Protein AF-0000000071093332 (afdb_homodimer)

pLDDT: mean 82.11, std 19.69, range [20.11, 98.44]

InterPro domains:
  IPR013087 Zinc finger C2H2-type [PS00028] (34-57)
  IPR013087 Zinc finger C2H2-type [PS00028] (125-148)
  IPR013087 Zinc finger C2H2-type [SM00355] (2-24)
  IPR013087 Zinc finger C2H2-type [SM00355] (32-57)
  IPR013087 Zinc finger C2H2-type [SM00355] (94-116)
  IPR013087 Zinc finger C2H2-type [SM00355] (123-148)

Secondary structure (DSSP, 8-state):
-EE-SSSS-EES-HHHHHHHGGGGTTSTT--EE--STT---EESSHHHHHHHHHHTSSGGGGGGSS-SSS----SS----------HHHHHB--B-TTT-PBPSSHHHHHHHHHHHHHTT--EE-SBTT---EESSHHHHHHHHHHHSGGG---------------TT----------------------------------S----HHHHHHHHHHHHHHHHHTS---HHHHHHHHHHHHHHHHHHHHHHHHHHHHHHHHTT--TTTHHHHHHHHHTT-HHHHHH-TTT-TTSSHHHHHHHHHHHS-PPPPEEEEEEE-TTS-EEEEEE--HHHHHHHHTTSHHHHHHHHS-----TTEE-SGGGSHHHHT-TTTTT-TT-EEEEEEEEEE--S-TTSTTTTTS-EEEEEEEETTS-HHHHT-GGGPEEEEEEEHHHHHHH-HHHHTHHHHHHHHHHHHH-EEETTEEE-EEEEEEE--HHHHHHHHTB---SSS-SB--SSB--BHHHHHH-TT--PPBP-HHHHHHHHHHHHHTGGGT---BTTB-S--GGGGSSS--IIIIIS---HIIIIIIIIHHHHHHHHHHHHHHTTS--HHHHHHHHHH----THHHHTPPPPPPSS-SS----HHHHHHHHHHHHHHHTTT-S-TT-HHHHHHHHHHHHHHHHT-SSEEHHHHHHHHHHHHHHHHHHHHH-TTSPPPHHHHHHHTHHHHHHHH--GGGG-SHHHHHTHHHHHHHHHHH---TTHHHHHHHHHHHHHHHHHHS-SS--SEEEES-EE--GGGS-HHHHHHHHHTT--TTS--EEESEEEETTEEEETT-EEEEEE-SS-TT-EEEEEEEEEEE--STT--EEEEEEEEEEEEETTTTEEEE----SHHHHHHTEEEEEGGG-SEEEEE-EEEETTEEEE--SSPPP-/-EE-SSSS-EES-HHHHHHHGGGGTTSTT--EE--STT---EESSHHHHHHHHHHHSSGGGTTTSS-SSS----SS----------HHHHHB--B-TTT-PBPSSHHHHHHHHHHHHHTT--EE-SBTT---EESSHHHHHHHHHHHSGGG---------------TTS---------------------------------S----HHHHHHHHHHHHHHHHHTS---HHHHHHHHHHHHHHHHHHHHHHHHHHHHHHHHTT--TTTHHHHHHHHHTT-HHHHHH-TTT-TTSSHHHHHHHHHHHS-----EEEEEEE-TTS-EEEEEE--HHHHHHHHTTSHHHHHHHHS-----TTEE-SGGGSHHHHT-TTTTT-TT-EEEEEEEEEE--S-TTSTTTTTS-EEEEEEEETTS-HHHHT-GGGPEEEEEEEHHHHHHH-HHHHTHHHHHHHHHHHHH-EEETTEEE-EEEEEEE--HHHHHHHHTB---SSS-SB--SSB--BHHHHHH-TT--PPBP-HHHHHHHHHHHHHTGGGT---BTTB-S--GGGGSSS--IIIIIS---HIIIIIIIIHHHHHHHHHHHHHHTTS--HHHHHHHHHH----THHHHTPPPPPPSS-SS----HHHHHHHHHHHHHHHTTT-S-TT-HHHHHHHHHHHHHHHHT-SSEEHHHHHHHHHHHHHHHHHHHHH-TTSPPPHHHHHHHTHHHHHHHHS-GGGG-SHHHHHTHHHHHHHHHHH---TTHHHHHHHHHHHHHHHHHHS-SS--SEEEES-EE--GGGS-HHHHHHHHHTT--TTS--EEESEEEETTEEEETT-EEEEEE-SS-TT-EEEEEEEEEEE--STT--EEEEEEEEEEEEETTTTEEEEP---SHHHHHHTEEEEEGGG-SEEEEE-EEEETTEEEE--SSPPP-

Nearest PDB structures (foldseek):
  6dbv-assembly1_C  TM=5.814E-01  e=1.938E-08  Escherichia coli K-12
  6dbx-assembly1_A  TM=5.586E-01  e=2.330E-08  Escherichia coli K-12
  6dbo-assembly1_A  TM=5.812E-01  e=1.408E-08  Escherichia coli K-12
  6dbv-assembly1_C  TM=5.814E-01  e=2.229E-08  Escherichia coli K-12
  6dbx-assembly1_A  TM=5.584E-01  e=1.692E-08  Escherichia coli K-12

Foldseek 3Di:
DAADPVDGFDDPAQVVVLVVCLLVLLFVQDKAALRQPPDGDIDSDSLVSLCCCVQVVLPVPPPPPDDPDDDDPPSPPCPPPPPPPVCVVVFFQCAFPVPRRRHPDPVRSLVVQLVCLVVQHWGAQRTNPGRDIDNHSVVNVCCCCRPVVVPPLPPPPPLDPDDDDPPDPPDDPDPPDDPCPVPPPCPCPVPPSPPPPCDPRPPPPPPLVSNLVSVLSVLLCCCQVVVFDQVVSLVVLVVVLVVVVVVLVVVLVVQLVVCVVVPPDPVCSVVVSCVVCVPVSSCCQQPCPHHQCPHPVSSLVCLVVVFLFFAWDWAWLAAFPVRDTDTWTFGQVQSVVQLLLVFPVNVVLLPDDDDDDQFKFQFQCNFPLQCVFPACNVDVNAKAKEKEKDKDDQDDCPDPCHLVQIKIWMWIFIPSHDLLLRLDLLSIGTGIIDRPVSCVGSHDCSVCVVVLVSQQVCQVQAHDRPNDRHRYHYQAYEYALQVLCRQAQFANDQPPFQARDPQFLHGPVNCQVPVPDDGHTDDPVVVVVLQVVCVVPVPVPPPDDSGGRHHHNNCPHDRDHVHLPRYFHACLCLQQVNCLFQLVLVLVLVCVVVVLDHLVLLQVLLVPFDDDDPLVVLRADRADNPDSGGPGHSVNSLSCLQCVLVSRVVSDPDLPDLSNVLSLLSNQLVQALQDSMDGLVSLVVSLVSLSVSVVSSCVVCVPDTDGVSSSVSNCSSVSCNRRNRCNSRHCVSVVVSVVSLSSSCVNNVDSPPSSSVSSSSSSSSSSSCSSHHSDHDQKDADPKDFDALVSDDPLVNVQCVVVVAHNVARKIKGQWMHGSNDIDGQQWKFWQDDDPPDLFKTKIWHFHIWMFGPPPVGWIKTWTQIWTWGADSSSRKIWTDPPVRPVSSSNRIHIGGPVSTQDDDIWHWDDDPNTTITGDSHRTDD/DAADPVDGFDDPAQLVVLVVCLLVLLFFQDKAALRQPPDGDIDSDSLVSLCCCVQVVLPVPPPPPDDPDDDDPPSPPCCPPPPPPVCVVVFFQCAFPVPRRRHPDPVRSLVVQLVCLVVQHWGAQRTNPGRDIDNHSVVNVCCCCRPVVPPPLPPPPPLDPDDDDPPDPPDPPDPPDDPVPPPPPCPCPVPDSPPPPCDPRPPPPPPLVSNLVSVLSVLLCCCQVVVFDQVVSLVVLVVVLVVVVVVLVVVLVVQLVVCVVVPDDPVCSVVVSCVVCVPVSSCCQQPCPHHQCPHPVSSLVCLVVPFLFFAWDWAWLAAFPVRDTDTWTFGQPQSVVQLLLVFPVNVVLLPDDDDDDQFKFQFQCNFPLQCVFPACNVDVNAKAKEKEKDKDDQDDCPDPCHLVQIKIWMWIFIPSHDLLLRLDLLSIGTGIIDRPVSCVGSHDCSVCVVVLVSQQVCQVQAHDRPNDRHRYHYQAYEYALQVLCRQAQFANDQPPFQARDPQFLHGPVNCQVPVPDDGHTDDPVVVVVLQVVCVVPVPVPPPPDSRGRHHHNNCPHDRDHVHLPRYFHACLCLQQVNCLFQLVLVLVLVCVVVVLDHLVLLQVLLVPDDDDDPLVVLRADRADNPDSGGPGHSVNSLSCLQCVLVSRVVSDDDLPDLSNVLSLLSNQLQQALQDSMDGLVSLVVSLVSLSVSVVSSCVVCVPDTDGVSSSVSNCSSVSCNRRNRCNSRHCVSVVVSVVSLSSSCVNNVDSPPSSSVSSSSSSSSSSSCSSHHSDHDQKDADPKAFDALVSDDPLVNVQCVVVVQHNVARKIKGQWMHGSNDIDGQQWKFWQDDDPPDLFKTKIWRFHIWMFGPPPVGWIKTWTQIWTWGADSSSRKTWTDPPVSSVNSSNRIHIGGPVRTQDDDIWHWDDDPNTTITGDSHRTDD

Radius of gyration: 39.88 Å; Cα contacts (8 Å, |Δi|>4): 2919; chains: 2; bounding box: 101×95×113 Å

Organism: Strongylocentrotus purpuratus (NCBI:txid7668)

Structure (mmCIF, N/CA/C/O backbone):
data_AF-0000000071093332-model_v1
#
loop_
_entity.id
_entity.type
_entity.pdbx_description
1 polymer 'C2H2-type domain-containing protein'
#
loop_
_atom_site.group_PDB
_atom_site.id
_atom_site.type_symbol
_atom_site.label_atom_id
_atom_site.label_alt_id
_atom_site.label_comp_id
_atom_site.label_asym_id
_atom_site.label_entity_id
_atom_site.label_seq_id
_atom_site.pdbx_PDB_ins_code
_atom_site.Cartn_x
_atom_site.Cartn_y
_atom_site.Cartn_z
_atom_site.occupancy
_atom_site.B_iso_or_equiv
_atom_site.auth_seq_id
_atom_site.auth_comp_id
_atom_site.auth_asym_id
_atom_site.auth_atom_id
_atom_site.pdbx_PDB_model_num
ATOM 1 N N . MET A 1 1 ? -38.219 22.641 22.031 1 72.25 1 MET A N 1
ATOM 2 C CA . MET A 1 1 ? -38.219 21.969 20.719 1 72.25 1 MET A CA 1
ATOM 3 C C . MET A 1 1 ? -36.812 21.969 20.125 1 72.25 1 MET A C 1
ATOM 5 O O . MET A 1 1 ? -36.125 23 20.141 1 72.25 1 MET A O 1
ATOM 9 N N . TYR A 1 2 ? -36.344 20.797 19.703 1 82.38 2 TYR A N 1
ATOM 10 C CA . TYR A 1 2 ? -35.031 20.641 19.094 1 82.38 2 TYR A CA 1
ATOM 11 C C . TYR A 1 2 ? -35.094 20.859 17.594 1 82.38 2 TYR A C 1
ATOM 13 O O . TYR A 1 2 ? -35.969 20.328 16.922 1 82.38 2 TYR A O 1
ATOM 21 N N . LYS A 1 3 ? -34.25 21.75 17.125 1 81.19 3 LYS A N 1
ATOM 22 C CA . LYS A 1 3 ? -34.25 22.031 15.703 1 81.19 3 LYS A CA 1
ATOM 23 C C . LYS A 1 3 ? -32.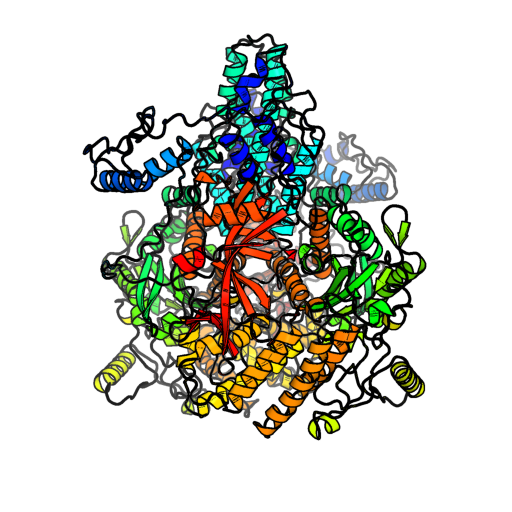906 21.641 15.086 1 81.19 3 LYS A C 1
ATOM 25 O O . LYS A 1 3 ? -31.844 21.938 15.641 1 81.19 3 LYS A O 1
ATOM 30 N N . CYS A 1 4 ? -32.969 20.922 13.992 1 84.19 4 CYS A N 1
ATOM 31 C CA . CYS A 1 4 ? -31.75 20.547 13.281 1 84.19 4 CYS A CA 1
ATOM 32 C C . CYS A 1 4 ? -31.188 21.719 12.492 1 84.19 4 CYS A C 1
ATOM 34 O O . CYS A 1 4 ? -31.938 22.453 11.852 1 84.19 4 CYS A O 1
ATOM 36 N N . HIS A 1 5 ? -29.953 21.953 12.5 1 77.81 5 HIS A N 1
ATOM 37 C CA . HIS A 1 5 ? -29.297 23.062 11.82 1 77.81 5 HIS A CA 1
ATOM 38 C C . HIS A 1 5 ? -29.062 22.75 10.352 1 77.81 5 HIS A C 1
ATOM 40 O O . HIS A 1 5 ? -28.812 23.656 9.547 1 77.81 5 HIS A O 1
ATOM 46 N N . HIS A 1 6 ? -29.125 21.469 9.938 1 78.81 6 HIS A N 1
ATOM 47 C CA . HIS A 1 6 ? -28.797 21.047 8.57 1 78.81 6 HIS A CA 1
ATOM 48 C C . HIS A 1 6 ? -30.047 20.953 7.715 1 78.81 6 HIS A C 1
ATOM 50 O O . HIS A 1 6 ? -29.969 21 6.484 1 78.81 6 HIS A O 1
ATOM 56 N N . CYS A 1 7 ? -31.094 20.734 8.414 1 79.62 7 CYS A N 1
ATOM 57 C CA . CYS A 1 7 ? -32.375 20.609 7.691 1 79.62 7 CYS A CA 1
ATOM 58 C C . CYS A 1 7 ? -33.5 21.234 8.477 1 79.62 7 CYS A C 1
ATOM 60 O O . CYS A 1 7 ? -33.281 22.031 9.383 1 79.62 7 CYS A O 1
ATOM 62 N N . HIS A 1 8 ? -34.781 21 8.188 1 78.31 8 HIS A N 1
ATOM 63 C CA . HIS A 1 8 ? -35.938 21.641 8.82 1 78.31 8 HIS A CA 1
ATOM 64 C C . HIS A 1 8 ? -36.656 20.672 9.781 1 78.31 8 HIS A C 1
ATOM 66 O O . HIS A 1 8 ? -37.812 20.875 10.141 1 78.31 8 HIS A O 1
ATOM 72 N N . TYR A 1 9 ? -35.844 19.688 10.211 1 83.69 9 TYR A N 1
ATOM 73 C CA . TYR A 1 9 ? -36.375 18.703 11.133 1 83.69 9 TYR A CA 1
ATOM 74 C C . TYR A 1 9 ? -36.562 19.297 12.523 1 83.69 9 TYR A C 1
ATOM 76 O O . TYR A 1 9 ? -35.688 20.062 12.992 1 83.69 9 TYR A O 1
ATOM 84 N N . ARG A 1 10 ? -37.688 19.078 13.133 1 82.94 10 ARG A N 1
ATOM 85 C CA . ARG A 1 10 ? -37.969 19.516 14.5 1 82.94 10 ARG A CA 1
ATOM 86 C C . ARG A 1 10 ? -38.531 18.375 15.336 1 82.94 10 ARG A C 1
ATOM 88 O O . ARG A 1 10 ? -39.25 17.516 14.82 1 82.94 10 ARG A O 1
ATOM 95 N N . SER A 1 11 ? -38.031 18.203 16.469 1 82.06 11 SER A N 1
ATOM 96 C CA . SER A 1 11 ? -38.5 17.156 17.359 1 82.06 11 SER A CA 1
ATOM 97 C C . SER A 1 11 ? -38.594 17.656 18.812 1 82.06 11 SER A C 1
ATOM 99 O O . SER A 1 11 ? -37.875 18.594 19.188 1 82.06 11 SER A O 1
ATOM 101 N N . ASN A 1 12 ? -39.469 17.047 19.531 1 74.5 12 ASN A N 1
ATOM 102 C CA . ASN A 1 12 ? -39.594 17.375 20.938 1 74.5 12 ASN A CA 1
ATOM 103 C C . ASN A 1 12 ? -38.844 16.359 21.812 1 74.5 12 ASN A C 1
ATOM 105 O O . ASN A 1 12 ? -38.719 16.562 23.031 1 74.5 12 ASN A O 1
ATOM 109 N N . SER A 1 13 ? -38.375 15.266 21.219 1 77.31 13 SER A N 1
ATOM 110 C CA . SER A 1 13 ? -37.688 14.211 21.953 1 77.31 13 SER A CA 1
ATOM 111 C C . SER A 1 13 ? -36.188 14.25 21.656 1 77.31 13 SER A C 1
ATOM 113 O O . SER A 1 13 ? -35.75 14.297 20.5 1 77.31 13 SER A O 1
ATOM 115 N N . PRO A 1 14 ? -35.406 14.289 22.766 1 79.06 14 PRO A N 1
ATOM 116 C CA . PRO A 1 14 ? -33.938 14.273 22.547 1 79.06 14 PRO A CA 1
ATOM 117 C C . PRO A 1 14 ? -33.469 13.016 21.828 1 79.06 14 PRO A C 1
ATOM 119 O O . PRO A 1 14 ? -32.5 13.055 21.094 1 79.06 14 PRO A O 1
ATOM 122 N N . LYS A 1 15 ? -34.125 11.953 22.078 1 77.62 15 LYS A N 1
ATOM 123 C CA . LYS A 1 15 ? -33.75 10.711 21.422 1 77.62 15 LYS A CA 1
ATOM 124 C C . LYS A 1 15 ? -33.969 10.82 19.906 1 77.62 15 LYS A C 1
ATOM 126 O O . LYS A 1 15 ? -33.062 10.445 19.125 1 77.62 15 LYS A O 1
ATOM 131 N N . ASN A 1 16 ? -35.094 11.383 19.547 1 80.56 16 ASN A N 1
ATOM 132 C CA . ASN A 1 16 ? -35.375 11.539 18.125 1 80.56 16 ASN A CA 1
ATOM 133 C C . ASN A 1 16 ? -34.438 12.562 17.469 1 80.56 16 ASN A C 1
ATOM 135 O O . ASN A 1 16 ? -34.062 12.414 16.312 1 80.56 16 ASN A O 1
ATOM 139 N N . TYR A 1 17 ? -34.156 13.5 18.328 1 86.38 17 TYR A N 1
ATOM 140 C CA . TYR A 1 17 ? -33.219 14.523 17.859 1 86.38 17 TYR A CA 1
ATOM 141 C C . TYR A 1 17 ? -31.844 13.922 17.594 1 86.38 17 TYR A C 1
ATOM 143 O O . TYR A 1 17 ? -31.25 14.172 16.531 1 86.38 17 TYR A O 1
ATOM 151 N N . SER A 1 18 ? -31.359 13.141 18.469 1 86 18 SER A N 1
ATOM 152 C CA . SER A 1 18 ? -30.062 12.5 18.328 1 86 18 SER A CA 1
ATOM 153 C C . SER A 1 18 ? -30.062 11.508 17.172 1 86 18 SER A C 1
ATOM 155 O O . SER A 1 18 ? -29.078 11.406 16.438 1 86 18 SER A O 1
ATOM 157 N N . GLN A 1 19 ? -31.062 10.812 17.016 1 83.25 19 GLN A N 1
ATOM 158 C CA . GLN A 1 19 ? -31.156 9.812 15.961 1 83.25 19 GLN A CA 1
ATOM 159 C C . GLN A 1 19 ? -31.203 10.477 14.586 1 83.25 19 GLN A C 1
ATOM 161 O O . GLN A 1 19 ? -30.672 9.938 13.617 1 83.25 19 GLN A O 1
ATOM 166 N N . HIS A 1 20 ? -31.891 11.609 14.562 1 84.88 20 HIS A N 1
ATOM 167 C CA . HIS A 1 20 ? -31.969 12.336 13.297 1 84.88 20 HIS A CA 1
ATOM 168 C C . HIS A 1 20 ? -30.578 12.727 12.797 1 84.88 20 HIS A C 1
ATOM 170 O O . HIS A 1 20 ? -30.297 12.648 11.602 1 84.88 20 HIS A O 1
ATOM 176 N N . TYR A 1 21 ? -29.781 13.062 13.703 1 88.88 21 TYR A N 1
ATOM 177 C CA . TYR A 1 21 ? -28.453 13.562 13.336 1 88.88 21 TYR A CA 1
ATOM 178 C C . TYR A 1 21 ? -27.578 12.438 12.789 1 88.88 21 TYR A C 1
ATOM 180 O O . TYR A 1 21 ? -26.531 12.695 12.195 1 88.88 21 TYR A O 1
ATOM 188 N N . THR A 1 22 ? -27.969 11.195 12.906 1 88.12 22 THR A N 1
ATOM 189 C CA . THR A 1 22 ? -27.219 10.102 12.305 1 88.12 22 THR A CA 1
ATOM 190 C C . THR A 1 22 ? -27.203 10.227 10.789 1 88.12 22 THR A C 1
ATOM 192 O O . THR A 1 22 ? -26.266 9.75 10.133 1 88.12 22 THR A O 1
ATOM 195 N N . ILE A 1 23 ? -28.172 10.914 10.281 1 88.5 23 ILE A N 1
ATOM 196 C CA . ILE A 1 23 ? -28.297 11.078 8.836 1 88.5 23 ILE A CA 1
ATOM 197 C C . ILE A 1 23 ? -27.281 12.109 8.344 1 88.5 23 ILE A C 1
ATOM 199 O O . ILE A 1 23 ? -26.875 12.086 7.184 1 88.5 23 ILE A O 1
ATOM 203 N N . HIS A 1 24 ? -26.938 12.992 9.25 1 89.62 24 HIS A N 1
ATOM 204 C CA . HIS A 1 24 ? -26.016 14.062 8.875 1 89.62 24 HIS A CA 1
ATOM 205 C C . HIS A 1 24 ? -24.594 13.727 9.305 1 89.62 24 HIS A C 1
ATOM 207 O O . HIS A 1 24 ? -23.672 14.539 9.109 1 89.62 24 HIS A O 1
ATOM 213 N N . LYS A 1 25 ? -24.375 12.586 9.883 1 91.06 25 LYS A N 1
ATOM 214 C CA . LYS A 1 25 ? -23.125 12.156 10.492 1 91.06 25 LYS A CA 1
ATOM 215 C C . LYS A 1 25 ? -22.016 12.055 9.453 1 91.06 25 LYS A C 1
ATOM 217 O O . LYS A 1 25 ? -20.844 12.242 9.773 1 91.06 25 LYS A O 1
ATOM 222 N N . TYR A 1 26 ? -22.328 11.836 8.227 1 92.75 26 TYR A N 1
ATOM 223 C CA . TYR A 1 26 ? -21.312 11.469 7.246 1 92.75 26 TYR A CA 1
ATOM 224 C C . TYR A 1 26 ? -20.938 12.664 6.375 1 92.75 26 TYR A C 1
ATOM 226 O O . TYR A 1 26 ? -20.172 12.523 5.418 1 92.75 26 TYR A O 1
ATOM 234 N N . ILE A 1 27 ? -21.5 13.844 6.727 1 91.38 27 ILE A N 1
ATOM 235 C CA . ILE A 1 27 ? -21.062 15.094 6.117 1 91.38 27 ILE A CA 1
ATOM 236 C C . ILE A 1 27 ? -19.656 15.438 6.602 1 91.38 27 ILE A C 1
ATOM 238 O O . ILE A 1 27 ? -19.328 15.242 7.773 1 91.38 27 ILE A O 1
ATOM 242 N N . ASN A 1 28 ? -18.766 15.859 5.688 1 90.94 28 ASN A N 1
ATOM 243 C CA . ASN A 1 28 ? -17.406 16.203 6.059 1 90.94 28 ASN A CA 1
ATOM 244 C C . ASN A 1 28 ? -17.375 17.297 7.125 1 90.94 28 ASN A C 1
ATOM 246 O O . ASN A 1 28 ? -18 18.344 6.961 1 90.94 28 ASN A O 1
ATOM 250 N N . ASN A 1 29 ? -16.703 17.094 8.195 1 88 29 ASN A N 1
ATOM 251 C CA . ASN A 1 29 ? -16.562 18.016 9.305 1 88 29 ASN A CA 1
ATOM 252 C C . ASN A 1 29 ? -17.922 18.469 9.836 1 88 29 ASN A C 1
ATOM 254 O O . ASN A 1 29 ? -18.172 19.672 10.008 1 88 29 ASN A O 1
ATOM 258 N N . ALA A 1 30 ? -18.844 17.516 10.047 1 87.06 30 ALA A N 1
ATOM 259 C CA . ALA A 1 30 ? -20.172 17.812 10.586 1 87.06 30 ALA A CA 1
ATOM 260 C C . ALA A 1 30 ? -20.094 18.172 12.062 1 87.06 30 ALA A C 1
ATOM 262 O O . ALA A 1 30 ? -19.219 17.703 12.781 1 87.06 30 ALA A O 1
ATOM 263 N N . SER A 1 31 ? -20.875 19.109 12.461 1 86.94 31 SER A N 1
ATOM 264 C CA . SER A 1 31 ? -21.016 19.484 13.859 1 86.94 31 SER A CA 1
ATOM 265 C C . SER A 1 31 ? -22.375 19.078 14.406 1 86.94 31 SER A C 1
ATOM 267 O O . SER A 1 31 ? -23.375 19.094 13.68 1 86.94 31 SER A O 1
ATOM 269 N N . PHE A 1 32 ? -22.438 18.719 15.633 1 89.31 32 PHE A N 1
ATOM 270 C CA . PHE A 1 32 ? -23.656 18.281 16.297 1 89.31 32 PHE A CA 1
ATOM 271 C C . PHE A 1 32 ? -24 19.203 17.453 1 89.31 32 PHE A C 1
ATOM 273 O O . PHE A 1 32 ? -23.469 19.062 18.562 1 89.31 32 PHE A O 1
ATOM 280 N N . PRO A 1 33 ? -24.906 20.078 17.219 1 87.5 33 PRO A N 1
ATOM 281 C CA . PRO A 1 33 ? -25.297 21 18.297 1 87.5 33 PRO A CA 1
ATOM 282 C C . PRO A 1 33 ? -26.219 20.344 19.312 1 87.5 33 PRO A C 1
ATOM 284 O O . PRO A 1 33 ? -27.078 19.531 18.953 1 87.5 33 PRO A O 1
ATOM 287 N N . CYS A 1 34 ? -26.047 20.531 20.594 1 82.25 34 CYS A N 1
ATOM 288 C CA . CYS A 1 34 ? -26.875 19.984 21.656 1 82.25 34 CYS A CA 1
ATOM 289 C C . CYS A 1 34 ? -28.344 20.297 21.438 1 82.25 34 CYS A C 1
ATOM 291 O O . CYS A 1 34 ? -29.203 19.422 21.531 1 82.25 34 CYS A O 1
ATOM 293 N N . GLY A 1 35 ? -28.719 21.578 21.047 1 76.19 35 GLY A N 1
ATOM 294 C CA . GLY A 1 35 ? -30.094 21.953 20.734 1 76.19 35 GLY A CA 1
ATOM 295 C C . GLY A 1 35 ? -30.906 22.297 21.969 1 76.19 35 GLY A C 1
ATOM 296 O O . GLY A 1 35 ? -32 22.844 21.859 1 76.19 35 GLY A O 1
ATOM 297 N N . VAL A 1 36 ? -30.469 21.844 23.203 1 76.56 36 VAL A N 1
ATOM 298 C CA . VAL A 1 36 ? -31.203 22.156 24.422 1 76.56 36 VAL A CA 1
ATOM 299 C C . VAL A 1 36 ? -31.125 23.656 24.703 1 76.56 36 VAL A C 1
ATOM 301 O O . VAL A 1 36 ? -30.047 24.266 24.578 1 76.56 36 VAL A O 1
ATOM 304 N N . PRO A 1 37 ? -32.25 24.188 24.969 1 71.25 37 PRO A N 1
ATOM 305 C CA . PRO A 1 37 ? -32.219 25.625 25.25 1 71.25 37 PRO A CA 1
ATOM 306 C C . PRO A 1 37 ? -31.297 25.969 26.406 1 71.25 37 PRO A C 1
ATOM 308 O O . PRO A 1 37 ? -31.359 25.344 27.469 1 71.25 37 PRO A O 1
ATOM 311 N N . GLY A 1 38 ? -30.391 26.859 26.266 1 66.25 38 GLY A N 1
ATOM 312 C CA . GLY A 1 38 ? -29.453 27.297 27.281 1 66.25 38 GLY A CA 1
ATOM 313 C C . GLY A 1 38 ? -28.078 26.688 27.125 1 66.25 38 GLY A C 1
ATOM 314 O O . GLY A 1 38 ? -27.109 27.172 27.734 1 66.25 38 GLY A O 1
ATOM 315 N N . CYS A 1 39 ? -28.094 25.547 26.391 1 75.94 39 CYS A N 1
ATOM 316 C CA . CYS A 1 39 ? -26.797 24.906 26.188 1 75.94 39 CYS A CA 1
ATOM 317 C C . CYS A 1 39 ? -26.234 25.25 24.812 1 75.94 39 CYS A C 1
ATOM 319 O O . CYS A 1 39 ? -26.859 24.922 23.797 1 75.94 39 CYS A O 1
ATOM 321 N N . THR A 1 40 ? -25.125 25.875 24.703 1 74.88 40 THR A N 1
ATOM 322 C CA . THR A 1 40 ? -24.547 26.297 23.438 1 74.88 40 THR A CA 1
ATOM 323 C C . THR A 1 40 ? -23.453 25.328 22.984 1 74.88 40 THR A C 1
ATOM 325 O O . THR A 1 40 ? -22.672 25.641 22.078 1 74.88 40 THR A O 1
ATOM 328 N N . ARG A 1 41 ? -23.422 24.172 23.516 1 80.12 41 ARG A N 1
ATOM 329 C CA . ARG A 1 41 ? -22.344 23.234 23.203 1 80.12 41 ARG A CA 1
ATOM 330 C C . ARG A 1 41 ? -22.578 22.562 21.859 1 80.12 41 ARG A C 1
ATOM 332 O O . ARG A 1 41 ? -23.719 22.25 21.5 1 80.12 41 ARG A O 1
ATOM 339 N N . GLU A 1 42 ? -21.469 22.469 21.109 1 85.94 42 GLU A N 1
ATOM 340 C CA . GLU A 1 42 ? -21.453 21.734 19.859 1 85.94 42 GLU A CA 1
ATOM 341 C C . GLU A 1 42 ? -20.375 20.641 19.875 1 85.94 42 GLU A C 1
ATOM 343 O O . GLU A 1 42 ? -19.297 20.844 20.422 1 85.94 42 GLU A O 1
ATOM 348 N N . PHE A 1 43 ? -20.656 19.484 19.203 1 87.5 43 PHE A N 1
ATOM 349 C CA . PHE A 1 43 ? -19.766 18.344 19.281 1 87.5 43 PHE A CA 1
ATOM 350 C C . PHE A 1 43 ? -19.281 17.938 17.891 1 87.5 43 PHE A C 1
ATOM 352 O O . PHE A 1 43 ? -20 18.109 16.906 1 87.5 43 PHE A O 1
ATOM 359 N N . ARG A 1 44 ? -18.078 17.469 17.828 1 85.75 44 ARG A N 1
ATOM 360 C CA . ARG A 1 44 ? -17.5 17.016 16.578 1 85.75 44 ARG A CA 1
ATOM 361 C C . ARG A 1 44 ? -17.719 15.523 16.375 1 85.75 44 ARG A C 1
ATOM 363 O O . ARG A 1 44 ? -17.688 15.031 15.25 1 85.75 44 ARG A O 1
ATOM 370 N N . VAL A 1 45 ? -17.922 14.859 17.484 1 87.38 45 VAL A N 1
ATOM 371 C CA . VAL A 1 45 ? -18.109 13.414 17.453 1 87.38 45 VAL A CA 1
ATOM 372 C C . VAL A 1 45 ? -19.547 13.07 17.859 1 87.38 45 VAL A C 1
ATOM 374 O O . VAL A 1 45 ? -20.016 13.523 18.906 1 87.38 45 VAL A O 1
ATOM 377 N N . TYR A 1 46 ? -20.156 12.312 17.031 1 88.31 46 TYR A N 1
ATOM 378 C CA . TYR A 1 46 ? -21.547 11.953 17.25 1 88.31 46 TYR A CA 1
ATOM 379 C C . TYR A 1 46 ? -21.719 11.242 18.594 1 88.31 46 TYR A C 1
ATOM 381 O O . TYR A 1 46 ? -22.688 11.508 19.328 1 88.31 46 TYR A O 1
ATOM 389 N N . GLU A 1 47 ? -20.781 10.398 18.969 1 83.62 47 GLU A N 1
ATOM 390 C CA . GLU A 1 47 ? -20.906 9.633 20.203 1 83.62 47 GLU A CA 1
ATOM 391 C C . GLU A 1 47 ? -20.797 10.547 21.422 1 83.62 47 GLU A C 1
ATOM 393 O O . GLU A 1 47 ? -21.469 10.328 22.438 1 83.62 47 GLU A O 1
ATOM 398 N N . SER A 1 48 ? -19.969 11.555 21.312 1 85.12 48 SER A N 1
ATOM 399 C CA . SER A 1 48 ? -19.844 12.523 22.391 1 85.12 48 SER A CA 1
ATOM 400 C C . SER A 1 48 ? -21.109 13.352 22.531 1 85.12 48 SER A C 1
ATOM 402 O O . SER A 1 48 ? -21.516 13.703 23.656 1 85.12 48 SER A O 1
ATOM 404 N N . PHE A 1 49 ? -21.734 13.641 21.422 1 88.06 49 PHE A N 1
ATOM 405 C CA . PHE A 1 49 ? -22.984 14.391 21.375 1 88.06 49 PHE A CA 1
ATOM 406 C C . PHE A 1 49 ? -24.109 13.617 22.047 1 88.06 49 PHE A C 1
ATOM 408 O O . PHE A 1 49 ? -24.797 14.156 22.922 1 88.06 49 PHE A O 1
ATOM 415 N N . THR A 1 50 ? -24.188 12.352 21.75 1 86.12 50 THR A N 1
ATOM 416 C CA . THR A 1 50 ? -25.25 11.523 22.312 1 86.12 50 THR A CA 1
ATOM 417 C C . THR A 1 50 ? -25.016 11.297 23.812 1 86.12 50 THR A C 1
ATOM 419 O O . THR A 1 50 ? -25.969 11.258 24.594 1 86.12 50 THR A O 1
ATOM 422 N N . SER A 1 51 ? -23.797 11.148 24.172 1 83 51 SER A N 1
ATOM 423 C CA . SER A 1 51 ? -23.484 10.977 25.594 1 83 51 SER A CA 1
ATOM 424 C C . SER A 1 51 ? -23.828 12.227 26.391 1 83 51 SER A C 1
ATOM 426 O O . SER A 1 51 ? -24.344 12.133 27.5 1 83 51 SER A O 1
ATOM 428 N N . HIS A 1 52 ? -23.547 13.336 25.812 1 82.12 52 HIS A N 1
ATOM 429 C CA . HIS A 1 52 ? -23.875 14.609 26.453 1 82.12 52 HIS A CA 1
ATOM 430 C C . HIS A 1 52 ? -25.391 14.758 26.641 1 82.12 52 HIS A C 1
ATOM 432 O O . HIS A 1 52 ? -25.844 15.133 27.719 1 82.12 52 HIS A O 1
ATOM 438 N N . LEU A 1 53 ? -26.141 14.438 25.656 1 81.94 53 LEU A N 1
ATOM 439 C CA . LEU A 1 53 ? -27.594 14.57 25.734 1 81.94 53 LEU A CA 1
ATOM 440 C C . LEU A 1 53 ? -28.172 13.625 26.781 1 81.94 53 LEU A C 1
ATOM 442 O O . LEU A 1 53 ? -29.125 13.984 27.484 1 81.94 53 LEU A O 1
ATOM 446 N N . SER A 1 54 ? -27.609 12.445 26.859 1 78.12 54 SER A N 1
ATOM 447 C CA . SER A 1 54 ? -28.125 11.43 27.766 1 78.12 54 SER A CA 1
ATOM 448 C C . SER A 1 54 ? -27.656 11.68 29.188 1 78.12 54 SER A C 1
ATOM 450 O O . SER A 1 54 ? -28.406 11.438 30.141 1 78.12 54 SER A O 1
ATOM 452 N N . ARG A 1 55 ? -26.484 12.164 29.344 1 71.69 55 ARG A N 1
ATOM 453 C CA . ARG A 1 55 ? -25.906 12.289 30.672 1 71.69 55 ARG A CA 1
ATOM 454 C C . ARG A 1 55 ? -26.234 13.648 31.281 1 71.69 55 ARG A C 1
ATOM 456 O O . ARG A 1 55 ? -26.594 13.742 32.469 1 71.69 55 ARG A O 1
ATOM 463 N N . ASP A 1 56 ? -26.062 14.656 30.562 1 69.5 56 ASP A N 1
ATOM 464 C CA . ASP A 1 56 ? -26.109 16.016 31.109 1 69.5 56 ASP A CA 1
ATOM 465 C C . ASP A 1 56 ? -27.516 16.578 31.062 1 69.5 56 ASP A C 1
ATOM 467 O O . ASP A 1 56 ? -27.859 17.5 31.828 1 69.5 56 ASP A O 1
ATOM 471 N N . HIS A 1 57 ? -28.297 16.109 30.156 1 69.88 57 HIS A N 1
ATOM 472 C CA . HIS A 1 57 ? -29.625 16.688 30.031 1 69.88 57 HIS A CA 1
ATOM 473 C C . HIS A 1 57 ? -30.703 15.664 30.312 1 69.88 57 HIS A C 1
ATOM 475 O O . HIS A 1 57 ? -31.781 15.711 29.719 1 69.88 57 HIS A O 1
ATOM 481 N N . VAL A 1 58 ? -30.5 14.641 31.109 1 55.25 58 VAL A N 1
ATOM 482 C CA . VAL A 1 58 ? -31.5 13.648 31.484 1 55.25 58 VAL A CA 1
ATOM 483 C C . VAL A 1 58 ? -32.781 14.336 32 1 55.25 58 VAL A C 1
ATOM 485 O O . VAL A 1 58 ? -33.875 13.953 31.641 1 55.25 58 VAL A O 1
ATOM 488 N N . ASN A 1 59 ? -32.625 15.336 32.969 1 44.84 59 ASN A N 1
ATOM 489 C CA . ASN A 1 59 ? -33.75 15.875 33.75 1 44.84 59 ASN A CA 1
ATOM 490 C C . ASN A 1 59 ? -34.438 16.984 32.969 1 44.84 59 ASN A C 1
ATOM 492 O O . ASN A 1 59 ? -35.406 17.578 33.469 1 44.84 59 ASN A O 1
ATOM 496 N N . TYR A 1 60 ? -34 17.484 32.062 1 45.78 60 TYR A N 1
ATOM 497 C CA . TYR A 1 60 ? -34.719 18.562 31.391 1 45.78 60 TYR A CA 1
ATOM 498 C C . TYR A 1 60 ? -36.125 18.109 30.969 1 45.78 60 TYR A C 1
ATOM 500 O O . TYR A 1 60 ? -36.969 18.922 30.594 1 45.78 60 TYR A O 1
ATOM 508 N N . ARG A 1 61 ? -36.594 16.812 31 1 40.22 61 ARG A N 1
ATOM 509 C CA . ARG A 1 61 ? -37.875 16.25 30.656 1 40.22 61 ARG A CA 1
ATOM 510 C C . ARG A 1 61 ? -38.969 16.766 31.578 1 40.22 61 ARG A C 1
ATOM 512 O O . ARG A 1 61 ? -40.094 17.016 31.156 1 40.22 61 ARG A O 1
ATOM 519 N N . VAL A 1 62 ? -38.781 16.594 32.844 1 34.91 62 VAL A N 1
ATOM 520 C CA . VAL A 1 62 ? -39.906 16.562 33.781 1 34.91 62 VAL A CA 1
ATOM 521 C C . VAL A 1 62 ? -40.594 17.938 33.812 1 34.91 62 VAL A C 1
ATOM 523 O O . VAL A 1 62 ? -41.812 18.016 33.875 1 34.91 62 VAL A O 1
ATOM 526 N N . SER A 1 63 ? -39.812 19.016 33.844 1 33.38 63 SER A N 1
ATOM 527 C CA . SER A 1 63 ? -40.5 20.188 34.312 1 33.38 63 SER A CA 1
ATOM 528 C C . SER A 1 63 ? -41.344 20.828 33.188 1 33.38 63 SER A C 1
ATOM 530 O O . SER A 1 63 ? -42.062 21.797 33.438 1 33.38 63 SER A O 1
ATOM 532 N N . CYS A 1 64 ? -41.062 20.516 31.938 1 34.72 64 CYS A N 1
ATOM 533 C CA . CYS A 1 64 ? -41.75 21.422 31.016 1 34.72 64 CYS A CA 1
ATOM 534 C C . CYS A 1 64 ? -43.25 21.078 30.938 1 34.72 64 CYS A C 1
ATOM 536 O O . CYS A 1 64 ? -44 21.75 30.234 1 34.72 64 CYS A O 1
ATOM 538 N N . ILE A 1 65 ? -43.781 19.891 31.203 1 32.47 65 ILE A N 1
ATOM 539 C CA . ILE A 1 65 ? -45.188 19.734 30.906 1 32.47 65 ILE A CA 1
ATOM 540 C C . ILE A 1 65 ? -46.031 20.547 31.891 1 32.47 65 ILE A C 1
ATOM 542 O O . ILE A 1 65 ? -47.219 20.719 31.703 1 32.47 65 ILE A O 1
ATOM 546 N N . THR A 1 66 ? -45.719 20.656 33.188 1 30.2 66 THR A N 1
ATOM 547 C CA . THR A 1 66 ? -46.875 21.062 33.969 1 30.2 66 THR A CA 1
ATOM 548 C C . THR A 1 66 ? -47.25 22.5 33.656 1 30.2 66 THR A C 1
ATOM 550 O O . THR A 1 66 ? -48.438 22.812 33.5 1 30.2 66 THR A O 1
ATOM 553 N N . ASP A 1 67 ? -46.688 23.641 34.312 1 28 67 ASP A N 1
ATOM 554 C CA . ASP A 1 67 ? -47.406 24.859 34.656 1 28 67 ASP A CA 1
ATOM 555 C C . ASP A 1 67 ? -47.562 25.75 33.406 1 28 67 ASP A C 1
ATOM 557 O O . ASP A 1 67 ? -46.562 26.062 32.75 1 28 67 ASP A O 1
ATOM 561 N N . GLU A 1 68 ? -48.75 25.891 32.656 1 31.27 68 GLU A N 1
ATOM 562 C CA . GLU A 1 68 ? -49.25 26.938 31.781 1 31.27 68 GLU A CA 1
ATOM 563 C C . GLU A 1 68 ? -48.688 28.297 32.156 1 31.27 68 GLU A C 1
ATOM 565 O O . GLU A 1 68 ? -48.625 29.203 31.312 1 31.27 68 GLU A O 1
ATOM 570 N N . THR A 1 69 ? -49.094 28.859 33.375 1 28.55 69 THR A N 1
ATOM 571 C CA . THR A 1 69 ? -49 30.266 33.719 1 28.55 69 THR A CA 1
ATOM 572 C C . THR A 1 69 ? -47.562 30.75 33.688 1 28.55 69 THR A C 1
ATOM 574 O O . THR A 1 69 ? -47.312 31.953 33.531 1 28.55 69 THR A O 1
ATOM 577 N N . SER A 1 70 ? -46.75 30.312 34.719 1 27.34 70 SER A N 1
ATOM 578 C CA . SER A 1 70 ? -45.562 31.125 35.031 1 27.34 70 SER A CA 1
ATOM 579 C C . SER A 1 70 ? -44.562 31.109 33.875 1 27.34 70 SER A C 1
ATOM 581 O O . SER A 1 70 ? -44.594 30.234 33.031 1 27.34 70 SER A O 1
ATOM 583 N N . ALA A 1 71 ? -43.75 32.219 33.906 1 29.34 71 ALA A N 1
ATOM 584 C CA . ALA A 1 71 ? -42.719 32.75 33.031 1 29.34 71 ALA A CA 1
ATOM 585 C C . ALA A 1 71 ? -41.844 31.594 32.5 1 29.34 71 ALA A C 1
ATOM 587 O O . ALA A 1 71 ? -41.75 30.531 33.094 1 29.34 71 ALA A O 1
ATOM 588 N N . PRO A 1 72 ? -41.562 31.828 31.188 1 29.3 72 PRO A N 1
ATOM 589 C CA . PRO A 1 72 ? -40.688 30.922 30.438 1 29.3 72 PRO A CA 1
ATOM 590 C C . PRO A 1 72 ? -39.594 30.281 31.297 1 29.3 72 PRO A C 1
ATOM 592 O O . PRO A 1 72 ? -39.031 30.953 32.156 1 29.3 72 PRO A O 1
ATOM 595 N N . CYS A 1 73 ? -39.875 29.109 31.797 1 26.98 73 CYS A N 1
ATOM 596 C CA . CYS A 1 73 ? -38.875 28.406 32.594 1 26.98 73 CYS A CA 1
ATOM 597 C C . CYS A 1 73 ? -37.469 28.75 32.094 1 26.98 73 CYS A C 1
ATOM 599 O O . CYS A 1 73 ? -37.156 28.594 30.938 1 26.98 73 CYS A O 1
ATOM 601 N N . SER A 1 74 ? -36.938 30.031 32.5 1 25.84 74 SER A N 1
ATOM 602 C CA . SER A 1 74 ? -35.5 30.234 32.375 1 25.84 74 SER A CA 1
ATOM 603 C C . SER A 1 74 ? -34.75 28.922 32.5 1 25.84 74 SER A C 1
ATOM 605 O O . SER A 1 74 ? -35 28.125 33.406 1 25.84 74 SER A O 1
ATOM 607 N N . SER A 1 75 ? -34.562 28.391 31.328 1 27.62 75 SER A N 1
ATOM 608 C CA . SER A 1 75 ? -33.781 27.188 31.078 1 27.62 75 SER A CA 1
ATOM 609 C C . SER A 1 75 ? -32.719 27 32.156 1 27.62 75 SER A C 1
ATOM 611 O O . SER A 1 75 ? -31.859 26.125 32.031 1 27.62 75 SER A O 1
ATOM 613 N N . GLN A 1 76 ? -32.406 28.234 32.906 1 25.75 76 GLN A N 1
ATOM 614 C CA . GLN A 1 76 ? -31.406 27.969 33.938 1 25.75 76 GLN A CA 1
ATOM 615 C C . GLN A 1 76 ? -31.953 27.016 35 1 25.75 76 GLN A C 1
ATOM 617 O O . GLN A 1 76 ? -32.906 27.344 35.688 1 25.75 76 GLN A O 1
ATOM 622 N N . GLY A 1 77 ? -32.344 25.828 34.688 1 26.75 77 GLY A N 1
ATOM 623 C CA . GLY A 1 77 ? -32.625 25.031 35.844 1 26.75 77 GLY A CA 1
ATOM 624 C C . GLY A 1 77 ? -32.094 25.625 37.125 1 26.75 77 GLY A C 1
ATOM 625 O O . GLY A 1 77 ? -30.953 26.062 37.188 1 26.75 77 GLY A O 1
ATOM 626 N N . ASP A 1 78 ? -32.906 26.484 37.75 1 24.42 78 ASP A N 1
ATOM 627 C CA . ASP A 1 78 ? -32.688 26.938 39.125 1 24.42 78 ASP A CA 1
ATOM 628 C C . ASP A 1 78 ? -31.953 25.875 39.938 1 24.42 78 ASP A C 1
ATOM 630 O O . ASP A 1 78 ? -32.531 24.859 40.312 1 24.42 78 ASP A O 1
ATOM 634 N N . ILE A 1 79 ? -30.734 25.547 39.531 1 26.97 79 ILE A N 1
ATOM 635 C CA . ILE A 1 79 ? -29.906 25.25 40.688 1 26.97 79 ILE A CA 1
ATOM 636 C C . ILE A 1 79 ? -30.234 26.219 41.812 1 26.97 79 ILE A C 1
ATOM 638 O O . ILE A 1 79 ? -29.891 27.406 41.75 1 26.97 79 ILE A O 1
ATOM 642 N N . GLY A 1 80 ? -31.625 26.484 42.094 1 25.14 80 GLY A N 1
ATOM 643 C CA . GLY A 1 80 ? -31.875 27.188 43.344 1 25.14 80 GLY A CA 1
ATOM 644 C C . GLY A 1 80 ? -30.656 27.25 44.25 1 25.14 80 GLY A C 1
ATOM 645 O O . GLY A 1 80 ? -29.641 26.609 43.969 1 25.14 80 GLY A O 1
ATOM 646 N N . ASN A 1 81 ? -30.844 28.109 45.344 1 24.14 81 ASN A N 1
ATOM 647 C CA . ASN A 1 81 ? -29.953 28.312 46.469 1 24.14 81 ASN A CA 1
ATOM 648 C C . ASN A 1 81 ? -29.359 26.984 46.969 1 24.14 81 ASN A C 1
ATOM 650 O O . ASN A 1 81 ? -30.016 26.25 47.719 1 24.14 81 ASN A O 1
ATOM 654 N N . LEU A 1 82 ? -28.812 26.203 46.188 1 24.48 82 LEU A N 1
ATOM 655 C CA . LEU A 1 82 ? -27.844 25.5 47.031 1 24.48 82 LEU A CA 1
ATOM 656 C C . LEU A 1 82 ? -27.203 26.422 48.031 1 24.48 82 LEU A C 1
ATOM 658 O O . LEU A 1 82 ? -26.281 27.172 47.719 1 24.48 82 LEU A O 1
ATOM 662 N N . GLU A 1 83 ? -27.938 27.406 48.719 1 26.03 83 GLU A N 1
ATOM 663 C CA . GLU A 1 83 ? -27.531 27.859 50.031 1 26.03 83 GLU A CA 1
ATOM 664 C C . GLU A 1 83 ? -26.562 26.875 50.688 1 26.03 83 GLU A C 1
ATOM 666 O O . GLU A 1 83 ? -26.531 25.703 50.281 1 26.03 83 GLU A O 1
ATOM 671 N N . GLU A 1 84 ? -25.766 27.438 51.688 1 27.88 84 GLU A N 1
ATOM 672 C CA . GLU A 1 84 ? -24.969 26.781 52.75 1 27.88 84 GLU A CA 1
ATOM 673 C C . GLU A 1 84 ? -25.672 25.547 53.281 1 27.88 84 GLU A C 1
ATOM 675 O O . GLU A 1 84 ? -26.156 25.547 54.406 1 27.88 84 GLU A O 1
ATOM 680 N N . VAL A 1 85 ? -26.672 25.094 52.719 1 28.2 85 VAL A N 1
ATOM 681 C CA . VAL A 1 85 ? -27.062 24 53.594 1 28.2 85 VAL A CA 1
ATOM 682 C C . VAL A 1 85 ? -25.844 23.141 53.906 1 28.2 85 VAL A C 1
ATOM 684 O O . VAL A 1 85 ? -25.047 22.828 53 1 28.2 85 VAL A O 1
ATOM 687 N N . GLY A 1 86 ? -25.312 23.141 55.094 1 28.69 86 GLY A N 1
ATOM 688 C CA . GLY A 1 86 ? -24.422 22.281 55.844 1 28.69 86 GLY A CA 1
ATOM 689 C C . GLY A 1 86 ? -24.422 20.844 55.344 1 28.69 86 GLY A C 1
ATOM 690 O O . GLY A 1 86 ? -24.156 19.922 56.094 1 28.69 86 GLY A O 1
ATOM 691 N N . LEU A 1 87 ? -25.031 20.547 54.281 1 30.98 87 LEU A N 1
ATOM 692 C CA . LEU A 1 87 ? -25.266 19.219 53.75 1 30.98 87 LEU A CA 1
ATOM 693 C C . LEU A 1 87 ? -23.953 18.484 53.531 1 30.98 87 LEU A C 1
ATOM 695 O O . LEU A 1 87 ? -23.938 17.391 52.969 1 30.98 87 LEU A O 1
ATOM 699 N N . GLU A 1 88 ? -22.797 19.078 53.469 1 34.75 88 GLU A N 1
ATOM 700 C CA . GLU A 1 88 ? -21.578 18.297 53.562 1 34.75 88 GLU A CA 1
ATOM 701 C C . GLU A 1 88 ? -21.719 17.172 54.594 1 34.75 88 GLU A C 1
ATOM 703 O O . GLU A 1 88 ? -21.266 16.047 54.344 1 34.75 88 GLU A O 1
ATOM 708 N N . ASP A 1 89 ? -22.156 17.547 55.75 1 37.88 89 ASP A N 1
ATOM 709 C CA . ASP A 1 89 ? -22.188 16.719 56.938 1 37.88 89 ASP A CA 1
ATOM 710 C C . ASP A 1 89 ? -23.25 15.625 56.812 1 37.88 89 ASP A C 1
ATOM 712 O O . ASP A 1 89 ? -23.047 14.516 57.312 1 37.88 89 ASP A O 1
ATOM 716 N N . GLU A 1 90 ? -24.469 15.938 56.219 1 41.25 90 GLU A N 1
ATOM 717 C CA . GLU A 1 90 ? -25.531 14.953 56.344 1 41.25 90 GLU A CA 1
ATOM 718 C C . GLU A 1 90 ? -25.531 13.977 55.188 1 41.25 90 GLU A C 1
ATOM 720 O O . GLU A 1 90 ? -26.016 12.844 55.312 1 41.25 90 GLU A O 1
ATOM 725 N N . LEU A 1 91 ? -25.141 14.258 54.031 1 46.81 91 LEU A N 1
ATOM 726 C CA . LEU A 1 91 ? -25.375 13.367 52.906 1 46.81 91 LEU A CA 1
ATOM 727 C C . LEU A 1 91 ? -24.219 12.383 52.719 1 46.81 91 LEU A C 1
ATOM 729 O O . LEU A 1 91 ? -24.391 11.32 52.125 1 46.81 91 LEU A O 1
ATOM 733 N N . LEU A 1 92 ? -23.016 12.789 52.969 1 50.53 92 LEU A N 1
ATOM 734 C CA . LEU A 1 92 ? -21.812 11.953 52.875 1 50.53 92 LEU A CA 1
ATOM 735 C C . LEU A 1 92 ? -21.266 11.68 54.281 1 50.53 92 LEU A C 1
ATOM 737 O O . LEU A 1 92 ? -21.031 12.609 55.062 1 50.53 92 LEU A O 1
ATOM 741 N N . ASP A 1 93 ? -21.469 10.688 54.812 1 59.19 93 ASP A N 1
ATOM 742 C CA . ASP A 1 93 ? -20.812 10.219 56.031 1 59.19 93 ASP A CA 1
ATOM 743 C C . ASP A 1 93 ? -19.344 9.883 55.75 1 59.19 93 ASP A C 1
ATOM 745 O O . ASP A 1 93 ? -19.047 8.922 55.031 1 59.19 93 ASP A O 1
ATOM 749 N N . LEU A 1 94 ? -18.516 10.828 55.844 1 61.56 94 LEU A N 1
ATOM 750 C CA . LEU A 1 94 ? -17.078 10.641 55.656 1 61.56 94 LEU A CA 1
ATOM 751 C C . LEU A 1 94 ? -16.547 9.562 56.594 1 61.56 94 LEU A C 1
ATOM 753 O O . LEU A 1 94 ? -15.352 9.547 56.938 1 61.56 94 LEU A O 1
ATOM 757 N N . THR A 1 95 ? -17.578 8.75 57.062 1 69.44 95 THR A N 1
ATOM 758 C CA . THR A 1 95 ? -17.203 7.605 57.906 1 69.44 95 THR A CA 1
ATOM 759 C C . THR A 1 95 ? -17.375 6.297 57.125 1 69.44 95 THR A C 1
ATOM 761 O O . THR A 1 95 ? -18.391 6.102 56.438 1 69.44 95 THR A O 1
ATOM 764 N N . CYS A 1 96 ? -16.328 5.488 57.031 1 71.12 96 CYS A N 1
ATOM 765 C CA . CYS A 1 96 ? -16.422 4.188 56.375 1 71.12 96 CYS A CA 1
ATOM 766 C C . CYS A 1 96 ? -17.531 3.342 57 1 71.12 96 CYS A C 1
ATOM 768 O O . CYS A 1 96 ? -17.562 3.141 58.219 1 71.12 96 CYS A O 1
ATOM 770 N N . THR A 1 97 ? -18.453 3.035 56.219 1 69.12 97 THR A N 1
ATOM 771 C CA . THR A 1 97 ? -19.594 2.287 56.719 1 69.12 97 THR A CA 1
ATOM 772 C C . THR A 1 97 ? -19.172 0.923 57.25 1 69.12 97 THR A C 1
ATOM 774 O O . THR A 1 97 ? -19.859 0.333 58.094 1 69.12 97 THR A O 1
ATOM 777 N N . ARG A 1 98 ? -18.016 0.479 56.781 1 72.06 98 ARG A N 1
ATOM 778 C CA . ARG A 1 98 ? -17.562 -0.847 57.188 1 72.06 98 ARG A CA 1
ATOM 779 C C . ARG A 1 98 ? -16.781 -0.779 58.469 1 72.06 98 ARG A C 1
ATOM 781 O O . ARG A 1 98 ? -17.031 -1.554 59.406 1 72.06 98 ARG A O 1
ATOM 788 N N . CYS A 1 99 ? -15.727 -0.024 58.562 1 73 99 CYS A N 1
ATOM 789 C CA . CYS A 1 99 ? -14.883 -0.006 59.781 1 73 99 CYS A CA 1
ATOM 790 C C . CYS A 1 99 ? -15.148 1.236 60.594 1 73 99 CYS A C 1
ATOM 792 O O . CYS A 1 99 ? -14.523 1.437 61.656 1 73 99 CYS A O 1
ATOM 794 N N . LYS A 1 100 ? -16.172 2.146 60.25 1 73.19 100 LYS A N 1
ATOM 795 C CA . LYS A 1 100 ? -16.609 3.355 60.938 1 73.19 100 LYS A CA 1
ATOM 796 C C . LYS A 1 100 ? -15.453 4.324 61.156 1 73.19 100 LYS A C 1
ATOM 798 O O . LYS A 1 100 ? -15.5 5.16 62.062 1 73.19 100 LYS A O 1
ATOM 803 N N . MET A 1 101 ? -14.328 4.082 60.406 1 73.12 101 MET A N 1
ATOM 804 C CA . MET A 1 101 ? -13.211 5.023 60.469 1 73.12 101 MET A CA 1
ATOM 805 C C . MET A 1 101 ? -13.617 6.379 59.875 1 73.12 101 MET A C 1
ATOM 807 O O . MET A 1 101 ? -14.117 6.453 58.75 1 73.12 101 MET A O 1
ATOM 811 N N . PRO A 1 102 ? -13.648 7.398 60.531 1 73.5 102 PRO A N 1
ATOM 812 C CA . PRO A 1 102 ? -13.961 8.734 60 1 73.5 102 PRO A CA 1
ATOM 813 C C . PRO A 1 102 ? -12.883 9.258 59.062 1 73.5 102 PRO A C 1
ATOM 815 O O . PRO A 1 102 ? -11.688 9.109 59.344 1 73.5 102 PRO A O 1
ATOM 818 N N . CYS A 1 103 ? -13.297 9.477 57.844 1 67.69 103 CYS A N 1
ATOM 819 C CA . CYS A 1 103 ? -12.375 10.047 56.844 1 67.69 103 CYS A CA 1
ATOM 820 C C . CYS A 1 103 ? -12.602 11.547 56.719 1 67.69 103 CYS A C 1
ATOM 822 O O . CYS A 1 103 ? -13.742 12.016 56.719 1 67.69 103 CYS A O 1
ATOM 824 N N . LYS A 1 104 ? -11.664 12.398 56.812 1 66.69 104 LYS A N 1
ATOM 825 C CA . LYS A 1 104 ? -11.75 13.859 56.781 1 66.69 104 LYS A CA 1
ATOM 826 C C . LYS A 1 104 ? -12.18 14.375 55.438 1 66.69 104 LYS A C 1
ATOM 828 O O . LYS A 1 104 ? -12.844 15.414 55.344 1 66.69 104 LYS A O 1
ATOM 833 N N . GLU A 1 105 ? -11.695 13.727 54.406 1 66.31 105 GLU A N 1
ATOM 834 C CA . GLU A 1 105 ? -11.938 14.172 53.031 1 66.31 105 GLU A CA 1
ATOM 835 C C . GLU A 1 105 ? -12.508 13.047 52.188 1 66.31 105 GLU A C 1
ATOM 837 O O . GLU A 1 105 ? -12.297 11.867 52.469 1 66.31 105 GLU A O 1
ATOM 842 N N . TYR A 1 106 ? -13.297 13.43 51.219 1 65.12 106 TYR A N 1
ATOM 843 C CA . TYR A 1 106 ? -13.938 12.492 50.312 1 65.12 106 TYR A CA 1
ATOM 844 C C . TYR A 1 106 ? -12.906 11.617 49.625 1 65.12 106 TYR A C 1
ATOM 846 O O . TYR A 1 106 ? -13.086 10.406 49.5 1 65.12 106 TYR A O 1
ATOM 854 N N . ASN A 1 107 ? -11.883 12.305 49.156 1 65.31 107 ASN A N 1
ATOM 855 C CA . ASN A 1 107 ? -10.859 11.523 48.469 1 65.31 107 ASN A CA 1
ATOM 856 C C . ASN A 1 107 ? -10.219 10.492 49.406 1 65.31 107 ASN A C 1
ATOM 858 O O . ASN A 1 107 ? -9.891 9.383 48.969 1 65.31 107 ASN A O 1
ATOM 862 N N . MET A 1 108 ? -10.055 10.891 50.625 1 68.25 108 MET A N 1
ATOM 863 C CA . MET A 1 108 ? -9.539 9.945 51.625 1 68.25 108 MET A CA 1
ATOM 864 C C . MET A 1 108 ? -10.531 8.812 51.844 1 68.25 108 MET A C 1
ATOM 866 O O . MET A 1 108 ? -10.133 7.652 51.969 1 68.25 108 MET A O 1
ATOM 870 N N . LEU A 1 109 ? -11.766 9.164 51.938 1 74.19 109 LEU A N 1
ATOM 871 C CA . LEU A 1 109 ? -12.805 8.148 52.062 1 74.19 109 LEU A CA 1
ATOM 872 C C . LEU A 1 109 ? -12.836 7.238 50.844 1 74.19 109 LEU A C 1
ATOM 874 O O . LEU A 1 109 ? -12.891 6.012 50.969 1 74.19 109 LEU A O 1
ATOM 878 N N . LEU A 1 110 ? -12.703 7.824 49.688 1 73 110 LEU A N 1
ATOM 879 C CA . LEU A 1 110 ? -12.734 7.047 48.438 1 73 110 LEU A CA 1
ATOM 880 C C . LEU A 1 110 ? -11.531 6.105 48.375 1 73 110 LEU A C 1
ATOM 882 O O . LEU A 1 110 ? -11.68 4.934 48 1 73 110 LEU A O 1
ATOM 886 N N . SER A 1 111 ? -10.398 6.641 48.688 1 75.31 111 SER A N 1
ATOM 887 C CA . SER A 1 111 ? -9.203 5.805 48.75 1 75.31 111 SER A CA 1
ATOM 888 C C . SER A 1 111 ? -9.344 4.699 49.781 1 75.31 111 SER A C 1
ATOM 890 O O . SER A 1 111 ? -8.945 3.559 49.562 1 75.31 111 SER A O 1
ATOM 892 N N . HIS A 1 112 ? -9.891 5.031 50.938 1 78.06 112 HIS A N 1
ATOM 893 C CA . HIS A 1 112 ? -10.133 4.074 52 1 78.06 112 HIS A CA 1
ATOM 894 C C . HIS A 1 112 ? -11.141 3.014 51.594 1 78.06 112 HIS A C 1
ATOM 896 O O . HIS A 1 112 ? -10.93 1.822 51.812 1 78.06 112 HIS A O 1
ATOM 902 N N . LEU A 1 113 ? -12.141 3.387 50.938 1 78.69 113 LEU A N 1
ATOM 903 C CA . LEU A 1 113 ? -13.148 2.453 50.469 1 78.69 113 LEU A CA 1
ATOM 904 C C . LEU A 1 113 ? -12.57 1.523 49.406 1 78.69 113 LEU A C 1
ATOM 906 O O . LEU A 1 113 ? -12.859 0.325 49.406 1 78.69 113 LEU A O 1
ATOM 910 N N . LYS A 1 114 ? -11.766 2.072 48.562 1 76.62 114 LYS A N 1
ATOM 911 C CA . LYS A 1 114 ? -11.102 1.262 47.531 1 76.62 114 LYS A CA 1
ATOM 912 C C . LYS A 1 114 ? -10.172 0.238 48.156 1 76.62 114 LYS A C 1
ATOM 914 O O . LYS A 1 114 ? -10.055 -0.893 47.688 1 76.62 114 LYS A O 1
ATOM 919 N N . GLU A 1 115 ? -9.539 0.67 49.219 1 77.62 115 GLU A N 1
ATOM 920 C CA . GLU A 1 115 ? -8.68 -0.249 49.969 1 77.62 115 GLU A CA 1
ATOM 921 C C . GLU A 1 115 ? -9.492 -1.382 50.594 1 77.62 115 GLU A C 1
ATOM 923 O O . GLU A 1 115 ? -9.055 -2.533 50.594 1 77.62 115 GLU A O 1
ATOM 928 N N . HIS A 1 116 ? -10.672 -1.148 51.094 1 80.75 116 HIS A N 1
ATOM 929 C CA . HIS A 1 116 ? -11.562 -2.18 51.625 1 80.75 116 HIS A CA 1
ATOM 930 C C . HIS A 1 116 ? -11.969 -3.166 50.531 1 80.75 116 HIS A C 1
ATOM 932 O O . HIS A 1 116 ? -11.984 -4.379 50.781 1 80.75 116 HIS A O 1
ATOM 938 N N . ILE A 1 117 ? -12.25 -2.65 49.375 1 77.62 117 ILE A N 1
ATOM 939 C CA . ILE A 1 117 ? -12.641 -3.51 48.281 1 77.62 117 ILE A CA 1
ATOM 940 C C . ILE A 1 117 ? -11.461 -4.395 47.875 1 77.62 117 ILE A C 1
ATOM 942 O O . ILE A 1 117 ? -11.633 -5.59 47.625 1 77.62 117 ILE A O 1
ATOM 946 N N . ARG A 1 118 ? -10.344 -3.779 47.875 1 73.5 118 ARG A N 1
ATOM 947 C CA . ARG A 1 118 ? -9.148 -4.535 47.5 1 73.5 118 ARG A CA 1
ATOM 948 C C . ARG A 1 118 ? -8.875 -5.633 48.531 1 73.5 118 ARG A C 1
ATOM 950 O O . ARG A 1 118 ? -8.336 -6.684 48.188 1 73.5 118 ARG A O 1
ATOM 957 N N . ASN A 1 119 ? -9.234 -5.441 49.75 1 74.81 119 ASN A N 1
ATOM 958 C CA . ASN A 1 119 ? -9.039 -6.414 50.812 1 74.81 119 ASN A CA 1
ATOM 959 C C . ASN A 1 119 ? -10.188 -7.422 50.875 1 74.81 119 ASN A C 1
ATOM 961 O O . ASN A 1 119 ? -10.258 -8.234 51.812 1 74.81 119 ASN A O 1
ATOM 965 N N . GLY A 1 120 ? -11 -7.355 49.938 1 76.12 120 GLY A N 1
ATOM 966 C CA . GLY A 1 120 ? -12.039 -8.359 49.781 1 76.12 120 GLY A CA 1
ATOM 967 C C . GLY A 1 120 ? -13.352 -7.969 50.438 1 76.12 120 GLY A C 1
ATOM 968 O O . GLY A 1 120 ? -14.273 -8.781 50.531 1 76.12 120 GLY A O 1
ATOM 969 N N . ASP A 1 121 ? -13.414 -6.832 50.969 1 77.31 121 ASP A N 1
ATOM 970 C CA . ASP A 1 121 ? -14.625 -6.414 51.656 1 77.31 121 ASP A CA 1
ATOM 971 C C . ASP A 1 121 ? -15.617 -5.781 50.688 1 77.31 121 ASP A C 1
ATOM 973 O O . ASP A 1 121 ? -15.234 -5.25 49.656 1 77.31 121 ASP A O 1
ATOM 977 N N . VAL A 1 122 ? -16.891 -5.969 51 1 80.62 122 VAL A N 1
ATOM 978 C CA . VAL A 1 122 ? -17.969 -5.297 50.25 1 80.62 122 VAL A CA 1
ATOM 979 C C . VAL A 1 122 ? -18.203 -3.91 50.875 1 80.62 122 VAL A C 1
ATOM 981 O O . VAL A 1 122 ? -18.328 -3.764 52.094 1 80.62 122 VAL A O 1
ATOM 984 N N . VAL A 1 123 ? -18.109 -2.865 50.031 1 77.56 123 VAL A N 1
ATOM 985 C CA . VAL A 1 123 ? -18.281 -1.5 50.5 1 77.56 123 VAL A CA 1
ATOM 986 C C . VAL A 1 123 ? -19.562 -0.895 49.938 1 77.56 123 VAL A C 1
ATOM 988 O O . VAL A 1 123 ? -19.938 -1.207 48.812 1 77.56 123 VAL A O 1
ATOM 991 N N . THR A 1 124 ? -20.266 -0.133 50.688 1 77.88 124 THR A N 1
ATOM 992 C CA . THR A 1 124 ? -21.469 0.591 50.281 1 77.88 124 THR A CA 1
ATOM 993 C C . THR A 1 124 ? -21.109 2.014 49.844 1 77.88 124 THR A C 1
ATOM 995 O O . THR A 1 124 ? -20.156 2.607 50.375 1 77.88 124 THR A O 1
ATOM 998 N N . CYS A 1 125 ? -21.859 2.553 48.844 1 73.81 125 CYS A N 1
ATOM 999 C CA . CYS A 1 125 ? -21.688 3.939 48.406 1 73.81 125 CYS A CA 1
ATOM 1000 C C . CYS A 1 125 ? -21.781 4.891 49.594 1 73.81 125 CYS A C 1
ATOM 1002 O O . CYS A 1 125 ? -22.703 4.77 50.406 1 73.81 125 CYS A O 1
ATOM 1004 N N . PRO A 1 126 ? -20.828 5.766 49.75 1 72.06 126 PRO A N 1
ATOM 1005 C CA . PRO A 1 126 ? -20.781 6.598 50.938 1 72.06 126 PRO A CA 1
ATOM 1006 C C . PRO A 1 126 ? -21.844 7.684 50.969 1 72.06 126 PRO A C 1
ATOM 1008 O O . PRO A 1 126 ? -22.016 8.383 51.969 1 72.06 126 PRO A O 1
ATOM 1011 N N . PHE A 1 127 ? -22.547 7.727 49.969 1 70.81 127 PHE A N 1
ATOM 1012 C CA . PHE A 1 127 ? -23.578 8.75 49.906 1 70.81 127 PHE A CA 1
ATOM 1013 C C . PHE A 1 127 ? -24.859 8.273 50.594 1 70.81 127 PHE A C 1
ATOM 1015 O O . PHE A 1 127 ? -25.266 7.129 50.438 1 70.81 127 PHE A O 1
ATOM 1022 N N . ASN A 1 128 ? -25.266 8.945 51.594 1 62.59 128 ASN A N 1
ATOM 1023 C CA . ASN A 1 128 ? -26.312 8.562 52.5 1 62.59 128 ASN A CA 1
ATOM 1024 C C . ASN A 1 128 ? -27.516 7.977 51.781 1 62.59 128 ASN A C 1
ATOM 1026 O O . ASN A 1 128 ? -28.156 7.051 52.281 1 62.59 128 ASN A O 1
ATOM 1030 N N . ASP A 1 129 ? -27.969 8.406 50.594 1 61.44 129 ASP A N 1
ATOM 1031 C CA . ASP A 1 129 ? -29.188 7.918 49.969 1 61.44 129 ASP A CA 1
ATOM 1032 C C . ASP A 1 129 ? -28.875 6.914 48.875 1 61.44 129 ASP A C 1
ATOM 1034 O O . ASP A 1 129 ? -29.734 6.582 48.062 1 61.44 129 ASP A O 1
ATOM 1038 N N . CYS A 1 130 ? -27.656 6.461 48.812 1 66.75 130 CYS A N 1
ATOM 1039 C CA . CYS A 1 130 ? -27.297 5.438 47.812 1 66.75 130 CYS A CA 1
ATOM 1040 C C . CYS A 1 130 ? -26.938 4.133 48.5 1 66.75 130 CYS A C 1
ATOM 1042 O O . CYS A 1 130 ? -26.062 4.109 49.375 1 66.75 130 CYS A O 1
ATOM 1044 N N . THR A 1 131 ? -27.75 3.047 48.406 1 71.38 131 THR A N 1
ATOM 1045 C CA . THR A 1 131 ? -27.547 1.76 49.094 1 71.38 131 THR A CA 1
ATOM 1046 C C . THR A 1 131 ? -26.812 0.785 48.156 1 71.38 131 THR A C 1
ATOM 1048 O O . THR A 1 131 ? -26.812 -0.422 48.406 1 71.38 131 THR A O 1
ATOM 1051 N N . SER A 1 132 ? -26.156 1.293 47.188 1 73.38 132 SER A N 1
ATOM 1052 C CA . SER A 1 132 ? -25.453 0.412 46.25 1 73.38 132 SER A CA 1
ATOM 1053 C C . SER A 1 132 ? -24.172 -0.137 46.875 1 73.38 132 SER A C 1
ATOM 1055 O O . SER A 1 132 ? -23.438 0.589 47.531 1 73.38 132 SER A O 1
ATOM 1057 N N . GLU A 1 133 ? -23.891 -1.442 46.75 1 78.81 133 GLU A N 1
ATOM 1058 C CA . GLU A 1 133 ? -22.719 -2.139 47.281 1 78.81 133 GLU A CA 1
ATOM 1059 C C . GLU A 1 133 ? -21.797 -2.564 46.125 1 78.81 133 GLU A C 1
ATOM 1061 O O . GLU A 1 133 ? -22.266 -2.939 45.062 1 78.81 133 GLU A O 1
ATOM 1066 N N . TYR A 1 134 ? -20.516 -2.266 46.344 1 75.75 134 TYR A N 1
ATOM 1067 C CA . TYR A 1 134 ? -19.531 -2.561 45.281 1 75.75 134 TYR A CA 1
ATOM 1068 C C . TYR A 1 134 ? -18.438 -3.467 45.812 1 75.75 134 TYR A C 1
ATOM 1070 O O . TYR A 1 134 ? -17.953 -3.291 46.938 1 75.75 134 TYR A O 1
ATOM 1078 N N . ARG A 1 135 ? -17.953 -4.43 45 1 74.88 135 ARG A N 1
ATOM 1079 C CA . ARG A 1 135 ? -16.891 -5.383 45.281 1 74.88 135 ARG A CA 1
ATOM 1080 C C . ARG A 1 135 ? -15.664 -5.129 44.438 1 74.88 135 ARG A C 1
ATOM 1082 O O . ARG A 1 135 ? -14.586 -5.684 44.688 1 74.88 135 ARG A O 1
ATOM 1089 N N . VAL A 1 136 ? -15.797 -4.539 43.406 1 76.69 136 VAL A N 1
ATOM 1090 C CA . VAL A 1 136 ? -14.734 -4.242 42.438 1 76.69 136 VAL A CA 1
ATOM 1091 C C . VAL A 1 136 ? -14.484 -2.738 42.406 1 76.69 136 VAL A C 1
ATOM 1093 O O . VAL A 1 136 ? -15.422 -1.944 42.344 1 76.69 136 VAL A O 1
ATOM 1096 N N . VAL A 1 137 ? -13.211 -2.354 42.406 1 75.94 137 VAL A N 1
ATOM 1097 C CA . VAL A 1 137 ? -12.781 -0.96 42.5 1 75.94 137 VAL A CA 1
ATOM 1098 C C . VAL A 1 137 ? -13.312 -0.179 41.312 1 75.94 137 VAL A C 1
ATOM 1100 O O . VAL A 1 137 ? -13.828 0.931 41.438 1 75.94 137 VAL A O 1
ATOM 1103 N N . SER A 1 138 ? -13.188 -0.726 40.125 1 70.5 138 SER A N 1
ATOM 1104 C CA . SER A 1 138 ? -13.602 -0.015 38.938 1 70.5 138 SER A CA 1
ATOM 1105 C C . SER A 1 138 ? -15.109 0.233 38.906 1 70.5 138 SER A C 1
ATOM 1107 O O . SER A 1 138 ? -15.562 1.28 38.438 1 70.5 138 SER A O 1
ATOM 1109 N N . SER A 1 139 ? -15.859 -0.647 39.531 1 71.06 139 SER A N 1
ATOM 1110 C CA . SER A 1 139 ? -17.312 -0.509 39.594 1 71.06 139 SER A CA 1
ATOM 1111 C C . SER A 1 139 ? -17.719 0.591 40.562 1 71.06 139 SER A C 1
ATOM 1113 O O . SER A 1 139 ? -18.656 1.343 40.312 1 71.06 139 SER A O 1
ATOM 1115 N N . LEU A 1 140 ? -17.078 0.679 41.656 1 74.31 140 LEU A N 1
ATOM 1116 C CA . LEU A 1 140 ? -17.328 1.76 42.594 1 74.31 140 LEU A CA 1
ATOM 1117 C C . LEU A 1 140 ? -17 3.113 41.969 1 74.31 140 LEU A C 1
ATOM 1119 O O . LEU A 1 140 ? -17.797 4.047 42.062 1 74.31 140 LEU A O 1
ATOM 1123 N N . THR A 1 141 ? -15.867 3.133 41.312 1 69.19 141 THR A N 1
ATOM 1124 C CA . THR A 1 141 ? -15.43 4.375 40.688 1 69.19 141 THR A CA 1
ATOM 1125 C C . THR A 1 141 ? -16.391 4.801 39.594 1 69.19 141 THR A C 1
ATOM 1127 O O . THR A 1 141 ? -16.734 5.977 39.5 1 69.19 141 THR A O 1
ATOM 1130 N N . SER A 1 142 ? -16.797 3.881 38.875 1 67.12 142 SER A N 1
ATOM 1131 C CA . SER A 1 142 ? -17.766 4.148 37.812 1 67.12 142 SER A CA 1
ATOM 1132 C C . SER A 1 142 ? -19.094 4.617 38.406 1 67.12 142 SER A C 1
ATOM 1134 O O . SER A 1 142 ? -19.703 5.562 37.906 1 67.12 142 SER A O 1
ATOM 1136 N N . HIS A 1 143 ? -19.609 4.004 39.5 1 66.44 143 HIS A N 1
ATOM 1137 C CA . HIS A 1 143 ? -20.844 4.363 40.188 1 66.44 143 HIS A CA 1
ATOM 1138 C C . HIS A 1 143 ? -20.781 5.781 40.719 1 66.44 143 HIS A C 1
ATOM 1140 O O . HIS A 1 143 ? -21.688 6.578 40.531 1 66.44 143 HIS A O 1
ATOM 1146 N N . LEU A 1 144 ? -19.719 5.992 41.406 1 64.88 144 LEU A N 1
ATOM 1147 C CA . LEU A 1 144 ? -19.562 7.305 42.031 1 64.88 144 LEU A CA 1
ATOM 1148 C C . LEU A 1 144 ? -19.484 8.398 40.969 1 64.88 144 LEU A C 1
ATOM 1150 O O . LEU A 1 144 ? -20.078 9.477 41.125 1 64.88 144 LEU A O 1
ATOM 1154 N N . TYR A 1 145 ? -18.828 8.031 39.875 1 62.03 145 TYR A N 1
ATOM 1155 C CA . TYR A 1 145 ? -18.688 8.992 38.781 1 62.03 145 TYR A CA 1
ATOM 1156 C C . TYR A 1 145 ? -20.016 9.211 38.062 1 62.03 145 TYR A C 1
ATOM 1158 O O . TYR A 1 145 ? -20.359 10.344 37.719 1 62.03 145 TYR A O 1
ATOM 1166 N N . ARG A 1 146 ? -20.75 8.188 37.938 1 57.91 146 ARG A N 1
ATOM 1167 C CA . ARG A 1 146 ? -21.969 8.203 37.156 1 57.91 146 ARG A CA 1
ATOM 1168 C C . ARG A 1 146 ? -23.156 8.695 37.969 1 57.91 146 ARG A C 1
ATOM 1170 O O . ARG A 1 146 ? -23.969 9.477 37.5 1 57.91 146 ARG A O 1
ATOM 1177 N N . ILE A 1 147 ? -23.328 8.156 39.125 1 60.69 147 ILE A N 1
ATOM 1178 C CA . ILE A 1 147 ? -24.547 8.352 39.906 1 60.69 147 ILE A CA 1
ATOM 1179 C C . ILE A 1 147 ? -24.375 9.539 40.844 1 60.69 147 ILE A C 1
ATOM 1181 O O . ILE A 1 147 ? -25.328 10.266 41.125 1 60.69 147 ILE A O 1
ATOM 1185 N N . HIS A 1 148 ? -23.266 9.609 41.406 1 55.09 148 HIS A N 1
ATOM 1186 C CA . HIS A 1 148 ? -23.062 10.664 42.406 1 55.09 148 HIS A CA 1
ATOM 1187 C C . HIS A 1 148 ? -22 11.656 41.938 1 55.09 148 HIS A C 1
ATOM 1189 O O . HIS A 1 148 ? -20.922 11.75 42.531 1 55.09 148 HIS A O 1
ATOM 1195 N N . PRO A 1 149 ? -22.109 12.094 40.688 1 47.56 149 PRO A N 1
ATOM 1196 C CA . PRO A 1 149 ? -21.109 12.938 40.031 1 47.56 149 PRO A CA 1
ATOM 1197 C C . PRO A 1 149 ? -20.781 14.195 40.844 1 47.56 149 PRO A C 1
ATOM 1199 O O . PRO A 1 149 ? -19.797 14.875 40.562 1 47.56 149 PRO A O 1
ATOM 1202 N N . THR A 1 150 ? -21.609 14.57 41.625 1 41.78 150 THR A N 1
ATOM 1203 C CA . THR A 1 150 ? -21.359 15.875 42.25 1 41.78 150 THR A CA 1
ATOM 1204 C C . THR A 1 150 ? -20 15.906 42.938 1 41.78 150 THR A C 1
ATOM 1206 O O . THR A 1 150 ? -19.438 16.984 43.125 1 41.78 150 THR A O 1
ATOM 1209 N N . LEU A 1 151 ? -19.672 14.812 43.562 1 40.31 151 LEU A N 1
ATOM 1210 C CA . LEU A 1 151 ? -18.516 15 44.406 1 40.31 151 LEU A CA 1
ATOM 1211 C C . LEU A 1 151 ? -17.219 14.922 43.625 1 40.31 151 LEU A C 1
ATOM 1213 O O . LEU A 1 151 ? -16.484 13.938 43.719 1 40.31 151 LEU A O 1
ATOM 1217 N N . LYS A 1 152 ? -17.156 14.953 42.406 1 39.34 152 LYS A N 1
ATOM 1218 C CA . LYS A 1 152 ? -15.836 15.016 41.781 1 39.34 152 LYS A CA 1
ATOM 1219 C C . LYS A 1 152 ? -14.992 16.141 42.375 1 39.34 152 LYS A C 1
ATOM 1221 O O . LYS A 1 152 ? -14.953 17.25 41.844 1 39.34 152 LYS A O 1
ATOM 1226 N N . CYS A 1 153 ? -14.953 16.172 43.719 1 30.95 153 CYS A N 1
ATOM 1227 C CA . CYS A 1 153 ? -13.859 17.047 44.125 1 30.95 153 CYS A CA 1
ATOM 1228 C C . CYS A 1 153 ? -12.516 16.5 43.625 1 30.95 153 CYS A C 1
ATOM 1230 O O . CYS A 1 153 ? -12.227 15.312 43.844 1 30.95 153 CYS A O 1
ATOM 1232 N N . LYS A 1 154 ? -11.992 16.875 42.562 1 32.53 154 LYS A N 1
ATOM 1233 C CA . LYS A 1 154 ? -10.586 16.625 42.281 1 32.53 154 LYS A CA 1
ATOM 1234 C C . LYS A 1 154 ? -9.758 16.594 43.562 1 32.53 154 LYS A C 1
ATOM 1236 O O . LYS A 1 154 ? -10.039 17.328 44.5 1 32.53 154 LYS A O 1
ATOM 1241 N N . PRO A 1 155 ? -9.031 15.43 43.938 1 28.7 155 PRO A N 1
ATOM 1242 C CA . PRO A 1 155 ? -8.078 15.531 45.031 1 28.7 155 PRO A CA 1
ATOM 1243 C C . PRO A 1 155 ? -7.449 16.922 45.156 1 28.7 155 PRO A C 1
ATOM 1245 O O . PRO A 1 155 ? -7.258 17.594 44.125 1 28.7 155 PRO A O 1
ATOM 1248 N N . VAL A 1 156 ? -7.719 17.484 46.25 1 25.86 156 VAL A N 1
ATOM 1249 C CA . VAL A 1 156 ? -6.859 18.578 46.656 1 25.86 156 VAL A CA 1
ATOM 1250 C C . VAL A 1 156 ? -5.395 18.188 46.5 1 25.86 156 VAL A C 1
ATOM 1252 O O . VAL A 1 156 ? -4.973 17.141 47 1 25.86 156 VAL A O 1
ATOM 1255 N N . ILE A 1 157 ? -4.723 18.406 45.438 1 25.55 157 ILE A N 1
ATOM 1256 C CA . ILE A 1 157 ? -3.264 18.344 45.375 1 25.55 157 ILE A CA 1
ATOM 1257 C C . ILE A 1 157 ? -2.68 18.844 46.688 1 25.55 157 ILE A C 1
ATOM 1259 O O . ILE A 1 157 ? -2.824 20.016 47.062 1 25.55 157 ILE A O 1
ATOM 1263 N N . PRO A 1 158 ? -2.809 17.891 47.812 1 26.23 158 PRO A N 1
ATOM 1264 C CA . PRO A 1 158 ? -1.928 18.359 48.875 1 26.23 158 PRO A CA 1
ATOM 1265 C C . PRO A 1 158 ? -0.528 18.719 48.375 1 26.23 158 PRO A C 1
ATOM 1267 O O . PRO A 1 158 ? 0.076 17.953 47.625 1 26.23 158 PRO A O 1
ATOM 1270 N N . ILE A 1 159 ? -0.172 19.922 48.188 1 24.17 159 ILE A N 1
ATOM 1271 C CA . ILE A 1 159 ? 1.168 20.422 47.906 1 24.17 159 ILE A CA 1
ATOM 1272 C C . ILE A 1 159 ? 2.15 19.875 48.938 1 24.17 159 ILE A C 1
ATOM 1274 O O . ILE A 1 159 ? 3.346 20.172 48.906 1 24.17 159 ILE A O 1
ATOM 1278 N N . SER A 1 160 ? 1.805 19.25 50.188 1 23.03 160 SER A N 1
ATOM 1279 C CA . SER A 1 160 ? 2.895 19 51.125 1 23.03 160 SER A CA 1
ATOM 1280 C C . SER A 1 160 ? 3.717 17.781 50.688 1 23.03 160 SER A C 1
ATOM 1282 O O . SER A 1 160 ? 3.16 16.719 50.406 1 23.03 160 SER A O 1
ATOM 1284 N N . ALA A 1 161 ? 5.09 17.953 50.25 1 23.56 161 ALA A N 1
ATOM 1285 C CA . ALA A 1 161 ? 6.277 17.141 50 1 23.56 161 ALA A CA 1
ATOM 1286 C C . ALA A 1 161 ? 6.586 16.219 51.188 1 23.56 161 ALA A C 1
ATOM 1288 O O . ALA A 1 161 ? 7.742 16.094 51.594 1 23.56 161 ALA A O 1
ATOM 1289 N N . THR A 1 162 ? 5.742 15.805 52.125 1 22.58 162 THR A N 1
ATOM 1290 C CA . THR A 1 162 ? 6.457 15.008 53.125 1 22.58 162 THR A CA 1
ATOM 1291 C C . THR A 1 162 ? 7.184 13.844 52.438 1 22.58 162 THR A C 1
ATOM 1293 O O . THR A 1 162 ? 6.809 13.422 51.344 1 22.58 162 THR A O 1
ATOM 1296 N N . GLY A 1 163 ? 8.32 13.188 53.062 1 22.48 163 GLY A N 1
ATOM 1297 C CA . GLY A 1 163 ? 9.516 12.359 53 1 22.48 163 GLY A CA 1
ATOM 1298 C C . GLY A 1 163 ? 9.227 10.938 52.562 1 22.48 163 GLY A C 1
ATOM 1299 O O . GLY A 1 163 ? 10.125 10.086 52.562 1 22.48 163 GLY A O 1
ATOM 1300 N N . MET A 1 164 ? 8.031 10.398 52.656 1 22.42 164 MET A N 1
ATOM 1301 C CA . MET A 1 164 ? 8.164 8.945 52.812 1 22.42 164 MET A CA 1
ATOM 1302 C C . MET A 1 164 ? 8.891 8.359 51.594 1 22.42 164 MET A C 1
ATOM 1304 O O . MET A 1 164 ? 8.844 8.922 50.5 1 22.42 164 MET A O 1
ATOM 1308 N N . ASP A 1 165 ? 9.789 7.324 51.875 1 21.66 165 ASP A N 1
ATOM 1309 C CA . ASP A 1 165 ? 10.797 6.5 51.219 1 21.66 165 ASP A CA 1
ATOM 1310 C C . ASP A 1 165 ? 10.25 5.855 49.969 1 21.66 165 ASP A C 1
ATOM 1312 O O . ASP A 1 165 ? 9.172 5.27 49.969 1 21.66 165 ASP A O 1
ATOM 1316 N N . SER A 1 166 ? 10.57 6.457 48.781 1 22.53 166 SER A N 1
ATOM 1317 C CA . SER A 1 166 ? 10.438 6.281 47.344 1 22.53 166 SER A CA 1
ATOM 1318 C C . SER A 1 166 ? 10.758 4.848 46.938 1 22.53 166 SER A C 1
ATOM 1320 O O . SER A 1 166 ? 11 4.578 45.75 1 22.53 166 SER A O 1
ATOM 1322 N N . SER A 1 167 ? 11.086 4.047 47.938 1 22.86 167 SER A N 1
ATOM 1323 C CA . SER A 1 167 ? 11.766 2.834 47.5 1 22.86 167 SER A CA 1
ATOM 1324 C C . SER A 1 167 ? 10.938 2.09 46.438 1 22.86 167 SER A C 1
ATOM 1326 O O . SER A 1 167 ? 11.484 1.554 45.469 1 22.86 167 SER A O 1
ATOM 1328 N N . VAL A 1 168 ? 9.875 1.553 46.875 1 21.72 168 VAL A N 1
ATOM 1329 C CA . VAL A 1 168 ? 9.531 0.247 46.312 1 21.72 168 VAL A CA 1
ATOM 1330 C C . VAL A 1 168 ? 8.977 0.416 44.906 1 21.72 168 VAL A C 1
ATOM 1332 O O . VAL A 1 168 ? 8.172 -0.4 44.438 1 21.72 168 VAL A O 1
ATOM 1335 N N . LEU A 1 169 ? 8.805 1.621 44.312 1 21.22 169 LEU A N 1
ATOM 1336 C CA . LEU A 1 169 ? 7.969 1.483 43.125 1 21.22 169 LEU A CA 1
ATOM 1337 C C . LEU A 1 169 ? 8.688 0.693 42.031 1 21.22 169 LEU A C 1
ATOM 1339 O O . LEU A 1 169 ? 9.867 0.935 41.781 1 21.22 169 LEU A O 1
ATOM 1343 N N . PRO A 1 170 ? 8.297 -0.59 41.875 1 22.44 170 PRO A N 1
ATOM 1344 C CA . PRO A 1 170 ? 9.047 -1.376 40.906 1 22.44 170 PRO A CA 1
ATOM 1345 C C . PRO A 1 170 ? 9.32 -0.605 39.625 1 22.44 170 PRO A C 1
ATOM 1347 O O . PRO A 1 170 ? 8.625 0.37 39.312 1 22.44 170 PRO A O 1
ATOM 1350 N N . PRO A 1 171 ? 10.508 -0.919 38.969 1 21.08 171 PRO A N 1
ATOM 1351 C CA . PRO A 1 171 ? 11.148 -0.254 37.812 1 21.08 171 PRO A CA 1
ATOM 1352 C C . PRO A 1 171 ? 10.164 0.07 36.688 1 21.08 171 PRO A C 1
ATOM 1354 O O . PRO A 1 171 ? 9.156 -0.616 36.531 1 21.08 171 PRO A O 1
ATOM 1357 N N . SER A 1 172 ? 10.211 1.292 36.25 1 21.12 172 SER A N 1
ATOM 1358 C CA . SER A 1 172 ? 9.578 2.154 35.25 1 21.12 172 SER A CA 1
ATOM 1359 C C . SER A 1 172 ? 9.641 1.535 33.844 1 21.12 172 SER A C 1
ATOM 1361 O O . SER A 1 172 ? 10.695 1.527 33.219 1 21.12 172 SER A O 1
ATOM 1363 N N . LEU A 1 173 ? 9.133 0.277 33.594 1 21.83 173 LEU A N 1
ATOM 1364 C CA . LEU A 1 173 ? 9.203 -0.31 32.281 1 21.83 173 LEU A CA 1
ATOM 1365 C C . LEU A 1 173 ? 8.836 0.717 31.203 1 21.83 173 LEU A C 1
ATOM 1367 O O . LEU A 1 173 ? 8.102 1.67 31.484 1 21.83 173 LEU A O 1
ATOM 1371 N N . GLY A 1 174 ? 9.656 0.709 30.062 1 20.61 174 GLY A N 1
ATOM 1372 C CA . GLY A 1 174 ? 9.797 1.453 28.812 1 20.61 174 GLY A CA 1
ATOM 1373 C C . GLY A 1 174 ? 8.469 1.831 28.188 1 20.61 174 GLY A C 1
ATOM 1374 O O . GLY A 1 174 ? 7.488 1.097 28.312 1 20.61 174 GLY A O 1
ATOM 1375 N N . GLY A 1 175 ? 8.312 3.096 27.984 1 20.94 175 GLY A N 1
ATOM 1376 C CA . GLY A 1 175 ? 7.281 4.055 27.609 1 20.94 175 GLY A CA 1
ATOM 1377 C C . GLY A 1 175 ? 6.711 3.814 26.219 1 20.94 175 GLY A C 1
ATOM 1378 O O . GLY A 1 175 ? 7.117 4.465 25.25 1 20.94 175 GLY A O 1
ATOM 1379 N N . THR A 1 176 ? 6.723 2.5 25.641 1 21.92 176 THR A N 1
ATOM 1380 C CA . THR A 1 176 ? 6.004 2.371 24.375 1 21.92 176 THR A CA 1
ATOM 1381 C C . THR A 1 176 ? 4.66 3.092 24.453 1 21.92 176 THR A C 1
ATOM 1383 O O . THR A 1 176 ? 3.822 2.779 25.297 1 21.92 176 THR A O 1
ATOM 1386 N N . SER A 1 177 ? 4.75 4.371 24.109 1 20.22 177 SER A N 1
ATOM 1387 C CA . SER A 1 177 ? 3.686 5.367 24.047 1 20.22 177 SER A CA 1
ATOM 1388 C C . SER A 1 177 ? 2.379 4.746 23.562 1 20.22 177 SER A C 1
ATOM 1390 O O . SER A 1 177 ? 2.348 3.58 23.172 1 20.22 177 SER A O 1
ATOM 1392 N N . ASN A 1 178 ? 1.684 5.629 22.703 1 20.36 178 ASN A N 1
ATOM 1393 C CA . ASN A 1 178 ? 0.268 5.918 22.5 1 20.36 178 ASN A CA 1
ATOM 1394 C C . ASN A 1 178 ? -0.41 4.836 21.672 1 20.36 178 ASN A C 1
ATOM 1396 O O . ASN A 1 178 ? -1.329 5.121 20.906 1 20.36 178 ASN A O 1
ATOM 1400 N N . ASP A 1 179 ? 0.154 3.73 21.484 1 20.48 179 ASP A N 1
ATOM 1401 C CA . ASP A 1 179 ? -0.863 2.867 20.891 1 20.48 179 ASP A CA 1
ATOM 1402 C C . ASP A 1 179 ? -2.133 2.852 21.734 1 20.48 179 ASP A C 1
ATOM 1404 O O . ASP A 1 179 ? -2.188 2.182 22.766 1 20.48 179 ASP A O 1
ATOM 1408 N N . CYS A 1 180 ? -2.697 4.055 21.906 1 22.38 180 CYS A N 1
ATOM 1409 C CA . CYS A 1 180 ? -4.047 4.16 22.453 1 22.38 180 CYS A CA 1
ATOM 1410 C C . CYS A 1 180 ? -4.973 3.129 21.812 1 22.38 180 CYS A C 1
ATOM 1412 O O . CYS A 1 180 ? -5.758 3.457 20.922 1 22.38 180 CYS A O 1
ATOM 1414 N N . ASN A 1 181 ? -4.477 2.109 21.188 1 21.84 181 ASN A N 1
ATOM 1415 C CA . ASN A 1 181 ? -5.641 1.247 21.016 1 21.84 181 ASN A CA 1
ATOM 1416 C C . ASN A 1 181 ? -6.32 0.94 22.344 1 21.84 181 ASN A C 1
ATOM 1418 O O . ASN A 1 181 ? -5.961 -0.027 23.016 1 21.84 181 ASN A O 1
ATOM 1422 N N . LYS A 1 182 ? -6.363 1.955 23.234 1 24.94 182 LYS A N 1
ATOM 1423 C CA . LYS A 1 182 ? -7.25 1.766 24.375 1 24.94 182 LYS A CA 1
ATOM 1424 C C . LYS A 1 182 ? -8.562 1.106 23.953 1 24.94 182 LYS A C 1
ATOM 1426 O O . LYS A 1 182 ? -9.328 1.68 23.172 1 24.94 182 LYS A O 1
ATOM 1431 N N . ASP A 1 183 ? -8.461 -0.065 23.75 1 22.95 183 ASP A N 1
ATOM 1432 C CA . ASP A 1 183 ? -9.68 -0.867 23.828 1 22.95 183 ASP A CA 1
ATOM 1433 C C . ASP A 1 183 ? -10.562 -0.418 25 1 22.95 183 ASP A C 1
ATOM 1435 O O . ASP A 1 183 ? -10.359 -0.843 26.125 1 22.95 183 ASP A O 1
ATOM 1439 N N . THR A 1 184 ? -10.562 0.881 25.359 1 23.61 184 THR A N 1
ATOM 1440 C CA . THR A 1 184 ? -11.656 1.277 26.234 1 23.61 184 THR A CA 1
ATOM 1441 C C . THR A 1 184 ? -12.922 0.483 25.922 1 23.61 184 THR A C 1
ATOM 1443 O O . THR A 1 184 ? -13.359 0.442 24.766 1 23.61 184 THR A O 1
ATOM 1446 N N . GLU A 1 185 ? -13.008 -0.587 26.516 1 24.58 185 GLU A N 1
ATOM 1447 C CA . GLU A 1 185 ? -14.328 -1.15 26.781 1 24.58 185 GLU A CA 1
ATOM 1448 C C . GLU A 1 185 ? -15.359 -0.051 27.016 1 24.58 185 GLU A C 1
ATOM 1450 O O . GLU A 1 185 ? -15.422 0.533 28.109 1 24.58 185 GLU A O 1
ATOM 1455 N N . ASP A 1 186 ? -15.336 0.966 26.328 1 25.61 186 ASP A N 1
ATOM 1456 C CA . ASP A 1 186 ? -16.469 1.887 26.297 1 25.61 186 ASP A CA 1
ATOM 1457 C C . ASP A 1 186 ? -17.797 1.132 26.391 1 25.61 186 ASP A C 1
ATOM 1459 O O . ASP A 1 186 ? -18.156 0.408 25.469 1 25.61 186 ASP A O 1
ATOM 1463 N N . ILE A 1 187 ? -17.969 0.46 27.516 1 27.03 187 ILE A N 1
ATOM 1464 C CA . ILE A 1 187 ? -19.328 0.174 27.984 1 27.03 187 ILE A CA 1
ATOM 1465 C C . ILE A 1 187 ? -20.234 1.363 27.688 1 27.03 187 ILE A C 1
ATOM 1467 O O . ILE A 1 187 ? -20.172 2.387 28.375 1 27.03 187 ILE A O 1
ATOM 1471 N N . GLU A 1 188 ? -20.141 1.927 26.625 1 28.86 188 GLU A N 1
ATOM 1472 C CA . GLU A 1 188 ? -21.219 2.814 26.203 1 28.86 188 GLU A CA 1
ATOM 1473 C C . GLU A 1 188 ? -22.578 2.258 26.609 1 28.86 188 GLU A C 1
ATOM 1475 O O . GLU A 1 188 ? -23.094 1.317 26 1 28.86 188 GLU A O 1
ATOM 1480 N N . MET A 1 189 ? -22.688 1.924 27.906 1 28.08 189 MET A N 1
ATOM 1481 C CA . MET A 1 189 ? -24.078 1.804 28.312 1 28.08 189 MET A CA 1
ATOM 1482 C C . MET A 1 189 ? -24.922 2.932 27.719 1 28.08 189 MET A C 1
ATOM 1484 O O . MET A 1 189 ? -24.781 4.09 28.109 1 28.08 189 MET A O 1
ATOM 1488 N N . GLN A 1 190 ? -25.031 3.021 26.531 1 31.77 190 GLN A N 1
ATOM 1489 C CA . GLN A 1 190 ? -26.062 3.873 25.953 1 31.77 190 GLN A CA 1
ATOM 1490 C C . GLN A 1 190 ? -27.328 3.865 26.828 1 31.77 190 GLN A C 1
ATOM 1492 O O . GLN A 1 190 ? -28.016 2.848 26.922 1 31.77 190 GLN A O 1
ATOM 1497 N N . GLN A 1 191 ? -27.219 4.398 28.031 1 31.62 191 GLN A N 1
ATOM 1498 C CA . GLN A 1 191 ? -28.516 4.609 28.688 1 31.62 191 GLN A CA 1
ATOM 1499 C C . GLN A 1 191 ? -29.562 5.086 27.703 1 31.62 191 GLN A C 1
ATOM 1501 O O . GLN A 1 191 ? -29.312 6.008 26.922 1 31.62 191 GLN A O 1
ATOM 1506 N N . GLN A 1 192 ? -30.375 4.207 27.375 1 37.31 192 GLN A N 1
ATOM 1507 C CA . GLN A 1 192 ? -31.547 4.465 26.547 1 37.31 192 GLN A CA 1
ATOM 1508 C C . GLN A 1 192 ? -32.219 5.766 26.953 1 37.31 192 GLN A C 1
ATOM 1510 O O . GLN A 1 192 ? -32.469 6 28.141 1 37.31 192 GLN A O 1
ATOM 1515 N N . LEU A 1 193 ? -31.938 6.836 26.266 1 45.12 193 LEU A N 1
ATOM 1516 C CA . LEU A 1 193 ? -32.781 8.016 26.438 1 45.12 193 LEU A CA 1
ATOM 1517 C C . LEU A 1 193 ? -34.219 7.621 26.719 1 45.12 193 LEU A C 1
ATOM 1519 O O . LEU A 1 193 ? -34.719 6.637 26.156 1 45.12 193 LEU A O 1
ATOM 1523 N N . PRO A 1 194 ? -34.75 7.934 27.875 1 36.56 194 PRO A N 1
ATOM 1524 C CA . PRO A 1 194 ? -36.156 7.59 28.156 1 36.56 194 PRO A CA 1
ATOM 1525 C C . PRO A 1 194 ? -37.094 7.887 27 1 36.56 194 PRO A C 1
ATOM 1527 O O . PRO A 1 194 ? -36.875 8.859 26.266 1 36.56 194 PRO A O 1
ATOM 1530 N N . GLU A 1 195 ? -37.719 6.859 26.5 1 36.94 195 GLU A N 1
ATOM 1531 C CA . GLU A 1 195 ? -38.781 6.992 25.516 1 36.94 195 GLU A CA 1
ATOM 1532 C C . GLU A 1 195 ? -39.875 7.945 26 1 36.94 195 GLU A C 1
ATOM 1534 O O . GLU A 1 195 ? -40.562 7.648 26.969 1 36.94 195 GLU A O 1
ATOM 1539 N N . VAL A 1 196 ? -39.688 9.227 26.203 1 35.25 196 VAL A N 1
ATOM 1540 C CA . VAL A 1 196 ? -40.844 10.047 26.531 1 35.25 196 VAL A CA 1
ATOM 1541 C C . VAL A 1 196 ? -42 9.734 25.594 1 35.25 196 VAL A C 1
ATOM 1543 O O . VAL A 1 196 ? -41.781 9.219 24.484 1 35.25 196 VAL A O 1
ATOM 1546 N N . GLU A 1 197 ? -43.281 9.953 26.094 1 35.22 197 GLU A N 1
ATOM 1547 C CA . GLU A 1 197 ? -44.531 9.812 25.375 1 35.22 197 GLU A CA 1
ATOM 1548 C C . GLU A 1 197 ? -44.406 10.367 23.953 1 35.22 197 GLU A C 1
ATOM 1550 O O . GLU A 1 197 ? -43.688 11.344 23.719 1 35.22 197 GLU A O 1
ATOM 1555 N N . GLU A 1 198 ? -44.938 9.578 22.984 1 38.16 198 GLU A N 1
ATOM 1556 C CA . GLU A 1 198 ? -44.969 9.586 21.531 1 38.16 198 GLU A CA 1
ATOM 1557 C C . GLU A 1 198 ? -45.312 10.977 21 1 38.16 198 GLU A C 1
ATOM 1559 O O . GLU A 1 198 ? -46.5 11.383 21.016 1 38.16 198 GLU A O 1
ATOM 1564 N N . ASP A 1 199 ? -44.75 12.008 21.469 1 38 199 ASP A N 1
ATOM 1565 C CA . ASP A 1 199 ? -45.188 13.148 20.656 1 38 199 ASP A CA 1
ATOM 1566 C C . ASP A 1 199 ? -45.062 12.844 19.172 1 38 199 ASP A C 1
ATOM 1568 O O . ASP A 1 199 ? -44.219 12.055 18.75 1 38 199 ASP A O 1
ATOM 1572 N N . GLU A 1 200 ? -46.219 13.078 18.453 1 38.69 200 GLU A N 1
ATOM 1573 C CA . GLU A 1 200 ? -46.375 12.938 17 1 38.69 200 GLU A CA 1
ATOM 1574 C C . GLU A 1 200 ? -45.156 13.477 16.266 1 38.69 200 GLU A C 1
ATOM 1576 O O . GLU A 1 200 ? -44.781 14.633 16.422 1 38.69 200 GLU A O 1
ATOM 1581 N N . PRO A 1 201 ? -44.25 12.695 16.062 1 43.62 201 PRO A N 1
ATOM 1582 C CA . PRO A 1 201 ? -43.156 13.219 15.203 1 43.62 201 PRO A CA 1
ATOM 1583 C C . PRO A 1 201 ? -43.688 14.164 14.125 1 43.62 201 PRO A C 1
ATOM 1585 O O . PRO A 1 201 ? -44.812 14.008 13.641 1 43.62 201 PRO A O 1
ATOM 1588 N N . SER A 1 202 ? -43.469 15.406 14.219 1 41.25 202 SER A N 1
ATOM 1589 C CA . SER A 1 202 ? -43.844 16.219 13.062 1 41.25 202 SER A CA 1
ATOM 1590 C C . SER A 1 202 ? -43.656 15.453 11.758 1 41.25 202 SER A C 1
ATOM 1592 O O . SER A 1 202 ? -42.812 14.539 11.688 1 41.25 202 SER A O 1
ATOM 1594 N N . ASP A 1 203 ? -44.656 15.383 10.906 1 38.47 203 ASP A N 1
ATOM 1595 C CA . ASP A 1 203 ? -44.875 14.75 9.609 1 38.47 203 ASP A CA 1
ATOM 1596 C C . ASP A 1 203 ? -43.625 14.82 8.742 1 38.47 203 ASP A C 1
ATOM 1598 O O . ASP A 1 203 ? -43.656 14.508 7.551 1 38.47 203 ASP A O 1
ATOM 1602 N N . GLU A 1 204 ? -42.688 15.742 8.961 1 44.53 204 GLU A N 1
ATOM 1603 C CA . GLU A 1 204 ? -41.75 15.781 7.852 1 44.53 204 GLU A CA 1
ATOM 1604 C C . GLU A 1 204 ? -40.875 14.539 7.848 1 44.53 204 GLU A C 1
ATOM 1606 O O . GLU A 1 204 ? -39.969 14.414 8.672 1 44.53 204 GLU A O 1
ATOM 1611 N N . SER A 1 205 ? -41.375 13.344 7.551 1 50.34 205 SER A N 1
ATOM 1612 C CA . SER A 1 205 ? -40.844 12.047 7.164 1 50.34 205 SER A CA 1
ATOM 1613 C C . SER A 1 205 ? -39.438 12.188 6.566 1 50.34 205 SER A C 1
ATOM 1615 O O . SER A 1 205 ? -39.156 13.164 5.879 1 50.34 205 SER A O 1
ATOM 1617 N N . LEU A 1 206 ? -38.469 11.586 7.27 1 62.16 206 LEU A N 1
ATOM 1618 C CA . LEU A 1 206 ? -37.156 11.375 6.656 1 62.16 206 LEU A CA 1
ATOM 1619 C C . LEU A 1 206 ? -37.281 11.227 5.145 1 62.16 206 LEU A C 1
ATOM 1621 O O . LEU A 1 206 ? -37.938 10.312 4.656 1 62.16 206 LEU A O 1
ATOM 1625 N N . SER A 1 207 ? -37.031 12.383 4.445 1 72.19 207 SER A N 1
ATOM 1626 C CA . SER A 1 207 ? -37.094 12.367 2.988 1 72.19 207 SER A CA 1
ATOM 1627 C C . SER A 1 207 ? -36.156 11.312 2.398 1 72.19 207 SER A C 1
ATOM 1629 O O . SER A 1 207 ? -35.062 11.086 2.922 1 72.19 207 SER A O 1
ATOM 1631 N N . SER A 1 208 ? -36.719 10.352 1.758 1 83.06 208 SER A N 1
ATOM 1632 C CA . SER A 1 208 ? -35.969 9.352 0.987 1 83.06 208 SER A CA 1
ATOM 1633 C C . SER A 1 208 ? -34.75 9.953 0.324 1 83.06 208 SER A C 1
ATOM 1635 O O . SER A 1 208 ? -33.719 9.281 0.199 1 83.06 208 SER A O 1
ATOM 1637 N N . ASP A 1 209 ? -34.812 11.258 0.174 1 86.75 209 ASP A N 1
ATOM 1638 C CA . ASP A 1 209 ? -33.688 11.914 -0.501 1 86.75 209 ASP A CA 1
ATOM 1639 C C . ASP A 1 209 ? -32.531 12.164 0.465 1 86.75 209 ASP A C 1
ATOM 1641 O O . ASP A 1 209 ? -31.359 12.047 0.087 1 86.75 209 ASP A O 1
ATOM 1645 N N . MET A 1 210 ? -32.938 12.484 1.651 1 90 210 MET A N 1
ATOM 1646 C CA . MET A 1 210 ? -31.891 12.719 2.652 1 90 210 MET A CA 1
ATOM 1647 C C . MET A 1 210 ? -31.156 11.422 3 1 90 210 MET A C 1
ATOM 1649 O O . MET A 1 210 ? -29.953 11.422 3.221 1 90 210 MET A O 1
ATOM 1653 N N . PHE A 1 211 ? -31.953 10.359 3.045 1 93.06 211 PHE A N 1
ATOM 1654 C CA . PHE A 1 211 ? -31.375 9.047 3.311 1 93.06 211 PHE A CA 1
ATOM 1655 C C . PHE A 1 211 ? -30.422 8.648 2.189 1 93.06 211 PHE A C 1
ATOM 1657 O O . PHE A 1 211 ? -29.312 8.172 2.449 1 93.06 211 PHE A O 1
ATOM 1664 N N . LEU A 1 212 ? -30.844 8.883 0.979 1 94.06 212 LEU A N 1
ATOM 1665 C CA . LEU A 1 212 ? -30.047 8.57 -0.197 1 94.06 212 LEU A CA 1
ATOM 1666 C C . LEU A 1 212 ? -28.75 9.367 -0.193 1 94.06 212 LEU A C 1
ATOM 1668 O O . LEU A 1 212 ? -27.672 8.812 -0.466 1 94.06 212 LEU A O 1
ATOM 1672 N N . GLU A 1 213 ? -28.828 10.578 0.114 1 93.69 213 GLU A N 1
ATOM 1673 C CA . GLU A 1 213 ? -27.641 11.43 0.146 1 93.69 213 GLU A CA 1
ATOM 1674 C C . GLU A 1 213 ? -26.672 10.984 1.238 1 93.69 213 GLU A C 1
ATOM 1676 O O . GLU A 1 213 ? -25.469 10.984 1.034 1 93.69 213 GLU A O 1
ATOM 1681 N N . SER A 1 214 ? -27.219 10.648 2.387 1 94.56 214 SER A N 1
ATOM 1682 C CA . SER A 1 214 ? -26.391 10.211 3.504 1 94.56 214 SER A CA 1
ATOM 1683 C C . SER A 1 214 ? -25.641 8.922 3.174 1 94.56 214 SER A C 1
ATOM 1685 O O . SER A 1 214 ? -24.453 8.789 3.475 1 94.56 214 SER A O 1
ATOM 1687 N N . VAL A 1 215 ? -26.328 7.965 2.545 1 96.38 215 VAL A N 1
ATOM 1688 C CA . VAL A 1 215 ? -25.703 6.703 2.166 1 96.38 215 VAL A CA 1
ATOM 1689 C C . VAL A 1 215 ? -24.625 6.953 1.103 1 96.38 215 VAL A C 1
ATOM 1691 O O . VAL A 1 215 ? -23.547 6.355 1.145 1 96.38 215 VAL A O 1
ATOM 1694 N N . ALA A 1 216 ? -24.953 7.82 0.193 1 96.56 216 ALA A N 1
ATOM 1695 C CA . ALA A 1 216 ? -24.016 8.156 -0.867 1 96.56 216 ALA A CA 1
ATOM 1696 C C . ALA A 1 216 ? -22.734 8.773 -0.291 1 96.56 216 ALA A C 1
ATOM 1698 O O . ALA A 1 216 ? -21.625 8.438 -0.723 1 96.56 216 ALA A O 1
ATOM 1699 N N . LEU A 1 217 ? -22.875 9.656 0.672 1 96.62 217 LEU A N 1
ATOM 1700 C CA . LEU A 1 217 ? -21.734 10.297 1.304 1 96.62 217 LEU A CA 1
ATOM 1701 C C . LEU A 1 217 ? -20.906 9.281 2.09 1 96.62 217 LEU A C 1
ATOM 1703 O O . LEU A 1 217 ? -19.672 9.367 2.121 1 96.62 217 LEU A O 1
ATOM 1707 N N . PHE A 1 218 ? -21.641 8.344 2.654 1 96.56 218 PHE A N 1
ATOM 1708 C CA . PHE A 1 218 ? -20.953 7.285 3.379 1 96.56 218 PHE A CA 1
ATOM 1709 C C . PHE A 1 218 ? -20.078 6.465 2.439 1 96.56 218 PHE A C 1
ATOM 1711 O O . PHE A 1 218 ? -18.906 6.211 2.73 1 96.56 218 PHE A O 1
ATOM 1718 N N . TYR A 1 219 ? -20.625 6.062 1.277 1 97.62 219 TYR A N 1
ATOM 1719 C CA . TYR A 1 219 ? -19.891 5.285 0.289 1 97.62 219 TYR A CA 1
ATOM 1720 C C . TYR A 1 219 ? -18.734 6.086 -0.278 1 97.62 219 TYR A C 1
ATOM 1722 O O . TYR A 1 219 ? -17.625 5.562 -0.435 1 97.62 219 TYR A O 1
ATOM 1730 N N . LEU A 1 220 ? -18.969 7.316 -0.507 1 96.94 220 LEU A N 1
ATOM 1731 C CA . LEU A 1 220 ? -17.922 8.172 -1.064 1 96.94 220 LEU A CA 1
ATOM 1732 C C . LEU A 1 220 ? -16.797 8.375 -0.061 1 96.94 220 LEU A C 1
ATOM 1734 O O . LEU A 1 220 ? -15.625 8.445 -0.443 1 96.94 220 LEU A O 1
ATOM 1738 N N . GLY A 1 221 ? -17.156 8.562 1.228 1 96 221 GLY A N 1
ATOM 1739 C CA . GLY A 1 221 ? -16.156 8.68 2.27 1 96 221 GLY A CA 1
ATOM 1740 C C . GLY A 1 221 ? -15.258 7.457 2.373 1 96 221 GLY A C 1
ATOM 1741 O O . GLY A 1 221 ? -14.047 7.582 2.598 1 96 221 GLY A O 1
ATOM 1742 N N . LEU A 1 222 ? -15.82 6.266 2.141 1 95.69 222 LEU A N 1
ATOM 1743 C CA . LEU A 1 222 ? -15.055 5.023 2.186 1 95.69 222 LEU A CA 1
ATOM 1744 C C . LEU A 1 222 ? -14.086 4.945 1.012 1 95.69 222 LEU A C 1
ATOM 1746 O O . LEU A 1 222 ? -12.945 4.492 1.172 1 95.69 222 LEU A O 1
ATOM 1750 N N . GLU A 1 223 ? -14.445 5.398 -0.09 1 94 223 GLU A N 1
ATOM 1751 C CA . GLU A 1 223 ? -13.625 5.328 -1.295 1 94 223 GLU A CA 1
ATOM 1752 C C . GLU A 1 223 ? -12.547 6.406 -1.288 1 94 223 GLU A C 1
ATOM 1754 O O . GLU A 1 223 ? -11.398 6.145 -1.662 1 94 223 GLU A O 1
ATOM 1759 N N . SER A 1 224 ? -12.906 7.602 -0.864 1 92.75 224 SER A N 1
ATOM 1760 C CA . SER A 1 224 ? -12.016 8.742 -1.041 1 92.75 224 SER A CA 1
ATOM 1761 C C . SER A 1 224 ? -11.133 8.953 0.183 1 92.75 224 SER A C 1
ATOM 1763 O O . SER A 1 224 ? -9.945 9.273 0.054 1 92.75 224 SER A O 1
ATOM 1765 N N . LYS A 1 225 ? -11.602 8.766 1.353 1 92.19 225 LYS A N 1
ATOM 1766 C CA . LYS A 1 225 ? -10.828 9.031 2.562 1 92.19 225 LYS A CA 1
ATOM 1767 C C . LYS A 1 225 ? -10.125 7.77 3.057 1 92.19 225 LYS A C 1
ATOM 1769 O O . LYS A 1 225 ? -8.961 7.812 3.447 1 92.19 225 LYS A O 1
ATOM 1774 N N . GLN A 1 226 ? -10.875 6.609 2.982 1 91.88 226 GLN A N 1
ATOM 1775 C CA . GLN A 1 226 ? -10.297 5.363 3.473 1 91.88 226 GLN A CA 1
ATOM 1776 C C . GLN A 1 226 ? -9.633 4.578 2.342 1 91.88 226 GLN A C 1
ATOM 1778 O O . GLN A 1 226 ? -9.062 3.512 2.57 1 91.88 226 GLN A O 1
ATOM 1783 N N . HIS A 1 227 ? -9.68 4.977 1.078 1 91.31 227 HIS A N 1
ATOM 1784 C CA . HIS A 1 227 ? -8.992 4.434 -0.085 1 91.31 227 HIS A CA 1
ATOM 1785 C C . HIS A 1 227 ? -9.445 3.008 -0.381 1 91.31 227 HIS A C 1
ATOM 1787 O O . HIS A 1 227 ? -8.633 2.154 -0.74 1 91.31 227 HIS A O 1
ATOM 1793 N N . ILE A 1 228 ? -10.719 2.65 -0.156 1 93.94 228 ILE A N 1
ATOM 1794 C CA . ILE A 1 228 ? -11.258 1.343 -0.516 1 93.94 228 ILE A CA 1
ATOM 1795 C C . ILE A 1 228 ? -11.484 1.276 -2.023 1 93.94 228 ILE A C 1
ATOM 1797 O O . ILE A 1 228 ? -12.133 2.154 -2.6 1 93.94 228 ILE A O 1
ATOM 1801 N N . PRO A 1 229 ? -10.938 0.296 -2.65 1 92.31 229 PRO A N 1
ATOM 1802 C CA . PRO A 1 229 ? -11.156 0.172 -4.094 1 92.31 229 PRO A CA 1
ATOM 1803 C C . PRO A 1 229 ? -12.625 0.001 -4.461 1 92.31 229 PRO A C 1
ATOM 1805 O O . PRO A 1 229 ? -13.414 -0.492 -3.648 1 92.31 229 PRO A O 1
ATOM 1808 N N . GLN A 1 230 ? -13.016 0.354 -5.676 1 92 230 GLN A N 1
ATOM 1809 C CA . GLN A 1 230 ? -14.391 0.311 -6.141 1 92 230 GLN A CA 1
ATOM 1810 C C . GLN A 1 230 ? -14.93 -1.119 -6.148 1 92 230 GLN A C 1
ATOM 1812 O O . GLN A 1 230 ? -16.094 -1.354 -5.82 1 92 230 GLN A O 1
ATOM 1817 N N . SER A 1 231 ? -14.055 -2.029 -6.531 1 92.12 231 SER A N 1
ATOM 1818 C CA . SER A 1 231 ? -14.484 -3.422 -6.566 1 92.12 231 SER A CA 1
ATOM 1819 C C . SER A 1 231 ? -14.797 -3.941 -5.168 1 92.12 231 SER A C 1
ATOM 1821 O O . SER A 1 231 ? -15.781 -4.66 -4.969 1 92.12 231 SER A O 1
ATOM 1823 N N . THR A 1 232 ? -14.016 -3.6 -4.18 1 93.69 232 THR A N 1
ATOM 1824 C CA . THR A 1 232 ? -14.242 -4.008 -2.801 1 93.69 232 THR A CA 1
ATOM 1825 C C . THR A 1 232 ? -15.492 -3.336 -2.238 1 93.69 232 THR A C 1
ATOM 1827 O O . THR A 1 232 ? -16.25 -3.955 -1.489 1 93.69 232 THR A O 1
ATOM 1830 N N . LEU A 1 233 ? -15.664 -2.057 -2.553 1 95.94 233 LEU A N 1
ATOM 1831 C CA . LEU A 1 233 ? -16.859 -1.36 -2.107 1 95.94 233 LEU A CA 1
ATOM 1832 C C . LEU A 1 233 ? -18.109 -2.035 -2.652 1 95.94 233 LEU A C 1
ATOM 1834 O O . LEU A 1 233 ? -19.109 -2.176 -1.939 1 95.94 233 LEU A O 1
ATOM 1838 N N . GLN A 1 234 ? -18.047 -2.457 -3.924 1 94.25 234 GLN A N 1
ATOM 1839 C CA . GLN A 1 234 ? -19.188 -3.156 -4.512 1 94.25 234 GLN A CA 1
ATOM 1840 C C . GLN A 1 234 ? -19.453 -4.477 -3.793 1 94.25 234 GLN A C 1
ATOM 1842 O O . GLN A 1 234 ? -20.609 -4.855 -3.584 1 94.25 234 GLN A O 1
ATOM 1847 N N . LYS A 1 235 ? -18.406 -5.148 -3.443 1 94.19 235 LYS A N 1
ATOM 1848 C CA . LYS A 1 235 ? -18.547 -6.387 -2.684 1 94.19 235 LYS A CA 1
ATOM 1849 C C . LYS A 1 235 ? -19.203 -6.121 -1.326 1 94.19 235 LYS A C 1
ATOM 1851 O O . LYS A 1 235 ? -20.016 -6.918 -0.858 1 94.19 235 LYS A O 1
ATOM 1856 N N . ILE A 1 236 ? -18.844 -5.047 -0.676 1 95.88 236 ILE A N 1
ATOM 1857 C CA . ILE A 1 236 ? -19.406 -4.68 0.623 1 95.88 236 ILE A CA 1
ATOM 1858 C C . ILE A 1 236 ? -20.891 -4.371 0.481 1 95.88 236 ILE A C 1
ATOM 1860 O O . ILE A 1 236 ? -21.703 -4.887 1.243 1 95.88 236 ILE A O 1
ATOM 1864 N N . ILE A 1 237 ? -21.234 -3.621 -0.542 1 95.5 237 ILE A N 1
ATOM 1865 C CA . ILE A 1 237 ? -22.625 -3.217 -0.745 1 95.5 237 ILE A CA 1
ATOM 1866 C C . ILE A 1 237 ? -23.469 -4.445 -1.051 1 95.5 237 ILE A C 1
ATOM 1868 O O . ILE A 1 237 ? -24.547 -4.629 -0.46 1 95.5 237 ILE A O 1
ATOM 1872 N N . THR A 1 238 ? -22.938 -5.344 -1.928 1 92.81 238 THR A N 1
ATOM 1873 C CA . THR A 1 238 ? -23.672 -6.547 -2.285 1 92.81 238 THR A CA 1
ATOM 1874 C C . THR A 1 238 ? -23.844 -7.457 -1.072 1 92.81 238 THR A C 1
ATOM 1876 O O . THR A 1 238 ? -24.922 -8.023 -0.863 1 92.81 238 THR A O 1
ATOM 1879 N N . GLY A 1 239 ? -22.812 -7.59 -0.298 1 93.31 239 GLY A N 1
ATOM 1880 C CA . GLY A 1 239 ? -22.891 -8.414 0.899 1 93.31 239 GLY A CA 1
ATOM 1881 C C . GLY A 1 239 ? -23.859 -7.875 1.928 1 93.31 239 GLY A C 1
ATOM 1882 O O . GLY A 1 239 ? -24.703 -8.617 2.451 1 93.31 239 GLY A O 1
ATOM 1883 N N . VAL A 1 240 ? -23.891 -6.605 2.193 1 94.56 240 VAL A N 1
ATOM 1884 C CA . VAL A 1 240 ? -24.75 -5.977 3.184 1 94.56 240 VAL A CA 1
ATOM 1885 C C . VAL A 1 240 ? -26.203 -6.035 2.713 1 94.56 240 VAL A C 1
ATOM 1887 O O . VAL A 1 240 ? -27.109 -6.258 3.514 1 94.56 240 VAL A O 1
ATOM 1890 N N . CYS A 1 241 ? -26.375 -5.828 1.426 1 92.56 241 CYS A N 1
ATOM 1891 C CA . CYS A 1 241 ? -27.719 -5.898 0.879 1 92.56 241 CYS A CA 1
ATOM 1892 C C . CYS A 1 241 ? -28.297 -7.305 1.028 1 92.56 241 CYS A C 1
ATOM 1894 O O . CYS A 1 241 ? -29.469 -7.465 1.353 1 92.56 241 CYS A O 1
ATOM 1896 N N . ASN A 1 242 ? -27.453 -8.281 0.809 1 91.38 242 ASN A N 1
ATOM 1897 C CA . ASN A 1 242 ? -27.891 -9.664 0.979 1 91.38 242 ASN A CA 1
ATOM 1898 C C . ASN A 1 242 ? -28.312 -9.945 2.418 1 91.38 242 ASN A C 1
ATOM 1900 O O . ASN A 1 242 ? -29.359 -10.555 2.654 1 91.38 242 ASN A O 1
ATOM 1904 N N . PHE A 1 243 ? -27.594 -9.531 3.338 1 93.12 243 PHE A N 1
ATOM 1905 C CA . PHE A 1 243 ? -27.922 -9.766 4.742 1 93.12 243 PHE A CA 1
ATOM 1906 C C . PHE A 1 243 ? -29.156 -8.977 5.156 1 93.12 243 PHE A C 1
ATOM 1908 O O . PHE A 1 243 ? -29.969 -9.453 5.949 1 93.12 243 PHE A O 1
ATOM 1915 N N . HIS A 1 244 ? -29.172 -7.738 4.645 1 92.62 244 HIS A N 1
ATOM 1916 C CA . HIS A 1 244 ? -30.359 -6.93 4.91 1 92.62 244 HIS A CA 1
ATOM 1917 C C . HIS A 1 244 ? -31.625 -7.613 4.387 1 92.62 244 HIS A C 1
ATOM 1919 O O . HIS A 1 244 ? -32.656 -7.656 5.078 1 92.62 244 HIS A O 1
ATOM 1925 N N . ASP A 1 245 ? -31.562 -8.188 3.215 1 89.31 245 ASP A N 1
ATOM 1926 C CA . ASP A 1 245 ? -32.719 -8.844 2.6 1 89.31 245 ASP A CA 1
ATOM 1927 C C . ASP A 1 245 ? -33.125 -10.086 3.387 1 89.31 245 ASP A C 1
ATOM 1929 O O . ASP A 1 245 ? -34.312 -10.352 3.549 1 89.31 245 ASP A O 1
ATOM 1933 N N . VAL A 1 246 ? -32.188 -10.781 3.84 1 90.06 246 VAL A N 1
ATOM 1934 C CA . VAL A 1 246 ? -32.469 -11.961 4.641 1 90.06 246 VAL A CA 1
ATOM 1935 C C . VAL A 1 246 ? -33.156 -11.555 5.938 1 90.06 246 VAL A C 1
ATOM 1937 O O . VAL A 1 246 ? -34.094 -12.211 6.383 1 90.06 246 VAL A O 1
ATOM 1940 N N . SER A 1 247 ? -32.656 -10.516 6.508 1 91.56 247 SER A N 1
ATOM 1941 C CA . SER A 1 247 ? -33.281 -10.023 7.738 1 91.56 247 SER A CA 1
ATOM 1942 C C . SER A 1 247 ? -34.719 -9.562 7.496 1 91.56 247 SER A C 1
ATOM 1944 O O . SER A 1 247 ? -35.594 -9.797 8.32 1 91.56 247 SER A O 1
ATOM 1946 N N . GLN A 1 248 ? -34.969 -8.898 6.355 1 91.06 248 GLN A N 1
ATOM 1947 C CA . GLN A 1 248 ? -36.281 -8.43 6.016 1 91.06 248 GLN A CA 1
ATOM 1948 C C . GLN A 1 248 ? -37.25 -9.602 5.777 1 91.06 248 GLN A C 1
ATOM 1950 O O . GLN A 1 248 ? -38.438 -9.523 6.121 1 91.06 248 GLN A O 1
ATOM 1955 N N . GLU A 1 249 ? -36.688 -10.625 5.184 1 88.19 249 GLU A N 1
ATOM 1956 C CA . GLU A 1 249 ? -37.531 -11.812 4.961 1 88.19 249 GLU A CA 1
ATOM 1957 C C . GLU A 1 249 ? -37.969 -12.43 6.285 1 88.19 249 GLU A C 1
ATOM 1959 O O . GLU A 1 249 ? -39.094 -12.883 6.418 1 88.19 249 GLU A O 1
ATOM 1964 N N . GLN A 1 250 ? -37.062 -12.453 7.188 1 88.06 250 GLN A N 1
ATOM 1965 C CA . GLN A 1 250 ? -37.375 -12.961 8.508 1 88.06 250 GLN A CA 1
ATOM 1966 C C . GLN A 1 250 ? -38.438 -12.086 9.188 1 88.06 250 GLN A C 1
ATOM 1968 O O . GLN A 1 250 ? -39.344 -12.602 9.844 1 88.06 250 GLN A O 1
ATOM 1973 N N . LEU A 1 251 ? -38.375 -10.805 9.055 1 91.62 251 LEU A N 1
ATOM 1974 C CA . LEU A 1 251 ? -39.344 -9.883 9.625 1 91.62 251 LEU A CA 1
ATOM 1975 C C . LEU A 1 251 ? -40.719 -10.07 8.984 1 91.62 251 LEU A C 1
ATOM 1977 O O . LEU A 1 251 ? -41.75 -10 9.664 1 91.62 251 LEU A O 1
ATOM 1981 N N . GLN A 1 252 ? -40.688 -10.289 7.688 1 90.88 252 GLN A N 1
ATOM 1982 C CA . GLN A 1 252 ? -41.938 -10.508 6.977 1 90.88 252 GLN A CA 1
ATOM 1983 C C . GLN A 1 252 ? -42.656 -11.773 7.473 1 90.88 252 GLN A C 1
ATOM 1985 O O . GLN A 1 252 ? -43.875 -11.797 7.637 1 90.88 252 GLN A O 1
ATOM 1990 N N . LEU A 1 253 ? -41.875 -12.812 7.719 1 87.94 253 LEU A N 1
ATOM 1991 C CA . LEU A 1 253 ? -42.438 -14.07 8.211 1 87.94 253 LEU A CA 1
ATOM 1992 C C . LEU A 1 253 ? -43.031 -13.891 9.602 1 87.94 253 LEU A C 1
ATOM 1994 O O . LEU A 1 253 ? -44.125 -14.406 9.891 1 87.94 253 LEU A O 1
ATOM 1998 N N . GLN A 1 254 ? -42.312 -13.18 10.43 1 89.25 254 GLN A N 1
ATOM 1999 C CA . GLN A 1 254 ? -42.812 -12.945 11.781 1 89.25 254 GLN A CA 1
ATOM 2000 C C . GLN A 1 254 ? -44.062 -12.062 11.773 1 89.25 254 GLN A C 1
ATOM 2002 O O . GLN A 1 254 ? -45 -12.289 12.539 1 89.25 254 GLN A O 1
ATOM 2007 N N . LEU A 1 255 ? -44.031 -11.039 10.945 1 91.69 255 LEU A N 1
ATOM 2008 C CA . LEU A 1 255 ? -45.188 -10.148 10.852 1 91.69 255 LEU A CA 1
ATOM 2009 C C . LEU A 1 255 ? -46.406 -10.891 10.336 1 91.69 255 LEU A C 1
ATOM 2011 O O . LEU A 1 255 ? -47.5 -10.68 10.82 1 91.69 255 LEU A O 1
ATOM 2015 N N . LYS A 1 256 ? -46.188 -11.719 9.344 1 91.44 256 LYS A N 1
ATOM 2016 C CA . LYS A 1 256 ? -47.312 -12.516 8.805 1 91.44 256 LYS A CA 1
ATOM 2017 C C . LYS A 1 256 ? -47.938 -13.375 9.898 1 91.44 256 LYS A C 1
ATOM 2019 O O . LYS A 1 256 ? -49.156 -13.445 10.008 1 91.44 256 LYS A O 1
ATOM 2024 N N . LYS A 1 257 ? -47.125 -13.984 10.688 1 89.19 257 LYS A N 1
ATOM 2025 C CA . LYS A 1 257 ? -47.594 -14.828 11.781 1 89.19 257 LYS A CA 1
ATOM 2026 C C . LYS A 1 257 ? -48.438 -14.016 12.781 1 89.19 257 LYS A C 1
ATOM 2028 O O . LYS A 1 257 ? -49.5 -14.453 13.219 1 89.19 257 LYS A O 1
ATOM 2033 N N . HIS A 1 258 ? -47.969 -12.852 13.117 1 89.75 258 HIS A N 1
ATOM 2034 C CA . HIS A 1 258 ? -48.656 -12.023 14.094 1 89.75 258 HIS A CA 1
ATOM 2035 C C . HIS A 1 258 ? -49.938 -11.461 13.523 1 89.75 258 HIS A C 1
ATOM 2037 O O . HIS A 1 258 ? -50.938 -11.32 14.25 1 89.75 258 HIS A O 1
ATOM 2043 N N . LEU A 1 259 ? -49.969 -11.172 12.234 1 90.19 259 LEU A N 1
ATOM 2044 C CA . LEU A 1 259 ? -51.188 -10.656 11.609 1 90.19 259 LEU A CA 1
ATOM 2045 C C . LEU A 1 259 ? -52.25 -11.734 11.531 1 90.19 259 LEU A C 1
ATOM 2047 O O . LEU A 1 259 ? -53.438 -11.453 11.711 1 90.19 259 LEU A O 1
ATOM 2051 N N . GLU A 1 260 ? -51.781 -12.977 11.289 1 89.44 260 GLU A N 1
ATOM 2052 C CA . GLU A 1 260 ? -52.719 -14.094 11.273 1 89.44 260 GLU A CA 1
ATOM 2053 C C . GLU A 1 260 ? -53.312 -14.336 12.664 1 89.44 260 GLU A C 1
ATOM 2055 O O . GLU A 1 260 ? -54.5 -14.633 12.797 1 89.44 260 GLU A O 1
ATOM 2060 N N . GLU A 1 261 ? -52.531 -14.203 13.609 1 87.62 261 GLU A N 1
ATOM 2061 C CA . GLU A 1 261 ? -52.969 -14.398 14.984 1 87.62 261 GLU A CA 1
ATOM 2062 C C . GLU A 1 261 ? -53.969 -13.312 15.414 1 87.62 261 GLU A C 1
ATOM 2064 O O . GLU A 1 261 ? -54.812 -13.555 16.266 1 87.62 261 GLU A O 1
ATOM 2069 N N . GLU A 1 262 ? -53.875 -12.102 14.883 1 86.88 262 GLU A N 1
ATOM 2070 C CA . GLU A 1 262 ? -54.75 -10.984 15.242 1 86.88 262 GLU A CA 1
ATOM 2071 C C . GLU A 1 262 ? -56.031 -11.008 14.438 1 86.88 262 GLU A C 1
ATOM 2073 O O . GLU A 1 262 ? -56.938 -10.188 14.664 1 86.88 262 GLU A O 1
ATOM 2078 N N . GLY A 1 263 ? -56.188 -11.891 13.422 1 82.06 263 GLY A N 1
ATOM 2079 C CA . GLY A 1 263 ? -57.469 -12.125 12.734 1 82.06 263 GLY A CA 1
ATOM 2080 C C . GLY A 1 263 ? -57.625 -11.289 11.477 1 82.06 263 GLY A C 1
ATOM 2081 O O . GLY A 1 263 ? -58.75 -11.023 11.047 1 82.06 263 GLY A O 1
ATOM 2082 N N . ILE A 1 264 ? -56.562 -10.766 11 1 88.31 264 ILE A N 1
ATOM 2083 C CA . ILE A 1 264 ? -56.656 -10 9.758 1 88.31 264 ILE A CA 1
ATOM 2084 C C . ILE A 1 264 ? -56.969 -10.945 8.594 1 88.31 264 ILE A C 1
ATOM 2086 O O . ILE A 1 264 ? -56.5 -12.094 8.594 1 88.31 264 ILE A O 1
ATOM 2090 N N . ALA A 1 265 ? -57.75 -10.484 7.641 1 84.19 265 ALA A N 1
ATOM 2091 C CA . ALA A 1 265 ? -58.156 -11.289 6.492 1 84.19 265 ALA A CA 1
ATOM 2092 C C . ALA A 1 265 ? -56.938 -11.75 5.691 1 84.19 265 ALA A C 1
ATOM 2094 O O . ALA A 1 265 ? -56 -10.992 5.504 1 84.19 265 ALA A O 1
ATOM 2095 N N . LEU A 1 266 ? -56.969 -12.992 5.281 1 86.12 266 LEU A N 1
ATOM 2096 C CA . LEU A 1 266 ? -55.844 -13.641 4.602 1 86.12 266 LEU A CA 1
ATOM 2097 C C . LEU A 1 266 ? -55.531 -12.938 3.283 1 86.12 266 LEU A C 1
ATOM 2099 O O . LEU A 1 266 ? -54.375 -12.938 2.834 1 86.12 266 LEU A O 1
ATOM 2103 N N . ASP A 1 267 ? -56.531 -12.25 2.664 1 85.44 267 ASP A N 1
ATOM 2104 C CA . ASP A 1 267 ? -56.344 -11.57 1.39 1 85.44 267 ASP A CA 1
ATOM 2105 C C . ASP A 1 267 ? -55.656 -10.211 1.593 1 85.44 267 ASP A C 1
ATOM 2107 O O . ASP A 1 267 ? -55.031 -9.68 0.678 1 85.44 267 ASP A O 1
ATOM 2111 N N . ARG A 1 268 ? -55.812 -9.742 2.789 1 87.88 268 ARG A N 1
ATOM 2112 C CA . ARG A 1 268 ? -55.281 -8.414 3.072 1 87.88 268 ARG A CA 1
ATOM 2113 C C . ARG A 1 268 ? -53.844 -8.484 3.559 1 87.88 268 ARG A C 1
ATOM 2115 O O . ARG A 1 268 ? -53.094 -7.508 3.445 1 87.88 268 ARG A O 1
ATOM 2122 N N . ILE A 1 269 ? -53.375 -9.586 4.059 1 89.69 269 ILE A N 1
ATOM 2123 C CA . ILE A 1 269 ? -52.062 -9.734 4.688 1 89.69 269 ILE A CA 1
ATOM 2124 C C . ILE A 1 269 ? -50.969 -9.484 3.658 1 89.69 269 ILE A C 1
ATOM 2126 O O . ILE A 1 269 ? -50.062 -8.672 3.885 1 89.69 269 ILE A O 1
ATOM 2130 N N . PRO A 1 270 ? -51.062 -10.086 2.457 1 90.12 270 PRO A N 1
ATOM 2131 C CA . PRO A 1 270 ? -50 -9.836 1.486 1 90.12 270 PRO A CA 1
ATOM 2132 C C . PRO A 1 270 ? -49.969 -8.375 1.029 1 90.12 270 PRO A C 1
ATOM 2134 O O . PRO A 1 270 ? -48.875 -7.859 0.723 1 90.12 270 PRO A O 1
ATOM 2137 N N . ILE A 1 271 ? -51.031 -7.727 1.052 1 88.75 271 ILE A N 1
ATOM 2138 C CA . ILE A 1 271 ? -51.094 -6.324 0.65 1 88.75 271 ILE A CA 1
ATOM 2139 C C . ILE A 1 271 ? -50.375 -5.461 1.693 1 88.75 271 ILE A C 1
ATOM 2141 O O . ILE A 1 271 ? -49.594 -4.57 1.347 1 88.75 271 ILE A O 1
ATOM 2145 N N . ILE A 1 272 ? -50.656 -5.773 2.961 1 89.88 272 ILE A N 1
ATOM 2146 C CA . ILE A 1 272 ? -50.031 -5.027 4.043 1 89.88 272 ILE A CA 1
ATOM 2147 C C . ILE A 1 272 ? -48.5 -5.262 4.023 1 89.88 272 ILE A C 1
ATOM 2149 O O . ILE A 1 272 ? -47.719 -4.324 4.18 1 89.88 272 ILE A O 1
ATOM 2153 N N . LEU A 1 273 ? -48.125 -6.496 3.82 1 91.88 273 LEU A N 1
ATOM 2154 C CA . LEU A 1 273 ? -46.719 -6.828 3.783 1 91.88 273 LEU A CA 1
ATOM 2155 C C . LEU A 1 273 ? -46 -6.098 2.645 1 91.88 273 LEU A C 1
ATOM 2157 O O . LEU A 1 273 ? -44.938 -5.512 2.84 1 91.88 273 LEU A O 1
ATOM 2161 N N . ASN A 1 274 ? -46.562 -6.098 1.537 1 90.25 274 ASN A N 1
ATOM 2162 C CA . ASN A 1 274 ? -45.969 -5.449 0.374 1 90.25 274 ASN A CA 1
ATOM 2163 C C . ASN A 1 274 ? -45.875 -3.938 0.558 1 90.25 274 ASN A C 1
ATOM 2165 O O . ASN A 1 274 ? -44.906 -3.314 0.165 1 90.25 274 ASN A O 1
ATOM 2169 N N . GLU A 1 275 ? -46.844 -3.377 1.074 1 89.44 275 GLU A N 1
ATOM 2170 C CA . GLU A 1 275 ? -46.844 -1.931 1.264 1 89.44 275 GLU A CA 1
ATOM 2171 C C . GLU A 1 275 ? -45.844 -1.505 2.328 1 89.44 275 GLU A C 1
ATOM 2173 O O . GLU A 1 275 ? -45.219 -0.458 2.203 1 89.44 275 GLU A O 1
ATOM 2178 N N . VAL A 1 276 ? -45.719 -2.268 3.332 1 90.38 276 VAL A N 1
ATOM 2179 C CA . VAL A 1 276 ? -44.812 -1.927 4.418 1 90.38 276 VAL A CA 1
ATOM 2180 C C . VAL A 1 276 ? -43.375 -2.098 3.951 1 90.38 276 VAL A C 1
ATOM 2182 O O . VAL A 1 276 ? -42.531 -1.188 4.102 1 90.38 276 VAL A O 1
ATOM 2185 N N . PHE A 1 277 ? -43.094 -3.172 3.332 1 91.69 277 PHE A N 1
ATOM 2186 C CA . PHE A 1 277 ? -41.688 -3.488 3.037 1 91.69 277 PHE A CA 1
ATOM 2187 C C . PHE A 1 277 ? -41.25 -2.84 1.729 1 91.69 277 PHE A C 1
ATOM 2189 O O . PHE A 1 277 ? -40.062 -2.807 1.415 1 91.69 277 PHE A O 1
ATOM 2196 N N . SER A 1 278 ? -42.188 -2.299 0.993 1 88.38 278 SER A N 1
ATOM 2197 C CA . SER A 1 278 ? -41.812 -1.495 -0.169 1 88.38 278 SER A CA 1
ATOM 2198 C C . SER A 1 278 ? -41.25 -0.139 0.25 1 88.38 278 SER A C 1
ATOM 2200 O O . SER A 1 278 ? -40.594 0.542 -0.542 1 88.38 278 SER A O 1
ATOM 2202 N N . SER A 1 279 ? -41.438 0.184 1.485 1 88.62 279 SER A N 1
ATOM 2203 C CA . SER A 1 279 ? -40.969 1.458 2 1 88.62 279 SER A CA 1
ATOM 2204 C C . SER A 1 279 ? -39.594 1.3 2.646 1 88.62 279 SER A C 1
ATOM 2206 O O . SER A 1 279 ? -39.125 2.205 3.336 1 88.62 279 SER A O 1
ATOM 2208 N N . ASP A 1 280 ? -39 0.143 2.52 1 91.81 280 ASP A N 1
ATOM 2209 C CA . ASP A 1 280 ? -37.656 -0.084 3.047 1 91.81 280 ASP A CA 1
ATOM 2210 C C . ASP A 1 280 ? -36.625 0.795 2.336 1 91.81 280 ASP A C 1
ATOM 2212 O O . ASP A 1 280 ? -36.219 0.493 1.214 1 91.81 280 ASP A O 1
ATOM 2216 N N . LEU A 1 281 ? -36.156 1.794 2.984 1 91.5 281 LEU A N 1
ATOM 2217 C CA . LEU A 1 281 ? -35.281 2.805 2.389 1 91.5 281 LEU A CA 1
ATOM 2218 C C . LEU A 1 281 ? -33.969 2.188 1.932 1 91.5 281 LEU A C 1
ATOM 2220 O O . LEU A 1 281 ? -33.438 2.553 0.878 1 91.5 281 LEU A O 1
ATOM 2224 N N . PHE A 1 282 ? -33.406 1.311 2.787 1 93.38 282 PHE A N 1
ATOM 2225 C CA . PHE A 1 282 ? -32.125 0.725 2.473 1 93.38 282 PHE A CA 1
ATOM 2226 C C . PHE A 1 282 ? -32.188 -0.107 1.197 1 93.38 282 PHE A C 1
ATOM 2228 O O . PHE A 1 282 ? -31.281 -0.066 0.367 1 93.38 282 PHE A O 1
ATOM 2235 N N . HIS A 1 283 ? -33.25 -0.834 1.062 1 90.56 283 HIS A N 1
ATOM 2236 C CA . HIS A 1 283 ? -33.469 -1.643 -0.133 1 90.56 283 HIS A CA 1
ATOM 2237 C C . HIS A 1 283 ? -33.719 -0.766 -1.354 1 90.56 283 HIS A C 1
ATOM 2239 O O . HIS A 1 283 ? -33.25 -1.073 -2.453 1 90.56 283 HIS A O 1
ATOM 2245 N N . LEU A 1 284 ? -34.438 0.255 -1.174 1 91 284 LEU A N 1
ATOM 2246 C CA . LEU A 1 284 ? -34.781 1.146 -2.277 1 91 284 LEU A CA 1
ATOM 2247 C C . LEU A 1 284 ? -33.531 1.807 -2.852 1 91 284 LEU A C 1
ATOM 2249 O O . LEU A 1 284 ? -33.438 2.047 -4.059 1 91 284 LEU A O 1
ATOM 2253 N N . VAL A 1 285 ? -32.531 2.045 -2.006 1 93.69 285 VAL A N 1
ATOM 2254 C CA . VAL A 1 285 ? -31.359 2.801 -2.406 1 93.69 285 VAL A CA 1
ATOM 2255 C C . VAL A 1 285 ? -30.312 1.857 -3.016 1 93.69 285 VAL A C 1
ATOM 2257 O O . VAL A 1 285 ? -29.609 2.23 -3.947 1 93.69 285 VAL A O 1
ATOM 2260 N N . ASN A 1 286 ? -30.219 0.576 -2.529 1 92.56 286 ASN A N 1
ATOM 2261 C CA . ASN A 1 286 ? -29.094 -0.283 -2.883 1 92.56 286 ASN A CA 1
ATOM 2262 C C . ASN A 1 286 ? -29.547 -1.492 -3.697 1 92.56 286 ASN A C 1
ATOM 2264 O O . ASN A 1 286 ? -28.719 -2.275 -4.164 1 92.56 286 ASN A O 1
ATOM 2268 N N . ASN A 1 287 ? -30.812 -1.609 -3.879 1 87.56 287 ASN A N 1
ATOM 2269 C CA . ASN A 1 287 ? -31.281 -2.799 -4.582 1 87.56 287 ASN A CA 1
ATOM 2270 C C . ASN A 1 287 ? -30.641 -2.92 -5.965 1 87.56 287 ASN A C 1
ATOM 2272 O O . ASN A 1 287 ? -30.406 -1.913 -6.629 1 87.56 287 ASN A O 1
ATOM 2276 N N . SER A 1 288 ? -30.328 -4.098 -6.402 1 80.31 288 SER A N 1
ATOM 2277 C CA . SER A 1 288 ? -29.562 -4.383 -7.609 1 80.31 288 SER A CA 1
ATOM 2278 C C . SER A 1 288 ? -30.375 -4.066 -8.867 1 80.31 288 SER A C 1
ATOM 2280 O O . SER A 1 288 ? -29.797 -3.832 -9.93 1 80.31 288 SER A O 1
ATOM 2282 N N . GLN A 1 289 ? -31.625 -3.949 -8.727 1 77.94 289 GLN A N 1
ATOM 2283 C CA . GLN A 1 289 ? -32.469 -3.793 -9.906 1 77.94 289 GLN A CA 1
ATOM 2284 C C . GLN A 1 289 ? -32.719 -2.318 -10.211 1 77.94 289 GLN A C 1
ATOM 2286 O O . GLN A 1 289 ? -32.562 -1.883 -11.352 1 77.94 289 GLN A O 1
ATOM 2291 N N . SER A 1 290 ? -33.031 -1.582 -9.18 1 85.31 290 SER A N 1
ATOM 2292 C CA . SER A 1 290 ? -33.438 -0.211 -9.461 1 85.31 290 SER A CA 1
ATOM 2293 C C . SER A 1 290 ? -32.781 0.775 -8.508 1 85.31 290 SER A C 1
ATOM 2295 O O . SER A 1 290 ? -32.969 1.986 -8.617 1 85.31 290 SER A O 1
ATOM 2297 N N . GLY A 1 291 ? -31.984 0.356 -7.73 1 90.94 291 GLY A N 1
ATOM 2298 C CA . GLY A 1 291 ? -31.375 1.251 -6.758 1 90.94 291 GLY A CA 1
ATOM 2299 C C . GLY A 1 291 ? -30.469 2.291 -7.387 1 90.94 291 GLY A C 1
ATOM 2300 O O . GLY A 1 291 ? -29.719 1.988 -8.32 1 90.94 291 GLY A O 1
ATOM 2301 N N . PRO A 1 292 ? -30.516 3.527 -6.969 1 93 292 PRO A N 1
ATOM 2302 C CA . PRO A 1 292 ? -29.672 4.59 -7.52 1 93 292 PRO A CA 1
ATOM 2303 C C . PRO A 1 292 ? -28.188 4.383 -7.207 1 93 292 PRO A C 1
ATOM 2305 O O . PRO A 1 292 ? -27.328 4.957 -7.883 1 93 292 PRO A O 1
ATOM 2308 N N . LEU A 1 293 ? -27.828 3.635 -6.188 1 95.56 293 LEU A N 1
ATOM 2309 C CA . LEU A 1 293 ? -26.438 3.42 -5.809 1 95.56 293 LEU A CA 1
ATOM 2310 C C . LEU A 1 293 ? -26.031 1.961 -6.008 1 95.56 293 LEU A C 1
ATOM 2312 O O . LEU A 1 293 ? -25.141 1.462 -5.328 1 95.56 293 LEU A O 1
ATOM 2316 N N . ARG A 1 294 ? -26.609 1.222 -6.895 1 91.19 294 ARG A N 1
ATOM 2317 C CA . ARG A 1 294 ? -26.484 -0.224 -7.055 1 91.19 294 ARG A CA 1
ATOM 2318 C C . ARG A 1 294 ? -25.125 -0.604 -7.617 1 91.19 294 ARG A C 1
ATOM 2320 O O . ARG A 1 294 ? -24.562 -1.636 -7.25 1 91.19 294 ARG A O 1
ATOM 2327 N N . SER A 1 295 ? -24.578 0.266 -8.555 1 92.44 295 SER A N 1
ATOM 2328 C CA . SER A 1 295 ? -23.328 -0.064 -9.227 1 92.44 295 SER A CA 1
ATOM 2329 C C . SER A 1 295 ? -22.328 1.098 -9.156 1 92.44 295 SER A C 1
ATOM 2331 O O . SER A 1 295 ? -22.703 2.209 -8.766 1 92.44 295 SER A O 1
ATOM 2333 N N . ASN A 1 296 ? -21.125 0.767 -9.477 1 92.38 296 ASN A N 1
ATOM 2334 C CA . ASN A 1 296 ? -20.094 1.797 -9.492 1 92.38 296 ASN A CA 1
ATOM 2335 C C . ASN A 1 296 ? -20.453 2.934 -10.445 1 92.38 296 ASN A C 1
ATOM 2337 O O . ASN A 1 296 ? -20.219 4.105 -10.141 1 92.38 296 ASN A O 1
ATOM 2341 N N . TYR A 1 297 ? -21.031 2.529 -11.539 1 91.94 297 TYR A N 1
ATOM 2342 C CA . TYR A 1 297 ? -21.422 3.512 -12.539 1 91.94 297 TYR A CA 1
ATOM 2343 C C . TYR A 1 297 ? -22.516 4.43 -12.008 1 91.94 297 TYR A C 1
ATOM 2345 O O . TYR A 1 297 ? -22.422 5.652 -12.141 1 91.94 297 TYR A O 1
ATOM 2353 N N . CYS A 1 298 ? -23.531 3.852 -11.359 1 94.44 298 CYS A N 1
ATOM 2354 C CA . CYS A 1 298 ? -24.641 4.629 -10.828 1 94.44 298 CYS A CA 1
ATOM 2355 C C . CYS A 1 298 ? -24.188 5.551 -9.711 1 94.44 298 CYS A C 1
ATOM 2357 O O . CYS A 1 298 ? -24.656 6.684 -9.594 1 94.44 298 CYS A O 1
ATOM 2359 N N . ARG A 1 299 ? -23.297 5.109 -8.922 1 95.69 299 ARG A N 1
ATOM 2360 C CA . ARG A 1 299 ? -22.781 5.926 -7.828 1 95.69 299 ARG A CA 1
ATOM 2361 C C . ARG A 1 299 ? -21.984 7.113 -8.359 1 95.69 299 ARG A C 1
ATOM 2363 O O . ARG A 1 299 ? -22.156 8.242 -7.883 1 95.69 299 ARG A O 1
ATOM 2370 N N . LYS A 1 300 ? -21.125 6.863 -9.344 1 94.31 300 LYS A N 1
ATOM 2371 C CA . LYS A 1 300 ? -20.359 7.953 -9.938 1 94.31 300 LYS A CA 1
ATOM 2372 C C . LYS A 1 300 ? -21.281 8.992 -10.578 1 94.31 300 LYS A C 1
ATOM 2374 O O . LYS A 1 300 ? -21.031 10.195 -10.461 1 94.31 300 LYS A O 1
ATOM 2379 N N . LYS A 1 301 ? -22.297 8.484 -11.234 1 94.44 301 LYS A N 1
ATOM 2380 C CA . LYS A 1 301 ? -23.281 9.391 -11.828 1 94.44 301 LYS A CA 1
ATOM 2381 C C . LYS A 1 301 ? -23.984 10.234 -10.766 1 94.44 301 LYS A C 1
ATOM 2383 O O . LYS A 1 301 ? -24.188 11.43 -10.953 1 94.44 301 LYS A O 1
ATOM 2388 N N . PHE A 1 302 ? -24.281 9.586 -9.695 1 95.69 302 PHE A N 1
ATOM 2389 C CA . PHE A 1 302 ? -24.938 10.297 -8.602 1 95.69 302 PHE A CA 1
ATOM 2390 C C . PHE A 1 302 ? -24 11.359 -8.023 1 95.69 302 PHE A C 1
ATOM 2392 O O . PHE A 1 302 ? -24.438 12.492 -7.773 1 95.69 302 PHE A O 1
ATOM 2399 N N . TYR A 1 303 ? -22.703 11.055 -7.801 1 95.81 303 TYR A N 1
ATOM 2400 C CA . TYR A 1 303 ? -21.734 11.992 -7.242 1 95.81 303 TYR A CA 1
ATOM 2401 C C . TYR A 1 303 ? -21.578 13.211 -8.141 1 95.81 303 TYR A C 1
ATOM 2403 O O . TYR A 1 303 ? -21.547 14.352 -7.656 1 95.81 303 TYR A O 1
ATOM 2411 N N . THR A 1 304 ? -21.5 12.992 -9.414 1 93.62 304 THR A N 1
ATOM 2412 C CA . THR A 1 304 ? -21.234 14.062 -10.367 1 93.62 304 THR A CA 1
ATOM 2413 C C . THR A 1 304 ? -22.453 14.969 -10.516 1 93.62 304 THR A C 1
ATOM 2415 O O . THR A 1 304 ? -22.328 16.172 -10.711 1 93.62 304 THR A O 1
ATOM 2418 N N . LYS A 1 305 ? -23.594 14.375 -10.305 1 92.5 305 LYS A N 1
ATOM 2419 C CA . LYS A 1 305 ? -24.812 15.141 -10.516 1 92.5 305 LYS A CA 1
ATOM 2420 C C . LYS A 1 305 ? -25.219 15.891 -9.242 1 92.5 305 LYS A C 1
ATOM 2422 O O . LYS A 1 305 ? -25.688 17.031 -9.312 1 92.5 305 LYS A O 1
ATOM 2427 N N . HIS A 1 306 ? -25.016 15.297 -8.156 1 92.06 306 HIS A N 1
ATOM 2428 C CA . HIS A 1 306 ? -25.609 15.844 -6.941 1 92.06 306 HIS A CA 1
ATOM 2429 C C . HIS A 1 306 ? -24.562 16.547 -6.082 1 92.06 306 HIS A C 1
ATOM 2431 O O . HIS A 1 306 ? -24.906 17.328 -5.188 1 92.06 306 HIS A O 1
ATOM 2437 N N . LEU A 1 307 ? -23.344 16.344 -6.348 1 92.88 307 LEU A N 1
ATOM 2438 C CA . LEU A 1 307 ? -22.281 17.016 -5.605 1 92.88 307 LEU A CA 1
ATOM 2439 C C . LEU A 1 307 ? -21.531 18 -6.492 1 92.88 307 LEU A C 1
ATOM 2441 O O . LEU A 1 307 ? -21.672 17.969 -7.719 1 92.88 307 LEU A O 1
ATOM 2445 N N . ASN A 1 308 ? -20.891 18.953 -5.91 1 92.69 308 ASN A N 1
ATOM 2446 C CA . ASN A 1 308 ? -20.109 19.938 -6.648 1 92.69 308 ASN A CA 1
ATOM 2447 C C . ASN A 1 308 ? -18.812 19.328 -7.18 1 92.69 308 ASN A C 1
ATOM 2449 O O . ASN A 1 308 ? -17.734 19.656 -6.695 1 92.69 308 ASN A O 1
ATOM 2453 N N . TYR A 1 309 ? -18.969 18.453 -8.172 1 96.12 309 TYR A N 1
ATOM 2454 C CA . TYR A 1 309 ? -17.875 17.719 -8.789 1 96.12 309 TYR A CA 1
ATOM 2455 C C . TYR A 1 309 ? -17.312 18.484 -9.984 1 96.12 309 TYR A C 1
ATOM 2457 O O . TYR A 1 309 ? -18.078 18.938 -10.852 1 96.12 309 TYR A O 1
ATOM 2465 N N . ILE A 1 310 ? -16.031 18.766 -9.992 1 96.81 310 ILE A N 1
ATOM 2466 C CA . ILE A 1 310 ? -15.367 19.359 -11.141 1 96.81 310 ILE A CA 1
ATOM 2467 C C . ILE A 1 310 ? -14.641 18.281 -11.938 1 96.81 310 ILE A C 1
ATOM 2469 O O . ILE A 1 310 ? -13.688 17.672 -11.438 1 96.81 310 ILE A O 1
ATOM 2473 N N . SER A 1 311 ? -14.984 18.031 -13.109 1 96 311 SER A N 1
ATOM 2474 C CA . SER A 1 311 ? -14.422 16.953 -13.93 1 96 311 SER A CA 1
ATOM 2475 C C . SER A 1 311 ? -13.07 17.344 -14.516 1 96 311 SER A C 1
ATOM 2477 O O . SER A 1 311 ? -12.93 18.422 -15.094 1 96 311 SER A O 1
ATOM 2479 N N . PRO A 1 312 ? -12.07 16.547 -14.312 1 97.12 312 PRO A N 1
ATOM 2480 C CA . PRO A 1 312 ? -10.797 16.797 -15 1 97.12 312 PRO A CA 1
ATOM 2481 C C . PRO A 1 312 ? -10.906 16.672 -16.516 1 97.12 312 PRO A C 1
ATOM 2483 O O . PRO A 1 312 ? -11.711 15.891 -17.016 1 97.12 312 PRO A O 1
ATOM 2486 N N . VAL A 1 313 ? -10.164 17.438 -17.203 1 97.25 313 VAL A N 1
ATOM 2487 C CA . VAL A 1 313 ? -10.18 17.453 -18.656 1 97.25 313 VAL A CA 1
ATOM 2488 C C . VAL A 1 313 ? -8.883 16.844 -19.188 1 97.25 313 VAL A C 1
ATOM 2490 O O . VAL A 1 313 ? -7.789 17.203 -18.75 1 97.25 313 VAL A O 1
ATOM 2493 N N . SER A 1 314 ? -8.984 15.883 -20.094 1 96.19 314 SER A N 1
ATOM 2494 C CA . SER A 1 314 ? -7.816 15.297 -20.734 1 96.19 314 SER A CA 1
ATOM 2495 C C . SER A 1 314 ? -7.301 16.203 -21.859 1 96.19 314 SER A C 1
ATOM 2497 O O . SER A 1 314 ? -8 16.438 -22.844 1 96.19 314 SER A O 1
ATOM 2499 N N . VAL A 1 315 ? -6.152 16.734 -21.703 1 96.81 315 VAL A N 1
ATOM 2500 C CA . VAL A 1 315 ? -5.559 17.641 -22.688 1 96.81 315 VAL A CA 1
ATOM 2501 C C . VAL A 1 315 ? -4.551 16.875 -23.547 1 96.81 315 VAL A C 1
ATOM 2503 O O . VAL A 1 315 ? -3.68 16.188 -23.016 1 96.81 315 VAL A O 1
ATOM 2506 N N . ARG A 1 316 ? -4.668 17.062 -24.781 1 94.94 316 ARG A N 1
ATOM 2507 C CA . ARG A 1 316 ? -3.805 16.375 -25.734 1 94.94 316 ARG A CA 1
ATOM 2508 C C . ARG A 1 316 ? -2.449 17.062 -25.828 1 94.94 316 ARG A C 1
ATOM 2510 O O . ARG A 1 316 ? -2.375 18.281 -26.031 1 94.94 316 ARG A O 1
ATOM 2517 N N . LEU A 1 317 ? -1.335 16.438 -25.656 1 93.88 317 LEU A N 1
ATOM 2518 C CA . LEU A 1 317 ? 0.021 16.969 -25.766 1 93.88 317 LEU A CA 1
ATOM 2519 C C . LEU A 1 317 ? 0.576 16.766 -27.172 1 93.88 317 LEU A C 1
ATOM 2521 O O . LEU A 1 317 ? 1.381 17.562 -27.641 1 93.88 317 LEU A O 1
ATOM 2525 N N . GLY A 1 318 ? 0.163 15.727 -27.859 1 90.94 318 GLY A N 1
ATOM 2526 C CA . GLY A 1 318 ? 0.696 15.344 -29.156 1 90.94 318 GLY A CA 1
ATOM 2527 C C . GLY A 1 318 ? 1.2 13.914 -29.188 1 90.94 318 GLY A C 1
ATOM 2528 O O . GLY A 1 318 ? 0.737 13.062 -28.422 1 90.94 318 GLY A O 1
ATOM 2529 N N . ARG A 1 319 ? 1.994 13.625 -30.125 1 90.75 319 ARG A N 1
ATOM 2530 C CA . ARG A 1 319 ? 2.529 12.273 -30.297 1 90.75 319 ARG A CA 1
ATOM 2531 C C . ARG A 1 319 ? 3.982 12.203 -29.828 1 90.75 319 ARG A C 1
ATOM 2533 O O . ARG A 1 319 ? 4.75 13.141 -30.031 1 90.75 319 ARG A O 1
ATOM 2540 N N . ASP A 1 320 ? 4.207 11.219 -29.031 1 85.81 320 ASP A N 1
ATOM 2541 C CA . ASP A 1 320 ? 5.574 11.055 -28.547 1 85.81 320 ASP A CA 1
ATOM 2542 C C . ASP A 1 320 ? 6.461 10.43 -29.625 1 85.81 320 ASP A C 1
ATOM 2544 O O . ASP A 1 320 ? 6.039 10.266 -30.781 1 85.81 320 ASP A O 1
ATOM 2548 N N . GLY A 1 321 ? 7.812 10.188 -29.281 1 74.5 321 GLY A N 1
ATOM 2549 C CA . GLY A 1 321 ? 8.766 9.617 -30.219 1 74.5 321 GLY A CA 1
ATOM 2550 C C . GLY A 1 321 ? 8.328 8.281 -30.781 1 74.5 321 GLY A C 1
ATOM 2551 O O . GLY A 1 321 ? 8.688 7.93 -31.906 1 74.5 321 GLY A O 1
ATOM 2552 N N . LYS A 1 322 ? 7.395 7.586 -30.141 1 70.75 322 LYS A N 1
ATOM 2553 C CA . LYS A 1 322 ? 6.906 6.281 -30.578 1 70.75 322 LYS A CA 1
ATOM 2554 C C . LYS A 1 322 ? 5.578 6.406 -31.312 1 70.75 322 LYS A C 1
ATOM 2556 O O . LYS A 1 322 ? 4.871 5.414 -31.5 1 70.75 322 LYS A O 1
ATOM 2561 N N . ASN A 1 323 ? 5.125 7.5 -31.5 1 78.06 323 ASN A N 1
ATOM 2562 C CA . ASN A 1 323 ? 3.914 7.848 -32.25 1 78.06 323 ASN A CA 1
ATOM 2563 C C . ASN A 1 323 ? 2.658 7.504 -31.438 1 78.06 323 ASN A C 1
ATOM 2565 O O . ASN A 1 323 ? 1.628 7.152 -32.031 1 78.06 323 ASN A O 1
ATOM 2569 N N . SER A 1 324 ? 2.885 7.434 -30.188 1 82.81 324 SER A N 1
ATOM 2570 C CA . SER A 1 324 ? 1.721 7.23 -29.328 1 82.81 324 SER A CA 1
ATOM 2571 C C . SER A 1 324 ? 1.146 8.555 -28.844 1 82.81 324 SER A C 1
ATOM 2573 O O . SER A 1 324 ? 1.895 9.477 -28.5 1 82.81 324 SER A O 1
ATOM 2575 N N . GLU A 1 325 ? -0.16 8.641 -28.922 1 90.38 325 GLU A N 1
ATOM 2576 C CA . GLU A 1 325 ? -0.822 9.852 -28.453 1 90.38 325 GLU A CA 1
ATOM 2577 C C . GLU A 1 325 ? -0.755 9.953 -26.922 1 90.38 325 GLU A C 1
ATOM 2579 O O . GLU A 1 325 ? -1.075 8.992 -26.219 1 90.38 325 GLU A O 1
ATOM 2584 N N . ARG A 1 326 ? -0.244 11.102 -26.531 1 93.19 326 ARG A N 1
ATOM 2585 C CA . ARG A 1 326 ? -0.085 11.305 -25.094 1 93.19 326 ARG A CA 1
ATOM 2586 C C . ARG A 1 326 ? -1.015 12.406 -24.594 1 93.19 326 ARG A C 1
ATOM 2588 O O . ARG A 1 326 ? -1.319 13.352 -25.312 1 93.19 326 ARG A O 1
ATOM 2595 N N . HIS A 1 327 ? -1.527 12.227 -23.406 1 94.94 327 HIS A N 1
ATOM 2596 C CA . HIS A 1 327 ? -2.438 13.18 -22.766 1 94.94 327 HIS A CA 1
ATOM 2597 C C . HIS A 1 327 ? -2.057 13.422 -21.312 1 94.94 327 HIS A C 1
ATOM 2599 O O . HIS A 1 327 ? -1.375 12.602 -20.703 1 94.94 327 HIS A O 1
ATOM 2605 N N . TYR A 1 328 ? -2.281 14.578 -20.797 1 96.5 328 TYR A N 1
ATOM 2606 C CA . TYR A 1 328 ? -2.219 14.836 -19.359 1 96.5 328 TYR A CA 1
ATOM 2607 C C . TYR A 1 328 ? -3.572 15.289 -18.828 1 96.5 328 TYR A C 1
ATOM 2609 O O . TYR A 1 328 ? -4.504 15.531 -19.609 1 96.5 328 TYR A O 1
ATOM 2617 N N . GLN A 1 329 ? -3.832 15.273 -17.547 1 97.75 329 GLN A N 1
ATOM 2618 C CA . GLN A 1 329 ? -5.109 15.633 -16.938 1 97.75 329 GLN A CA 1
ATOM 2619 C C . GLN A 1 329 ? -5.047 17.016 -16.297 1 97.75 329 GLN A C 1
ATOM 2621 O O . GLN A 1 329 ? -4.129 17.297 -15.531 1 97.75 329 GLN A O 1
ATOM 2626 N N . TYR A 1 330 ? -5.91 17.875 -16.672 1 98.44 330 TYR A N 1
ATOM 2627 C CA . TYR A 1 330 ? -6.008 19.25 -16.188 1 98.44 330 TYR A CA 1
ATOM 2628 C C . TYR A 1 330 ? -7.328 19.484 -15.469 1 98.44 330 TYR A C 1
ATOM 2630 O O . TYR A 1 330 ? -8.391 19.109 -15.969 1 98.44 330 TYR A O 1
ATOM 2638 N N . VAL A 1 331 ? -7.285 19.922 -14.266 1 98.38 331 VAL A N 1
ATOM 2639 C CA . VAL A 1 331 ? -8.484 20.344 -13.539 1 98.38 331 VAL A CA 1
ATOM 2640 C C . VAL A 1 331 ? -8.695 21.844 -13.742 1 98.38 331 VAL A C 1
ATOM 2642 O O . VAL A 1 331 ? -7.891 22.656 -13.281 1 98.38 331 VAL A O 1
ATOM 2645 N N . PRO A 1 332 ? -9.75 22.219 -14.375 1 97.31 332 PRO A N 1
ATOM 2646 C CA . PRO A 1 332 ? -9.953 23.641 -14.664 1 97.31 332 PRO A CA 1
ATOM 2647 C C . PRO A 1 332 ? -9.836 24.516 -13.43 1 97.31 332 PRO A C 1
ATOM 2649 O O . PRO A 1 332 ? -10.594 24.359 -12.477 1 97.31 332 PRO A O 1
ATOM 2652 N N . ILE A 1 333 ? -8.883 25.438 -13.469 1 97.38 333 ILE A N 1
ATOM 2653 C CA . ILE A 1 333 ? -8.539 26.25 -12.312 1 97.38 333 ILE A CA 1
ATOM 2654 C C . ILE A 1 333 ? -9.656 27.25 -12.031 1 97.38 333 ILE A C 1
ATOM 2656 O O . ILE A 1 333 ? -9.922 27.594 -10.875 1 97.38 333 ILE A O 1
ATOM 2660 N N . ARG A 1 334 ? -10.383 27.781 -13.062 1 95.75 334 ARG A N 1
ATOM 2661 C CA . ARG A 1 334 ? -11.461 28.75 -12.883 1 95.75 334 ARG A CA 1
ATOM 2662 C C . ARG A 1 334 ? -12.594 28.156 -12.055 1 95.75 334 ARG A C 1
ATOM 2664 O O . ARG A 1 334 ? -13 28.734 -11.047 1 95.75 334 ARG A O 1
ATOM 2671 N N . GLU A 1 335 ? -13.023 26.953 -12.492 1 95.62 335 GLU A N 1
ATOM 2672 C CA . GLU A 1 335 ? -14.102 26.281 -11.773 1 95.62 335 GLU A CA 1
ATOM 2673 C C . GLU A 1 335 ? -13.672 25.891 -10.367 1 95.62 335 GLU A C 1
ATOM 2675 O O . GLU A 1 335 ? -14.484 25.906 -9.438 1 95.62 335 GLU A O 1
ATOM 2680 N N . THR A 1 336 ? -12.391 25.547 -10.234 1 97.06 336 THR A N 1
ATOM 2681 C CA . THR A 1 336 ? -11.852 25.156 -8.938 1 97.06 336 THR A CA 1
ATOM 2682 C C . THR A 1 336 ? -11.883 26.328 -7.961 1 97.06 336 THR A C 1
ATOM 2684 O O . THR A 1 336 ? -12.312 26.172 -6.812 1 97.06 336 THR A O 1
ATOM 2687 N N . VAL A 1 337 ? -11.469 27.547 -8.391 1 96.62 337 VAL A N 1
ATOM 2688 C CA . VAL A 1 337 ? -11.453 28.734 -7.539 1 96.62 337 VAL A CA 1
ATOM 2689 C C . VAL A 1 337 ? -12.891 29.141 -7.195 1 96.62 337 VAL A C 1
ATOM 2691 O O . VAL A 1 337 ? -13.195 29.422 -6.035 1 96.62 337 VAL A O 1
ATOM 2694 N N . GLU A 1 338 ? -13.789 29.094 -8.133 1 94.94 338 GLU A N 1
ATOM 2695 C CA . GLU A 1 338 ? -15.18 29.484 -7.91 1 94.94 338 GLU A CA 1
ATOM 2696 C C . GLU A 1 338 ? -15.852 28.562 -6.895 1 94.94 338 GLU A C 1
ATOM 2698 O O . GLU A 1 338 ? -16.531 29.031 -5.973 1 94.94 338 GLU A O 1
ATOM 2703 N N . SER A 1 339 ? -15.641 27.281 -7.066 1 94.69 339 SER A N 1
ATOM 2704 C CA . SER A 1 339 ? -16.266 26.297 -6.172 1 94.69 339 SER A CA 1
ATOM 2705 C C . SER A 1 339 ? -15.633 26.359 -4.781 1 94.69 339 SER A C 1
ATOM 2707 O O . SER A 1 339 ? -16.312 26.156 -3.777 1 94.69 339 SER A O 1
ATOM 2709 N N . PHE A 1 340 ? -14.344 26.625 -4.723 1 96.06 340 PHE A N 1
ATOM 2710 C CA . PHE A 1 340 ? -13.617 26.641 -3.457 1 96.06 340 PHE A CA 1
ATOM 2711 C C . PHE A 1 340 ? -14.109 27.781 -2.568 1 96.06 340 PHE A C 1
ATOM 2713 O O . PHE A 1 340 ? -14.289 27.594 -1.362 1 96.06 340 PHE A O 1
ATOM 2720 N N . PHE A 1 341 ? -14.406 28.953 -3.08 1 94.62 341 PHE A N 1
ATOM 2721 C CA . PHE A 1 341 ? -14.766 30.141 -2.311 1 94.62 341 PHE A CA 1
ATOM 2722 C C . PHE A 1 341 ? -16.266 30.172 -2.029 1 94.62 341 PHE A C 1
ATOM 2724 O O . PHE A 1 341 ? -16.75 31.062 -1.34 1 94.62 341 PHE A O 1
ATOM 2731 N N . GLN A 1 342 ? -16.969 29.125 -2.502 1 92.31 342 GLN A N 1
ATOM 2732 C CA . GLN A 1 342 ? -18.375 28.984 -2.15 1 92.31 342 GLN A CA 1
ATOM 2733 C C . GLN A 1 342 ? -18.531 28.344 -0.777 1 92.31 342 GLN A C 1
ATOM 2735 O O . GLN A 1 342 ? -19.609 28.422 -0.166 1 92.31 342 GLN A O 1
ATOM 2740 N N . ASP A 1 343 ? -17.516 27.703 -0.306 1 92.06 343 ASP A N 1
ATOM 2741 C CA . ASP A 1 343 ? -17.531 27.094 1.021 1 92.06 343 ASP A CA 1
ATOM 2742 C C . ASP A 1 343 ? -17.641 28.156 2.111 1 92.06 343 ASP A C 1
ATOM 2744 O O . ASP A 1 343 ? -16.891 29.125 2.121 1 92.06 343 ASP A O 1
ATOM 2748 N N . PRO A 1 344 ? -18.562 27.984 3.016 1 88.75 344 PRO A N 1
ATOM 2749 C CA . PRO A 1 344 ? -18.781 29 4.047 1 88.75 344 PRO A CA 1
ATOM 2750 C C . PRO A 1 344 ? -17.547 29.219 4.922 1 88.75 344 PRO A C 1
ATOM 2752 O O . PRO A 1 344 ? -17.281 30.344 5.355 1 88.75 344 PRO A O 1
ATOM 2755 N N . SER A 1 345 ? -16.859 28.188 5.238 1 90.38 345 SER A N 1
ATOM 2756 C CA . SER A 1 345 ? -15.656 28.344 6.059 1 90.38 345 SER A CA 1
ATOM 2757 C C . SER A 1 345 ? -14.586 29.141 5.332 1 90.38 345 SER A C 1
ATOM 2759 O O . SER A 1 345 ? -13.797 29.844 5.965 1 90.38 345 SER A O 1
ATOM 2761 N N . VAL A 1 346 ? -14.523 29.078 4.035 1 93.25 346 VAL A N 1
ATOM 2762 C CA . VAL A 1 346 ? -13.562 29.828 3.221 1 93.25 346 VAL A CA 1
ATOM 2763 C C . VAL A 1 346 ? -14.031 31.266 3.064 1 93.25 346 VAL A C 1
ATOM 2765 O O . VAL A 1 346 ? -13.219 32.188 3.129 1 93.25 346 VAL A O 1
ATOM 2768 N N . GLU A 1 347 ? -15.336 31.438 2.908 1 91.31 347 GLU A N 1
ATOM 2769 C CA . GLU A 1 347 ? -15.898 32.781 2.764 1 91.31 347 GLU A CA 1
ATOM 2770 C C . GLU A 1 347 ? -15.648 33.625 4.012 1 91.31 347 GLU A C 1
ATOM 2772 O O . GLU A 1 347 ? -15.375 34.812 3.912 1 91.31 347 GLU A O 1
ATOM 2777 N N . LYS A 1 348 ? -15.742 32.969 5.082 1 89 348 LYS A N 1
ATOM 2778 C CA . LYS A 1 348 ? -15.484 33.688 6.336 1 89 348 LYS A CA 1
ATOM 2779 C C . LYS A 1 348 ? -14.055 34.219 6.391 1 89 348 LYS A C 1
ATOM 2781 O O . LYS A 1 348 ? -13.812 35.344 6.824 1 89 348 LYS A O 1
ATOM 2786 N N . GLN A 1 349 ? -13.109 33.469 5.977 1 90.31 349 GLN A N 1
ATOM 2787 C CA . GLN A 1 349 ? -11.711 33.844 5.984 1 90.31 349 GLN A CA 1
ATOM 2788 C C . GLN A 1 349 ? -11.438 34.938 4.93 1 90.31 349 GLN A C 1
ATOM 2790 O O . GLN A 1 349 ? -10.625 35.812 5.148 1 90.31 349 GLN A O 1
ATOM 2795 N N . TYR A 1 350 ? -12.148 34.812 3.826 1 90.94 350 TYR A N 1
ATOM 2796 C CA . TYR A 1 350 ? -12.008 35.75 2.732 1 90.94 350 TYR A CA 1
ATOM 2797 C C . TYR A 1 350 ? -12.445 37.156 3.168 1 90.94 350 TYR A C 1
ATOM 2799 O O . TYR A 1 350 ? -11.844 38.156 2.76 1 90.94 350 TYR A O 1
ATOM 2807 N N . LYS A 1 351 ? -13.359 37.188 4.09 1 86.69 351 LYS A N 1
ATOM 2808 C CA . LYS A 1 351 ? -13.906 38.469 4.535 1 86.69 351 LYS A CA 1
ATOM 2809 C C . LYS A 1 351 ? -13.086 39.062 5.68 1 86.69 351 LYS A C 1
ATOM 2811 O O . LYS A 1 351 ? -13.172 40.25 5.969 1 86.69 351 LYS A O 1
ATOM 2816 N N . MET A 1 352 ? -12.219 38.219 6.238 1 83.56 352 MET A N 1
ATOM 2817 C CA . MET A 1 352 ? -11.406 38.688 7.359 1 83.56 352 MET A CA 1
ATOM 2818 C C . MET A 1 352 ? -10.297 39.594 6.879 1 83.56 352 MET A C 1
ATOM 2820 O O . MET A 1 352 ? -9.641 39.344 5.871 1 83.56 352 MET A O 1
ATOM 2824 N N . LYS A 1 353 ? -10.289 40.781 7.375 1 71.06 353 LYS A N 1
ATOM 2825 C CA . LYS A 1 353 ? -9.258 41.75 7.004 1 71.06 353 LYS A CA 1
ATOM 2826 C C . LYS A 1 353 ? -7.949 41.469 7.742 1 71.06 353 LYS A C 1
ATOM 2828 O O . LYS A 1 353 ? -7.953 41.188 8.945 1 71.06 353 LYS A O 1
ATOM 2833 N N . GLN A 1 354 ? -6.953 41.125 6.98 1 65.12 354 GLN A N 1
ATOM 2834 C CA . GLN A 1 354 ? -5.656 40.844 7.59 1 65.12 354 GLN A CA 1
ATOM 2835 C C . GLN A 1 354 ? -4.887 42.125 7.859 1 65.12 354 GLN A C 1
ATOM 2837 O O . GLN A 1 354 ? -4.684 42.938 6.953 1 65.12 354 GLN A O 1
ATOM 2842 N N . ASN A 1 355 ? -4.988 42.656 9.156 1 60.03 355 ASN A N 1
ATOM 2843 C CA . ASN A 1 355 ? -4.277 43.906 9.516 1 60.03 355 ASN A CA 1
ATOM 2844 C C . ASN A 1 355 ? -2.85 43.594 9.969 1 60.03 355 ASN A C 1
ATOM 2846 O O . ASN A 1 355 ? -2.631 42.75 10.828 1 60.03 355 ASN A O 1
ATOM 2850 N N . ALA A 1 356 ? -1.839 43.531 9.25 1 58.84 356 ALA A N 1
ATOM 2851 C CA . ALA A 1 356 ? -0.506 43.312 9.805 1 58.84 356 ALA A CA 1
ATOM 2852 C C . ALA A 1 356 ? 0.142 44.625 10.227 1 58.84 356 ALA A C 1
ATOM 2854 O O . ALA A 1 356 ? 0.003 45.656 9.547 1 58.84 356 ALA A O 1
ATOM 2855 N N . PRO A 1 357 ? 0.477 44.688 11.531 1 60.66 357 PRO A N 1
ATOM 2856 C CA . PRO A 1 357 ? 1.229 45.844 12.016 1 60.66 357 PRO A CA 1
ATOM 2857 C C . PRO A 1 357 ? 2.523 46.062 11.234 1 60.66 357 PRO A C 1
ATOM 2859 O O . PRO A 1 357 ? 3.051 45.125 10.625 1 60.66 357 PRO A O 1
ATOM 2862 N N . SER A 1 358 ? 3.111 47.312 10.93 1 64.69 358 SER A N 1
ATOM 2863 C CA . SER A 1 358 ? 4.121 47.875 10.047 1 64.69 358 SER A CA 1
ATOM 2864 C C . SER A 1 358 ? 5.477 47.219 10.242 1 64.69 358 SER A C 1
ATOM 2866 O O . SER A 1 358 ? 6.203 46.969 9.273 1 64.69 358 SER A O 1
ATOM 2868 N N . GLU A 1 359 ? 5.922 46.656 11.508 1 79 359 GLU A N 1
ATOM 2869 C CA . GLU A 1 359 ? 7.336 46.312 11.609 1 79 359 GLU A CA 1
ATOM 2870 C C . GLU A 1 359 ? 7.516 44.812 11.883 1 79 359 GLU A C 1
ATOM 2872 O O . GLU A 1 359 ? 8.625 44.375 12.172 1 79 359 GLU A O 1
ATOM 2877 N N . ILE A 1 360 ? 6.625 44.062 11.68 1 88.88 360 ILE A N 1
ATOM 2878 C CA . ILE A 1 360 ? 6.703 42.625 11.922 1 88.88 360 ILE A CA 1
ATOM 2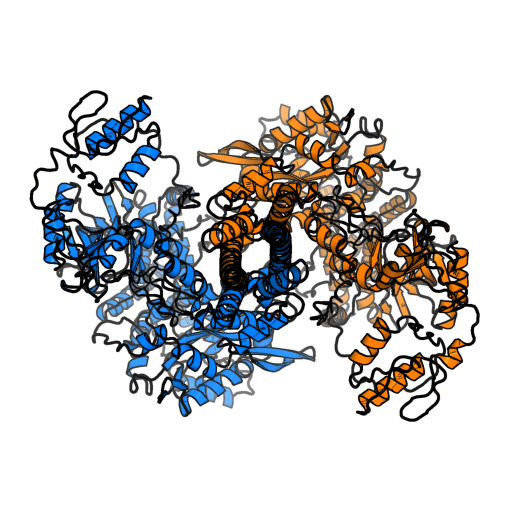879 C C . ILE A 1 360 ? 6.156 41.844 10.719 1 88.88 360 ILE A C 1
ATOM 2881 O O . ILE A 1 360 ? 5.082 42.188 10.203 1 88.88 360 ILE A O 1
ATOM 2885 N N . TYR A 1 361 ? 6.973 40.938 10.234 1 92.38 361 TYR A N 1
ATOM 2886 C CA . TYR A 1 361 ? 6.574 40.094 9.125 1 92.38 361 TYR A CA 1
ATOM 2887 C C . TYR A 1 361 ? 5.887 38.812 9.625 1 92.38 361 TYR A C 1
ATOM 2889 O O . TYR A 1 361 ? 6.488 38.031 10.344 1 92.38 361 TYR A O 1
ATOM 2897 N N . GLU A 1 362 ? 4.656 38.625 9.289 1 90.12 362 GLU A N 1
ATOM 2898 C CA . GLU A 1 362 ? 3.896 37.469 9.766 1 90.12 362 GLU A CA 1
ATOM 2899 C C . GLU A 1 362 ? 3.453 36.594 8.602 1 90.12 362 GLU A C 1
ATOM 2901 O O . GLU A 1 362 ? 3.223 35.375 8.781 1 90.12 362 GLU A O 1
ATOM 2906 N N . ASP A 1 363 ? 3.236 37.188 7.477 1 91.94 363 ASP A N 1
ATOM 2907 C CA . ASP A 1 363 ? 2.811 36.469 6.281 1 91.94 363 ASP A CA 1
ATOM 2908 C C . ASP A 1 363 ? 3.295 37.188 5.012 1 91.94 363 ASP A C 1
ATOM 2910 O O . ASP A 1 363 ? 4.07 38.125 5.082 1 91.94 363 ASP A O 1
ATOM 2914 N N . PHE A 1 364 ? 2.895 36.719 3.889 1 90.62 364 PHE A N 1
ATOM 2915 C CA . PHE A 1 364 ? 3.404 37.25 2.633 1 90.62 364 PHE A CA 1
ATOM 2916 C C . PHE A 1 364 ? 2.902 38.656 2.412 1 90.62 364 PHE A C 1
ATOM 2918 O O . PHE A 1 364 ? 3.521 39.438 1.681 1 90.62 364 PHE A O 1
ATOM 2925 N N . HIS A 1 365 ? 1.748 39.062 2.986 1 89.38 365 HIS A N 1
ATOM 2926 C CA . HIS A 1 365 ? 1.206 40.406 2.766 1 89.38 365 HIS A CA 1
ATOM 2927 C C . HIS A 1 365 ? 2.119 41.469 3.355 1 89.38 365 HIS A C 1
ATOM 2929 O O . HIS A 1 365 ? 2.041 42.625 2.973 1 89.38 365 HIS A O 1
ATOM 2935 N N . CYS A 1 366 ? 3.002 41 4.293 1 89.88 366 CYS A N 1
ATOM 2936 C CA . CYS A 1 366 ? 3.938 41.906 4.922 1 89.88 366 CYS A CA 1
ATOM 2937 C C . CYS A 1 366 ? 5.176 42.094 4.059 1 89.88 366 CYS A C 1
ATOM 2939 O O . CYS A 1 366 ? 5.977 43 4.309 1 89.88 366 CYS A O 1
ATOM 2941 N N . GLY A 1 367 ? 5.312 41.375 3.053 1 90.19 367 GLY A N 1
ATOM 2942 C CA . GLY A 1 367 ? 6.484 41.438 2.195 1 90.19 367 GLY A CA 1
ATOM 2943 C C . GLY A 1 367 ? 6.391 42.531 1.154 1 90.19 367 GLY A C 1
ATOM 2944 O O . GLY A 1 367 ? 5.297 43 0.822 1 90.19 367 GLY A O 1
ATOM 2945 N N . GLU A 1 368 ? 7.5 42.844 0.624 1 90.94 368 GLU A N 1
ATOM 2946 C CA . GLU A 1 368 ? 7.586 43.938 -0.362 1 90.94 368 GLU A CA 1
ATOM 2947 C C . GLU A 1 368 ? 6.879 43.531 -1.659 1 90.94 368 GLU A C 1
ATOM 2949 O O . GLU A 1 368 ? 6.289 44.406 -2.324 1 90.94 368 GLU A O 1
ATOM 2954 N N . ILE A 1 369 ? 6.957 42.375 -2.014 1 90.5 369 ILE A N 1
ATOM 2955 C CA . ILE A 1 369 ? 6.371 41.906 -3.266 1 90.5 369 ILE A CA 1
ATOM 2956 C C . ILE A 1 369 ? 4.863 42.125 -3.244 1 90.5 369 ILE A C 1
ATOM 2958 O O . ILE A 1 369 ? 4.277 42.562 -4.238 1 90.5 369 ILE A O 1
ATOM 2962 N N . PHE A 1 370 ? 4.277 41.781 -2.131 1 90.62 370 PHE A N 1
ATOM 2963 C CA . PHE A 1 370 ? 2.828 41.938 -2.023 1 90.62 370 PHE A CA 1
ATOM 2964 C C . PHE A 1 370 ? 2.434 43.406 -1.914 1 90.62 370 PHE A C 1
ATOM 2966 O O . PHE A 1 370 ? 1.491 43.844 -2.57 1 90.62 370 PHE A O 1
ATOM 2973 N N . LYS A 1 371 ? 3.158 44.156 -1.154 1 88.12 371 LYS A N 1
ATOM 2974 C CA . LYS A 1 371 ? 2.836 45.562 -0.902 1 88.12 371 LYS A CA 1
ATOM 2975 C C . LYS A 1 371 ? 2.967 46.406 -2.176 1 88.12 371 LYS A C 1
ATOM 2977 O O . LYS A 1 371 ? 2.158 47.312 -2.424 1 88.12 371 LYS A O 1
ATOM 2982 N N . GLU A 1 372 ? 3.936 46.062 -2.926 1 89 372 GLU A N 1
ATOM 2983 C CA . GLU A 1 372 ? 4.203 46.844 -4.129 1 89 372 GLU A CA 1
ATOM 2984 C C . GLU A 1 372 ? 3.572 46.188 -5.359 1 89 372 GLU A C 1
ATOM 2986 O O . GLU A 1 372 ? 3.744 46.688 -6.48 1 89 372 GLU A O 1
ATOM 2991 N N . HIS A 1 373 ? 2.809 45.25 -5.094 1 90.62 373 HIS A N 1
ATOM 2992 C CA . HIS A 1 373 ? 2.211 44.531 -6.219 1 90.62 373 HIS A CA 1
ATOM 2993 C C . HIS A 1 373 ? 1.156 45.406 -6.914 1 90.62 373 HIS A C 1
ATOM 2995 O O . HIS A 1 373 ? 0.374 46.094 -6.258 1 90.62 373 HIS A O 1
ATOM 3001 N N . GLU A 1 374 ? 1.056 45.344 -8.172 1 90.62 374 GLU A N 1
ATOM 3002 C CA . GLU A 1 374 ? 0.152 46.188 -8.961 1 90.62 374 GLU A CA 1
ATOM 3003 C C . GLU A 1 374 ? -1.302 45.781 -8.75 1 90.62 374 GLU A C 1
ATOM 3005 O O . GLU A 1 374 ? -2.209 46.594 -8.844 1 90.62 374 GLU A O 1
ATOM 3010 N N . LEU A 1 375 ? -1.471 44.531 -8.422 1 92.62 375 LEU A N 1
ATOM 3011 C CA . LEU A 1 375 ? -2.832 44.031 -8.273 1 92.62 375 LEU A CA 1
ATOM 3012 C C . LEU A 1 375 ? -3.174 43.812 -6.801 1 92.62 375 LEU A C 1
ATOM 3014 O O . LEU A 1 375 ? -4.102 44.438 -6.273 1 92.62 375 LEU A O 1
ATOM 3018 N N . PHE A 1 376 ? -2.395 43 -6.121 1 91 376 PHE A N 1
ATOM 3019 C CA . PHE A 1 376 ? -2.723 42.562 -4.777 1 91 376 PHE A CA 1
ATOM 3020 C C . PHE A 1 376 ? -2.547 43.688 -3.766 1 91 376 PHE A C 1
ATOM 3022 O O . PHE A 1 376 ? -3.232 43.719 -2.742 1 91 376 PHE A O 1
ATOM 3029 N N . GLY A 1 377 ? -1.631 44.531 -3.973 1 85.81 377 GLY A N 1
ATOM 3030 C CA . GLY A 1 377 ? -1.432 45.656 -3.078 1 85.81 377 GLY A CA 1
ATOM 3031 C C . GLY A 1 377 ? -2.543 46.688 -3.16 1 85.81 377 GLY A C 1
ATOM 3032 O O . GLY A 1 377 ? -2.836 47.375 -2.178 1 85.81 377 GLY A O 1
ATOM 3033 N N . LYS A 1 378 ? -3.15 46.75 -4.289 1 87.31 378 LYS A N 1
ATOM 3034 C CA . LYS A 1 378 ? -4.156 47.781 -4.527 1 87.31 378 LYS A CA 1
ATOM 3035 C C . LYS A 1 378 ? -5.562 47.281 -4.254 1 87.31 378 LYS A C 1
ATOM 3037 O O . LYS A 1 378 ? -6.414 48 -3.742 1 87.31 378 LYS A O 1
ATOM 3042 N N . ASP A 1 379 ? -5.73 46.062 -4.617 1 88.75 379 ASP A N 1
ATOM 3043 C CA . ASP A 1 379 ? -7.051 45.469 -4.445 1 88.75 379 ASP A CA 1
ATOM 3044 C C . ASP A 1 379 ? -7.02 44.375 -3.375 1 88.75 379 ASP A C 1
ATOM 3046 O O . ASP A 1 379 ? -6.625 43.25 -3.648 1 88.75 379 ASP A O 1
ATOM 3050 N N . PRO A 1 380 ? -7.5 44.625 -2.252 1 84.88 380 PRO A N 1
ATOM 3051 C CA . PRO A 1 380 ? -7.477 43.656 -1.176 1 84.88 380 PRO A CA 1
ATOM 3052 C C . PRO A 1 380 ? -8.43 42.469 -1.428 1 84.88 380 PRO A C 1
ATOM 3054 O O . PRO A 1 380 ? -8.32 41.438 -0.772 1 84.88 380 PRO A O 1
ATOM 3057 N N . GLU A 1 381 ? -9.312 42.562 -2.365 1 89.12 381 GLU A N 1
ATOM 3058 C CA . GLU A 1 381 ? -10.273 41.5 -2.637 1 89.12 381 GLU A CA 1
ATOM 3059 C C . GLU A 1 381 ? -9.742 40.531 -3.695 1 89.12 381 GLU A C 1
ATOM 3061 O O . GLU A 1 381 ? -10.297 39.469 -3.891 1 89.12 381 GLU A O 1
ATOM 3066 N N . ALA A 1 382 ? -8.648 40.906 -4.281 1 93.25 382 ALA A N 1
ATOM 3067 C CA . ALA A 1 382 ? -8.07 40.062 -5.305 1 93.25 382 ALA A CA 1
ATOM 3068 C C . ALA A 1 382 ? -7.633 38.719 -4.707 1 93.25 382 ALA A C 1
ATOM 3070 O O . ALA A 1 382 ? -7.363 38.625 -3.506 1 93.25 382 ALA A O 1
ATOM 3071 N N . VAL A 1 383 ? -7.66 37.656 -5.488 1 95.06 383 VAL A N 1
ATOM 3072 C CA . VAL A 1 383 ? -7.332 36.312 -5.008 1 95.06 383 VAL A CA 1
ATOM 3073 C C . VAL A 1 383 ? -5.934 35.906 -5.477 1 95.06 383 VAL A C 1
ATOM 3075 O O . VAL A 1 383 ? -5.719 35.656 -6.664 1 95.06 383 VAL A O 1
ATOM 3078 N N . PRO A 1 384 ? -4.969 35.875 -4.605 1 95.62 384 PRO A N 1
ATOM 3079 C CA . PRO A 1 384 ? -3.639 35.375 -4.965 1 95.62 384 PRO A CA 1
ATOM 3080 C C . PRO A 1 384 ? -3.576 33.875 -5 1 95.62 384 PRO A C 1
ATOM 3082 O O . PRO A 1 384 ? -3.898 33.188 -4.012 1 95.62 384 PRO A O 1
ATOM 3085 N N . ILE A 1 385 ? -3.111 33.25 -6.066 1 96.94 385 ILE A N 1
ATOM 3086 C CA . ILE A 1 385 ? -2.943 31.828 -6.219 1 96.94 385 ILE A CA 1
ATOM 3087 C C . ILE A 1 385 ? -1.49 31.438 -5.953 1 96.94 385 ILE A C 1
ATOM 3089 O O . ILE A 1 385 ? -0.569 32.062 -6.473 1 96.94 385 ILE A O 1
ATOM 3093 N N . ILE A 1 386 ? -1.301 30.531 -5.125 1 96.81 386 ILE A N 1
ATOM 3094 C CA . ILE A 1 386 ? 0.019 29.953 -4.883 1 96.81 386 ILE A CA 1
ATOM 3095 C C . ILE A 1 386 ? 0.097 28.562 -5.496 1 96.81 386 ILE A C 1
ATOM 3097 O O . ILE A 1 386 ? -0.643 27.656 -5.098 1 96.81 386 ILE A O 1
ATOM 3101 N N . LEU A 1 387 ? 0.965 28.344 -6.438 1 97.38 387 LEU A N 1
ATOM 3102 C CA . LEU A 1 387 ? 1.117 27.062 -7.125 1 97.38 387 LEU A CA 1
ATOM 3103 C C . LEU A 1 387 ? 2.307 26.297 -6.57 1 97.38 387 LEU A C 1
ATOM 3105 O O . LEU A 1 387 ? 3.215 26.875 -5.977 1 97.38 387 LEU A O 1
ATOM 3109 N N . TYR A 1 388 ? 2.246 25.047 -6.625 1 96.88 388 TYR A N 1
ATOM 3110 C CA . TYR A 1 388 ? 3.334 24.156 -6.254 1 96.88 388 TYR A CA 1
ATOM 3111 C C . TYR A 1 388 ? 3.498 23.047 -7.285 1 96.88 388 TYR A C 1
ATOM 3113 O O . TYR A 1 388 ? 2.51 22.5 -7.793 1 96.88 388 TYR A O 1
ATOM 3121 N N . GLN A 1 389 ? 4.723 22.75 -7.648 1 95.19 389 GLN A N 1
ATOM 3122 C CA . GLN A 1 389 ? 4.992 21.688 -8.617 1 95.19 389 GLN A CA 1
ATOM 3123 C C . GLN A 1 389 ? 6.059 20.734 -8.102 1 95.19 389 GLN A C 1
ATOM 3125 O O . GLN A 1 389 ? 7.066 21.156 -7.527 1 95.19 389 GLN A O 1
ATOM 3130 N N . ASP A 1 390 ? 5.797 19.438 -8.195 1 94 390 ASP A N 1
ATOM 3131 C CA . ASP A 1 390 ? 6.754 18.406 -7.805 1 94 390 ASP A CA 1
ATOM 3132 C C . ASP A 1 390 ? 6.398 17.062 -8.438 1 94 390 ASP A C 1
ATOM 3134 O O . ASP A 1 390 ? 5.234 16.797 -8.734 1 94 390 ASP A O 1
ATOM 3138 N N . ALA A 1 391 ? 7.441 16.297 -8.719 1 93.69 391 ALA A N 1
ATOM 3139 C CA . ALA A 1 391 ? 7.227 14.977 -9.289 1 93.69 391 ALA A CA 1
ATOM 3140 C C . ALA A 1 391 ? 7.348 13.891 -8.219 1 93.69 391 ALA A C 1
ATOM 3142 O O . ALA A 1 391 ? 8.164 14.008 -7.301 1 93.69 391 ALA A O 1
ATOM 3143 N N . PHE A 1 392 ? 6.484 12.844 -8.273 1 91.38 392 PHE A N 1
ATOM 3144 C CA . PHE A 1 392 ? 6.559 11.75 -7.312 1 91.38 392 PHE A CA 1
ATOM 3145 C C . PHE A 1 392 ? 6.414 10.398 -8.008 1 91.38 392 PHE A C 1
ATOM 3147 O O . PHE A 1 392 ? 5.824 10.312 -9.086 1 91.38 392 PHE A O 1
ATOM 3154 N N . GLU A 1 393 ? 7.02 9.375 -7.398 1 88.25 393 GLU A N 1
ATOM 3155 C CA . GLU A 1 393 ? 6.965 8.008 -7.91 1 88.25 393 GLU A CA 1
ATOM 3156 C C . GLU A 1 393 ? 5.883 7.195 -7.203 1 88.25 393 GLU A C 1
ATOM 3158 O O . GLU A 1 393 ? 5.703 7.312 -5.992 1 88.25 393 GLU A O 1
ATOM 3163 N N . VAL A 1 394 ? 5.141 6.363 -7.98 1 83.12 394 VAL A N 1
ATOM 3164 C CA . VAL A 1 394 ? 4.016 5.621 -7.414 1 83.12 394 VAL A CA 1
ATOM 3165 C C . VAL A 1 394 ? 4.398 4.156 -7.242 1 83.12 394 VAL A C 1
ATOM 3167 O O . VAL A 1 394 ? 3.793 3.439 -6.441 1 83.12 394 VAL A O 1
ATOM 3170 N N . VAL A 1 395 ? 5.395 3.59 -7.969 1 78.31 395 VAL A N 1
ATOM 3171 C CA . VAL A 1 395 ? 5.758 2.178 -7.914 1 78.31 395 VAL A CA 1
ATOM 3172 C C . VAL A 1 395 ? 7.016 2 -7.07 1 78.31 395 VAL A C 1
ATOM 3174 O O . VAL A 1 395 ? 7.594 2.979 -6.594 1 78.31 395 VAL A O 1
ATOM 3177 N N . ASN A 1 396 ? 7.348 0.696 -6.777 1 70.62 396 ASN A N 1
ATOM 3178 C CA . ASN A 1 396 ? 8.57 0.37 -6.043 1 70.62 396 ASN A CA 1
ATOM 3179 C C . ASN A 1 396 ? 9.805 0.9 -6.758 1 70.62 396 ASN A C 1
ATOM 3181 O O . ASN A 1 396 ? 10.055 0.568 -7.918 1 70.62 396 ASN A O 1
ATOM 3185 N N . PRO A 1 397 ? 10.5 1.644 -6.062 1 71.06 397 PRO A N 1
ATOM 3186 C CA . PRO A 1 397 ? 11.641 2.305 -6.703 1 71.06 397 PRO A CA 1
ATOM 3187 C C . PRO A 1 397 ? 12.75 1.328 -7.082 1 71.06 397 PRO A C 1
ATOM 3189 O O . PRO A 1 397 ? 13.617 1.662 -7.895 1 71.06 397 PRO A O 1
ATOM 3192 N N . LEU A 1 398 ? 12.711 0.083 -6.52 1 67.94 398 LEU A N 1
ATOM 3193 C CA . LEU A 1 398 ? 13.75 -0.892 -6.828 1 67.94 398 LEU A CA 1
ATOM 3194 C C . LEU A 1 398 ? 13.266 -1.9 -7.859 1 67.94 398 LEU A C 1
ATOM 3196 O O . LEU A 1 398 ? 14.031 -2.744 -8.328 1 67.94 398 LEU A O 1
ATOM 3200 N N . GLY A 1 399 ? 12.055 -1.669 -8.367 1 69.06 399 GLY A N 1
ATOM 3201 C CA . GLY A 1 399 ? 11.469 -2.648 -9.258 1 69.06 399 GLY A CA 1
ATOM 3202 C C . GLY A 1 399 ? 11.727 -2.354 -10.727 1 69.06 399 GLY A C 1
ATOM 3203 O O . GLY A 1 399 ? 12.344 -1.337 -11.055 1 69.06 399 GLY A O 1
ATOM 3204 N N . SER A 1 400 ? 11.297 -3.264 -11.539 1 73.62 400 SER A N 1
ATOM 3205 C CA . SER A 1 400 ? 11.523 -3.17 -12.977 1 73.62 400 SER A CA 1
ATOM 3206 C C . SER A 1 400 ? 10.703 -2.039 -13.594 1 73.62 400 SER A C 1
ATOM 3208 O O . SER A 1 400 ? 11.023 -1.559 -14.688 1 73.62 400 SER A O 1
ATOM 3210 N N . ALA A 1 401 ? 9.672 -1.608 -12.844 1 73.5 401 ALA A N 1
ATOM 3211 C CA . ALA A 1 401 ? 8.797 -0.576 -13.391 1 73.5 401 ALA A CA 1
ATOM 3212 C C . ALA A 1 401 ? 9.203 0.808 -12.891 1 73.5 401 ALA A C 1
ATOM 3214 O O . ALA A 1 401 ? 8.438 1.769 -13.023 1 73.5 401 ALA A O 1
ATOM 3215 N N . LYS A 1 402 ? 10.414 0.932 -12.422 1 76.38 402 LYS A N 1
ATOM 3216 C CA . LYS A 1 402 ? 10.891 2.209 -11.898 1 76.38 402 LYS A CA 1
ATOM 3217 C C . LYS A 1 402 ? 10.883 3.285 -12.984 1 76.38 402 LYS A C 1
ATOM 3219 O O . LYS A 1 402 ? 11.281 3.029 -14.125 1 76.38 402 LYS A O 1
ATOM 3224 N N . ASN A 1 403 ? 10.359 4.461 -12.695 1 74.69 403 ASN A N 1
ATOM 3225 C CA . ASN A 1 403 ? 10.367 5.668 -13.508 1 74.69 403 ASN A CA 1
ATOM 3226 C C . ASN A 1 403 ? 9.375 5.57 -14.664 1 74.69 403 ASN A C 1
ATOM 3228 O O . ASN A 1 403 ? 9.297 6.473 -15.5 1 74.69 403 ASN A O 1
ATOM 3232 N N . LYS A 1 404 ? 8.641 4.441 -14.68 1 78.06 404 LYS A N 1
ATOM 3233 C CA . LYS A 1 404 ? 7.66 4.285 -15.75 1 78.06 404 LYS A CA 1
ATOM 3234 C C . LYS A 1 404 ? 6.41 5.117 -15.477 1 78.06 404 LYS A C 1
ATOM 3236 O O . LYS A 1 404 ? 5.816 5.676 -16.406 1 78.06 404 LYS A O 1
ATOM 3241 N N . HIS A 1 405 ? 6.066 5.191 -14.234 1 86.25 405 HIS A N 1
ATOM 3242 C CA . HIS A 1 405 ? 4.824 5.871 -13.875 1 86.25 405 HIS A CA 1
ATOM 3243 C C . HIS A 1 405 ? 5.086 7.047 -12.938 1 86.25 405 HIS A C 1
ATOM 3245 O O . HIS A 1 405 ? 4.258 7.359 -12.086 1 86.25 405 HIS A O 1
ATOM 3251 N N . LYS A 1 406 ? 6.266 7.684 -13.102 1 91.62 406 LYS A N 1
ATOM 3252 C CA . LYS A 1 406 ? 6.539 8.898 -12.336 1 91.62 406 LYS A CA 1
ATOM 3253 C C . LYS A 1 406 ? 5.656 10.047 -12.805 1 91.62 406 LYS A C 1
ATOM 3255 O O . LYS A 1 406 ? 5.492 10.266 -14 1 91.62 406 LYS A O 1
ATOM 3260 N N . ILE A 1 407 ? 5.008 10.773 -11.875 1 95.12 407 ILE A N 1
ATOM 3261 C CA . ILE A 1 407 ? 3.975 11.742 -12.211 1 95.12 407 ILE A CA 1
ATOM 3262 C C . ILE A 1 407 ? 4.371 13.125 -11.688 1 95.12 407 ILE A C 1
ATOM 3264 O O . ILE A 1 407 ? 4.789 13.258 -10.531 1 95.12 407 ILE A O 1
ATOM 3268 N N . LEU A 1 408 ? 4.336 14.102 -12.523 1 96.62 408 LEU A N 1
ATOM 3269 C CA . LEU A 1 408 ? 4.453 15.5 -12.125 1 96.62 408 LEU A CA 1
ATOM 3270 C C . LEU A 1 408 ? 3.1 16.062 -11.703 1 96.62 408 LEU A C 1
ATOM 3272 O O . LEU A 1 408 ? 2.137 16.016 -12.477 1 96.62 408 LEU A O 1
ATOM 3276 N N . ALA A 1 409 ? 3.01 16.516 -10.492 1 97.12 409 ALA A N 1
ATOM 3277 C CA . ALA A 1 409 ? 1.77 17.078 -9.969 1 97.12 409 ALA A CA 1
ATOM 3278 C C . ALA A 1 409 ? 1.912 18.578 -9.719 1 97.12 409 ALA A C 1
ATOM 3280 O O . ALA A 1 409 ? 2.967 19.047 -9.289 1 97.12 409 ALA A O 1
ATOM 3281 N N . VAL A 1 410 ? 0.916 19.312 -10.062 1 97.94 410 VAL A N 1
ATOM 3282 C CA . VAL A 1 410 ? 0.812 20.734 -9.758 1 97.94 410 VAL A CA 1
ATOM 3283 C C . VAL A 1 410 ? -0.384 20.969 -8.836 1 97.94 410 VAL A C 1
ATOM 3285 O O . VAL A 1 410 ? -1.5 20.531 -9.133 1 97.94 410 VAL A O 1
ATOM 3288 N N . TYR A 1 411 ? -0.15 21.609 -7.738 1 97.88 411 TYR A N 1
ATOM 3289 C CA . TYR A 1 411 ? -1.186 21.938 -6.758 1 97.88 411 TYR A CA 1
ATOM 3290 C C . TYR A 1 411 ? -1.398 23.438 -6.656 1 97.88 411 TYR A C 1
ATOM 3292 O O . TYR A 1 411 ? -0.572 24.219 -7.133 1 97.88 411 TYR A O 1
ATOM 3300 N N . ALA A 1 412 ? -2.506 23.812 -6.078 1 97.56 412 ALA A N 1
ATOM 3301 C CA . ALA A 1 412 ? -2.801 25.219 -5.855 1 97.56 412 ALA A CA 1
ATOM 3302 C C . ALA A 1 412 ? -3.402 25.438 -4.473 1 97.56 412 ALA A C 1
ATOM 3304 O O . ALA A 1 412 ? -4.129 24.594 -3.959 1 97.56 412 ALA A O 1
ATOM 3305 N N . THR A 1 413 ? -3.02 26.453 -3.83 1 96.56 413 THR A N 1
ATOM 3306 C CA . THR A 1 413 ? -3.656 27 -2.637 1 96.56 413 THR A CA 1
ATOM 3307 C C . THR A 1 413 ? -3.881 28.5 -2.785 1 96.56 413 THR A C 1
ATOM 3309 O O . THR A 1 413 ? -3.459 29.094 -3.775 1 96.56 413 THR A O 1
ATOM 3312 N N . PHE A 1 414 ? -4.617 29.125 -1.891 1 96.12 414 PHE A N 1
ATOM 3313 C CA . PHE A 1 414 ? -5.039 30.5 -2.072 1 96.12 414 PHE A CA 1
ATOM 3314 C C . PHE A 1 414 ? -4.578 31.375 -0.906 1 96.12 414 PHE A C 1
ATOM 3316 O O . PHE A 1 414 ? -4.691 30.969 0.254 1 96.12 414 PHE A O 1
ATOM 3323 N N . GLY A 1 415 ? -4.051 32.531 -1.211 1 92.94 415 GLY A N 1
ATOM 3324 C CA . GLY A 1 415 ? -3.455 33.406 -0.231 1 92.94 415 GLY A CA 1
ATOM 3325 C C . GLY A 1 415 ? -4.469 34 0.721 1 92.94 415 GLY A C 1
ATOM 3326 O O . GLY A 1 415 ? -4.109 34.5 1.792 1 92.94 415 GLY A O 1
ATOM 3327 N N . ASN A 1 416 ? -5.766 33.938 0.371 1 92.06 416 ASN A N 1
ATOM 3328 C CA . ASN A 1 416 ? -6.812 34.531 1.208 1 92.06 416 ASN A CA 1
ATOM 3329 C C . ASN A 1 416 ? -7.086 33.656 2.438 1 92.06 416 ASN A C 1
ATOM 3331 O O . ASN A 1 416 ? -7.738 34.125 3.381 1 92.06 416 ASN A O 1
ATOM 3335 N N . LEU A 1 417 ? -6.547 32.5 2.463 1 92.44 417 LEU A N 1
ATOM 3336 C CA . LEU A 1 417 ? -6.719 31.609 3.602 1 92.44 417 LEU A CA 1
ATOM 3337 C C . LEU A 1 417 ? -5.75 31.953 4.723 1 92.44 417 LEU A C 1
ATOM 3339 O O . LEU A 1 417 ? -4.664 32.469 4.469 1 92.44 417 LEU A O 1
ATOM 3343 N N . LEU A 1 418 ? -6.191 31.734 5.898 1 89.88 418 LEU A N 1
ATOM 3344 C CA . LEU A 1 418 ? -5.301 31.891 7.043 1 89.88 418 LEU A CA 1
ATOM 3345 C C . LEU A 1 418 ? -4.109 30.953 6.941 1 89.88 418 LEU A C 1
ATOM 3347 O O . LEU A 1 418 ? -4.215 29.875 6.355 1 89.88 418 LEU A O 1
ATOM 3351 N N . PRO A 1 419 ? -2.977 31.359 7.434 1 88.81 419 PRO A N 1
ATOM 3352 C CA . PRO A 1 419 ? -1.755 30.562 7.281 1 88.81 419 PRO A CA 1
ATOM 3353 C C . PRO A 1 419 ? -1.906 29.141 7.816 1 88.81 419 PRO A C 1
ATOM 3355 O O . PRO A 1 419 ? -1.372 28.188 7.23 1 88.81 419 PRO A O 1
ATOM 3358 N N . GLN A 1 420 ? -2.615 28.938 8.906 1 86.69 420 GLN A N 1
ATOM 3359 C CA . GLN A 1 420 ? -2.77 27.609 9.484 1 86.69 420 GLN A CA 1
ATOM 3360 C C . GLN A 1 420 ? -3.639 26.719 8.602 1 86.69 420 GLN A C 1
ATOM 3362 O O . GLN A 1 420 ? -3.463 25.5 8.57 1 86.69 420 GLN A O 1
ATOM 3367 N N . ASN A 1 421 ? -4.598 27.297 7.898 1 91.5 421 ASN A N 1
ATOM 3368 C CA . ASN A 1 421 ? -5.52 26.531 7.055 1 91.5 421 ASN A CA 1
ATOM 3369 C C . ASN A 1 421 ? -4.914 26.25 5.68 1 91.5 421 ASN A C 1
ATOM 3371 O O . ASN A 1 421 ? -5.293 25.281 5.02 1 91.5 421 ASN A O 1
ATOM 3375 N N . ARG A 1 422 ? -3.936 27.078 5.285 1 91.81 422 ARG A N 1
ATOM 3376 C CA . ARG A 1 422 ? -3.285 26.891 3.994 1 91.81 422 ARG A CA 1
ATOM 3377 C C . ARG A 1 422 ? -2.418 25.625 4 1 91.81 422 ARG A C 1
ATOM 3379 O O . ARG A 1 422 ? -2.141 25.062 2.945 1 91.81 422 ARG A O 1
ATOM 3386 N N . THR A 1 423 ? -2.061 25.219 5.188 1 89.69 423 THR A N 1
ATOM 3387 C CA . THR A 1 423 ? -1.147 24.094 5.305 1 89.69 423 THR A CA 1
ATOM 3388 C C . THR A 1 423 ? -1.923 22.781 5.422 1 89.69 423 THR A C 1
ATOM 3390 O O . THR A 1 423 ? -1.328 21.703 5.434 1 89.69 423 THR A O 1
ATOM 3393 N N . LYS A 1 424 ? -3.221 22.828 5.43 1 91.25 424 LYS A N 1
ATOM 3394 C CA . LYS A 1 424 ? -4.02 21.609 5.5 1 91.25 424 LYS A CA 1
ATOM 3395 C C . LYS A 1 424 ? -4.043 20.891 4.156 1 91.25 424 LYS A C 1
ATOM 3397 O O . LYS A 1 424 ? -4.344 21.5 3.127 1 91.25 424 LYS A O 1
ATOM 3402 N N . ILE A 1 425 ? -3.787 19.656 4.199 1 92.25 425 ILE A N 1
ATOM 3403 C CA . ILE A 1 425 ? -3.57 18.859 3.002 1 92.25 425 ILE A CA 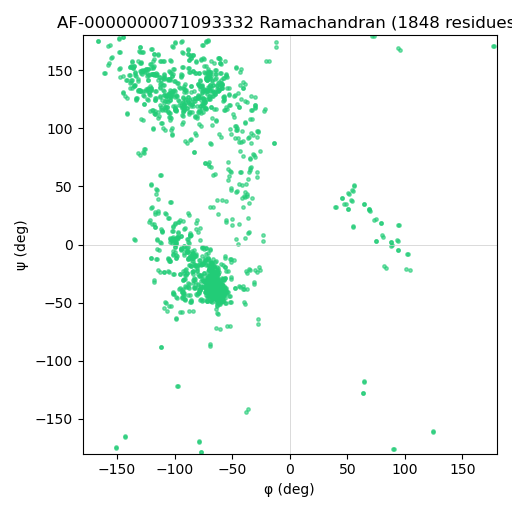1
ATOM 3404 C C . ILE A 1 425 ? -4.887 18.703 2.24 1 92.25 425 ILE A C 1
ATOM 3406 O O . ILE A 1 425 ? -4.902 18.719 1.008 1 92.25 425 ILE A O 1
ATOM 3410 N N . GLU A 1 426 ? -5.953 18.578 2.914 1 91.81 426 GLU A N 1
ATOM 3411 C CA . GLU A 1 426 ? -7.242 18.297 2.283 1 91.81 426 GLU A CA 1
ATOM 3412 C C . GLU A 1 426 ? -7.723 19.5 1.47 1 91.81 426 GLU A C 1
ATOM 3414 O O . GLU A 1 426 ? -8.453 19.344 0.491 1 91.81 426 GLU A O 1
ATOM 3419 N N . ALA A 1 427 ? -7.305 20.656 1.853 1 93.38 427 ALA A N 1
ATOM 3420 C CA . ALA A 1 427 ? -7.785 21.875 1.199 1 93.38 427 ALA A CA 1
ATOM 3421 C C . ALA A 1 427 ? -6.922 22.219 -0.009 1 93.38 427 ALA A C 1
ATOM 3423 O O . ALA A 1 427 ? -7.281 23.094 -0.802 1 93.38 427 ALA A O 1
ATOM 3424 N N . MET A 1 428 ? -5.789 21.578 -0.178 1 96.06 428 MET A N 1
ATOM 3425 C CA . MET A 1 428 ? -4.938 21.812 -1.341 1 96.06 428 MET A CA 1
ATOM 3426 C C . MET A 1 428 ? -5.586 21.266 -2.609 1 96.06 428 MET A C 1
ATOM 3428 O O . MET A 1 428 ? -6 20.109 -2.646 1 96.06 428 MET A O 1
ATOM 3432 N N . GLN A 1 429 ? -5.676 22.062 -3.566 1 97.69 429 GLN A N 1
ATOM 3433 C CA . GLN A 1 429 ? -6.379 21.703 -4.793 1 97.69 429 GLN A CA 1
ATOM 3434 C C . GLN A 1 429 ? -5.414 21.156 -5.836 1 97.69 429 GLN A C 1
ATOM 3436 O O . GLN A 1 429 ? -4.262 21.578 -5.914 1 97.69 429 GLN A O 1
ATOM 3441 N N . LEU A 1 430 ? -5.84 20.203 -6.609 1 98 430 LEU A N 1
ATOM 3442 C CA . LEU A 1 430 ? -5.07 19.656 -7.719 1 98 430 LEU A CA 1
ATOM 3443 C C . LEU A 1 430 ? -5.273 20.484 -8.984 1 98 430 LEU A C 1
ATOM 3445 O O . LEU A 1 430 ? -6.402 20.859 -9.312 1 98 430 LEU A O 1
ATOM 3449 N N . VAL A 1 431 ? -4.219 20.781 -9.719 1 98.38 431 VAL A N 1
ATOM 3450 C CA . VAL A 1 431 ? -4.309 21.562 -10.945 1 98.38 431 VAL A CA 1
ATOM 3451 C C . VAL A 1 431 ? -4.086 20.656 -12.156 1 98.38 431 VAL A C 1
ATOM 3453 O O . VAL A 1 431 ? -4.852 20.703 -13.117 1 98.38 431 VAL A O 1
ATOM 3456 N N . LEU A 1 432 ? -3.02 19.906 -12.086 1 97.75 432 LEU A N 1
ATOM 3457 C CA . LEU A 1 432 ? -2.809 19 -13.219 1 97.75 432 LEU A CA 1
ATOM 3458 C C . LEU A 1 432 ? -1.918 17.828 -12.812 1 97.75 432 LEU A C 1
ATOM 3460 O O . LEU A 1 432 ? -1.192 17.906 -11.82 1 97.75 432 LEU A O 1
ATOM 3464 N N . LEU A 1 433 ? -2.029 16.719 -13.516 1 97.88 433 LEU A N 1
ATOM 3465 C CA . LEU A 1 433 ? -1.195 15.523 -13.43 1 97.88 433 LEU A CA 1
ATOM 3466 C C . LEU A 1 433 ? -0.646 15.148 -14.797 1 97.88 433 LEU A C 1
ATOM 3468 O O . LEU A 1 433 ? -1.411 14.945 -15.742 1 97.88 433 LEU A O 1
ATOM 3472 N N . CYS A 1 434 ? 0.7 15.125 -14.844 1 97.25 434 CYS A N 1
ATOM 3473 C CA . CYS A 1 434 ? 1.373 14.766 -16.094 1 97.25 434 CYS A CA 1
ATOM 3474 C C . CYS A 1 434 ? 2.506 13.781 -15.828 1 97.25 434 CYS A C 1
ATOM 3476 O O . CYS A 1 434 ? 3.213 13.883 -14.828 1 97.25 434 CYS A O 1
ATOM 3478 N N . LYS A 1 435 ? 2.578 12.773 -16.703 1 94.38 435 LYS A N 1
ATOM 3479 C CA . LYS A 1 435 ? 3.723 11.875 -16.578 1 94.38 435 LYS A CA 1
ATOM 3480 C C . LYS A 1 435 ? 5.035 12.633 -16.75 1 94.38 435 LYS A C 1
ATOM 3482 O O . LYS A 1 435 ? 5.141 13.5 -17.625 1 94.38 435 LYS A O 1
ATOM 3487 N N . GLU A 1 436 ? 5.977 12.383 -15.906 1 93.88 436 GLU A N 1
ATOM 3488 C CA . GLU A 1 436 ? 7.254 13.086 -15.945 1 93.88 436 GLU A CA 1
ATOM 3489 C C . GLU A 1 436 ? 7.949 12.891 -17.297 1 93.88 436 GLU A C 1
ATOM 3491 O O . GLU A 1 436 ? 8.57 13.82 -17.812 1 93.88 436 GLU A O 1
ATOM 3496 N N . LYS A 1 437 ? 7.879 11.672 -17.859 1 90.06 437 LYS A N 1
ATOM 3497 C CA . LYS A 1 437 ? 8.484 11.391 -19.156 1 90.06 437 LYS A CA 1
ATOM 3498 C C . LYS A 1 437 ? 7.891 12.273 -20.25 1 90.06 437 LYS A C 1
ATOM 3500 O O . LYS A 1 437 ? 8.609 12.758 -21.125 1 90.06 437 LYS A O 1
ATOM 3505 N N . ASP A 1 438 ? 6.609 12.484 -20.188 1 93.31 438 ASP A N 1
ATOM 3506 C CA . ASP A 1 438 ? 5.938 13.336 -21.156 1 93.31 438 ASP A CA 1
ATOM 3507 C C . ASP A 1 438 ? 6.309 14.805 -20.953 1 93.31 438 ASP A C 1
ATOM 3509 O O . ASP A 1 438 ? 6.453 15.555 -21.922 1 93.31 438 ASP A O 1
ATOM 3513 N N . PHE A 1 439 ? 6.477 15.211 -19.75 1 94.88 439 PHE A N 1
ATOM 3514 C CA . PHE A 1 439 ? 6.879 16.578 -19.438 1 94.88 439 PHE A CA 1
ATOM 3515 C C . PHE A 1 439 ? 8.266 16.875 -20 1 94.88 439 PHE A C 1
ATOM 3517 O O . PHE A 1 439 ? 8.508 17.953 -20.547 1 94.88 439 PHE A O 1
ATOM 3524 N N . LYS A 1 440 ? 9.125 15.914 -19.875 1 91.31 440 LYS A N 1
ATOM 3525 C CA . LYS A 1 440 ? 10.492 16.094 -20.375 1 91.31 440 LYS A CA 1
ATOM 3526 C C . LYS A 1 440 ? 10.531 16.078 -21.891 1 91.31 440 LYS A C 1
ATOM 3528 O O . LYS A 1 440 ? 11.312 16.812 -22.5 1 91.31 440 LYS A O 1
ATOM 3533 N N . TYR A 1 441 ? 9.656 15.297 -22.453 1 92.38 441 TYR A N 1
ATOM 3534 C CA . TYR A 1 441 ? 9.656 15.141 -23.906 1 92.38 441 TYR A CA 1
ATOM 3535 C C . TYR A 1 441 ? 9.016 16.344 -24.578 1 92.38 441 TYR A C 1
ATOM 3537 O O . TYR A 1 441 ? 9.578 16.906 -25.516 1 92.38 441 TYR A O 1
ATOM 3545 N N . PHE A 1 442 ? 7.875 16.844 -24.172 1 94 442 PHE A N 1
ATOM 3546 C CA . PHE A 1 442 ? 7.125 17.891 -24.844 1 94 442 PHE A CA 1
ATOM 3547 C C . PHE A 1 442 ? 7.559 19.266 -24.344 1 94 442 PHE A C 1
ATOM 3549 O O . PHE A 1 442 ? 7.387 20.266 -25.031 1 94 442 PHE A O 1
ATOM 3556 N N . GLY A 1 443 ? 8.102 19.328 -23.109 1 92.75 443 GLY A N 1
ATOM 3557 C CA . GLY A 1 443 ? 8.578 20.594 -22.562 1 92.75 443 GLY A CA 1
ATOM 3558 C C . GLY A 1 443 ? 7.551 21.297 -21.719 1 92.75 443 GLY A C 1
ATOM 3559 O O . GLY A 1 443 ? 6.359 21 -21.781 1 92.75 443 GLY A O 1
ATOM 3560 N N . MET A 1 444 ? 7.926 22.297 -21.016 1 93.12 444 MET A N 1
ATOM 3561 C CA . MET A 1 444 ? 7.09 23 -20.047 1 93.12 444 MET A CA 1
ATOM 3562 C C . MET A 1 444 ? 6.102 23.922 -20.766 1 93.12 444 MET A C 1
ATOM 3564 O O . MET A 1 444 ? 4.977 24.109 -20.297 1 93.12 444 MET A O 1
ATOM 3568 N N . ASP A 1 445 ? 6.445 24.469 -21.906 1 93.94 445 ASP A N 1
ATOM 3569 C CA . ASP A 1 445 ? 5.598 25.422 -22.609 1 93.94 445 ASP A CA 1
ATOM 3570 C C . ASP A 1 445 ? 4.309 24.766 -23.094 1 93.94 445 ASP A C 1
ATOM 3572 O O . ASP A 1 445 ? 3.225 25.328 -22.969 1 93.94 445 ASP A O 1
ATOM 3576 N N . VAL A 1 446 ? 4.477 23.531 -23.531 1 95.12 446 VAL A N 1
ATOM 3577 C CA . VAL A 1 446 ? 3.322 22.828 -24.078 1 95.12 446 VAL A CA 1
ATOM 3578 C C . VAL A 1 446 ? 2.428 22.328 -22.938 1 95.12 446 VAL A C 1
ATOM 3580 O O . VAL A 1 446 ? 1.201 22.438 -23.016 1 95.12 446 VAL A O 1
ATOM 3583 N N . VAL A 1 447 ? 2.996 21.875 -21.906 1 96.44 447 VAL A N 1
ATOM 3584 C CA . VAL A 1 447 ? 2.242 21.266 -20.812 1 96.44 447 VAL A CA 1
ATOM 3585 C C . VAL A 1 447 ? 1.483 22.344 -20.047 1 96.44 447 VAL A C 1
ATOM 3587 O O . VAL A 1 447 ? 0.336 22.141 -19.641 1 96.44 447 VAL A O 1
ATOM 3590 N N . PHE A 1 448 ? 2.082 23.594 -19.844 1 97.69 448 PHE A N 1
ATOM 3591 C CA . PHE A 1 448 ? 1.472 24.609 -19 1 97.69 448 PHE A CA 1
ATOM 3592 C C . PHE A 1 448 ? 0.699 25.609 -19.844 1 97.69 448 PHE A C 1
ATOM 3594 O O . PHE A 1 448 ? 0.174 26.594 -19.328 1 97.69 448 PHE A O 1
ATOM 3601 N N . LEU A 1 449 ? 0.577 25.375 -21.109 1 96.81 449 LEU A N 1
ATOM 3602 C CA . LEU A 1 449 ? -0.074 26.328 -22 1 96.81 449 LEU A CA 1
ATOM 3603 C C . LEU A 1 449 ? -1.526 26.547 -21.594 1 96.81 449 LEU A C 1
ATOM 3605 O O . LEU A 1 449 ? -1.976 27.703 -21.484 1 96.81 449 LEU A O 1
ATOM 3609 N N . ARG A 1 450 ? -2.219 25.469 -21.391 1 97.06 450 ARG A N 1
ATOM 3610 C CA . ARG A 1 450 ? -3.627 25.562 -21.016 1 97.06 450 ARG A CA 1
ATOM 3611 C C . ARG A 1 450 ? -3.791 26.266 -19.672 1 97.06 450 ARG A C 1
ATOM 3613 O O . ARG A 1 450 ? -4.676 27.109 -19.516 1 97.06 450 ARG A O 1
ATOM 3620 N N . LEU A 1 451 ? -3.01 25.922 -18.703 1 97.75 451 LEU A N 1
ATOM 3621 C CA . LEU A 1 451 ? -3.07 26.531 -17.375 1 97.75 451 LEU A CA 1
ATOM 3622 C C . LEU A 1 451 ? -2.818 28.031 -17.469 1 97.75 451 LEU A C 1
ATOM 3624 O O . LEU A 1 451 ? -3.568 28.828 -16.891 1 97.75 451 LEU A O 1
ATOM 3628 N N . VAL A 1 452 ? -1.759 28.484 -18.203 1 97.88 452 VAL A N 1
ATOM 3629 C CA . VAL A 1 452 ? -1.381 29.891 -18.312 1 97.88 452 VAL A CA 1
ATOM 3630 C C . VAL A 1 452 ? -2.469 30.672 -19.047 1 97.88 452 VAL A C 1
ATOM 3632 O O . VAL A 1 452 ? -2.771 31.812 -18.703 1 97.88 452 VAL A O 1
ATOM 3635 N N . SER A 1 453 ? -3.062 30 -20.078 1 97.44 453 SER A N 1
ATOM 3636 C CA . SER A 1 453 ? -4.16 30.641 -20.797 1 97.44 453 SER A CA 1
ATOM 3637 C C . SER A 1 453 ? -5.344 30.906 -19.875 1 97.44 453 SER A C 1
ATOM 3639 O O . SER A 1 453 ? -5.93 31.984 -19.906 1 97.44 453 SER A O 1
ATOM 3641 N N . ASP A 1 454 ? -5.684 29.938 -19.094 1 97.56 454 ASP A N 1
ATOM 3642 C CA . ASP A 1 454 ? -6.785 30.109 -18.141 1 97.56 454 ASP A CA 1
ATOM 3643 C C . ASP A 1 454 ? -6.445 31.156 -17.078 1 97.56 454 ASP A C 1
ATOM 3645 O O . ASP A 1 454 ? -7.316 31.906 -16.641 1 97.56 454 ASP A O 1
ATOM 3649 N N . LEU A 1 455 ? -5.215 31.219 -16.625 1 97.69 455 LEU A N 1
ATOM 3650 C CA . LEU A 1 455 ? -4.793 32.219 -15.641 1 97.69 455 LEU A CA 1
ATOM 3651 C C . LEU A 1 455 ? -4.871 33.625 -16.219 1 97.69 455 LEU A C 1
ATOM 3653 O O . LEU A 1 455 ? -5.219 34.562 -15.508 1 97.69 455 LEU A O 1
ATOM 3657 N N . GLN A 1 456 ? -4.52 33.75 -17.5 1 97.25 456 GLN A N 1
ATOM 3658 C CA . GLN A 1 456 ? -4.641 35.031 -18.172 1 97.25 456 GLN A CA 1
ATOM 3659 C C . GLN A 1 456 ? -6.094 35.5 -18.219 1 97.25 456 GLN A C 1
ATOM 3661 O O . GLN A 1 456 ? -6.383 36.688 -18.031 1 97.25 456 GLN A O 1
ATOM 3666 N N . GLU A 1 457 ? -6.926 34.531 -18.469 1 96.38 457 GLU A N 1
ATOM 3667 C CA . GLU A 1 457 ? -8.352 34.844 -18.469 1 96.38 457 GLU A CA 1
ATOM 3668 C C . GLU A 1 457 ? -8.828 35.281 -17.094 1 96.38 457 GLU A C 1
ATOM 3670 O O . GLU A 1 457 ? -9.688 36.156 -16.969 1 96.38 457 GLU A O 1
ATOM 3675 N N . LEU A 1 458 ? -8.352 34.688 -16.078 1 96.5 458 LEU A N 1
ATOM 3676 C CA . LEU A 1 458 ? -8.711 35.031 -14.703 1 96.5 458 LEU A CA 1
ATOM 3677 C C . LEU A 1 458 ? -8.219 36.438 -14.352 1 96.5 458 LEU A C 1
ATOM 3679 O O . LEU A 1 458 ? -8.859 37.156 -13.562 1 96.5 458 LEU A O 1
ATOM 3683 N N . GLU A 1 459 ? -7.066 36.875 -14.883 1 95.5 459 GLU A N 1
ATOM 3684 C CA . GLU A 1 459 ? -6.531 38.188 -14.648 1 95.5 459 GLU A CA 1
ATOM 3685 C C . GLU A 1 459 ? -7.383 39.25 -15.336 1 95.5 459 GLU A C 1
ATOM 3687 O O . GLU A 1 459 ? -7.602 40.344 -14.781 1 95.5 459 GLU A O 1
ATOM 3692 N N . GLN A 1 460 ? -7.91 38.938 -16.453 1 93.69 460 GLN A N 1
ATOM 3693 C CA . GLN A 1 460 ? -8.633 39.906 -17.266 1 93.69 460 GLN A CA 1
ATOM 3694 C C . GLN A 1 460 ? -10.094 40 -16.844 1 93.69 460 GLN A C 1
ATOM 3696 O O . GLN A 1 460 ? -10.609 41.094 -16.641 1 93.69 460 GLN A O 1
ATOM 3701 N N . ASN A 1 461 ? -10.758 38.812 -16.688 1 93.06 461 ASN A N 1
ATOM 3702 C CA . ASN A 1 461 ? -12.195 38.812 -16.438 1 93.06 461 ASN A CA 1
ATOM 3703 C C . ASN A 1 461 ? -12.508 38.469 -14.984 1 93.06 461 ASN A C 1
ATOM 3705 O O . ASN A 1 461 ? -13.641 38.625 -14.531 1 93.06 461 ASN A O 1
ATOM 3709 N N . GLY A 1 462 ? -11.578 38.031 -14.273 1 93.12 462 GLY A N 1
ATOM 3710 C CA . GLY A 1 462 ? -11.781 37.688 -12.875 1 93.12 462 GLY A CA 1
ATOM 3711 C C . GLY A 1 462 ? -12.594 36.438 -12.68 1 93.12 462 GLY A C 1
ATOM 3712 O O . GLY A 1 462 ? -12.93 35.75 -13.648 1 93.12 462 GLY A O 1
ATOM 3713 N N . VAL A 1 463 ? -12.828 36.031 -11.469 1 94.31 463 VAL A N 1
ATOM 3714 C CA . VAL A 1 463 ? -13.625 34.875 -11.086 1 94.31 463 VAL A CA 1
ATOM 3715 C C . VAL A 1 463 ? -14.828 35.344 -10.258 1 94.31 463 VAL A C 1
ATOM 3717 O O . VAL A 1 463 ? -14.727 36.281 -9.477 1 94.31 463 VAL A O 1
ATOM 3720 N N . LYS A 1 464 ? -15.867 34.625 -10.438 1 92.06 464 LYS A N 1
ATOM 3721 C CA . LYS A 1 464 ? -17.094 35 -9.75 1 92.06 464 LYS A CA 1
ATOM 3722 C C . LYS A 1 464 ? -17.094 34.531 -8.305 1 92.06 464 LYS A C 1
ATOM 3724 O O . LYS A 1 464 ? -17.078 33.312 -8.055 1 92.06 464 LYS A O 1
ATOM 3729 N N . ILE A 1 465 ? -16.984 35.344 -7.375 1 91.5 465 ILE A N 1
ATOM 3730 C CA . ILE A 1 465 ? -17.125 35.094 -5.949 1 91.5 465 ILE A CA 1
ATOM 3731 C C . ILE A 1 465 ? -18.281 35.906 -5.371 1 91.5 465 ILE A C 1
ATOM 3733 O O . ILE A 1 465 ? -18.219 37.125 -5.32 1 91.5 465 ILE A O 1
ATOM 3737 N N . GLY A 1 466 ? -19.297 35.188 -4.953 1 84 466 GLY A N 1
ATOM 3738 C CA . GLY A 1 466 ? -20.5 35.906 -4.559 1 84 466 GLY A CA 1
ATOM 3739 C C . GLY A 1 466 ? -21.172 36.656 -5.707 1 84 466 GLY A C 1
ATOM 3740 O O . GLY A 1 466 ? -21.516 36.031 -6.719 1 84 466 GLY A O 1
ATOM 3741 N N . CYS A 1 467 ? -21.266 37.969 -5.617 1 83.31 467 CYS A N 1
ATOM 3742 C CA . CYS A 1 467 ? -21.922 38.75 -6.648 1 83.31 467 CYS A CA 1
ATOM 3743 C C . CYS A 1 467 ? -20.922 39.625 -7.414 1 83.31 467 CYS A C 1
ATOM 3745 O O . CYS A 1 467 ? -21.297 40.438 -8.242 1 83.31 467 CYS A O 1
ATOM 3747 N N . LYS A 1 468 ? -19.656 39.312 -7.207 1 88.62 468 LYS A N 1
ATOM 3748 C CA . LYS A 1 468 ? -18.641 40.156 -7.832 1 88.62 468 LYS A CA 1
ATOM 3749 C C . LYS A 1 468 ? -17.641 39.312 -8.617 1 88.62 468 LYS A C 1
ATOM 3751 O O . LYS A 1 468 ? -17.438 38.125 -8.305 1 88.62 468 LYS A O 1
ATOM 3756 N N . ASN A 1 469 ? -17.141 39.906 -9.609 1 93.12 469 ASN A N 1
ATOM 3757 C CA . ASN A 1 469 ? -16.016 39.312 -10.328 1 93.12 469 ASN A CA 1
ATOM 3758 C C . ASN A 1 469 ? -14.68 39.812 -9.781 1 93.12 469 ASN A C 1
ATOM 3760 O O . ASN A 1 469 ? -14.359 41 -9.906 1 93.12 469 ASN A O 1
ATOM 3764 N N . VAL A 1 470 ? -13.945 39 -9.234 1 94.31 470 VAL A N 1
ATOM 3765 C CA . VAL A 1 470 ? -12.727 39.375 -8.523 1 94.31 470 VAL A CA 1
ATOM 3766 C C . VAL A 1 470 ? -11.508 38.969 -9.344 1 94.31 470 VAL A C 1
ATOM 3768 O O . VAL A 1 470 ? -11.406 37.812 -9.781 1 94.31 470 VAL A O 1
ATOM 3771 N N . PRO A 1 471 ? -10.609 39.906 -9.555 1 94.25 471 PRO A N 1
ATOM 3772 C CA . PRO A 1 471 ? -9.383 39.562 -10.273 1 94.25 471 PRO A CA 1
ATOM 3773 C C . PRO A 1 471 ? -8.539 38.531 -9.516 1 94.25 471 PRO A C 1
ATOM 3775 O O . PRO A 1 471 ? -8.43 38.594 -8.289 1 94.25 471 PRO A O 1
ATOM 3778 N N . THR A 1 472 ? -8.023 37.562 -10.234 1 95.75 472 THR A N 1
ATOM 3779 C CA . THR A 1 472 ? -7.242 36.469 -9.672 1 95.75 472 THR A CA 1
ATOM 3780 C C . THR A 1 472 ? -5.953 36.281 -10.453 1 95.75 472 THR A C 1
ATOM 3782 O O . THR A 1 472 ? -5.957 36.312 -11.688 1 95.75 472 THR A O 1
ATOM 3785 N N . SER A 1 473 ? -4.789 36.156 -9.766 1 95.75 473 SER A N 1
ATOM 3786 C CA . SER A 1 473 ? -3.504 35.938 -10.422 1 95.75 473 SER A CA 1
ATOM 3787 C C . SER A 1 473 ? -2.576 35.094 -9.539 1 95.75 473 SER A C 1
ATOM 3789 O O . SER A 1 473 ? -2.934 34.75 -8.406 1 95.75 473 SER A O 1
ATOM 3791 N N . VAL A 1 474 ? -1.408 34.781 -10.086 1 96.69 474 VAL A N 1
ATOM 3792 C CA . VAL A 1 474 ? -0.443 33.969 -9.383 1 96.69 474 VAL A CA 1
ATOM 3793 C C . VAL A 1 474 ? 0.501 34.844 -8.562 1 96.69 474 VAL A C 1
ATOM 3795 O O . VAL A 1 474 ? 1 35.844 -9.055 1 96.69 474 VAL A O 1
ATOM 3798 N N . LEU A 1 475 ? 0.676 34.5 -7.328 1 94.62 475 LEU A N 1
ATOM 3799 C CA . LEU A 1 475 ? 1.597 35.219 -6.461 1 94.62 475 LEU A CA 1
ATOM 3800 C C . LEU A 1 475 ? 2.973 34.562 -6.457 1 94.62 475 LEU A C 1
ATOM 3802 O O . LEU A 1 475 ? 3.98 35.219 -6.734 1 94.62 475 LEU A O 1
ATOM 3806 N N . PHE A 1 476 ? 2.9 33.219 -6.039 1 94.25 476 PHE A N 1
ATOM 3807 C CA . PHE A 1 476 ? 4.121 32.438 -5.949 1 94.25 476 PHE A CA 1
ATOM 3808 C C . PHE A 1 476 ? 3.969 31.094 -6.688 1 94.25 476 PHE A C 1
ATOM 3810 O O . PHE A 1 476 ? 2.859 30.578 -6.805 1 94.25 476 PHE A O 1
ATOM 3817 N N . ILE A 1 477 ? 5.051 30.641 -7.199 1 96.81 477 ILE A N 1
ATOM 3818 C CA . ILE A 1 477 ? 5.172 29.25 -7.613 1 96.81 477 ILE A CA 1
ATOM 3819 C C . ILE A 1 477 ? 6.25 28.547 -6.785 1 96.81 477 ILE A C 1
ATOM 3821 O O . ILE A 1 477 ? 7.434 28.859 -6.91 1 96.81 477 ILE A O 1
ATOM 3825 N N . LEU A 1 478 ? 5.801 27.672 -6.016 1 96.31 478 LEU A N 1
ATOM 3826 C CA . LEU A 1 478 ? 6.699 27 -5.086 1 96.31 478 LEU A CA 1
ATOM 3827 C C . LEU A 1 478 ? 7.234 25.703 -5.695 1 96.31 478 LEU A C 1
ATOM 3829 O O . LEU A 1 478 ? 6.59 25.109 -6.562 1 96.31 478 LEU A O 1
ATOM 3833 N N . GLY A 1 479 ? 8.391 25.297 -5.277 1 93.75 479 GLY A N 1
ATOM 3834 C CA . GLY A 1 479 ? 9.016 24.062 -5.723 1 93.75 479 GLY A CA 1
ATOM 3835 C C . GLY A 1 479 ? 10.406 23.844 -5.152 1 93.75 479 GLY A C 1
ATOM 3836 O O . GLY A 1 479 ? 10.953 24.734 -4.492 1 93.75 479 GLY A O 1
ATOM 3837 N N . ASP A 1 480 ? 10.922 22.688 -5.367 1 92.25 480 ASP A N 1
ATOM 3838 C CA . ASP A 1 480 ? 12.312 22.438 -4.984 1 92.25 480 ASP A CA 1
ATOM 3839 C C . ASP A 1 480 ? 13.273 23.156 -5.926 1 92.25 480 ASP A C 1
ATOM 3841 O O . ASP A 1 480 ? 12.844 23.859 -6.844 1 92.25 480 ASP A O 1
ATOM 3845 N N . ASN A 1 481 ? 14.477 23.094 -5.633 1 93.69 481 ASN A N 1
ATOM 3846 C CA . ASN A 1 481 ? 15.445 23.844 -6.43 1 93.69 481 ASN A CA 1
ATOM 3847 C C . ASN A 1 481 ? 15.398 23.422 -7.898 1 93.69 481 ASN A C 1
ATOM 3849 O O . ASN A 1 481 ? 15.383 24.281 -8.781 1 93.69 481 ASN A O 1
ATOM 3853 N N . LEU A 1 482 ? 15.367 22.156 -8.148 1 91.56 482 LEU A N 1
ATOM 3854 C CA . LEU A 1 482 ? 15.32 21.672 -9.523 1 91.56 482 LEU A CA 1
ATOM 3855 C C . LEU A 1 482 ? 14.016 22.094 -10.195 1 91.56 482 LEU A C 1
ATOM 3857 O O . LEU A 1 482 ? 14.016 22.516 -11.359 1 91.56 482 LEU A O 1
ATOM 3861 N N . GLY A 1 483 ? 12.906 21.953 -9.461 1 93.38 483 GLY A N 1
ATOM 3862 C CA . GLY A 1 483 ? 11.609 22.344 -10 1 93.38 483 GLY A CA 1
ATOM 3863 C C . GLY A 1 483 ? 11.5 23.828 -10.273 1 93.38 483 GLY A C 1
ATOM 3864 O O . GLY A 1 483 ? 10.969 24.234 -11.312 1 93.38 483 GLY A O 1
ATOM 3865 N N . SER A 1 484 ? 11.984 24.656 -9.398 1 95.06 484 SER A N 1
ATOM 3866 C CA . SER A 1 484 ? 11.914 26.094 -9.562 1 95.06 484 SER A CA 1
ATOM 3867 C C . SER A 1 484 ? 12.812 26.562 -10.703 1 95.06 484 SER A C 1
ATOM 3869 O O . SER A 1 484 ? 12.469 27.516 -11.414 1 95.06 484 SER A O 1
ATOM 3871 N N . HIS A 1 485 ? 13.984 25.906 -10.852 1 94.88 485 HIS A N 1
ATOM 3872 C CA . HIS A 1 485 ? 14.852 26.234 -11.969 1 94.88 485 HIS A CA 1
ATOM 3873 C C . HIS A 1 485 ? 14.203 25.875 -13.297 1 94.88 485 HIS A C 1
ATOM 3875 O O . HIS A 1 485 ? 14.328 26.609 -14.281 1 94.88 485 HIS A O 1
ATOM 3881 N N . CYS A 1 486 ? 13.523 24.781 -13.242 1 94.38 486 CYS A N 1
ATOM 3882 C CA . CYS A 1 486 ? 12.82 24.344 -14.445 1 94.38 486 CYS A CA 1
ATOM 3883 C C . CYS A 1 486 ? 11.727 25.344 -14.82 1 94.38 486 CYS A C 1
ATOM 3885 O O . CYS A 1 486 ? 11.672 25.812 -15.953 1 94.38 486 CYS A O 1
ATOM 3887 N N . ILE A 1 487 ? 10.914 25.781 -13.898 1 95.25 487 ILE A N 1
ATOM 3888 C CA . ILE A 1 487 ? 9.797 26.688 -14.125 1 95.25 487 ILE A CA 1
ATOM 3889 C C . ILE A 1 487 ? 10.32 28.062 -14.531 1 95.25 487 ILE A C 1
ATOM 3891 O O . ILE A 1 487 ? 9.711 28.75 -15.352 1 95.25 487 ILE A O 1
ATOM 3895 N N . GLY A 1 488 ? 11.461 28.391 -13.93 1 95.31 488 GLY A N 1
ATOM 3896 C CA . GLY A 1 488 ? 12.016 29.703 -14.195 1 95.31 488 GLY A CA 1
ATOM 3897 C C . GLY A 1 488 ? 12.812 29.766 -15.484 1 95.31 488 GLY A C 1
ATOM 3898 O O . GLY A 1 488 ? 13.172 30.859 -15.945 1 95.31 488 GLY A O 1
ATOM 3899 N N . GLY A 1 489 ? 13.078 28.625 -16.109 1 93.81 489 GLY A N 1
ATOM 3900 C CA . GLY A 1 489 ? 13.891 28.594 -17.328 1 93.81 489 GLY A CA 1
ATOM 3901 C C . GLY A 1 489 ? 15.375 28.688 -17.047 1 93.81 489 GLY A C 1
ATOM 3902 O O . GLY A 1 489 ? 16.141 29.141 -17.906 1 93.81 489 GLY A O 1
ATOM 3903 N N . PHE A 1 490 ? 15.789 28.422 -15.891 1 94.25 490 PHE A N 1
ATOM 3904 C CA . PHE A 1 490 ? 17.188 28.469 -15.5 1 94.25 490 PHE A CA 1
ATOM 3905 C C . PHE A 1 490 ? 17.875 27.141 -15.758 1 94.25 490 PHE A C 1
ATOM 3907 O O . PHE A 1 490 ? 17.203 26.125 -16 1 94.25 490 PHE A O 1
ATOM 3914 N N . CYS A 1 491 ? 19.156 27.141 -15.672 1 92.5 491 CYS A N 1
ATOM 3915 C CA . CYS A 1 491 ? 19.922 25.906 -15.844 1 92.5 491 CYS A CA 1
ATOM 3916 C C . CYS A 1 491 ? 19.688 24.953 -14.68 1 92.5 491 CYS A C 1
ATOM 3918 O O . CYS A 1 491 ? 19.688 25.359 -13.516 1 92.5 491 CYS A O 1
ATOM 3920 N N . GLN A 1 492 ? 19.484 23.703 -15.008 1 89.62 492 GLN A N 1
ATOM 3921 C CA . GLN A 1 492 ? 19.125 22.719 -14 1 89.62 492 GLN A CA 1
ATOM 3922 C C . GLN A 1 492 ? 20.344 21.938 -13.531 1 89.62 492 GLN A C 1
ATOM 3924 O O . GLN A 1 492 ? 20.234 21.016 -12.719 1 89.62 492 GLN A O 1
ATOM 3929 N N . ASN A 1 493 ? 21.453 22.25 -13.922 1 87.69 493 ASN A N 1
ATOM 3930 C CA . ASN A 1 493 ? 22.688 21.625 -13.484 1 87.69 493 ASN A CA 1
ATOM 3931 C C . ASN A 1 493 ? 23.406 22.453 -12.43 1 87.69 493 ASN A C 1
ATOM 3933 O O . ASN A 1 493 ? 23.875 23.562 -12.719 1 87.69 493 ASN A O 1
ATOM 3937 N N . PHE A 1 494 ? 23.562 21.938 -11.312 1 87.81 494 PHE A N 1
ATOM 3938 C CA . PHE A 1 494 ? 24.125 22.703 -10.203 1 87.81 494 PHE A CA 1
ATOM 3939 C C . PHE A 1 494 ? 25.594 22.391 -10.016 1 87.81 494 PHE A C 1
ATOM 3941 O O . PHE A 1 494 ? 26.281 23.016 -9.195 1 87.81 494 PHE A O 1
ATOM 3948 N N . SER A 1 495 ? 26.141 21.391 -10.758 1 84.38 495 SER A N 1
ATOM 3949 C CA . SER A 1 495 ? 27.5 20.938 -10.508 1 84.38 495 SER A CA 1
ATOM 3950 C C . SER A 1 495 ? 28.484 21.531 -11.523 1 84.38 495 SER A C 1
ATOM 3952 O O . SER A 1 495 ? 29.562 22 -11.156 1 84.38 495 SER A O 1
ATOM 3954 N N . SER A 1 496 ? 28.109 21.562 -12.75 1 83.19 496 SER A N 1
ATOM 3955 C CA . SER A 1 496 ? 29.094 21.859 -13.781 1 83.19 496 SER A CA 1
ATOM 3956 C C . SER A 1 496 ? 28.859 23.234 -14.391 1 83.19 496 SER A C 1
ATOM 3958 O O . SER A 1 496 ? 29.797 23.891 -14.852 1 83.19 496 SER A O 1
ATOM 3960 N N . HIS A 1 497 ? 27.719 23.719 -14.328 1 86.88 497 HIS A N 1
ATOM 3961 C CA . HIS A 1 497 ? 27.469 25 -14.977 1 86.88 497 HIS A CA 1
ATOM 3962 C C . HIS A 1 497 ? 27.984 26.156 -14.125 1 86.88 497 HIS A C 1
ATOM 3964 O O . HIS A 1 497 ? 27.891 26.125 -12.898 1 86.88 497 HIS A O 1
ATOM 3970 N N . PRO A 1 498 ? 28.406 27.141 -14.734 1 89.31 498 PRO A N 1
ATOM 3971 C CA . PRO A 1 498 ? 29.016 28.25 -13.992 1 89.31 498 PRO A CA 1
ATOM 3972 C C . PRO A 1 498 ? 28 29.031 -13.164 1 89.31 498 PRO A C 1
ATOM 3974 O O . PRO A 1 498 ? 28.297 29.438 -12.039 1 89.31 498 PRO A O 1
ATOM 3977 N N . PHE A 1 499 ? 26.797 29.328 -13.75 1 92.31 499 PHE A N 1
ATOM 3978 C CA . PHE A 1 499 ? 25.766 30.062 -13.023 1 92.31 499 PHE A CA 1
ATOM 3979 C C . PHE A 1 499 ? 24.828 29.109 -12.305 1 92.31 499 PHE A C 1
ATOM 3981 O O . PHE A 1 499 ? 24.109 28.344 -12.953 1 92.31 499 PHE A O 1
ATOM 3988 N N . ILE A 1 500 ? 24.719 29.203 -11.023 1 90.94 500 ILE A N 1
ATOM 3989 C CA . ILE A 1 500 ? 24.016 28.172 -10.281 1 90.94 500 ILE A CA 1
ATOM 3990 C C . ILE A 1 500 ? 22.828 28.766 -9.531 1 90.94 500 ILE A C 1
ATOM 3992 O O . ILE A 1 500 ? 21.953 28.047 -9.055 1 90.94 500 ILE A O 1
ATOM 3996 N N . CYS A 1 501 ? 22.719 30.094 -9.445 1 94 501 CYS A N 1
ATOM 3997 C CA . CYS A 1 501 ? 21.719 30.719 -8.578 1 94 501 CYS A CA 1
ATOM 3998 C C . CYS A 1 501 ? 20.625 31.375 -9.391 1 94 501 CYS A C 1
ATOM 4000 O O . CYS A 1 501 ? 20.891 32 -10.414 1 94 501 CYS A O 1
ATOM 4002 N N . ARG A 1 502 ? 19.406 31.25 -9.031 1 93.81 502 ARG A N 1
ATOM 4003 C CA . ARG A 1 502 ? 18.297 31.875 -9.75 1 93.81 502 ARG A CA 1
ATOM 4004 C C . ARG A 1 502 ? 18 33.281 -9.219 1 93.81 502 ARG A C 1
ATOM 4006 O O . ARG A 1 502 ? 17.25 34.031 -9.836 1 93.81 502 ARG A O 1
ATOM 4013 N N . PHE A 1 503 ? 18.688 33.719 -8.102 1 95.19 503 PHE A N 1
ATOM 4014 C CA . PHE A 1 503 ? 18.422 35.031 -7.516 1 95.19 503 PHE A CA 1
ATOM 4015 C C . PHE A 1 503 ? 19.484 36.031 -7.93 1 95.19 503 PHE A C 1
ATOM 4017 O O . PHE A 1 503 ? 19.281 37.25 -7.848 1 95.19 503 PHE A O 1
ATOM 4024 N N . CYS A 1 504 ? 20.672 35.469 -8.25 1 94.88 504 CYS A N 1
ATOM 4025 C CA . CYS A 1 504 ? 21.766 36.375 -8.633 1 94.88 504 CYS A CA 1
ATOM 4026 C C . CYS A 1 504 ? 22.641 35.75 -9.711 1 94.88 504 CYS A C 1
ATOM 4028 O O . CYS A 1 504 ? 22.359 34.625 -10.164 1 94.88 504 CYS A O 1
ATOM 4030 N N . LEU A 1 505 ? 23.672 36.5 -10.18 1 94.81 505 LEU A N 1
ATOM 4031 C CA . LEU A 1 505 ? 24.531 36.062 -11.273 1 94.81 505 LEU A CA 1
ATOM 4032 C C . LEU A 1 505 ? 25.875 35.594 -10.75 1 94.81 505 LEU A C 1
ATOM 4034 O O . LEU A 1 505 ? 26.906 35.812 -11.391 1 94.81 505 LEU A O 1
ATOM 4038 N N . ILE A 1 506 ? 25.828 34.969 -9.602 1 93.75 506 ILE A N 1
ATOM 4039 C CA . ILE A 1 506 ? 27.078 34.469 -9.039 1 93.75 506 ILE A CA 1
ATOM 4040 C C . ILE A 1 506 ? 27.562 33.281 -9.836 1 93.75 506 ILE A C 1
ATOM 4042 O O . ILE A 1 506 ? 26.766 32.469 -10.328 1 93.75 506 ILE A O 1
ATOM 4046 N N . THR A 1 507 ? 28.891 33.125 -10.023 1 92.5 507 THR A N 1
ATOM 4047 C CA . THR A 1 507 ? 29.484 31.969 -10.688 1 92.5 507 THR A CA 1
ATOM 4048 C C . THR A 1 507 ? 30.094 31 -9.664 1 92.5 507 THR A C 1
ATOM 4050 O O . THR A 1 507 ? 30.406 31.406 -8.539 1 92.5 507 THR A O 1
ATOM 4053 N N . HIS A 1 508 ? 30.25 29.781 -10.055 1 91.19 508 HIS A N 1
ATOM 4054 C CA . HIS A 1 508 ? 30.859 28.766 -9.211 1 91.19 508 HIS A CA 1
ATOM 4055 C C . HIS A 1 508 ? 32.25 29.188 -8.773 1 91.19 508 HIS A C 1
ATOM 4057 O O . HIS A 1 508 ? 32.656 28.953 -7.625 1 91.19 508 HIS A O 1
ATOM 4063 N N . ALA A 1 509 ? 32.969 29.766 -9.664 1 91.25 509 ALA A N 1
ATOM 4064 C CA . ALA A 1 509 ? 34.344 30.172 -9.406 1 91.25 509 ALA A CA 1
ATOM 4065 C C . ALA A 1 509 ? 34.406 31.281 -8.367 1 91.25 509 ALA A C 1
ATOM 4067 O O . ALA A 1 509 ? 35.219 31.25 -7.445 1 91.25 509 ALA A O 1
ATOM 4068 N N . ASP A 1 510 ? 33.531 32.25 -8.516 1 93.12 510 ASP A N 1
ATOM 4069 C CA . ASP A 1 510 ? 33.469 33.375 -7.57 1 93.12 510 ASP A CA 1
ATOM 4070 C C . ASP A 1 510 ? 33.125 32.875 -6.172 1 93.12 510 ASP A C 1
ATOM 4072 O O . ASP A 1 510 ? 33.656 33.344 -5.176 1 93.12 510 ASP A O 1
ATOM 4076 N N . PHE A 1 511 ? 32.188 31.953 -6.098 1 92.5 511 PHE A N 1
ATOM 4077 C CA . PHE A 1 511 ? 31.719 31.453 -4.816 1 92.5 511 PHE A CA 1
ATOM 4078 C C . PHE A 1 511 ? 32.812 30.641 -4.121 1 92.5 511 PHE A C 1
ATOM 4080 O O . PHE A 1 511 ? 32.938 30.688 -2.895 1 92.5 511 PHE A O 1
ATOM 4087 N N . ARG A 1 512 ? 33.594 29.891 -4.887 1 89.44 512 ARG A N 1
ATOM 4088 C CA . ARG A 1 512 ? 34.656 29.078 -4.332 1 89.44 512 ARG A CA 1
ATOM 4089 C C . ARG A 1 512 ? 35.781 29.953 -3.789 1 89.44 512 ARG A C 1
ATOM 4091 O O . ARG A 1 512 ? 36.438 29.609 -2.791 1 89.44 512 ARG A O 1
ATOM 4098 N N . GLU A 1 513 ? 35.969 31.094 -4.461 1 91.25 513 GLU A N 1
ATOM 4099 C CA . GLU A 1 513 ? 37.031 32 -4.039 1 91.25 513 GLU A CA 1
ATOM 4100 C C . GLU A 1 513 ? 36.625 32.781 -2.785 1 91.25 513 GLU A C 1
ATOM 4102 O O . GLU A 1 513 ? 37.406 32.844 -1.826 1 91.25 513 GLU A O 1
ATOM 4107 N N . ASN A 1 514 ? 35.406 33.344 -2.846 1 93.25 514 ASN A N 1
ATOM 4108 C CA . ASN A 1 514 ? 34.906 34.094 -1.706 1 93.25 514 ASN A CA 1
ATOM 4109 C C . ASN A 1 514 ? 33.406 33.844 -1.507 1 93.25 514 ASN A C 1
ATOM 4111 O O . ASN A 1 514 ? 32.594 34.344 -2.271 1 93.25 514 ASN A O 1
ATOM 4115 N N . PRO A 1 515 ? 33.094 33.188 -0.399 1 93 515 PRO A N 1
ATOM 4116 C CA . PRO A 1 515 ? 31.703 32.844 -0.161 1 93 515 PRO A CA 1
ATOM 4117 C C . PRO A 1 515 ? 30.828 34.062 0.091 1 93 515 PRO A C 1
ATOM 4119 O O . PRO A 1 515 ? 29.609 34 0.001 1 93 515 PRO A O 1
ATOM 4122 N N . LEU A 1 516 ? 31.406 35.281 0.412 1 93.5 516 LEU A N 1
ATOM 4123 C CA . LEU A 1 516 ? 30.625 36.469 0.745 1 93.5 516 LEU A CA 1
ATOM 4124 C C . LEU A 1 516 ? 30.562 37.406 -0.442 1 93.5 516 LEU A C 1
ATOM 4126 O O . LEU A 1 516 ? 30.078 38.531 -0.312 1 93.5 516 LEU A O 1
ATOM 4130 N N . THR A 1 517 ? 30.906 36.906 -1.601 1 91.12 517 THR A N 1
ATOM 4131 C CA . THR A 1 517 ? 30.859 37.75 -2.789 1 91.12 517 THR A CA 1
ATOM 4132 C C . THR A 1 517 ? 29.422 38.125 -3.131 1 91.12 517 THR A C 1
ATOM 4134 O O . THR A 1 517 ? 28.531 37.281 -3.111 1 91.12 517 THR A O 1
ATOM 4137 N N . ASN A 1 518 ? 29.203 39.406 -3.297 1 89.88 518 ASN A N 1
ATOM 4138 C CA . ASN A 1 518 ? 27.891 39.875 -3.723 1 89.88 518 ASN A CA 1
ATOM 4139 C C . ASN A 1 518 ? 27.812 40.031 -5.242 1 89.88 518 ASN A C 1
ATOM 4141 O O . ASN A 1 518 ? 28.484 40.875 -5.828 1 89.88 518 ASN A O 1
ATOM 4145 N N . ALA A 1 519 ? 27.078 39.219 -5.793 1 92.5 519 ALA A N 1
ATOM 4146 C CA . ALA A 1 519 ? 26.859 39.281 -7.238 1 92.5 519 ALA A CA 1
ATOM 4147 C C . ALA A 1 519 ? 25.625 40.094 -7.578 1 92.5 519 ALA A C 1
ATOM 4149 O O . ALA A 1 519 ? 24.828 40.438 -6.695 1 92.5 519 ALA A O 1
ATOM 4150 N N . GLU A 1 520 ? 25.547 40.438 -8.859 1 93.81 520 GLU A N 1
ATOM 4151 C CA . GLU A 1 520 ? 24.391 41.219 -9.336 1 93.81 520 GLU A CA 1
ATOM 4152 C C . GLU A 1 520 ? 23.109 40.375 -9.219 1 93.81 520 GLU A C 1
ATOM 4154 O O . GLU A 1 520 ? 23.094 39.219 -9.586 1 93.81 520 GLU A O 1
ATOM 4159 N N . LEU A 1 521 ? 22.156 41.062 -8.625 1 94.12 521 LEU A N 1
ATOM 4160 C CA . LEU A 1 521 ? 20.875 40.375 -8.461 1 94.12 521 LEU A CA 1
ATOM 4161 C C . LEU A 1 521 ? 20.156 40.219 -9.797 1 94.12 521 LEU A C 1
ATOM 4163 O O . LEU A 1 521 ? 20.328 41.031 -10.695 1 94.12 521 LEU A O 1
ATOM 4167 N N . ARG A 1 522 ? 19.484 39.188 -9.914 1 93.88 522 ARG A N 1
ATOM 4168 C CA . ARG A 1 522 ? 18.672 39 -11.109 1 93.88 522 ARG A CA 1
ATOM 4169 C C . ARG A 1 522 ? 17.438 39.875 -11.078 1 93.88 522 ARG A C 1
ATOM 4171 O O . ARG A 1 522 ? 16.75 39.969 -10.062 1 93.88 522 ARG A O 1
ATOM 4178 N N . THR A 1 523 ? 17.234 40.656 -12.078 1 93.5 523 THR A N 1
ATOM 4179 C CA . THR A 1 523 ? 16.078 41.531 -12.25 1 93.5 523 THR A CA 1
ATOM 4180 C C . THR A 1 523 ? 15.328 41.188 -13.523 1 93.5 523 THR A C 1
ATOM 4182 O O . THR A 1 523 ? 15.797 40.375 -14.336 1 93.5 523 THR A O 1
ATOM 4185 N N . VAL A 1 524 ? 14.133 41.75 -13.641 1 94.75 524 VAL A N 1
ATOM 4186 C CA . VAL A 1 524 ? 13.312 41.531 -14.836 1 94.75 524 VAL A CA 1
ATOM 4187 C C . VAL A 1 524 ? 14.07 42 -16.078 1 94.75 524 VAL A C 1
ATOM 4189 O O . VAL A 1 524 ? 14.062 41.312 -17.109 1 94.75 524 VAL A O 1
ATOM 4192 N N . ASP A 1 525 ? 14.836 43.031 -15.906 1 93.88 525 ASP A N 1
ATOM 4193 C CA . ASP A 1 525 ? 15.555 43.625 -17.031 1 93.88 525 ASP A CA 1
ATOM 4194 C C . ASP A 1 525 ? 16.703 42.719 -17.469 1 93.88 525 ASP A C 1
ATOM 4196 O O . ASP A 1 525 ? 16.891 42.5 -18.672 1 93.88 525 ASP A O 1
ATOM 4200 N N . ASN A 1 526 ? 17.469 42.281 -16.531 1 93.81 526 ASN A N 1
ATOM 4201 C CA . ASN A 1 526 ? 18.594 41.438 -16.906 1 93.81 526 ASN A CA 1
ATOM 4202 C C . ASN A 1 526 ? 18.109 40.094 -17.469 1 93.81 526 ASN A C 1
ATOM 4204 O O . ASN A 1 526 ? 18.797 39.469 -18.281 1 93.81 526 ASN A O 1
ATOM 4208 N N . TYR A 1 527 ? 17 39.656 -16.953 1 95.06 527 TYR A N 1
ATOM 4209 C CA . TYR A 1 527 ? 16.406 38.406 -17.469 1 95.06 527 TYR A CA 1
ATOM 4210 C C . TYR A 1 527 ? 15.977 38.594 -18.922 1 95.06 527 TYR A C 1
ATOM 4212 O O . TYR A 1 527 ? 16.281 37.75 -19.766 1 95.06 527 TYR A O 1
ATOM 4220 N N . GLU A 1 528 ? 15.312 39.719 -19.25 1 94.5 528 GLU A N 1
ATOM 4221 C CA . GLU A 1 528 ? 14.836 39.969 -20.594 1 94.5 528 GLU A CA 1
ATOM 4222 C C . GLU A 1 528 ? 16 40.219 -21.562 1 94.5 528 GLU A C 1
ATOM 4224 O O . GLU A 1 528 ? 15.93 39.844 -22.734 1 94.5 528 GLU A O 1
ATOM 4229 N N . GLU A 1 529 ? 17.047 40.781 -21.031 1 93.31 529 GLU A N 1
ATOM 4230 C CA . GLU A 1 529 ? 18.25 40.969 -21.844 1 93.31 529 GLU A CA 1
ATOM 4231 C C . GLU A 1 529 ? 18.875 39.625 -22.234 1 93.31 529 GLU A C 1
ATOM 4233 O O . GLU A 1 529 ? 19.328 39.438 -23.359 1 93.31 529 GLU A O 1
ATOM 4238 N N . ALA A 1 530 ? 18.891 38.812 -21.25 1 93.06 530 ALA A N 1
ATOM 4239 C CA . ALA A 1 530 ? 19.453 37.469 -21.5 1 93.06 530 ALA A CA 1
ATOM 4240 C C . ALA A 1 530 ? 18.594 36.719 -22.516 1 93.06 530 ALA A C 1
ATOM 4242 O O . ALA A 1 530 ? 19.125 36 -23.359 1 93.06 530 ALA A O 1
ATOM 4243 N N . ILE A 1 531 ? 17.312 36.844 -22.438 1 93.31 531 ILE A N 1
ATOM 4244 C CA . ILE A 1 531 ? 16.406 36.156 -23.359 1 93.31 531 ILE A CA 1
ATOM 4245 C C . ILE A 1 531 ? 16.594 36.75 -24.766 1 93.31 531 ILE A C 1
ATOM 4247 O O . ILE A 1 531 ? 16.609 36 -25.75 1 93.31 531 ILE A O 1
ATOM 4251 N N . ALA A 1 532 ? 16.703 38.062 -24.875 1 91.94 532 ALA A N 1
ATOM 4252 C CA . ALA A 1 532 ? 16.938 38.688 -26.156 1 91.94 532 ALA A CA 1
ATOM 4253 C C . ALA A 1 532 ? 18.234 38.219 -26.797 1 91.94 532 ALA A C 1
ATOM 4255 O O . ALA A 1 532 ? 18.297 38 -28 1 91.94 532 ALA A O 1
ATOM 4256 N N . HIS A 1 533 ? 19.156 38.062 -25.938 1 91.75 533 HIS A N 1
ATOM 4257 C CA . HIS A 1 533 ? 20.438 37.562 -26.422 1 91.75 533 HIS A CA 1
ATOM 4258 C C . HIS A 1 533 ? 20.297 36.125 -26.938 1 91.75 533 HIS A C 1
ATOM 4260 O O . HIS A 1 533 ? 20.891 35.781 -27.969 1 91.75 533 HIS A O 1
ATOM 4266 N N . LEU A 1 534 ? 19.594 35.281 -26.25 1 90.44 534 LEU A N 1
ATOM 4267 C CA . LEU A 1 534 ? 19.406 33.906 -26.641 1 90.44 534 LEU A CA 1
ATOM 4268 C C . LEU A 1 534 ? 18.625 33.812 -27.953 1 90.44 534 LEU A C 1
ATOM 4270 O O . LEU A 1 534 ? 18.875 32.906 -28.766 1 90.44 534 LEU A O 1
ATOM 4274 N N . GLU A 1 535 ? 17.641 34.625 -28.141 1 86.5 535 GLU A N 1
ATOM 4275 C CA . GLU A 1 535 ? 16.828 34.625 -29.344 1 86.5 535 GLU A CA 1
ATOM 4276 C C . GLU A 1 535 ? 17.641 35.094 -30.547 1 86.5 535 GLU A C 1
ATOM 4278 O O . GLU A 1 535 ? 17.438 34.625 -31.672 1 86.5 535 GLU A O 1
ATOM 4283 N N . THR A 1 536 ? 18.547 36.062 -30.391 1 84.12 536 THR A N 1
ATOM 4284 C CA . THR A 1 536 ? 19.344 36.594 -31.484 1 84.12 536 THR A CA 1
ATOM 4285 C C . THR A 1 536 ? 20.453 35.625 -31.891 1 84.12 536 THR A C 1
ATOM 4287 O O . THR A 1 536 ? 20.859 35.594 -33.031 1 84.12 536 THR A O 1
ATOM 4290 N N . HIS A 1 537 ? 20.953 34.844 -30.922 1 78.44 537 HIS A N 1
ATOM 4291 C CA . HIS A 1 537 ? 22.062 33.938 -31.219 1 78.44 537 HIS A CA 1
ATOM 4292 C C . HIS A 1 537 ? 21.609 32.5 -31.25 1 78.44 537 HIS A C 1
ATOM 4294 O O . HIS A 1 537 ? 22.344 31.594 -30.859 1 78.44 537 HIS A O 1
ATOM 4300 N N . LEU A 1 538 ? 20.375 32.219 -31.531 1 66.38 538 LEU A N 1
ATOM 4301 C CA . LEU A 1 538 ? 19.766 30.891 -31.562 1 66.38 538 LEU A CA 1
ATOM 4302 C C . LEU A 1 538 ? 20.641 29.906 -32.344 1 66.38 538 LEU A C 1
ATOM 4304 O O . LEU A 1 538 ? 20.703 28.734 -31.984 1 66.38 538 LEU A O 1
ATOM 4308 N N . GLU A 1 539 ? 21.312 30.297 -33.438 1 58.44 539 GLU A N 1
ATOM 4309 C CA . GLU A 1 539 ? 22.062 29.422 -34.344 1 58.44 539 GLU A CA 1
ATOM 4310 C C . GLU A 1 539 ? 23.328 28.891 -33.688 1 58.44 539 GLU A C 1
ATOM 4312 O O . GLU A 1 539 ? 23.812 27.812 -34.031 1 58.44 539 GLU A O 1
ATOM 4317 N N . LYS A 1 540 ? 23.938 29.641 -32.781 1 55.12 540 LYS A N 1
ATOM 4318 C CA . LYS A 1 540 ? 25.266 29.266 -32.281 1 55.12 540 LYS A CA 1
ATOM 4319 C C . LYS A 1 540 ? 25.172 28.328 -31.094 1 55.12 540 LYS A C 1
ATOM 4321 O O . LYS A 1 540 ? 26.188 27.984 -30.484 1 55.12 540 LYS A O 1
ATOM 4326 N N . HIS A 1 541 ? 24.125 27.547 -30.906 1 59.5 541 HIS A N 1
ATOM 4327 C CA . HIS A 1 541 ? 23.969 26.531 -29.859 1 59.5 541 HIS A CA 1
ATOM 4328 C C . HIS A 1 541 ? 24.516 27.016 -28.531 1 59.5 541 HIS A C 1
ATOM 4330 O O . HIS A 1 541 ? 25.25 26.281 -27.859 1 59.5 541 HIS A O 1
ATOM 4336 N N . GLU A 1 542 ? 24.438 28.312 -28.266 1 65.56 542 GLU A N 1
ATOM 4337 C CA . GLU A 1 542 ? 25 28.891 -27.062 1 65.56 542 GLU A CA 1
ATOM 4338 C C . GLU A 1 542 ? 24.078 28.703 -25.859 1 65.56 542 GLU A C 1
ATOM 4340 O O . GLU A 1 542 ? 24.109 29.5 -24.922 1 65.56 542 GLU A O 1
ATOM 4345 N N . LYS A 1 543 ? 23.203 27.781 -25.891 1 71.94 543 LYS A N 1
ATOM 4346 C CA . LYS A 1 543 ? 22.453 27.469 -24.688 1 71.94 543 LYS A CA 1
ATOM 4347 C C . LYS A 1 543 ? 23.281 26.641 -23.703 1 71.94 543 LYS A C 1
ATOM 4349 O O . LYS A 1 543 ? 23.984 25.703 -24.109 1 71.94 543 LYS A O 1
ATOM 4354 N N . PRO A 1 544 ? 23.281 27.391 -22.422 1 85.44 544 PRO A N 1
ATOM 4355 C CA . PRO A 1 544 ? 22.641 28.438 -21.641 1 85.44 544 PRO A CA 1
ATOM 4356 C C . PRO A 1 544 ? 23.438 29.734 -21.625 1 85.44 544 PRO A C 1
ATOM 4358 O O . PRO A 1 544 ? 24.656 29.719 -21.781 1 85.44 544 PRO A O 1
ATOM 4361 N N . PHE A 1 545 ? 22.703 30.875 -21.562 1 89.44 545 PHE A N 1
ATOM 4362 C CA . PHE A 1 545 ? 23.344 32.188 -21.422 1 89.44 545 PHE A CA 1
ATOM 4363 C C . PHE A 1 545 ? 23.109 32.781 -20.047 1 89.44 545 PHE A C 1
ATOM 4365 O O . PHE A 1 545 ? 21.953 32.938 -19.625 1 89.44 545 PHE A O 1
ATOM 4372 N N . LYS A 1 546 ? 24.109 33.094 -19.281 1 91.44 546 LYS A N 1
ATOM 4373 C CA . LYS A 1 546 ? 24.078 33.625 -17.906 1 91.44 546 LYS A CA 1
ATOM 4374 C C . LYS A 1 546 ? 23.141 32.781 -17.031 1 91.44 546 LYS A C 1
ATOM 4376 O O . LYS A 1 546 ? 22.344 33.312 -16.266 1 91.44 546 LYS A O 1
ATOM 4381 N N . GLY A 1 547 ? 23.094 31.516 -17.281 1 91.5 547 GLY A N 1
ATOM 4382 C CA . GLY A 1 547 ? 22.328 30.578 -16.484 1 91.5 547 GLY A CA 1
ATOM 4383 C C . GLY A 1 547 ? 20.891 30.438 -16.953 1 91.5 547 GLY A C 1
ATOM 4384 O O . GLY A 1 547 ? 20.094 29.703 -16.344 1 91.5 547 GLY A O 1
ATOM 4385 N N . ILE A 1 548 ? 20.469 31.094 -18.016 1 94.12 548 ILE A N 1
ATOM 4386 C CA . ILE A 1 548 ? 19.109 31.031 -18.531 1 94.12 548 ILE A CA 1
ATOM 4387 C C . ILE A 1 548 ? 19.078 30.188 -19.812 1 94.12 548 ILE A C 1
ATOM 4389 O O . ILE A 1 548 ? 19.906 30.375 -20.703 1 94.12 548 ILE A O 1
ATOM 4393 N N . VAL A 1 549 ? 18.188 29.234 -19.828 1 92.06 549 VAL A N 1
ATOM 4394 C CA . VAL A 1 549 ? 18.078 28.312 -20.969 1 92.06 549 VAL A CA 1
ATOM 4395 C C . VAL A 1 549 ? 16.953 28.75 -21.891 1 92.06 549 VAL A C 1
ATOM 4397 O O . VAL A 1 549 ? 17.094 28.703 -23.109 1 92.06 549 VAL A O 1
ATOM 4400 N N . SER A 1 550 ? 15.789 29.094 -21.312 1 91.56 550 SER A N 1
ATOM 4401 C CA . SER A 1 550 ? 14.633 29.531 -22.094 1 91.56 550 SER A CA 1
ATOM 4402 C C . SER A 1 550 ? 13.711 30.422 -21.266 1 91.56 550 SER A C 1
ATOM 4404 O O . SER A 1 550 ? 13.836 30.5 -20.047 1 91.56 550 SER A O 1
ATOM 4406 N N . ASN A 1 551 ? 12.891 31.141 -21.969 1 93.81 551 ASN A N 1
ATOM 4407 C CA . ASN A 1 551 ? 11.914 32 -21.297 1 93.81 551 ASN A CA 1
ATOM 4408 C C . ASN A 1 551 ? 10.805 31.172 -20.641 1 93.81 551 ASN A C 1
ATOM 4410 O O . ASN A 1 551 ? 10.297 30.234 -21.25 1 93.81 551 ASN A O 1
ATOM 4414 N N . SER A 1 552 ? 10.523 31.484 -19.422 1 95.75 552 SER A N 1
ATOM 4415 C CA . SER A 1 552 ? 9.453 30.781 -18.719 1 95.75 552 SER A CA 1
ATOM 4416 C C . SER A 1 552 ? 8.094 31.141 -19.297 1 95.75 552 SER A C 1
ATOM 4418 O O . SER A 1 552 ? 7.812 32.312 -19.578 1 95.75 552 SER A O 1
ATOM 4420 N N . ILE A 1 553 ? 7.242 30.219 -19.469 1 96.19 553 ILE A N 1
ATOM 4421 C CA . ILE A 1 553 ? 5.906 30.422 -20.016 1 96.19 553 ILE A CA 1
ATOM 4422 C C . ILE A 1 553 ? 5.074 31.266 -19.047 1 96.19 553 ILE A C 1
ATOM 4424 O O . ILE A 1 553 ? 4.137 31.953 -19.453 1 96.19 553 ILE A O 1
ATOM 4428 N N . PHE A 1 554 ? 5.367 31.328 -17.766 1 96.88 554 PHE A N 1
ATOM 4429 C CA . PHE A 1 554 ? 4.582 32.031 -16.766 1 96.88 554 PHE A CA 1
ATOM 4430 C C . PHE A 1 554 ? 4.82 33.531 -16.828 1 96.88 554 PHE A C 1
ATOM 4432 O O . PHE A 1 554 ? 4.062 34.312 -16.266 1 96.88 554 PHE A O 1
ATOM 4439 N N . ASN A 1 555 ? 5.906 33.938 -17.484 1 96.19 555 ASN A N 1
ATOM 4440 C CA . ASN A 1 555 ? 6.18 35.375 -17.672 1 96.19 555 ASN A CA 1
ATOM 4441 C C . ASN A 1 555 ? 5.184 36.031 -18.625 1 96.19 555 ASN A C 1
ATOM 4443 O O . ASN A 1 555 ? 5.152 37.25 -18.766 1 96.19 555 ASN A O 1
ATOM 4447 N N . ARG A 1 556 ? 4.293 35.219 -19.203 1 95.5 556 ARG A N 1
ATOM 4448 C CA . ARG A 1 556 ? 3.227 35.719 -20.047 1 95.5 556 ARG A CA 1
ATOM 4449 C C . ARG A 1 556 ? 2.115 36.344 -19.219 1 95.5 556 ARG A C 1
ATOM 4451 O O . ARG A 1 556 ? 1.273 37.094 -19.734 1 95.5 556 ARG A O 1
ATOM 4458 N N . LEU A 1 557 ? 2.088 36.062 -17.984 1 96.06 557 LEU A N 1
ATOM 4459 C CA . LEU A 1 557 ? 1.105 36.656 -17.078 1 96.06 557 LEU A CA 1
ATOM 4460 C C . LEU A 1 557 ? 1.407 38.125 -16.844 1 96.06 557 LEU A C 1
ATOM 4462 O O . LEU A 1 557 ? 2.572 38.531 -16.797 1 96.06 557 LEU A O 1
ATOM 4466 N N . ARG A 1 558 ? 0.392 38.844 -16.656 1 94.31 558 ARG A N 1
ATOM 4467 C CA . ARG A 1 558 ? 0.541 40.312 -16.531 1 94.31 558 ARG A CA 1
ATOM 4468 C C . ARG A 1 558 ? 1.139 40.688 -15.188 1 94.31 558 ARG A C 1
ATOM 4470 O O . ARG A 1 558 ? 1.936 41.625 -15.094 1 94.31 558 ARG A O 1
ATOM 4477 N N . TYR A 1 559 ? 0.79 40 -14.172 1 94.38 559 TYR A N 1
ATOM 4478 C CA . TYR A 1 559 ? 1.123 40.438 -12.828 1 94.38 559 TYR A CA 1
ATOM 4479 C C . TYR A 1 559 ? 2.158 39.531 -12.188 1 94.38 559 TYR A C 1
ATOM 4481 O O . TYR A 1 559 ? 2.338 39.531 -10.969 1 94.38 559 TYR A O 1
ATOM 4489 N N . PHE A 1 560 ? 2.787 38.625 -12.953 1 95.31 560 PHE A N 1
ATOM 4490 C CA . PHE A 1 560 ? 3.742 37.688 -12.398 1 95.31 560 PHE A CA 1
ATOM 4491 C C . PHE A 1 560 ? 5.016 37.656 -13.234 1 95.31 560 PHE A C 1
ATOM 4493 O O . PHE A 1 560 ? 4.965 37.75 -14.461 1 95.31 560 PHE A O 1
ATOM 4500 N N . HIS A 1 561 ? 6.133 37.562 -12.562 1 95.31 561 HIS A N 1
ATOM 4501 C CA . HIS A 1 561 ? 7.422 37.312 -13.211 1 95.31 561 HIS A CA 1
ATOM 4502 C C . HIS A 1 561 ? 8.328 36.438 -12.352 1 95.31 561 HIS A C 1
ATOM 4504 O O . HIS A 1 561 ? 8.328 36.562 -11.117 1 95.31 561 HIS A O 1
ATOM 4510 N N . VAL A 1 562 ? 9.117 35.594 -12.914 1 94.94 562 VAL A N 1
ATOM 4511 C CA . VAL A 1 562 ? 9.938 34.625 -12.219 1 94.94 562 VAL A CA 1
ATOM 4512 C C . VAL A 1 562 ? 11.047 35.312 -11.438 1 94.94 562 VAL A C 1
ATOM 4514 O O . VAL A 1 562 ? 11.57 34.781 -10.461 1 94.94 562 VAL A O 1
ATOM 4517 N N . CYS A 1 563 ? 11.5 36.562 -11.789 1 93.25 563 CYS A N 1
ATOM 4518 C CA . CYS A 1 563 ? 12.594 37.281 -11.133 1 93.25 563 CYS A CA 1
ATOM 4519 C C . CYS A 1 563 ? 12.07 38.375 -10.211 1 93.25 563 CYS A C 1
ATOM 4521 O O . CYS A 1 563 ? 12.844 39.125 -9.648 1 93.25 563 CYS A O 1
ATOM 4523 N N . SER A 1 564 ? 10.859 38.656 -9.922 1 82.12 564 SER A N 1
ATOM 4524 C CA . SER A 1 564 ? 10.312 39.656 -9.031 1 82.12 564 SER A CA 1
ATOM 4525 C C . SER A 1 564 ? 9.633 39.031 -7.824 1 82.12 564 SER A C 1
ATOM 4527 O O . SER A 1 564 ? 8.469 39.312 -7.527 1 82.12 564 SER A O 1
ATOM 4529 N N . PRO A 1 565 ? 10.344 38.406 -7.234 1 72.5 565 PRO A N 1
ATOM 4530 C CA . PRO A 1 565 ? 10.664 36.969 -7.152 1 72.5 565 PRO A CA 1
ATOM 4531 C C . PRO A 1 565 ? 9.422 36.094 -7.066 1 72.5 565 PRO A C 1
ATOM 4533 O O . PRO A 1 565 ? 8.797 36 -6.008 1 72.5 565 PRO A O 1
ATOM 4536 N N . GLY A 1 566 ? 9.102 35.562 -8.016 1 87.88 566 GLY A N 1
ATOM 4537 C CA . GLY A 1 566 ? 7.945 34.688 -8.117 1 87.88 566 GLY A CA 1
ATOM 4538 C C . GLY A 1 566 ? 8.234 33.281 -7.695 1 87.88 566 GLY A C 1
ATOM 4539 O O . GLY A 1 566 ? 7.32 32.469 -7.527 1 87.88 566 GLY A O 1
ATOM 4540 N N . LEU A 1 567 ? 9.523 32.969 -7.395 1 95.12 567 LEU A N 1
ATOM 4541 C CA . LEU A 1 567 ? 9.953 31.641 -7.043 1 95.12 567 LEU A CA 1
ATOM 4542 C C . LEU A 1 567 ? 10.695 31.641 -5.711 1 95.12 567 LEU A C 1
ATOM 4544 O O . LEU A 1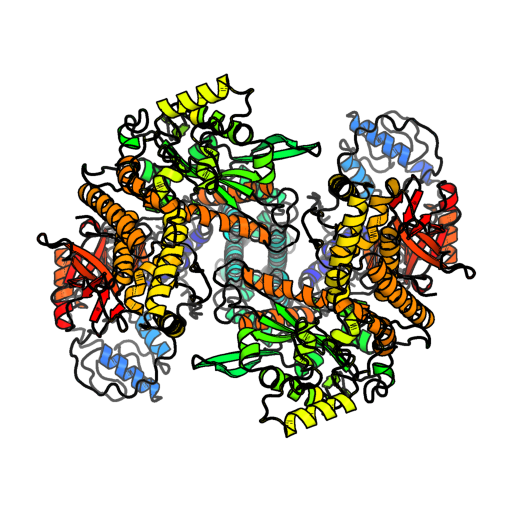 567 ? 11.93 31.594 -5.688 1 95.12 567 LEU A O 1
ATOM 4548 N N . PRO A 1 568 ? 9.984 31.625 -4.594 1 94.94 568 PRO A N 1
ATOM 4549 C CA . PRO A 1 568 ? 10.633 31.625 -3.277 1 94.94 568 PRO A CA 1
ATOM 4550 C C . PRO A 1 568 ? 11.516 30.406 -3.053 1 94.94 568 PRO A C 1
ATOM 4552 O O . PRO A 1 568 ? 11.391 29.406 -3.766 1 94.94 568 PRO A O 1
ATOM 4555 N N . PRO A 1 569 ? 12.453 30.484 -2.096 1 93.94 569 PRO A N 1
ATOM 4556 C CA . PRO A 1 569 ? 13.344 29.359 -1.827 1 93.94 569 PRO A CA 1
ATOM 4557 C C . PRO A 1 569 ? 12.656 28.219 -1.082 1 93.94 569 PRO A C 1
ATOM 4559 O O . PRO A 1 569 ? 11.594 28.422 -0.492 1 93.94 569 PRO A O 1
ATOM 4562 N N . CYS A 1 570 ? 13.219 27.125 -1.179 1 91.94 570 CYS A N 1
ATOM 4563 C CA . CYS A 1 570 ? 12.68 25.969 -0.473 1 91.94 570 CYS A CA 1
ATOM 4564 C C . CYS A 1 570 ? 13.492 25.672 0.78 1 91.94 570 CYS A C 1
ATOM 4566 O O . CYS A 1 570 ? 14.516 24.984 0.71 1 91.94 570 CYS A O 1
ATOM 4568 N N . LEU A 1 571 ? 13 26.078 1.842 1 93.94 571 LEU A N 1
ATOM 4569 C CA . LEU A 1 571 ? 13.703 25.953 3.111 1 93.94 571 LEU A CA 1
ATOM 4570 C C . LEU A 1 571 ? 13.984 24.484 3.42 1 93.94 571 LEU A C 1
ATOM 4572 O O . LEU A 1 571 ? 15.055 24.141 3.938 1 93.94 571 LEU A O 1
ATOM 4576 N N . GLY A 1 572 ? 13.125 23.547 3.127 1 93.12 572 GLY A N 1
ATOM 4577 C CA . GLY A 1 572 ? 13.305 22.125 3.416 1 93.12 572 GLY A CA 1
ATOM 4578 C C . GLY A 1 572 ? 14.484 21.516 2.684 1 93.12 572 GLY A C 1
ATOM 4579 O O . GLY A 1 572 ? 15.297 20.812 3.285 1 93.12 572 GLY A O 1
ATOM 4580 N N . HIS A 1 573 ? 14.648 21.797 1.448 1 93.19 573 HIS A N 1
ATOM 4581 C CA . HIS A 1 573 ? 15.703 21.219 0.624 1 93.19 573 HIS A CA 1
ATOM 4582 C C . HIS A 1 573 ? 17.031 21.953 0.819 1 93.19 573 HIS A C 1
ATOM 4584 O O . HIS A 1 573 ? 18.094 21.344 0.697 1 93.19 573 HIS A O 1
ATOM 4590 N N . ASP A 1 574 ? 16.984 23.203 1.121 1 95.81 574 ASP A N 1
ATOM 4591 C CA . ASP A 1 574 ? 18.203 23.984 1.28 1 95.81 574 ASP A CA 1
ATOM 4592 C C . ASP A 1 574 ? 18.828 23.766 2.66 1 95.81 574 ASP A C 1
ATOM 4594 O O . ASP A 1 574 ? 20.031 23.594 2.781 1 95.81 574 ASP A O 1
ATOM 4598 N N . LEU A 1 575 ? 17.938 23.766 3.66 1 95.88 575 LEU A N 1
ATOM 4599 C CA . LEU A 1 575 ? 18.453 23.703 5.023 1 95.88 575 LEU A CA 1
ATOM 4600 C C . LEU A 1 575 ? 18.406 22.297 5.574 1 95.88 575 LEU A C 1
ATOM 4602 O O . LEU A 1 575 ? 19.438 21.641 5.719 1 95.88 575 LEU A O 1
ATOM 4606 N N . PHE A 1 576 ? 17.281 21.703 5.738 1 95.62 576 PHE A N 1
ATOM 4607 C CA . PHE A 1 576 ? 17.125 20.438 6.457 1 95.62 576 PHE A CA 1
ATOM 4608 C C . PHE A 1 576 ? 17.766 19.297 5.68 1 95.62 576 PHE A C 1
ATOM 4610 O O . PHE A 1 576 ? 18.438 18.438 6.258 1 95.62 576 PHE A O 1
ATOM 4617 N N . GLU A 1 577 ? 17.547 19.25 4.387 1 92.94 577 GLU A N 1
ATOM 4618 C CA . GLU A 1 577 ? 18.109 18.188 3.566 1 92.94 577 GLU A CA 1
ATOM 4619 C C . GLU A 1 577 ? 19.375 18.641 2.852 1 92.94 577 GLU A C 1
ATOM 4621 O O . GLU A 1 577 ? 19.984 17.875 2.1 1 92.94 577 GLU A O 1
ATO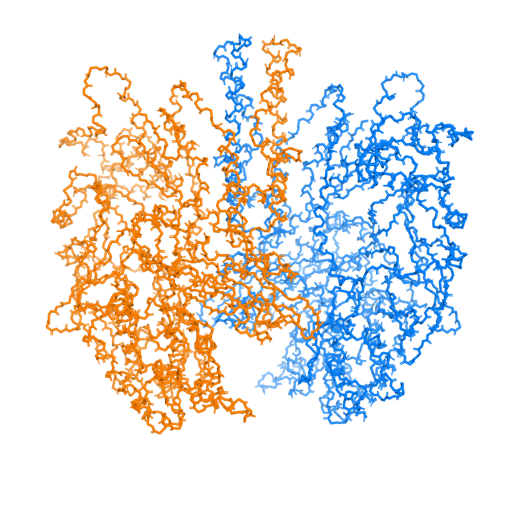M 4626 N N . GLY A 1 578 ? 19.766 19.828 3.059 1 95 578 GLY A N 1
ATOM 4627 C CA . GLY A 1 578 ? 20.953 20.375 2.441 1 95 578 GLY A CA 1
ATOM 4628 C C . GLY A 1 578 ? 22.078 20.641 3.436 1 95 578 GLY A C 1
ATOM 4629 O O . GLY A 1 578 ? 22.828 19.734 3.785 1 95 578 GLY A O 1
ATOM 4630 N N . ILE A 1 579 ? 22.031 21.828 3.98 1 97 579 ILE A N 1
ATOM 4631 C CA . ILE A 1 579 ? 23.109 22.297 4.84 1 97 579 ILE A CA 1
ATOM 4632 C C . ILE A 1 579 ? 23.125 21.484 6.129 1 97 579 ILE A C 1
ATOM 4634 O O . ILE A 1 579 ? 24.172 20.953 6.527 1 97 579 ILE A O 1
ATOM 4638 N N . VAL A 1 580 ? 22.016 21.312 6.797 1 97.12 580 VAL A N 1
ATOM 4639 C CA . VAL A 1 580 ? 21.953 20.625 8.078 1 97.12 580 VAL A CA 1
ATOM 4640 C C . VAL A 1 580 ? 22.344 19.156 7.891 1 97.12 580 VAL A C 1
ATOM 4642 O O . VAL A 1 580 ? 23.094 18.594 8.703 1 97.12 580 VAL A O 1
ATOM 4645 N N . ARG A 1 581 ? 21.859 18.547 6.902 1 95.19 581 ARG A N 1
ATOM 4646 C CA . ARG A 1 581 ? 22.109 17.125 6.633 1 95.19 581 ARG A CA 1
ATOM 4647 C C . ARG A 1 581 ? 23.609 16.859 6.504 1 95.19 581 ARG A C 1
ATOM 4649 O O . ARG A 1 581 ? 24.125 15.891 7.07 1 95.19 581 ARG A O 1
ATOM 4656 N N . TYR A 1 582 ? 24.375 17.703 5.832 1 96.31 582 TYR A N 1
ATOM 4657 C CA . TYR A 1 582 ? 25.781 17.453 5.531 1 96.31 582 TYR A CA 1
ATOM 4658 C C . TYR A 1 582 ? 26.672 18.062 6.594 1 96.31 582 TYR A C 1
ATOM 4660 O O . TYR A 1 582 ? 27.625 17.422 7.062 1 96.31 582 TYR A O 1
ATOM 4668 N N . ASP A 1 583 ? 26.422 19.281 6.988 1 97.25 583 ASP A N 1
ATOM 4669 C CA . ASP A 1 583 ? 27.281 19.984 7.934 1 97.25 583 ASP A CA 1
ATOM 4670 C C . ASP A 1 583 ? 27.172 19.359 9.328 1 97.25 583 ASP A C 1
ATOM 4672 O O . ASP A 1 583 ? 28.172 19.266 10.047 1 97.25 583 ASP A O 1
ATOM 4676 N N . LEU A 1 584 ? 25.953 19.031 9.734 1 96.38 584 LEU A N 1
ATOM 4677 C CA . LEU A 1 584 ? 25.812 18.422 11.047 1 96.38 584 LEU A CA 1
ATOM 4678 C C . LEU A 1 584 ? 26.578 17.109 11.125 1 96.38 584 LEU A C 1
ATOM 4680 O O . LEU A 1 584 ? 27.156 16.781 12.164 1 96.38 584 LEU A O 1
ATOM 4684 N N . ALA A 1 585 ? 26.5 16.297 10.047 1 95.62 585 ALA A N 1
ATOM 4685 C CA . ALA A 1 585 ? 27.266 15.055 9.984 1 95.62 585 ALA A CA 1
ATOM 4686 C C . ALA A 1 585 ? 28.766 15.328 10.117 1 95.62 585 ALA A C 1
ATOM 4688 O O . ALA A 1 585 ? 29.484 14.578 10.781 1 95.62 585 ALA A O 1
ATOM 4689 N N . LEU A 1 586 ? 29.25 16.406 9.453 1 95.56 586 LEU A N 1
ATOM 4690 C CA . LEU A 1 586 ? 30.641 16.797 9.5 1 95.56 586 LEU A CA 1
ATOM 4691 C C . LEU A 1 586 ? 31.062 17.172 10.922 1 95.56 586 LEU A C 1
ATOM 4693 O O . LEU A 1 586 ? 32.125 16.781 11.383 1 95.56 586 LEU A O 1
ATOM 4697 N N . TYR A 1 587 ? 30.266 17.953 11.633 1 96.88 587 TYR A N 1
ATOM 4698 C CA . TYR A 1 587 ? 30.578 18.422 12.984 1 96.88 587 TYR A CA 1
ATOM 4699 C C . TYR A 1 587 ? 30.578 17.25 13.969 1 96.88 587 TYR A C 1
ATOM 4701 O O . TYR A 1 587 ? 31.453 17.172 14.836 1 96.88 587 TYR A O 1
ATOM 4709 N N . ILE A 1 588 ? 29.578 16.359 13.852 1 95.62 588 ILE A N 1
ATOM 4710 C CA . ILE A 1 588 ? 29.5 15.203 14.734 1 95.62 588 ILE A CA 1
ATOM 4711 C C . ILE A 1 588 ? 30.734 14.32 14.531 1 95.62 588 ILE A C 1
ATOM 4713 O O . ILE A 1 588 ? 31.312 13.82 15.5 1 95.62 588 ILE A O 1
ATOM 4717 N N . LYS A 1 589 ? 31.094 14.133 13.281 1 95.06 589 LYS A N 1
ATOM 4718 C CA . LYS A 1 589 ? 32.281 13.336 12.977 1 95.06 589 LYS A CA 1
ATOM 4719 C C . LYS A 1 589 ? 33.531 13.945 13.609 1 95.06 589 LYS A C 1
ATOM 4721 O O . LYS A 1 589 ? 34.375 13.227 14.141 1 95.06 589 LYS A O 1
ATOM 4726 N N . ASP A 1 590 ? 33.656 15.25 13.523 1 95.25 590 ASP A N 1
ATOM 4727 C CA . ASP A 1 590 ? 34.812 15.945 14.109 1 95.25 590 ASP A CA 1
ATOM 4728 C C . ASP A 1 590 ? 34.812 15.805 15.625 1 95.25 590 ASP A C 1
ATOM 4730 O O . ASP A 1 590 ? 35.875 15.617 16.234 1 95.25 590 ASP A O 1
ATOM 4734 N N . LEU A 1 591 ? 33.719 15.898 16.281 1 95.94 591 LEU A N 1
ATOM 4735 C CA . LEU A 1 591 ? 33.625 15.773 17.734 1 95.94 591 LEU A CA 1
ATOM 4736 C C . LEU A 1 591 ? 33.938 14.352 18.172 1 95.94 591 LEU A C 1
ATOM 4738 O O . LEU A 1 591 ? 34.531 14.141 19.25 1 95.94 591 LEU A O 1
ATOM 4742 N N . VAL A 1 592 ? 33.469 13.383 17.391 1 95.12 592 VAL A N 1
ATOM 4743 C CA . VAL A 1 592 ? 33.781 11.992 17.688 1 95.12 592 VAL A CA 1
ATOM 4744 C C . VAL A 1 592 ? 35.281 11.75 17.531 1 95.12 592 VAL A C 1
ATOM 4746 O O . VAL A 1 592 ? 35.875 11.008 18.328 1 95.12 592 VAL A O 1
ATOM 4749 N N . LYS A 1 593 ? 35.906 12.32 16.5 1 94.12 593 LYS A N 1
ATOM 4750 C CA . LYS A 1 593 ? 37.344 12.203 16.297 1 94.12 593 LYS A CA 1
ATOM 4751 C C . LYS A 1 593 ? 38.125 12.789 17.484 1 94.12 593 LYS A C 1
ATOM 4753 O O . LYS A 1 593 ? 39.219 12.297 17.828 1 94.12 593 LYS A O 1
ATOM 4758 N N . LYS A 1 594 ? 37.594 13.852 18.078 1 94.75 594 LYS A N 1
ATOM 4759 C CA . LYS A 1 594 ? 38.219 14.484 19.25 1 94.75 594 LYS A CA 1
ATOM 4760 C C . LYS A 1 594 ? 37.969 13.641 20.5 1 94.75 594 LYS A C 1
ATOM 4762 O O . LYS A 1 594 ? 38.438 14.008 21.594 1 94.75 594 LYS A O 1
ATOM 4767 N N . LYS A 1 595 ? 37.219 12.516 20.391 1 93.19 595 LYS A N 1
ATOM 4768 C CA . LYS A 1 595 ? 37 11.516 21.438 1 93.19 595 LYS A CA 1
ATOM 4769 C C . LYS A 1 595 ? 36.125 12.086 22.578 1 93.19 595 LYS A C 1
ATOM 4771 O O . LYS A 1 595 ? 36.406 11.797 23.75 1 93.19 595 LYS A O 1
ATOM 4776 N N . TRP A 1 596 ? 35.281 13.023 22.234 1 94.75 596 TRP A N 1
ATOM 4777 C CA . TRP A 1 596 ? 34.344 13.516 23.219 1 94.75 596 TRP A CA 1
ATOM 4778 C C . TRP A 1 596 ? 33.312 12.445 23.547 1 94.75 596 TRP A C 1
ATOM 4780 O O . TRP A 1 596 ? 32.875 12.305 24.703 1 94.75 596 TRP A O 1
ATOM 4790 N N . PHE A 1 597 ? 32.844 11.758 22.531 1 94.75 597 PHE A N 1
ATOM 4791 C CA . PHE A 1 597 ? 31.859 10.68 22.641 1 94.75 597 PHE A CA 1
ATOM 4792 C C . PHE A 1 597 ? 31.969 9.742 21.438 1 94.75 597 PHE A C 1
ATOM 4794 O O . PHE A 1 597 ? 32.719 10 20.5 1 94.75 597 PHE A O 1
ATOM 4801 N N . SER A 1 598 ? 31.266 8.617 21.469 1 94.06 598 SER A N 1
ATOM 4802 C CA . SER A 1 598 ? 31.219 7.652 20.375 1 94.06 598 SER A CA 1
ATOM 4803 C C . SER A 1 598 ? 29.844 7.652 19.719 1 94.06 598 SER A C 1
ATOM 4805 O O . SER A 1 598 ? 28.875 8.195 20.266 1 94.06 598 SER A O 1
ATOM 4807 N N . TYR A 1 599 ? 29.844 7.195 18.516 1 93.12 599 TYR A N 1
ATOM 4808 C CA . TYR A 1 599 ? 28.562 7.07 17.828 1 93.12 599 TYR A CA 1
ATOM 4809 C C . TYR A 1 599 ? 27.594 6.191 18.609 1 93.12 599 TYR A C 1
ATOM 4811 O O . TYR A 1 599 ? 26.391 6.449 18.641 1 93.12 599 TYR A O 1
ATOM 4819 N N . GLU A 1 600 ? 28.047 5.23 19.219 1 89.88 600 GLU A N 1
ATOM 4820 C CA . GLU A 1 600 ? 27.219 4.34 20.016 1 89.88 600 GLU A CA 1
ATOM 4821 C C . GLU A 1 600 ? 26.609 5.078 21.203 1 89.88 600 GLU A C 1
ATOM 4823 O O . GLU A 1 600 ? 25.453 4.855 21.562 1 89.88 600 GLU A O 1
ATOM 4828 N N . TYR A 1 601 ? 27.453 5.938 21.766 1 91.88 601 TYR A N 1
ATOM 4829 C CA . TYR A 1 601 ? 26.969 6.738 22.875 1 91.88 601 TYR A CA 1
ATOM 4830 C C . TYR A 1 601 ? 25.812 7.641 22.438 1 91.88 601 TYR A C 1
ATOM 4832 O O . TYR A 1 601 ? 24.781 7.695 23.094 1 91.88 601 TYR A O 1
ATOM 4840 N N . LEU A 1 602 ? 26.047 8.32 21.375 1 93.88 602 LEU A N 1
ATOM 4841 C CA . LEU A 1 602 ? 25.047 9.25 20.875 1 93.88 602 LEU A CA 1
ATOM 4842 C C . LEU A 1 602 ? 23.75 8.516 20.531 1 93.88 602 LEU A C 1
ATOM 4844 O O . LEU A 1 602 ? 22.656 8.961 20.891 1 93.88 602 LEU A O 1
ATOM 4848 N N . ASN A 1 603 ? 23.844 7.434 19.797 1 90.81 603 ASN A N 1
ATOM 4849 C CA . ASN A 1 603 ? 22.672 6.664 19.391 1 90.81 603 ASN A CA 1
ATOM 4850 C C . ASN A 1 603 ? 21.953 6.078 20.594 1 90.81 603 ASN A C 1
ATOM 4852 O O . ASN A 1 603 ? 20.719 6.016 20.609 1 90.81 603 ASN A O 1
ATOM 4856 N N . ARG A 1 604 ? 22.625 5.68 21.578 1 88 604 ARG A N 1
ATOM 4857 C CA . ARG A 1 604 ? 22.031 5.152 22.797 1 88 604 ARG A CA 1
ATOM 4858 C C . ARG A 1 604 ? 21.281 6.246 23.562 1 88 604 ARG A C 1
ATOM 4860 O O . ARG A 1 604 ? 20.172 6.023 24.047 1 88 604 ARG A O 1
ATOM 4867 N N . THR A 1 605 ? 21.906 7.398 23.641 1 90.88 605 THR A N 1
ATOM 4868 C CA . THR A 1 605 ? 21.281 8.516 24.328 1 90.88 605 THR A CA 1
ATOM 4869 C C . THR A 1 605 ? 20.016 8.969 23.609 1 90.88 605 THR A C 1
ATOM 4871 O O . THR A 1 605 ? 19.016 9.328 24.234 1 90.88 605 THR A O 1
ATOM 4874 N N . MET A 1 606 ? 20.078 9.016 22.328 1 91.12 606 MET A N 1
ATOM 4875 C CA . MET A 1 606 ? 18.922 9.406 21.531 1 91.12 606 MET A CA 1
ATOM 4876 C C . MET A 1 606 ? 17.781 8.422 21.703 1 91.12 606 MET A C 1
ATOM 4878 O O . MET A 1 606 ? 16.609 8.82 21.781 1 91.12 606 MET A O 1
ATOM 4882 N N . LYS A 1 607 ? 18.094 7.184 21.719 1 84.62 607 LYS A N 1
ATOM 4883 C CA . LYS A 1 607 ? 17.094 6.137 21.859 1 84.62 607 LYS A CA 1
ATOM 4884 C C . LYS A 1 607 ? 16.453 6.18 23.25 1 84.62 607 LYS A C 1
ATOM 4886 O O . LYS A 1 607 ? 15.242 5.965 23.391 1 84.62 607 LYS A O 1
ATOM 4891 N N . ASN A 1 608 ? 17.219 6.469 24.25 1 84.56 608 ASN A N 1
ATOM 4892 C CA . ASN A 1 608 ? 16.734 6.441 25.625 1 84.56 608 ASN A CA 1
ATOM 4893 C C . ASN A 1 608 ? 16.047 7.75 26.016 1 84.56 608 ASN A C 1
ATOM 4895 O O . ASN A 1 608 ? 15.359 7.82 27.031 1 84.56 608 ASN A O 1
ATOM 4899 N N . ALA A 1 609 ? 16.234 8.727 25.141 1 87.31 609 ALA A N 1
ATOM 4900 C CA . ALA A 1 609 ? 15.617 10.016 25.453 1 87.31 609 ALA A CA 1
ATOM 4901 C C . ALA A 1 609 ? 14.109 9.961 25.234 1 87.31 609 ALA A C 1
ATOM 4903 O O . ALA A 1 609 ? 13.633 9.406 24.25 1 87.31 609 ALA A O 1
ATOM 4904 N N . HIS A 1 610 ? 13.352 10.234 26.203 1 86.88 610 HIS A N 1
ATOM 4905 C CA . HIS A 1 610 ? 11.898 10.297 26.094 1 86.88 610 HIS A CA 1
ATOM 4906 C C . HIS A 1 610 ? 11.438 11.648 25.562 1 86.88 610 HIS A C 1
ATOM 4908 O O . HIS A 1 610 ? 10.992 12.508 26.312 1 86.88 610 HIS A O 1
ATOM 4914 N N . LEU A 1 611 ? 11.531 11.781 24.297 1 91.12 611 LEU A N 1
ATOM 4915 C CA . LEU A 1 611 ? 11.062 13 23.656 1 91.12 611 LEU A CA 1
ATOM 4916 C C . LEU A 1 611 ? 9.539 13.109 23.734 1 91.12 611 LEU A C 1
ATOM 4918 O O . LEU A 1 611 ? 8.844 12.094 23.781 1 91.12 611 LEU A O 1
ATOM 4922 N N . LYS A 1 612 ? 9.047 14.281 23.797 1 90.94 612 LYS A N 1
ATOM 4923 C CA . LYS A 1 612 ? 7.621 14.516 23.984 1 90.94 612 LYS A CA 1
ATOM 4924 C C . LYS A 1 612 ? 7.039 15.281 22.797 1 90.94 612 LYS A C 1
ATOM 4926 O O . LYS A 1 612 ? 7.766 15.977 22.078 1 90.94 612 LYS A O 1
ATOM 4931 N N . GLY A 1 613 ? 5.758 15.062 22.594 1 87.88 613 GLY A N 1
ATOM 4932 C CA . GLY A 1 613 ? 5.004 15.859 21.625 1 87.88 613 GLY A CA 1
ATOM 4933 C C . GLY A 1 613 ? 5.492 15.695 20.203 1 87.88 613 GLY A C 1
ATOM 4934 O O . GLY A 1 613 ? 5.637 14.578 19.719 1 87.88 613 GLY A O 1
ATOM 4935 N N . PHE A 1 614 ? 5.77 16.922 19.531 1 85.88 614 PHE A N 1
ATOM 4936 C CA . PHE A 1 614 ? 6.168 16.922 18.125 1 85.88 614 PHE A CA 1
ATOM 4937 C C . PHE A 1 614 ? 7.566 16.344 17.953 1 85.88 614 PHE A C 1
ATOM 4939 O O . PHE A 1 614 ? 7.918 15.867 16.875 1 85.88 614 PHE A O 1
ATOM 4946 N N . ASP A 1 615 ? 8.312 16.359 19 1 89.75 615 ASP A N 1
ATOM 4947 C CA . ASP A 1 615 ? 9.656 15.781 18.922 1 89.75 615 ASP A CA 1
ATOM 4948 C C . ASP A 1 615 ? 9.602 14.258 18.906 1 89.75 615 ASP A C 1
ATOM 4950 O O . ASP A 1 615 ? 10.469 13.609 18.328 1 89.75 615 ASP A O 1
ATOM 4954 N N . ALA A 1 616 ? 8.578 13.75 19.594 1 89.06 616 ALA A N 1
ATOM 4955 C CA . ALA A 1 616 ? 8.422 12.297 19.625 1 89.06 616 ALA A CA 1
ATOM 4956 C C . ALA A 1 616 ? 7.93 11.766 18.281 1 89.06 616 ALA A C 1
ATOM 4958 O O . ALA A 1 616 ? 8.273 10.648 17.891 1 89.06 616 ALA A O 1
ATOM 4959 N N . ASN A 1 617 ? 7.16 12.539 17.609 1 85.31 617 ASN A N 1
ATOM 4960 C CA . ASN A 1 617 ? 6.605 12.133 16.328 1 85.31 617 ASN A CA 1
ATOM 4961 C C . ASN A 1 617 ? 7.676 12.078 15.234 1 85.31 617 ASN A C 1
ATOM 4963 O O . ASN A 1 617 ? 7.547 11.32 14.266 1 85.31 617 ASN A O 1
ATOM 4967 N N . ASP A 1 618 ? 8.688 12.898 15.367 1 89.19 618 ASP A N 1
ATOM 4968 C CA . ASP A 1 618 ? 9.758 12.961 14.367 1 89.19 618 ASP A CA 1
ATOM 4969 C C . ASP A 1 618 ? 11.109 12.641 14.992 1 89.19 618 ASP A C 1
ATOM 4971 O O . ASP A 1 618 ? 12.078 13.383 14.805 1 89.19 618 ASP A O 1
ATOM 4975 N N . LYS A 1 619 ? 11.148 11.547 15.664 1 88.44 619 LYS A N 1
ATOM 4976 C CA . LYS A 1 619 ? 12.391 11.133 16.312 1 88.44 619 LYS A CA 1
ATOM 4977 C C . LYS A 1 619 ? 13.484 10.891 15.281 1 88.44 619 LYS A C 1
ATOM 4979 O O . LYS A 1 619 ? 13.242 10.273 14.242 1 88.44 619 LYS A O 1
ATOM 4984 N N . PRO A 1 620 ? 14.633 11.43 15.508 1 89.88 620 PRO A N 1
ATOM 4985 C CA . PRO A 1 620 ? 15.742 11.25 14.57 1 89.88 620 PRO A CA 1
ATOM 4986 C C . PRO A 1 620 ? 16.203 9.797 14.469 1 89.88 620 PRO A C 1
ATOM 4988 O O . PRO A 1 620 ? 16.203 9.078 15.477 1 89.88 620 PRO A O 1
ATOM 4991 N N . PRO A 1 621 ? 16.562 9.344 13.32 1 88.38 621 PRO A N 1
ATOM 4992 C CA . PRO A 1 621 ? 17.094 7.992 13.156 1 88.38 621 PRO A CA 1
ATOM 4993 C C . PRO A 1 621 ? 18.531 7.852 13.656 1 88.38 621 PRO A C 1
ATOM 4995 O O . PRO A 1 621 ? 19.172 8.852 13.977 1 88.38 621 PRO A O 1
ATOM 4998 N N . GLU A 1 622 ? 18.984 6.641 13.68 1 88.12 622 GLU A N 1
ATOM 4999 C CA . GLU A 1 622 ? 20.344 6.367 14.117 1 88.12 622 GLU A CA 1
ATOM 5000 C C . GLU A 1 622 ? 21.359 6.926 13.133 1 88.12 622 GLU A C 1
ATOM 5002 O O . GLU A 1 622 ? 21.125 6.918 11.922 1 88.12 622 GLU A O 1
ATOM 5007 N N . ILE A 1 623 ? 22.406 7.438 13.688 1 90.88 623 ILE A N 1
ATOM 5008 C CA . ILE A 1 623 ? 23.469 8.023 12.867 1 90.88 623 ILE A CA 1
ATOM 5009 C C . ILE A 1 623 ? 24.578 7.012 12.664 1 90.88 623 ILE A C 1
ATOM 5011 O O . ILE A 1 623 ? 25.094 6.434 13.633 1 90.88 623 ILE A O 1
ATOM 5015 N N . SER A 1 624 ? 24.859 6.781 11.438 1 86.12 624 SER A N 1
ATOM 5016 C CA . SER A 1 624 ? 25.906 5.824 11.102 1 86.12 624 SER A CA 1
ATOM 5017 C C . SER A 1 624 ? 27.281 6.496 11.039 1 86.12 624 SER A C 1
ATOM 5019 O O . SER A 1 624 ? 27.375 7.688 10.742 1 86.12 624 SER A O 1
ATOM 5021 N N . SER A 1 625 ? 28.359 5.723 11.312 1 83.88 625 SER A N 1
ATOM 5022 C CA . SER A 1 625 ? 29.734 6.234 11.32 1 83.88 625 SER A CA 1
ATOM 5023 C C . SER A 1 625 ? 30.266 6.387 9.906 1 83.88 625 SER A C 1
ATOM 5025 O O . SER A 1 625 ? 31.172 7.199 9.664 1 83.88 625 SER A O 1
ATOM 5027 N N . SER A 1 626 ? 29.75 5.609 9.055 1 76.62 626 SER A N 1
ATOM 5028 C CA . SER A 1 626 ? 30.344 5.559 7.719 1 76.62 626 SER A CA 1
ATOM 5029 C C . SER A 1 626 ? 29.719 6.609 6.801 1 76.62 626 SER A C 1
ATOM 5031 O O . SER A 1 626 ? 30.297 6.961 5.773 1 76.62 626 SER A O 1
ATOM 5033 N N . GLY A 1 627 ? 28.828 7.305 7.242 1 75.25 627 GLY A N 1
ATOM 5034 C CA . GLY A 1 627 ? 28.141 8.117 6.258 1 75.25 627 GLY A CA 1
ATOM 5035 C C . GLY A 1 627 ? 28.562 9.57 6.277 1 75.25 627 GLY A C 1
ATOM 5036 O O . GLY A 1 627 ? 29.031 10.07 7.305 1 75.25 627 GLY A O 1
ATOM 5037 N N . GLU A 1 628 ? 28.594 10.227 5.02 1 86.44 628 GLU A N 1
ATOM 5038 C CA . GLU A 1 628 ? 28.859 11.656 4.867 1 86.44 628 GLU A CA 1
ATOM 5039 C C . GLU A 1 628 ? 27.609 12.484 5.121 1 86.44 628 GLU A C 1
ATOM 5041 O O . GLU A 1 628 ? 27.688 13.711 5.266 1 86.44 628 GLU A O 1
ATOM 5046 N N . LYS A 1 629 ? 26.562 11.844 5.223 1 90.44 629 LYS A N 1
ATOM 5047 C CA . LYS A 1 629 ? 25.297 12.539 5.438 1 90.44 629 LYS A CA 1
ATOM 5048 C C . LYS A 1 629 ? 24.453 11.836 6.496 1 90.44 629 LYS A C 1
ATOM 5050 O O . LYS A 1 629 ? 24.641 10.641 6.75 1 90.44 629 LYS A O 1
ATOM 5055 N N . ILE A 1 630 ? 23.625 12.633 7.141 1 91.19 630 ILE A N 1
ATOM 5056 C CA . ILE A 1 630 ? 22.672 12.07 8.102 1 91.19 630 ILE A CA 1
ATOM 5057 C C . ILE A 1 630 ? 21.5 11.438 7.359 1 91.19 630 ILE A C 1
ATOM 5059 O O . ILE A 1 630 ? 21.047 11.961 6.34 1 91.19 630 ILE A O 1
ATOM 5063 N N . SER A 1 631 ? 20.969 10.359 7.766 1 86 631 SER A N 1
ATOM 5064 C CA . SER A 1 631 ? 20 9.555 7.039 1 86 631 SER A CA 1
ATOM 5065 C C . SER A 1 631 ? 18.578 10.008 7.344 1 86 631 SER A C 1
ATOM 5067 O O . SER A 1 631 ? 17.609 9.523 6.738 1 86 631 SER A O 1
ATOM 5069 N N . GLY A 1 632 ? 18.328 11.039 8.086 1 87 632 GLY A N 1
ATOM 5070 C CA . GLY A 1 632 ? 16.969 11.445 8.445 1 87 632 GLY A CA 1
ATOM 5071 C C . GLY A 1 632 ? 16.281 12.242 7.359 1 87 632 GLY A C 1
ATOM 5072 O O . GLY A 1 632 ? 16.938 12.859 6.516 1 87 632 GLY A O 1
ATOM 5073 N N . HIS A 1 633 ? 14.898 12.258 7.387 1 89.25 633 HIS A N 1
ATOM 5074 C CA . HIS A 1 633 ? 14.102 13.148 6.543 1 89.25 633 HIS A CA 1
ATOM 5075 C C . HIS A 1 633 ? 14.219 14.594 7.004 1 89.25 633 HIS A C 1
ATOM 5077 O O . HIS A 1 633 ? 14.836 14.875 8.039 1 89.25 633 HIS A O 1
ATOM 5083 N N . ALA A 1 634 ? 13.617 15.453 6.273 1 92 634 ALA A N 1
ATOM 5084 C CA . ALA A 1 634 ? 13.766 16.891 6.52 1 92 634 ALA A CA 1
ATOM 5085 C C . ALA A 1 634 ? 13.375 17.25 7.949 1 92 634 ALA A C 1
ATOM 5087 O O . ALA A 1 634 ? 14.18 17.812 8.695 1 92 634 ALA A O 1
ATOM 5088 N N . VAL A 1 635 ? 12.234 16.828 8.422 1 92.5 635 VAL A N 1
ATOM 5089 C CA . VAL A 1 635 ? 11.742 17.219 9.742 1 92.5 635 VAL A CA 1
ATOM 5090 C C . VAL A 1 635 ? 12.531 16.484 10.82 1 92.5 635 VAL A C 1
ATOM 5092 O O . VAL A 1 635 ? 12.75 17.031 11.906 1 92.5 635 VAL A O 1
ATOM 5095 N N . GLN A 1 636 ? 12.969 15.305 10.562 1 92.81 636 GLN A N 1
ATOM 5096 C CA . GLN A 1 636 ? 13.781 14.555 11.516 1 92.81 636 GLN A CA 1
ATOM 5097 C C . GLN A 1 636 ? 15.141 15.211 11.719 1 92.81 636 GLN A C 1
ATOM 5099 O O . GLN A 1 636 ? 15.664 15.234 12.836 1 92.81 636 GLN A O 1
ATOM 5104 N N . ASN A 1 637 ? 15.672 15.719 10.602 1 95.19 637 ASN A N 1
ATOM 5105 C CA . ASN A 1 637 ? 16.938 16.438 10.711 1 95.19 637 ASN A CA 1
ATOM 5106 C C . ASN A 1 637 ? 16.781 17.734 11.5 1 95.19 637 ASN A C 1
ATOM 5108 O O . ASN A 1 637 ? 17.672 18.125 12.258 1 95.19 637 ASN A O 1
ATOM 5112 N N . TRP A 1 638 ? 15.664 18.375 11.266 1 95.62 638 TRP A N 1
ATOM 5113 C CA . TRP A 1 638 ? 15.344 19.578 12.039 1 95.62 638 TRP A CA 1
ATOM 5114 C C . TRP A 1 638 ? 15.242 19.266 13.523 1 95.62 638 TRP A C 1
ATOM 5116 O O . TRP A 1 638 ? 15.789 19.984 14.359 1 95.62 638 TRP A O 1
ATOM 5126 N N . CYS A 1 639 ? 14.57 18.156 13.812 1 95.19 639 CYS A N 1
ATOM 5127 C CA . CYS A 1 639 ? 14.414 17.719 15.195 1 95.19 639 CYS A CA 1
ATOM 5128 C C . CYS A 1 639 ? 15.758 17.375 15.812 1 95.19 639 CYS A C 1
ATOM 5130 O O . CYS A 1 639 ? 16.031 17.75 16.953 1 95.19 639 CYS A O 1
ATOM 5132 N N . LEU A 1 640 ? 16.609 16.75 15.062 1 95.62 640 LEU A N 1
ATOM 5133 C CA . LEU A 1 640 ? 17.938 16.375 15.562 1 95.62 640 LEU A CA 1
ATOM 5134 C C . LEU A 1 640 ? 18.766 17.609 15.883 1 95.62 640 LEU A C 1
ATOM 5136 O O . LEU A 1 640 ? 19.406 17.672 16.938 1 95.62 640 LEU A O 1
ATOM 5140 N N . LEU A 1 641 ? 18.75 18.562 15.008 1 96.94 641 LEU A N 1
ATOM 5141 C CA . LEU A 1 641 ? 19.5 19.797 15.227 1 96.94 641 LEU A CA 1
ATOM 5142 C C . LEU A 1 641 ? 19.047 20.5 16.5 1 96.94 641 LEU A C 1
ATOM 5144 O O . LEU A 1 641 ? 19.875 20.984 17.266 1 96.94 641 LEU A O 1
ATOM 5148 N N . ARG A 1 642 ? 17.797 20.516 16.719 1 95.38 642 ARG A N 1
ATOM 5149 C CA . ARG A 1 642 ? 17.219 21.234 17.844 1 95.38 642 ARG A CA 1
ATOM 5150 C C . ARG A 1 642 ? 17.5 20.5 19.156 1 95.38 642 ARG A C 1
ATOM 5152 O O . ARG A 1 642 ? 17.781 21.125 20.188 1 95.38 642 ARG A O 1
ATOM 5159 N N . THR A 1 643 ? 17.469 19.172 19.156 1 95.12 643 THR A N 1
ATOM 5160 C CA . THR A 1 643 ? 17.516 18.391 20.391 1 95.12 643 THR A CA 1
ATOM 5161 C C . THR A 1 643 ? 18.922 17.859 20.656 1 95.12 643 THR A C 1
ATOM 5163 O O . THR A 1 643 ? 19.172 17.266 21.703 1 95.12 643 THR A O 1
ATOM 5166 N N . LEU A 1 644 ? 19.812 18.109 19.797 1 95.88 644 LEU A N 1
ATOM 5167 C CA . LEU A 1 644 ? 21.172 17.562 19.875 1 95.88 644 LEU A CA 1
ATOM 5168 C C . LEU A 1 644 ? 21.828 17.938 21.203 1 95.88 644 LEU A C 1
ATOM 5170 O O . LEU A 1 644 ? 22.484 17.109 21.844 1 95.88 644 LEU A O 1
ATOM 5174 N N . PRO A 1 645 ? 21.688 19.203 21.719 1 95.31 645 PRO A N 1
ATOM 5175 C CA . PRO A 1 645 ? 22.328 19.594 22.969 1 95.31 645 PRO A CA 1
ATOM 5176 C C . PRO A 1 645 ? 21.828 18.766 24.156 1 95.31 645 PRO A C 1
ATOM 5178 O O . PRO A 1 645 ? 22.547 18.578 25.141 1 95.31 645 PRO A O 1
ATOM 5181 N N . PHE A 1 646 ? 20.594 18.297 24.125 1 94.19 646 PHE A N 1
ATOM 5182 C CA . PHE A 1 646 ? 20.047 17.484 25.203 1 94.19 646 PHE A CA 1
ATOM 5183 C C . PHE A 1 646 ? 20.766 16.141 25.281 1 94.19 646 PHE A C 1
ATOM 5185 O O . PHE A 1 646 ? 20.906 15.57 26.359 1 94.19 646 PHE A O 1
ATOM 5192 N N . PHE A 1 647 ? 21.234 15.688 24.094 1 94.12 647 PHE A N 1
ATOM 5193 C CA . PHE A 1 647 ? 21.875 14.383 24.031 1 94.12 647 PHE A CA 1
ATOM 5194 C C . PHE A 1 647 ? 23.344 14.484 24.406 1 94.12 647 PHE A C 1
ATOM 5196 O O . PHE A 1 647 ? 23.938 13.531 24.922 1 94.12 647 PHE A O 1
ATOM 5203 N N . LEU A 1 648 ? 23.953 15.672 24.219 1 94.38 648 LEU A N 1
ATOM 5204 C CA . LEU A 1 648 ? 25.406 15.789 24.328 1 94.38 648 LEU A CA 1
ATOM 5205 C C . LEU A 1 648 ? 25.797 16.688 25.516 1 94.38 648 LEU A C 1
ATOM 5207 O O . LEU A 1 648 ? 26.969 16.969 25.719 1 94.38 648 LEU A O 1
ATOM 5211 N N . HIS A 1 649 ? 24.906 17.125 26.266 1 92.25 649 HIS A N 1
ATOM 5212 C CA . HIS A 1 649 ? 25.188 18.094 27.312 1 92.25 649 HIS A CA 1
ATOM 5213 C C . HIS A 1 649 ? 26.219 17.562 28.297 1 92.25 649 HIS A C 1
ATOM 5215 O O . HIS A 1 649 ? 27.016 18.328 28.844 1 92.25 649 HIS A O 1
ATOM 5221 N N . ALA A 1 650 ? 26.297 16.25 28.5 1 90.12 650 ALA A N 1
ATOM 5222 C CA . ALA A 1 650 ? 27.172 15.664 29.516 1 90.12 650 ALA A CA 1
ATOM 5223 C C . ALA A 1 650 ? 28.578 15.445 28.953 1 90.12 650 ALA A C 1
ATOM 5225 O O . ALA A 1 650 ? 29.531 15.328 29.719 1 90.12 650 ALA A O 1
ATOM 5226 N N . VAL A 1 651 ? 28.719 15.453 27.719 1 92.5 651 VAL A N 1
ATOM 5227 C CA . VAL A 1 651 ? 30 15.031 27.141 1 92.5 651 VAL A CA 1
ATOM 5228 C C . VAL A 1 651 ? 30.688 16.219 26.484 1 92.5 651 VAL A C 1
ATOM 5230 O O . VAL A 1 651 ? 31.812 16.094 25.984 1 92.5 651 VAL A O 1
ATOM 5233 N N . ILE A 1 652 ? 30.109 17.359 26.562 1 91.12 652 ILE A N 1
ATOM 5234 C CA . ILE A 1 652 ? 30.75 18.547 26 1 91.12 652 ILE A CA 1
ATOM 5235 C C . ILE A 1 652 ? 31.922 18.953 26.891 1 91.12 652 ILE A C 1
ATOM 5237 O O . ILE A 1 652 ? 31.719 19.344 28.047 1 91.12 652 ILE A O 1
ATOM 5241 N N . GLN A 1 653 ? 33.062 18.938 26.422 1 87.88 653 GLN A N 1
ATOM 5242 C CA . GLN A 1 653 ? 34.281 19.234 27.203 1 87.88 653 GLN A CA 1
ATOM 5243 C C . GLN A 1 653 ? 34.625 20.703 27.109 1 87.88 653 GLN A C 1
ATOM 5245 O O . GLN A 1 653 ? 35.031 21.312 28.109 1 87.88 653 GLN A O 1
ATOM 5250 N N . ASP A 1 654 ? 34.531 21.25 25.875 1 92.19 654 ASP A N 1
ATOM 5251 C CA . ASP A 1 654 ? 34.844 22.656 25.641 1 92.19 654 ASP A CA 1
ATOM 5252 C C . ASP A 1 654 ? 33.688 23.359 24.906 1 92.19 654 ASP A C 1
ATOM 5254 O O . ASP A 1 654 ? 33.5 23.172 23.703 1 92.19 654 ASP A O 1
ATOM 5258 N N . PRO A 1 655 ? 32.969 24.172 25.594 1 92.69 655 PRO A N 1
ATOM 5259 C CA . PRO A 1 655 ? 31.859 24.875 24.953 1 92.69 655 PRO A CA 1
ATOM 5260 C C . PRO A 1 655 ? 32.312 25.844 23.859 1 92.69 655 PRO A C 1
ATOM 5262 O O . PRO A 1 655 ? 31.5 26.281 23.047 1 92.69 655 PRO A O 1
ATOM 5265 N N . GLU A 1 656 ? 33.625 26.156 23.844 1 93 656 GLU A N 1
ATOM 5266 C CA . GLU A 1 656 ? 34.125 27.125 22.859 1 93 656 GLU A CA 1
ATOM 5267 C C . GLU A 1 656 ? 34.719 26.422 21.656 1 93 656 GLU A C 1
ATOM 5269 O O . GLU A 1 656 ? 35.25 27.078 20.766 1 93 656 GLU A O 1
ATOM 5274 N N . ASP A 1 657 ? 34.594 25.125 21.672 1 94.56 657 ASP A N 1
ATOM 5275 C CA . ASP A 1 657 ? 35.094 24.375 20.516 1 94.56 657 ASP A CA 1
ATOM 5276 C C . ASP A 1 657 ? 34.469 24.875 19.219 1 94.56 657 ASP A C 1
ATOM 5278 O O . ASP A 1 657 ? 33.281 25.219 19.188 1 94.56 657 ASP A O 1
ATOM 5282 N N . GLN A 1 658 ? 35.188 24.875 18.188 1 94.62 658 GLN A N 1
ATOM 5283 C CA . GLN A 1 658 ? 34.781 25.438 16.906 1 94.62 658 GLN A CA 1
ATOM 5284 C C . GLN A 1 658 ? 33.562 24.688 16.344 1 94.62 658 GLN A C 1
ATOM 5286 O O . GLN A 1 658 ? 32.594 25.297 15.906 1 94.62 658 GLN A O 1
ATOM 5291 N N . SER A 1 659 ? 33.688 23.344 16.281 1 96.06 659 SER A N 1
ATOM 5292 C CA . SER A 1 659 ? 32.594 22.547 15.734 1 96.06 659 SER A CA 1
ATOM 5293 C C . SER A 1 659 ? 31.312 22.688 16.562 1 96.06 659 SER A C 1
ATOM 5295 O O . SER A 1 659 ? 30.219 22.734 16.016 1 96.06 659 SER A O 1
ATOM 5297 N N . TRP A 1 660 ? 31.422 22.734 17.828 1 96.88 660 TRP A N 1
ATOM 5298 C CA . TRP A 1 660 ? 30.281 22.906 18.719 1 96.88 660 TRP A CA 1
ATOM 5299 C C . TRP A 1 660 ? 29.641 24.281 18.516 1 96.88 660 TRP A C 1
ATOM 5301 O O . TRP A 1 660 ? 28.406 24.391 18.469 1 96.88 660 TRP A O 1
ATOM 5311 N N . GLN A 1 661 ? 30.469 25.281 18.391 1 96.25 661 GLN A N 1
ATOM 5312 C CA . GLN A 1 661 ? 29.953 26.641 18.156 1 96.25 661 GLN A CA 1
ATOM 5313 C C . GLN A 1 661 ? 29.25 26.734 16.812 1 96.25 661 GLN A C 1
ATOM 5315 O O . GLN A 1 661 ? 28.266 27.469 16.672 1 96.25 661 GLN A O 1
ATOM 5320 N N . LEU A 1 662 ? 29.797 26.016 15.867 1 97.75 662 LEU A N 1
ATOM 5321 C CA . LEU A 1 662 ? 29.156 26 14.555 1 97.75 662 LEU A CA 1
ATOM 5322 C C . LEU A 1 662 ? 27.781 25.344 14.633 1 97.75 662 LEU A C 1
ATOM 5324 O O . LEU A 1 662 ? 26.844 25.766 13.945 1 97.75 662 LEU A O 1
ATOM 5328 N N . ILE A 1 663 ? 27.656 24.297 15.469 1 97.75 663 ILE A N 1
ATOM 5329 C CA . ILE A 1 663 ? 26.359 23.641 15.664 1 97.75 663 ILE A CA 1
ATOM 5330 C C . ILE A 1 663 ? 25.375 24.625 16.297 1 97.75 663 ILE A C 1
ATOM 5332 O O . ILE A 1 663 ? 24.234 24.734 15.844 1 97.75 663 ILE A O 1
ATOM 5336 N N . LEU A 1 664 ? 25.781 25.344 17.266 1 96.88 664 LEU A N 1
ATOM 5337 C CA . LEU A 1 664 ? 24.922 26.297 17.969 1 96.88 664 LEU A CA 1
ATOM 5338 C C . LEU A 1 664 ? 24.531 27.453 17.047 1 96.88 664 LEU A C 1
ATOM 5340 O O . LEU A 1 664 ? 23.391 27.922 17.078 1 96.88 664 LEU A O 1
ATOM 5344 N N . ARG A 1 665 ? 25.469 27.891 16.219 1 96.81 665 ARG A N 1
ATOM 5345 C CA . ARG A 1 665 ? 25.172 28.969 15.273 1 96.81 665 ARG A CA 1
ATOM 5346 C C . ARG A 1 665 ? 24.188 28.516 14.211 1 96.81 665 ARG A C 1
ATOM 5348 O O . ARG A 1 665 ? 23.281 29.266 13.836 1 96.81 665 ARG A O 1
ATOM 5355 N N . LEU A 1 666 ? 24.438 27.328 13.688 1 97.69 666 LEU A N 1
ATOM 5356 C CA . LEU A 1 666 ? 23.5 26.766 12.711 1 97.69 666 LEU A CA 1
ATOM 5357 C C . LEU A 1 666 ? 22.109 26.641 13.305 1 97.69 666 LEU A C 1
ATOM 5359 O O . LEU A 1 666 ? 21.109 26.891 12.617 1 97.69 666 LEU A O 1
ATOM 5363 N N . ARG A 1 667 ? 22.031 26.188 14.516 1 97.19 667 ARG A N 1
ATOM 5364 C CA . ARG A 1 667 ? 20.766 26.078 15.227 1 97.19 667 ARG A CA 1
ATOM 5365 C C . ARG A 1 667 ? 20.078 27.438 15.328 1 97.19 667 ARG A C 1
ATOM 5367 O O . ARG A 1 667 ? 18.859 27.547 15.133 1 97.19 667 ARG A O 1
ATOM 5374 N N . GLU A 1 668 ? 20.797 28.422 15.656 1 95.75 668 GLU A N 1
ATOM 5375 C CA . GLU A 1 668 ? 20.25 29.781 15.773 1 95.75 668 GLU A CA 1
ATOM 5376 C C . GLU A 1 668 ? 19.75 30.297 14.43 1 95.75 668 GLU A C 1
ATOM 5378 O O . GLU A 1 668 ? 18.688 30.906 14.352 1 95.75 668 GLU A O 1
ATOM 5383 N N . ILE A 1 669 ? 20.531 30.062 13.406 1 97.5 669 ILE A N 1
ATOM 5384 C CA . ILE A 1 669 ? 20.141 30.469 12.062 1 97.5 669 ILE A CA 1
ATOM 5385 C C . ILE A 1 669 ? 18.812 29.828 11.695 1 97.5 669 ILE A C 1
ATOM 5387 O O . ILE A 1 669 ? 17.906 30.484 11.195 1 97.5 669 ILE A O 1
ATOM 5391 N N . VAL A 1 670 ? 18.734 28.516 11.922 1 97.56 670 VAL A N 1
ATOM 5392 C CA . VAL A 1 670 ? 17.531 27.781 11.57 1 97.56 670 VAL A CA 1
ATOM 5393 C C . VAL A 1 670 ? 16.359 28.297 12.398 1 97.56 670 VAL A C 1
ATOM 5395 O O . VAL A 1 670 ? 15.227 28.359 11.906 1 97.56 670 VAL A O 1
ATOM 5398 N N . GLN A 1 671 ? 16.562 28.734 13.609 1 95.75 671 GLN A N 1
ATOM 5399 C CA . GLN A 1 671 ? 15.508 29.281 14.445 1 95.75 671 GLN A CA 1
ATOM 5400 C C . GLN A 1 671 ? 14.953 30.578 13.852 1 95.75 671 GLN A C 1
ATOM 5402 O O . GLN A 1 671 ? 13.734 30.797 13.859 1 95.75 671 GLN A O 1
ATOM 5407 N N . PHE A 1 672 ? 15.836 31.375 13.359 1 95.81 672 PHE A N 1
ATOM 5408 C CA . PHE A 1 672 ? 15.406 32.625 12.742 1 95.81 672 PHE A CA 1
ATOM 5409 C C . PHE A 1 672 ? 14.633 32.375 11.453 1 95.81 672 PHE A C 1
ATOM 5411 O O . PHE A 1 672 ? 13.586 32.969 11.211 1 95.81 672 PHE A O 1
ATOM 5418 N N . VAL A 1 673 ? 15.125 31.422 10.68 1 96.75 673 VAL A N 1
ATOM 5419 C CA . VAL A 1 673 ? 14.523 31.141 9.383 1 96.75 673 VAL A CA 1
ATOM 5420 C C . VAL A 1 673 ? 13.141 30.516 9.578 1 96.75 673 VAL A C 1
ATOM 5422 O O . VAL A 1 673 ? 12.219 30.781 8.797 1 96.75 673 VAL A O 1
ATOM 5425 N N . CYS A 1 674 ? 12.969 29.719 10.594 1 95.44 674 CYS A N 1
ATOM 5426 C CA . CYS A 1 674 ? 11.719 29 10.805 1 95.44 674 CYS A CA 1
ATOM 5427 C C . CYS A 1 674 ? 10.766 29.797 11.68 1 95.44 674 CYS A C 1
ATOM 5429 O O . CYS A 1 674 ? 9.734 29.281 12.117 1 95.44 674 CYS A O 1
ATOM 5431 N N . SER A 1 675 ? 11.031 31.031 11.859 1 93.38 675 SER A N 1
ATOM 5432 C CA . SER A 1 675 ? 10.156 31.875 12.68 1 93.38 675 SER A CA 1
ATOM 5433 C C . SER A 1 675 ? 8.852 32.156 11.961 1 93.38 675 SER A C 1
ATOM 5435 O O . SER A 1 675 ? 8.836 32.406 10.75 1 93.38 675 SER A O 1
ATOM 5437 N N . GLN A 1 676 ? 7.805 32.188 12.695 1 90.31 676 GLN A N 1
ATOM 5438 C CA . GLN A 1 676 ? 6.496 32.5 12.141 1 90.31 676 GLN A CA 1
ATOM 5439 C C . GLN A 1 676 ? 6.297 34.031 12.055 1 90.31 676 GLN A C 1
ATOM 5441 O O . GLN A 1 676 ? 5.578 34.5 11.18 1 90.31 676 GLN A O 1
ATOM 5446 N N . ARG A 1 677 ? 6.887 34.656 13.016 1 90.94 677 ARG A N 1
ATOM 5447 C CA . ARG A 1 677 ? 6.934 36.125 13.062 1 90.94 677 ARG A CA 1
ATOM 5448 C C . ARG A 1 677 ? 8.367 36.625 13.219 1 90.94 677 ARG A C 1
ATOM 5450 O O . ARG A 1 677 ? 9.109 36.125 14.07 1 90.94 677 ARG A O 1
ATOM 5457 N N . ILE A 1 678 ? 8.711 37.5 12.359 1 93.38 678 ILE A N 1
ATOM 5458 C CA . ILE A 1 678 ? 10.094 38 12.414 1 93.38 678 ILE A CA 1
ATOM 5459 C C . ILE A 1 678 ? 10.117 39.5 12.219 1 93.38 678 ILE A C 1
ATOM 5461 O O . ILE A 1 678 ? 9.383 40.062 11.383 1 93.38 678 ILE A O 1
ATOM 5465 N N . SER A 1 679 ? 10.883 40.156 13.039 1 91.75 679 SER A N 1
ATOM 5466 C CA . SER A 1 679 ? 11.008 41.625 12.938 1 91.75 679 SER A CA 1
ATOM 5467 C C . SER A 1 679 ? 12.125 42 11.961 1 91.75 679 SER A C 1
ATOM 5469 O O . SER A 1 679 ? 12.953 41.156 11.602 1 91.75 679 SER A O 1
ATOM 5471 N N . HIS A 1 680 ? 12.109 43.219 11.547 1 92.69 680 HIS A N 1
ATOM 5472 C CA . HIS A 1 680 ? 13.141 43.719 10.648 1 92.69 680 HIS A CA 1
ATOM 5473 C C . HIS A 1 680 ? 14.523 43.625 11.289 1 92.69 680 HIS A C 1
ATOM 5475 O O . HIS A 1 680 ? 15.5 43.281 10.609 1 92.69 680 HIS A O 1
ATOM 5481 N N . GLY A 1 681 ? 14.594 43.906 12.594 1 90.38 681 GLY A N 1
ATOM 5482 C CA . GLY A 1 681 ? 15.859 43.812 13.305 1 90.38 681 GLY A CA 1
ATOM 5483 C C . GLY A 1 681 ? 16.391 42.375 13.336 1 90.38 681 GLY A C 1
ATOM 5484 O O . GLY A 1 681 ? 17.609 42.156 13.227 1 90.38 681 GLY A O 1
ATOM 5485 N N . GLN A 1 682 ? 15.555 41.531 13.508 1 93.19 682 GLN A N 1
ATOM 5486 C CA . GLN A 1 682 ? 15.961 40.125 13.539 1 93.19 682 GLN A CA 1
ATOM 5487 C C . GLN A 1 682 ? 16.453 39.656 12.172 1 93.19 682 GLN A C 1
ATOM 5489 O O . GLN A 1 682 ? 17.344 38.812 12.086 1 93.19 682 GLN A O 1
ATOM 5494 N N . VAL A 1 683 ? 15.875 40.156 11.094 1 96.06 683 VAL A N 1
ATOM 5495 C CA . VAL A 1 683 ? 16.328 39.812 9.75 1 96.06 683 VAL A CA 1
ATOM 5496 C C . VAL A 1 683 ? 17.75 40.312 9.539 1 96.06 683 VAL A C 1
ATOM 5498 O O . VAL A 1 683 ? 18.578 39.594 8.93 1 96.06 683 VAL A O 1
ATOM 5501 N N . LEU A 1 684 ? 18.078 41.438 10.047 1 95.12 684 LEU A N 1
ATOM 5502 C CA . LEU A 1 684 ? 19.438 41.969 9.945 1 95.12 684 LEU A CA 1
ATOM 5503 C C . LEU A 1 684 ? 20.406 41.125 10.75 1 95.12 684 LEU A C 1
ATOM 5505 O O . LEU A 1 684 ? 21.531 40.875 10.305 1 95.12 684 LEU A O 1
ATOM 5509 N N . THR A 1 685 ? 19.938 40.75 11.93 1 94.56 685 THR A N 1
ATOM 5510 C CA . THR A 1 685 ? 20.766 39.844 12.734 1 94.56 685 THR A CA 1
ATOM 5511 C C . THR A 1 685 ? 21.031 38.531 11.992 1 94.56 685 THR A C 1
ATOM 5513 O O . THR A 1 685 ? 22.141 38 12.055 1 94.56 685 THR A O 1
ATOM 5516 N N . LEU A 1 686 ? 20.016 38.031 11.352 1 97.06 686 LEU A N 1
ATOM 5517 C CA . LEU A 1 686 ? 20.125 36.812 10.586 1 97.06 686 LEU A CA 1
ATOM 5518 C C . LEU A 1 686 ? 21.188 36.938 9.492 1 97.06 686 LEU A C 1
ATOM 5520 O O . LEU A 1 686 ? 21.953 36.031 9.242 1 97.06 686 LEU A O 1
ATOM 5524 N N . ARG A 1 687 ? 21.234 38.094 8.82 1 97.31 687 ARG A N 1
ATOM 5525 C CA . ARG A 1 687 ? 22.219 38.344 7.766 1 97.31 687 ARG A CA 1
ATOM 5526 C C . ARG A 1 687 ? 23.641 38.219 8.305 1 97.31 687 ARG A C 1
ATOM 5528 O O . ARG A 1 687 ? 24.484 37.562 7.691 1 97.31 687 ARG A O 1
ATOM 5535 N N . VAL A 1 688 ? 23.844 38.781 9.422 1 96.88 688 VAL A N 1
ATOM 5536 C CA . VAL A 1 688 ? 25.172 38.75 10.039 1 96.88 688 VAL A CA 1
ATOM 5537 C C . VAL A 1 688 ? 25.531 37.344 10.477 1 96.88 688 VAL A C 1
ATOM 5539 O O . VAL A 1 688 ? 26.656 36.875 10.273 1 96.88 688 VAL A O 1
ATOM 5542 N N . LEU A 1 689 ? 24.594 36.719 11.062 1 97.19 689 LEU A N 1
ATOM 5543 C CA . LEU A 1 689 ? 24.828 35.344 11.547 1 97.19 689 LEU A CA 1
ATOM 5544 C C . LEU A 1 689 ? 25.203 34.406 10.398 1 97.19 689 LEU A C 1
ATOM 5546 O O . LEU A 1 689 ? 26.062 33.562 10.555 1 97.19 689 LEU A O 1
ATOM 5550 N N . ILE A 1 690 ? 24.5 34.531 9.242 1 98 690 ILE A N 1
ATOM 5551 C CA . ILE A 1 690 ? 24.766 33.688 8.086 1 98 690 ILE A CA 1
ATOM 5552 C C . ILE A 1 690 ? 26.172 33.938 7.566 1 98 690 ILE A C 1
ATOM 5554 O O . ILE A 1 690 ? 26.906 33 7.27 1 98 690 ILE A O 1
ATOM 5558 N N . ASP A 1 691 ? 26.578 35.188 7.457 1 97.06 691 ASP A N 1
ATOM 5559 C CA . ASP A 1 691 ? 27.922 35.531 6.969 1 97.06 691 ASP A CA 1
ATOM 5560 C C . ASP A 1 691 ? 29 34.969 7.895 1 97.06 691 ASP A C 1
ATOM 5562 O O . ASP A 1 691 ? 29.984 34.406 7.434 1 97.06 691 ASP A O 1
ATOM 5566 N N . GLU A 1 692 ? 28.766 35.156 9.164 1 97.19 692 GLU A N 1
ATOM 5567 C CA . GLU A 1 692 ? 29.719 34.625 10.141 1 97.19 692 GLU A CA 1
ATOM 5568 C C . GLU A 1 692 ? 29.812 33.094 10.055 1 97.19 692 GLU A C 1
ATOM 5570 O O . GLU A 1 692 ? 30.891 32.531 10.164 1 97.19 692 GLU A O 1
ATOM 5575 N N . TYR A 1 693 ? 28.703 32.531 9.922 1 97.88 693 TYR A N 1
ATOM 5576 C CA . TYR A 1 693 ? 28.672 31.062 9.844 1 97.88 693 TYR A CA 1
ATOM 5577 C C . TYR A 1 693 ? 29.469 30.562 8.641 1 97.88 693 TYR A C 1
ATOM 5579 O O . TYR A 1 693 ? 30.234 29.594 8.75 1 97.88 693 TYR A O 1
ATOM 5587 N N . LEU A 1 694 ? 29.281 31.156 7.465 1 97.19 694 LEU A N 1
ATOM 5588 C CA . LEU A 1 694 ? 29.953 30.719 6.242 1 97.19 694 LEU A CA 1
ATOM 5589 C C . LEU A 1 694 ? 31.469 30.891 6.367 1 97.19 694 LEU A C 1
ATOM 5591 O O . LEU A 1 694 ? 32.219 30.016 5.934 1 97.19 694 LEU A O 1
ATOM 5595 N N . ILE A 1 695 ? 31.906 31.953 7.023 1 96 695 ILE A N 1
ATOM 5596 C CA . ILE A 1 695 ? 33.344 32.188 7.215 1 96 695 ILE A CA 1
ATOM 5597 C C . ILE A 1 695 ? 33.906 31.156 8.18 1 96 695 ILE A C 1
ATOM 5599 O O . ILE A 1 695 ? 34.938 30.547 7.902 1 96 695 ILE A O 1
ATOM 5603 N N . ASP A 1 696 ? 33.219 30.984 9.281 1 96.75 696 ASP A N 1
ATOM 5604 C CA . ASP A 1 696 ? 33.688 30.047 10.305 1 96.75 696 ASP A CA 1
ATOM 5605 C C . ASP A 1 696 ? 33.719 28.625 9.766 1 96.75 696 ASP A C 1
ATOM 5607 O O . ASP A 1 696 ? 34.625 27.859 10.094 1 96.75 696 ASP A O 1
ATOM 5611 N N . ARG A 1 697 ? 32.688 28.219 8.984 1 97.19 697 ARG A N 1
ATOM 5612 C CA . ARG A 1 697 ? 32.625 26.875 8.414 1 97.19 697 ARG A CA 1
ATOM 5613 C C . ARG A 1 697 ? 33.781 26.625 7.453 1 97.19 697 ARG A C 1
ATOM 5615 O O . ARG A 1 697 ? 34.344 25.531 7.438 1 97.19 697 ARG A O 1
ATOM 5622 N N . ARG A 1 698 ? 34.094 27.578 6.668 1 95.56 698 ARG A N 1
ATOM 5623 C CA . ARG A 1 698 ? 35.219 27.453 5.73 1 95.56 698 ARG A CA 1
ATOM 5624 C C . ARG A 1 698 ? 36.531 27.359 6.465 1 95.56 698 ARG A C 1
ATOM 5626 O O . ARG A 1 698 ? 37.438 26.594 6.074 1 95.56 698 ARG A O 1
ATOM 5633 N N . GLU A 1 699 ? 36.719 28.125 7.496 1 94.94 699 GLU A N 1
ATOM 5634 C CA . GLU A 1 699 ? 37.938 28.125 8.273 1 94.94 699 GLU A CA 1
ATOM 5635 C C . GLU A 1 699 ? 38.125 26.828 9.031 1 94.94 699 GLU A C 1
ATOM 5637 O O . GLU A 1 699 ? 39.25 26.297 9.125 1 94.94 699 GLU A O 1
ATOM 5642 N N . ALA A 1 700 ? 37.062 26.328 9.617 1 96.06 700 ALA A N 1
ATOM 5643 C CA . ALA A 1 700 ? 37.125 25.094 10.422 1 96.06 700 ALA A CA 1
ATOM 5644 C C . ALA A 1 700 ? 37.406 23.891 9.539 1 96.06 700 ALA A C 1
ATOM 5646 O O . ALA A 1 700 ? 38.094 22.953 9.953 1 96.06 700 ALA A O 1
ATOM 5647 N N . PHE A 1 701 ? 36.844 23.859 8.375 1 95.88 701 PHE A N 1
ATOM 5648 C CA . PHE A 1 701 ? 37 22.719 7.48 1 95.88 701 PHE A CA 1
ATOM 5649 C C . PHE A 1 701 ? 37.406 23.172 6.082 1 95.88 701 PHE A C 1
ATOM 5651 O O . PHE A 1 701 ? 36.625 23.062 5.137 1 95.88 701 PHE A O 1
ATOM 5658 N N . PRO A 1 702 ? 38.594 23.516 5.863 1 92.88 702 PRO A N 1
ATOM 5659 C CA . PRO A 1 702 ? 39.062 24.078 4.59 1 92.88 702 PRO A CA 1
ATOM 5660 C C . PRO A 1 702 ? 39.062 23.062 3.455 1 92.88 702 PRO A C 1
ATOM 5662 O O . PRO A 1 702 ? 38.969 23.438 2.283 1 92.88 702 PRO A O 1
ATOM 5665 N N . LEU A 1 703 ? 39.094 21.734 3.74 1 92.56 703 LEU A N 1
ATOM 5666 C CA . LEU A 1 703 ? 39.188 20.703 2.715 1 92.56 703 LEU A CA 1
ATOM 5667 C C . LEU A 1 703 ? 37.812 20.328 2.174 1 92.56 703 LEU A C 1
ATOM 5669 O O . LEU A 1 703 ? 37.719 19.719 1.11 1 92.56 703 LEU A O 1
ATOM 5673 N N . ILE A 1 704 ? 36.812 20.656 2.904 1 94.12 704 ILE A N 1
ATOM 5674 C CA . ILE A 1 704 ? 35.469 20.344 2.471 1 94.12 704 ILE A CA 1
ATOM 5675 C C . ILE A 1 704 ? 34.812 21.578 1.83 1 94.12 704 ILE A C 1
ATOM 5677 O O . ILE A 1 704 ? 34.562 22.562 2.508 1 94.12 704 ILE A O 1
ATOM 5681 N N . LYS A 1 705 ? 34.531 21.484 0.621 1 91.62 705 LYS A N 1
ATOM 5682 C CA . LYS A 1 705 ? 33.969 22.594 -0.143 1 91.62 705 LYS A CA 1
ATOM 5683 C C . LYS A 1 705 ? 32.562 22.906 0.285 1 91.62 705 LYS A C 1
ATOM 5685 O O . LYS A 1 705 ? 31.797 22.016 0.674 1 91.62 705 LYS A O 1
ATOM 5690 N N . LEU A 1 706 ? 32.219 24.234 0.218 1 94.56 706 LEU A N 1
ATOM 5691 C CA . LEU A 1 706 ? 30.844 24.641 0.462 1 94.56 706 LEU A CA 1
ATOM 5692 C C . LEU A 1 706 ? 29.938 24.25 -0.701 1 94.56 706 LEU A C 1
ATOM 5694 O O . LEU A 1 706 ? 30.359 24.297 -1.86 1 94.56 706 LEU A O 1
ATOM 5698 N N . ARG A 1 707 ? 28.797 23.859 -0.411 1 93.38 707 ARG A N 1
ATOM 5699 C CA . ARG A 1 707 ? 27.812 23.484 -1.423 1 93.38 707 ARG A CA 1
ATOM 5700 C C . ARG A 1 707 ? 27.016 24.703 -1.891 1 93.38 707 ARG A C 1
ATOM 5702 O O . ARG A 1 707 ? 26.922 25.703 -1.177 1 93.38 707 ARG A O 1
ATOM 5709 N N . PRO A 1 708 ? 26.391 24.672 -3.066 1 93.5 708 PRO A N 1
ATOM 5710 C CA . PRO A 1 708 ? 25.609 25.797 -3.59 1 93.5 708 PRO A CA 1
ATOM 5711 C C . PRO A 1 708 ? 24.5 26.234 -2.643 1 93.5 708 PRO A C 1
ATOM 5713 O O . PRO A 1 708 ? 24.125 27.422 -2.615 1 93.5 708 PRO A O 1
ATOM 5716 N N . LYS A 1 709 ? 23.984 25.375 -1.867 1 95.56 709 LYS A N 1
ATOM 5717 C CA . LYS A 1 709 ? 22.891 25.688 -0.946 1 95.56 709 LYS A CA 1
ATOM 5718 C C . LYS A 1 709 ? 23.344 26.688 0.122 1 95.56 709 LYS A C 1
ATOM 5720 O O . LYS A 1 709 ? 22.516 27.422 0.677 1 95.56 709 LYS A O 1
ATOM 5725 N N . HIS A 1 710 ? 24.672 26.719 0.417 1 96.75 710 HIS A N 1
ATOM 5726 C CA . HIS A 1 710 ? 25.203 27.719 1.343 1 96.75 710 HIS A CA 1
ATOM 5727 C C . HIS A 1 710 ? 25.062 29.125 0.782 1 96.75 710 HIS A C 1
ATOM 5729 O O . HIS A 1 710 ? 24.828 30.078 1.531 1 96.75 710 HIS A O 1
ATOM 5735 N N . HIS A 1 711 ? 25.203 29.172 -0.516 1 95.31 711 HIS A N 1
ATOM 5736 C CA . HIS A 1 711 ? 25.031 30.469 -1.156 1 95.31 711 HIS A CA 1
ATOM 5737 C C . HIS A 1 711 ? 23.562 30.875 -1.154 1 95.31 711 HIS A C 1
ATOM 5739 O O . HIS A 1 711 ? 23.234 32.062 -0.936 1 95.31 711 HIS A O 1
ATOM 5745 N N . PHE A 1 712 ? 22.719 29.969 -1.468 1 96.31 712 PHE A N 1
ATOM 5746 C CA . PHE A 1 712 ? 21.297 30.266 -1.454 1 96.31 712 PHE A CA 1
ATOM 5747 C C . PHE A 1 712 ? 20.875 30.844 -0.104 1 96.31 712 PHE A C 1
ATOM 5749 O O . PHE A 1 712 ? 20.031 31.734 -0.037 1 96.31 712 PHE A O 1
ATOM 5756 N N . LEU A 1 713 ? 21.422 30.266 0.925 1 96.69 713 LEU A N 1
ATOM 5757 C CA . LEU A 1 713 ? 21.109 30.672 2.285 1 96.69 713 LEU A CA 1
ATOM 5758 C C . LEU A 1 713 ? 21.422 32.156 2.486 1 96.69 713 LEU A C 1
ATOM 5760 O O . LEU A 1 713 ? 20.734 32.844 3.254 1 96.69 713 LEU A O 1
ATOM 5764 N N . ARG A 1 714 ? 22.328 32.688 1.836 1 95.75 714 ARG A N 1
ATOM 5765 C CA . ARG A 1 714 ? 22.719 34.094 1.971 1 95.75 714 ARG A CA 1
ATOM 5766 C C . ARG A 1 714 ? 21.625 35 1.476 1 95.75 714 ARG A C 1
ATOM 5768 O O . ARG A 1 714 ? 21.562 36.188 1.872 1 95.75 714 ARG A O 1
ATOM 5775 N N . HIS A 1 715 ? 20.797 34.531 0.605 1 96.06 715 HIS A N 1
ATOM 5776 C CA . HIS A 1 715 ? 19.719 35.344 0.059 1 96.06 715 HIS A CA 1
ATOM 5777 C C . HIS A 1 715 ? 18.5 35.344 0.98 1 96.06 715 HIS A C 1
ATOM 5779 O O . HIS A 1 715 ? 17.578 36.125 0.802 1 96.06 715 HIS A O 1
ATOM 5785 N N . TYR A 1 716 ? 18.438 34.469 2.014 1 97.5 716 TYR A N 1
ATOM 5786 C CA . TYR A 1 716 ? 17.266 34.25 2.83 1 97.5 716 TYR A CA 1
ATOM 5787 C C . TYR A 1 716 ? 16.812 35.5 3.529 1 97.5 716 TYR A C 1
ATOM 5789 O O . TYR A 1 716 ? 15.617 35.812 3.559 1 97.5 716 TYR A O 1
ATOM 5797 N N . PRO A 1 717 ? 17.734 36.344 4.125 1 96.81 717 PRO A N 1
ATOM 5798 C CA . PRO A 1 717 ? 17.281 37.562 4.773 1 96.81 717 PRO A CA 1
ATOM 5799 C C . PRO A 1 717 ? 16.547 38.5 3.818 1 96.81 717 PRO A C 1
ATOM 5801 O O . PRO A 1 717 ? 15.469 39 4.145 1 96.81 717 PRO A O 1
ATOM 5804 N N . GLU A 1 718 ? 17.078 38.656 2.629 1 95.31 718 GLU A N 1
ATOM 5805 C CA . GLU A 1 718 ? 16.438 39.5 1.644 1 95.31 718 GLU A CA 1
ATOM 5806 C C . GLU A 1 718 ? 15.109 38.906 1.181 1 95.31 718 GLU A C 1
ATOM 5808 O O . GLU A 1 718 ? 14.156 39.656 0.91 1 95.31 718 GLU A O 1
ATOM 5813 N N . LEU A 1 719 ? 15.125 37.688 1.015 1 96.06 719 LEU A N 1
ATOM 5814 C CA . LEU A 1 719 ? 13.914 37.031 0.551 1 96.06 719 LEU A CA 1
ATOM 5815 C C . LEU A 1 719 ? 12.82 37.062 1.616 1 96.06 719 LEU A C 1
ATOM 5817 O O . LEU A 1 719 ? 11.633 37.062 1.292 1 96.06 719 LEU A O 1
ATOM 5821 N N . ILE A 1 720 ? 13.156 37.031 2.92 1 96.06 720 ILE A N 1
ATOM 5822 C CA . ILE A 1 720 ? 12.18 37.188 3.99 1 96.06 720 ILE A CA 1
ATOM 5823 C C . ILE A 1 720 ? 11.539 38.594 3.902 1 96.06 720 ILE A C 1
ATOM 5825 O O . ILE A 1 720 ? 10.328 38.719 4.086 1 96.06 720 ILE A O 1
ATOM 5829 N N . LEU A 1 721 ? 12.336 39.594 3.602 1 94.44 721 LEU A N 1
ATOM 5830 C CA . LEU A 1 721 ? 11.812 40.938 3.473 1 94.44 721 LEU A CA 1
ATOM 5831 C C . LEU A 1 721 ? 10.875 41.062 2.275 1 94.44 721 LEU A C 1
ATOM 5833 O O . LEU A 1 721 ? 9.883 41.781 2.322 1 94.44 721 LEU A O 1
ATOM 5837 N N . LYS A 1 722 ? 11.133 40.281 1.297 1 93.94 722 LYS A N 1
ATOM 5838 C CA . LYS A 1 722 ? 10.367 40.375 0.055 1 93.94 722 LYS A CA 1
ATOM 5839 C C . LYS A 1 722 ? 9.125 39.5 0.104 1 93.94 722 LYS A C 1
ATOM 5841 O O . LYS A 1 722 ? 8.047 39.906 -0.344 1 93.94 722 LYS A O 1
ATOM 5846 N N . CYS A 1 723 ? 9.211 38.312 0.586 1 93.62 723 CYS A N 1
ATOM 5847 C CA . CYS A 1 723 ? 8.125 37.312 0.505 1 93.62 723 CYS A CA 1
ATOM 5848 C C . CYS A 1 723 ? 7.441 37.156 1.855 1 93.62 723 CYS A C 1
ATOM 5850 O O . CYS A 1 723 ? 6.332 36.625 1.932 1 93.62 723 CYS A O 1
ATOM 5852 N N . GLY A 1 724 ? 7.969 37.656 2.92 1 92.38 724 GLY A N 1
ATOM 5853 C CA . GLY A 1 724 ? 7.508 37.344 4.262 1 92.38 724 GLY A CA 1
ATOM 5854 C C . GLY A 1 724 ? 8.227 36.125 4.863 1 92.38 724 GLY A C 1
ATOM 5855 O O . GLY A 1 724 ? 9.172 35.625 4.27 1 92.38 724 GLY A O 1
ATOM 5856 N N . PRO A 1 725 ? 7.824 35.719 6.051 1 93.94 725 PRO A N 1
ATOM 5857 C CA . PRO A 1 725 ? 8.477 34.531 6.648 1 93.94 725 PRO A CA 1
ATOM 5858 C C . PRO A 1 725 ? 8.469 33.312 5.723 1 93.94 725 PRO A C 1
ATOM 5860 O O . PRO A 1 725 ? 7.43 32.969 5.152 1 93.94 725 PRO A O 1
ATOM 5863 N N . LEU A 1 726 ? 9.523 32.656 5.609 1 94.25 726 LEU A N 1
ATOM 5864 C CA . LEU A 1 726 ? 9.711 31.625 4.602 1 94.25 726 LEU A CA 1
ATOM 5865 C C . LEU A 1 726 ? 9.008 30.328 5.012 1 94.25 726 LEU A C 1
ATOM 5867 O O . LEU A 1 726 ? 8.812 29.438 4.188 1 94.25 726 LEU A O 1
ATOM 5871 N N . MET A 1 727 ? 8.609 30.25 6.273 1 92.19 727 MET A N 1
ATOM 5872 C CA . MET A 1 727 ? 7.832 29.109 6.73 1 92.19 727 MET A CA 1
ATOM 5873 C C . MET A 1 727 ? 6.445 29.094 6.094 1 92.19 727 MET A C 1
ATOM 5875 O O . MET A 1 727 ? 5.777 28.062 6.059 1 92.19 727 MET A O 1
ATOM 5879 N N . ARG A 1 728 ? 6.066 30.25 5.609 1 92.25 728 ARG A N 1
ATOM 5880 C CA . ARG A 1 728 ? 4.742 30.375 5.008 1 92.25 728 ARG A CA 1
ATOM 5881 C C . ARG A 1 728 ? 4.773 29.984 3.535 1 92.25 728 ARG A C 1
ATOM 5883 O O . ARG A 1 728 ? 3.723 29.812 2.91 1 92.25 728 ARG A O 1
ATOM 5890 N N . SER A 1 729 ? 5.93 29.797 2.945 1 91.12 729 SER A N 1
ATOM 5891 C CA . SER A 1 729 ? 6.078 29.406 1.546 1 91.12 729 SER A CA 1
ATOM 5892 C C . SER A 1 729 ? 6.867 28.109 1.412 1 91.12 729 SER A C 1
ATOM 5894 O O . SER A 1 729 ? 7.438 27.844 0.355 1 91.12 729 SER A O 1
ATOM 5896 N N . TRP A 1 730 ? 6.949 27.375 2.449 1 88 730 TRP A N 1
ATOM 5897 C CA . TRP A 1 730 ? 7.734 26.141 2.395 1 88 730 TRP A CA 1
ATOM 5898 C C . TRP A 1 730 ? 6.973 25.047 1.662 1 88 730 TRP A C 1
ATOM 5900 O O . TRP A 1 730 ? 5.758 25.141 1.47 1 88 730 TRP A O 1
ATOM 5910 N N . THR A 1 731 ? 7.629 24.031 1.158 1 91.06 731 THR A N 1
ATOM 5911 C CA . THR A 1 731 ? 7.074 23.062 0.235 1 91.06 731 THR A CA 1
ATOM 5912 C C . THR A 1 731 ? 6.715 21.766 0.97 1 91.06 731 THR A C 1
ATOM 5914 O O . THR A 1 731 ? 6.051 20.891 0.411 1 91.06 731 THR A O 1
ATOM 5917 N N . MET A 1 732 ? 7.047 21.578 2.199 1 89.75 732 MET A N 1
ATOM 5918 C CA . MET A 1 732 ? 6.984 20.297 2.898 1 89.75 732 MET A CA 1
ATOM 5919 C C . MET A 1 732 ? 5.547 19.797 2.992 1 89.75 732 MET A C 1
ATOM 5921 O O . MET A 1 732 ? 5.285 18.609 2.824 1 89.75 732 MET A O 1
ATOM 5925 N N . ARG A 1 733 ? 4.586 20.625 3.252 1 88 733 ARG A N 1
ATOM 5926 C CA . ARG A 1 733 ? 3.197 20.188 3.383 1 88 733 ARG A CA 1
ATOM 5927 C C . ARG A 1 733 ? 2.609 19.812 2.027 1 88 733 ARG A C 1
ATOM 5929 O O . ARG A 1 733 ? 1.748 18.938 1.938 1 88 733 ARG A O 1
ATOM 5936 N N . PHE A 1 734 ? 3.074 20.453 0.961 1 91.5 734 PHE A N 1
ATOM 5937 C CA . PHE A 1 734 ? 2.633 20.078 -0.376 1 91.5 734 PHE A CA 1
ATOM 5938 C C . PHE A 1 734 ? 3.154 18.688 -0.745 1 91.5 734 PHE A C 1
ATOM 5940 O O . PHE A 1 734 ? 2.463 17.922 -1.414 1 91.5 734 PHE A O 1
ATOM 5947 N N . GLU A 1 735 ? 4.352 18.406 -0.258 1 90.69 735 GLU A N 1
ATOM 5948 C CA . GLU A 1 735 ? 4.926 17.078 -0.505 1 90.69 735 GLU A CA 1
ATOM 5949 C C . GLU A 1 735 ? 4.133 16 0.215 1 90.69 735 GLU A C 1
ATOM 5951 O O . GLU A 1 735 ? 4.043 14.867 -0.267 1 90.69 735 GLU A O 1
ATOM 5956 N N . SER A 1 736 ? 3.58 16.375 1.357 1 91.56 736 SER A N 1
ATOM 5957 C CA . SER A 1 736 ? 2.76 15.43 2.104 1 91.56 736 SER A CA 1
ATOM 5958 C C . SER A 1 736 ? 1.502 15.055 1.325 1 91.56 736 SER A C 1
ATOM 5960 O O . SER A 1 736 ? 0.929 13.984 1.539 1 91.56 736 SER A O 1
ATOM 5962 N N . LYS A 1 737 ? 1.024 15.953 0.466 1 95 737 LYS A N 1
ATOM 5963 C CA . LYS A 1 737 ? -0.157 15.688 -0.35 1 95 737 LYS A CA 1
ATOM 5964 C C . LYS A 1 737 ? 0.09 14.523 -1.309 1 95 737 LYS A C 1
ATOM 5966 O O . LYS A 1 737 ? -0.851 13.836 -1.714 1 95 737 LYS A O 1
ATOM 5971 N N . HIS A 1 738 ? 1.324 14.195 -1.662 1 93.69 738 HIS A N 1
ATOM 5972 C CA . HIS A 1 738 ? 1.669 13.086 -2.539 1 93.69 738 HIS A CA 1
ATOM 5973 C C . HIS A 1 738 ? 1.235 11.758 -1.937 1 93.69 738 HIS A C 1
ATOM 5975 O O . HIS A 1 738 ? 0.933 10.805 -2.666 1 93.69 738 HIS A O 1
ATOM 5981 N N . SER A 1 739 ? 1.269 11.711 -0.604 1 91.19 739 SER A N 1
ATOM 5982 C CA . SER A 1 739 ? 0.944 10.469 0.081 1 91.19 739 SER A CA 1
ATOM 5983 C C . SER A 1 739 ? -0.467 10 -0.262 1 91.19 739 SER A C 1
ATOM 5985 O O . SER A 1 739 ? -0.728 8.797 -0.329 1 91.19 739 SER A O 1
ATOM 5987 N N . TYR A 1 740 ? -1.418 10.922 -0.467 1 94.25 740 TYR A N 1
ATOM 5988 C CA . TYR A 1 740 ? -2.771 10.555 -0.864 1 94.25 740 TYR A CA 1
ATOM 5989 C C . TYR A 1 740 ? -2.764 9.789 -2.184 1 94.25 740 TYR A C 1
ATOM 5991 O O . TYR A 1 740 ? -3.398 8.742 -2.307 1 94.25 740 TYR A O 1
ATOM 5999 N N . PHE A 1 741 ? -2.074 10.336 -3.148 1 94.31 741 PHE A N 1
ATOM 6000 C CA . PHE A 1 741 ? -2.043 9.742 -4.48 1 94.31 741 PHE A CA 1
ATOM 6001 C C . PHE A 1 741 ? -1.291 8.422 -4.473 1 94.31 741 PHE A C 1
ATOM 6003 O O . PHE A 1 741 ? -1.692 7.469 -5.145 1 94.31 741 PHE A O 1
ATOM 6010 N N . LYS A 1 742 ? -0.187 8.383 -3.744 1 90.5 742 LYS A N 1
ATOM 6011 C CA . LYS A 1 742 ? 0.587 7.148 -3.656 1 90.5 742 LYS A CA 1
ATOM 6012 C C . LYS A 1 742 ? -0.237 6.027 -3.033 1 90.5 742 LYS A C 1
ATOM 6014 O O . LYS A 1 742 ? -0.191 4.883 -3.496 1 90.5 742 LYS A O 1
ATOM 6019 N N . SER A 1 743 ? -0.99 6.352 -2.01 1 89.12 743 SER A N 1
ATOM 6020 C CA . SER A 1 743 ? -1.831 5.363 -1.343 1 89.12 743 SER A CA 1
ATOM 6021 C C . SER A 1 743 ? -2.914 4.836 -2.279 1 89.12 743 SER A C 1
ATOM 6023 O O . SER A 1 743 ? -3.18 3.631 -2.312 1 89.12 743 SER A O 1
ATOM 6025 N N . HIS A 1 744 ? -3.514 5.73 -2.967 1 90.56 744 HIS A N 1
ATOM 6026 C CA . HIS A 1 744 ? -4.562 5.309 -3.891 1 90.56 744 HIS A CA 1
ATOM 6027 C C . HIS A 1 744 ? -3.998 4.426 -4.996 1 90.56 744 HIS A C 1
ATOM 6029 O O . HIS A 1 744 ? -4.641 3.459 -5.414 1 90.56 744 HIS A O 1
ATOM 6035 N N . ALA A 1 745 ? -2.889 4.785 -5.52 1 89.19 745 ALA A N 1
ATOM 6036 C CA . ALA A 1 745 ? -2.27 3.998 -6.582 1 89.19 745 ALA A CA 1
ATOM 6037 C C . ALA A 1 745 ? -1.919 2.594 -6.094 1 89.19 745 ALA A C 1
ATOM 6039 O O . ALA A 1 745 ? -2.059 1.62 -6.84 1 89.19 745 ALA A O 1
ATOM 6040 N N . ARG A 1 746 ? -1.491 2.479 -4.91 1 83.81 746 ARG A N 1
ATOM 6041 C CA . ARG A 1 746 ? -1.114 1.189 -4.34 1 83.81 746 ARG A CA 1
ATOM 6042 C C . ARG A 1 746 ? -2.34 0.309 -4.121 1 83.81 746 ARG A C 1
ATOM 6044 O O . ARG A 1 746 ? -2.271 -0.911 -4.285 1 83.81 746 ARG A O 1
ATOM 6051 N N . HIS A 1 747 ? -3.398 0.901 -3.779 1 83.25 747 HIS A N 1
ATOM 6052 C CA . HIS A 1 747 ? -4.609 0.142 -3.49 1 83.25 747 HIS A CA 1
ATOM 6053 C C . HIS A 1 747 ? -5.297 -0.31 -4.773 1 83.25 747 HIS A C 1
ATOM 6055 O O . HIS A 1 747 ? -5.828 -1.42 -4.84 1 83.25 747 HIS A O 1
ATOM 6061 N N . CYS A 1 748 ? -5.324 0.477 -5.773 1 80.5 748 CYS A N 1
ATOM 6062 C CA . CYS A 1 748 ? -6.012 0.159 -7.016 1 80.5 748 CYS A CA 1
ATOM 6063 C C . CYS A 1 748 ? -5.141 -0.71 -7.918 1 80.5 748 CYS A C 1
ATOM 6065 O O . CYS A 1 748 ? -5.645 -1.595 -8.609 1 80.5 748 CYS A O 1
ATOM 6067 N N . ALA A 1 749 ? -3.904 -0.618 -7.906 1 76.12 749 ALA A N 1
ATOM 6068 C CA . ALA A 1 749 ? -2.928 -1.38 -8.68 1 76.12 749 ALA A CA 1
ATOM 6069 C C . ALA A 1 749 ? -3.277 -1.37 -10.164 1 76.12 749 ALA A C 1
ATOM 6071 O O . ALA A 1 749 ? -3.15 -2.391 -10.844 1 76.12 749 ALA A O 1
ATOM 6072 N N . ASN A 1 750 ? -3.936 -0.304 -10.75 1 77.25 750 ASN A N 1
ATOM 6073 C CA . ASN A 1 750 ? -4.234 -0.108 -12.164 1 77.25 750 ASN A CA 1
ATOM 6074 C C . ASN A 1 750 ? -3.42 1.039 -12.758 1 77.25 750 ASN A C 1
ATOM 6076 O O . ASN A 1 750 ? -3.623 2.199 -12.398 1 77.25 750 ASN A O 1
ATOM 6080 N N . PHE A 1 751 ? -2.557 0.702 -13.711 1 79.62 751 PHE A N 1
ATOM 6081 C CA . PHE A 1 751 ? -1.623 1.705 -14.211 1 79.62 751 PHE A CA 1
ATOM 6082 C C . PHE A 1 751 ? -1.874 1.992 -15.688 1 79.62 751 PHE A C 1
ATOM 6084 O O . PHE A 1 751 ? -1.021 2.564 -16.359 1 79.62 751 PHE A O 1
ATOM 6091 N N . ILE A 1 752 ? -3.096 1.551 -16.25 1 79.5 752 ILE A N 1
ATOM 6092 C CA . ILE A 1 752 ? -3.404 1.795 -17.656 1 79.5 752 ILE A CA 1
ATOM 6093 C C . ILE A 1 752 ? -3.479 3.297 -17.906 1 79.5 752 ILE A C 1
ATOM 6095 O O . ILE A 1 752 ? -2.758 3.824 -18.766 1 79.5 752 ILE A O 1
ATOM 6099 N N . ASN A 1 753 ? -4.324 3.996 -17.25 1 88.56 753 ASN A N 1
ATOM 6100 C CA . ASN A 1 753 ? -4.422 5.449 -17.25 1 88.56 753 ASN A CA 1
ATOM 6101 C C . ASN A 1 753 ? -4.414 6.016 -15.836 1 88.56 753 ASN A C 1
ATOM 6103 O O . ASN A 1 753 ? -5.426 6.547 -15.375 1 88.56 753 ASN A O 1
ATOM 6107 N N . ILE A 1 754 ? -3.197 6.059 -15.359 1 91.94 754 ILE A N 1
ATOM 6108 C CA . ILE A 1 754 ? -3.035 6.34 -13.938 1 91.94 754 ILE A CA 1
ATOM 6109 C C . ILE A 1 754 ? -3.338 7.809 -13.664 1 91.94 754 ILE A C 1
ATOM 6111 O O . ILE A 1 754 ? -3.916 8.148 -12.633 1 91.94 754 ILE A O 1
ATOM 6115 N N . THR A 1 755 ? -2.916 8.766 -14.516 1 94.94 755 THR A N 1
ATOM 6116 C CA . THR A 1 755 ? -3.154 10.188 -14.281 1 94.94 755 THR A CA 1
ATOM 6117 C C . THR A 1 755 ? -4.648 10.484 -14.281 1 94.94 755 THR A C 1
ATOM 6119 O O . THR A 1 755 ? -5.129 11.273 -13.461 1 94.94 755 THR A O 1
ATOM 6122 N N . LYS A 1 756 ? -5.391 9.828 -15.188 1 94.75 756 LYS A N 1
ATOM 6123 C CA . LYS A 1 756 ? -6.832 10.031 -15.25 1 94.75 756 LYS A CA 1
ATOM 6124 C C . LYS A 1 756 ? -7.523 9.484 -14.008 1 94.75 756 LYS A C 1
ATOM 6126 O O . LYS A 1 756 ? -8.352 10.164 -13.398 1 94.75 756 LYS A O 1
ATOM 6131 N N . SER A 1 757 ? -7.145 8.266 -13.625 1 93.69 757 SER A N 1
ATOM 6132 C CA . SER A 1 757 ? -7.75 7.633 -12.461 1 93.69 757 SER A CA 1
ATOM 6133 C C . SER A 1 757 ? -7.496 8.445 -11.195 1 93.69 757 SER A C 1
ATOM 6135 O O . SER A 1 757 ? -8.398 8.633 -10.383 1 93.69 757 SER A O 1
ATOM 6137 N N . LEU A 1 758 ? -6.297 8.977 -11.031 1 95.88 758 LEU A N 1
ATOM 6138 C CA . LEU A 1 758 ? -5.934 9.719 -9.82 1 95.88 758 LEU A CA 1
ATOM 6139 C C . LEU A 1 758 ? -6.621 11.078 -9.797 1 95.88 758 LEU A C 1
ATOM 6141 O O . LEU A 1 758 ? -7.059 11.539 -8.742 1 95.88 758 LEU A O 1
ATOM 6145 N N . ALA A 1 759 ? -6.676 11.719 -10.938 1 97.5 759 ALA A N 1
ATOM 6146 C CA . ALA A 1 759 ? -7.34 13.023 -11.008 1 97.5 759 ALA A CA 1
ATOM 6147 C C . ALA A 1 759 ? -8.82 12.898 -10.68 1 97.5 759 ALA A C 1
ATOM 6149 O O . ALA A 1 759 ? -9.375 13.727 -9.945 1 97.5 759 ALA A O 1
ATOM 6150 N N . GLU A 1 760 ? -9.445 11.883 -11.203 1 95.25 760 GLU A N 1
ATOM 6151 C CA . GLU A 1 760 ? -10.859 11.656 -10.938 1 95.25 760 GLU A CA 1
ATOM 6152 C C . GLU A 1 760 ? -11.102 11.375 -9.453 1 95.25 760 GLU A C 1
ATOM 6154 O O . GLU A 1 760 ? -12.047 11.898 -8.859 1 95.25 760 GLU A O 1
ATOM 6159 N N . LYS A 1 761 ? -10.305 10.57 -8.93 1 94.88 761 LYS A N 1
ATOM 6160 C CA . LYS A 1 761 ? -10.453 10.219 -7.52 1 94.88 761 LYS A CA 1
ATOM 6161 C C . LYS A 1 761 ? -10.242 11.438 -6.625 1 94.88 761 LYS A C 1
ATOM 6163 O O . LYS A 1 761 ? -10.922 11.594 -5.609 1 94.88 761 LYS A O 1
ATOM 6168 N N . HIS A 1 762 ? -9.25 12.227 -6.918 1 97.25 762 HIS A N 1
ATOM 6169 C CA . HIS A 1 762 ? -9 13.43 -6.125 1 97.25 762 HIS A CA 1
ATOM 6170 C C . HIS A 1 762 ? -10.188 14.383 -6.184 1 97.25 762 HIS A C 1
ATOM 6172 O O . HIS A 1 762 ? -10.562 14.977 -5.172 1 97.25 762 HIS A O 1
ATOM 6178 N N . GLN A 1 763 ? -10.75 14.523 -7.379 1 97.19 763 GLN A N 1
ATOM 6179 C CA . GLN A 1 763 ? -11.875 15.438 -7.516 1 97.19 763 GLN A CA 1
ATOM 6180 C C . GLN A 1 763 ? -13.102 14.914 -6.773 1 97.19 763 GLN A C 1
ATOM 6182 O O . GLN A 1 763 ? -13.914 15.695 -6.277 1 97.19 763 GLN A O 1
ATOM 6187 N N . LEU A 1 764 ? -13.195 13.617 -6.727 1 96.38 764 LEU A N 1
ATOM 6188 C CA . LEU A 1 764 ? -14.258 13.055 -5.898 1 96.38 764 LEU A CA 1
ATOM 6189 C C . LEU A 1 764 ? -14.031 13.383 -4.426 1 96.38 764 LEU A C 1
ATOM 6191 O O . LEU A 1 764 ? -14.984 13.695 -3.703 1 96.38 764 LEU A O 1
ATOM 6195 N N . LEU A 1 765 ? -12.82 13.328 -3.98 1 96.56 765 LEU A N 1
ATOM 6196 C CA . LEU A 1 765 ? -12.484 13.719 -2.615 1 96.56 765 LEU A CA 1
ATOM 6197 C C . LEU A 1 765 ? -12.852 15.18 -2.369 1 96.56 765 LEU A C 1
ATOM 6199 O O . LEU A 1 765 ? -13.406 15.516 -1.325 1 96.56 765 LEU A O 1
ATOM 6203 N N . GLN A 1 766 ? -12.5 16.031 -3.342 1 96.94 766 GLN A N 1
ATOM 6204 C CA . GLN A 1 766 ? -12.789 17.453 -3.193 1 96.94 766 GLN A CA 1
ATOM 6205 C C . GLN A 1 766 ? -14.297 17.703 -3.154 1 96.94 766 GLN A C 1
ATOM 6207 O O . GLN A 1 766 ? -14.766 18.578 -2.418 1 96.94 766 GLN A O 1
ATOM 6212 N N . ALA A 1 767 ? -15.047 16.969 -3.99 1 96 767 ALA A N 1
ATOM 6213 C CA . ALA A 1 767 ? -16.5 17.094 -3.955 1 96 767 ALA A CA 1
ATOM 6214 C C . ALA A 1 767 ? -17.047 16.703 -2.584 1 96 767 ALA A C 1
ATOM 6216 O O . ALA A 1 767 ? -17.984 17.344 -2.08 1 96 767 ALA A O 1
ATOM 6217 N N . PHE A 1 768 ? -16.484 15.656 -2 1 95.69 768 PHE A N 1
ATOM 6218 C CA . PHE A 1 768 ? -16.859 15.211 -0.663 1 95.69 768 PHE A CA 1
ATOM 6219 C C . PHE A 1 768 ? -16.578 16.297 0.366 1 95.69 768 PHE A C 1
ATOM 6221 O O . PHE A 1 768 ? -17.422 16.594 1.214 1 95.69 768 PHE A O 1
ATOM 6228 N N . CYS A 1 769 ? -15.406 16.969 0.276 1 94.75 769 CYS A N 1
ATOM 6229 C CA . CYS A 1 769 ? -15 18 1.223 1 94.75 769 CYS A CA 1
ATOM 6230 C C . CYS A 1 769 ? -15.867 19.25 1.071 1 94.75 769 CYS A C 1
ATOM 6232 O O . CYS A 1 769 ? -16.25 19.875 2.064 1 94.75 769 CYS A O 1
ATOM 6234 N N . ARG A 1 770 ? -16.281 19.609 -0.16 1 92.38 770 ARG A N 1
ATOM 6235 C CA . ARG A 1 770 ? -17.062 20.812 -0.437 1 92.38 770 ARG A CA 1
ATOM 6236 C C . ARG A 1 770 ? -18.5 20.656 0.061 1 92.38 770 ARG A C 1
ATOM 6238 O O . ARG A 1 770 ? -19.156 21.641 0.36 1 92.38 770 ARG A O 1
ATOM 6245 N N . HIS A 1 771 ? -18.922 19.406 0.015 1 92.06 771 HIS A N 1
ATOM 6246 C CA . HIS A 1 771 ? -20.281 19.188 0.483 1 92.06 771 HIS A CA 1
ATOM 6247 C C . HIS A 1 771 ? -20.422 19.547 1.96 1 92.06 771 HIS A C 1
ATOM 6249 O O . HIS A 1 771 ? -21.484 19.984 2.398 1 92.06 771 HIS A O 1
ATOM 6255 N N . GLY A 1 772 ? -19.406 19.375 2.73 1 89.94 772 GLY A N 1
ATOM 6256 C CA . GLY A 1 772 ? -19.359 19.844 4.102 1 89.94 772 GLY A CA 1
ATOM 6257 C C . GLY A 1 772 ? -18.625 21.172 4.242 1 89.94 772 GLY A C 1
ATOM 6258 O O . GLY A 1 772 ? -18.953 22.141 3.562 1 89.94 772 GLY A O 1
ATOM 6259 N N . GLN A 1 773 ? -17.641 21.141 5.02 1 89.38 773 GLN A N 1
ATOM 6260 C CA . GLN A 1 773 ? -16.75 22.297 5.184 1 89.38 773 GLN A CA 1
ATOM 6261 C C . GLN A 1 773 ? -15.297 21.859 5.215 1 89.38 773 GLN A C 1
ATOM 6263 O O . GLN A 1 773 ? -14.961 20.812 5.758 1 89.38 773 GLN A O 1
ATOM 6268 N N . TYR A 1 774 ? -14.5 22.688 4.578 1 91.12 774 TYR A N 1
ATOM 6269 C CA . TYR A 1 774 ? -13.078 22.375 4.57 1 91.12 774 TYR A CA 1
ATOM 6270 C C . TYR A 1 774 ? -12.484 22.484 5.969 1 91.12 774 TYR A C 1
ATOM 6272 O O . TYR A 1 774 ? -11.688 21.641 6.387 1 91.12 774 TYR A O 1
ATOM 6280 N N . PHE A 1 775 ? -12.906 23.578 6.605 1 89.31 775 PHE A N 1
ATOM 6281 C CA . PHE A 1 775 ? -12.234 23.906 7.859 1 89.31 775 PHE A CA 1
ATOM 6282 C C . PHE A 1 775 ? -13.234 23.984 9 1 89.31 775 PHE A C 1
ATOM 6284 O O . PHE A 1 775 ? -14.359 24.469 8.82 1 89.31 775 PHE A O 1
ATOM 6291 N N . SER A 1 776 ? -12.828 23.281 10.086 1 75.88 776 SER A N 1
ATOM 6292 C CA . SER A 1 776 ? -13.672 23.297 11.273 1 75.88 776 SER A CA 1
ATOM 6293 C C . SER A 1 776 ? -13.492 24.578 12.07 1 75.88 776 SER A C 1
ATOM 6295 O O . SER A 1 776 ? -12.703 25.453 11.688 1 75.88 776 SER A O 1
ATOM 6297 N N . VAL A 1 777 ? -14.117 24.469 13.266 1 69.12 777 VAL A N 1
ATOM 6298 C CA . VAL A 1 777 ? -14.203 25.641 14.133 1 69.12 777 VAL A CA 1
ATOM 6299 C C . VAL A 1 777 ? -12.836 25.938 14.742 1 69.12 777 VAL A C 1
ATOM 6301 O O . VAL A 1 777 ? -11.992 25.047 14.844 1 69.12 777 VAL A O 1
ATOM 6304 N N . GLY A 1 778 ? -12.641 27.203 15.07 1 72.81 778 GLY A N 1
ATOM 6305 C CA . GLY A 1 778 ? -11.367 27.734 15.547 1 72.81 778 GLY A CA 1
ATOM 6306 C C . GLY A 1 778 ? -10.93 27.141 16.859 1 72.81 778 GLY A C 1
ATOM 6307 O O . GLY A 1 778 ? -9.734 26.938 17.094 1 72.81 778 GLY A O 1
ATOM 6308 N N . ILE A 1 779 ? -11.898 26.703 17.797 1 84.31 779 ILE A N 1
ATOM 6309 C CA . ILE A 1 779 ? -11.516 26.188 19.094 1 84.31 779 ILE A CA 1
ATOM 6310 C C . ILE A 1 779 ? -12.273 24.906 19.391 1 84.31 779 ILE A C 1
ATOM 6312 O O . ILE A 1 779 ? -13.492 24.828 19.172 1 84.31 779 ILE A O 1
ATOM 6316 N N . SER A 1 780 ? -11.578 23.859 19.672 1 87.31 780 SER A N 1
ATOM 6317 C CA . SER A 1 780 ? -12.164 22.594 20.094 1 87.31 780 SER A CA 1
ATOM 6318 C C . SER A 1 780 ? -11.492 22.062 21.344 1 87.31 780 SER A C 1
ATOM 6320 O O . SER A 1 780 ? -10.273 22.141 21.5 1 87.31 780 SER A O 1
ATOM 6322 N N . ALA A 1 781 ? -12.312 21.672 22.297 1 88.56 781 ALA A N 1
ATOM 6323 C CA . ALA A 1 781 ? -11.797 21.156 23.562 1 88.56 781 ALA A CA 1
ATOM 6324 C C . ALA A 1 781 ? -12.172 19.688 23.75 1 88.56 781 ALA A C 1
ATOM 6326 O O . ALA A 1 781 ? -13.211 19.234 23.266 1 88.56 781 ALA A O 1
ATOM 6327 N N . GLU A 1 782 ? -11.328 19.031 24.359 1 85 782 GLU A N 1
ATOM 6328 C CA . GLU A 1 782 ? -11.586 17.625 24.672 1 85 782 GLU A CA 1
ATOM 6329 C C . GLU A 1 782 ? -11.969 17.453 26.141 1 85 782 GLU A C 1
ATOM 6331 O O . GLU A 1 782 ? -11.367 18.078 27.016 1 85 782 GLU A O 1
ATOM 6336 N N . ARG A 1 783 ? -12.914 16.812 26.641 1 77.38 783 ARG A N 1
ATOM 6337 C CA . ARG A 1 783 ? -13.336 16.406 27.984 1 77.38 783 ARG A CA 1
ATOM 6338 C C . ARG A 1 783 ? -13.469 17.625 28.906 1 77.38 783 ARG A C 1
ATOM 6340 O O . ARG A 1 783 ? -12.883 17.656 29.984 1 77.38 783 ARG A O 1
ATOM 6347 N N . SER A 1 784 ? -14.164 18.484 28.359 1 82.62 784 SER A N 1
ATOM 6348 C CA . SER A 1 784 ? -14.359 19.703 29.141 1 82.62 784 SER A CA 1
ATOM 6349 C C . SER A 1 784 ? -15.336 19.484 30.281 1 82.62 784 SER A C 1
ATOM 6351 O O . SER A 1 784 ? -16.344 18.797 30.109 1 82.62 784 SER A O 1
ATOM 6353 N N . VAL A 1 785 ? -14.953 19.969 31.5 1 76.81 785 VAL A N 1
ATOM 6354 C CA . VAL A 1 785 ? -15.781 19.859 32.688 1 76.81 785 VAL A CA 1
ATOM 6355 C C . VAL A 1 785 ? -16.141 21.25 33.188 1 76.81 785 VAL A C 1
ATOM 6357 O O . VAL A 1 785 ? -15.383 22.203 33 1 76.81 785 VAL A O 1
ATOM 6360 N N . PRO A 1 786 ? -17.328 21.375 33.75 1 75.81 786 PRO A N 1
ATOM 6361 C CA . PRO A 1 786 ? -17.688 22.688 34.312 1 75.81 786 PRO A CA 1
ATOM 6362 C C . PRO A 1 786 ? -16.75 23.109 35.438 1 75.81 786 PRO A C 1
ATOM 6364 O O . PRO A 1 786 ? -16.344 22.266 36.281 1 75.81 786 PRO A O 1
ATOM 6367 N N . PHE A 1 787 ? -16.438 24.344 35.438 1 82.12 787 PHE A N 1
ATOM 6368 C CA . PHE A 1 787 ? -15.547 24.906 36.469 1 82.12 787 PHE A CA 1
ATOM 6369 C C . PHE A 1 787 ? -16.328 25.344 37.688 1 82.12 787 PHE A C 1
ATOM 6371 O O . PHE A 1 787 ? -17.172 26.234 37.625 1 82.12 787 PHE A O 1
ATOM 6378 N N . HIS A 1 788 ? -16.062 24.641 38.781 1 74.5 788 HIS A N 1
ATOM 6379 C CA . HIS A 1 788 ? -16.625 25.031 40.094 1 74.5 788 HIS A CA 1
ATOM 6380 C C . HIS A 1 788 ? -15.578 25.672 40.969 1 74.5 788 HIS A C 1
ATOM 6382 O O . HIS A 1 788 ? -14.68 25 41.469 1 74.5 788 HIS A O 1
ATOM 6388 N N . SER A 1 789 ? -15.656 26.953 41.219 1 76.19 789 SER A N 1
ATOM 6389 C CA . SER A 1 789 ? -14.641 27.75 41.906 1 76.19 789 SER A CA 1
ATOM 6390 C C . SER A 1 789 ? -14.336 27.188 43.281 1 76.19 789 SER A C 1
ATOM 6392 O O . SER A 1 789 ? -13.211 27.281 43.781 1 76.19 789 SER A O 1
ATOM 6394 N N . ASN A 1 790 ? -15.32 26.562 43.906 1 67.75 790 ASN A N 1
ATOM 6395 C CA . ASN A 1 790 ? -15.164 26.094 45.281 1 67.75 790 ASN A CA 1
ATOM 6396 C C . ASN A 1 790 ? -14.281 24.859 45.375 1 67.75 790 ASN A C 1
ATOM 6398 O O . ASN A 1 790 ? -13.773 24.516 46.438 1 67.75 790 ASN A O 1
ATOM 6402 N N . LEU A 1 791 ? -14.102 24.281 44.219 1 71.12 791 LEU A N 1
ATOM 6403 C CA . LEU A 1 791 ? -13.336 23.047 44.188 1 71.12 791 LEU A CA 1
ATOM 6404 C C . LEU A 1 791 ? -11.844 23.312 44 1 71.12 791 LEU A C 1
ATOM 6406 O O . LEU A 1 791 ? -11.016 22.422 44.125 1 71.12 791 LEU A O 1
ATOM 6410 N N . TYR A 1 792 ? -11.562 24.547 43.781 1 78.69 792 TYR A N 1
ATOM 6411 C CA . TYR A 1 792 ? -10.18 24.875 43.438 1 78.69 792 TYR A CA 1
ATOM 6412 C C . TYR A 1 792 ? -9.57 25.797 44.5 1 78.69 792 TYR A C 1
ATOM 6414 O O . TYR A 1 792 ? -10.289 26.422 45.281 1 78.69 792 TYR A O 1
ATOM 6422 N N . ALA A 1 793 ? -8.258 25.812 44.531 1 78.69 793 ALA A N 1
ATOM 6423 C CA . ALA A 1 793 ? -7.52 26.656 45.469 1 78.69 793 ALA A CA 1
ATOM 6424 C C . ALA A 1 793 ? -7.805 28.125 45.219 1 78.69 793 ALA A C 1
ATOM 6426 O O . ALA A 1 793 ? -8.281 28.5 44.156 1 78.69 793 ALA A O 1
ATOM 6427 N N . THR A 1 794 ? -7.535 28.875 46.188 1 79.88 794 THR A N 1
ATOM 6428 C CA . THR A 1 794 ? -7.809 30.297 46.125 1 79.88 794 THR A CA 1
ATOM 6429 C C . THR A 1 794 ? -6.965 30.969 45.062 1 79.88 794 THR A C 1
ATOM 6431 O O . THR A 1 794 ? -7.391 31.953 44.438 1 79.88 794 THR A O 1
ATOM 6434 N N . SER A 1 795 ? -5.852 30.375 44.844 1 81.69 795 SER A N 1
ATOM 6435 C CA . SER A 1 795 ? -4.984 30.953 43.812 1 81.69 795 SER A CA 1
ATOM 6436 C C . SER A 1 795 ? -5.59 30.797 42.438 1 81.69 795 SER A C 1
ATOM 6438 O O . SER A 1 795 ? -5.516 31.703 41.594 1 81.69 795 SER A O 1
ATOM 6440 N N . VAL A 1 796 ? -6.184 29.641 42.219 1 85.31 796 VAL A N 1
ATOM 6441 C CA . VAL A 1 796 ? -6.82 29.375 40.938 1 85.31 796 VAL A CA 1
ATOM 6442 C C . VAL A 1 796 ? -8.062 30.25 40.781 1 85.31 796 VAL A C 1
ATOM 6444 O O . VAL A 1 796 ? -8.305 30.812 39.719 1 85.31 796 VAL A O 1
ATOM 6447 N N . LYS A 1 797 ? -8.75 30.422 41.875 1 82.12 797 LYS A N 1
ATOM 6448 C CA . LYS A 1 797 ? -9.953 31.25 41.875 1 82.12 797 LYS A CA 1
ATOM 6449 C C . LYS A 1 797 ? -9.617 32.719 41.531 1 82.12 797 LYS A C 1
ATOM 6451 O O . LYS A 1 797 ? -10.305 33.344 40.719 1 82.12 797 LYS A O 1
ATOM 6456 N N . SER A 1 798 ? -8.586 33.094 42.156 1 83.31 798 SER A N 1
ATOM 6457 C CA . SER A 1 798 ? -8.188 34.5 41.969 1 83.31 798 SER A CA 1
ATOM 6458 C C . SER A 1 798 ? -7.715 34.719 40.531 1 83.31 798 SER A C 1
ATOM 6460 O O . SER A 1 798 ? -8.008 35.75 39.938 1 83.31 798 SER A O 1
ATOM 6462 N N . ALA A 1 799 ? -7.012 33.781 39.969 1 86.31 799 ALA A N 1
ATOM 6463 C CA . ALA A 1 799 ? -6.5 33.906 38.625 1 86.31 799 ALA A CA 1
ATOM 6464 C C . ALA A 1 799 ? -7.637 33.906 37.594 1 86.31 799 ALA A C 1
ATOM 6466 O O . ALA A 1 799 ? -7.609 34.656 36.625 1 86.31 799 ALA A O 1
ATOM 6467 N N . VAL A 1 800 ? -8.578 33.094 37.781 1 86.25 800 VAL A N 1
ATOM 6468 C CA . VAL A 1 800 ? -9.703 32.969 36.844 1 86.25 800 VAL A CA 1
ATOM 6469 C C . VAL A 1 800 ? -10.594 34.188 36.938 1 86.25 800 VAL A C 1
ATOM 6471 O O . VAL A 1 800 ? -11.125 34.688 35.938 1 86.25 800 VAL A O 1
ATOM 6474 N N . ASP A 1 801 ? -10.703 34.719 38.156 1 81.81 801 ASP A N 1
ATOM 6475 C CA . ASP A 1 801 ? -11.516 35.906 38.344 1 81.81 801 ASP A CA 1
ATOM 6476 C C . ASP A 1 801 ? -10.875 37.125 37.688 1 81.81 801 ASP A C 1
ATOM 6478 O O . ASP A 1 801 ? -11.578 38 37.188 1 81.81 801 ASP A O 1
ATOM 6482 N N . LYS A 1 802 ? -9.633 37.156 37.688 1 81.69 802 LYS A N 1
ATOM 6483 C CA . LYS A 1 802 ? -8.914 38.281 37.094 1 81.69 802 LYS A CA 1
ATOM 6484 C C . LYS A 1 802 ? -9.086 38.312 35.594 1 81.69 802 LYS A C 1
ATOM 6486 O O . LYS A 1 802 ? -8.953 39.344 34.969 1 81.69 802 LYS A O 1
ATOM 6491 N N . CYS A 1 803 ? -9.305 37.156 35.031 1 81.25 803 CYS A N 1
ATOM 6492 C CA . CYS A 1 803 ? -9.477 37.125 33.594 1 81.25 803 CYS A CA 1
ATOM 6493 C C . CYS A 1 803 ? -10.93 37.375 33.188 1 81.25 803 CYS A C 1
ATOM 6495 O O . CYS A 1 803 ? -11.281 37.375 32 1 81.25 803 CYS A O 1
ATOM 6497 N N . GLY A 1 804 ? -11.68 37.719 34.094 1 74.12 804 GLY A N 1
ATOM 6498 C CA . GLY A 1 804 ? -13.055 38.094 33.812 1 74.12 804 GLY A CA 1
ATOM 6499 C C . GLY A 1 804 ? -14.023 36.938 33.812 1 74.12 804 GLY A C 1
ATOM 6500 O O . GLY A 1 804 ? -15.18 37.094 33.406 1 74.12 804 GLY A O 1
ATOM 6501 N N . MET A 1 805 ? -13.531 35.781 34.031 1 73.19 805 MET A N 1
ATOM 6502 C CA . MET A 1 805 ? -14.43 34.625 34.031 1 73.19 805 MET A CA 1
ATOM 6503 C C . MET A 1 805 ? -15.008 34.344 35.406 1 73.19 805 MET A C 1
ATOM 6505 O O . MET A 1 805 ? -14.266 34.188 36.375 1 73.19 805 MET A O 1
ATOM 6509 N N . HIS A 1 806 ? -16.109 35 35.688 1 61.69 806 HIS A N 1
ATOM 6510 C CA . HIS A 1 806 ? -16.703 34.875 37 1 61.69 806 HIS A CA 1
ATOM 6511 C C . HIS A 1 806 ? -17.344 33.5 37.219 1 61.69 806 HIS A C 1
ATOM 6513 O O . HIS A 1 806 ? -17.828 32.875 36.25 1 61.69 806 HIS A O 1
ATOM 6519 N N . SER A 1 807 ? -17.047 32.781 38.344 1 55.41 807 SER A N 1
ATOM 6520 C CA . SER A 1 807 ? -17.516 31.469 38.781 1 55.41 807 SER A CA 1
ATOM 6521 C C . SER A 1 807 ? -19 31.281 38.5 1 55.41 807 SER A C 1
ATOM 6523 O O . SER A 1 807 ? -19.469 30.156 38.312 1 55.41 807 SER A O 1
ATOM 6525 N N . GLY A 1 808 ? -19.812 32.219 38.594 1 53.38 808 GLY A N 1
ATOM 6526 C CA . GLY A 1 808 ? -21.25 32.031 38.469 1 53.38 808 GLY A CA 1
ATOM 6527 C C . GLY A 1 808 ? -21.688 31.75 37.031 1 53.38 808 GLY A C 1
ATOM 6528 O O . GLY A 1 808 ? -22.828 31.344 36.812 1 53.38 808 GLY A O 1
ATOM 6529 N N . GLY A 1 809 ? -20.781 31.875 36.031 1 58.12 809 GLY A N 1
ATOM 6530 C CA . GLY A 1 809 ? -21.219 31.656 34.688 1 58.12 809 GLY A CA 1
ATOM 6531 C C . GLY A 1 809 ? -20.875 30.266 34.156 1 58.12 809 GLY A C 1
ATOM 6532 O O . GLY A 1 809 ? -20.406 29.406 34.906 1 58.12 809 GLY A O 1
ATOM 6533 N N . ASP A 1 810 ? -21.359 29.891 32.906 1 70.81 810 ASP A N 1
ATOM 6534 C CA . ASP A 1 810 ? -21.094 28.625 32.25 1 70.81 810 ASP A CA 1
ATOM 6535 C C . ASP A 1 810 ? -19.625 28.531 31.797 1 70.81 810 ASP A C 1
ATOM 6537 O O . ASP A 1 810 ? -19.312 28.797 30.641 1 70.81 810 ASP A O 1
ATOM 6541 N N . VAL A 1 811 ? -18.703 28.469 32.812 1 79.31 811 VAL A N 1
ATOM 6542 C CA . VAL A 1 811 ? -17.266 28.344 32.562 1 79.31 811 VAL A CA 1
ATOM 6543 C C . VAL A 1 811 ? -16.859 26.875 32.625 1 79.31 811 VAL A C 1
ATOM 6545 O O . VAL A 1 811 ? -17.344 26.125 33.5 1 79.31 811 VAL A O 1
ATOM 6548 N N . HIS A 1 812 ? -16.062 26.484 31.625 1 83.44 812 HIS A N 1
ATOM 6549 C CA . HIS A 1 812 ? -15.586 25.094 31.562 1 83.44 812 HIS A CA 1
ATOM 6550 C C . HIS A 1 812 ? -14.062 25.031 31.641 1 83.44 812 HIS A C 1
ATOM 6552 O O . HIS A 1 812 ? -13.375 26.016 31.312 1 83.44 812 HIS A O 1
ATOM 6558 N N . ILE A 1 813 ? -13.562 23.938 32.156 1 85.81 813 ILE A N 1
ATOM 6559 C CA . ILE A 1 813 ? -12.133 23.688 32.281 1 85.81 813 ILE A CA 1
ATOM 6560 C C . ILE A 1 813 ? -11.766 22.406 31.516 1 85.81 813 ILE A C 1
ATOM 6562 O O . ILE A 1 813 ? -12.531 21.438 31.516 1 85.81 813 ILE A O 1
ATOM 6566 N N . SER A 1 814 ? -10.688 22.453 30.734 1 91.5 814 SER A N 1
ATOM 6567 C CA . SER A 1 814 ? -10.219 21.297 29.984 1 91.5 814 SER A CA 1
ATOM 6568 C C . SER A 1 814 ? -8.703 21.172 30.078 1 91.5 814 SER A C 1
ATOM 6570 O O . SER A 1 814 ? -8 22.141 30.375 1 91.5 814 SER A O 1
ATOM 6572 N N . ASP A 1 815 ? -8.211 19.938 29.844 1 92.62 815 ASP A N 1
ATOM 6573 C CA . ASP A 1 815 ? -6.777 19.688 29.891 1 92.62 815 ASP A CA 1
ATOM 6574 C C . ASP A 1 815 ? -6.176 19.688 28.484 1 92.62 815 ASP A C 1
ATOM 6576 O O . ASP A 1 815 ? -4.953 19.688 28.328 1 92.62 815 ASP A O 1
ATOM 6580 N N . SER A 1 816 ? -6.902 19.672 27.531 1 93.75 816 SER A N 1
ATOM 6581 C CA . SER A 1 816 ? -6.43 19.656 26.141 1 93.75 816 SER A CA 1
ATOM 6582 C C . SER A 1 816 ? -7.355 20.453 25.234 1 93.75 816 SER A C 1
ATOM 6584 O O . SER A 1 816 ? -8.578 20.312 25.312 1 93.75 816 SER A O 1
ATOM 6586 N N . VAL A 1 817 ? -6.75 21.312 24.469 1 92.38 817 VAL A N 1
ATOM 6587 C CA . VAL A 1 817 ? -7.551 22.141 23.578 1 92.38 817 VAL A CA 1
ATOM 6588 C C . VAL A 1 817 ? -6.855 22.266 22.219 1 92.38 817 VAL A C 1
ATOM 6590 O O . VAL A 1 817 ? -5.633 22.172 22.141 1 92.38 817 VAL A O 1
ATOM 6593 N N . ASP A 1 818 ? -7.637 22.328 21.188 1 90.56 818 ASP A N 1
ATOM 6594 C CA . ASP A 1 818 ? -7.152 22.641 19.859 1 90.56 818 ASP A CA 1
ATOM 6595 C C . ASP A 1 818 ? -7.582 24.047 19.422 1 90.56 818 ASP A C 1
ATOM 6597 O O . ASP A 1 818 ? -8.773 24.359 19.391 1 90.56 818 ASP A O 1
ATOM 6601 N N . ILE A 1 819 ? -6.582 24.875 19.234 1 89.88 819 ILE A N 1
ATOM 6602 C CA . ILE A 1 819 ? -6.867 26.25 18.828 1 89.88 819 ILE A CA 1
ATOM 6603 C C . ILE A 1 819 ? -6.23 26.531 17.469 1 89.88 819 ILE A C 1
ATOM 6605 O O . ILE A 1 819 ? -5.004 26.5 17.344 1 89.88 819 ILE A O 1
ATOM 6609 N N . ASP A 1 820 ? -6.973 26.781 16.469 1 81.81 820 ASP A N 1
ATOM 6610 C CA . ASP A 1 820 ? -6.523 27.156 15.141 1 81.81 820 ASP A CA 1
ATOM 6611 C C . ASP A 1 820 ? -5.516 26.156 14.586 1 81.81 820 ASP A C 1
ATOM 6613 O O . ASP A 1 820 ? -4.473 26.547 14.055 1 81.81 820 ASP A O 1
ATOM 6617 N N . GLY A 1 821 ? -5.742 24.969 14.852 1 79.25 821 GLY A N 1
ATOM 6618 C CA . GLY A 1 821 ? -4.914 23.922 14.273 1 79.25 821 GLY A CA 1
ATOM 6619 C C . GLY A 1 821 ? -3.762 23.5 15.172 1 79.25 821 GLY A C 1
ATOM 6620 O O . GLY A 1 821 ? -3.002 22.594 14.844 1 79.25 821 GLY A O 1
ATOM 6621 N N . ILE A 1 822 ? -3.576 24.188 16.312 1 88.62 822 ILE A N 1
ATOM 6622 C CA . ILE A 1 822 ? -2.521 23.844 17.25 1 88.62 822 ILE A CA 1
ATOM 6623 C C . ILE A 1 822 ? -3.125 23.109 18.453 1 88.62 822 ILE A C 1
ATOM 6625 O O . ILE A 1 822 ? -4.094 23.594 19.047 1 88.62 822 ILE A O 1
ATOM 6629 N N . HIS A 1 823 ? -2.553 22 18.719 1 91.12 823 HIS A N 1
ATOM 6630 C CA . HIS A 1 823 ? -3.021 21.203 19.844 1 91.12 823 HIS A CA 1
ATOM 6631 C C . HIS A 1 823 ? -2.229 21.516 21.109 1 91.12 823 HIS A C 1
ATOM 6633 O O . HIS A 1 823 ? -1.002 21.391 21.125 1 91.12 823 HIS A O 1
ATOM 6639 N N . TYR A 1 824 ? -2.881 22 22.125 1 94.06 824 TYR A N 1
ATOM 6640 C CA . TYR A 1 824 ? -2.279 22.312 23.422 1 94.06 824 TYR A CA 1
ATOM 6641 C C . TYR A 1 824 ? -2.664 21.281 24.469 1 94.06 824 TYR A C 1
ATOM 6643 O O . TYR A 1 824 ? -3.797 20.781 24.469 1 94.06 824 TYR A O 1
ATOM 6651 N N . MET A 1 825 ? -1.771 20.938 25.312 1 95 825 MET A N 1
ATOM 6652 C CA . MET A 1 825 ? -2.021 19.984 26.391 1 95 825 MET A CA 1
ATOM 6653 C C . MET A 1 825 ? -1.452 20.469 27.703 1 95 825 MET A C 1
ATOM 6655 O O . MET A 1 825 ? -0.475 21.219 27.734 1 95 825 MET A O 1
ATOM 6659 N N . LYS A 1 826 ? -2.092 19.984 28.734 1 93.5 826 LYS A N 1
ATOM 6660 C CA . LYS A 1 826 ? -1.566 20.266 30.062 1 93.5 826 LYS A CA 1
ATOM 6661 C C . LYS A 1 826 ? -0.134 19.75 30.203 1 93.5 826 LYS A C 1
ATOM 6663 O O . LYS A 1 826 ? 0.194 18.672 29.734 1 93.5 826 LYS A O 1
ATOM 6668 N N . GLY A 1 827 ? 0.687 20.562 30.75 1 91.75 827 GLY A N 1
ATOM 6669 C CA . GLY A 1 827 ? 2.066 20.156 30.984 1 91.75 827 GLY A CA 1
ATOM 6670 C C . GLY A 1 827 ? 3.027 20.734 29.953 1 91.75 827 GLY A C 1
ATOM 6671 O O . GLY A 1 827 ? 4.246 20.625 30.125 1 91.75 827 GLY A O 1
ATOM 6672 N N . GLU A 1 828 ? 2.48 21.344 28.953 1 95.5 828 GLU A N 1
ATOM 6673 C CA . GLU A 1 828 ? 3.318 22 27.953 1 95.5 828 GLU A CA 1
ATOM 6674 C C . GLU A 1 828 ? 3.68 23.422 28.375 1 95.5 828 GLU A C 1
ATOM 6676 O O . GLU A 1 828 ? 3.09 23.969 29.312 1 95.5 828 GLU A O 1
ATOM 6681 N N . TYR A 1 829 ? 4.695 23.938 27.781 1 94.88 829 TYR A N 1
ATOM 6682 C CA . TYR A 1 829 ? 5.164 25.281 28.109 1 94.88 829 TYR A CA 1
ATOM 6683 C C . TYR A 1 829 ? 4.863 26.25 26.984 1 94.88 829 TYR A C 1
ATOM 6685 O O . TYR A 1 829 ? 4.922 25.875 25.797 1 94.88 829 TYR A O 1
ATOM 6693 N N . ILE A 1 830 ? 4.543 27.438 27.328 1 94.81 830 ILE A N 1
ATOM 6694 C CA . ILE A 1 830 ? 4.352 28.516 26.375 1 94.81 830 ILE A CA 1
ATOM 6695 C C . ILE A 1 830 ? 5.172 29.734 26.797 1 94.81 830 ILE A C 1
ATOM 6697 O O . ILE A 1 830 ? 5.555 29.859 27.953 1 94.81 830 ILE A O 1
ATOM 6701 N N . ILE A 1 831 ? 5.469 30.547 25.875 1 93.25 831 ILE A N 1
ATOM 6702 C CA . ILE A 1 831 ? 6.254 31.75 26.172 1 93.25 831 ILE A CA 1
ATOM 6703 C C . ILE A 1 831 ? 5.324 32.906 26.469 1 93.25 831 ILE A C 1
ATOM 6705 O O . ILE A 1 831 ? 4.453 33.25 25.656 1 93.25 831 ILE A O 1
ATOM 6709 N N . ILE A 1 832 ? 5.473 33.562 27.531 1 89.38 832 ILE A N 1
ATOM 6710 C CA . ILE A 1 832 ? 4.555 34.594 28 1 89.38 832 ILE A CA 1
ATOM 6711 C C . ILE A 1 832 ? 5.176 35.969 27.766 1 89.38 832 ILE A C 1
ATOM 6713 O O . ILE A 1 832 ? 4.492 36.906 27.328 1 89.38 832 ILE A O 1
ATOM 6717 N N . ASN A 1 833 ? 6.375 36.125 28.25 1 83.31 833 ASN A N 1
ATOM 6718 C CA . ASN A 1 833 ? 6.961 37.438 28.188 1 83.31 833 ASN A CA 1
ATOM 6719 C C . ASN A 1 833 ? 8.477 37.375 28.016 1 83.31 833 ASN A C 1
ATOM 6721 O O . ASN A 1 833 ? 9.086 36.344 28.203 1 83.31 833 ASN A O 1
ATOM 6725 N N . GLN A 1 834 ? 8.914 38.469 27.375 1 77.44 834 GLN A N 1
ATOM 6726 C CA . GLN A 1 834 ? 10.352 38.688 27.281 1 77.44 834 GLN A CA 1
ATOM 6727 C C . GLN A 1 834 ? 10.758 39.969 28.016 1 77.44 834 GLN A C 1
ATOM 6729 O O . GLN A 1 834 ? 10.133 41 27.844 1 77.44 834 GLN A O 1
ATOM 6734 N N . THR A 1 835 ? 11.531 39.781 29.062 1 66.25 835 THR A N 1
ATOM 6735 C CA . THR A 1 835 ? 11.945 40.969 29.797 1 66.25 835 THR A CA 1
ATOM 6736 C C . THR A 1 835 ? 12.789 41.875 28.906 1 66.25 835 THR A C 1
ATOM 6738 O O . THR A 1 835 ? 13.461 41.406 27.984 1 66.25 835 THR A O 1
ATOM 6741 N N . VAL A 1 836 ? 12.516 43.188 28.891 1 57.84 836 VAL A N 1
ATOM 6742 C CA . VAL A 1 836 ? 12.969 44.312 28.047 1 57.84 836 VAL A CA 1
ATOM 6743 C C . VAL A 1 836 ? 14.492 44.312 27.984 1 57.84 836 VAL A C 1
ATOM 6745 O O . VAL A 1 836 ? 15.078 44.75 27 1 57.84 836 VAL A O 1
ATOM 6748 N N . VAL A 1 837 ? 15.211 43.812 28.984 1 51.44 837 VAL A N 1
ATOM 6749 C CA . VAL A 1 837 ? 16.625 44.156 29.047 1 51.44 837 VAL A CA 1
ATOM 6750 C C . VAL A 1 837 ? 17.406 43.281 28.062 1 51.44 837 VAL A C 1
ATOM 6752 O O . VAL A 1 837 ? 18.297 43.781 27.344 1 51.44 837 VAL A O 1
ATOM 6755 N N . ASP A 1 838 ? 17.094 42 27.969 1 63.41 838 ASP A N 1
ATOM 6756 C CA . ASP A 1 838 ? 17.922 41.062 27.203 1 63.41 838 ASP A CA 1
ATOM 6757 C C . ASP A 1 838 ? 17.047 40.031 26.484 1 63.41 838 ASP A C 1
ATOM 6759 O O . ASP A 1 838 ? 16.078 39.531 27.047 1 63.41 838 ASP A O 1
ATOM 6763 N N . ARG A 1 839 ? 17.266 39.875 25.109 1 70.75 839 ARG A N 1
ATOM 6764 C CA . ARG A 1 839 ? 16.562 38.938 24.25 1 70.75 839 ARG A CA 1
ATOM 6765 C C . ARG A 1 839 ? 16.594 37.531 24.859 1 70.75 839 ARG A C 1
ATOM 6767 O O . ARG A 1 839 ? 15.781 36.688 24.484 1 70.75 839 ARG A O 1
ATOM 6774 N N . PHE A 1 840 ? 17.375 37.312 25.812 1 79.88 840 PHE A N 1
ATOM 6775 C CA . PHE A 1 840 ? 17.562 35.969 26.312 1 79.88 840 PHE A CA 1
ATOM 6776 C C . PHE A 1 840 ? 16.797 35.75 27.609 1 79.88 840 PHE A C 1
ATOM 6778 O O . PHE A 1 840 ? 16.781 34.656 28.172 1 79.88 840 PHE A O 1
ATOM 6785 N N . HIS A 1 841 ? 16.094 36.75 28.031 1 83.31 841 HIS A N 1
ATOM 6786 C CA . HIS A 1 841 ? 15.32 36.594 29.25 1 83.31 841 HIS A CA 1
ATOM 6787 C C . HIS A 1 841 ? 13.844 36.375 28.938 1 83.31 841 HIS A C 1
ATOM 6789 O O . HIS A 1 841 ? 13.078 37.312 28.797 1 83.31 841 HIS A O 1
ATOM 6795 N N . LEU A 1 842 ? 13.57 35.094 28.891 1 89.44 842 LEU A N 1
ATOM 6796 C CA . LEU A 1 842 ? 12.203 34.719 28.578 1 89.44 842 LEU A CA 1
ATOM 6797 C C . LEU A 1 842 ? 11.508 34.125 29.812 1 89.44 842 LEU A C 1
ATOM 6799 O O . LEU A 1 842 ? 12.164 33.531 30.672 1 89.44 842 LEU A O 1
ATOM 6803 N N . SER A 1 843 ? 10.266 34.438 29.922 1 90.19 843 SER A N 1
ATOM 6804 C CA . SER A 1 843 ? 9.414 33.812 30.922 1 90.19 843 SER A CA 1
ATOM 6805 C C . SER A 1 843 ? 8.492 32.781 30.281 1 90.19 843 SER A C 1
ATOM 6807 O O . SER A 1 843 ? 7.855 33.062 29.25 1 90.19 843 SER A O 1
ATOM 6809 N N . PHE A 1 844 ? 8.531 31.594 30.859 1 92.75 844 PHE A N 1
ATOM 6810 C CA . PHE A 1 844 ? 7.715 30.516 30.328 1 92.75 844 PHE A CA 1
ATOM 6811 C C . PHE A 1 844 ? 6.5 30.266 31.203 1 92.75 844 PHE A C 1
ATOM 6813 O O . PHE A 1 844 ? 6.535 30.547 32.406 1 92.75 844 PHE A O 1
ATOM 6820 N N . GLY A 1 845 ? 5.383 29.969 30.609 1 92.81 845 GLY A N 1
ATOM 6821 C CA . GLY A 1 845 ? 4.191 29.547 31.328 1 92.81 845 GLY A CA 1
ATOM 6822 C C . GLY A 1 845 ? 3.92 28.062 31.219 1 92.81 845 GLY A C 1
ATOM 6823 O O . GLY A 1 845 ? 3.719 27.547 30.125 1 92.81 845 GLY A O 1
ATOM 6824 N N . LEU A 1 846 ? 4.031 27.359 32.312 1 93.62 846 LEU A N 1
ATOM 6825 C CA . LEU A 1 846 ? 3.617 25.969 32.344 1 93.62 846 LEU A CA 1
ATOM 6826 C C . LEU A 1 846 ? 2.096 25.844 32.344 1 93.62 846 LEU A C 1
ATOM 6828 O O . LEU A 1 846 ? 1.434 26.312 33.281 1 93.62 846 LEU A O 1
ATOM 6832 N N . ILE A 1 847 ? 1.549 25.25 31.359 1 94.75 847 ILE A N 1
ATOM 6833 C CA . ILE A 1 847 ? 0.099 25.156 31.219 1 94.75 847 ILE A CA 1
ATOM 6834 C C . ILE A 1 847 ? -0.46 24.203 32.281 1 94.75 847 ILE A C 1
ATOM 6836 O O . ILE A 1 847 ? -0.075 23.031 32.312 1 94.75 847 ILE A O 1
ATOM 6840 N N . GLN A 1 848 ? -1.345 24.672 33 1 91.56 848 GLN A N 1
ATOM 6841 C CA . GLN A 1 848 ? -1.996 23.844 34 1 91.56 848 GLN A CA 1
ATOM 6842 C C . GLN A 1 848 ? -3.367 23.375 33.531 1 91.56 848 GLN A C 1
ATOM 6844 O O . GLN A 1 848 ? -3.793 22.266 33.844 1 91.56 848 GLN A O 1
ATOM 6849 N N . SER A 1 849 ? -4.043 24.219 32.938 1 92 849 SER A N 1
ATOM 6850 C CA . SER A 1 849 ? -5.359 23.906 32.406 1 92 849 SER A CA 1
ATOM 6851 C C . SER A 1 849 ? -5.84 25 31.453 1 92 849 SER A C 1
ATOM 6853 O O . SER A 1 849 ? -5.156 26 31.25 1 92 849 SER A O 1
ATOM 6855 N N . PHE A 1 850 ? -6.953 24.75 30.859 1 93.12 850 PHE A N 1
ATOM 6856 C CA . PHE A 1 850 ? -7.578 25.703 29.953 1 93.12 850 PHE A CA 1
ATOM 6857 C C . PHE A 1 850 ? -8.969 26.094 30.438 1 93.12 850 PHE A C 1
ATOM 6859 O O . PHE A 1 850 ? -9.734 25.234 30.875 1 93.12 850 PHE A O 1
ATOM 6866 N N . ILE A 1 851 ? -9.242 27.328 30.438 1 89.75 851 ILE A N 1
ATOM 6867 C CA . ILE A 1 851 ? -10.531 27.828 30.891 1 89.75 851 ILE A CA 1
ATOM 6868 C C . ILE A 1 851 ? -11.344 28.328 29.703 1 89.75 851 ILE A C 1
ATOM 6870 O O . ILE A 1 851 ? -10.898 29.203 28.953 1 89.75 851 ILE A O 1
ATOM 6874 N N . LEU A 1 852 ? -12.445 27.688 29.516 1 87.25 852 LEU A N 1
ATOM 6875 C CA . LEU A 1 852 ? -13.312 28.047 28.406 1 87.25 852 LEU A CA 1
ATOM 6876 C C . LEU A 1 852 ? -14.539 28.797 28.891 1 87.25 852 LEU A C 1
ATOM 6878 O O . LEU A 1 852 ? -15.188 28.406 29.859 1 87.25 852 LEU A O 1
ATOM 6882 N N . GLY A 1 853 ? -14.734 29.984 28.375 1 74.69 853 GLY A N 1
ATOM 6883 C CA . GLY A 1 853 ? -15.891 30.781 28.75 1 74.69 853 GLY A CA 1
ATOM 6884 C C . GLY A 1 853 ? -17.094 30.562 27.844 1 74.69 853 GLY A C 1
ATOM 6885 O O . GLY A 1 853 ? -16.938 30.094 26.719 1 74.69 853 GLY A O 1
ATOM 6886 N N . SER A 1 854 ? -18.312 30.469 28.453 1 61.78 854 SER A N 1
ATOM 6887 C CA . SER A 1 854 ? -19.562 30.234 27.766 1 61.78 854 SER A CA 1
ATOM 6888 C C . SER A 1 854 ? -19.891 31.391 26.812 1 61.78 854 SER A C 1
ATOM 6890 O O . SER A 1 854 ? -20.859 31.328 26.062 1 61.78 854 SER A O 1
ATOM 6892 N N . ASP A 1 855 ? -19.219 32.594 27.078 1 52.22 855 ASP A N 1
ATOM 6893 C CA . ASP A 1 855 ? -19.75 33.688 26.266 1 52.22 855 ASP A CA 1
ATOM 6894 C C . ASP A 1 855 ? -19.594 33.375 24.766 1 52.22 855 ASP A C 1
ATOM 6896 O O . ASP A 1 855 ? -18.766 32.562 24.391 1 52.22 855 ASP A O 1
ATOM 6900 N N . ASN A 1 856 ? -20.625 33.719 24.031 1 46.81 856 ASN A N 1
ATOM 6901 C CA . ASN A 1 856 ? -20.766 33.625 22.594 1 46.81 856 ASN A CA 1
ATOM 6902 C C . ASN A 1 856 ? -19.422 33.781 21.891 1 46.81 856 ASN A C 1
ATOM 6904 O O . ASN A 1 856 ? -19.312 33.625 20.672 1 46.81 856 ASN A O 1
ATOM 6908 N N . SER A 1 857 ? -18.562 34.406 22.641 1 50.41 857 SER A N 1
ATOM 6909 C CA . SER A 1 857 ? -17.391 34.781 21.875 1 50.41 857 SER A CA 1
ATOM 6910 C C . SER A 1 857 ? -16.375 33.625 21.859 1 50.41 857 SER A C 1
ATOM 6912 O O . SER A 1 857 ? -15.43 33.656 21.062 1 50.41 857 SER A O 1
ATOM 6914 N N . GLY A 1 858 ? -16.719 32.406 22.375 1 61.25 858 GLY A N 1
ATOM 6915 C CA . GLY A 1 858 ? -15.828 31.266 22.203 1 61.25 858 GLY A CA 1
ATOM 6916 C C . GLY A 1 858 ? -14.398 31.562 22.609 1 61.25 858 GLY A C 1
ATOM 6917 O O . GLY A 1 858 ? -13.461 31.281 21.859 1 61.25 858 GLY A O 1
ATOM 6918 N N . THR A 1 859 ? -14.086 32.219 23.719 1 74.88 859 THR A N 1
ATOM 6919 C CA . THR A 1 859 ? -12.734 32.594 24.141 1 74.88 859 THR A CA 1
ATOM 6920 C C . THR A 1 859 ? -12.117 31.5 25 1 74.88 859 THR A C 1
ATOM 6922 O O . THR A 1 859 ? -12.812 30.828 25.766 1 74.88 859 THR A O 1
ATOM 6925 N N . CYS A 1 860 ? -10.906 31.141 24.719 1 87.31 860 CYS A N 1
ATOM 6926 C CA . CYS A 1 860 ? -10.109 30.172 25.453 1 87.31 860 CYS A CA 1
ATOM 6927 C C . CYS A 1 860 ? -8.938 30.844 26.156 1 87.31 860 CYS A C 1
ATOM 6929 O O . CYS A 1 860 ? -8.18 31.594 25.531 1 87.31 860 CYS A O 1
ATOM 6931 N N . HIS A 1 861 ? -8.953 30.719 27.547 1 91 861 HIS A N 1
ATOM 6932 C CA . HIS A 1 861 ? -7.844 31.266 28.328 1 91 861 HIS A CA 1
ATOM 6933 C C . HIS A 1 861 ? -6.91 30.172 28.812 1 91 861 HIS A C 1
ATOM 6935 O O . HIS A 1 861 ? -7.352 29.047 29.078 1 91 861 HIS A O 1
ATOM 6941 N N . PHE A 1 862 ? -5.672 30.516 28.922 1 93.5 862 PHE A N 1
ATOM 6942 C CA . PHE A 1 862 ? -4.645 29.594 29.406 1 93.5 862 PHE A CA 1
ATOM 6943 C C . PHE A 1 862 ? -4.348 29.844 30.875 1 93.5 862 PHE A C 1
ATOM 6945 O O . PHE A 1 862 ? -3.947 30.953 31.266 1 93.5 862 PHE A O 1
ATOM 6952 N N . LEU A 1 863 ? -4.645 28.891 31.688 1 92.69 863 LEU A N 1
ATOM 6953 C CA . LEU A 1 863 ? -4.168 28.953 33.062 1 92.69 863 LEU A CA 1
ATOM 6954 C C . LEU A 1 863 ? -2.73 28.453 33.156 1 92.69 863 LEU A C 1
ATOM 6956 O O . LEU A 1 863 ? -2.467 27.266 32.969 1 92.69 863 LEU A O 1
ATOM 6960 N N . VAL A 1 864 ? -1.822 29.391 33.438 1 93.44 864 VAL A N 1
ATOM 6961 C CA . VAL A 1 864 ? -0.414 29.016 33.375 1 93.44 864 VAL A CA 1
ATOM 6962 C C . VAL A 1 864 ? 0.294 29.422 34.656 1 93.44 864 VAL A C 1
ATOM 6964 O O . VAL A 1 864 ? -0.129 30.359 35.344 1 93.44 864 VAL A O 1
ATOM 6967 N N . SER A 1 865 ? 1.291 28.656 35.062 1 91.69 865 SER A N 1
ATOM 6968 C CA . SER A 1 865 ? 2.252 29.031 36.094 1 91.69 865 SER A CA 1
ATOM 6969 C C . SER A 1 865 ? 3.488 29.688 35.5 1 91.69 865 SER A C 1
ATOM 6971 O O . SER A 1 865 ? 4.227 29.047 34.75 1 91.69 865 SER A O 1
ATOM 6973 N N . VAL A 1 866 ? 3.771 30.875 35.812 1 90.94 866 VAL A N 1
ATOM 6974 C CA . VAL A 1 866 ? 4.863 31.625 35.188 1 90.94 866 VAL A CA 1
ATOM 6975 C C . VAL A 1 866 ? 6.191 31.203 35.812 1 90.94 866 VAL A C 1
ATOM 6977 O O . VAL A 1 866 ? 6.336 31.203 37.031 1 90.94 866 VAL A O 1
ATOM 6980 N N . ILE A 1 867 ? 7.082 30.875 34.969 1 90.25 867 ILE A N 1
ATOM 6981 C CA . ILE A 1 867 ? 8.406 30.453 35.406 1 90.25 867 ILE A CA 1
ATOM 6982 C C . ILE A 1 867 ? 9.477 31.281 34.688 1 90.25 867 ILE A C 1
ATOM 6984 O O . ILE A 1 867 ? 9.469 31.422 33.469 1 90.25 867 ILE A O 1
ATOM 6988 N N . ARG A 1 868 ? 10.398 31.766 35.438 1 87.56 868 ARG A N 1
ATOM 6989 C CA . ARG A 1 868 ? 11.516 32.5 34.875 1 87.56 868 ARG A CA 1
ATOM 6990 C C . ARG A 1 868 ? 12.609 31.562 34.406 1 87.56 868 ARG A C 1
ATOM 6992 O O . ARG A 1 868 ? 12.656 30.406 34.812 1 87.56 868 ARG A O 1
ATOM 6999 N N . SER A 1 869 ? 13.305 32.031 33.375 1 90.69 869 SER A N 1
ATOM 7000 C CA . SER A 1 869 ? 14.359 31.188 32.844 1 90.69 869 SER A CA 1
ATOM 7001 C C . SER A 1 869 ? 15.656 31.969 32.656 1 90.69 869 SER A C 1
ATOM 7003 O O . SER A 1 869 ? 15.664 33.188 32.719 1 90.69 869 SER A O 1
ATOM 7005 N N . SER A 1 870 ? 16.734 31.219 32.625 1 89.75 870 SER A N 1
ATOM 7006 C CA . SER A 1 870 ? 18.047 31.75 32.312 1 89.75 870 SER A CA 1
ATOM 7007 C C . SER A 1 870 ? 18.625 31.047 31.078 1 89.75 870 SER A C 1
ATOM 7009 O O . SER A 1 870 ? 18.484 29.828 30.922 1 89.75 870 SER A O 1
ATOM 7011 N N . TYR A 1 871 ? 19.172 31.844 30.203 1 92.12 871 TYR A N 1
ATOM 7012 C CA . TYR A 1 871 ? 19.719 31.297 28.969 1 92.12 871 TYR A CA 1
ATOM 7013 C C . TYR A 1 871 ? 21.141 30.766 29.203 1 92.12 871 TYR A C 1
ATOM 7015 O O . TYR A 1 871 ? 22 31.484 29.734 1 92.12 871 TYR A O 1
ATOM 7023 N N . ASN A 1 872 ? 21.375 29.516 28.906 1 91.69 872 ASN A N 1
ATOM 7024 C CA . ASN A 1 872 ? 22.703 28.922 28.922 1 91.69 872 ASN A CA 1
ATOM 7025 C C . ASN A 1 872 ? 23.375 28.984 27.562 1 91.69 872 ASN A C 1
ATOM 7027 O O . ASN A 1 872 ? 23.078 28.156 26.688 1 91.69 872 ASN A O 1
ATOM 7031 N N . PRO A 1 873 ? 24.297 29.797 27.312 1 91.38 873 PRO A N 1
ATOM 7032 C CA . PRO A 1 873 ? 24.922 29.969 25.984 1 91.38 873 PRO A CA 1
ATOM 7033 C C . PRO A 1 873 ? 25.797 28.781 25.609 1 91.38 873 PRO A C 1
ATOM 7035 O O . PRO A 1 873 ? 26.062 28.562 24.422 1 91.38 873 PRO A O 1
ATOM 7038 N N . ALA A 1 874 ? 26.266 28.016 26.547 1 92.69 874 ALA A N 1
ATOM 7039 C CA . ALA A 1 874 ? 27.125 26.875 26.25 1 92.69 874 ALA A CA 1
ATOM 7040 C C . ALA A 1 874 ? 26.344 25.766 25.562 1 92.69 874 ALA A C 1
ATOM 7042 O O . ALA A 1 874 ? 26.891 25.016 24.734 1 92.69 874 ALA A O 1
ATOM 7043 N N . LEU A 1 875 ? 25.094 25.688 25.844 1 94.06 875 LEU A N 1
ATOM 7044 C CA . LEU A 1 875 ? 24.281 24.609 25.266 1 94.06 875 LEU A CA 1
ATOM 7045 C C . LEU A 1 875 ? 23.219 25.188 24.328 1 94.06 875 LEU A C 1
ATOM 7047 O O . LEU A 1 875 ? 22.625 24.453 23.531 1 94.06 875 LEU A O 1
ATOM 7051 N N . GLY A 1 876 ? 23.031 26.469 24.391 1 92.69 876 GLY A N 1
ATOM 7052 C CA . GLY A 1 876 ? 21.969 27.094 23.609 1 92.69 876 GLY A CA 1
ATOM 7053 C C . GLY A 1 876 ? 20.578 26.75 24.078 1 92.69 876 GLY A C 1
ATOM 7054 O O . GLY A 1 876 ? 19.672 26.562 23.266 1 92.69 876 GLY A O 1
ATOM 7055 N N . LEU A 1 877 ? 20.422 26.484 25.406 1 94.88 877 LEU A N 1
ATOM 7056 C CA . LEU A 1 877 ? 19.141 26.078 25.984 1 94.88 877 LEU A CA 1
ATOM 7057 C C . LEU A 1 877 ? 18.703 27.062 27.062 1 94.88 877 LEU A C 1
ATOM 7059 O O . LEU A 1 877 ? 19.531 27.812 27.594 1 94.88 877 LEU A O 1
ATOM 7063 N N . TYR A 1 878 ? 17.438 27.125 27.297 1 93.5 878 TYR A N 1
ATOM 7064 C CA . TYR A 1 878 ? 16.891 27.906 28.375 1 93.5 878 TYR A CA 1
ATOM 7065 C C . TYR A 1 878 ? 16.672 27.062 29.625 1 93.5 878 TYR A C 1
ATOM 7067 O O . TYR A 1 878 ? 15.914 26.078 29.578 1 93.5 878 TYR A O 1
ATOM 7075 N N . GLU A 1 879 ? 17.297 27.422 30.641 1 93.06 879 GLU A N 1
ATOM 7076 C CA . GLU A 1 879 ? 17.156 26.703 31.906 1 93.06 879 GLU A CA 1
ATOM 7077 C C . GLU A 1 879 ? 16.062 27.312 32.781 1 93.06 879 GLU A C 1
ATOM 7079 O O . GLU A 1 879 ? 16.078 28.531 33.031 1 93.06 879 GLU A O 1
ATOM 7084 N N . LEU A 1 880 ? 15.156 26.469 33.094 1 91 880 LEU A N 1
ATOM 7085 C CA . LEU A 1 880 ? 14.055 26.938 33.906 1 91 880 LEU A CA 1
ATOM 7086 C C . LEU A 1 880 ? 14.484 27.078 35.375 1 91 880 LEU A C 1
ATOM 7088 O O . LEU A 1 880 ? 15.133 26.188 35.906 1 91 880 LEU A O 1
ATOM 7092 N N . LEU A 1 881 ? 14.383 28.234 35.781 1 81 881 LEU A N 1
ATOM 7093 C CA . LEU A 1 881 ? 14.805 28.531 37.156 1 81 881 LEU A CA 1
ATOM 7094 C C . LEU A 1 881 ? 13.781 28.031 38.156 1 81 881 LEU A C 1
ATOM 7096 O O . LEU A 1 881 ? 12.586 27.953 37.875 1 81 881 LEU A O 1
ATOM 7100 N N . GLU A 1 882 ? 13.984 27.031 39.062 1 60.78 882 GLU A N 1
ATOM 7101 C CA . GLU A 1 882 ? 13.273 26.203 40.031 1 60.78 882 GLU A CA 1
ATOM 7102 C C . GLU A 1 882 ? 12.023 26.906 40.531 1 60.78 882 GLU A C 1
ATOM 7104 O O . GLU A 1 882 ? 12.094 28.031 41.031 1 60.78 882 GLU A O 1
ATOM 7109 N N . ALA A 1 883 ? 10.914 26.953 39.906 1 56.88 883 ALA A N 1
ATOM 7110 C CA . ALA A 1 883 ? 9.758 27.031 40.812 1 56.88 883 ALA A CA 1
ATOM 7111 C C . ALA A 1 883 ? 9.609 25.734 41.625 1 56.88 883 ALA A C 1
ATOM 7113 O O . ALA A 1 883 ? 8.875 24.828 41.219 1 56.88 883 ALA A O 1
ATOM 7114 N N . SER A 1 884 ? 10.703 25.094 41.938 1 50.25 884 SER A N 1
ATOM 7115 C CA . SER A 1 884 ? 10.688 23.734 42.469 1 50.25 884 SER A CA 1
ATOM 7116 C C . SER A 1 884 ? 9.523 23.516 43.406 1 50.25 884 SER A C 1
ATOM 7118 O O . SER A 1 884 ? 9.117 22.375 43.656 1 50.25 884 SER A O 1
ATOM 7120 N N . ASN A 1 885 ? 9.219 24.438 44.156 1 53.97 885 ASN A N 1
ATOM 7121 C CA . ASN A 1 885 ? 8.234 24.156 45.219 1 53.97 885 ASN A CA 1
ATOM 7122 C C . ASN A 1 885 ? 6.812 24.359 44.719 1 53.97 885 ASN A C 1
ATOM 7124 O O . ASN A 1 885 ? 6.539 25.344 44 1 53.97 885 ASN A O 1
ATOM 7128 N N . GLN A 1 886 ? 6.039 23.312 44.594 1 56.22 886 GLN A N 1
ATOM 7129 C CA . GLN A 1 886 ? 4.625 23.312 44.219 1 56.22 886 GLN A CA 1
ATOM 7130 C C . GLN A 1 886 ? 3.939 24.594 44.719 1 56.22 886 GLN A C 1
ATOM 7132 O O . GLN A 1 886 ? 3.092 25.141 44 1 56.22 886 GLN A O 1
ATOM 7137 N N . GLU A 1 887 ? 4.449 25.016 45.812 1 56.97 887 GLU A N 1
ATOM 7138 C CA . GLU A 1 887 ? 3.859 26.234 46.406 1 56.97 887 GLU A CA 1
ATOM 7139 C C . GLU A 1 887 ? 4.176 27.453 45.531 1 56.97 887 GLU A C 1
ATOM 7141 O O . GLU A 1 887 ? 3.322 28.312 45.344 1 56.97 887 GLU A O 1
ATOM 7146 N N . ALA A 1 888 ? 5.312 27.438 44.969 1 60.47 888 ALA A N 1
ATOM 7147 C CA . ALA A 1 888 ? 5.719 28.562 44.125 1 60.47 888 ALA A CA 1
ATOM 7148 C C . ALA A 1 888 ? 4.969 28.578 42.812 1 60.47 888 ALA A C 1
ATOM 7150 O O . ALA A 1 888 ? 4.602 29.641 42.312 1 60.47 888 ALA A O 1
ATOM 7151 N N . LEU A 1 889 ? 4.73 27.469 42.312 1 68.88 889 LEU A N 1
ATOM 7152 C CA . LEU A 1 889 ? 3.979 27.375 41.062 1 68.88 889 LEU A CA 1
ATOM 7153 C C . LEU A 1 889 ? 2.547 27.859 41.25 1 68.88 889 LEU A C 1
ATOM 7155 O O . LEU A 1 889 ? 1.971 28.484 40.344 1 68.88 889 LEU A O 1
ATOM 7159 N N . GLU A 1 890 ? 2.057 27.656 42.438 1 65.38 890 GLU A N 1
ATOM 7160 C CA . GLU A 1 890 ? 0.687 28.062 42.719 1 65.38 890 GLU A CA 1
ATOM 7161 C C . GLU A 1 890 ? 0.598 29.562 43 1 65.38 890 GLU A C 1
ATOM 7163 O O . GLU A 1 890 ? -0.449 30.172 42.781 1 65.38 890 GLU A O 1
ATOM 7168 N N . CYS A 1 891 ? 1.723 30 43.438 1 64.44 891 CYS A N 1
ATOM 7169 C CA . CYS A 1 891 ? 1.708 31.422 43.781 1 64.44 891 CYS A CA 1
ATOM 7170 C C . CYS A 1 891 ? 1.841 32.281 42.5 1 64.44 891 CYS A C 1
ATOM 7172 O O . CYS A 1 891 ? 1.419 33.438 42.5 1 64.44 891 CYS A O 1
ATOM 7174 N N . ASN A 1 892 ? 2.285 31.703 41.438 1 83 892 ASN A N 1
ATOM 7175 C CA . ASN A 1 892 ? 2.512 32.469 40.25 1 83 892 ASN A CA 1
ATOM 7176 C C . ASN A 1 892 ? 1.574 32.062 39.125 1 83 892 ASN A C 1
ATOM 7178 O O . ASN A 1 892 ? 1.995 31.922 37.969 1 83 892 ASN A O 1
ATOM 7182 N N . LEU A 1 893 ? 0.332 31.797 39.531 1 88.88 893 LEU A N 1
ATOM 7183 C CA . LEU A 1 893 ? -0.666 31.406 38.531 1 88.88 893 LEU A CA 1
ATOM 7184 C C . LEU A 1 893 ? -1.28 32.625 37.844 1 88.88 893 LEU A C 1
ATOM 7186 O O . LEU A 1 893 ? -1.587 33.625 38.5 1 88.88 893 LEU A O 1
ATOM 7190 N N . ARG A 1 894 ? -1.339 32.562 36.531 1 89.69 894 ARG A N 1
ATOM 7191 C CA . ARG A 1 894 ? -1.966 33.625 35.75 1 89.69 894 ARG A CA 1
ATOM 7192 C C . ARG A 1 894 ? -2.881 33.031 34.688 1 89.69 894 ARG A C 1
ATOM 7194 O O . ARG A 1 894 ? -2.639 31.938 34.188 1 89.69 894 ARG A O 1
ATOM 7201 N N . CYS A 1 895 ? -3.9 33.656 34.406 1 91 895 CYS A N 1
ATOM 7202 C CA . CYS A 1 895 ? -4.82 33.312 33.312 1 91 895 CYS A CA 1
ATOM 7203 C C . CYS A 1 895 ? -4.66 34.281 32.125 1 91 895 CYS A C 1
ATOM 7205 O O . CYS A 1 895 ? -4.902 35.469 32.281 1 91 895 CYS A O 1
ATOM 7207 N N . LEU A 1 896 ? -4.211 33.75 31.047 1 91.38 896 LEU A N 1
ATOM 7208 C CA . LEU A 1 896 ? -3.861 34.594 29.906 1 91.38 896 LEU A CA 1
ATOM 7209 C C . LEU A 1 896 ? -4.703 34.219 28.688 1 91.38 896 LEU A C 1
ATOM 7211 O O . LEU A 1 896 ? -5.039 33.062 28.484 1 91.38 896 LEU A O 1
ATOM 7215 N N . ASP A 1 897 ? -4.938 35.219 27.984 1 88.12 897 ASP A N 1
ATOM 7216 C CA . ASP A 1 897 ? -5.582 35 26.688 1 88.12 897 ASP A CA 1
ATOM 7217 C C . ASP A 1 897 ? -4.551 34.688 25.609 1 88.12 897 ASP A C 1
ATOM 7219 O O . ASP A 1 897 ? -3.361 34.969 25.781 1 88.12 897 ASP A O 1
ATOM 7223 N N . ARG A 1 898 ? -5.027 34.156 24.547 1 85.88 898 ARG A N 1
ATOM 7224 C CA . ARG A 1 898 ? -4.145 33.75 23.453 1 85.88 898 ARG A CA 1
ATOM 7225 C C . ARG A 1 898 ? -3.393 34.969 22.891 1 85.88 898 ARG A C 1
ATOM 7227 O O . ARG A 1 898 ? -2.23 34.844 22.5 1 85.88 898 ARG A O 1
ATOM 7234 N N . GLN A 1 899 ? -4.039 36.125 22.953 1 82.69 899 GLN A N 1
ATOM 7235 C CA . GLN A 1 899 ? -3.434 37.312 22.406 1 82.69 899 GLN A CA 1
ATOM 7236 C C . GLN A 1 899 ? -2.33 37.844 23.312 1 82.69 899 GLN A C 1
ATOM 7238 O O . GLN A 1 899 ? -1.467 38.594 22.875 1 82.69 899 GLN A O 1
ATOM 7243 N N . GLN A 1 900 ? -2.377 37.375 24.516 1 86.69 900 GLN A N 1
ATOM 7244 C CA . GLN A 1 900 ? -1.385 37.844 25.484 1 86.69 900 GLN A CA 1
ATOM 7245 C C . GLN A 1 900 ? -0.127 36.969 25.438 1 86.69 900 GLN A C 1
ATOM 7247 O O . GLN A 1 900 ? 0.882 37.312 26.062 1 86.69 900 GLN A O 1
ATOM 7252 N N . LEU A 1 901 ? -0.202 35.969 24.688 1 89.31 901 LEU A N 1
ATOM 7253 C CA . LEU A 1 901 ? 0.969 35.125 24.547 1 89.31 901 LEU A CA 1
ATOM 7254 C C . LEU A 1 901 ? 1.974 35.719 23.578 1 89.31 901 LEU A C 1
ATOM 7256 O O . LEU A 1 901 ? 1.587 36.281 22.562 1 89.31 901 LEU A O 1
ATOM 7260 N N . LEU A 1 902 ? 3.197 35.625 23.953 1 88.56 902 LEU A N 1
ATOM 7261 C CA . LEU A 1 902 ? 4.242 36.125 23.047 1 88.56 902 LEU A CA 1
ATOM 7262 C C . LEU A 1 902 ? 4.391 35.188 21.844 1 88.56 902 LEU A C 1
ATOM 7264 O O . LEU A 1 902 ? 4.691 35.656 20.734 1 88.56 902 LEU A O 1
ATOM 7268 N N . ASP A 1 903 ? 4.262 33.906 22.078 1 90.38 903 ASP A N 1
ATOM 7269 C CA . ASP A 1 903 ? 4.336 32.875 21.047 1 90.38 903 ASP A CA 1
ATOM 7270 C C . ASP A 1 903 ? 3.332 31.766 21.297 1 90.38 903 ASP A C 1
ATOM 7272 O O . ASP A 1 903 ? 3.113 31.359 22.438 1 90.38 903 ASP A O 1
ATOM 7276 N N . THR A 1 904 ? 2.777 31.312 20.25 1 88.69 904 THR A N 1
ATOM 7277 C CA . THR A 1 904 ? 1.69 30.344 20.391 1 88.69 904 THR A CA 1
ATOM 7278 C C . THR A 1 904 ? 2.213 28.922 20.297 1 88.69 904 THR A C 1
ATOM 7280 O O . THR A 1 904 ? 1.464 27.953 20.484 1 88.69 904 THR A O 1
ATOM 7283 N N . GLN A 1 905 ? 3.463 28.688 20.031 1 91.44 905 GLN A N 1
ATOM 7284 C CA . GLN A 1 905 ? 4.004 27.344 19.859 1 91.44 905 GLN A CA 1
ATOM 7285 C C . GLN A 1 905 ? 4.227 26.656 21.203 1 91.44 905 GLN A C 1
ATOM 7287 O O . GLN A 1 905 ? 4.98 27.156 22.047 1 91.44 905 GLN A O 1
ATOM 7292 N N . PRO A 1 906 ? 3.529 25.531 21.391 1 94.75 906 PRO A N 1
ATOM 7293 C CA . PRO A 1 906 ? 3.809 24.797 22.625 1 94.75 906 PRO A CA 1
ATOM 7294 C C . PRO A 1 906 ? 5.191 24.141 22.625 1 94.75 906 PRO A C 1
ATOM 7296 O O . PRO A 1 906 ? 5.656 23.672 21.578 1 94.75 906 PRO A O 1
ATOM 7299 N N . LEU A 1 907 ? 5.805 24.109 23.75 1 95.81 907 LEU A N 1
ATOM 7300 C CA . LEU A 1 907 ? 7.152 23.578 23.891 1 95.81 907 LEU A CA 1
ATOM 7301 C C . LEU A 1 907 ? 7.211 22.531 25 1 95.81 907 LEU A C 1
ATOM 7303 O O . LEU A 1 907 ? 6.281 22.438 25.812 1 95.81 907 LEU A O 1
ATOM 7307 N N . HIS A 1 908 ? 8.289 21.781 25.016 1 94.62 908 HIS A N 1
ATOM 7308 C CA . HIS A 1 908 ? 8.508 20.766 26.031 1 94.62 908 HIS A CA 1
ATOM 7309 C C . HIS A 1 908 ? 9.844 20.953 26.734 1 94.62 908 HIS A C 1
ATOM 7311 O O . HIS A 1 908 ? 10.797 21.469 26.141 1 94.62 908 HIS A O 1
ATOM 7317 N N . ALA A 1 909 ? 9.844 20.578 27.953 1 94.06 909 ALA A N 1
ATOM 7318 C CA . ALA A 1 909 ? 11.07 20.688 28.719 1 94.06 909 ALA A CA 1
ATOM 7319 C C . ALA A 1 909 ? 11.711 19.312 28.922 1 94.06 909 ALA A C 1
ATOM 7321 O O . ALA A 1 909 ? 11.016 18.297 29.031 1 94.06 909 ALA A O 1
ATOM 7322 N N . TYR A 1 910 ? 13 19.328 28.859 1 93.31 910 TYR A N 1
ATOM 7323 C CA . TYR A 1 910 ? 13.781 18.109 29.094 1 93.31 910 TYR A CA 1
ATOM 7324 C C . TYR A 1 910 ? 14.805 18.344 30.203 1 93.31 910 TYR A C 1
ATOM 7326 O O . TYR A 1 910 ? 15.258 19.469 30.422 1 93.31 910 TYR A O 1
ATOM 7334 N N . THR A 1 911 ? 15.156 17.312 30.922 1 89.31 911 THR A N 1
ATOM 7335 C CA . THR A 1 911 ? 16.047 17.453 32.062 1 89.31 911 THR A CA 1
ATOM 7336 C C . THR A 1 911 ? 17.5 17.344 31.641 1 89.31 911 THR A C 1
ATOM 7338 O O . THR A 1 911 ? 17.891 16.391 30.969 1 89.31 911 THR A O 1
ATOM 7341 N N . VAL A 1 912 ? 18.266 18.391 31.969 1 87.19 912 VAL A N 1
ATOM 7342 C CA . VAL A 1 912 ? 19.703 18.453 31.75 1 87.19 912 VAL A CA 1
ATOM 7343 C C . VAL A 1 912 ? 20.406 18.75 33.094 1 87.19 912 VAL A C 1
ATOM 7345 O O . VAL A 1 912 ? 20.172 19.781 33.719 1 87.19 912 VAL A O 1
ATOM 7348 N N . HIS A 1 913 ? 21.297 17.984 33.5 1 82.56 913 HIS A N 1
ATOM 7349 C CA . HIS A 1 913 ? 22.016 18.156 34.75 1 82.56 913 HIS A CA 1
ATOM 7350 C C . HIS A 1 913 ? 21.062 18.484 35.906 1 82.56 913 HIS A C 1
ATOM 7352 O O . HIS A 1 913 ? 21.266 19.469 36.594 1 82.56 913 HIS A O 1
ATOM 7358 N N . ARG A 1 914 ? 19.891 17.875 36 1 80.62 914 ARG A N 1
ATOM 7359 C CA . ARG A 1 914 ? 18.922 17.953 37.094 1 80.62 914 ARG A CA 1
ATOM 7360 C C . ARG A 1 914 ? 18.078 19.234 36.969 1 80.62 914 ARG A C 1
ATOM 7362 O O . ARG A 1 914 ? 17.422 19.625 37.938 1 80.62 914 ARG A O 1
ATOM 7369 N N . ARG A 1 915 ? 18.25 19.938 35.906 1 87 915 ARG A N 1
ATOM 7370 C CA . ARG A 1 915 ? 17.422 21.109 35.625 1 87 915 ARG A CA 1
ATOM 7371 C C . ARG A 1 915 ? 16.609 20.922 34.375 1 87 915 ARG A C 1
ATOM 7373 O O . ARG A 1 915 ? 17.062 20.266 33.406 1 87 915 ARG A O 1
ATOM 7380 N N . ASN A 1 916 ? 15.484 21.469 34.438 1 91.56 916 ASN A N 1
ATOM 7381 C CA . ASN A 1 916 ? 14.648 21.422 33.25 1 91.56 916 ASN A CA 1
ATOM 7382 C C . ASN A 1 916 ? 15.031 22.516 32.25 1 91.56 916 ASN A C 1
ATOM 7384 O O . ASN A 1 916 ? 15.188 23.672 32.625 1 91.56 916 ASN A O 1
ATOM 7388 N N . CYS A 1 917 ? 15.289 22.125 31.062 1 94.44 917 CYS A N 1
ATOM 7389 C CA . CYS A 1 917 ? 15.688 23.062 30.016 1 94.44 917 CYS A CA 1
ATOM 7390 C C . CYS A 1 917 ? 14.742 22.969 28.828 1 94.44 917 CYS A C 1
ATOM 7392 O O . CYS A 1 917 ? 14.109 21.938 28.594 1 94.44 917 CYS A O 1
ATOM 7394 N N . ILE A 1 918 ? 14.602 24.078 28.125 1 94.88 918 ILE A N 1
ATOM 7395 C CA . ILE A 1 918 ? 13.727 24.141 26.953 1 94.88 918 ILE A CA 1
ATOM 7396 C C . ILE A 1 918 ? 14.523 24.625 25.75 1 94.88 918 ILE A C 1
ATOM 7398 O O . ILE A 1 918 ? 15.367 25.516 25.859 1 94.88 918 ILE A O 1
ATOM 7402 N N . ALA A 1 919 ? 14.352 23.969 24.688 1 94.25 919 ALA A N 1
ATOM 7403 C CA . ALA A 1 919 ? 14.867 24.422 23.391 1 94.25 919 ALA A CA 1
ATOM 7404 C C . ALA A 1 919 ? 13.758 25.031 22.547 1 94.25 919 ALA A C 1
ATOM 7406 O O . ALA A 1 919 ? 12.672 24.453 22.422 1 94.25 919 ALA A O 1
ATOM 7407 N N . LEU A 1 920 ? 14 26.156 22.016 1 92.75 920 LEU A N 1
ATOM 7408 C CA . LEU A 1 920 ? 13 26.828 21.188 1 92.75 920 LEU A CA 1
ATOM 7409 C C . LEU A 1 920 ? 12.883 26.141 19.828 1 92.75 920 LEU A C 1
ATOM 7411 O O . LEU A 1 920 ? 13.852 25.562 19.344 1 92.75 920 LEU A O 1
ATOM 7415 N N . LYS A 1 921 ? 11.734 26.156 19.297 1 92.38 921 LYS A N 1
ATOM 7416 C CA . LYS A 1 921 ? 11.516 25.625 17.953 1 92.38 921 LYS A CA 1
ATOM 7417 C C . LYS A 1 921 ? 11.867 26.672 16.891 1 92.38 921 LYS A C 1
ATOM 7419 O O . LYS A 1 921 ? 12.336 26.344 15.812 1 92.38 921 LYS A O 1
ATOM 7424 N N . HIS A 1 922 ? 11.57 27.938 17.203 1 93.19 922 HIS A N 1
ATOM 7425 C CA . HIS A 1 922 ? 11.898 29.078 16.359 1 93.19 922 HIS A CA 1
ATOM 7426 C C . HIS A 1 922 ? 12.164 30.328 17.203 1 93.19 922 HIS A C 1
ATOM 7428 O O . HIS A 1 922 ? 11.93 30.328 18.422 1 93.19 922 HIS A O 1
ATOM 7434 N N . SER A 1 923 ? 12.719 31.25 16.562 1 90.31 923 SER A N 1
ATOM 7435 C CA . SER A 1 923 ? 13.047 32.469 17.281 1 90.31 923 SER A CA 1
ATOM 7436 C C . SER A 1 923 ? 11.789 33.25 17.625 1 90.31 923 SER A C 1
ATOM 7438 O O . SER A 1 923 ? 10.789 33.188 16.922 1 90.31 923 SER A O 1
ATOM 7440 N N . ILE A 1 924 ? 11.836 34 18.719 1 89.19 924 ILE A N 1
ATOM 7441 C CA . ILE A 1 924 ? 10.68 34.719 19.234 1 89.19 924 ILE A CA 1
ATOM 7442 C C . ILE A 1 924 ? 10.797 36.188 18.875 1 89.19 924 ILE A C 1
ATOM 7444 O O . ILE A 1 924 ? 11.875 36.781 18.969 1 89.19 924 ILE A O 1
ATOM 7448 N N . CYS A 1 925 ? 9.703 36.688 18.297 1 84 925 CYS A N 1
ATOM 7449 C CA . CYS A 1 925 ? 9.672 38.062 17.891 1 84 925 CYS A CA 1
ATOM 7450 C C . CYS A 1 925 ? 9.102 38.938 19 1 84 925 CYS A C 1
ATOM 7452 O O . CYS A 1 925 ? 8.062 38.625 19.578 1 84 925 CYS A O 1
ATOM 7454 N N . VAL A 1 926 ? 9.828 39.938 19.547 1 71 926 VAL A N 1
ATOM 7455 C CA . VAL A 1 926 ? 9.32 40.906 20.531 1 71 926 VAL A CA 1
ATOM 7456 C C . VAL A 1 926 ? 8.922 42.188 19.844 1 71 926 VAL A C 1
ATOM 7458 O O . VAL A 1 926 ? 9.602 42.656 18.906 1 71 926 VAL A O 1
ATOM 7461 N N . MET B 1 1 ? -37.875 -31.641 -4.836 1 72.25 1 MET B N 1
ATOM 7462 C CA . MET B 1 1 ? -37.469 -30.922 -3.633 1 72.25 1 MET B CA 1
ATOM 7463 C C . MET B 1 1 ? -36 -30.578 -3.684 1 72.25 1 MET B C 1
ATOM 7465 O O . MET B 1 1 ? -35.156 -31.438 -4.02 1 72.25 1 MET B O 1
ATOM 7469 N N . TYR B 1 2 ? -35.656 -29.312 -3.447 1 82.25 2 TYR B N 1
ATOM 7470 C CA . TYR B 1 2 ? -34.281 -28.844 -3.451 1 82.25 2 TYR B CA 1
ATOM 7471 C C . TYR B 1 2 ? -33.656 -28.984 -2.07 1 82.25 2 TYR B C 1
ATOM 7473 O O . TYR B 1 2 ? -34.281 -28.641 -1.062 1 82.25 2 TYR B O 1
ATOM 7481 N N . LYS B 1 3 ? -32.531 -29.641 -2.045 1 81.56 3 LYS B N 1
ATOM 7482 C CA . LYS B 1 3 ? -31.844 -29.828 -0.771 1 81.56 3 LYS B CA 1
ATOM 7483 C C . LYS B 1 3 ? -30.5 -29.125 -0.763 1 81.56 3 LYS B C 1
ATOM 7485 O O . LYS B 1 3 ? -29.734 -29.219 -1.725 1 81.56 3 LYS B O 1
ATOM 7490 N N . CYS B 1 4 ? -30.25 -28.391 0.282 1 84.31 4 CYS B N 1
ATOM 7491 C CA . CYS B 1 4 ? -28.953 -27.719 0.432 1 84.31 4 CYS B CA 1
ATOM 7492 C C . CYS B 1 4 ? -27.875 -28.703 0.847 1 84.31 4 CYS B C 1
ATOM 7494 O O . CYS B 1 4 ? -28.094 -29.562 1.706 1 84.31 4 CYS B O 1
ATOM 7496 N N . HIS B 1 5 ? -26.734 -28.656 0.308 1 77.94 5 HIS B N 1
ATOM 7497 C CA . HIS B 1 5 ? -25.641 -29.562 0.587 1 77.94 5 HIS B CA 1
ATOM 7498 C C . HIS B 1 5 ? -24.875 -29.141 1.833 1 77.94 5 HIS B C 1
ATOM 7500 O O . HIS B 1 5 ? -24.125 -29.938 2.41 1 77.94 5 HIS B O 1
ATOM 7506 N N . HIS B 1 6 ? -25.031 -27.875 2.303 1 78.94 6 HIS B N 1
ATOM 7507 C CA . HIS B 1 6 ? -24.266 -27.344 3.42 1 78.94 6 HIS B CA 1
ATOM 7508 C C . HIS B 1 6 ? -25.016 -27.484 4.734 1 78.94 6 HIS B C 1
ATOM 7510 O O . HIS B 1 6 ? -24.422 -27.469 5.809 1 78.94 6 HIS B O 1
ATOM 7516 N N . CYS B 1 7 ? -26.297 -27.531 4.551 1 79.81 7 CYS B N 1
ATOM 7517 C CA . CYS B 1 7 ? -27.125 -27.656 5.742 1 79.81 7 CYS B CA 1
ATOM 7518 C C . CYS B 1 7 ? -28.328 -28.547 5.48 1 79.81 7 CYS B C 1
ATOM 7520 O O . CYS B 1 7 ? -28.344 -29.297 4.508 1 79.81 7 CYS B O 1
ATOM 7522 N N . HIS B 1 8 ? -29.375 -28.594 6.309 1 78.75 8 HIS B N 1
ATOM 7523 C CA . HIS B 1 8 ? -30.516 -29.5 6.191 1 78.75 8 HIS B CA 1
ATOM 7524 C C . HIS B 1 8 ? -31.75 -28.75 5.66 1 78.75 8 HIS B C 1
ATOM 7526 O O . HIS B 1 8 ? -32.875 -29.219 5.82 1 78.75 8 HIS B O 1
ATOM 7532 N N . TYR B 1 9 ? -31.438 -27.641 4.988 1 83.88 9 TYR B N 1
ATOM 7533 C CA . TYR B 1 9 ? -32.531 -26.844 4.438 1 83.88 9 TYR B CA 1
ATOM 7534 C C . TYR B 1 9 ? -33.156 -27.516 3.219 1 83.88 9 TYR B C 1
ATOM 7536 O O . TYR B 1 9 ? -32.438 -28.109 2.402 1 83.88 9 TYR B O 1
ATOM 7544 N N . ARG B 1 10 ? -34.438 -27.594 3.162 1 83.25 10 ARG B N 1
ATOM 7545 C CA . ARG B 1 10 ? -35.188 -28.141 2.033 1 83.25 10 ARG B CA 1
ATOM 7546 C C . ARG B 1 10 ? -36.281 -27.188 1.566 1 83.25 10 ARG B C 1
ATOM 7548 O O . ARG B 1 10 ? -36.875 -26.484 2.377 1 83.25 10 ARG B O 1
ATOM 7555 N N . SER B 1 11 ? -36.344 -26.969 0.326 1 82.06 11 SER B N 1
ATOM 7556 C CA . SER B 1 11 ? -37.375 -26.094 -0.226 1 82.06 11 SER B CA 1
ATOM 7557 C C . SER B 1 11 ? -37.938 -26.672 -1.521 1 82.06 11 SER B C 1
ATOM 7559 O O . SER B 1 11 ? -37.281 -27.453 -2.207 1 82.06 11 SER B O 1
ATOM 7561 N N . ASN B 1 12 ? -39.156 -26.312 -1.777 1 75 12 ASN B N 1
ATOM 7562 C CA . ASN B 1 12 ? -39.781 -26.734 -3.023 1 75 12 ASN B CA 1
ATOM 7563 C C . ASN B 1 12 ? -39.719 -25.641 -4.078 1 75 12 ASN B C 1
ATOM 7565 O O . ASN B 1 12 ? -40.062 -25.859 -5.238 1 75 12 ASN B O 1
ATOM 7569 N N . SER B 1 13 ? -39.312 -24.438 -3.697 1 77 13 SER B N 1
ATOM 7570 C CA . SER B 1 13 ? -39.219 -23.297 -4.602 1 77 13 SER B CA 1
ATOM 7571 C C . SER B 1 13 ? -37.75 -22.984 -4.969 1 77 13 SER B C 1
ATOM 7573 O O . SER B 1 13 ? -36.906 -22.891 -4.094 1 77 13 SER B O 1
ATOM 7575 N N . PRO B 1 14 ? -37.531 -22.906 -6.289 1 79.06 14 PRO B N 1
ATOM 7576 C CA . PRO B 1 14 ? -36.156 -22.562 -6.707 1 79.06 14 PRO B CA 1
ATOM 7577 C C . PRO B 1 14 ? -35.719 -21.188 -6.188 1 79.06 14 PRO B C 1
ATOM 7579 O O . PRO B 1 14 ? -34.531 -20.984 -5.93 1 79.06 14 PRO B O 1
ATOM 7582 N N . LYS B 1 15 ? -36.625 -20.312 -6.098 1 77.62 15 LYS B N 1
ATOM 7583 C CA . LYS B 1 15 ? -36.312 -18.984 -5.586 1 77.62 15 LYS B CA 1
ATOM 7584 C C . LYS B 1 15 ? -35.812 -19.062 -4.141 1 77.62 15 LYS B C 1
ATOM 7586 O O . LYS B 1 15 ? -34.781 -18.469 -3.795 1 77.62 15 LYS B O 1
ATOM 7591 N N . ASN B 1 16 ? -36.531 -19.844 -3.363 1 80.62 16 ASN B N 1
ATOM 7592 C CA . ASN B 1 16 ? -36.156 -19.984 -1.964 1 80.62 16 ASN B CA 1
ATOM 7593 C C . ASN B 1 16 ? -34.844 -20.75 -1.823 1 80.62 16 ASN B C 1
ATOM 7595 O O . ASN B 1 16 ? -34.031 -20.453 -0.924 1 80.62 16 ASN B O 1
ATOM 7599 N N . TYR B 1 17 ? -34.75 -21.641 -2.766 1 86.56 17 TYR B N 1
ATOM 7600 C CA . TYR B 1 17 ? -33.5 -22.406 -2.779 1 86.56 17 TYR B CA 1
ATOM 7601 C C . TYR B 1 17 ? -32.312 -21.516 -3.086 1 86.56 17 TYR B C 1
ATOM 7603 O O . TYR B 1 17 ? -31.281 -21.562 -2.396 1 86.56 17 TYR B O 1
ATOM 7611 N N . SER B 1 18 ? -32.438 -20.688 -4.059 1 86.19 18 SER B N 1
ATOM 7612 C CA . SER B 1 18 ? -31.359 -19.766 -4.441 1 86.19 18 SER B CA 1
ATOM 7613 C C . SER B 1 18 ? -31.094 -18.734 -3.348 1 86.19 18 SER B C 1
ATOM 7615 O O . SER B 1 18 ? -29.938 -18.391 -3.084 1 86.19 18 SER B O 1
ATOM 7617 N N . GLN B 1 19 ? -32.062 -18.281 -2.75 1 83.19 19 GLN B N 1
ATOM 7618 C CA . GLN B 1 19 ? -31.922 -17.281 -1.698 1 83.19 19 GLN B CA 1
ATOM 7619 C C . GLN B 1 19 ? -31.234 -17.859 -0.467 1 83.19 19 GLN B C 1
ATOM 7621 O O . GLN B 1 19 ? -30.469 -17.172 0.211 1 83.19 19 GLN B O 1
ATOM 7626 N N . HIS B 1 20 ? -31.578 -19.109 -0.205 1 85.12 20 HIS B N 1
ATOM 7627 C CA . HIS B 1 20 ? -30.953 -19.781 0.934 1 85.12 20 HIS B CA 1
ATOM 7628 C C . HIS B 1 20 ? -29.438 -19.828 0.783 1 85.12 20 HIS B C 1
ATOM 7630 O O . HIS B 1 20 ? -28.703 -19.625 1.756 1 85.12 20 HIS B O 1
ATOM 7636 N N . TYR B 1 21 ? -29.047 -20.016 -0.389 1 89.06 21 TYR B N 1
ATOM 7637 C CA . TYR B 1 21 ? -27.609 -20.188 -0.635 1 89.06 21 TYR B CA 1
ATOM 7638 C C . TYR B 1 21 ? -26.859 -18.875 -0.451 1 89.06 21 TYR B C 1
ATOM 7640 O O . TYR B 1 21 ? -25.625 -18.875 -0.373 1 89.06 21 TYR B O 1
ATOM 7648 N N . THR B 1 22 ? -27.531 -17.766 -0.34 1 88.25 22 THR B N 1
ATOM 7649 C CA . THR B 1 22 ? -26.859 -16.5 -0.061 1 88.25 22 THR B CA 1
ATOM 7650 C C . THR B 1 22 ? -26.172 -16.547 1.3 1 88.25 22 THR B C 1
ATOM 7652 O O . THR B 1 22 ? -25.188 -15.852 1.52 1 88.25 22 THR B O 1
ATOM 7655 N N . ILE B 1 23 ? -26.656 -17.406 2.143 1 88.62 23 ILE B N 1
ATOM 7656 C CA . ILE B 1 23 ? -26.125 -17.531 3.494 1 88.62 23 ILE B CA 1
ATOM 7657 C C . ILE B 1 23 ? -24.797 -18.297 3.461 1 88.62 23 ILE B C 1
ATOM 7659 O O . ILE B 1 23 ? -23.953 -18.125 4.344 1 88.62 23 ILE B O 1
ATOM 7663 N N . HIS B 1 24 ? -24.688 -19.109 2.449 1 89.75 24 HIS B N 1
ATOM 7664 C CA . HIS B 1 24 ? -23.484 -19.938 2.342 1 89.75 24 HIS B CA 1
ATOM 7665 C C . HIS B 1 24 ? -22.484 -19.312 1.371 1 89.75 24 HIS B C 1
ATOM 7667 O O . HIS B 1 24 ? -21.422 -19.891 1.115 1 89.75 24 HIS B O 1
ATOM 7673 N N . LYS B 1 25 ? -22.781 -18.188 0.82 1 91.12 25 LYS B N 1
ATOM 7674 C CA . LYS B 1 25 ? -22.031 -17.531 -0.241 1 91.12 25 LYS B CA 1
ATOM 7675 C C . LYS B 1 25 ? -20.641 -17.141 0.235 1 91.12 25 LYS B C 1
ATOM 7677 O O . LYS B 1 25 ? -19.703 -17.062 -0.563 1 91.12 25 LYS B O 1
ATOM 7682 N N . TYR B 1 26 ? -20.453 -16.922 1.481 1 92.75 26 TYR B N 1
ATOM 7683 C CA . TYR B 1 26 ? -19.219 -16.297 1.956 1 92.75 26 TYR B CA 1
ATOM 7684 C C . TYR B 1 26 ? -18.266 -17.328 2.535 1 92.75 26 TYR B C 1
ATOM 7686 O O . TYR B 1 26 ? -17.219 -16.984 3.086 1 92.75 26 TYR B O 1
ATOM 7694 N N . ILE B 1 27 ? -18.641 -18.625 2.387 1 91.38 27 ILE B N 1
ATOM 7695 C CA . ILE B 1 27 ? -17.734 -19.703 2.697 1 91.38 27 ILE B CA 1
ATOM 7696 C C . ILE B 1 27 ? -16.625 -19.766 1.647 1 91.38 27 ILE B C 1
ATOM 7698 O O . ILE B 1 27 ? -16.875 -19.547 0.458 1 91.38 27 ILE B O 1
ATOM 7702 N N . ASN B 1 28 ? -15.359 -19.938 2.082 1 90.94 28 ASN B N 1
ATOM 7703 C CA . ASN B 1 28 ? -14.242 -19.984 1.148 1 90.94 28 ASN B CA 1
ATOM 7704 C C . ASN B 1 28 ? -14.422 -21.109 0.123 1 90.94 28 ASN B C 1
ATOM 7706 O O . ASN B 1 28 ? -14.68 -22.25 0.487 1 90.94 28 ASN B O 1
ATOM 7710 N N . ASN B 1 29 ? -14.344 -20.812 -1.123 1 88.06 29 ASN B N 1
ATOM 7711 C CA . ASN B 1 29 ? -14.484 -21.75 -2.234 1 88.06 29 ASN B CA 1
ATOM 7712 C C . ASN B 1 29 ? -15.805 -22.516 -2.16 1 88.06 29 ASN B C 1
ATOM 7714 O O . ASN B 1 29 ? -15.82 -23.734 -2.273 1 88.06 29 ASN B O 1
ATOM 7718 N N . ALA B 1 30 ? -16.906 -21.781 -1.912 1 87.12 30 ALA B N 1
ATOM 7719 C CA . ALA B 1 30 ? -18.234 -22.391 -1.854 1 87.12 30 ALA B CA 1
ATOM 7720 C C . ALA B 1 30 ? -18.719 -22.797 -3.242 1 87.12 30 ALA B C 1
ATOM 7722 O O . ALA B 1 30 ? -18.344 -22.188 -4.242 1 87.12 30 ALA B O 1
ATOM 7723 N N . SER B 1 31 ? -19.359 -23.906 -3.314 1 87.12 31 SER B N 1
ATOM 7724 C CA . SER B 1 31 ? -19.984 -24.375 -4.543 1 87.12 31 SER B CA 1
ATOM 7725 C C . SER B 1 31 ? -21.516 -24.297 -4.445 1 87.12 31 SER B C 1
ATOM 7727 O O . SER B 1 31 ? -22.078 -24.5 -3.369 1 87.12 31 SER B O 1
ATOM 7729 N N . PHE B 1 32 ? -22.156 -24.031 -5.527 1 89.31 32 PHE B N 1
ATOM 7730 C CA . PHE B 1 32 ? -23.609 -23.906 -5.598 1 89.31 32 PHE B CA 1
ATOM 7731 C C . PHE B 1 32 ? -24.203 -24.938 -6.547 1 89.31 32 PHE B C 1
ATOM 7733 O O . PHE B 1 32 ? -24.234 -24.719 -7.762 1 89.31 32 PHE B O 1
ATOM 7740 N N . PRO B 1 33 ? -24.688 -25.953 -5.988 1 87.62 33 PRO B N 1
ATOM 7741 C CA . PRO B 1 33 ? -25.281 -26.984 -6.84 1 87.62 33 PRO B CA 1
ATOM 7742 C C . PRO B 1 33 ? -26.672 -26.609 -7.348 1 87.62 33 PRO B C 1
ATOM 7744 O O . PRO B 1 33 ? -27.453 -25.984 -6.621 1 87.62 33 PRO B O 1
ATOM 7747 N N . CYS B 1 34 ? -27.016 -26.812 -8.578 1 82.38 34 CYS B N 1
ATOM 7748 C CA . CYS B 1 34 ? -28.312 -26.516 -9.172 1 82.38 34 CYS B CA 1
ATOM 7749 C C . CYS B 1 34 ? -29.453 -27.141 -8.352 1 82.38 34 CYS B C 1
ATOM 7751 O O . CYS B 1 34 ? -30.438 -26.469 -8.039 1 82.38 34 CYS B O 1
ATOM 7753 N N . GLY B 1 35 ? -29.328 -28.438 -7.906 1 76.38 35 GLY B N 1
ATOM 7754 C CA . GLY B 1 35 ? -30.312 -29.094 -7.066 1 76.38 35 GLY B CA 1
ATOM 7755 C C . GLY B 1 35 ? -31.484 -29.656 -7.848 1 76.38 35 GLY B C 1
ATOM 7756 O O . GLY B 1 35 ? -32.281 -30.438 -7.316 1 76.38 35 GLY B O 1
ATOM 7757 N N . VAL B 1 36 ? -31.719 -29.188 -9.133 1 76.62 36 VAL B N 1
ATOM 7758 C CA . VAL B 1 36 ? -32.812 -29.719 -9.953 1 76.62 36 VAL B CA 1
ATOM 7759 C C . VAL B 1 36 ? -32.531 -31.172 -10.305 1 76.62 36 VAL B C 1
ATOM 7761 O O . VAL B 1 36 ? -31.406 -31.516 -10.688 1 76.62 36 VAL B O 1
ATOM 7764 N N . PRO B 1 37 ? -33.531 -31.953 -10.094 1 71.75 37 PRO B N 1
ATOM 7765 C CA . PRO B 1 37 ? -33.312 -33.344 -10.438 1 71.75 37 PRO B CA 1
ATOM 7766 C C . PRO B 1 37 ? -32.906 -33.562 -11.898 1 71.75 37 PRO B C 1
ATOM 7768 O O . PRO B 1 37 ? -33.531 -33 -12.797 1 71.75 37 PRO B O 1
ATOM 7771 N N . GLY B 1 38 ? -31.859 -34.188 -12.188 1 66.44 38 GLY B N 1
ATOM 7772 C CA . GLY B 1 38 ? -31.375 -34.469 -13.531 1 66.44 38 GLY B CA 1
ATOM 7773 C C . GLY B 1 38 ? -30.219 -33.594 -13.945 1 66.44 38 GLY B C 1
ATOM 7774 O O . GLY B 1 38 ? -29.531 -33.875 -14.922 1 66.44 38 GLY B O 1
ATOM 7775 N N . CYS B 1 39 ? -30.156 -32.438 -13.227 1 76.06 39 CYS B N 1
ATOM 7776 C CA . CYS B 1 39 ? -29.078 -31.531 -13.555 1 76.06 39 CYS B CA 1
ATOM 7777 C C . CYS B 1 39 ? -27.922 -31.656 -12.562 1 76.06 39 CYS B C 1
ATOM 7779 O O . CYS B 1 39 ? -28.109 -31.438 -11.359 1 76.06 39 CYS B O 1
ATOM 7781 N N . THR B 1 40 ? -26.781 -32.031 -12.953 1 75.19 40 THR B N 1
ATOM 7782 C CA . THR B 1 40 ? -25.641 -32.25 -12.07 1 75.19 40 THR B CA 1
ATOM 7783 C C . THR B 1 40 ? -24.688 -31.047 -12.078 1 75.19 40 THR B C 1
ATOM 7785 O O . THR B 1 40 ? -23.562 -31.141 -11.594 1 75.19 40 THR B O 1
ATOM 7788 N N . ARG B 1 41 ? -25.156 -29.938 -12.516 1 80.19 41 ARG B N 1
ATOM 7789 C CA . ARG B 1 41 ? -24.281 -28.766 -12.633 1 80.19 41 ARG B CA 1
ATOM 7790 C C . ARG B 1 41 ? -24.062 -28.094 -11.281 1 80.19 41 ARG B C 1
ATOM 7792 O O . ARG B 1 41 ? -24.984 -28.031 -10.461 1 80.19 41 ARG B O 1
ATOM 7799 N N . GLU B 1 42 ? -22.797 -27.734 -11.062 1 86.19 42 GLU B N 1
ATOM 7800 C CA . GLU B 1 42 ? -22.422 -26.938 -9.898 1 86.19 42 GLU B CA 1
ATOM 7801 C C . GLU B 1 42 ? -21.703 -25.656 -10.312 1 86.19 42 GLU B C 1
ATOM 7803 O O . GLU B 1 42 ? -20.938 -25.641 -11.273 1 86.19 42 GLU B O 1
ATOM 7808 N N . PHE B 1 43 ? -21.938 -24.547 -9.547 1 87.56 43 PHE B N 1
ATOM 7809 C CA . PHE B 1 43 ? -21.422 -23.25 -9.945 1 87.56 43 PHE B CA 1
ATOM 7810 C C . PHE B 1 43 ? -20.5 -22.688 -8.867 1 87.56 43 PHE B C 1
ATOM 7812 O O . PHE B 1 43 ? -20.688 -22.953 -7.68 1 87.56 43 PHE B O 1
ATOM 7819 N N . ARG B 1 44 ? -19.516 -21.969 -9.297 1 86 44 ARG B N 1
ATOM 7820 C CA . ARG B 1 44 ? -18.578 -21.328 -8.375 1 86 44 ARG B CA 1
ATOM 7821 C C . ARG B 1 44 ? -19.031 -19.922 -8.023 1 86 44 ARG B C 1
ATOM 7823 O O . ARG B 1 44 ? -18.641 -19.375 -6.984 1 86 44 ARG B O 1
ATOM 7830 N N . VAL B 1 45 ? -19.812 -19.359 -8.906 1 87.5 45 VAL B N 1
ATOM 7831 C CA . VAL B 1 45 ? -20.281 -18 -8.727 1 87.5 45 VAL B CA 1
ATOM 7832 C C . VAL B 1 45 ? -21.797 -18 -8.484 1 87.5 45 VAL B C 1
ATOM 7834 O O . VAL B 1 45 ? -22.547 -18.594 -9.258 1 87.5 45 VAL B O 1
ATOM 7837 N N . TYR B 1 46 ? -22.141 -17.359 -7.422 1 88.38 46 TYR B N 1
ATOM 7838 C CA . TYR B 1 46 ? -23.547 -17.328 -7.02 1 88.38 46 TYR B CA 1
ATOM 7839 C C . TYR B 1 46 ? -24.422 -16.75 -8.125 1 88.38 46 TYR B C 1
ATOM 7841 O O . TYR B 1 46 ? -25.516 -17.25 -8.391 1 88.38 46 TYR B O 1
ATOM 7849 N N . GLU B 1 47 ? -23.938 -15.711 -8.812 1 83.75 47 GLU B N 1
ATOM 7850 C CA . GLU B 1 47 ? -24.719 -15.062 -9.852 1 83.75 47 GLU B CA 1
ATOM 7851 C C . GLU B 1 47 ? -24.938 -15.984 -11.039 1 83.75 47 GLU B C 1
ATOM 7853 O O . GLU B 1 47 ? -26.016 -15.961 -11.664 1 83.75 47 GLU B O 1
ATOM 7858 N N . SER B 1 48 ? -23.938 -16.781 -11.344 1 85.19 48 SER B N 1
ATOM 7859 C CA . SER B 1 48 ? -24.078 -17.75 -12.422 1 85.19 48 SER B CA 1
ATOM 7860 C C . SER B 1 48 ? -25.078 -18.844 -12.055 1 85.19 48 SER B C 1
ATOM 7862 O O . SER B 1 48 ? -25.828 -19.312 -12.914 1 85.19 48 SER B O 1
ATOM 7864 N N . PHE B 1 49 ? -25.078 -19.219 -10.805 1 88.19 49 PHE B N 1
ATOM 7865 C CA . PHE B 1 49 ? -26 -20.219 -10.273 1 88.19 49 PHE B CA 1
ATOM 7866 C C . PHE B 1 49 ? -27.438 -19.734 -10.375 1 88.19 49 PHE B C 1
ATOM 7868 O O . PHE B 1 49 ? -28.297 -20.453 -10.898 1 88.19 49 PHE B O 1
ATOM 7875 N N . THR B 1 50 ? -27.672 -18.516 -9.992 1 86.31 50 THR B N 1
ATOM 7876 C CA . THR B 1 50 ? -29.016 -17.969 -10.016 1 86.31 50 THR B CA 1
ATOM 7877 C C . THR B 1 50 ? -29.5 -17.766 -11.445 1 86.31 50 THR B C 1
ATOM 7879 O O . THR B 1 50 ? -30.672 -17.969 -11.75 1 86.31 50 THR B O 1
ATOM 7882 N N . SER B 1 51 ? -28.609 -17.359 -12.289 1 82.94 51 SER B N 1
ATOM 7883 C CA . SER B 1 51 ? -28.953 -17.188 -13.695 1 82.94 51 SER B CA 1
ATOM 7884 C C . SER B 1 51 ? -29.328 -18.516 -14.344 1 82.94 51 SER B C 1
ATOM 7886 O O . SER B 1 51 ? -30.281 -18.594 -15.125 1 82.94 51 SER B O 1
ATOM 7888 N N . HIS B 1 52 ? -28.594 -19.516 -13.984 1 82.25 52 HIS B N 1
ATOM 7889 C CA . HIS B 1 52 ? -28.875 -20.859 -14.484 1 82.25 52 HIS B CA 1
ATOM 7890 C C . HIS B 1 52 ? -30.25 -21.344 -14.039 1 82.25 52 HIS B C 1
ATOM 7892 O O . HIS B 1 52 ? -31.031 -21.859 -14.844 1 82.25 52 HIS B O 1
ATOM 7898 N N . LEU B 1 53 ? -30.578 -21.156 -12.82 1 82.19 53 LEU B N 1
ATOM 7899 C CA . LEU B 1 53 ? -31.844 -21.594 -12.273 1 82.19 53 LEU B CA 1
ATOM 7900 C C . LEU B 1 53 ? -33 -20.859 -12.93 1 82.19 53 LEU B C 1
ATOM 7902 O O . LEU B 1 53 ? -34.062 -21.453 -13.203 1 82.19 53 LEU B O 1
ATOM 7906 N N . SER B 1 54 ? -32.781 -19.578 -13.18 1 78.12 54 SER B N 1
ATOM 7907 C CA . SER B 1 54 ? -33.844 -18.75 -13.734 1 78.12 54 SER B CA 1
ATOM 7908 C C . SER B 1 54 ? -34 -18.953 -15.234 1 78.12 54 SER B C 1
ATOM 7910 O O . SER B 1 54 ? -35.094 -18.922 -15.773 1 78.12 54 SER B O 1
ATOM 7912 N N . ARG B 1 55 ? -32.938 -19.188 -15.883 1 71.69 55 ARG B N 1
ATOM 7913 C CA . ARG B 1 55 ? -32.938 -19.25 -17.344 1 71.69 55 ARG B CA 1
ATOM 7914 C C . ARG B 1 55 ? -33.188 -20.672 -17.828 1 71.69 55 ARG B C 1
ATOM 7916 O O . ARG B 1 55 ? -34 -20.891 -18.734 1 71.69 55 ARG B O 1
ATOM 7923 N N . ASP B 1 56 ? -32.531 -21.594 -17.297 1 69.81 56 ASP B N 1
ATOM 7924 C CA . ASP B 1 56 ? -32.5 -22.953 -17.844 1 69.81 56 ASP B CA 1
ATOM 7925 C C . ASP B 1 56 ? -33.625 -23.812 -17.219 1 69.81 56 ASP B C 1
ATOM 7927 O O . ASP B 1 56 ? -34.031 -24.812 -17.812 1 69.81 56 ASP B O 1
ATOM 7931 N N . HIS B 1 57 ? -34 -23.453 -16.062 1 70.25 57 HIS B N 1
ATOM 7932 C CA . HIS B 1 57 ? -34.969 -24.312 -15.398 1 70.25 57 HIS B CA 1
ATOM 7933 C C . HIS B 1 57 ? -36.281 -23.547 -15.148 1 70.25 57 HIS B C 1
ATOM 7935 O O . HIS B 1 57 ? -36.969 -23.812 -14.156 1 70.25 57 HIS B O 1
ATOM 7941 N N . VAL B 1 58 ? -36.656 -22.531 -15.906 1 55.5 58 VAL B N 1
ATOM 7942 C CA . VAL B 1 58 ? -37.906 -21.797 -15.766 1 55.5 58 VAL B CA 1
ATOM 7943 C C . VAL B 1 58 ? -39.094 -22.766 -15.75 1 55.5 58 VAL B C 1
ATOM 7945 O O . VAL B 1 58 ? -40.031 -22.625 -14.945 1 55.5 58 VAL B O 1
ATOM 7948 N N . ASN B 1 59 ? -39.156 -23.75 -16.766 1 44.78 59 ASN B N 1
ATOM 7949 C CA . ASN B 1 59 ? -40.344 -24.547 -17.016 1 44.78 59 ASN B CA 1
ATOM 7950 C C . ASN B 1 59 ? -40.406 -25.766 -16.078 1 44.78 59 ASN B C 1
ATOM 7952 O O . ASN B 1 59 ? -41.344 -26.578 -16.188 1 44.78 59 ASN B O 1
ATOM 7956 N N . TYR B 1 60 ? -39.531 -26.109 -15.477 1 45.78 60 TYR B N 1
ATOM 7957 C CA . TYR B 1 60 ? -39.656 -27.297 -14.625 1 45.78 60 TYR B CA 1
ATOM 7958 C C . TYR B 1 60 ? -40.812 -27.141 -13.633 1 45.78 60 TYR B C 1
ATOM 7960 O O . TYR B 1 60 ? -41.219 -28.109 -13 1 45.78 60 TYR B O 1
ATOM 7968 N N . ARG B 1 61 ? -41.5 -25.969 -13.367 1 40.19 61 ARG B N 1
ATOM 7969 C CA . ARG B 1 61 ? -42.625 -25.703 -12.477 1 40.19 61 ARG B CA 1
ATOM 7970 C C . ARG B 1 61 ? -43.875 -26.484 -12.906 1 40.19 61 ARG B C 1
ATOM 7972 O O . ARG B 1 61 ? -44.625 -26.969 -12.07 1 40.19 61 ARG B O 1
ATOM 7979 N N . VAL B 1 62 ? -44.219 -26.328 -14.148 1 35.03 62 VAL B N 1
ATOM 7980 C CA . VAL B 1 62 ? -45.625 -26.594 -14.531 1 35.03 62 VAL B CA 1
ATOM 7981 C C . VAL B 1 62 ? -45.938 -28.078 -14.359 1 35.03 62 VAL B C 1
ATOM 7983 O O . VAL B 1 62 ? -47 -28.453 -13.914 1 35.03 62 VAL B O 1
ATOM 7986 N N . SER B 1 63 ? -45 -28.938 -14.773 1 33.44 63 SER B N 1
ATOM 7987 C CA . SER B 1 63 ? -45.562 -30.281 -14.977 1 33.44 63 SER B CA 1
ATOM 7988 C C . SER B 1 63 ? -45.688 -31.031 -13.656 1 33.44 63 SER B C 1
ATOM 7990 O O . SER B 1 63 ? -46.219 -32.156 -13.617 1 33.44 63 SER B O 1
ATOM 7992 N N . CYS B 1 64 ? -44.938 -30.609 -12.617 1 34.66 64 CYS B N 1
ATOM 7993 C CA . CYS B 1 64 ? -44.969 -31.609 -11.547 1 34.66 64 CYS B CA 1
ATOM 7994 C C . CYS B 1 64 ? -46.312 -31.594 -10.82 1 34.66 64 CYS B C 1
ATOM 7996 O O . CYS B 1 64 ? -46.531 -32.375 -9.891 1 34.66 64 CYS B O 1
ATOM 7998 N N . ILE B 1 65 ? -47.156 -30.547 -10.75 1 32.66 65 ILE B N 1
ATOM 7999 C CA . ILE B 1 65 ? -48.312 -30.672 -9.867 1 32.66 65 ILE B CA 1
ATOM 8000 C C . ILE B 1 65 ? -49.25 -31.719 -10.438 1 32.66 65 ILE B C 1
ATOM 8002 O O . ILE B 1 65 ? -50.188 -32.156 -9.75 1 32.66 65 ILE B O 1
ATOM 8006 N N . THR B 1 66 ? -49.531 -31.812 -11.75 1 30.3 66 THR B N 1
ATOM 8007 C CA . THR B 1 66 ? -50.781 -32.5 -11.977 1 30.3 66 THR B CA 1
ATOM 8008 C C . THR B 1 66 ? -50.656 -34 -11.609 1 30.3 66 THR B C 1
ATOM 8010 O O . THR B 1 66 ? -51.562 -34.562 -11 1 30.3 66 THR B O 1
ATOM 8013 N N . ASP B 1 67 ? -50.156 -34.969 -12.531 1 28.14 67 ASP B N 1
ATOM 8014 C CA . ASP B 1 67 ? -50.625 -36.344 -12.586 1 28.14 67 ASP B CA 1
ATOM 8015 C C . ASP B 1 67 ? -50.031 -37.188 -11.461 1 28.14 67 ASP B C 1
ATOM 8017 O O . ASP B 1 67 ? -48.812 -37.219 -11.297 1 28.14 67 ASP B O 1
ATOM 8021 N N . GLU B 1 68 ? -50.719 -37.562 -10.281 1 31.53 68 GLU B N 1
ATOM 8022 C CA . GLU B 1 68 ? -50.531 -38.625 -9.305 1 31.53 68 GLU B CA 1
ATOM 8023 C C . GLU B 1 68 ? -49.844 -39.844 -9.938 1 31.53 68 GLU B C 1
ATOM 8025 O O . GLU B 1 68 ? -49.25 -40.656 -9.234 1 31.53 68 GLU B O 1
ATOM 8030 N N . THR B 1 69 ? -50.531 -40.531 -10.945 1 28.53 69 THR B N 1
ATOM 8031 C CA . THR B 1 69 ? -50.281 -41.906 -11.352 1 28.53 69 THR B CA 1
ATOM 8032 C C . THR B 1 69 ? -48.875 -42.031 -11.945 1 28.53 69 THR B C 1
ATOM 8034 O O . THR B 1 69 ? -48.281 -43.094 -11.93 1 28.53 69 THR B O 1
ATOM 8037 N N . SER B 1 70 ? -48.656 -41.469 -13.195 1 27.45 70 SER B N 1
ATOM 8038 C CA . SER B 1 70 ? -47.562 -41.969 -14.023 1 27.45 70 SER B CA 1
ATOM 8039 C C . SER B 1 70 ? -46.219 -41.625 -13.422 1 27.45 70 SER B C 1
ATOM 8041 O O . SER B 1 70 ? -46.094 -40.719 -12.602 1 27.45 70 SER B O 1
ATOM 8043 N N . ALA B 1 71 ? -45.219 -42.469 -13.883 1 29.69 71 ALA B N 1
ATOM 8044 C CA . ALA B 1 71 ? -43.781 -42.656 -13.602 1 29.69 71 ALA B CA 1
ATOM 8045 C C . ALA B 1 71 ? -43.094 -41.312 -13.391 1 29.69 71 ALA B C 1
ATOM 8047 O O . ALA B 1 71 ? -43.531 -40.281 -13.891 1 29.69 71 ALA B O 1
ATOM 8048 N N . PRO B 1 72 ? -42.219 -41.406 -12.328 1 29.69 72 PRO B N 1
ATOM 8049 C CA . PRO B 1 72 ? -41.375 -40.281 -11.945 1 29.69 72 PRO B CA 1
ATOM 8050 C C . PRO B 1 72 ? -40.938 -39.438 -13.141 1 29.69 72 PRO B C 1
ATOM 8052 O O . PRO B 1 72 ? -40.625 -39.969 -14.211 1 29.69 72 PRO B O 1
ATOM 8055 N N . CYS B 1 73 ? -41.656 -38.375 -13.391 1 27.48 73 CYS B N 1
ATOM 8056 C CA . CYS B 1 73 ? -41.281 -37.469 -14.477 1 27.48 73 CYS B CA 1
ATOM 8057 C C . CYS B 1 73 ? -39.75 -37.469 -14.688 1 27.48 73 CYS B C 1
ATOM 8059 O O . CYS B 1 73 ? -39 -37.188 -13.758 1 27.48 73 CYS B O 1
ATOM 8061 N N . SER B 1 74 ? -39.156 -38.625 -15.359 1 25.73 74 SER B N 1
ATOM 8062 C CA . SER B 1 74 ? -37.781 -38.5 -15.859 1 25.73 74 SER B CA 1
ATOM 8063 C C . SER B 1 74 ? -37.469 -37.031 -16.188 1 25.73 74 SER B C 1
ATOM 8065 O O . SER B 1 74 ? -38.281 -36.344 -16.781 1 25.73 74 SER B O 1
ATOM 8067 N N . SER B 1 75 ? -36.844 -36.5 -15.203 1 27.84 75 SER B N 1
ATOM 8068 C CA . SER B 1 75 ? -36.25 -35.156 -15.266 1 27.84 75 SER B CA 1
ATOM 8069 C C . SER B 1 75 ? -35.906 -34.75 -16.703 1 27.84 75 SER B C 1
ATOM 8071 O O . SER B 1 75 ? -35.344 -33.719 -16.938 1 27.84 75 SER B O 1
ATOM 8073 N N . GLN B 1 76 ? -35.75 -35.906 -17.609 1 25.86 76 GLN B N 1
ATOM 8074 C CA . GLN B 1 76 ? -35.438 -35.469 -18.953 1 25.86 76 GLN B CA 1
ATOM 8075 C C . GLN B 1 76 ? -36.594 -34.719 -19.578 1 25.86 76 GLN B C 1
ATOM 8077 O O . GLN B 1 76 ? -37.688 -35.281 -19.766 1 25.86 76 GLN B O 1
ATOM 8082 N N . GLY B 1 77 ? -37.062 -33.625 -19.047 1 26.84 77 GLY B N 1
ATOM 8083 C CA . GLY B 1 77 ? -38 -32.969 -19.922 1 26.84 77 GLY B CA 1
ATOM 8084 C C . GLY B 1 77 ? -37.969 -33.5 -21.344 1 26.84 77 GLY B C 1
ATOM 8085 O O . GLY B 1 77 ? -36.906 -33.688 -21.922 1 26.84 77 GLY B O 1
ATOM 8086 N N . ASP B 1 78 ? -38.75 -34.562 -21.594 1 24.7 78 ASP B N 1
ATOM 8087 C CA . ASP B 1 78 ? -39.062 -35.031 -22.938 1 24.7 78 ASP B CA 1
ATOM 8088 C C . ASP B 1 78 ? -39.031 -33.875 -23.938 1 24.7 78 ASP B C 1
ATOM 8090 O O . ASP B 1 78 ? -39.969 -33.062 -23.984 1 24.7 78 ASP B O 1
ATOM 8094 N N . ILE B 1 79 ? -37.875 -33.188 -24.031 1 27.36 79 ILE B N 1
ATOM 8095 C CA . ILE B 1 79 ? -37.688 -32.781 -25.422 1 27.36 79 ILE B CA 1
ATOM 8096 C C . ILE B 1 79 ? -38.188 -33.875 -26.359 1 27.36 79 ILE B C 1
ATOM 8098 O O . ILE B 1 79 ? -37.562 -34.906 -26.5 1 27.36 79 ILE B O 1
ATOM 8102 N N . GLY B 1 80 ? -39.438 -34.5 -26.047 1 25.45 80 GLY B N 1
ATOM 8103 C CA . GLY B 1 80 ? -40.031 -35.312 -27.109 1 25.45 80 GLY B CA 1
ATOM 8104 C C . GLY B 1 80 ? -39.375 -35.125 -28.453 1 25.45 80 GLY B C 1
ATOM 8105 O O . GLY B 1 80 ? -38.562 -34.219 -28.625 1 25.45 80 GLY B O 1
ATOM 8106 N N . ASN B 1 81 ? -39.875 -36 -29.406 1 24.27 81 ASN B N 1
ATOM 8107 C CA . ASN B 1 81 ? -39.562 -36.031 -30.844 1 24.27 81 ASN B CA 1
ATOM 8108 C C . ASN B 1 81 ? -39.562 -34.625 -31.438 1 24.27 81 ASN B C 1
ATOM 8110 O O . ASN B 1 81 ? -40.594 -34.094 -31.781 1 24.27 81 ASN B O 1
ATOM 8114 N N . LEU B 1 82 ? -38.906 -33.75 -30.938 1 24.91 82 LEU B N 1
ATOM 8115 C CA . LEU B 1 82 ? -38.625 -32.812 -32.031 1 24.91 82 LEU B CA 1
ATOM 8116 C C . LEU B 1 82 ? -38.281 -33.594 -33.312 1 24.91 82 LEU B C 1
ATOM 8118 O O . LEU B 1 82 ? -37.156 -34.031 -33.469 1 24.91 82 LEU B O 1
ATOM 8122 N N . GLU B 1 83 ? -38.969 -34.75 -33.656 1 26.19 83 GLU B N 1
ATOM 8123 C CA . GLU B 1 83 ? -39.062 -35.125 -35.062 1 26.19 83 GLU B CA 1
ATOM 8124 C C . GLU B 1 83 ? -38.812 -33.938 -36 1 26.19 83 GLU B C 1
ATOM 8126 O O . GLU B 1 83 ? -38.906 -32.781 -35.562 1 26.19 83 GLU B O 1
ATOM 8131 N N . GLU B 1 84 ? -38.406 -34.312 -37.312 1 27.94 84 GLU B N 1
ATOM 8132 C CA . GLU B 1 84 ? -38.375 -33.531 -38.531 1 27.94 84 GLU B CA 1
ATOM 8133 C C . GLU B 1 84 ? -39.562 -32.562 -38.562 1 27.94 84 GLU B C 1
ATOM 8135 O O . GLU B 1 84 ? -40.5 -32.75 -39.344 1 27.94 84 GLU B O 1
ATOM 8140 N N . VAL B 1 85 ? -40.25 -32.375 -37.594 1 28.23 85 VAL B N 1
ATOM 8141 C CA . VAL B 1 85 ? -41.281 -31.469 -38.125 1 28.23 85 VAL B CA 1
ATOM 8142 C C . VAL B 1 85 ? -40.594 -30.344 -38.875 1 28.23 85 VAL B C 1
ATOM 8144 O O . VAL B 1 85 ? -39.594 -29.797 -38.438 1 28.23 85 VAL B O 1
ATOM 8147 N N . GLY B 1 86 ? -40.719 -30.25 -40.156 1 28.84 86 GLY B N 1
ATOM 8148 C CA . GLY B 1 86 ? -40.531 -29.219 -41.188 1 28.84 86 GLY B CA 1
ATOM 8149 C C . GLY B 1 86 ? -40.625 -27.812 -40.625 1 28.84 86 GLY B C 1
ATOM 8150 O O . GLY B 1 86 ? -40.969 -26.875 -41.344 1 28.84 86 GLY B O 1
ATOM 8151 N N . LEU B 1 87 ? -40.781 -27.625 -39.375 1 31.27 87 LEU B N 1
ATOM 8152 C CA . LEU B 1 87 ? -41.062 -26.359 -38.719 1 31.27 87 LEU B CA 1
ATOM 8153 C C . LEU B 1 87 ? -39.969 -25.344 -38.969 1 31.27 87 LEU B C 1
ATOM 8155 O O . LEU B 1 87 ? -39.969 -24.25 -38.406 1 31.27 87 LEU B O 1
ATOM 8159 N N . GLU B 1 88 ? -38.781 -25.641 -39.406 1 35.12 88 GLU B N 1
ATOM 8160 C CA . GLU B 1 88 ? -37.875 -24.609 -39.938 1 35.12 88 GLU B CA 1
ATOM 8161 C C . GLU B 1 88 ? -38.656 -23.594 -40.781 1 35.12 88 GLU B C 1
ATOM 8163 O O . GLU B 1 88 ? -38.406 -22.391 -40.688 1 35.12 88 GLU B O 1
ATOM 8168 N N . ASP B 1 89 ? -39.438 -24.109 -41.656 1 38.22 89 ASP B N 1
ATOM 8169 C CA . ASP B 1 89 ? -40.188 -23.359 -42.656 1 38.22 89 ASP B CA 1
ATOM 8170 C C . ASP B 1 89 ? -41.281 -22.531 -42.031 1 38.22 89 ASP B C 1
ATOM 8172 O O . ASP B 1 89 ? -41.594 -21.422 -42.469 1 38.22 89 ASP B O 1
ATOM 8176 N N . GLU B 1 90 ? -42 -23.094 -40.969 1 41.28 90 GLU B N 1
ATOM 8177 C CA . GLU B 1 90 ? -43.188 -22.375 -40.531 1 41.28 90 GLU B CA 1
ATOM 8178 C C . GLU B 1 90 ? -42.875 -21.391 -39.406 1 41.28 90 GLU B C 1
ATOM 8180 O O . GLU B 1 90 ? -43.562 -20.406 -39.188 1 41.28 90 GLU B O 1
ATOM 8185 N N . LEU B 1 91 ? -41.938 -21.562 -38.562 1 47.09 91 LEU B N 1
ATOM 8186 C CA . LEU B 1 91 ? -41.812 -20.703 -37.375 1 47.09 91 LEU B CA 1
ATOM 8187 C C . LEU B 1 91 ? -40.938 -19.5 -37.656 1 47.09 91 LEU B C 1
ATOM 8189 O O . LEU B 1 91 ? -41.031 -18.484 -37 1 47.09 91 LEU B O 1
ATOM 8193 N N . LEU B 1 92 ? -39.906 -19.656 -38.438 1 50.94 92 LEU B N 1
ATOM 8194 C CA . LEU B 1 92 ? -38.969 -18.594 -38.844 1 50.94 92 LEU B CA 1
ATOM 8195 C C . LEU B 1 92 ? -39.156 -18.234 -40.312 1 50.94 92 LEU B C 1
ATOM 8197 O O . LEU B 1 92 ? -39.125 -19.109 -41.188 1 50.94 92 LEU B O 1
ATOM 8201 N N . ASP B 1 93 ? -39.781 -17.312 -40.625 1 59.69 93 ASP B N 1
ATOM 8202 C CA . ASP B 1 93 ? -39.812 -16.75 -41.969 1 59.69 93 ASP B CA 1
ATOM 8203 C C . ASP B 1 93 ? -38.469 -16.094 -42.344 1 59.69 93 ASP B C 1
ATOM 8205 O O . ASP B 1 93 ? -38.094 -15.086 -41.75 1 59.69 93 ASP B O 1
ATOM 8209 N N . LEU B 1 94 ? -37.594 -16.859 -42.844 1 61.62 94 LEU B N 1
ATOM 8210 C CA . LEU B 1 94 ? -36.312 -16.359 -43.281 1 61.62 94 LEU B CA 1
ATOM 8211 C C . LEU B 1 94 ? -36.469 -15.227 -44.281 1 61.62 94 LEU B C 1
ATOM 8213 O O . LEU B 1 94 ? -35.562 -14.969 -45.094 1 61.62 94 LEU B O 1
ATOM 8217 N N . THR B 1 95 ? -37.719 -14.641 -44.188 1 69.69 95 THR B N 1
ATOM 8218 C CA . THR B 1 95 ? -38 -13.461 -45 1 69.69 95 THR B CA 1
ATOM 8219 C C . THR B 1 95 ? -38.062 -12.211 -44.125 1 69.69 95 THR B C 1
ATOM 8221 O O . THR B 1 95 ? -38.688 -12.219 -43.062 1 69.69 95 THR B O 1
ATOM 8224 N N . CYS B 1 96 ? -37.25 -11.203 -44.438 1 71.38 96 CYS B N 1
ATOM 8225 C CA . CYS B 1 96 ? -37.312 -9.945 -43.719 1 71.38 96 CYS B CA 1
ATOM 8226 C C . CYS B 1 96 ? -38.719 -9.359 -43.719 1 71.38 96 CYS B C 1
ATOM 8228 O O . CYS B 1 96 ? -39.312 -9.188 -44.781 1 71.38 96 CYS B O 1
ATOM 8230 N N . THR B 1 97 ? -39.25 -9.25 -42.594 1 69 97 THR B N 1
ATOM 8231 C CA . THR B 1 97 ? -40.625 -8.773 -42.5 1 69 97 THR B CA 1
ATOM 8232 C C . THR B 1 97 ? -40.75 -7.355 -43.062 1 69 97 THR B C 1
ATOM 8234 O O . THR B 1 97 ? -41.844 -6.938 -43.438 1 69 97 THR B O 1
ATOM 8237 N N . ARG B 1 98 ? -39.625 -6.664 -43.062 1 71.94 98 ARG B N 1
ATOM 8238 C CA . ARG B 1 98 ? -39.656 -5.281 -43.531 1 71.94 98 ARG B CA 1
ATOM 8239 C C . ARG B 1 98 ? -39.531 -5.203 -45.062 1 71.94 98 ARG B C 1
ATOM 8241 O O . ARG B 1 98 ? -40.312 -4.523 -45.719 1 71.94 98 ARG B O 1
ATOM 8248 N N . CYS B 1 99 ? -38.5 -5.727 -45.656 1 72.88 99 CYS B N 1
ATOM 8249 C CA . CYS B 1 99 ? -38.281 -5.586 -47.094 1 72.88 99 CYS B CA 1
ATOM 8250 C C . CYS B 1 99 ? -38.625 -6.871 -47.844 1 72.88 99 CYS B C 1
ATOM 8252 O O . CYS B 1 99 ? -38.5 -6.949 -49.062 1 72.88 99 CYS B O 1
ATOM 8254 N N . LYS B 1 100 ? -39.188 -7.969 -47.125 1 73.31 100 LYS B N 1
ATOM 8255 C CA . LYS B 1 100 ? -39.625 -9.258 -47.656 1 73.31 100 LYS B CA 1
ATOM 8256 C C . LYS B 1 100 ? -38.5 -9.961 -48.438 1 73.31 100 LYS B C 1
ATOM 8258 O O . LYS B 1 100 ? -38.781 -10.812 -49.281 1 73.31 100 LYS B O 1
ATOM 8263 N N . MET B 1 101 ? -37.281 -9.477 -48.25 1 73.19 101 MET B N 1
ATOM 8264 C CA . MET B 1 101 ? -36.125 -10.156 -48.844 1 73.19 101 MET B CA 1
ATOM 8265 C C . MET B 1 101 ? -35.969 -11.555 -48.25 1 73.19 101 MET B C 1
ATOM 8267 O O . MET B 1 101 ? -35.875 -11.711 -47.031 1 73.19 101 MET B O 1
ATOM 8271 N N . PRO B 1 102 ? -36.062 -12.555 -48.875 1 73.5 102 PRO B N 1
ATOM 8272 C CA . PRO B 1 102 ? -35.844 -13.906 -48.375 1 73.5 102 PRO B CA 1
ATOM 8273 C C . PRO B 1 102 ? -34.375 -14.18 -48.031 1 73.5 102 PRO B C 1
ATOM 8275 O O . PRO B 1 102 ? -33.469 -13.781 -48.781 1 73.5 102 PRO B O 1
ATOM 8278 N N . CYS B 1 103 ? -34.125 -14.469 -46.781 1 68.25 103 CYS B N 1
ATOM 8279 C CA . CYS B 1 103 ? -32.781 -14.812 -46.344 1 68.25 103 CYS B CA 1
ATOM 8280 C C . CYS B 1 103 ? -32.594 -16.328 -46.219 1 68.25 103 CYS B C 1
ATOM 8282 O O . CYS B 1 103 ? -33.531 -17.016 -45.781 1 68.25 103 CYS B O 1
ATOM 8284 N N . LYS B 1 104 ? -31.656 -16.953 -46.781 1 66.88 104 LYS B N 1
ATOM 8285 C CA . LYS B 1 104 ? -31.438 -18.391 -46.844 1 66.88 104 LYS B CA 1
ATOM 8286 C C . LYS B 1 104 ? -31.109 -18.969 -45.469 1 66.88 104 LYS B C 1
ATOM 8288 O O . LYS B 1 104 ? -31.453 -20.109 -45.188 1 66.88 104 LYS B O 1
ATOM 8293 N N . GLU B 1 105 ? -30.375 -18.219 -44.719 1 66.56 105 GLU B N 1
ATOM 8294 C CA . GLU B 1 105 ? -29.906 -18.688 -43.406 1 66.56 105 GLU B CA 1
ATOM 8295 C C . GLU B 1 105 ? -30.25 -17.688 -42.312 1 66.56 105 GLU B C 1
ATOM 8297 O O . GLU B 1 105 ? -30.422 -16.5 -42.562 1 66.56 105 GLU B O 1
ATOM 8302 N N . TYR B 1 106 ? -30.469 -18.203 -41.156 1 65.38 106 TYR B N 1
ATOM 8303 C CA . TYR B 1 106 ? -30.812 -17.406 -40 1 65.38 106 TYR B CA 1
ATOM 8304 C C . TYR B 1 106 ? -29.781 -16.328 -39.719 1 65.38 106 TYR B C 1
ATOM 8306 O O . TYR B 1 106 ? -30.125 -15.172 -39.469 1 65.38 106 TYR B O 1
ATOM 8314 N N . ASN B 1 107 ? -28.531 -16.766 -39.844 1 65.62 107 ASN B N 1
ATOM 8315 C CA . ASN B 1 107 ? -27.484 -15.773 -39.594 1 65.62 107 ASN B CA 1
ATOM 8316 C C . ASN B 1 107 ? -27.531 -14.641 -40.625 1 65.62 107 ASN B C 1
ATOM 8318 O O . ASN B 1 107 ? -27.266 -13.484 -40.281 1 65.62 107 ASN B O 1
ATOM 8322 N N . MET B 1 108 ? -27.859 -15.031 -41.844 1 68.69 108 MET B N 1
ATOM 8323 C CA . MET B 1 108 ? -28.016 -14.016 -42.875 1 68.69 108 MET B CA 1
ATOM 8324 C C . MET B 1 108 ? -29.219 -13.125 -42.562 1 68.69 108 MET B C 1
ATOM 8326 O O . MET B 1 108 ? -29.156 -11.906 -42.781 1 68.69 108 MET B O 1
ATOM 8330 N N . LEU B 1 109 ? -30.281 -13.727 -42.125 1 74.38 109 LEU B N 1
ATOM 8331 C CA . LEU B 1 109 ? -31.453 -12.961 -41.719 1 74.38 109 LEU B CA 1
ATOM 8332 C C . LEU B 1 109 ? -31.125 -12.055 -40.531 1 74.38 109 LEU B C 1
ATOM 8334 O O . LEU B 1 109 ? -31.469 -10.875 -40.531 1 74.38 109 LEU B O 1
ATOM 8338 N N . LEU B 1 110 ? -30.375 -12.586 -39.594 1 73.38 110 LEU B N 1
ATOM 8339 C CA . LEU B 1 110 ? -30.016 -11.805 -38.406 1 73.38 110 LEU B CA 1
ATOM 8340 C C . LEU B 1 110 ? -29.125 -10.633 -38.781 1 73.38 110 LEU B C 1
ATOM 8342 O O . LEU B 1 110 ? -29.328 -9.516 -38.312 1 73.38 110 LEU B O 1
ATOM 8346 N N . SER B 1 111 ? -28.172 -10.914 -39.625 1 75.44 111 SER B N 1
ATOM 8347 C CA . SER B 1 111 ? -27.312 -9.844 -40.125 1 75.44 111 SER B CA 1
ATOM 8348 C C . SER B 1 111 ? -28.109 -8.812 -40.906 1 75.44 111 SER B C 1
ATOM 8350 O O . SER B 1 111 ? -27.875 -7.609 -40.781 1 75.44 111 SER B O 1
ATOM 8352 N N . HIS B 1 112 ? -29.016 -9.266 -41.719 1 77.88 112 HIS B N 1
ATOM 8353 C CA . HIS B 1 112 ? -29.906 -8.406 -42.5 1 77.88 112 HIS B CA 1
ATOM 8354 C C . HIS B 1 112 ? -30.812 -7.582 -41.625 1 77.88 112 HIS B C 1
ATOM 8356 O O . HIS B 1 112 ? -30.969 -6.375 -41.812 1 77.88 112 HIS B O 1
ATOM 8362 N N . LEU B 1 113 ? -31.328 -8.141 -40.625 1 78.81 113 LEU B N 1
ATOM 8363 C CA . LEU B 1 113 ? -32.188 -7.438 -39.688 1 78.81 113 LEU B CA 1
ATOM 8364 C C . LEU B 1 113 ? -31.391 -6.387 -38.906 1 78.81 113 LEU B C 1
ATOM 8366 O O . LEU B 1 113 ? -31.891 -5.277 -38.688 1 78.81 113 LEU B O 1
ATOM 8370 N N . LYS B 1 114 ? -30.203 -6.746 -38.531 1 76.81 114 LYS B N 1
ATOM 8371 C CA . LYS B 1 114 ? -29.328 -5.797 -37.844 1 76.81 114 LYS B CA 1
ATOM 8372 C C . LYS B 1 114 ? -28.984 -4.609 -38.75 1 76.81 114 LYS B C 1
ATOM 8374 O O . LYS B 1 114 ? -28.906 -3.475 -38.281 1 76.81 114 LYS B O 1
ATOM 8379 N N . GLU B 1 115 ? -28.828 -4.914 -40.031 1 77.62 115 GLU B N 1
ATOM 8380 C CA . GLU B 1 115 ? -28.594 -3.85 -41 1 77.62 115 GLU B CA 1
ATOM 8381 C C . GLU B 1 115 ? -29.797 -2.926 -41.094 1 77.62 115 GLU B C 1
ATOM 8383 O O . GLU B 1 115 ? -29.656 -1.708 -41.219 1 77.62 115 GLU B O 1
ATOM 8388 N N . HIS B 1 116 ? -31 -3.406 -41.062 1 80.56 116 HIS B N 1
ATOM 8389 C CA . HIS B 1 116 ? -32.219 -2.598 -41.062 1 80.56 116 HIS B CA 1
ATOM 8390 C C . HIS B 1 116 ? -32.281 -1.703 -39.844 1 80.56 116 HIS B C 1
ATOM 8392 O O . HIS B 1 116 ? -32.656 -0.527 -39.938 1 80.56 116 HIS B O 1
ATOM 8398 N N . ILE B 1 117 ? -31.922 -2.248 -38.719 1 77.5 117 ILE B N 1
ATOM 8399 C CA . ILE B 1 117 ? -31.938 -1.474 -37.469 1 77.5 117 ILE B CA 1
ATOM 8400 C C . ILE B 1 117 ? -30.906 -0.351 -37.562 1 77.5 117 ILE B C 1
ATOM 8402 O O . ILE B 1 117 ? -31.188 0.785 -37.156 1 77.5 117 ILE B O 1
ATOM 8406 N N . ARG B 1 118 ? -29.812 -0.71 -38.094 1 72.62 118 ARG B N 1
ATOM 8407 C CA . ARG B 1 118 ? -28.766 0.287 -38.25 1 72.62 118 ARG B CA 1
ATOM 8408 C C . ARG B 1 118 ? -29.188 1.398 -39.219 1 72.62 118 ARG B C 1
ATOM 8410 O O . ARG B 1 118 ? -28.781 2.549 -39.062 1 72.62 118 ARG B O 1
ATOM 8417 N N . ASN B 1 119 ? -30.016 1.104 -40.156 1 74.5 119 ASN B N 1
ATOM 8418 C CA . ASN B 1 119 ? -30.516 2.072 -41.125 1 74.5 119 ASN B CA 1
ATOM 8419 C C . ASN B 1 119 ? -31.75 2.811 -40.594 1 74.5 119 ASN B C 1
ATOM 8421 O O . ASN B 1 119 ? -32.375 3.566 -41.344 1 74.5 119 ASN B O 1
ATOM 8425 N N . GLY B 1 120 ? -32.031 2.598 -39.406 1 75.94 120 GLY B N 1
ATOM 8426 C CA . GLY B 1 120 ? -33.062 3.357 -38.719 1 75.94 120 GLY B CA 1
ATOM 8427 C C . GLY B 1 120 ? -34.406 2.682 -38.781 1 75.94 120 GLY B C 1
ATOM 8428 O O . GLY B 1 120 ? -35.438 3.279 -38.406 1 75.94 120 GLY B O 1
ATOM 8429 N N . ASP B 1 121 ? -34.5 1.551 -39.312 1 77.25 121 ASP B N 1
ATOM 8430 C CA . ASP B 1 121 ? -35.781 0.867 -39.438 1 77.25 121 ASP B CA 1
ATOM 8431 C C . ASP B 1 121 ? -36.094 0.052 -38.188 1 77.25 121 ASP B C 1
ATOM 8433 O O . ASP B 1 121 ? -35.188 -0.363 -37.469 1 77.25 121 ASP B O 1
ATOM 8437 N N . VAL B 1 122 ? -37.375 -0.037 -37.906 1 80.5 122 VAL B N 1
ATOM 8438 C CA . VAL B 1 122 ? -37.844 -0.909 -36.844 1 80.5 122 VAL B CA 1
ATOM 8439 C C . VAL B 1 122 ? -38.031 -2.324 -37.375 1 80.5 122 VAL B C 1
ATOM 8441 O O . VAL B 1 122 ? -38.656 -2.518 -38.438 1 80.5 122 VAL B O 1
ATOM 8444 N N . VAL B 1 123 ? -37.406 -3.32 -36.75 1 77.75 123 VAL B N 1
ATOM 8445 C CA . VAL B 1 123 ? -37.5 -4.699 -37.219 1 77.75 123 VAL B CA 1
ATOM 8446 C C . VAL B 1 123 ? -38.219 -5.551 -36.188 1 77.75 123 VAL B C 1
ATOM 8448 O O . VAL B 1 123 ? -38.125 -5.309 -34.969 1 77.75 123 VAL B O 1
ATOM 8451 N N . THR B 1 124 ? -39.031 -6.461 -36.625 1 77.88 124 THR B N 1
ATOM 8452 C CA . THR B 1 124 ? -39.75 -7.418 -35.781 1 77.88 124 THR B CA 1
ATOM 8453 C C . THR B 1 124 ? -38.969 -8.727 -35.656 1 77.88 124 THR B C 1
ATOM 8455 O O . THR B 1 124 ? -38.25 -9.109 -36.594 1 77.88 124 THR B O 1
ATOM 8458 N N . CYS B 1 125 ? -39.062 -9.391 -34.469 1 73.88 125 CYS B N 1
ATOM 8459 C CA . CYS B 1 125 ? -38.438 -10.703 -34.281 1 73.88 125 CYS B CA 1
ATOM 8460 C C . CYS B 1 125 ? -38.875 -11.672 -35.375 1 73.88 125 CYS B C 1
ATOM 8462 O O . CYS B 1 125 ? -40.062 -11.773 -35.688 1 73.88 125 CYS B O 1
ATOM 8464 N N . PRO B 1 126 ? -37.938 -12.312 -36 1 72.06 126 PRO B N 1
ATOM 8465 C CA . PRO B 1 126 ? -38.25 -13.141 -37.156 1 72.06 126 PRO B CA 1
ATOM 8466 C C . PRO B 1 126 ? -38.969 -14.43 -36.781 1 72.06 126 PRO B C 1
ATOM 8468 O O . PRO B 1 126 ? -39.406 -15.172 -37.656 1 72.06 126 PRO B O 1
ATOM 8471 N N . PHE B 1 127 ? -39.125 -14.602 -35.594 1 71.06 127 PHE B N 1
ATOM 8472 C CA . PHE B 1 127 ? -39.812 -15.828 -35.156 1 71.06 127 PHE B CA 1
ATOM 8473 C C . PHE B 1 127 ? -41.312 -15.656 -35.188 1 71.06 127 PHE B C 1
ATOM 8475 O O . PHE B 1 127 ? -41.844 -14.625 -34.75 1 71.06 127 PHE B O 1
ATOM 8482 N N . ASN B 1 128 ? -41.969 -16.422 -35.938 1 62.72 128 ASN B N 1
ATOM 8483 C CA . ASN B 1 128 ? -43.375 -16.297 -36.281 1 62.72 128 ASN B CA 1
ATOM 8484 C C . ASN B 1 128 ? -44.25 -15.961 -35.062 1 62.72 128 ASN B C 1
ATOM 8486 O O . ASN B 1 128 ? -45.219 -15.203 -35.156 1 62.72 128 ASN B O 1
ATOM 8490 N N . ASP B 1 129 ? -44 -16.453 -33.844 1 61.56 129 ASP B N 1
ATOM 8491 C CA . ASP B 1 129 ? -44.906 -16.234 -32.688 1 61.56 129 ASP B CA 1
ATOM 8492 C C . ASP B 1 129 ? -44.344 -15.156 -31.766 1 61.56 129 ASP B C 1
ATOM 8494 O O . ASP B 1 129 ? -44.812 -15 -30.641 1 61.56 129 ASP B O 1
ATOM 8498 N N . CYS B 1 130 ? -43.344 -14.445 -32.219 1 66.75 130 CYS B N 1
ATOM 8499 C CA . CYS B 1 130 ? -42.781 -13.352 -31.406 1 66.75 130 CYS B CA 1
ATOM 8500 C C . CYS B 1 130 ? -43.031 -12.008 -32.094 1 66.75 130 CYS B C 1
ATOM 8502 O O . CYS B 1 130 ? -42.688 -11.812 -33.25 1 66.75 130 CYS B O 1
ATOM 8504 N N . THR B 1 131 ? -43.938 -11.125 -31.562 1 71.25 131 THR B N 1
ATOM 8505 C CA . THR B 1 131 ? -44.312 -9.836 -32.125 1 71.25 131 THR B CA 1
ATOM 8506 C C . THR B 1 131 ? -43.469 -8.719 -31.562 1 71.25 131 THR B C 1
ATOM 8508 O O . THR B 1 131 ? -43.812 -7.539 -31.688 1 71.25 131 THR B O 1
ATOM 8511 N N . SER B 1 132 ? -42.344 -9.062 -31.031 1 73.44 132 SER B N 1
ATOM 8512 C CA . SER B 1 132 ? -41.5 -8.039 -30.422 1 73.44 132 SER B CA 1
ATOM 8513 C C . SER B 1 132 ? -40.75 -7.238 -31.484 1 73.44 132 SER B C 1
ATOM 8515 O O . SER B 1 132 ? -40.281 -7.797 -32.469 1 73.44 132 SER B O 1
ATOM 8517 N N . GLU B 1 133 ? -40.719 -5.887 -31.406 1 78.94 133 GLU B N 1
ATOM 8518 C CA . GLU B 1 133 ? -40.062 -4.965 -32.312 1 78.94 133 GLU B CA 1
ATOM 8519 C C . GLU B 1 133 ? -38.844 -4.324 -31.656 1 78.94 133 GLU B C 1
ATOM 8521 O O . GLU B 1 133 ? -38.844 -4.031 -30.469 1 78.94 133 GLU B O 1
ATOM 8526 N N . TYR B 1 134 ? -37.75 -4.355 -32.438 1 75.69 134 TYR B N 1
ATOM 8527 C CA . TYR B 1 134 ? -36.5 -3.84 -31.906 1 75.69 134 TYR B CA 1
ATOM 8528 C C . TYR B 1 134 ? -35.938 -2.729 -32.781 1 75.69 134 TYR B C 1
ATOM 8530 O O . TYR B 1 134 ? -36 -2.818 -34 1 75.69 134 TYR B O 1
ATOM 8538 N N . ARG B 1 135 ? -35.344 -1.663 -32.188 1 74.19 135 ARG B N 1
ATOM 8539 C CA . ARG B 1 135 ? -34.75 -0.507 -32.844 1 74.19 135 ARG B CA 1
ATOM 8540 C C . ARG B 1 135 ? -33.25 -0.471 -32.594 1 74.19 135 ARG B C 1
ATOM 8542 O O . ARG B 1 135 ? -32.531 0.301 -33.25 1 74.19 135 ARG B O 1
ATOM 8549 N N . VAL B 1 136 ? -32.781 -1.06 -31.656 1 76.62 136 VAL B N 1
ATOM 8550 C CA . VAL B 1 136 ? -31.375 -1.102 -31.281 1 76.62 136 VAL B CA 1
ATOM 8551 C C . VAL B 1 136 ? -30.828 -2.514 -31.484 1 76.62 136 VAL B C 1
ATOM 8553 O O . VAL B 1 136 ? -31.469 -3.494 -31.094 1 76.62 136 VAL B O 1
ATOM 8556 N N . VAL B 1 137 ? -29.641 -2.623 -32.094 1 75.94 137 VAL B N 1
ATOM 8557 C CA . VAL B 1 137 ? -29.031 -3.891 -32.469 1 75.94 137 VAL B CA 1
ATOM 8558 C C . VAL B 1 137 ? -28.797 -4.746 -31.219 1 75.94 137 VAL B C 1
ATOM 8560 O O . VAL B 1 137 ? -29.094 -5.945 -31.219 1 75.94 137 VAL B O 1
ATOM 8563 N N . SER B 1 138 ? -28.297 -4.16 -30.172 1 70.31 138 SER B N 1
ATOM 8564 C CA . SER B 1 138 ? -27.984 -4.926 -28.969 1 70.31 138 SER B CA 1
ATOM 8565 C C . SER B 1 138 ? -29.234 -5.492 -28.312 1 70.31 138 SER B C 1
ATOM 8567 O O . SER B 1 138 ? -29.219 -6.605 -27.797 1 70.31 138 SER B O 1
ATOM 8569 N N . SER B 1 139 ? -30.359 -4.816 -28.469 1 70.88 139 SER B N 1
ATOM 8570 C CA . SER B 1 139 ? -31.625 -5.266 -27.922 1 70.88 139 SER B CA 1
ATOM 8571 C C . SER B 1 139 ? -32.188 -6.445 -28.703 1 70.88 139 SER B C 1
ATOM 8573 O O . SER B 1 139 ? -32.75 -7.379 -28.109 1 70.88 139 SER B O 1
ATOM 8575 N N . LEU B 1 140 ? -32.094 -6.41 -29.969 1 74.44 140 LEU B N 1
ATOM 8576 C CA . LEU B 1 140 ? -32.5 -7.535 -30.797 1 74.44 140 LEU B CA 1
ATOM 8577 C C . LEU B 1 140 ? -31.672 -8.773 -30.5 1 74.44 140 LEU B C 1
ATOM 8579 O O . LEU B 1 140 ? -32.219 -9.859 -30.297 1 74.44 140 LEU B O 1
ATOM 8583 N N . THR B 1 141 ? -30.391 -8.523 -30.375 1 69.25 141 THR B N 1
ATOM 8584 C CA . THR B 1 141 ? -29.469 -9.633 -30.109 1 69.25 141 THR B CA 1
ATOM 8585 C C . THR B 1 141 ? -29.734 -10.234 -28.734 1 69.25 141 THR B C 1
ATOM 8587 O O . THR B 1 141 ? -29.766 -11.453 -28.578 1 69.25 141 THR B O 1
ATOM 8590 N N . SER B 1 142 ? -29.953 -9.406 -27.828 1 66.81 142 SER B N 1
ATOM 8591 C CA . SER B 1 142 ? -30.297 -9.859 -26.484 1 66.81 142 SER B CA 1
ATOM 8592 C C . SER B 1 142 ? -31.625 -10.609 -26.484 1 66.81 142 SER B C 1
ATOM 8594 O O . SER B 1 142 ? -31.75 -11.656 -25.844 1 66.81 142 SER B O 1
ATOM 8596 N N . HIS B 1 143 ? -32.688 -10.148 -27.188 1 66.25 143 HIS B N 1
ATOM 8597 C CA . HIS B 1 143 ? -34 -10.773 -27.312 1 66.25 143 HIS B CA 1
ATOM 8598 C C . HIS B 1 143 ? -33.906 -12.156 -27.938 1 66.25 143 HIS B C 1
ATOM 8600 O O . HIS B 1 143 ? -34.438 -13.133 -27.422 1 66.25 143 HIS B O 1
ATOM 8606 N N . LEU B 1 144 ? -33.219 -12.148 -29 1 65.06 144 LEU B N 1
ATOM 8607 C CA . LEU B 1 144 ? -33.094 -13.406 -29.734 1 65.06 144 LEU B CA 1
ATOM 8608 C C . LEU B 1 144 ? -32.312 -14.438 -28.906 1 65.06 144 LEU B C 1
ATOM 8610 O O . LEU B 1 144 ? -32.688 -15.617 -28.891 1 65.06 144 LEU B O 1
ATOM 8614 N N . TYR B 1 145 ? -31.328 -13.914 -28.172 1 62.03 145 TYR B N 1
ATOM 8615 C CA . TYR B 1 145 ? -30.531 -14.805 -27.328 1 62.03 145 TYR B CA 1
ATOM 8616 C C . TYR B 1 145 ? -31.344 -15.297 -26.141 1 62.03 145 TYR B C 1
ATOM 8618 O O . TYR B 1 145 ? -31.25 -16.469 -25.75 1 62.03 145 TYR B O 1
ATOM 8626 N N . ARG B 1 146 ? -32.156 -14.445 -25.641 1 57.94 146 ARG B N 1
ATOM 8627 C CA . ARG B 1 146 ? -32.875 -14.703 -24.391 1 57.94 146 ARG B CA 1
ATOM 8628 C C . ARG B 1 146 ? -34.156 -15.453 -24.656 1 57.94 146 ARG B C 1
ATOM 8630 O O . ARG B 1 146 ? -34.5 -16.391 -23.938 1 57.94 146 ARG B O 1
ATOM 8637 N N . ILE B 1 147 ? -34.938 -14.992 -25.578 1 60.75 147 ILE B N 1
ATOM 8638 C CA . ILE B 1 147 ? -36.312 -15.461 -25.766 1 60.75 147 ILE B CA 1
ATOM 8639 C C . ILE B 1 147 ? -36.344 -16.594 -26.781 1 60.75 147 ILE B C 1
ATOM 8641 O O . ILE B 1 147 ? -37.125 -17.516 -26.672 1 60.75 147 ILE B O 1
ATOM 8645 N N . HIS B 1 148 ? -35.594 -16.453 -27.781 1 55.28 148 HIS B N 1
ATOM 8646 C CA . HIS B 1 148 ? -35.625 -17.453 -28.844 1 55.28 148 HIS B CA 1
ATOM 8647 C C . HIS B 1 148 ? -34.281 -18.172 -28.953 1 55.28 148 HIS B C 1
ATOM 8649 O O . HIS B 1 148 ? -33.594 -18.047 -29.969 1 55.28 148 HIS B O 1
ATOM 8655 N N . PRO B 1 149 ? -33.75 -18.625 -27.797 1 47.41 149 PRO B N 1
ATOM 8656 C CA . PRO B 1 149 ? -32.406 -19.219 -27.734 1 47.41 149 PRO B CA 1
ATOM 8657 C C . PRO B 1 149 ? -32.219 -20.391 -28.688 1 47.41 149 PRO B C 1
ATOM 8659 O O . PRO B 1 149 ? -31.094 -20.828 -28.938 1 47.41 149 PRO B O 1
ATOM 8662 N N . THR B 1 150 ? -33.219 -20.984 -29.062 1 42.19 150 THR B N 1
ATOM 8663 C CA . THR B 1 150 ? -33 -22.219 -29.812 1 42.19 150 THR B CA 1
ATOM 8664 C C . THR B 1 150 ? -32.094 -21.969 -31.031 1 42.19 150 THR B C 1
ATOM 8666 O O . THR B 1 150 ? -31.469 -22.891 -31.531 1 42.19 150 THR B O 1
ATOM 8669 N N . LEU B 1 151 ? -32.344 -20.859 -31.672 1 40.12 151 LEU B N 1
ATOM 8670 C CA . LEU B 1 151 ? -31.672 -20.781 -32.969 1 40.12 151 LEU B CA 1
ATOM 8671 C C . LEU B 1 151 ? -30.219 -20.391 -32.781 1 40.12 151 LEU B C 1
ATOM 8673 O O . LEU B 1 151 ? -29.797 -19.328 -33.219 1 40.12 151 LEU B O 1
ATOM 8677 N N . LYS B 1 152 ? -29.625 -20.359 -31.688 1 38.12 152 LYS B N 1
ATOM 8678 C CA . LYS B 1 152 ? -28.188 -20.094 -31.688 1 38.12 152 LYS B CA 1
ATOM 8679 C C . LYS B 1 152 ? -27.469 -21.031 -32.656 1 38.12 152 LYS B C 1
ATOM 8681 O O . LYS B 1 152 ? -27 -22.109 -32.25 1 38.12 152 LYS B O 1
ATOM 8686 N N . CYS B 1 153 ? -28.031 -21.141 -33.875 1 30.58 153 CYS B N 1
ATOM 8687 C CA . CYS B 1 153 ? -27.062 -21.781 -34.75 1 30.58 153 CYS B CA 1
ATOM 8688 C C . CYS B 1 153 ? -25.781 -20.953 -34.844 1 30.58 153 CYS B C 1
ATOM 8690 O O . CYS B 1 153 ? -25.828 -19.75 -35.062 1 30.58 153 CYS B O 1
ATOM 8692 N N . LYS B 1 154 ? -24.812 -21.172 -34.062 1 32.03 154 LYS B N 1
ATOM 8693 C CA . LYS B 1 154 ? -23.5 -20.625 -34.344 1 32.03 154 LYS B CA 1
ATOM 8694 C C . LYS B 1 154 ? -23.297 -20.484 -35.875 1 32.03 154 LYS B C 1
ATOM 8696 O O . LYS B 1 154 ? -23.797 -21.297 -36.625 1 32.03 154 LYS B O 1
ATOM 8701 N N . PRO B 1 155 ? -23.047 -19.219 -36.469 1 28.73 155 PRO B N 1
ATOM 8702 C CA . PRO B 1 155 ? -22.641 -19.188 -37.875 1 28.73 155 PRO B CA 1
ATOM 8703 C C . PRO B 1 155 ? -21.859 -20.422 -38.281 1 28.73 155 PRO B C 1
ATOM 8705 O O . PRO B 1 155 ? -21.141 -21.016 -37.469 1 28.73 155 PRO B O 1
ATOM 8708 N N . VAL B 1 156 ? -22.453 -21.078 -39.188 1 26.2 156 VAL B N 1
ATOM 8709 C CA . VAL B 1 156 ? -21.656 -22.016 -39.969 1 26.2 156 VAL B CA 1
ATOM 8710 C C . VAL B 1 156 ? -20.344 -21.344 -40.375 1 26.2 156 VAL B C 1
ATOM 8712 O O . VAL B 1 156 ? -20.344 -20.25 -40.969 1 26.2 156 VAL B O 1
ATOM 8715 N N . ILE B 1 157 ? -19.297 -21.422 -39.688 1 25.75 157 ILE B N 1
ATOM 8716 C CA . ILE B 1 157 ? -17.969 -21.094 -40.219 1 25.75 157 ILE B CA 1
ATOM 8717 C C . ILE B 1 157 ? -17.875 -21.5 -41.688 1 25.75 157 ILE B C 1
ATOM 8719 O O . ILE B 1 157 ? -17.938 -22.688 -42 1 25.75 157 ILE B O 1
ATOM 8723 N N . PRO B 1 158 ? -18.609 -20.625 -42.594 1 26.73 158 PRO B N 1
ATOM 8724 C CA . PRO B 1 158 ? -18.188 -20.938 -43.938 1 26.73 158 PRO B CA 1
ATOM 8725 C C . PRO B 1 158 ? -16.672 -21.047 -44.094 1 26.73 158 PRO B C 1
ATOM 8727 O O . PRO B 1 158 ? -15.945 -20.141 -43.656 1 26.73 158 PRO B O 1
ATOM 8730 N N . ILE B 1 159 ? -16.062 -22.172 -44.094 1 24.66 159 ILE B N 1
ATOM 8731 C CA . ILE B 1 159 ? -14.672 -22.422 -44.438 1 24.66 159 ILE B CA 1
ATOM 8732 C C . ILE B 1 159 ? -14.359 -21.812 -45.812 1 24.66 159 ILE B C 1
ATOM 8734 O O . ILE B 1 159 ? -13.25 -21.969 -46.344 1 24.66 159 ILE B O 1
ATOM 8738 N N . SER B 1 160 ? -15.336 -21.328 -46.75 1 23.73 160 SER B N 1
ATOM 8739 C CA . SER B 1 160 ? -14.828 -20.922 -48.062 1 23.73 160 SER B CA 1
ATOM 8740 C C . SER B 1 160 ? -14.148 -19.562 -47.969 1 23.73 160 SER B C 1
ATOM 8742 O O . SER B 1 160 ? -14.688 -18.609 -47.406 1 23.73 160 SER B O 1
ATOM 8744 N N . ALA B 1 161 ? -12.719 -19.422 -48.281 1 24.64 161 ALA B N 1
ATOM 8745 C CA . ALA B 1 161 ? -11.711 -18.406 -48.562 1 24.64 161 ALA B CA 1
ATOM 8746 C C . ALA B 1 161 ? -12.18 -17.438 -49.656 1 24.64 161 ALA B C 1
ATOM 8748 O O . ALA B 1 161 ? -11.375 -16.703 -50.219 1 24.64 161 ALA B O 1
ATOM 8749 N N . THR B 1 162 ? -13.414 -17.219 -50.125 1 23.08 162 THR B N 1
ATOM 8750 C CA . THR B 1 162 ? -13.367 -16.328 -51.281 1 23.08 162 THR B CA 1
ATOM 8751 C C . THR B 1 162 ? -12.75 -14.984 -50.906 1 23.08 162 THR B C 1
ATOM 8753 O O . THR B 1 162 ? -12.766 -14.609 -49.719 1 23.08 162 THR B O 1
ATOM 8756 N N . GLY B 1 163 ? -12.094 -14.125 -51.906 1 22.75 163 GLY B N 1
ATOM 8757 C CA . GLY B 1 163 ? -11.195 -13.023 -52.188 1 22.75 163 GLY B CA 1
ATOM 8758 C C . GLY B 1 163 ? -11.672 -11.695 -51.656 1 22.75 163 GLY B C 1
ATOM 8759 O O . GLY B 1 163 ? -11.102 -10.648 -51.969 1 22.75 163 GLY B O 1
ATOM 8760 N N . MET B 1 164 ? -12.883 -11.492 -51.25 1 22.55 164 MET B N 1
ATOM 8761 C CA . MET B 1 164 ? -13.195 -10.07 -51.344 1 22.55 164 MET B CA 1
ATOM 8762 C C . MET B 1 164 ? -12.227 -9.234 -50.5 1 22.55 164 MET B C 1
ATOM 8764 O O . MET B 1 164 ? -11.688 -9.711 -49.5 1 22.55 164 MET B O 1
ATOM 8768 N N . ASP B 1 165 ? -11.773 -8.039 -51.125 1 22.03 165 ASP B N 1
ATOM 8769 C CA . ASP B 1 165 ? -10.812 -6.965 -50.906 1 22.03 165 ASP B CA 1
ATOM 8770 C C . ASP B 1 165 ? -10.977 -6.371 -49.5 1 22.03 165 ASP B C 1
ATOM 8772 O O . ASP B 1 165 ? -12.078 -5.98 -49.125 1 22.03 165 ASP B O 1
ATOM 8776 N N . SER B 1 166 ? -10.188 -6.867 -48.562 1 22.83 166 SER B N 1
ATOM 8777 C CA . SER B 1 166 ? -9.883 -6.594 -47.156 1 22.83 166 SER B CA 1
ATOM 8778 C C . SER B 1 166 ? -9.656 -5.105 -46.938 1 22.83 166 SER B C 1
ATOM 8780 O O . SER B 1 166 ? -9.055 -4.711 -45.938 1 22.83 166 SER B O 1
ATOM 8782 N N . SER B 1 167 ? -9.867 -4.348 -48 1 23.48 167 SER B N 1
ATOM 8783 C CA . SER B 1 167 ? -9.344 -2.994 -47.875 1 23.48 167 SER B CA 1
ATOM 8784 C C . SER B 1 167 ? -9.836 -2.33 -46.594 1 23.48 167 SER B C 1
ATOM 8786 O O . SER B 1 167 ? -9.078 -1.616 -45.938 1 23.48 167 SER B O 1
ATOM 8788 N N . VAL B 1 168 ? -11.07 -2.043 -46.594 1 22.03 168 VAL B N 1
ATOM 8789 C CA . VAL B 1 168 ? -11.453 -0.793 -45.938 1 22.03 168 VAL B CA 1
ATOM 8790 C C . VAL B 1 168 ? -11.391 -0.953 -44.438 1 22.03 168 VAL B C 1
ATOM 8792 O O . VAL B 1 168 ? -12.016 -0.193 -43.688 1 22.03 168 VAL B O 1
ATOM 8795 N N . LEU B 1 169 ? -11.102 -2.146 -43.812 1 21.28 169 LEU B N 1
ATOM 8796 C CA . LEU B 1 169 ? -11.453 -2.014 -42.406 1 21.28 169 LEU B CA 1
ATOM 8797 C C . LEU B 1 169 ? -10.531 -1.027 -41.719 1 21.28 169 LEU B C 1
ATOM 8799 O O . LEU B 1 169 ? -9.32 -1.021 -41.938 1 21.28 169 LEU B O 1
ATOM 8803 N N . PRO B 1 170 ? -11.062 0.157 -41.375 1 22.64 170 PRO B N 1
ATOM 8804 C CA . PRO B 1 170 ? -10.18 1.15 -40.75 1 22.64 170 PRO B CA 1
ATOM 8805 C C . PRO B 1 170 ? -9.242 0.542 -39.719 1 22.64 170 PRO B C 1
ATOM 8807 O O . PRO B 1 170 ? -9.5 -0.553 -39.219 1 22.64 170 PRO B O 1
ATOM 8810 N N . PRO B 1 171 ? -8.016 1.184 -39.531 1 21.22 171 PRO B N 1
ATOM 8811 C CA . PRO B 1 171 ? -6.848 0.758 -38.75 1 21.22 171 PRO B CA 1
ATOM 8812 C C . PRO B 1 171 ? -7.227 0.236 -37.375 1 21.22 171 PRO B C 1
ATOM 8814 O O . PRO B 1 171 ? -8.195 0.706 -36.781 1 21.22 171 PRO B O 1
ATOM 8817 N N . SER B 1 172 ? -6.867 -0.99 -37.125 1 20.98 172 SER B N 1
ATOM 8818 C CA . SER B 1 172 ? -6.891 -1.915 -35.969 1 20.98 172 SER B CA 1
ATOM 8819 C C . SER B 1 172 ? -6.289 -1.278 -34.719 1 20.98 172 SER B C 1
ATOM 8821 O O . SER B 1 172 ? -5.07 -1.092 -34.656 1 20.98 172 SER B O 1
ATOM 8823 N N . LEU B 1 173 ? -6.855 -0.166 -34.156 1 22.25 173 LEU B N 1
ATOM 8824 C CA . LEU B 1 173 ? -6.426 0.433 -32.906 1 22.25 173 LEU B CA 1
ATOM 8825 C C . LEU B 1 173 ? -6.133 -0.642 -31.859 1 22.25 173 LEU B C 1
ATOM 8827 O O . LEU B 1 173 ? -6.766 -1.699 -31.859 1 22.25 173 LEU B O 1
ATOM 8831 N N . GLY B 1 174 ? -4.867 -0.599 -31.281 1 20.89 174 GLY B N 1
ATOM 8832 C CA . GLY B 1 174 ? -4.086 -1.383 -30.328 1 20.89 174 GLY B CA 1
ATOM 8833 C C . GLY B 1 174 ? -4.918 -1.945 -29.188 1 20.89 174 GLY B C 1
ATOM 8834 O O . GLY B 1 174 ? -5.902 -1.332 -28.781 1 20.89 174 GLY B O 1
ATOM 8835 N N . GLY B 1 175 ? -4.859 -3.24 -29.078 1 20.91 175 GLY B N 1
ATOM 8836 C CA . GLY B 1 175 ? -5.5 -4.34 -28.375 1 20.91 175 GLY B CA 1
ATOM 8837 C C . GLY B 1 175 ? -5.332 -4.27 -26.859 1 20.91 175 GLY B C 1
ATOM 8838 O O . GLY B 1 175 ? -4.324 -4.727 -26.328 1 20.91 175 GLY B O 1
ATOM 8839 N N . THR B 1 176 ? -5.383 -3.006 -26.203 1 22.05 176 THR B N 1
ATOM 8840 C CA . THR B 1 176 ? -5.496 -3.01 -24.75 1 22.05 176 THR B CA 1
ATOM 8841 C C . THR B 1 176 ? -6.508 -4.055 -24.281 1 22.05 176 THR B C 1
ATOM 8843 O O . THR B 1 176 ? -7.695 -3.967 -24.609 1 22.05 176 THR B O 1
ATOM 8846 N N . SER B 1 177 ? -5.996 -5.289 -24.25 1 20.25 177 SER B N 1
ATOM 8847 C CA . SER B 1 177 ? -6.715 -6.504 -23.891 1 20.25 177 SER B CA 1
ATOM 8848 C C . SER B 1 177 ? -7.699 -6.242 -22.75 1 20.25 177 SER B C 1
ATOM 8850 O O . SER B 1 177 ? -7.699 -5.16 -22.156 1 20.25 177 SER B O 1
ATOM 8852 N N . ASN B 1 178 ? -7.773 -7.359 -21.875 1 20.5 178 ASN B N 1
ATOM 8853 C CA . ASN B 1 178 ? -8.891 -7.941 -21.125 1 20.5 178 ASN B CA 1
ATOM 8854 C C . ASN B 1 178 ? -9.211 -7.133 -19.875 1 20.5 178 ASN B C 1
ATOM 8856 O O . ASN B 1 178 ? -9.898 -7.621 -18.984 1 20.5 178 ASN B O 1
ATOM 8860 N N . ASP B 1 179 ? -8.594 -6.055 -19.625 1 20.11 179 ASP B N 1
ATOM 8861 C CA . ASP B 1 179 ? -9.328 -5.582 -18.453 1 20.11 179 ASP B CA 1
ATOM 8862 C C . ASP B 1 179 ? -10.828 -5.512 -18.734 1 20.11 179 ASP B C 1
ATOM 8864 O O . ASP B 1 179 ? -11.281 -4.672 -19.516 1 20.11 179 ASP B O 1
ATOM 8868 N N . CYS B 1 180 ? -11.398 -6.691 -18.828 1 23.06 180 CYS B N 1
ATOM 8869 C CA . CYS B 1 180 ? -12.836 -6.91 -18.719 1 23.06 180 CYS B CA 1
ATOM 8870 C C . CYS B 1 180 ? -13.445 -6.023 -17.641 1 23.06 180 CYS B C 1
ATOM 8872 O O . CYS B 1 180 ? -14.547 -6.281 -17.172 1 23.06 180 CYS B O 1
ATOM 8874 N N . ASN B 1 181 ? -12.695 -5.121 -17.031 1 22.14 181 ASN B N 1
ATOM 8875 C CA . ASN B 1 181 ? -13.672 -4.438 -16.203 1 22.14 181 ASN B CA 1
ATOM 8876 C C . ASN B 1 181 ? -14.789 -3.82 -17.047 1 22.14 181 ASN B C 1
ATOM 8878 O O . ASN B 1 181 ? -14.656 -2.699 -17.531 1 22.14 181 ASN B O 1
ATOM 8882 N N . LYS B 1 182 ? -15.18 -4.586 -18.094 1 24.69 182 LYS B N 1
ATOM 8883 C CA . LYS B 1 182 ? -16.453 -4.25 -18.734 1 24.69 182 LYS B CA 1
ATOM 8884 C C . LYS B 1 182 ? -17.469 -3.76 -17.703 1 24.69 182 LYS B C 1
ATOM 8886 O O . LYS B 1 182 ? -17.719 -4.434 -16.703 1 24.69 182 LYS B O 1
ATOM 8891 N N . ASP B 1 183 ? -17.484 -2.555 -17.547 1 23.86 183 ASP B N 1
ATOM 8892 C CA . ASP B 1 183 ? -18.75 -1.951 -17.141 1 23.86 183 ASP B CA 1
ATOM 8893 C C . ASP B 1 183 ? -19.938 -2.666 -17.797 1 23.86 183 ASP B C 1
ATOM 8895 O O . ASP B 1 183 ? -20.359 -2.295 -18.891 1 23.86 183 ASP B O 1
ATOM 8899 N N . THR B 1 184 ? -19.766 -3.941 -18.219 1 23.62 184 THR B N 1
ATOM 8900 C CA . THR B 1 184 ? -21 -4.59 -18.625 1 23.62 184 THR B CA 1
ATOM 8901 C C . THR B 1 184 ? -22.172 -4.141 -17.734 1 23.62 184 THR B C 1
ATOM 8903 O O . THR B 1 184 ? -22.078 -4.191 -16.516 1 23.62 184 THR B O 1
ATOM 8906 N N . GLU B 1 185 ? -22.766 -3.156 -18.203 1 25.09 185 GLU B N 1
ATOM 8907 C CA . GLU B 1 185 ? -24.172 -2.93 -17.828 1 25.09 185 GLU B CA 1
ATOM 8908 C C . GLU B 1 185 ? -24.922 -4.25 -17.672 1 25.09 185 GLU B C 1
ATOM 8910 O O . GLU B 1 185 ? -25.312 -4.863 -18.656 1 25.09 185 GLU B O 1
ATOM 8915 N N . ASP B 1 186 ? -24.328 -5.23 -17.203 1 26.3 186 ASP B N 1
ATOM 8916 C CA . ASP B 1 186 ? -25.094 -6.41 -16.781 1 26.3 186 ASP B CA 1
ATOM 8917 C C . ASP B 1 186 ? -26.438 -6.02 -16.203 1 26.3 186 ASP B C 1
ATOM 8919 O O . ASP B 1 186 ? -26.516 -5.43 -15.125 1 26.3 186 ASP B O 1
ATOM 8923 N N . ILE B 1 187 ? -27.266 -5.434 -17.094 1 27.34 187 ILE B N 1
ATOM 8924 C CA . ILE B 1 187 ? -28.703 -5.484 -16.891 1 27.34 187 ILE B CA 1
ATOM 8925 C C . ILE B 1 187 ? -29.109 -6.863 -16.359 1 27.34 187 ILE B C 1
ATOM 8927 O O . ILE B 1 187 ? -29.125 -7.84 -17.109 1 27.34 187 ILE B O 1
ATOM 8931 N N . GLU B 1 188 ? -28.438 -7.418 -15.508 1 29.02 188 GLU B N 1
ATOM 8932 C CA . GLU B 1 188 ? -29 -8.547 -14.781 1 29.02 188 GLU B CA 1
ATOM 8933 C C . GLU B 1 188 ? -30.484 -8.344 -14.516 1 29.02 188 GLU B C 1
ATOM 8935 O O . GLU B 1 188 ? -30.875 -7.531 -13.672 1 29.02 188 GLU B O 1
ATOM 8940 N N . MET B 1 189 ? -31.25 -8.133 -15.625 1 28.27 189 MET B N 1
ATOM 8941 C CA . MET B 1 189 ? -32.656 -8.359 -15.383 1 28.27 189 MET B CA 1
ATOM 8942 C C . MET B 1 189 ? -32.875 -9.617 -14.555 1 28.27 189 MET B C 1
ATOM 8944 O O . MET B 1 189 ? -32.656 -10.727 -15.039 1 28.27 189 MET B O 1
ATOM 8948 N N . GLN B 1 190 ? -32.438 -9.688 -13.445 1 31.69 190 GLN B N 1
ATOM 8949 C CA . GLN B 1 190 ? -32.906 -10.734 -12.539 1 31.69 190 GLN B CA 1
ATOM 8950 C C . GLN B 1 190 ? -34.375 -11.055 -12.781 1 31.69 190 GLN B C 1
ATOM 8952 O O . GLN B 1 190 ? -35.25 -10.227 -12.508 1 31.69 190 GLN B O 1
ATOM 8957 N N . GLN B 1 191 ? -34.688 -11.633 -13.961 1 31.8 191 GLN B N 1
ATOM 8958 C CA . GLN B 1 191 ? -36.031 -12.172 -14.031 1 31.8 191 GLN B CA 1
ATOM 8959 C C . GLN B 1 191 ? -36.438 -12.828 -12.711 1 31.8 191 GLN B C 1
ATOM 8961 O O . GLN B 1 191 ? -35.688 -13.625 -12.156 1 31.8 191 GLN B O 1
ATOM 8966 N N . GLN B 1 192 ? -37.25 -12.156 -12.047 1 37.75 192 GLN B N 1
ATOM 8967 C CA . GLN B 1 192 ? -37.844 -12.625 -10.812 1 37.75 192 GLN B CA 1
ATOM 8968 C C . GLN B 1 192 ? -38.344 -14.062 -10.953 1 37.75 192 GLN B C 1
ATOM 8970 O O . GLN B 1 192 ? -39 -14.398 -11.938 1 37.75 192 GLN B O 1
ATOM 8975 N N . LEU B 1 193 ? -37.562 -15.008 -10.5 1 45.34 193 LEU B N 1
ATOM 8976 C CA . LEU B 1 193 ? -38.094 -16.359 -10.367 1 45.34 193 LEU B CA 1
ATOM 8977 C C . LEU B 1 193 ? -39.594 -16.297 -9.992 1 45.34 193 LEU B C 1
ATOM 8979 O O . LEU B 1 193 ? -40 -15.422 -9.227 1 45.34 193 LEU B O 1
ATOM 8983 N N . PRO B 1 194 ? -40.5 -16.781 -10.836 1 36.84 194 PRO B N 1
ATOM 8984 C CA . PRO B 1 194 ? -41.906 -16.766 -10.5 1 36.84 194 PRO B CA 1
ATOM 8985 C C . PRO B 1 194 ? -42.188 -17.203 -9.055 1 36.84 194 PRO B C 1
ATOM 8987 O O . PRO B 1 194 ? -41.469 -18.062 -8.523 1 36.84 194 PRO B O 1
ATOM 8990 N N . GLU B 1 195 ? -42.75 -16.297 -8.297 1 37.19 195 GLU B N 1
ATOM 8991 C CA . GLU B 1 195 ? -43.281 -16.609 -6.957 1 37.19 195 GLU B CA 1
ATOM 8992 C C . GLU B 1 195 ? -44.219 -17.797 -6.984 1 37.19 195 GLU B C 1
ATOM 8994 O O . GLU B 1 195 ? -45.312 -17.703 -7.547 1 37.19 195 GLU B O 1
ATOM 8999 N N . VAL B 1 196 ? -43.875 -19.016 -7.32 1 35.44 196 VAL B N 1
ATOM 9000 C CA . VAL B 1 196 ? -44.875 -20.078 -7.168 1 35.44 196 VAL B CA 1
ATOM 9001 C C . VAL B 1 196 ? -45.531 -19.969 -5.797 1 35.44 196 VAL B C 1
ATOM 9003 O O . VAL B 1 196 ? -44.969 -19.391 -4.871 1 35.44 196 VAL B O 1
ATOM 9006 N N . GLU B 1 197 ? -46.844 -20.453 -5.723 1 35.31 197 GLU B N 1
ATOM 9007 C CA . GLU B 1 197 ? -47.688 -20.547 -4.523 1 35.31 197 GLU B CA 1
ATOM 9008 C C . GLU B 1 197 ? -46.844 -21.016 -3.324 1 35.31 197 GLU B C 1
ATOM 9010 O O . GLU B 1 197 ? -45.938 -21.812 -3.479 1 35.31 197 GLU B O 1
ATOM 9015 N N . GLU B 1 198 ? -47.062 -20.312 -2.186 1 38.28 198 GLU B N 1
ATOM 9016 C CA . GLU B 1 198 ? -46.469 -20.266 -0.852 1 38.28 198 GLU B CA 1
ATOM 9017 C C . GLU B 1 198 ? -46.281 -21.672 -0.287 1 38.28 198 GLU B C 1
ATOM 9019 O O . GLU B 1 198 ? -47.219 -22.297 0.193 1 38.28 198 GLU B O 1
ATOM 9024 N N . ASP B 1 199 ? -45.781 -22.609 -1.015 1 37.81 199 ASP B N 1
ATOM 9025 C CA . ASP B 1 199 ? -45.594 -23.766 -0.149 1 37.81 199 ASP B CA 1
ATOM 9026 C C . ASP B 1 199 ? -44.906 -23.375 1.153 1 37.81 199 ASP B C 1
ATOM 9028 O O . ASP B 1 199 ? -44.125 -22.438 1.185 1 37.81 199 ASP B O 1
ATOM 9032 N N . GLU B 1 200 ? -45.562 -23.812 2.291 1 38.88 200 GLU B N 1
ATOM 9033 C CA . GLU B 1 200 ? -45.094 -23.625 3.664 1 38.88 200 GLU B CA 1
ATOM 9034 C C . GLU B 1 200 ? -43.594 -23.875 3.773 1 38.88 200 GLU B C 1
ATOM 9036 O O . GLU B 1 200 ? -43.094 -24.938 3.408 1 38.88 200 GLU B O 1
ATOM 9041 N N . PRO B 1 201 ? -42.844 -22.922 3.58 1 43.44 201 PRO B N 1
ATOM 9042 C CA . PRO B 1 201 ? -41.438 -23.172 3.863 1 43.44 201 PRO B CA 1
ATOM 9043 C C . PRO B 1 201 ? -41.25 -24.156 5.012 1 43.44 201 PRO B C 1
ATOM 9045 O O . PRO B 1 201 ? -42.062 -24.219 5.93 1 43.44 201 PRO B O 1
ATOM 9048 N N . SER B 1 202 ? -40.844 -25.328 4.785 1 41.22 202 SER B N 1
ATOM 9049 C CA . SER B 1 202 ? -40.469 -26.156 5.938 1 41.22 202 SER B CA 1
ATOM 9050 C C . SER B 1 202 ? -39.938 -25.297 7.074 1 41.22 202 SER B C 1
ATOM 9052 O O . SER B 1 202 ? -39.375 -24.219 6.84 1 41.22 202 SER B O 1
ATOM 9054 N N . ASP B 1 203 ? -40.469 -25.422 8.281 1 38.59 203 ASP B N 1
ATOM 9055 C CA . ASP B 1 203 ? -40.25 -24.812 9.586 1 38.59 203 ASP B CA 1
ATOM 9056 C C . ASP B 1 203 ? -38.75 -24.547 9.836 1 38.59 203 ASP B C 1
ATOM 9058 O O . ASP B 1 203 ? -38.375 -24.203 10.953 1 38.59 203 ASP B O 1
ATOM 9062 N N . GLU B 1 204 ? -37.844 -25.25 9.211 1 44.38 204 GLU B N 1
ATOM 9063 C CA . GLU B 1 204 ? -36.531 -25.016 9.82 1 44.38 204 GLU B CA 1
ATOM 9064 C C . GLU B 1 204 ? -36.031 -23.609 9.523 1 44.38 204 GLU B C 1
ATOM 9066 O O . GLU B 1 204 ? -35.625 -23.312 8.398 1 44.38 204 GLU B O 1
ATOM 9071 N N . SER B 1 205 ? -36.594 -22.547 10.086 1 50.47 205 SER B N 1
ATOM 9072 C CA . SER B 1 205 ? -36.25 -21.156 10.289 1 50.47 205 SER B CA 1
ATOM 9073 C C . SER B 1 205 ? -34.719 -20.953 10.227 1 50.47 205 SER B C 1
ATOM 9075 O O . SER B 1 205 ? -33.969 -21.812 10.664 1 50.47 205 SER B O 1
ATOM 9077 N N . LEU B 1 206 ? -34.281 -20.188 9.188 1 62.16 206 LEU B N 1
ATOM 9078 C CA . LEU B 1 206 ? -32.938 -19.656 9.203 1 62.16 206 LEU B CA 1
ATOM 9079 C C . LEU B 1 206 ? -32.438 -19.469 10.633 1 62.16 206 LEU B C 1
ATOM 9081 O O . LEU B 1 206 ? -33 -18.703 11.398 1 62.16 206 LEU B O 1
ATOM 9085 N N . SER B 1 207 ? -31.656 -20.5 11.109 1 72.44 207 SER B N 1
ATOM 9086 C CA . SER B 1 207 ? -31.109 -20.422 12.461 1 72.44 207 SER B CA 1
ATOM 9087 C C . SER B 1 207 ? -30.266 -19.172 12.648 1 72.44 207 SER B C 1
ATOM 9089 O O . SER B 1 207 ? -29.594 -18.734 11.719 1 72.44 207 SER B O 1
ATOM 9091 N N . SER B 1 208 ? -30.703 -18.328 13.508 1 83.06 208 SER B N 1
ATOM 9092 C CA . SER B 1 208 ? -29.953 -17.141 13.945 1 83.06 208 SER B CA 1
ATOM 9093 C C . SER B 1 208 ? -28.453 -17.422 13.992 1 83.06 208 SER B C 1
ATOM 9095 O O . SER B 1 208 ? -27.641 -16.547 13.695 1 83.06 208 SER B O 1
ATOM 9097 N N . ASP B 1 209 ? -28.141 -18.688 14.086 1 86.75 209 ASP B N 1
ATOM 9098 C CA . ASP B 1 209 ? -26.734 -19.047 14.195 1 86.75 209 ASP B CA 1
ATOM 9099 C C . ASP B 1 209 ? -26.078 -19.078 12.82 1 86.75 209 ASP B C 1
ATOM 9101 O O . ASP B 1 209 ? -24.906 -18.688 12.672 1 86.75 209 ASP B O 1
ATOM 9105 N N . MET B 1 210 ? -26.859 -19.547 11.891 1 90 210 MET B N 1
ATOM 9106 C CA . MET B 1 210 ? -26.328 -19.594 10.539 1 90 210 MET B CA 1
ATOM 9107 C C . MET B 1 210 ? -26.109 -18.188 9.977 1 90 210 MET B C 1
ATOM 9109 O O . MET B 1 210 ? -25.141 -17.938 9.266 1 90 210 MET B O 1
ATOM 9113 N N . PHE B 1 211 ? -27.062 -17.328 10.32 1 93.06 211 PHE B N 1
ATOM 9114 C CA . PHE B 1 211 ? -26.953 -15.945 9.898 1 93.06 211 PHE B CA 1
ATOM 9115 C C . PHE B 1 211 ? -25.734 -15.289 10.531 1 93.06 211 PHE B C 1
ATOM 9117 O O . PHE B 1 211 ? -24.969 -14.594 9.844 1 93.06 211 PHE B O 1
ATOM 9124 N N . LEU B 1 212 ? -25.547 -15.555 11.797 1 94.12 212 LEU B N 1
ATOM 9125 C CA . LEU B 1 212 ? -24.406 -15.016 12.531 1 94.12 212 LEU B CA 1
ATOM 9126 C C . LEU B 1 212 ? -23.094 -15.5 11.945 1 94.12 212 LEU B C 1
ATOM 9128 O O . LEU B 1 212 ? -22.156 -14.719 11.758 1 94.12 212 LEU B O 1
ATOM 9132 N N . GLU B 1 213 ? -23.031 -16.703 11.633 1 93.75 213 GLU B N 1
ATOM 9133 C CA . GLU B 1 213 ? -21.812 -17.281 11.062 1 93.75 213 GLU B CA 1
ATOM 9134 C C . GLU B 1 213 ? -21.516 -16.688 9.688 1 93.75 213 GLU B C 1
ATOM 9136 O O . GLU B 1 213 ? -20.375 -16.422 9.352 1 93.75 213 GLU B O 1
ATOM 9141 N N . SER B 1 214 ? -22.562 -16.547 8.891 1 94.69 214 SER B N 1
ATOM 9142 C CA . SER B 1 214 ? -22.406 -15.992 7.547 1 94.69 214 SER B CA 1
ATOM 9143 C C . SER B 1 214 ? -21.891 -14.555 7.594 1 94.69 214 SER B C 1
ATOM 9145 O O . SER B 1 214 ? -21 -14.18 6.828 1 94.69 214 SER B O 1
ATOM 9147 N N . VAL B 1 215 ? -22.422 -13.75 8.508 1 96.44 215 VAL B N 1
ATOM 9148 C CA . VAL B 1 215 ? -22 -12.359 8.648 1 96.44 215 VAL B CA 1
ATOM 9149 C C . VAL B 1 215 ? -20.547 -12.312 9.141 1 96.44 215 VAL B C 1
ATOM 9151 O O . VAL B 1 215 ? -19.75 -11.5 8.672 1 96.44 215 VAL B O 1
ATOM 9154 N N . ALA B 1 216 ? -20.266 -13.188 10.055 1 96.62 216 ALA B N 1
ATOM 9155 C CA . ALA B 1 216 ? -18.906 -13.25 10.602 1 96.62 216 ALA B CA 1
ATOM 9156 C C . ALA B 1 216 ? -17.891 -13.594 9.508 1 96.62 216 ALA B C 1
ATOM 9158 O O . ALA B 1 216 ? -16.812 -13.008 9.445 1 96.62 216 ALA B O 1
ATOM 9159 N N . LEU B 1 217 ? -18.234 -14.531 8.656 1 96.62 217 LEU B N 1
ATOM 9160 C CA . LEU B 1 217 ? -17.359 -14.938 7.566 1 96.62 217 LEU B CA 1
ATOM 9161 C C . LEU B 1 217 ? -17.188 -13.805 6.555 1 96.62 217 LEU B C 1
ATOM 9163 O O . LEU B 1 217 ? -16.094 -13.625 6 1 96.62 217 LEU B O 1
ATOM 9167 N N . PHE B 1 218 ? -18.266 -13.086 6.387 1 96.62 218 PHE B N 1
ATOM 9168 C CA . PHE B 1 218 ? -18.203 -11.938 5.488 1 96.62 218 PHE B CA 1
ATOM 9169 C C . PHE B 1 218 ? -17.219 -10.898 6.012 1 96.62 218 PHE B C 1
ATOM 9171 O O . PHE B 1 218 ? -16.359 -10.414 5.262 1 96.62 218 PHE B O 1
ATOM 9178 N N . TYR B 1 219 ? -17.297 -10.57 7.332 1 97.62 219 TYR B N 1
ATOM 9179 C CA . TYR B 1 219 ? -16.406 -9.602 7.949 1 97.62 219 TYR B CA 1
ATOM 9180 C C . TYR B 1 219 ? -14.969 -10.094 7.934 1 97.62 219 TYR B C 1
ATOM 9182 O O . TYR B 1 219 ? -14.039 -9.336 7.641 1 97.62 219 TYR B O 1
ATOM 9190 N N . LEU B 1 220 ? -14.812 -11.336 8.188 1 97 220 LEU B N 1
ATOM 9191 C CA . LEU B 1 220 ? -13.477 -11.914 8.211 1 97 220 LEU B CA 1
ATOM 9192 C C . LEU B 1 220 ? -12.859 -11.914 6.812 1 97 220 LEU B C 1
ATOM 9194 O O . LEU B 1 220 ? -11.656 -11.703 6.664 1 97 220 LEU B O 1
ATOM 9198 N N . GLY B 1 221 ? -13.68 -12.242 5.785 1 95.94 221 GLY B N 1
ATOM 9199 C CA . GLY B 1 221 ? -13.203 -12.18 4.414 1 95.94 221 GLY B CA 1
ATOM 9200 C C . GLY B 1 221 ? -12.727 -10.797 4.004 1 95.94 221 GLY B C 1
ATOM 9201 O O . GLY B 1 221 ? -11.734 -10.664 3.285 1 95.94 221 GLY B O 1
ATOM 9202 N N . LEU B 1 222 ? -13.398 -9.75 4.504 1 95.69 222 LEU B N 1
ATOM 9203 C CA . LEU B 1 222 ? -13.016 -8.375 4.199 1 95.69 222 LEU B CA 1
ATOM 9204 C C . LEU B 1 222 ? -11.68 -8.023 4.855 1 95.69 222 LEU B C 1
ATOM 9206 O O . LEU B 1 222 ? -10.852 -7.344 4.254 1 95.69 222 LEU B O 1
ATOM 9210 N N . GLU B 1 223 ? -11.438 -8.492 5.996 1 94.06 223 GLU B N 1
ATOM 9211 C CA . GLU B 1 223 ? -10.219 -8.18 6.742 1 94.06 223 GLU B CA 1
ATOM 9212 C C . GLU B 1 223 ? -9.039 -8.992 6.227 1 94.06 223 GLU B C 1
ATOM 9214 O O . GLU B 1 223 ? -7.93 -8.469 6.09 1 94.06 223 GLU B O 1
ATOM 9219 N N . SER B 1 224 ? -9.266 -10.25 5.934 1 92.94 224 SER B N 1
ATOM 9220 C CA . SER B 1 224 ? -8.156 -11.164 5.664 1 92.94 224 SER B CA 1
ATOM 9221 C C . SER B 1 224 ? -7.852 -11.234 4.172 1 92.94 224 SER B C 1
ATOM 9223 O O . SER B 1 224 ? -6.688 -11.281 3.771 1 92.94 224 SER B O 1
ATOM 9225 N N . LYS B 1 225 ? -8.797 -11.227 3.316 1 92.31 225 LYS B N 1
ATOM 9226 C CA . LYS B 1 225 ? -8.57 -11.375 1.881 1 92.31 225 LYS B CA 1
ATOM 9227 C C . LYS B 1 225 ? -8.438 -10.016 1.2 1 92.31 225 LYS B C 1
ATOM 9229 O O . LYS B 1 225 ? -7.57 -9.82 0.349 1 92.31 225 LYS B O 1
ATOM 9234 N N . GLN B 1 226 ? -9.312 -9.047 1.636 1 91.94 226 GLN B N 1
ATOM 9235 C CA . GLN B 1 226 ? -9.289 -7.73 1.007 1 91.94 226 GLN B CA 1
ATOM 9236 C C . GLN B 1 226 ? -8.406 -6.766 1.79 1 91.94 226 GLN B C 1
ATOM 9238 O O . GLN B 1 226 ? -8.227 -5.613 1.391 1 91.94 226 GLN B O 1
ATOM 9243 N N . HIS B 1 227 ? -7.828 -7.102 2.934 1 91.5 227 HIS B N 1
ATOM 9244 C CA . HIS B 1 227 ? -6.848 -6.359 3.721 1 91.5 227 HIS B CA 1
ATOM 9245 C C . HIS B 1 227 ? -7.438 -5.055 4.246 1 91.5 227 HIS B C 1
ATOM 9247 O O . HIS B 1 227 ? -6.758 -4.027 4.27 1 91.5 227 HIS B O 1
ATOM 9253 N N . ILE B 1 228 ? -8.727 -4.992 4.605 1 93.94 228 ILE B N 1
ATOM 9254 C CA . ILE B 1 228 ? -9.344 -3.818 5.223 1 93.94 228 ILE B CA 1
ATOM 9255 C C . ILE B 1 228 ? -8.922 -3.727 6.688 1 93.94 228 ILE B C 1
ATOM 9257 O O . ILE B 1 228 ? -9.062 -4.695 7.438 1 93.94 228 ILE B O 1
ATOM 9261 N N . PRO B 1 229 ? -8.391 -2.621 7.078 1 92.44 229 PRO B N 1
ATOM 9262 C CA . PRO B 1 229 ? -7.996 -2.475 8.484 1 92.44 229 PRO B CA 1
ATOM 9263 C C . PRO B 1 229 ? -9.18 -2.617 9.445 1 92.44 229 PRO B C 1
ATOM 9265 O O . PRO B 1 229 ? -10.32 -2.357 9.062 1 92.44 229 PRO B O 1
ATOM 9268 N N . GLN B 1 230 ? -8.914 -2.98 10.688 1 92 230 GLN B N 1
ATOM 9269 C CA . GLN B 1 230 ? -9.945 -3.223 11.695 1 92 230 GLN B CA 1
ATOM 9270 C C . GLN B 1 230 ? -10.727 -1.949 12 1 92 230 GLN B C 1
ATOM 9272 O O . GLN B 1 230 ? -11.938 -1.997 12.203 1 92 230 GLN B O 1
ATOM 9277 N N . SER B 1 231 ? -10 -0.852 12.023 1 92.19 231 SER B N 1
ATOM 9278 C CA . SER B 1 231 ? -10.672 0.412 12.305 1 92.19 231 SER B CA 1
ATOM 9279 C C . SER B 1 231 ? -11.656 0.778 11.195 1 92.19 231 SER B C 1
ATOM 9281 O O . SER B 1 231 ? -12.758 1.253 11.469 1 92.19 231 SER B O 1
ATOM 9283 N N . THR B 1 232 ? -11.305 0.567 9.961 1 93.75 232 THR B N 1
ATOM 9284 C CA . THR B 1 232 ? -12.18 0.843 8.82 1 93.75 232 THR B CA 1
ATOM 9285 C C . THR B 1 232 ? -13.367 -0.115 8.812 1 93.75 232 THR B C 1
ATOM 9287 O O . THR B 1 232 ? -14.492 0.282 8.484 1 93.75 232 THR B O 1
ATOM 9290 N N . LEU B 1 233 ? -13.094 -1.387 9.102 1 96 233 LEU B N 1
ATOM 9291 C CA . LEU B 1 233 ? -14.188 -2.354 9.172 1 96 233 LEU B CA 1
ATOM 9292 C C . LEU B 1 233 ? -15.203 -1.944 10.234 1 96 233 LEU B C 1
ATOM 9294 O O . LEU B 1 233 ? -16.406 -2.064 10.016 1 96 233 LEU B O 1
ATOM 9298 N N . GLN B 1 234 ? -14.711 -1.454 11.375 1 94.25 234 GLN B N 1
ATOM 9299 C CA . GLN B 1 234 ? -15.617 -0.994 12.422 1 94.25 234 GLN B CA 1
ATOM 9300 C C . GLN B 1 234 ? -16.438 0.196 11.945 1 94.25 234 GLN B C 1
ATOM 9302 O O . GLN B 1 234 ? -17.625 0.298 12.266 1 94.25 234 GLN B O 1
ATOM 9307 N N . LYS B 1 235 ? -15.82 1.072 11.211 1 94.19 235 LYS B N 1
ATOM 9308 C CA . LYS B 1 235 ? -16.547 2.205 10.648 1 94.19 235 LYS B CA 1
ATOM 9309 C C . LYS B 1 235 ? -17.625 1.737 9.68 1 94.19 235 LYS B C 1
ATOM 9311 O O . LYS B 1 235 ? -18.719 2.303 9.648 1 94.19 235 LYS B O 1
ATOM 9316 N N . ILE B 1 236 ? -17.359 0.728 8.898 1 95.94 236 ILE B N 1
ATOM 9317 C CA . ILE B 1 236 ? -18.312 0.182 7.934 1 95.94 236 ILE B CA 1
ATOM 9318 C C . ILE B 1 236 ? -19.5 -0.441 8.68 1 95.94 236 ILE B C 1
ATOM 9320 O O . ILE B 1 236 ? -20.656 -0.16 8.359 1 95.94 236 ILE B O 1
ATOM 9324 N N . ILE B 1 237 ? -19.188 -1.194 9.711 1 95.56 237 ILE B N 1
ATOM 9325 C CA . ILE B 1 237 ? -20.234 -1.884 10.461 1 95.56 237 ILE B CA 1
ATOM 9326 C C . ILE B 1 237 ? -21.125 -0.861 11.164 1 95.56 237 ILE B C 1
ATOM 9328 O O . ILE B 1 237 ? -22.359 -0.947 11.086 1 95.56 237 ILE B O 1
ATOM 9332 N N . THR B 1 238 ? -20.484 0.175 11.781 1 92.88 238 THR B N 1
ATOM 9333 C CA . THR B 1 238 ? -21.25 1.201 12.477 1 92.88 238 THR B CA 1
ATOM 9334 C C . THR B 1 238 ? -22.125 1.992 11.5 1 92.88 238 THR B C 1
ATOM 9336 O O . THR B 1 238 ? -23.281 2.299 11.789 1 92.88 238 THR B O 1
ATOM 9339 N N . GLY B 1 239 ? -21.562 2.312 10.367 1 93.38 239 GLY B N 1
ATOM 9340 C CA . GLY B 1 239 ? -22.312 3.037 9.352 1 93.38 239 GLY B CA 1
ATOM 9341 C C . GLY B 1 239 ? -23.5 2.248 8.812 1 93.38 239 GLY B C 1
ATOM 9342 O O . GLY B 1 239 ? -24.609 2.766 8.727 1 93.38 239 GLY B O 1
ATOM 9343 N N . VAL B 1 240 ? -23.344 0.998 8.508 1 94.69 240 VAL B N 1
ATOM 9344 C CA . VAL B 1 240 ? -24.391 0.145 7.945 1 94.69 240 VAL B CA 1
ATOM 9345 C C . VAL B 1 240 ? -25.484 -0.097 8.984 1 94.69 240 VAL B C 1
ATOM 9347 O O . VAL B 1 240 ? -26.672 -0.116 8.664 1 94.69 240 VAL B O 1
ATOM 9350 N N . CYS B 1 241 ? -25.031 -0.273 10.211 1 92.56 241 CYS B N 1
ATOM 9351 C CA . CYS B 1 241 ? -26 -0.477 11.281 1 92.56 241 CYS B CA 1
ATOM 9352 C C . CYS B 1 241 ? -26.891 0.755 11.461 1 92.56 241 CYS B C 1
ATOM 9354 O O . CYS B 1 241 ? -28.094 0.636 11.672 1 92.56 241 CYS B O 1
ATOM 9356 N N . ASN B 1 242 ? -26.266 1.915 11.352 1 91.38 242 ASN B N 1
ATOM 9357 C CA . ASN B 1 242 ? -27.031 3.152 11.453 1 91.38 242 ASN B CA 1
ATOM 9358 C C . ASN B 1 242 ? -28.078 3.262 10.344 1 91.38 242 ASN B C 1
ATOM 9360 O O . ASN B 1 242 ? -29.234 3.619 10.602 1 91.38 242 ASN B O 1
ATOM 9364 N N . PHE B 1 243 ? -27.75 2.967 9.188 1 93.19 243 PHE B N 1
ATOM 9365 C CA . PHE B 1 243 ? -28.672 3.057 8.062 1 93.19 243 PHE B CA 1
ATOM 9366 C C . PHE B 1 243 ? -29.75 1.993 8.172 1 93.19 243 PHE B C 1
ATOM 9368 O O . PHE B 1 243 ? -30.906 2.24 7.82 1 93.19 243 PHE B O 1
ATOM 9375 N N . HIS B 1 244 ? -29.297 0.81 8.578 1 92.62 244 HIS B N 1
ATOM 9376 C CA . HIS B 1 244 ? -30.281 -0.25 8.805 1 92.62 244 HIS B CA 1
ATOM 9377 C C . HIS B 1 244 ? -31.312 0.162 9.844 1 92.62 244 HIS B C 1
ATOM 9379 O O . HIS B 1 244 ? -32.5 -0.052 9.656 1 92.62 244 HIS B O 1
ATOM 9385 N N . ASP B 1 245 ? -30.875 0.782 10.906 1 89.38 245 ASP B N 1
ATOM 9386 C CA . ASP B 1 245 ? -31.781 1.195 11.984 1 89.38 245 ASP B CA 1
ATOM 9387 C C . ASP B 1 245 ? -32.75 2.279 11.508 1 89.38 245 ASP B C 1
ATOM 9389 O O . ASP B 1 245 ? -33.906 2.277 11.883 1 89.38 245 ASP B O 1
ATOM 9393 N N . VAL B 1 246 ? -32.25 3.148 10.727 1 90 246 VAL B N 1
ATOM 9394 C CA . VAL B 1 246 ? -33.125 4.203 10.188 1 90 246 VAL B CA 1
ATOM 9395 C C . VAL B 1 246 ? -34.188 3.59 9.281 1 90 246 VAL B C 1
ATOM 9397 O O . VAL B 1 246 ? -35.344 4.004 9.312 1 90 246 VAL B O 1
ATOM 9400 N N . SER B 1 247 ? -33.75 2.656 8.508 1 91.62 247 SER B N 1
ATOM 9401 C CA . SER B 1 247 ? -34.719 1.981 7.633 1 91.62 247 SER B CA 1
ATOM 9402 C C . SER B 1 247 ? -35.75 1.226 8.43 1 91.62 247 SER B C 1
ATOM 9404 O O . SER B 1 247 ? -36.938 1.227 8.078 1 91.62 247 SER B O 1
ATOM 9406 N N . GLN B 1 248 ? -35.344 0.588 9.531 1 91.25 248 GLN B N 1
ATOM 9407 C CA . GLN B 1 248 ? -36.281 -0.151 10.383 1 91.25 248 GLN B CA 1
ATOM 9408 C C . GLN B 1 248 ? -37.281 0.791 11.062 1 91.25 248 GLN B C 1
ATOM 9410 O O . GLN B 1 248 ? -38.438 0.442 11.25 1 91.25 248 GLN B O 1
ATOM 9415 N N . GLU B 1 249 ? -36.781 1.937 11.422 1 88.25 249 GLU B N 1
ATOM 9416 C CA . GLU B 1 249 ? -37.656 2.924 12.031 1 88.25 249 GLU B CA 1
ATOM 9417 C C . GLU B 1 249 ? -38.75 3.367 11.047 1 88.25 249 GLU B C 1
ATOM 9419 O O . GLU B 1 249 ? -39.906 3.549 11.43 1 88.25 249 GLU B O 1
ATOM 9424 N N . GLN B 1 250 ? -38.344 3.537 9.852 1 88.12 250 GLN B N 1
ATOM 9425 C CA . GLN B 1 250 ? -39.312 3.896 8.82 1 88.12 250 GLN B CA 1
ATOM 9426 C C . GLN B 1 250 ? -40.312 2.781 8.617 1 88.12 250 GLN B C 1
ATOM 9428 O O . GLN B 1 250 ? -41.5 3.049 8.43 1 88.12 250 GLN B O 1
ATOM 9433 N N . LEU B 1 251 ? -39.906 1.55 8.641 1 91.75 251 LEU B N 1
ATOM 9434 C CA . LEU B 1 251 ? -40.812 0.412 8.492 1 91.75 251 LEU B CA 1
ATOM 9435 C C . LEU B 1 251 ? -41.781 0.334 9.664 1 91.75 251 LEU B C 1
ATOM 9437 O O . LEU B 1 251 ? -42.969 0.007 9.477 1 91.75 251 LEU B O 1
ATOM 9441 N N . GLN B 1 252 ? -41.281 0.607 10.844 1 91 252 GLN B N 1
ATOM 9442 C CA . GLN B 1 252 ? -42.125 0.584 12.031 1 91 252 GLN B CA 1
ATOM 9443 C C . GLN B 1 252 ? -43.219 1.639 11.938 1 91 252 GLN B C 1
ATOM 9445 O O . GLN B 1 252 ? -44.375 1.381 12.305 1 91 252 GLN B O 1
ATOM 9450 N N . LEU B 1 253 ? -42.875 2.801 11.438 1 87.88 253 LEU B N 1
ATOM 9451 C CA . LEU B 1 253 ? -43.844 3.881 11.289 1 87.88 253 LEU B CA 1
ATOM 9452 C C . LEU B 1 253 ? -44.906 3.51 10.273 1 87.88 253 LEU B C 1
ATOM 9454 O O . LEU B 1 253 ? -46.094 3.758 10.5 1 87.88 253 LEU B O 1
ATOM 9458 N N . GLN B 1 254 ? -44.5 2.928 9.195 1 89.31 254 GLN B N 1
ATOM 9459 C CA . GLN B 1 254 ? -45.438 2.521 8.164 1 89.31 254 GLN B CA 1
ATOM 9460 C C . GLN B 1 254 ? -46.344 1.391 8.664 1 89.31 254 GLN B C 1
ATOM 9462 O O . GLN B 1 254 ? -47.531 1.371 8.375 1 89.31 254 GLN B O 1
ATOM 9467 N N . LEU B 1 255 ? -45.75 0.454 9.352 1 91.94 255 LEU B N 1
ATOM 9468 C CA . LEU B 1 255 ? -46.531 -0.662 9.883 1 91.94 255 LEU B CA 1
ATOM 9469 C C . LEU B 1 255 ? -47.531 -0.176 10.906 1 91.94 255 LEU B C 1
ATOM 9471 O O . LEU B 1 255 ? -48.688 -0.652 10.922 1 91.94 255 LEU B O 1
ATOM 9475 N N . LYS B 1 256 ? -47.125 0.713 11.75 1 91.38 256 LYS B N 1
ATOM 9476 C CA . LYS B 1 256 ? -48.031 1.276 12.742 1 91.38 256 LYS B CA 1
ATOM 9477 C C . LYS B 1 256 ? -49.25 1.924 12.07 1 91.38 256 LYS B C 1
ATOM 9479 O O . LYS B 1 256 ? -50.375 1.72 12.492 1 91.38 256 LYS B O 1
ATOM 9484 N N . LYS B 1 257 ? -49 2.654 11.023 1 89.25 257 LYS B N 1
ATOM 9485 C CA . LYS B 1 257 ? -50.062 3.314 10.281 1 89.25 257 LYS B CA 1
ATOM 9486 C C . LYS B 1 257 ? -51.031 2.293 9.695 1 89.25 257 LYS B C 1
ATOM 9488 O O . LYS B 1 257 ? -52.25 2.469 9.773 1 89.25 257 LYS B O 1
ATOM 9493 N N . HIS B 1 258 ? -50.531 1.246 9.148 1 89.81 258 HIS B N 1
ATOM 9494 C CA . HIS B 1 258 ? -51.344 0.23 8.516 1 89.81 258 HIS B CA 1
ATOM 9495 C C . HIS B 1 258 ? -52.125 -0.562 9.562 1 89.81 258 HIS B C 1
ATOM 9497 O O . HIS B 1 258 ? -53.281 -0.953 9.32 1 89.81 258 HIS B O 1
ATOM 9503 N N . LEU B 1 259 ? -51.531 -0.794 10.719 1 90.19 259 LEU B N 1
ATOM 9504 C CA . LEU B 1 259 ? -52.219 -1.525 11.773 1 90.19 259 LEU B CA 1
ATOM 9505 C C . LEU B 1 259 ? -53.375 -0.696 12.352 1 90.19 259 LEU B C 1
ATOM 9507 O O . LEU B 1 259 ? -54.406 -1.237 12.695 1 90.19 259 LEU B O 1
ATOM 9511 N N . GLU B 1 260 ? -53.125 0.615 12.43 1 89.5 260 GLU B N 1
ATOM 9512 C CA . GLU B 1 260 ? -54.188 1.505 12.898 1 89.5 260 GLU B CA 1
ATOM 9513 C C . GLU B 1 260 ? -55.344 1.541 11.906 1 89.5 260 GLU B C 1
ATOM 9515 O O . GLU B 1 260 ? -56.531 1.562 12.305 1 89.5 260 GLU B O 1
ATOM 9520 N N . GLU B 1 261 ? -55.031 1.527 10.703 1 87.62 261 GLU B N 1
ATOM 9521 C CA . GLU B 1 261 ? -56.062 1.555 9.656 1 87.62 261 GLU B CA 1
ATOM 9522 C C . GLU B 1 261 ? -56.875 0.261 9.641 1 87.62 261 GLU B C 1
ATOM 9524 O O . GLU B 1 261 ? -58.031 0.26 9.258 1 87.62 261 GLU B O 1
ATOM 9529 N N . GLU B 1 262 ? -56.312 -0.873 10.031 1 87 262 GLU B N 1
ATOM 9530 C CA . GLU B 1 262 ? -56.969 -2.172 10.023 1 87 262 GLU B CA 1
ATOM 9531 C C . GLU B 1 262 ? -57.781 -2.389 11.305 1 87 262 GLU B C 1
ATOM 9533 O O . GLU B 1 262 ? -58.469 -3.396 11.445 1 87 262 GLU B O 1
ATOM 9538 N N . GLY B 1 263 ? -57.688 -1.524 12.328 1 81.88 263 GLY B N 1
ATOM 9539 C CA . GLY B 1 263 ? -58.562 -1.534 13.492 1 81.88 263 GLY B CA 1
ATOM 9540 C C . GLY B 1 263 ? -57.969 -2.311 14.664 1 81.88 263 GLY B C 1
ATOM 9541 O O . GLY B 1 263 ? -58.719 -2.789 15.523 1 81.88 263 GLY B O 1
ATOM 9542 N N . ILE B 1 264 ? -56.719 -2.561 14.625 1 88.31 264 ILE B N 1
ATOM 9543 C CA . ILE B 1 264 ? -56.125 -3.254 15.75 1 88.31 264 ILE B CA 1
ATOM 9544 C C . ILE B 1 264 ? -56.094 -2.332 16.969 1 88.31 264 ILE B C 1
ATOM 9546 O O . ILE B 1 264 ? -55.938 -1.114 16.828 1 88.31 264 ILE B O 1
ATOM 9550 N N . ALA B 1 265 ? -56.281 -2.896 18.156 1 83.88 265 ALA B N 1
ATOM 9551 C CA . ALA B 1 265 ? -56.312 -2.133 19.406 1 83.88 265 ALA B CA 1
ATOM 9552 C C . ALA B 1 265 ? -55.031 -1.377 19.625 1 83.88 265 ALA B C 1
ATOM 9554 O O . ALA B 1 265 ? -53.938 -1.903 19.359 1 83.88 265 ALA B O 1
ATOM 9555 N N . LEU B 1 266 ? -55.125 -0.156 20.062 1 85.88 266 LEU B N 1
ATOM 9556 C CA . LEU B 1 266 ? -54 0.749 20.234 1 85.88 266 LEU B CA 1
ATOM 9557 C C . LEU B 1 266 ? -53 0.202 21.266 1 85.88 266 LEU B C 1
ATOM 9559 O O . LEU B 1 266 ? -51.812 0.474 21.188 1 85.88 266 LEU B O 1
ATOM 9563 N N . ASP B 1 267 ? -53.469 -0.654 22.219 1 85.19 267 ASP B N 1
ATOM 9564 C CA . ASP B 1 267 ? -52.625 -1.211 23.25 1 85.19 267 ASP B CA 1
ATOM 9565 C C . ASP B 1 267 ? -51.812 -2.404 22.719 1 85.19 267 ASP B C 1
ATOM 9567 O O . ASP B 1 267 ? -50.781 -2.736 23.25 1 85.19 267 ASP B O 1
ATOM 9571 N N . ARG B 1 268 ? -52.344 -2.945 21.672 1 87.88 268 ARG B N 1
ATOM 9572 C CA . ARG B 1 268 ? -51.719 -4.148 21.141 1 87.88 268 ARG B CA 1
ATOM 9573 C C . ARG B 1 268 ? -50.656 -3.791 20.078 1 87.88 268 ARG B C 1
ATOM 9575 O O . ARG B 1 268 ? -49.75 -4.57 19.828 1 87.88 268 ARG B O 1
ATOM 9582 N N . ILE B 1 269 ? -50.719 -2.652 19.484 1 89.56 269 ILE B N 1
ATOM 9583 C CA . ILE B 1 269 ? -49.875 -2.254 18.375 1 89.56 269 ILE B CA 1
ATOM 9584 C C . ILE B 1 269 ? -48.406 -2.207 18.828 1 89.56 269 ILE B C 1
ATOM 9586 O O . ILE B 1 269 ? -47.531 -2.814 18.188 1 89.56 269 ILE B O 1
ATOM 9590 N N . PRO B 1 270 ? -48.125 -1.576 19.984 1 89.94 270 PRO B N 1
ATOM 9591 C CA . PRO B 1 270 ? -46.719 -1.542 20.391 1 89.94 270 PRO B CA 1
ATOM 9592 C C . PRO B 1 270 ? -46.188 -2.928 20.719 1 89.94 270 PRO B C 1
ATOM 9594 O O . PRO B 1 270 ? -45 -3.184 20.5 1 89.94 270 PRO B O 1
ATOM 9597 N N . ILE B 1 271 ? -46.969 -3.799 21.109 1 88.75 271 ILE B N 1
ATOM 9598 C CA . ILE B 1 271 ? -46.562 -5.156 21.438 1 88.75 271 ILE B CA 1
ATOM 9599 C C . ILE B 1 271 ? -46.188 -5.898 20.141 1 88.75 271 ILE B C 1
ATOM 9601 O O . ILE B 1 271 ? -45.156 -6.574 20.078 1 88.75 271 ILE B O 1
ATOM 9605 N N . ILE B 1 272 ? -47.031 -5.715 19.125 1 89.69 272 ILE B N 1
ATOM 9606 C CA . ILE B 1 272 ? -46.781 -6.359 17.844 1 89.69 272 ILE B CA 1
ATOM 9607 C C . ILE B 1 272 ? -45.5 -5.801 17.234 1 89.69 272 ILE B C 1
ATOM 9609 O O . ILE B 1 272 ? -44.656 -6.555 16.719 1 89.69 272 ILE B O 1
ATOM 9613 N N . LEU B 1 273 ? -45.344 -4.512 17.328 1 91.81 273 LEU B N 1
ATOM 9614 C CA . LEU B 1 273 ? -44.156 -3.877 16.766 1 91.81 273 LEU B CA 1
ATOM 9615 C C . LEU B 1 273 ? -42.875 -4.383 17.469 1 91.81 273 LEU B C 1
ATOM 9617 O O . LEU B 1 273 ? -41.906 -4.73 16.812 1 91.81 273 LEU B O 1
ATOM 9621 N N . ASN B 1 274 ? -42.906 -4.441 18.703 1 90.25 274 ASN B N 1
ATOM 9622 C CA . ASN B 1 274 ? -41.75 -4.883 19.469 1 90.25 274 ASN B CA 1
ATOM 9623 C C . ASN B 1 274 ? -41.438 -6.352 19.203 1 90.25 274 ASN B C 1
ATOM 9625 O O . ASN B 1 274 ? -40.25 -6.727 19.109 1 90.25 274 ASN B O 1
ATOM 9629 N N . GLU B 1 275 ? -42.344 -7.125 19.109 1 89.38 275 GLU B N 1
ATOM 9630 C CA . GLU B 1 275 ? -42.125 -8.547 18.875 1 89.38 275 GLU B CA 1
ATOM 9631 C C . GLU B 1 275 ? -41.594 -8.797 17.469 1 89.38 275 GLU B C 1
ATOM 9633 O O . GLU B 1 275 ? -40.781 -9.672 17.25 1 89.38 275 GLU B O 1
ATOM 9638 N N . VAL B 1 276 ? -42.062 -8.078 16.531 1 90.38 276 VAL B N 1
ATOM 9639 C CA . VAL B 1 276 ? -41.656 -8.266 15.148 1 90.38 276 VAL B CA 1
ATOM 9640 C C . VAL B 1 276 ? -40.219 -7.762 14.969 1 90.38 276 VAL B C 1
ATOM 9642 O O . VAL B 1 276 ? -39.375 -8.477 14.438 1 90.38 276 VAL B O 1
ATOM 9645 N N . PHE B 1 277 ? -39.969 -6.617 15.438 1 91.62 277 PHE B N 1
ATOM 9646 C CA . PHE B 1 277 ? -38.688 -5.988 15.125 1 91.62 277 PHE B CA 1
ATOM 9647 C C . PHE B 1 277 ? -37.625 -6.457 16.094 1 91.62 277 PHE B C 1
ATOM 9649 O O . PHE B 1 277 ? -36.438 -6.207 15.867 1 91.62 277 PHE B O 1
ATOM 9656 N N . SER B 1 278 ? -38 -7.16 17.141 1 88.31 278 SER B N 1
ATOM 9657 C CA . SER B 1 278 ? -37 -7.801 17.984 1 88.31 278 SER B CA 1
ATOM 9658 C C . SER B 1 278 ? -36.375 -9.023 17.312 1 88.31 278 SER B C 1
ATOM 9660 O O . SER B 1 278 ? -35.312 -9.5 17.719 1 88.31 278 SER B O 1
ATOM 9662 N N . SER B 1 279 ? -37 -9.43 16.266 1 88.5 279 SER B N 1
ATOM 9663 C CA . SER B 1 279 ? -36.5 -10.594 15.531 1 88.5 279 SER B CA 1
ATOM 9664 C C . SER B 1 279 ? -35.594 -10.172 14.367 1 88.5 279 SER B C 1
ATOM 9666 O O . SER B 1 279 ? -35.281 -10.977 13.492 1 88.5 279 SER B O 1
ATOM 9668 N N . ASP B 1 280 ? -35.281 -8.906 14.281 1 91.75 280 ASP B N 1
ATOM 9669 C CA . ASP B 1 280 ? -34.375 -8.414 13.242 1 91.75 280 ASP B CA 1
ATOM 9670 C C . ASP B 1 280 ? -32.969 -9.016 13.406 1 91.75 280 ASP B C 1
ATOM 9672 O O . ASP B 1 280 ? -32.188 -8.57 14.266 1 91.75 280 ASP B O 1
ATOM 9676 N N . LEU B 1 281 ? -32.594 -9.914 12.57 1 91.5 281 LEU B N 1
ATOM 9677 C CA . LEU B 1 281 ? -31.375 -10.68 12.695 1 91.5 281 LEU B CA 1
ATOM 9678 C C . LEU B 1 281 ? -30.156 -9.766 12.578 1 91.5 281 LEU B C 1
ATOM 9680 O O . LEU B 1 281 ? -29.156 -9.953 13.289 1 91.5 281 LEU B O 1
ATOM 9684 N N . PHE B 1 282 ? -30.234 -8.836 11.617 1 93.38 282 PHE B N 1
ATOM 9685 C CA . PHE B 1 282 ? -29.078 -7.965 11.383 1 93.38 282 PHE B CA 1
ATOM 9686 C C . PHE B 1 282 ? -28.797 -7.109 12.609 1 93.38 282 PHE B C 1
ATOM 9688 O O . PHE B 1 282 ? -27.625 -6.906 12.969 1 93.38 282 PHE B O 1
ATOM 9695 N N . HIS B 1 283 ? -29.812 -6.617 13.203 1 90.56 283 HIS B N 1
ATOM 9696 C CA . HIS B 1 283 ? -29.672 -5.816 14.414 1 90.56 283 HIS B CA 1
ATOM 9697 C C . HIS B 1 283 ? -29.188 -6.668 15.586 1 90.56 283 HIS B C 1
ATOM 9699 O O . HIS B 1 283 ? -28.391 -6.211 16.406 1 90.56 283 HIS B O 1
ATOM 9705 N N . LEU B 1 284 ? -29.672 -7.824 15.68 1 91 284 LEU B N 1
ATOM 9706 C CA . LEU B 1 284 ? -29.312 -8.711 16.781 1 91 284 LEU B CA 1
ATOM 9707 C C . LEU B 1 284 ? -27.828 -9.055 16.734 1 91 284 LEU B C 1
ATOM 9709 O O . LEU B 1 284 ? -27.203 -9.211 17.781 1 91 284 LEU B O 1
ATOM 9713 N N . VAL B 1 285 ? -27.281 -9.109 15.547 1 93.75 285 VAL B N 1
ATOM 9714 C CA . VAL B 1 285 ? -25.891 -9.57 15.375 1 93.75 285 VAL B CA 1
ATOM 9715 C C . VAL B 1 285 ? -24.938 -8.391 15.539 1 93.75 285 VAL B C 1
ATOM 9717 O O . VAL B 1 285 ? -23.828 -8.547 16.062 1 93.75 285 VAL B O 1
ATOM 9720 N N . ASN B 1 286 ? -25.328 -7.148 15.109 1 92.56 286 ASN B N 1
ATOM 9721 C CA . ASN B 1 286 ? -24.391 -6.043 14.992 1 92.56 286 ASN B CA 1
ATOM 9722 C C . ASN B 1 286 ? -24.703 -4.926 15.984 1 92.56 286 ASN B C 1
ATOM 9724 O O . ASN B 1 286 ? -23.953 -3.957 16.094 1 92.56 286 ASN B O 1
ATOM 9728 N N . ASN B 1 287 ? -25.766 -5.074 16.688 1 87.62 287 ASN B N 1
ATOM 9729 C CA . ASN B 1 287 ? -26.141 -3.984 17.578 1 87.62 287 ASN B CA 1
ATOM 9730 C C . ASN B 1 287 ? -25.031 -3.66 18.578 1 87.62 287 ASN B C 1
ATOM 9732 O O . ASN B 1 287 ? -24.312 -4.555 19.031 1 87.62 287 ASN B O 1
ATOM 9736 N N . SER B 1 288 ? -24.828 -2.43 18.906 1 80.31 288 SER B N 1
ATOM 9737 C CA . SER B 1 288 ? -23.703 -1.928 19.688 1 80.31 288 SER B CA 1
ATOM 9738 C C . SER B 1 288 ? -23.812 -2.355 21.156 1 80.31 288 SER B C 1
ATOM 9740 O O . SER B 1 288 ? -22.812 -2.41 21.875 1 80.31 288 SER B O 1
ATOM 9742 N N . GLN B 1 289 ? -24.953 -2.74 21.562 1 77.94 289 GLN B N 1
ATOM 9743 C CA . GLN B 1 289 ? -25.172 -3.021 22.969 1 77.94 289 GLN B CA 1
ATOM 9744 C C . GLN B 1 289 ? -24.922 -4.496 23.281 1 77.94 289 GLN B C 1
ATOM 9746 O O . GLN B 1 289 ? -24.203 -4.824 24.219 1 77.94 289 GLN B O 1
ATOM 9751 N N . SER B 1 290 ? -25.484 -5.332 22.438 1 85.31 290 SER B N 1
ATOM 9752 C CA . SER B 1 290 ? -25.406 -6.746 22.797 1 85.31 290 SER B CA 1
ATOM 9753 C C . SER B 1 290 ? -25 -7.605 21.609 1 85.31 290 SER B C 1
ATOM 9755 O O . SER B 1 290 ? -24.891 -8.828 21.719 1 85.31 290 SER B O 1
ATOM 9757 N N . GLY B 1 291 ? -24.734 -7.059 20.578 1 90.94 291 GLY B N 1
ATOM 9758 C CA . GLY B 1 291 ? -24.422 -7.844 19.406 1 90.94 291 GLY B CA 1
ATOM 9759 C C . GLY B 1 291 ? -23.125 -8.625 19.531 1 90.94 291 GLY B C 1
ATOM 9760 O O . GLY B 1 291 ? -22.141 -8.117 20.078 1 90.94 291 GLY B O 1
ATOM 9761 N N . PRO B 1 292 ? -23.062 -9.859 19.109 1 92.94 292 PRO B N 1
ATOM 9762 C CA . PRO B 1 292 ? -21.844 -10.672 19.203 1 92.94 292 PRO B CA 1
ATOM 9763 C C . PRO B 1 292 ? -20.734 -10.164 18.297 1 92.94 292 PRO B C 1
ATOM 9765 O O . PRO B 1 292 ? -19.562 -10.5 18.516 1 92.94 292 PRO B O 1
ATOM 9768 N N . LEU B 1 293 ? -21.016 -9.414 17.266 1 95.62 293 LEU B N 1
ATOM 9769 C CA . LEU B 1 293 ? -20 -8.914 16.344 1 95.62 293 LEU B CA 1
ATOM 9770 C C . LEU B 1 293 ? -19.891 -7.395 16.422 1 95.62 293 LEU B C 1
ATOM 9772 O O . LEU B 1 293 ? -19.5 -6.742 15.453 1 95.62 293 LEU B O 1
ATOM 9776 N N . ARG B 1 294 ? -20.172 -6.75 17.5 1 91.19 294 ARG B N 1
ATOM 9777 C CA . ARG B 1 294 ? -20.312 -5.309 17.672 1 91.19 294 ARG B CA 1
ATOM 9778 C C . ARG B 1 294 ? -18.969 -4.609 17.625 1 91.19 294 ARG B C 1
ATOM 9780 O O . ARG B 1 294 ? -18.844 -3.5 17.094 1 91.19 294 ARG B O 1
ATOM 9787 N N . SER B 1 295 ? -17.891 -5.297 18.188 1 92.44 295 SER B N 1
ATOM 9788 C CA . SER B 1 295 ? -16.578 -4.668 18.281 1 92.44 295 SER B CA 1
ATOM 9789 C C . SER B 1 295 ? -15.492 -5.582 17.75 1 92.44 295 SER B C 1
ATOM 9791 O O . SER B 1 295 ? -15.734 -6.766 17.5 1 92.44 295 SER B O 1
ATOM 9793 N N . ASN B 1 296 ? -14.359 -4.977 17.547 1 92.56 296 ASN B N 1
ATOM 9794 C CA . ASN B 1 296 ? -13.219 -5.75 17.078 1 92.56 296 ASN B CA 1
ATOM 9795 C C . ASN B 1 296 ? -12.875 -6.887 18.031 1 92.56 296 ASN B C 1
ATOM 9797 O O . ASN B 1 296 ? -12.539 -7.992 17.594 1 92.56 296 ASN B O 1
ATOM 9801 N N . TYR B 1 297 ? -13.016 -6.57 19.281 1 91.94 297 TYR B N 1
ATOM 9802 C CA . TYR B 1 297 ? -12.719 -7.562 20.312 1 91.94 297 TYR B CA 1
ATOM 9803 C C . TYR B 1 297 ? -13.703 -8.727 20.25 1 91.94 297 TYR B C 1
ATOM 9805 O O . TYR B 1 297 ? -13.297 -9.891 20.266 1 91.94 297 TYR B O 1
ATOM 9813 N N . CYS B 1 298 ? -14.992 -8.422 20.125 1 94.44 298 CYS B N 1
ATOM 9814 C CA . CYS B 1 298 ? -16.031 -9.453 20.078 1 94.44 298 CYS B CA 1
ATOM 9815 C C . CYS B 1 298 ? -15.891 -10.305 18.812 1 94.44 298 CYS B C 1
ATOM 9817 O O . CYS B 1 298 ? -16.094 -11.516 18.859 1 94.44 298 CYS B O 1
ATOM 9819 N N . ARG B 1 299 ? -15.555 -9.719 17.75 1 95.69 299 ARG B N 1
ATOM 9820 C CA . ARG B 1 299 ? -15.375 -10.453 16.5 1 95.69 299 ARG B CA 1
ATOM 9821 C C . ARG B 1 299 ? -14.195 -11.406 16.578 1 95.69 299 ARG B C 1
ATOM 9823 O O . ARG B 1 299 ? -14.289 -12.562 16.172 1 95.69 299 ARG B O 1
ATOM 9830 N N . LYS B 1 300 ? -13.078 -10.922 17.109 1 94.38 300 LYS B N 1
ATOM 9831 C CA . LYS B 1 300 ? -11.906 -11.781 17.281 1 94.38 300 LYS B CA 1
ATOM 9832 C C . LYS B 1 300 ? -12.219 -12.961 18.188 1 94.38 300 LYS B C 1
ATOM 9834 O O . LYS B 1 300 ? -11.789 -14.086 17.922 1 94.38 300 LYS B O 1
ATOM 9839 N N . LYS B 1 301 ? -12.945 -12.656 19.25 1 94.38 301 LYS B N 1
ATOM 9840 C CA . LYS B 1 301 ? -13.352 -13.727 20.156 1 94.38 301 LYS B CA 1
ATOM 9841 C C . LYS B 1 301 ? -14.227 -14.75 19.453 1 94.38 301 LYS B C 1
ATOM 9843 O O . LYS B 1 301 ? -14.062 -15.953 19.656 1 94.38 301 LYS B O 1
ATOM 9848 N N . PHE B 1 302 ? -15.094 -14.25 18.641 1 95.69 302 PHE B N 1
ATOM 9849 C CA . PHE B 1 302 ? -15.969 -15.141 17.891 1 95.69 302 PHE B CA 1
ATOM 9850 C C . PHE B 1 302 ? -15.164 -16 16.922 1 95.69 302 PHE B C 1
ATOM 9852 O O . PHE B 1 302 ? -15.391 -17.203 16.828 1 95.69 302 PHE B O 1
ATOM 9859 N N . TYR B 1 303 ? -14.188 -15.422 16.172 1 95.81 303 TYR B N 1
ATOM 9860 C CA . TYR B 1 303 ? -13.375 -16.156 15.219 1 95.81 303 TYR B CA 1
ATOM 9861 C C . TYR B 1 303 ? -12.586 -17.266 15.906 1 95.81 303 TYR B C 1
ATOM 9863 O O . TYR B 1 303 ? -12.508 -18.391 15.398 1 95.81 303 TYR B O 1
ATOM 9871 N N . THR B 1 304 ? -12.008 -16.969 17.031 1 93.62 304 THR B N 1
ATOM 9872 C CA . THR B 1 304 ? -11.133 -17.906 17.734 1 93.62 304 THR B CA 1
ATOM 9873 C C . THR B 1 304 ? -11.945 -19.047 18.344 1 93.62 304 THR B C 1
ATOM 9875 O O . THR B 1 304 ? -11.477 -20.188 18.406 1 93.62 304 THR B O 1
ATOM 9878 N N . LYS B 1 305 ? -13.148 -18.719 18.672 1 92.56 305 LYS B N 1
ATOM 9879 C CA . LYS B 1 305 ? -13.969 -19.734 19.344 1 92.56 305 LYS B CA 1
ATOM 9880 C C . LYS B 1 305 ? -14.688 -20.609 18.328 1 92.56 305 LYS B C 1
ATOM 9882 O O . LYS B 1 305 ? -14.82 -21.828 18.531 1 92.56 305 LYS B O 1
ATOM 9887 N N . HIS B 1 306 ? -15.117 -20.047 17.281 1 92.25 306 HIS B N 1
ATOM 9888 C CA . HIS B 1 306 ? -16.031 -20.781 16.406 1 92.25 306 HIS B CA 1
ATOM 9889 C C . HIS B 1 306 ? -15.328 -21.281 15.156 1 92.25 306 HIS B C 1
ATOM 9891 O O . HIS B 1 306 ? -15.844 -22.156 14.461 1 92.25 306 HIS B O 1
ATOM 9897 N N . LEU B 1 307 ? -14.188 -20.797 14.883 1 92.94 307 LEU B N 1
ATOM 9898 C CA . LEU B 1 307 ? -13.422 -21.25 13.727 1 92.94 307 LEU B CA 1
ATOM 9899 C C . LEU B 1 307 ? -12.18 -22.016 14.172 1 92.94 307 LEU B C 1
ATOM 9901 O O . LEU B 1 307 ? -11.781 -21.938 15.336 1 92.94 307 LEU B O 1
ATOM 9905 N N . ASN B 1 308 ? -11.648 -22.828 13.328 1 92.81 308 ASN B N 1
ATOM 9906 C CA . ASN B 1 308 ? -10.422 -23.562 13.609 1 92.81 308 ASN B CA 1
ATOM 9907 C C . ASN B 1 308 ? -9.195 -22.672 13.57 1 92.81 308 ASN B C 1
ATOM 9909 O O . ASN B 1 308 ? -8.375 -22.766 12.656 1 92.81 308 ASN B O 1
ATOM 9913 N N . TYR B 1 309 ? -9.102 -21.797 14.57 1 96.12 309 TYR B N 1
ATOM 9914 C CA . TYR B 1 309 ? -8.031 -20.812 14.695 1 96.12 309 TYR B CA 1
ATOM 9915 C C . TYR B 1 309 ? -6.871 -21.375 15.508 1 96.12 309 TYR B C 1
ATOM 9917 O O . TYR B 1 309 ? -7.074 -21.922 16.594 1 96.12 309 TYR B O 1
ATOM 9925 N N . ILE B 1 310 ? -5.688 -21.359 14.961 1 96.81 310 ILE B N 1
ATOM 9926 C CA . ILE B 1 310 ? -4.48 -21.734 15.688 1 96.81 310 ILE B CA 1
ATOM 9927 C C . ILE B 1 310 ? -3.74 -20.484 16.156 1 96.81 310 ILE B C 1
ATOM 9929 O O . ILE B 1 310 ? -3.248 -19.703 15.328 1 96.81 310 ILE B O 1
ATOM 9933 N N . SER B 1 311 ? -3.605 -20.25 17.375 1 95.94 311 SER B N 1
ATOM 9934 C CA . SER B 1 311 ? -3.004 -19.047 17.922 1 95.94 311 SER B CA 1
ATOM 9935 C C . SER B 1 311 ? -1.481 -19.094 17.859 1 95.94 311 SER B C 1
ATOM 9937 O O . SER B 1 311 ? -0.875 -20.094 18.281 1 95.94 311 SER B O 1
ATOM 9939 N N . PRO B 1 312 ? -0.857 -18.094 17.297 1 97.12 312 PRO B N 1
ATOM 9940 C CA . PRO B 1 312 ? 0.604 -18.031 17.359 1 97.12 312 PRO B CA 1
ATOM 9941 C C . PRO B 1 312 ? 1.123 -17.859 18.797 1 97.12 312 PRO B C 1
ATOM 9943 O O . PRO B 1 312 ? 0.457 -17.234 19.625 1 97.12 312 PRO B O 1
ATOM 9946 N N . VAL B 1 313 ? 2.229 -18.406 19.062 1 97.19 313 VAL B N 1
ATOM 9947 C CA . VAL B 1 313 ? 2.84 -18.344 20.391 1 97.19 313 VAL B CA 1
ATOM 9948 C C . VAL B 1 313 ? 4.066 -17.438 20.344 1 97.19 313 VAL B C 1
ATOM 9950 O O . VAL B 1 313 ? 4.914 -17.562 19.453 1 97.19 313 VAL B O 1
ATOM 9953 N N . SER B 1 314 ? 4.141 -16.484 21.25 1 96.19 314 SER B N 1
ATOM 9954 C CA . SER B 1 314 ? 5.312 -15.617 21.375 1 96.19 314 SER B CA 1
ATOM 9955 C C . SER B 1 314 ? 6.441 -16.328 22.109 1 96.19 314 SER B C 1
ATOM 9957 O O . SER B 1 314 ? 6.297 -16.672 23.297 1 96.19 314 SER B O 1
ATOM 9959 N N . VAL B 1 315 ? 7.504 -16.594 21.469 1 96.75 315 VAL B N 1
ATOM 9960 C CA . VAL B 1 315 ? 8.641 -17.281 22.062 1 96.75 315 VAL B CA 1
ATOM 9961 C C . VAL B 1 315 ? 9.727 -16.281 22.438 1 96.75 315 VAL B C 1
ATOM 9963 O O . VAL B 1 315 ? 10.109 -15.438 21.625 1 96.75 315 VAL B O 1
ATOM 9966 N N . ARG B 1 316 ? 10.188 -16.438 23.594 1 94.88 316 ARG B N 1
ATOM 9967 C CA . ARG B 1 316 ? 11.195 -15.531 24.125 1 94.88 316 ARG B CA 1
ATOM 9968 C C . ARG B 1 316 ? 12.586 -15.898 23.609 1 94.88 316 ARG B C 1
ATOM 9970 O O . ARG B 1 316 ? 13 -17.062 23.703 1 94.88 316 ARG B O 1
ATOM 9977 N N . LEU B 1 317 ? 13.344 -15.039 23.016 1 93.88 317 LEU B N 1
ATOM 9978 C CA . LEU B 1 317 ? 14.695 -15.25 22.5 1 93.88 317 LEU B CA 1
ATOM 9979 C C . LEU B 1 317 ? 15.734 -14.867 23.547 1 93.88 317 LEU B C 1
ATOM 9981 O O . LEU B 1 317 ? 16.812 -15.453 23.609 1 93.88 317 LEU B O 1
ATOM 9985 N N . GLY B 1 318 ? 15.43 -13.906 24.406 1 91.06 318 GLY B N 1
ATOM 9986 C CA . GLY B 1 318 ? 16.359 -13.344 25.359 1 91.06 318 GLY B CA 1
ATOM 9987 C C . GLY B 1 318 ? 16.5 -11.844 25.266 1 91.06 318 GLY B C 1
ATOM 9988 O O . GLY B 1 318 ? 15.586 -11.156 24.812 1 91.06 318 GLY B O 1
ATOM 9989 N N . ARG B 1 319 ? 17.531 -11.336 25.781 1 90.69 319 ARG B N 1
ATOM 9990 C CA . ARG B 1 319 ? 17.781 -9.898 25.766 1 90.69 319 ARG B CA 1
ATOM 9991 C C . ARG B 1 319 ? 18.844 -9.531 24.734 1 90.69 319 ARG B C 1
ATOM 9993 O O . ARG B 1 319 ? 19.812 -10.266 24.547 1 90.69 319 ARG B O 1
ATOM 10000 N N . ASP B 1 320 ? 18.484 -8.562 23.969 1 85.75 320 ASP B N 1
ATOM 10001 C CA . ASP B 1 320 ? 19.453 -8.117 22.969 1 85.75 320 ASP B CA 1
ATOM 10002 C C . ASP B 1 320 ? 20.547 -7.258 23.594 1 85.75 320 ASP B C 1
ATOM 10004 O O . ASP B 1 320 ? 20.625 -7.141 24.812 1 85.75 320 ASP B O 1
ATOM 10008 N N . GLY B 1 321 ? 21.516 -6.758 22.703 1 74.81 321 GLY B N 1
ATOM 10009 C CA . GLY B 1 321 ? 22.625 -5.945 23.172 1 74.81 321 GLY B CA 1
ATOM 10010 C C . GLY B 1 321 ? 22.188 -4.711 23.938 1 74.81 321 GLY B C 1
ATOM 10011 O O . GLY B 1 321 ? 22.906 -4.234 24.828 1 74.81 321 GLY B O 1
ATOM 10012 N N . LYS B 1 322 ? 20.938 -4.254 23.797 1 70.38 322 LYS B N 1
ATOM 10013 C CA . LYS B 1 322 ? 20.406 -3.07 24.453 1 70.38 322 LYS B CA 1
ATOM 10014 C C . LYS B 1 322 ? 19.562 -3.453 25.672 1 70.38 322 LYS B C 1
ATOM 10016 O O . LYS B 1 322 ? 18.812 -2.635 26.203 1 70.38 322 LYS B O 1
ATOM 10021 N N . ASN B 1 323 ? 19.5 -4.637 26 1 78.38 323 ASN B N 1
ATOM 10022 C CA . ASN B 1 323 ? 18.828 -5.203 27.156 1 78.38 323 ASN B CA 1
ATOM 10023 C C . ASN B 1 323 ? 17.312 -5.191 26.984 1 78.38 323 ASN B C 1
ATOM 10025 O O . ASN B 1 323 ? 16.578 -5.047 27.969 1 78.38 323 ASN B O 1
ATOM 10029 N N . SER B 1 324 ? 16.953 -5.113 25.75 1 82.75 324 SER B N 1
ATOM 10030 C CA . SER B 1 324 ? 15.531 -5.215 25.484 1 82.75 324 SER B CA 1
ATOM 10031 C C . SER B 1 324 ? 15.117 -6.656 25.219 1 82.75 324 SER B C 1
ATOM 10033 O O . SER B 1 324 ? 15.828 -7.402 24.547 1 82.75 324 SER B O 1
ATOM 10035 N N . GLU B 1 325 ? 14.031 -7.035 25.859 1 90.38 325 GLU B N 1
ATOM 10036 C CA . GLU B 1 325 ? 13.516 -8.383 25.656 1 90.38 325 GLU B CA 1
ATOM 10037 C C . GLU B 1 325 ? 12.945 -8.539 24.25 1 90.38 325 GLU B C 1
ATOM 10039 O O . GLU B 1 325 ? 12.156 -7.715 23.797 1 90.38 325 GLU B O 1
ATOM 10044 N N . ARG B 1 326 ? 13.492 -9.562 23.594 1 93.12 326 ARG B N 1
ATOM 10045 C CA . ARG B 1 326 ? 13.062 -9.789 22.219 1 93.12 326 ARG B CA 1
ATOM 10046 C C . ARG B 1 326 ? 12.273 -11.094 22.109 1 93.12 326 ARG B C 1
ATOM 10048 O O . ARG B 1 326 ? 12.531 -12.047 22.844 1 93.12 326 ARG B O 1
ATOM 10055 N N . HIS B 1 327 ? 11.273 -11.102 21.266 1 94.88 327 HIS B N 1
ATOM 10056 C CA . HIS B 1 327 ? 10.422 -12.258 21.031 1 94.88 327 HIS B CA 1
ATOM 10057 C C . HIS B 1 327 ? 10.195 -12.492 19.547 1 94.88 327 HIS B C 1
ATOM 10059 O O . HIS B 1 327 ? 10.344 -11.57 18.734 1 94.88 327 HIS B O 1
ATOM 10065 N N . TYR B 1 328 ? 10.039 -13.695 19.109 1 96.56 328 TYR B N 1
ATOM 10066 C CA . TYR B 1 328 ? 9.539 -14 17.781 1 96.56 328 TYR B CA 1
ATOM 10067 C C . TYR B 1 328 ? 8.227 -14.773 17.844 1 96.56 328 TYR B C 1
ATOM 10069 O O . TYR B 1 328 ? 7.793 -15.172 18.938 1 96.56 328 TYR B O 1
ATOM 10077 N N . GLN B 1 329 ? 7.461 -14.875 16.797 1 97.75 329 GLN B N 1
ATOM 10078 C CA . GLN B 1 329 ? 6.16 -15.539 16.766 1 97.75 329 GLN B CA 1
ATOM 10079 C C . GLN B 1 329 ? 6.246 -16.906 16.094 1 97.75 329 GLN B C 1
ATOM 10081 O O . GLN B 1 329 ? 6.793 -17.016 15 1 97.75 329 GLN B O 1
ATOM 10086 N N . TYR B 1 330 ? 5.836 -17.922 16.766 1 98.44 330 TYR B N 1
ATOM 10087 C CA . TYR B 1 330 ? 5.855 -19.297 16.297 1 98.44 330 TYR B CA 1
ATOM 10088 C C . TYR B 1 330 ? 4.441 -19.859 16.203 1 98.44 330 TYR B C 1
ATOM 10090 O O . TYR B 1 330 ? 3.637 -19.703 17.125 1 98.44 330 TYR B O 1
ATOM 10098 N N . VAL B 1 331 ? 4.059 -20.344 15.055 1 98.31 331 VAL B N 1
ATOM 10099 C CA . VAL B 1 331 ? 2.801 -21.062 14.891 1 98.31 331 VAL B CA 1
ATOM 10100 C C . VAL B 1 331 ? 3.031 -22.547 15.086 1 98.31 331 VAL B C 1
ATOM 10102 O O . VAL B 1 331 ? 3.729 -23.188 14.297 1 98.31 331 VAL B O 1
ATOM 10105 N N . PRO B 1 332 ? 2.453 -23.109 16.094 1 97.25 332 PRO B N 1
ATOM 10106 C CA . PRO B 1 332 ? 2.713 -24.531 16.375 1 97.25 332 PRO B CA 1
ATOM 10107 C C . PRO B 1 332 ? 2.488 -25.422 15.164 1 97.25 332 PRO B C 1
ATOM 10109 O O . PRO B 1 332 ? 1.378 -25.469 14.625 1 97.25 332 PRO B O 1
ATOM 10112 N N . ILE B 1 333 ? 3.541 -26.109 14.75 1 97.38 333 ILE B N 1
ATOM 10113 C CA . ILE B 1 333 ? 3.539 -26.891 13.516 1 97.38 333 ILE B CA 1
ATOM 10114 C C . ILE B 1 333 ? 2.658 -28.125 13.688 1 97.38 333 ILE B C 1
ATOM 10116 O O . ILE B 1 333 ? 2.014 -28.562 12.734 1 97.38 333 ILE B O 1
ATOM 10120 N N . ARG B 1 334 ? 2.578 -28.734 14.906 1 95.75 334 ARG B N 1
ATOM 10121 C CA . ARG B 1 334 ? 1.766 -29.922 15.156 1 95.75 334 ARG B CA 1
ATOM 10122 C C . ARG B 1 334 ? 0.288 -29.641 14.906 1 95.75 334 ARG B C 1
ATOM 10124 O O . ARG B 1 334 ? -0.367 -30.344 14.141 1 95.75 334 ARG B O 1
ATOM 10131 N N . GLU B 1 335 ? -0.173 -28.547 15.547 1 95.62 335 GLU B N 1
ATOM 10132 C CA . GLU B 1 335 ? -1.571 -28.156 15.391 1 95.62 335 GLU B CA 1
ATOM 10133 C C . GLU B 1 335 ? -1.874 -27.766 13.953 1 95.62 335 GLU B C 1
ATOM 10135 O O . GLU B 1 335 ? -2.977 -28 13.453 1 95.62 335 GLU B O 1
ATOM 10140 N N . THR B 1 336 ? -0.875 -27.156 13.305 1 97.12 336 THR B N 1
ATOM 10141 C CA . THR B 1 336 ? -1.047 -26.719 11.922 1 97.12 336 THR B CA 1
ATOM 10142 C C . THR B 1 336 ? -1.231 -27.922 10.992 1 97.12 336 THR B C 1
ATOM 10144 O O . THR B 1 336 ? -2.127 -27.922 10.148 1 97.12 336 THR B O 1
ATOM 10147 N N . VAL B 1 337 ? -0.407 -29 11.148 1 96.69 337 VAL B N 1
ATOM 10148 C CA . VAL B 1 337 ? -0.494 -30.188 10.312 1 96.69 337 VAL B CA 1
ATOM 10149 C C . VAL B 1 337 ? -1.809 -30.922 10.586 1 96.69 337 VAL B C 1
ATOM 10151 O O . VAL B 1 337 ? -2.508 -31.328 9.656 1 96.69 337 VAL B O 1
ATOM 10154 N N . GLU B 1 338 ? -2.213 -31.016 11.82 1 95 338 GLU B N 1
ATOM 10155 C CA . GLU B 1 338 ? -3.441 -31.719 12.188 1 95 338 GLU B CA 1
ATOM 10156 C C . GLU B 1 338 ? -4.668 -31.031 11.602 1 95 338 GLU B C 1
ATOM 10158 O O . GLU B 1 338 ? -5.543 -31.672 11.031 1 95 338 GLU B O 1
ATOM 10163 N N . SER B 1 339 ? -4.699 -29.719 11.734 1 94.62 339 SER B N 1
ATOM 10164 C CA . SER B 1 339 ? -5.832 -28.953 11.234 1 94.62 339 SER B CA 1
ATOM 10165 C C . SER B 1 339 ? -5.855 -28.938 9.711 1 94.62 339 SER B C 1
ATOM 10167 O O . SER B 1 339 ? -6.93 -28.938 9.102 1 94.62 339 SER B O 1
ATOM 10169 N N . PHE B 1 340 ? -4.695 -28.906 9.102 1 96.06 340 PHE B N 1
ATOM 10170 C CA . PHE B 1 340 ? -4.586 -28.828 7.648 1 96.06 340 PHE B CA 1
ATOM 10171 C C . PHE B 1 340 ? -5.148 -30.094 7 1 96.06 340 PHE B C 1
ATOM 10173 O O . PHE B 1 340 ? -5.855 -30.016 5.992 1 96.06 340 PHE B O 1
ATOM 10180 N N . PHE B 1 341 ? -4.934 -31.266 7.531 1 94.62 341 PHE B N 1
ATOM 10181 C CA . PHE B 1 341 ? -5.309 -32.531 6.926 1 94.62 341 PHE B CA 1
ATOM 10182 C C . PHE B 1 341 ? -6.734 -32.938 7.309 1 94.62 341 PHE B C 1
ATOM 10184 O O . PHE B 1 341 ? -7.254 -33.938 6.848 1 94.62 341 PHE B O 1
ATOM 10191 N N . GLN B 1 342 ? -7.383 -32.031 8.086 1 92.44 342 GLN B N 1
ATOM 10192 C CA . GLN B 1 342 ? -8.797 -32.219 8.367 1 92.44 342 GLN B CA 1
ATOM 10193 C C . GLN B 1 342 ? -9.664 -31.703 7.227 1 92.44 342 GLN B C 1
ATOM 10195 O O . GLN B 1 342 ? -10.844 -32.062 7.125 1 92.44 342 GLN B O 1
ATOM 10200 N N . ASP B 1 343 ? -9.109 -30.891 6.398 1 92.06 343 ASP B N 1
ATOM 10201 C CA . ASP B 1 343 ? -9.812 -30.375 5.234 1 92.06 343 ASP B CA 1
ATOM 10202 C C . ASP B 1 343 ? -10.148 -31.484 4.246 1 92.06 343 ASP B C 1
ATOM 10204 O O . ASP B 1 343 ? -9.266 -32.281 3.867 1 92.06 343 ASP B O 1
ATOM 10208 N N . PRO B 1 344 ? -11.383 -31.547 3.832 1 88.88 344 PRO B N 1
ATOM 10209 C CA . PRO B 1 344 ? -11.781 -32.656 2.941 1 88.88 344 PRO B CA 1
ATOM 10210 C C . PRO B 1 344 ? -11.023 -32.625 1.616 1 88.88 344 PRO B C 1
ATOM 10212 O O . PRO B 1 344 ? -10.734 -33.688 1.06 1 88.88 344 PRO B O 1
ATOM 10215 N N . SER B 1 345 ? -10.781 -31.516 1.084 1 90.31 345 SER B N 1
ATOM 10216 C CA . SER B 1 345 ? -10.039 -31.438 -0.172 1 90.31 345 SER B CA 1
ATOM 10217 C C . SER B 1 345 ? -8.617 -31.953 -0.008 1 90.31 345 SER B C 1
ATOM 10219 O O . SER B 1 345 ? -8.031 -32.5 -0.949 1 90.31 345 SER B O 1
ATOM 10221 N N . VAL B 1 346 ? -8.023 -31.812 1.137 1 93.25 346 VAL B N 1
ATOM 10222 C CA . VAL B 1 346 ? -6.676 -32.281 1.43 1 93.25 346 VAL B CA 1
ATOM 10223 C C . VAL B 1 346 ? -6.699 -33.781 1.698 1 93.25 346 VAL B C 1
ATOM 10225 O O . VAL B 1 346 ? -5.812 -34.5 1.253 1 93.25 346 VAL B O 1
ATOM 10228 N N . GLU B 1 347 ? -7.742 -34.219 2.387 1 91.38 347 GLU B N 1
ATOM 10229 C CA . GLU B 1 347 ? -7.883 -35.625 2.695 1 91.38 347 GLU B CA 1
ATOM 10230 C C . GLU B 1 347 ? -8.008 -36.469 1.423 1 91.38 347 GLU B C 1
ATOM 10232 O O . GLU B 1 347 ? -7.461 -37.562 1.34 1 91.38 347 GLU B O 1
ATOM 10237 N N . LYS B 1 348 ? -8.68 -35.906 0.519 1 88.94 348 LYS B N 1
ATOM 10238 C CA . LYS B 1 348 ? -8.836 -36.594 -0.756 1 88.94 348 LYS B CA 1
ATOM 10239 C C . LYS B 1 348 ? -7.484 -36.812 -1.438 1 88.94 348 LYS B C 1
ATOM 10241 O O . LYS B 1 348 ? -7.207 -37.875 -1.983 1 88.94 348 LYS B O 1
ATOM 10246 N N . GLN B 1 349 ? -6.637 -35.875 -1.429 1 90.25 349 GLN B N 1
ATOM 10247 C CA . GLN B 1 349 ? -5.316 -35.938 -2.049 1 90.25 349 GLN B CA 1
ATOM 10248 C C . GLN B 1 349 ? -4.395 -36.875 -1.261 1 90.25 349 GLN B C 1
ATOM 10250 O O . GLN B 1 349 ? -3.576 -37.594 -1.844 1 90.25 349 GLN B O 1
ATOM 10255 N N . TYR B 1 350 ? -4.586 -36.844 0.057 1 90.88 350 TYR B N 1
ATOM 10256 C CA . TYR B 1 350 ? -3.787 -37.688 0.941 1 90.88 350 TYR B CA 1
ATOM 10257 C C . TYR B 1 350 ? -4.039 -39.156 0.661 1 90.88 350 TYR B C 1
ATOM 10259 O O . TYR B 1 350 ? -3.117 -39.969 0.727 1 90.88 350 TYR B O 1
ATOM 10267 N N . LYS B 1 351 ? -5.219 -39.438 0.218 1 86.56 351 LYS B N 1
ATOM 10268 C CA . LYS B 1 351 ? -5.602 -40.844 -0.015 1 86.56 351 LYS B CA 1
ATOM 10269 C C . LYS B 1 351 ? -5.23 -41.281 -1.428 1 86.56 351 LYS B C 1
ATOM 10271 O O . LYS B 1 351 ? -5.172 -42.469 -1.713 1 86.56 351 LYS B O 1
ATOM 10276 N N . MET B 1 352 ? -4.883 -40.312 -2.256 1 83.5 352 MET B N 1
ATOM 10277 C CA . MET B 1 352 ? -4.535 -40.625 -3.637 1 83.5 352 MET B CA 1
ATOM 10278 C C . MET B 1 352 ? -3.15 -41.281 -3.713 1 83.5 352 MET B C 1
ATOM 10280 O O . MET B 1 352 ? -2.211 -40.781 -3.068 1 83.5 352 MET B O 1
ATOM 10284 N N . LYS B 1 353 ? -3.094 -42.438 -4.219 1 71 353 LYS B N 1
ATOM 10285 C CA . LYS B 1 353 ? -1.812 -43.125 -4.363 1 71 353 LYS B CA 1
ATOM 10286 C C . LYS B 1 353 ? -1.041 -42.594 -5.57 1 71 353 LYS B C 1
ATOM 10288 O O . LYS B 1 353 ? -1.611 -42.406 -6.645 1 71 353 LYS B O 1
ATOM 10293 N N . GLN B 1 354 ? 0.078 -42 -5.297 1 64.94 354 GLN B N 1
ATOM 10294 C CA . GLN B 1 354 ? 0.898 -41.469 -6.379 1 64.94 354 GLN B CA 1
ATOM 10295 C C . GLN B 1 354 ? 1.743 -42.562 -7.016 1 64.94 354 GLN B C 1
ATOM 10297 O O . GLN B 1 354 ? 2.484 -43.281 -6.324 1 64.94 354 GLN B O 1
ATOM 10302 N N . ASN B 1 355 ? 1.215 -43.188 -8.156 1 59.84 355 ASN B N 1
ATOM 10303 C CA . ASN B 1 355 ? 1.957 -44.25 -8.844 1 59.84 355 ASN B CA 1
ATOM 10304 C C . ASN B 1 355 ? 2.941 -43.656 -9.852 1 59.84 355 ASN B C 1
ATOM 10306 O O . ASN B 1 355 ? 2.572 -42.812 -10.672 1 59.84 355 ASN B O 1
ATOM 10310 N N . ALA B 1 356 ? 4.117 -43.344 -9.656 1 58.78 356 ALA B N 1
ATOM 10311 C CA . ALA B 1 356 ? 4.988 -42.875 -10.727 1 58.78 356 ALA B CA 1
ATOM 10312 C C . ALA B 1 356 ? 5.684 -44.031 -11.43 1 58.78 356 ALA B C 1
ATOM 10314 O O . ALA B 1 356 ? 6.094 -45 -10.789 1 58.78 356 ALA B O 1
ATOM 10315 N N . PRO B 1 357 ? 5.441 -44.094 -12.758 1 60.59 357 PRO B N 1
ATOM 10316 C CA . PRO B 1 357 ? 6.168 -45.094 -13.555 1 60.59 357 PRO B CA 1
ATOM 10317 C C . PRO B 1 357 ? 7.684 -44.969 -13.398 1 60.59 357 PRO B C 1
ATOM 10319 O O . PRO B 1 357 ? 8.188 -43.906 -13.023 1 60.59 357 PRO B O 1
ATOM 10322 N N . SER B 1 358 ? 8.609 -46.031 -13.43 1 64.56 358 SER B N 1
ATOM 10323 C CA . SER B 1 358 ? 9.992 -46.312 -13.078 1 64.56 358 SER B CA 1
ATOM 10324 C C . SER B 1 358 ? 10.953 -45.375 -13.797 1 64.56 358 SER B C 1
ATOM 10326 O O . SER B 1 358 ? 11.945 -44.938 -13.219 1 64.56 358 SER B O 1
ATOM 10328 N N . GLU B 1 359 ? 10.695 -44.812 -15.109 1 78.94 359 GLU B N 1
ATOM 10329 C CA . GLU B 1 359 ? 11.812 -44.156 -15.781 1 78.94 359 GLU B CA 1
ATOM 10330 C C . GLU B 1 359 ? 11.523 -42.688 -16.031 1 78.94 359 GLU B C 1
ATOM 10332 O O . GLU B 1 359 ? 12.281 -42 -16.75 1 78.94 359 GLU B O 1
ATOM 10337 N N . ILE B 1 360 ? 10.656 -42.094 -15.445 1 88.88 360 ILE B N 1
ATOM 10338 C CA . ILE B 1 360 ? 10.305 -40.719 -15.641 1 88.88 360 ILE B CA 1
ATOM 10339 C C . ILE B 1 360 ? 10.164 -40.031 -14.281 1 88.88 360 ILE B C 1
ATOM 10341 O O . ILE B 1 360 ? 9.508 -40.531 -13.375 1 88.88 360 ILE B O 1
ATOM 10345 N N . TYR B 1 361 ? 10.891 -38.938 -14.148 1 92.38 361 TYR B N 1
ATOM 10346 C CA . TYR B 1 361 ? 10.82 -38.125 -12.93 1 92.38 361 TYR B CA 1
ATOM 10347 C C . TYR B 1 361 ? 9.719 -37.062 -13.031 1 92.38 361 TYR B C 1
ATOM 10349 O O . TYR B 1 361 ? 9.766 -36.188 -13.898 1 92.38 361 TYR B O 1
ATOM 10357 N N . GLU B 1 362 ? 8.742 -37.125 -12.188 1 90.19 362 GLU B N 1
ATOM 10358 C CA . GLU B 1 362 ? 7.613 -36.219 -12.234 1 90.19 362 GLU B CA 1
ATOM 10359 C C . GLU B 1 362 ? 7.516 -35.375 -10.961 1 90.19 362 GLU B C 1
ATOM 10361 O O . GLU B 1 362 ? 6.98 -34.281 -10.969 1 90.19 362 GLU B O 1
ATOM 10366 N N . ASP B 1 363 ? 7.938 -35.969 -9.883 1 92.06 363 ASP B N 1
ATOM 10367 C CA . ASP B 1 363 ? 7.906 -35.312 -8.586 1 92.06 363 ASP B CA 1
ATOM 10368 C C . ASP B 1 363 ? 9.016 -35.812 -7.676 1 92.06 363 ASP B C 1
ATOM 10370 O O . ASP B 1 363 ? 9.883 -36.562 -8.109 1 92.06 363 ASP B O 1
ATOM 10374 N N . PHE B 1 364 ? 9.039 -35.375 -6.469 1 90.56 364 PHE B N 1
ATOM 10375 C CA . PHE B 1 364 ? 10.133 -35.75 -5.57 1 90.56 364 PHE B CA 1
ATOM 10376 C C . PHE B 1 364 ? 10.109 -37.219 -5.227 1 90.56 364 PHE B C 1
ATOM 10378 O O . PHE B 1 364 ? 11.133 -37.812 -4.867 1 90.56 364 PHE B O 1
ATOM 10385 N N . HIS B 1 365 ? 8.938 -37.875 -5.277 1 89.31 365 HIS B N 1
ATOM 10386 C CA . HIS B 1 365 ? 8.852 -39.281 -4.91 1 89.31 365 HIS B CA 1
ATOM 10387 C C . HIS B 1 365 ? 9.641 -40.156 -5.883 1 89.31 365 HIS B C 1
ATOM 10389 O O . HIS B 1 365 ? 9.992 -41.281 -5.566 1 89.31 365 HIS B O 1
ATOM 10395 N N . CYS B 1 366 ? 9.914 -39.531 -7.09 1 89.88 366 CYS B N 1
ATOM 10396 C CA . CYS B 1 366 ? 10.68 -40.25 -8.102 1 89.88 366 CYS B CA 1
ATOM 10397 C C . CYS B 1 366 ? 12.172 -40.125 -7.855 1 89.88 366 CYS B C 1
ATOM 10399 O O . CYS B 1 366 ? 12.977 -40.844 -8.469 1 89.88 366 CYS B O 1
ATOM 10401 N N . GLY B 1 367 ? 12.555 -39.344 -6.957 1 90.25 367 GLY B N 1
ATOM 10402 C CA . GLY B 1 367 ? 13.969 -39.094 -6.684 1 90.25 367 GLY B CA 1
ATOM 10403 C C . GLY B 1 367 ? 14.57 -40.156 -5.754 1 90.25 367 GLY B C 1
ATOM 10404 O O . GLY B 1 367 ? 13.844 -40.812 -5.02 1 90.25 367 GLY B O 1
ATOM 10405 N N . GLU B 1 368 ? 15.836 -40.188 -5.766 1 91.12 368 GLU B N 1
ATOM 10406 C CA . GLU B 1 368 ? 16.562 -41.156 -4.961 1 91.12 368 GLU B CA 1
ATOM 10407 C C . GLU B 1 368 ? 16.406 -40.875 -3.469 1 91.12 368 GLU B C 1
ATOM 10409 O O . GLU B 1 368 ? 16.359 -41.781 -2.658 1 91.12 368 GLU B O 1
ATOM 10414 N N . ILE B 1 369 ? 16.375 -39.719 -3.121 1 90.56 369 ILE B N 1
ATOM 10415 C CA . ILE B 1 369 ? 16.281 -39.312 -1.719 1 90.56 369 ILE B CA 1
ATOM 10416 C C . ILE B 1 369 ? 14.992 -39.875 -1.111 1 90.56 369 ILE B C 1
ATOM 10418 O O . ILE B 1 369 ? 14.992 -40.375 0.011 1 90.56 369 ILE B O 1
ATOM 10422 N N . PHE B 1 370 ? 13.93 -39.719 -1.858 1 90.62 370 PHE B N 1
ATOM 10423 C CA . PHE B 1 370 ? 12.648 -40.188 -1.351 1 90.62 370 PHE B CA 1
ATOM 10424 C C . PHE B 1 370 ? 12.578 -41.688 -1.36 1 90.62 370 PHE B C 1
ATOM 10426 O O . PHE B 1 370 ? 12.125 -42.312 -0.39 1 90.62 370 PHE B O 1
ATOM 10433 N N . LYS B 1 371 ? 13.07 -42.312 -2.381 1 88.19 371 LYS B N 1
ATOM 10434 C CA . LYS B 1 371 ? 12.992 -43.75 -2.543 1 88.19 371 LYS B CA 1
ATOM 10435 C C . LYS B 1 371 ? 13.828 -44.469 -1.487 1 88.19 371 LYS B C 1
ATOM 10437 O O . LYS B 1 371 ? 13.414 -45.531 -0.963 1 88.19 371 LYS B O 1
ATOM 10442 N N . GLU B 1 372 ? 14.922 -43.906 -1.209 1 89.06 372 GLU B N 1
ATOM 10443 C CA . GLU B 1 372 ? 15.844 -44.562 -0.271 1 89.06 372 GLU B CA 1
ATOM 10444 C C . GLU B 1 372 ? 15.664 -44 1.141 1 89.06 372 GLU B C 1
ATOM 10446 O O . GLU B 1 372 ? 16.391 -44.375 2.057 1 89.06 372 GLU B O 1
ATOM 10451 N N . HIS B 1 373 ? 14.672 -43.281 1.278 1 90.69 373 HIS B N 1
ATOM 10452 C CA . HIS B 1 373 ? 14.469 -42.656 2.582 1 90.69 373 HIS B CA 1
ATOM 10453 C C . HIS B 1 373 ? 14.023 -43.688 3.619 1 90.69 373 HIS B C 1
ATOM 10455 O O . HIS B 1 373 ? 13.211 -44.562 3.322 1 90.69 373 HIS B O 1
ATOM 10461 N N . GLU B 1 374 ? 14.453 -43.594 4.797 1 90.69 374 GLU B N 1
ATOM 10462 C CA . GLU B 1 374 ? 14.172 -44.562 5.848 1 90.69 374 GLU B CA 1
ATOM 10463 C C . GLU B 1 374 ? 12.719 -44.469 6.305 1 90.69 374 GLU B C 1
ATOM 10465 O O . GLU B 1 374 ? 12.148 -45.469 6.742 1 90.69 374 GLU B O 1
ATOM 10470 N N . LEU B 1 375 ? 12.164 -43.312 6.125 1 92.56 375 LEU B N 1
ATOM 10471 C CA . LEU B 1 375 ? 10.797 -43.156 6.594 1 92.56 375 LEU B CA 1
ATOM 10472 C C . LEU B 1 375 ? 9.82 -43.062 5.422 1 92.56 375 LEU B C 1
ATOM 10474 O O . LEU B 1 375 ? 8.922 -43.906 5.305 1 92.56 375 LEU B O 1
ATOM 10478 N N . PHE B 1 376 ? 10.039 -42.156 4.523 1 90.88 376 PHE B N 1
ATOM 10479 C CA . PHE B 1 376 ? 9.078 -41.844 3.469 1 90.88 376 PHE B CA 1
ATOM 10480 C C . PHE B 1 376 ? 9.047 -42.969 2.426 1 90.88 376 PHE B C 1
ATOM 10482 O O . PHE B 1 376 ? 8.023 -43.188 1.789 1 90.88 376 PHE B O 1
ATOM 10489 N N . GLY B 1 377 ? 10.133 -43.594 2.182 1 85.94 377 GLY B N 1
ATOM 10490 C CA . GLY B 1 377 ? 10.172 -44.688 1.229 1 85.94 377 GLY B CA 1
ATOM 10491 C C . GLY B 1 377 ? 9.461 -45.938 1.721 1 85.94 377 GLY B C 1
ATOM 10492 O O . GLY B 1 377 ? 8.938 -46.719 0.921 1 85.94 377 GLY B O 1
ATOM 10493 N N . LYS B 1 378 ? 9.422 -46.062 3.002 1 87.5 378 LYS B N 1
ATOM 10494 C CA . LYS B 1 378 ? 8.867 -47.281 3.588 1 87.5 378 LYS B CA 1
ATOM 10495 C C . LYS B 1 378 ? 7.402 -47.094 3.959 1 87.5 378 LYS B C 1
ATOM 10497 O O . LYS B 1 378 ? 6.594 -48 3.795 1 87.5 378 LYS B O 1
ATOM 10502 N N . ASP B 1 379 ? 7.145 -45.969 4.426 1 88.75 379 ASP B N 1
ATOM 10503 C CA . ASP B 1 379 ? 5.777 -45.688 4.859 1 88.75 379 ASP B CA 1
ATOM 10504 C C . ASP B 1 379 ? 5.109 -44.656 3.928 1 88.75 379 ASP B C 1
ATOM 10506 O O . ASP B 1 379 ? 5.316 -43.469 4.062 1 88.75 379 ASP B O 1
ATOM 10510 N N . PRO B 1 380 ? 4.262 -45.062 3.107 1 84.94 380 PRO B N 1
ATOM 10511 C CA . PRO B 1 380 ? 3.605 -44.156 2.17 1 84.94 380 PRO B CA 1
ATOM 10512 C C . PRO B 1 380 ? 2.617 -43.219 2.857 1 84.94 380 PRO B C 1
ATOM 10514 O O . PRO B 1 380 ? 2.197 -42.219 2.268 1 84.94 380 PRO B O 1
ATOM 10517 N N . GLU B 1 381 ? 2.256 -43.469 4.074 1 89.19 381 GLU B N 1
ATOM 10518 C CA . GLU B 1 381 ? 1.293 -42.625 4.777 1 89.19 381 GLU B CA 1
ATOM 10519 C C . GLU B 1 381 ? 1.996 -41.531 5.559 1 89.19 381 GLU B C 1
ATOM 10521 O O . GLU B 1 381 ? 1.353 -40.594 6.035 1 89.19 381 GLU B O 1
ATOM 10526 N N . ALA B 1 382 ? 3.287 -41.594 5.609 1 93.31 382 ALA B N 1
ATOM 10527 C CA . ALA B 1 382 ? 4.039 -40.594 6.336 1 93.31 382 ALA B CA 1
ATOM 10528 C C . ALA B 1 382 ? 3.875 -39.219 5.676 1 93.31 382 ALA B C 1
ATOM 10530 O O . ALA B 1 382 ? 3.58 -39.125 4.48 1 93.31 382 ALA B O 1
ATOM 10531 N N . VAL B 1 383 ? 3.943 -38.156 6.449 1 95 383 VAL B N 1
ATOM 10532 C CA . VAL B 1 383 ? 3.73 -36.781 5.938 1 95 383 VAL B CA 1
ATOM 10533 C C . VAL B 1 383 ? 5.074 -36.094 5.789 1 95 383 VAL B C 1
ATOM 10535 O O . VAL B 1 383 ? 5.707 -35.719 6.781 1 95 383 VAL B O 1
ATOM 10538 N N . PRO B 1 384 ? 5.543 -35.875 4.59 1 95.62 384 PRO B N 1
ATOM 10539 C CA . PRO B 1 384 ? 6.75 -35.094 4.371 1 95.62 384 PRO B CA 1
ATOM 10540 C C . PRO B 1 384 ? 6.484 -33.562 4.453 1 95.62 384 PRO B C 1
ATOM 10542 O O . PRO B 1 384 ? 5.633 -33.062 3.729 1 95.62 384 PRO B O 1
ATOM 10545 N N . ILE B 1 385 ? 7.207 -32.844 5.242 1 96.94 385 ILE B N 1
ATOM 10546 C CA . ILE B 1 385 ? 7.098 -31.391 5.379 1 96.94 385 ILE B CA 1
ATOM 10547 C C . ILE B 1 385 ? 8.172 -30.719 4.539 1 96.94 385 ILE B C 1
ATOM 10549 O O . ILE B 1 385 ? 9.344 -31.094 4.59 1 96.94 385 ILE B O 1
ATOM 10553 N N . ILE B 1 386 ? 7.793 -29.828 3.754 1 96.88 386 ILE B N 1
ATOM 10554 C CA . ILE B 1 386 ? 8.719 -28.984 3 1 96.88 386 ILE B CA 1
ATOM 10555 C C . ILE B 1 386 ? 8.742 -27.578 3.588 1 96.88 386 ILE B C 1
ATOM 10557 O O . ILE B 1 386 ? 7.723 -26.891 3.586 1 96.88 386 ILE B O 1
ATOM 10561 N N . LEU B 1 387 ? 9.859 -27.125 4.074 1 97.38 387 LEU B N 1
ATOM 10562 C CA . LEU B 1 387 ? 10 -25.812 4.695 1 97.38 387 LEU B CA 1
ATOM 10563 C C . LEU B 1 387 ? 10.641 -24.828 3.727 1 97.38 387 LEU B C 1
ATOM 10565 O O . LEU B 1 387 ? 11.328 -25.219 2.783 1 97.38 387 LEU B O 1
ATOM 10569 N N . TYR B 1 388 ? 10.336 -23.625 3.865 1 97 388 TYR B N 1
ATOM 10570 C CA . TYR B 1 388 ? 10.93 -22.531 3.113 1 97 388 TYR B CA 1
ATOM 10571 C C . TYR B 1 388 ? 11.266 -21.359 4.031 1 97 388 TYR B C 1
ATOM 10573 O O . TYR B 1 388 ? 10.5 -21.031 4.938 1 97 388 TYR B O 1
ATOM 10581 N N . GLN B 1 389 ? 12.43 -20.781 3.859 1 95.25 389 GLN B N 1
ATOM 10582 C CA . GLN B 1 389 ? 12.836 -19.625 4.672 1 95.25 389 GLN B CA 1
ATOM 10583 C C . GLN B 1 389 ? 13.344 -18.484 3.795 1 95.25 389 GLN B C 1
ATOM 10585 O O . GLN B 1 389 ? 14.07 -18.719 2.824 1 95.25 389 GLN B O 1
ATOM 10590 N N . ASP B 1 390 ? 12.867 -17.281 4.059 1 94.12 390 ASP B N 1
ATOM 10591 C CA . ASP B 1 390 ? 13.32 -16.078 3.352 1 94.12 390 ASP B CA 1
ATOM 10592 C C . ASP B 1 390 ? 12.977 -14.812 4.137 1 94.12 390 ASP B C 1
ATOM 10594 O O . ASP B 1 390 ? 12.023 -14.805 4.918 1 94.12 390 ASP B O 1
ATOM 10598 N N . ALA B 1 391 ? 13.852 -13.836 3.99 1 93.81 391 ALA B N 1
ATOM 10599 C CA . ALA B 1 391 ? 13.609 -12.562 4.66 1 93.81 391 ALA B CA 1
ATOM 10600 C C . ALA B 1 391 ? 13.023 -11.539 3.693 1 93.81 391 ALA B C 1
ATOM 10602 O O . ALA B 1 391 ? 13.383 -11.508 2.516 1 93.81 391 ALA B O 1
ATOM 10603 N N . PHE B 1 392 ? 12.047 -10.711 4.16 1 91.44 392 PHE B N 1
ATOM 10604 C CA . PHE B 1 392 ? 11.461 -9.68 3.312 1 91.44 392 PHE B CA 1
ATOM 10605 C C . PHE B 1 392 ? 11.328 -8.359 4.07 1 91.44 392 PHE B C 1
ATOM 10607 O O . PHE B 1 392 ? 11.25 -8.352 5.301 1 91.44 392 PHE B O 1
ATOM 10614 N N . GLU B 1 393 ? 11.375 -7.258 3.303 1 88.31 393 GLU B N 1
ATOM 10615 C CA . GLU B 1 393 ? 11.25 -5.914 3.857 1 88.31 393 GLU B CA 1
ATOM 10616 C C . GLU B 1 393 ? 9.828 -5.395 3.715 1 88.31 393 GLU B C 1
ATOM 10618 O O . GLU B 1 393 ? 9.18 -5.609 2.688 1 88.31 393 GLU B O 1
ATOM 10623 N N . VAL B 1 394 ? 9.32 -4.715 4.77 1 83.38 394 VAL B N 1
ATOM 10624 C CA . VAL B 1 394 ? 7.93 -4.266 4.77 1 83.38 394 VAL B CA 1
ATOM 10625 C C . VAL B 1 394 ? 7.871 -2.762 4.52 1 83.38 394 VAL B C 1
ATOM 10627 O O . VAL B 1 394 ? 6.844 -2.238 4.086 1 83.38 394 VAL B O 1
ATOM 10630 N N . VAL B 1 395 ? 8.93 -1.948 4.797 1 78.56 395 VAL B N 1
ATOM 10631 C CA . VAL B 1 395 ? 8.906 -0.495 4.664 1 78.56 395 VAL B CA 1
ATOM 10632 C C . VAL B 1 395 ? 9.609 -0.082 3.375 1 78.56 395 VAL B C 1
ATOM 10634 O O . VAL B 1 395 ? 10.148 -0.929 2.654 1 78.56 395 VAL B O 1
ATOM 10637 N N . ASN B 1 396 ? 9.477 1.232 3.025 1 70.62 396 ASN B N 1
ATOM 10638 C CA . ASN B 1 396 ? 10.156 1.791 1.86 1 70.62 396 ASN B CA 1
ATOM 10639 C C . ASN B 1 396 ? 11.664 1.601 1.948 1 70.62 396 ASN B C 1
ATOM 10641 O O . ASN B 1 396 ? 12.297 2.035 2.914 1 70.62 396 ASN B O 1
ATOM 10645 N N . PRO B 1 397 ? 12.164 1.007 0.983 1 71.25 397 PRO B N 1
ATOM 10646 C CA . PRO B 1 397 ? 13.594 0.663 1.037 1 71.25 397 PRO B CA 1
ATOM 10647 C C . PRO B 1 397 ? 14.5 1.89 0.966 1 71.25 397 PRO B C 1
ATOM 10649 O O . PRO B 1 397 ? 15.68 1.809 1.312 1 71.25 397 PRO B O 1
ATOM 10652 N N . LEU B 1 398 ? 13.938 3.057 0.542 1 68.12 398 LEU B N 1
ATOM 10653 C CA . LEU B 1 398 ? 14.758 4.262 0.432 1 68.12 398 LEU B CA 1
ATOM 10654 C C . LEU B 1 398 ? 14.539 5.176 1.632 1 68.12 398 LEU B C 1
ATOM 10656 O O . LEU B 1 398 ? 15.227 6.195 1.772 1 68.12 398 LEU B O 1
ATOM 10660 N N . GLY B 1 399 ? 13.75 4.695 2.594 1 69.44 399 GLY B N 1
ATOM 10661 C CA . GLY B 1 399 ? 13.406 5.551 3.715 1 69.44 399 GLY B CA 1
ATOM 10662 C C . GLY B 1 399 ? 14.32 5.379 4.91 1 69.44 399 GLY B C 1
ATOM 10663 O O . GLY B 1 399 ? 15.219 4.539 4.891 1 69.44 399 GLY B O 1
ATOM 10664 N N . SER B 1 400 ? 14.109 6.203 5.883 1 74 400 SER B N 1
ATOM 10665 C CA . SER B 1 400 ? 14.945 6.219 7.082 1 74 400 SER B CA 1
ATOM 10666 C C . SER B 1 400 ? 14.734 4.961 7.918 1 74 400 SER B C 1
ATOM 10668 O O . SER B 1 400 ? 15.578 4.609 8.742 1 74 400 SER B O 1
ATOM 10670 N N . ALA B 1 401 ? 13.602 4.285 7.66 1 73.81 401 ALA B N 1
ATOM 10671 C CA . ALA B 1 401 ? 13.289 3.107 8.469 1 73.81 401 ALA B CA 1
ATOM 10672 C C . ALA B 1 401 ? 13.734 1.828 7.766 1 73.81 401 ALA B C 1
ATOM 10674 O O . ALA B 1 401 ? 13.336 0.728 8.156 1 73.81 401 ALA B O 1
ATOM 10675 N N . LYS B 1 402 ? 14.633 1.969 6.824 1 76.56 402 LYS B N 1
ATOM 10676 C CA . LYS B 1 402 ? 15.109 0.808 6.078 1 76.56 402 LYS B CA 1
ATOM 10677 C C . LYS B 1 402 ? 15.797 -0.194 7 1 76.56 402 LYS B C 1
ATOM 10679 O O . LYS B 1 402 ? 16.578 0.192 7.871 1 76.56 402 LYS B O 1
ATOM 10684 N N . ASN B 1 403 ? 15.477 -1.478 6.898 1 75.19 403 ASN B N 1
ATOM 10685 C CA . ASN B 1 403 ? 16.094 -2.617 7.566 1 75.19 403 ASN B CA 1
ATOM 10686 C C . ASN B 1 403 ? 15.688 -2.686 9.039 1 75.19 403 ASN B C 1
ATOM 10688 O O . ASN B 1 403 ? 16.172 -3.549 9.773 1 75.19 403 ASN B O 1
ATOM 10692 N N . LYS B 1 404 ? 14.805 -1.732 9.43 1 78.38 404 LYS B N 1
ATOM 10693 C CA . LYS B 1 404 ? 14.375 -1.744 10.828 1 78.38 404 LYS B CA 1
ATOM 10694 C C . LYS B 1 404 ? 13.352 -2.844 11.078 1 78.38 404 LYS B C 1
ATOM 10696 O O . LYS B 1 404 ? 13.352 -3.477 12.141 1 78.38 404 LYS B O 1
ATOM 10701 N N . HIS B 1 405 ? 12.516 -3.049 10.102 1 86.38 405 HIS B N 1
ATOM 10702 C CA . HIS B 1 405 ? 11.43 -4.004 10.281 1 86.38 405 HIS B CA 1
ATOM 10703 C C . HIS B 1 405 ? 11.516 -5.137 9.266 1 86.38 405 HIS B C 1
ATOM 10705 O O . HIS B 1 405 ? 10.492 -5.676 8.836 1 86.38 405 HIS B O 1
ATOM 10711 N N . LYS B 1 406 ? 12.766 -5.488 8.875 1 91.75 406 LYS B N 1
ATOM 10712 C CA . LYS B 1 406 ? 12.945 -6.648 8 1 91.75 406 LYS B CA 1
ATOM 10713 C C . LYS B 1 406 ? 12.617 -7.941 8.742 1 91.75 406 LYS B C 1
ATOM 10715 O O . LYS B 1 406 ? 13.039 -8.133 9.883 1 91.75 406 LYS B O 1
ATOM 10720 N N . ILE B 1 407 ? 11.82 -8.836 8.133 1 95.12 407 ILE B N 1
ATOM 10721 C CA . ILE B 1 407 ? 11.273 -9.992 8.836 1 95.12 407 ILE B CA 1
ATOM 10722 C C . ILE B 1 407 ? 11.703 -11.273 8.117 1 95.12 407 ILE B C 1
ATOM 10724 O O . ILE B 1 407 ? 11.609 -11.375 6.895 1 95.12 407 ILE B O 1
ATOM 10728 N N . LEU B 1 408 ? 12.242 -12.195 8.852 1 96.69 408 LEU B N 1
ATOM 10729 C CA . LEU B 1 408 ? 12.492 -13.555 8.375 1 96.69 408 LEU B CA 1
ATOM 10730 C C . LEU B 1 408 ? 11.242 -14.422 8.547 1 96.69 408 LEU B C 1
ATOM 10732 O O . LEU B 1 408 ? 10.719 -14.547 9.648 1 96.69 408 LEU B O 1
ATOM 10736 N N . ALA B 1 409 ? 10.758 -14.945 7.453 1 97.19 409 ALA B N 1
ATOM 10737 C CA . ALA B 1 409 ? 9.57 -15.797 7.48 1 97.19 409 ALA B CA 1
ATOM 10738 C C . ALA B 1 409 ? 9.922 -17.234 7.125 1 97.19 409 ALA B C 1
ATOM 10740 O O . ALA B 1 409 ? 10.766 -17.484 6.262 1 97.19 409 ALA B O 1
ATOM 10741 N N . VAL B 1 410 ? 9.352 -18.141 7.816 1 97.94 410 VAL B N 1
ATOM 10742 C CA . VAL B 1 410 ? 9.445 -19.578 7.512 1 97.94 410 VAL B CA 1
ATOM 10743 C C . VAL B 1 410 ? 8.055 -20.125 7.176 1 97.94 410 VAL B C 1
ATOM 10745 O O . VAL B 1 410 ? 7.102 -19.922 7.934 1 97.94 410 VAL B O 1
ATOM 10748 N N . TYR B 1 411 ? 7.934 -20.75 6.051 1 97.88 411 TYR B N 1
ATOM 10749 C CA . TYR B 1 411 ? 6.68 -21.344 5.59 1 97.88 411 TYR B CA 1
ATOM 10750 C C . TYR B 1 411 ? 6.781 -22.859 5.516 1 97.88 411 TYR B C 1
ATOM 10752 O O . TYR B 1 411 ? 7.883 -23.406 5.551 1 97.88 411 TYR B O 1
ATOM 10760 N N . ALA B 1 412 ? 5.656 -23.484 5.441 1 97.56 412 ALA B N 1
ATOM 10761 C CA . ALA B 1 412 ? 5.613 -24.938 5.301 1 97.56 412 ALA B CA 1
ATOM 10762 C C . ALA B 1 412 ? 4.547 -25.359 4.297 1 97.56 412 ALA B C 1
ATOM 10764 O O . ALA B 1 412 ? 3.5 -24.719 4.184 1 97.56 412 ALA B O 1
ATOM 10765 N N . THR B 1 413 ? 4.832 -26.297 3.504 1 96.56 413 THR B N 1
ATOM 10766 C CA . THR B 1 413 ? 3.889 -27.031 2.67 1 96.56 413 THR B CA 1
ATOM 10767 C C . THR B 1 413 ? 4.086 -28.531 2.83 1 96.56 413 THR B C 1
ATOM 10769 O O . THR B 1 413 ? 5.008 -28.969 3.52 1 96.56 413 THR B O 1
ATOM 10772 N N . PHE B 1 414 ? 3.195 -29.359 2.301 1 96.06 414 PHE B N 1
ATOM 10773 C CA . PHE B 1 414 ? 3.207 -30.781 2.582 1 96.06 414 PHE B CA 1
ATOM 10774 C C . PHE B 1 414 ? 3.309 -31.594 1.291 1 96.06 414 PHE B C 1
ATOM 10776 O O . PHE B 1 414 ? 2.625 -31.281 0.31 1 96.06 414 PHE B O 1
ATOM 10783 N N . GLY B 1 415 ? 4.168 -32.562 1.295 1 92.94 415 GLY B N 1
ATOM 10784 C CA . GLY B 1 415 ? 4.477 -33.375 0.115 1 92.94 415 GLY B CA 1
ATOM 10785 C C . GLY B 1 415 ? 3.316 -34.219 -0.344 1 92.94 415 GLY B C 1
ATOM 10786 O O . GLY B 1 415 ? 3.297 -34.688 -1.484 1 92.94 415 GLY B O 1
ATOM 10787 N N . ASN B 1 416 ? 2.307 -34.438 0.525 1 92.06 416 ASN B N 1
ATOM 10788 C CA . ASN B 1 416 ? 1.162 -35.25 0.183 1 92.06 416 ASN B CA 1
ATOM 10789 C C . ASN B 1 416 ? 0.212 -34.562 -0.773 1 92.06 416 ASN B C 1
ATOM 10791 O O . ASN B 1 416 ? -0.664 -35.188 -1.37 1 92.06 416 ASN B O 1
ATOM 10795 N N . LEU B 1 417 ? 0.416 -33.312 -0.966 1 92.44 417 LEU B N 1
ATOM 10796 C CA . LEU B 1 417 ? -0.417 -32.531 -1.879 1 92.44 417 LEU B CA 1
ATOM 10797 C C . LEU B 1 417 ? 0.04 -32.719 -3.322 1 92.44 417 LEU B C 1
ATOM 10799 O O . LEU B 1 417 ? 1.221 -32.969 -3.576 1 92.44 417 LEU B O 1
ATOM 10803 N N . LEU B 1 418 ? -0.89 -32.656 -4.195 1 89.94 418 LEU B N 1
ATOM 10804 C CA . LEU B 1 418 ? -0.557 -32.656 -5.613 1 89.94 418 LEU B CA 1
ATOM 10805 C C . LEU B 1 418 ? 0.324 -31.469 -5.98 1 89.94 418 LEU B C 1
ATOM 10807 O O . LEU B 1 418 ? 0.234 -30.422 -5.355 1 89.94 418 LEU B O 1
ATOM 10811 N N . PRO B 1 419 ? 1.2 -31.641 -6.93 1 88.81 419 PRO B N 1
ATOM 10812 C CA . PRO B 1 419 ? 2.16 -30.594 -7.27 1 88.81 419 PRO B CA 1
ATOM 10813 C C . PRO B 1 419 ? 1.483 -29.266 -7.625 1 88.81 419 PRO B C 1
ATOM 10815 O O . PRO B 1 419 ? 1.992 -28.203 -7.281 1 88.81 419 PRO B O 1
ATOM 10818 N N . GLN B 1 420 ? 0.357 -29.297 -8.297 1 86.75 420 GLN B N 1
ATOM 10819 C CA . GLN B 1 420 ? -0.322 -28.078 -8.695 1 86.75 420 GLN B CA 1
ATOM 10820 C C . GLN B 1 420 ? -0.909 -27.359 -7.488 1 86.75 420 GLN B C 1
ATOM 10822 O O . GLN B 1 420 ? -1.019 -26.125 -7.484 1 86.75 420 GLN B O 1
ATOM 10827 N N . ASN B 1 421 ? -1.319 -28.078 -6.469 1 91.5 421 ASN B N 1
ATOM 10828 C CA . ASN B 1 421 ? -1.938 -27.5 -5.281 1 91.5 421 ASN B CA 1
ATOM 10829 C C . ASN B 1 421 ? -0.892 -27.016 -4.281 1 91.5 421 ASN B C 1
ATOM 10831 O O . ASN B 1 421 ? -1.159 -26.125 -3.477 1 91.5 421 ASN B O 1
ATOM 10835 N N . ARG B 1 422 ? 0.321 -27.578 -4.375 1 91.88 422 ARG B N 1
ATOM 10836 C CA . ARG B 1 422 ? 1.396 -27.172 -3.473 1 91.88 422 ARG B CA 1
ATOM 10837 C C . ARG B 1 422 ? 1.872 -25.766 -3.783 1 91.88 422 ARG B C 1
ATOM 10839 O O . ARG B 1 422 ? 2.428 -25.078 -2.918 1 91.88 422 ARG B O 1
ATOM 10846 N N . THR B 1 423 ? 1.595 -25.344 -5 1 89.88 423 THR B N 1
ATOM 10847 C CA . THR B 1 423 ? 2.094 -24.047 -5.438 1 89.88 423 THR B CA 1
ATOM 10848 C C . THR B 1 423 ? 1.075 -22.953 -5.148 1 89.88 423 THR B C 1
ATOM 10850 O O . THR B 1 423 ? 1.354 -21.766 -5.352 1 89.88 423 THR B O 1
ATOM 10853 N N . LYS B 1 424 ? -0.059 -23.281 -4.609 1 91.31 424 LYS B N 1
ATOM 10854 C CA . LYS B 1 424 ? -1.064 -22.281 -4.277 1 91.31 424 LYS B CA 1
ATOM 10855 C C . LYS B 1 424 ? -0.677 -21.516 -3.018 1 91.31 424 LYS B C 1
ATOM 10857 O O . LYS B 1 424 ? -0.381 -22.109 -1.984 1 91.31 424 LYS B O 1
ATOM 10862 N N . ILE B 1 425 ? -0.74 -20.25 -3.105 1 92.25 425 ILE B N 1
ATOM 10863 C CA . ILE B 1 425 ? -0.222 -19.359 -2.072 1 92.25 425 ILE B CA 1
ATOM 10864 C C . ILE B 1 425 ? -1.092 -19.469 -0.821 1 92.25 425 ILE B C 1
ATOM 10866 O O . ILE B 1 425 ? -0.582 -19.438 0.301 1 92.25 425 ILE B O 1
ATOM 10870 N N . GLU B 1 426 ? -2.346 -19.609 -0.974 1 91.75 426 GLU B N 1
ATOM 10871 C CA . GLU B 1 426 ? -3.271 -19.594 0.154 1 91.75 426 GLU B CA 1
ATOM 10872 C C . GLU B 1 426 ? -3.078 -20.828 1.036 1 91.75 426 GLU B C 1
ATOM 10874 O O . GLU B 1 426 ? -3.348 -20.781 2.238 1 91.75 426 GLU B O 1
ATOM 10879 N N . ALA B 1 427 ? -2.615 -21.875 0.454 1 93.5 427 ALA B N 1
ATOM 10880 C CA . ALA B 1 427 ? -2.492 -23.141 1.191 1 93.5 427 ALA B CA 1
ATOM 10881 C C . ALA B 1 427 ? -1.142 -23.219 1.895 1 93.5 427 ALA B C 1
ATOM 10883 O O . ALA B 1 427 ? -0.919 -24.125 2.711 1 93.5 427 ALA B O 1
ATOM 10884 N N . MET B 1 428 ? -0.218 -22.344 1.598 1 96.06 428 MET B N 1
ATOM 10885 C CA . MET B 1 428 ? 1.074 -22.328 2.277 1 96.06 428 MET B CA 1
ATOM 10886 C C . MET B 1 428 ? 0.924 -21.875 3.725 1 96.06 428 MET B C 1
ATOM 10888 O O . MET B 1 428 ? 0.331 -20.828 3.99 1 96.06 428 MET B O 1
ATOM 10892 N N . GLN B 1 429 ? 1.426 -22.625 4.594 1 97.75 429 GLN B N 1
ATOM 10893 C CA . GLN B 1 429 ? 1.245 -22.359 6.016 1 97.75 429 GLN B CA 1
ATOM 10894 C C . GLN B 1 429 ? 2.414 -21.547 6.578 1 97.75 429 GLN B C 1
ATOM 10896 O O . GLN B 1 429 ? 3.553 -21.703 6.137 1 97.75 429 GLN B O 1
ATOM 10901 N N . LEU B 1 430 ? 2.154 -20.688 7.504 1 98 430 LEU B N 1
ATOM 10902 C CA . LEU B 1 430 ? 3.178 -19.922 8.211 1 98 430 LEU B CA 1
ATOM 10903 C C . LEU B 1 430 ? 3.717 -20.719 9.398 1 98 430 LEU B C 1
ATOM 10905 O O . LEU B 1 430 ? 2.947 -21.312 10.156 1 98 430 LEU B O 1
ATOM 10909 N N . VAL B 1 431 ? 5.016 -20.734 9.609 1 98.38 431 VAL B N 1
ATOM 10910 C CA . VAL B 1 431 ? 5.629 -21.453 10.719 1 98.38 431 VAL B CA 1
ATOM 10911 C C . VAL B 1 431 ? 6.141 -20.469 11.758 1 98.38 431 VAL B C 1
ATOM 10913 O O . VAL B 1 431 ? 5.891 -20.625 12.953 1 98.38 431 VAL B O 1
ATOM 10916 N N . LEU B 1 432 ? 6.887 -19.484 11.289 1 97.69 432 LEU B N 1
ATOM 10917 C CA . LEU B 1 432 ? 7.359 -18.516 12.258 1 97.69 432 LEU B CA 1
ATOM 10918 C C . LEU B 1 432 ? 7.711 -17.188 11.578 1 97.69 432 LEU B C 1
ATOM 10920 O O . LEU B 1 432 ? 7.941 -17.156 10.367 1 97.69 432 LEU B O 1
ATOM 10924 N N . LEU B 1 433 ? 7.66 -16.109 12.312 1 97.88 433 LEU B N 1
ATOM 10925 C CA . LEU B 1 433 ? 8.086 -14.766 11.938 1 97.88 433 LEU B CA 1
ATOM 10926 C C . LEU B 1 433 ? 9.07 -14.203 12.961 1 97.88 433 LEU B C 1
ATOM 10928 O O . LEU B 1 433 ? 8.75 -14.125 14.156 1 97.88 433 LEU B O 1
ATOM 10932 N N . CYS B 1 434 ? 10.266 -13.875 12.438 1 97.25 434 CYS B N 1
ATOM 10933 C CA . CYS B 1 434 ? 11.297 -13.312 13.289 1 97.25 434 CYS B CA 1
ATOM 10934 C C . CYS B 1 434 ? 11.969 -12.109 12.625 1 97.25 434 CYS B C 1
ATOM 10936 O O . CYS B 1 434 ? 12.18 -12.109 11.414 1 97.25 434 CYS B O 1
ATOM 10938 N N . LYS B 1 435 ? 12.18 -11.078 13.438 1 94.31 435 LYS B N 1
ATOM 10939 C CA . LYS B 1 435 ? 12.938 -9.961 12.867 1 94.31 435 LYS B CA 1
ATOM 10940 C C . LYS B 1 435 ? 14.336 -10.398 12.445 1 94.31 435 LYS B C 1
ATOM 10942 O O . LYS B 1 435 ? 14.984 -11.18 13.148 1 94.31 435 LYS B O 1
ATOM 10947 N N . GLU B 1 436 ? 14.75 -9.984 11.289 1 93.88 436 GLU B N 1
ATOM 10948 C CA . GLU B 1 436 ? 16.047 -10.391 10.75 1 93.88 436 GLU B CA 1
ATOM 10949 C C . GLU B 1 436 ? 17.172 -9.977 11.688 1 93.88 436 GLU B C 1
ATOM 10951 O O . GLU B 1 436 ? 18.156 -10.711 11.852 1 93.88 436 GLU B O 1
ATOM 10956 N N . LYS B 1 437 ? 17.078 -8.766 12.289 1 90.06 437 LYS B N 1
ATOM 10957 C CA . LYS B 1 437 ? 18.109 -8.297 13.219 1 90.06 437 LYS B CA 1
ATOM 10958 C C . LYS B 1 437 ? 18.234 -9.234 14.414 1 90.06 437 LYS B C 1
ATOM 10960 O O . LYS B 1 437 ? 19.344 -9.5 14.883 1 90.06 437 LYS B O 1
ATOM 10965 N N . ASP B 1 438 ? 17.125 -9.727 14.891 1 93.31 438 ASP B N 1
ATOM 10966 C CA . ASP B 1 438 ? 17.141 -10.656 16.016 1 93.31 438 ASP B CA 1
ATOM 10967 C C . ASP B 1 438 ? 17.703 -12.008 15.602 1 93.31 438 ASP B C 1
ATOM 10969 O O . ASP B 1 438 ? 18.406 -12.664 16.375 1 93.31 438 ASP B O 1
ATOM 10973 N N . PHE B 1 439 ? 17.422 -12.43 14.422 1 94.94 439 PHE B N 1
ATOM 10974 C CA . PHE B 1 439 ? 17.953 -13.688 13.898 1 94.94 439 PHE B CA 1
ATOM 10975 C C . PHE B 1 439 ? 19.469 -13.641 13.805 1 94.94 439 PHE B C 1
ATOM 10977 O O . PHE B 1 439 ? 20.141 -14.617 14.141 1 94.94 439 PHE B O 1
ATOM 10984 N N . LYS B 1 440 ? 19.969 -12.516 13.367 1 91.31 440 LYS B N 1
ATOM 10985 C CA . LYS B 1 440 ? 21.422 -12.367 13.219 1 91.31 440 LYS B CA 1
ATOM 10986 C C . LYS B 1 440 ? 22.094 -12.266 14.586 1 91.31 440 LYS B C 1
ATOM 10988 O O . LYS B 1 440 ? 23.203 -12.781 14.766 1 91.31 440 LYS B O 1
ATOM 10993 N N . TYR B 1 441 ? 21.391 -11.68 15.508 1 92.31 441 TYR B N 1
ATOM 10994 C CA . TYR B 1 441 ? 21.969 -11.453 16.828 1 92.31 441 TYR B CA 1
ATOM 10995 C C . TYR B 1 441 ? 21.969 -12.734 17.656 1 92.31 441 TYR B C 1
ATOM 10997 O O . TYR B 1 441 ? 22.984 -13.102 18.234 1 92.31 441 TYR B O 1
ATOM 11005 N N . PHE B 1 442 ? 20.891 -13.477 17.75 1 94 442 PHE B N 1
ATOM 11006 C CA . PHE B 1 442 ? 20.766 -14.633 18.625 1 94 442 PHE B CA 1
ATOM 11007 C C . PHE B 1 442 ? 21.234 -15.898 17.922 1 94 442 PHE B C 1
ATOM 11009 O O . PHE B 1 442 ? 21.594 -16.875 18.578 1 94 442 PHE B O 1
ATOM 11016 N N . GLY B 1 443 ? 21.188 -15.906 16.562 1 92.62 443 GLY B N 1
ATOM 11017 C CA . GLY B 1 443 ? 21.672 -17.062 15.82 1 92.62 443 GLY B CA 1
ATOM 11018 C C . GLY B 1 443 ? 20.562 -18.031 15.453 1 92.62 443 GLY B C 1
ATOM 11019 O O . GLY B 1 443 ? 19.469 -17.984 16.031 1 92.62 443 GLY B O 1
ATOM 11020 N N . MET B 1 444 ? 20.812 -18.938 14.609 1 93.06 444 MET B N 1
ATOM 11021 C CA . MET B 1 444 ? 19.828 -19.875 14.062 1 93.06 444 MET B CA 1
ATOM 11022 C C . MET B 1 444 ? 19.469 -20.953 15.078 1 93.06 444 MET B C 1
ATOM 11024 O O . MET B 1 444 ? 18.312 -21.391 15.133 1 93.06 444 MET B O 1
ATOM 11028 N N . ASP B 1 445 ? 20.375 -21.344 15.93 1 93.88 445 ASP B N 1
ATOM 11029 C CA . ASP B 1 445 ? 20.141 -22.422 16.891 1 93.88 445 ASP B CA 1
ATOM 11030 C C . ASP B 1 445 ? 19.078 -22.031 17.906 1 93.88 445 ASP B C 1
ATOM 11032 O O . ASP B 1 445 ? 18.203 -22.844 18.234 1 93.88 445 ASP B O 1
ATOM 11036 N N . VAL B 1 446 ? 19.125 -20.781 18.281 1 95.12 446 VAL B N 1
ATOM 11037 C CA . VAL B 1 446 ? 18.188 -20.312 19.312 1 95.12 446 VAL B CA 1
ATOM 11038 C C . VAL B 1 446 ? 16.812 -20.094 18.688 1 95.12 446 VAL B C 1
ATOM 11040 O O . VAL B 1 446 ? 15.789 -20.469 19.266 1 95.12 446 VAL B O 1
ATOM 11043 N N . VAL B 1 447 ? 16.766 -19.578 17.516 1 96.44 447 VAL B N 1
ATOM 11044 C CA . VAL B 1 447 ? 15.516 -19.203 16.891 1 96.44 447 VAL B CA 1
ATOM 11045 C C . VAL B 1 447 ? 14.758 -20.469 16.453 1 96.44 447 VAL B C 1
ATOM 11047 O O . VAL B 1 447 ? 13.539 -20.547 16.594 1 96.44 447 VAL B O 1
ATOM 11050 N N . PHE B 1 448 ? 15.469 -21.547 15.977 1 97.62 448 PHE B N 1
ATOM 11051 C CA . PHE B 1 448 ? 14.805 -22.719 15.422 1 97.62 448 PHE B CA 1
ATOM 11052 C C . PHE B 1 448 ? 14.703 -23.828 16.453 1 97.62 448 PHE B C 1
ATOM 11054 O O . PHE B 1 448 ? 14.242 -24.922 16.156 1 97.62 448 PHE B O 1
ATOM 11061 N N . LEU B 1 449 ? 15.078 -23.562 17.656 1 96.81 449 LEU B N 1
ATOM 11062 C CA . LEU B 1 449 ? 15.102 -24.578 18.703 1 96.81 449 LEU B CA 1
ATOM 11063 C C . LEU B 1 449 ? 13.703 -25.141 18.938 1 96.81 449 LEU B C 1
ATOM 11065 O O . LEU B 1 449 ? 13.508 -26.359 18.969 1 96.81 449 LEU B O 1
ATOM 11069 N N . ARG B 1 450 ? 12.758 -24.25 19.094 1 97.06 450 ARG B N 1
ATOM 11070 C CA . ARG B 1 450 ? 11.391 -24.672 19.344 1 97.06 450 ARG B CA 1
ATOM 11071 C C . ARG B 1 450 ? 10.828 -25.469 18.172 1 97.06 450 ARG B C 1
ATOM 11073 O O . ARG B 1 450 ? 10.172 -26.484 18.359 1 97.06 450 ARG B O 1
ATOM 11080 N N . LEU B 1 451 ? 11.031 -25 16.969 1 97.75 451 LEU B N 1
ATOM 11081 C CA . LEU B 1 451 ? 10.555 -25.688 15.773 1 97.75 451 LEU B CA 1
ATOM 11082 C C . LEU B 1 451 ? 11.141 -27.078 15.672 1 97.75 451 LEU B C 1
ATOM 11084 O O . LEU B 1 451 ? 10.414 -28.047 15.438 1 97.75 451 LEU B O 1
ATOM 11088 N N . VAL B 1 452 ? 12.484 -27.25 15.867 1 97.88 452 VAL B N 1
ATOM 11089 C CA . VAL B 1 452 ? 13.172 -28.531 15.727 1 97.88 452 VAL B CA 1
ATOM 11090 C C . VAL B 1 452 ? 12.703 -29.484 16.828 1 97.88 452 VAL B C 1
ATOM 11092 O O . VAL B 1 452 ? 12.539 -30.688 16.578 1 97.88 452 VAL B O 1
ATOM 11095 N N . SER B 1 453 ? 12.477 -28.906 18.047 1 97.44 453 SER B N 1
ATOM 11096 C CA . SER B 1 453 ? 11.961 -29.734 19.125 1 97.44 453 SER B CA 1
ATOM 11097 C C . SER B 1 453 ? 10.586 -30.312 18.781 1 97.44 453 SER B C 1
ATOM 11099 O O . SER B 1 453 ? 10.328 -31.5 19 1 97.44 453 SER B O 1
ATOM 11101 N N . ASP B 1 454 ? 9.742 -29.5 18.266 1 97.5 454 ASP B N 1
ATOM 11102 C CA . ASP B 1 454 ? 8.406 -29.953 17.875 1 97.5 454 ASP B CA 1
ATOM 11103 C C . ASP B 1 454 ? 8.492 -30.953 16.719 1 97.5 454 ASP B C 1
ATOM 11105 O O . ASP B 1 454 ? 7.703 -31.891 16.641 1 97.5 454 ASP B O 1
ATOM 11109 N N . LEU B 1 455 ? 9.391 -30.75 15.773 1 97.69 455 LEU B N 1
ATOM 11110 C CA . LEU B 1 455 ? 9.562 -31.672 14.656 1 97.69 455 LEU B CA 1
ATOM 11111 C C . LEU B 1 455 ? 10.047 -33.031 15.148 1 97.69 455 LEU B C 1
ATOM 11113 O O . LEU B 1 455 ? 9.648 -34.062 14.609 1 97.69 455 LEU B O 1
ATOM 11117 N N . GLN B 1 456 ? 10.93 -33 16.156 1 97.31 456 GLN B N 1
ATOM 11118 C CA . GLN B 1 456 ? 11.391 -34.281 16.734 1 97.31 456 GLN B CA 1
ATOM 11119 C C . GLN B 1 456 ? 10.234 -35.031 17.375 1 97.31 456 GLN B C 1
ATOM 11121 O O . GLN B 1 456 ? 10.164 -36.25 17.266 1 97.31 456 GLN B O 1
ATOM 11126 N N . GLU B 1 457 ? 9.406 -34.281 18.016 1 96.38 457 GLU B N 1
ATOM 11127 C CA . GLU B 1 457 ? 8.227 -34.906 18.609 1 96.38 457 GLU B CA 1
ATOM 11128 C C . GLU B 1 457 ? 7.316 -35.5 17.531 1 96.38 457 GLU B C 1
ATOM 11130 O O . GLU B 1 457 ? 6.707 -36.531 17.75 1 96.38 457 GLU B O 1
ATOM 11135 N N . LEU B 1 458 ? 7.18 -34.875 16.438 1 96.44 458 LEU B N 1
ATOM 11136 C CA . LEU B 1 458 ? 6.359 -35.344 15.336 1 96.44 458 LEU B CA 1
ATOM 11137 C C . LEU B 1 458 ? 6.949 -36.625 14.75 1 96.44 458 LEU B C 1
ATOM 11139 O O . LEU B 1 458 ? 6.211 -37.5 14.273 1 96.44 458 LEU B O 1
ATOM 11143 N N . GLU B 1 459 ? 8.281 -36.75 14.711 1 95.5 459 GLU B N 1
ATOM 11144 C CA . GLU B 1 459 ? 8.945 -37.969 14.203 1 95.5 459 GLU B CA 1
ATOM 11145 C C . GLU B 1 459 ? 8.719 -39.156 15.133 1 95.5 459 GLU B C 1
ATOM 11147 O O . GLU B 1 459 ? 8.531 -40.281 14.68 1 95.5 459 GLU B O 1
ATOM 11152 N N . GLN B 1 460 ? 8.672 -38.875 16.391 1 93.69 460 GLN B N 1
ATOM 11153 C CA . GLN B 1 460 ? 8.594 -39.938 17.391 1 93.69 460 GLN B CA 1
ATOM 11154 C C . GLN B 1 460 ? 7.152 -40.375 17.625 1 93.69 460 GLN B C 1
ATOM 11156 O O . GLN B 1 460 ? 6.848 -41.562 17.594 1 93.69 460 GLN B O 1
ATOM 11161 N N . ASN B 1 461 ? 6.238 -39.375 17.828 1 93.12 461 ASN B N 1
ATOM 11162 C CA . ASN B 1 461 ? 4.863 -39.688 18.219 1 93.12 461 ASN B CA 1
ATOM 11163 C C . ASN B 1 461 ? 3.896 -39.5 17.047 1 93.12 461 ASN B C 1
ATOM 11165 O O . ASN B 1 461 ? 2.744 -39.938 17.109 1 93.12 461 ASN B O 1
ATOM 11169 N N . GLY B 1 462 ? 4.32 -38.906 16.031 1 93.25 462 GLY B N 1
ATOM 11170 C CA . GLY B 1 462 ? 3.477 -38.719 14.867 1 93.25 462 GLY B CA 1
ATOM 11171 C C . GLY B 1 462 ? 2.4 -37.656 15.094 1 93.25 462 GLY B C 1
ATOM 11172 O O . GLY B 1 462 ? 2.363 -37.031 16.141 1 93.25 462 GLY B O 1
ATOM 11173 N N . VAL B 1 463 ? 1.592 -37.406 14.109 1 94.31 463 VAL B N 1
ATOM 11174 C CA . VAL B 1 463 ? 0.473 -36.469 14.156 1 94.31 463 VAL B CA 1
ATOM 11175 C C . VAL B 1 463 ? -0.834 -37.219 13.898 1 94.31 463 VAL B C 1
ATOM 11177 O O . VAL B 1 463 ? -0.871 -38.156 13.109 1 94.31 463 VAL B O 1
ATOM 11180 N N . LYS B 1 464 ? -1.82 -36.75 14.531 1 92.19 464 LYS B N 1
ATOM 11181 C CA . LYS B 1 464 ? -3.111 -37.406 14.414 1 92.19 464 LYS B CA 1
ATOM 11182 C C . LYS B 1 464 ? -3.826 -37 13.133 1 92.19 464 LYS B C 1
ATOM 11184 O O . LYS B 1 464 ? -4.191 -35.844 12.953 1 92.19 464 LYS B O 1
ATOM 11189 N N . ILE B 1 465 ? -3.951 -37.875 12.219 1 91.62 465 ILE B N 1
ATOM 11190 C CA . ILE B 1 465 ? -4.734 -37.688 11 1 91.62 465 ILE B CA 1
ATOM 11191 C C . ILE B 1 465 ? -5.816 -38.781 10.93 1 91.62 465 ILE B C 1
ATOM 11193 O O . ILE B 1 465 ? -5.508 -39.969 10.797 1 91.62 465 ILE B O 1
ATOM 11197 N N . GLY B 1 466 ? -7.047 -38.344 11.016 1 84.25 466 GLY B N 1
ATOM 11198 C CA . GLY B 1 466 ? -8.117 -39.312 11.133 1 84.25 466 GLY B CA 1
ATOM 11199 C C . GLY B 1 466 ? -8.055 -40.125 12.422 1 84.25 466 GLY B C 1
ATOM 11200 O O . GLY B 1 466 ? -8.062 -39.562 13.516 1 84.25 466 GLY B O 1
ATOM 11201 N N . CYS B 1 467 ? -7.887 -41.438 12.312 1 83.75 467 CYS B N 1
ATOM 11202 C CA . CYS B 1 467 ? -7.855 -42.312 13.484 1 83.75 467 CYS B CA 1
ATOM 11203 C C . CYS B 1 467 ? -6.457 -42.875 13.711 1 83.75 467 CYS B C 1
ATOM 11205 O O . CYS B 1 467 ? -6.254 -43.688 14.594 1 83.75 467 CYS B O 1
ATOM 11207 N N . LYS B 1 468 ? -5.504 -42.312 13 1 88.69 468 LYS B N 1
ATOM 11208 C CA . LYS B 1 468 ? -4.152 -42.875 13.086 1 88.69 468 LYS B CA 1
ATOM 11209 C C . LYS B 1 468 ? -3.135 -41.781 13.414 1 88.69 468 LYS B C 1
ATOM 11211 O O . LYS B 1 468 ? -3.35 -40.594 13.109 1 88.69 468 LYS B O 1
ATOM 11216 N N . ASN B 1 469 ? -2.139 -42.188 14.078 1 93.12 469 ASN B N 1
ATOM 11217 C CA . ASN B 1 469 ? -0.969 -41.344 14.281 1 93.12 469 ASN B CA 1
ATOM 11218 C C . ASN B 1 469 ? 0.081 -41.594 13.195 1 93.12 469 ASN B C 1
ATOM 11220 O O . ASN B 1 469 ? 0.671 -42.656 13.117 1 93.12 469 ASN B O 1
ATOM 11224 N N . VAL B 1 470 ? 0.306 -40.656 12.43 1 94.31 470 VAL B N 1
ATOM 11225 C CA . VAL B 1 470 ? 1.16 -40.781 11.258 1 94.31 470 VAL B CA 1
ATOM 11226 C C . VAL B 1 470 ? 2.488 -40.062 11.5 1 94.31 470 VAL B C 1
ATOM 11228 O O . VAL B 1 470 ? 2.512 -38.906 11.906 1 94.31 470 VAL B O 1
ATOM 11231 N N . PRO B 1 471 ? 3.572 -40.781 11.266 1 94.19 471 PRO B N 1
ATOM 11232 C CA . PRO B 1 471 ? 4.875 -40.125 11.406 1 94.19 471 PRO B CA 1
ATOM 11233 C C . PRO B 1 471 ? 5.074 -39 10.414 1 94.19 471 PRO B C 1
ATOM 11235 O O . PRO B 1 471 ? 4.664 -39.094 9.258 1 94.19 471 PRO B O 1
ATOM 11238 N N . THR B 1 472 ? 5.617 -37.906 10.891 1 95.75 472 THR B N 1
ATOM 11239 C CA . THR B 1 472 ? 5.82 -36.688 10.094 1 95.75 472 THR B CA 1
ATOM 11240 C C . THR B 1 472 ? 7.242 -36.188 10.273 1 95.75 472 THR B C 1
ATOM 11242 O O . THR B 1 472 ? 7.773 -36.156 11.383 1 95.75 472 THR B O 1
ATOM 11245 N N . SER B 1 473 ? 7.941 -35.844 9.156 1 95.81 473 SER B N 1
ATOM 11246 C CA . SER B 1 473 ? 9.297 -35.281 9.211 1 95.81 473 SER B CA 1
ATOM 11247 C C . SER B 1 473 ? 9.555 -34.312 8.055 1 95.81 473 SER B C 1
ATOM 11249 O O . SER B 1 473 ? 8.688 -34.125 7.207 1 95.81 473 SER B O 1
ATOM 11251 N N . VAL B 1 474 ? 10.742 -33.75 8.086 1 96.62 474 VAL B N 1
ATOM 11252 C CA . VAL B 1 474 ? 11.109 -32.75 7.082 1 96.62 474 VAL B CA 1
ATOM 11253 C C . VAL B 1 474 ? 11.789 -33.438 5.898 1 96.62 474 VAL B C 1
ATOM 11255 O O . VAL B 1 474 ? 12.664 -34.281 6.086 1 96.62 474 VAL B O 1
ATOM 11258 N N . LEU B 1 475 ? 11.352 -33.125 4.727 1 94.69 475 LEU B N 1
ATOM 11259 C CA . LEU B 1 475 ? 11.953 -33.688 3.514 1 94.69 475 LEU B CA 1
ATOM 11260 C C . LEU B 1 475 ? 13.008 -32.719 2.961 1 94.69 475 LEU B C 1
ATOM 11262 O O . LEU B 1 475 ? 14.164 -33.125 2.758 1 94.69 475 LEU B O 1
ATOM 11266 N N . PHE B 1 476 ? 12.477 -31.453 2.678 1 94.31 476 PHE B N 1
ATOM 11267 C CA . PHE B 1 476 ? 13.336 -30.422 2.115 1 94.31 476 PHE B CA 1
ATOM 11268 C C . PHE B 1 476 ? 13.219 -29.125 2.91 1 94.31 476 PHE B C 1
ATOM 11270 O O . PHE B 1 476 ? 12.18 -28.859 3.506 1 94.31 476 PHE B O 1
ATOM 11277 N N . ILE B 1 477 ? 14.289 -28.406 2.938 1 96.75 477 ILE B N 1
ATOM 11278 C CA . ILE B 1 477 ? 14.258 -27 3.33 1 96.75 477 ILE B CA 1
ATOM 11279 C C . ILE B 1 477 ? 14.695 -26.125 2.156 1 96.75 477 ILE B C 1
ATOM 11281 O O . ILE B 1 477 ? 15.859 -26.172 1.748 1 96.75 477 ILE B O 1
ATOM 11285 N N . LEU B 1 478 ? 13.781 -25.422 1.687 1 96.38 478 LEU B N 1
ATOM 11286 C CA . LEU B 1 478 ? 14.031 -24.609 0.5 1 96.38 478 LEU B CA 1
ATOM 11287 C C . LEU B 1 478 ? 14.469 -23.203 0.886 1 96.38 478 LEU B C 1
ATOM 11289 O O . LEU B 1 478 ? 14.125 -22.719 1.966 1 96.38 478 LEU B O 1
ATOM 11293 N N . GLY B 1 479 ? 15.227 -22.562 0.043 1 93.81 479 GLY B N 1
ATOM 11294 C CA . GLY B 1 479 ? 15.688 -21.203 0.245 1 93.81 479 GLY B CA 1
ATOM 11295 C C . GLY B 1 479 ? 16.609 -20.719 -0.852 1 93.81 479 GLY B C 1
ATOM 11296 O O . GLY B 1 479 ? 17.016 -21.484 -1.723 1 93.81 479 GLY B O 1
ATOM 11297 N N . ASP B 1 480 ? 16.906 -19.469 -0.822 1 92.25 480 ASP B N 1
ATOM 11298 C CA . ASP B 1 480 ? 17.906 -18.938 -1.742 1 92.25 480 ASP B CA 1
ATOM 11299 C C . ASP B 1 480 ? 19.312 -19.375 -1.335 1 92.25 480 ASP B C 1
ATOM 11301 O O . ASP B 1 480 ? 19.484 -20.109 -0.354 1 92.25 480 ASP B O 1
ATOM 11305 N N . ASN B 1 481 ? 20.234 -19.062 -2.113 1 93.56 481 ASN B N 1
ATOM 11306 C CA . ASN B 1 481 ? 21.594 -19.531 -1.841 1 93.56 481 ASN B CA 1
ATOM 11307 C C . ASN B 1 481 ? 22.078 -19.078 -0.473 1 93.56 481 ASN B C 1
ATOM 11309 O O . ASN B 1 481 ? 22.625 -19.859 0.3 1 93.56 481 ASN B O 1
ATOM 11313 N N . LEU B 1 482 ? 21.875 -17.828 -0.167 1 91.5 482 LEU B N 1
ATOM 11314 C CA . LEU B 1 482 ? 22.297 -17.297 1.123 1 91.5 482 LEU B CA 1
ATOM 11315 C C . LEU B 1 482 ? 21.531 -17.969 2.264 1 91.5 482 LEU B C 1
ATOM 11317 O O . LEU B 1 482 ? 22.125 -18.312 3.291 1 91.5 482 LEU B O 1
ATOM 11321 N N . GLY B 1 483 ? 20.203 -18.094 2.07 1 93.25 483 GLY B N 1
ATOM 11322 C CA . GLY B 1 483 ? 19.391 -18.734 3.084 1 93.25 483 GLY B CA 1
ATOM 11323 C C . GLY B 1 483 ? 19.734 -20.188 3.314 1 93.25 483 GLY B C 1
ATOM 11324 O O . GLY B 1 483 ? 19.812 -20.656 4.457 1 93.25 483 GLY B O 1
ATOM 11325 N N . SER B 1 484 ? 19.969 -20.938 2.279 1 95.12 484 SER B N 1
ATOM 11326 C CA . SER B 1 484 ? 20.312 -22.344 2.383 1 95.12 484 SER B CA 1
ATOM 11327 C C . SER B 1 484 ? 21.672 -22.547 3.016 1 95.12 484 SER B C 1
ATOM 11329 O O . SER B 1 484 ? 21.891 -23.516 3.762 1 95.12 484 SER B O 1
ATOM 11331 N N . HIS B 1 485 ? 22.625 -21.641 2.678 1 94.88 485 HIS B N 1
ATOM 11332 C CA . HIS B 1 485 ? 23.938 -21.719 3.311 1 94.88 485 HIS B CA 1
ATOM 11333 C C . HIS B 1 485 ? 23.844 -21.438 4.805 1 94.88 485 HIS B C 1
ATOM 11335 O O . HIS B 1 485 ? 24.547 -22.062 5.605 1 94.88 485 HIS B O 1
ATOM 11341 N N . CYS B 1 486 ? 22.984 -20.516 5.09 1 94.31 486 CYS B N 1
ATOM 11342 C CA . CYS B 1 486 ? 22.781 -20.188 6.5 1 94.31 486 CYS B CA 1
ATOM 11343 C C . CYS B 1 486 ? 22.203 -21.375 7.254 1 94.31 486 CYS B C 1
ATOM 11345 O O . CYS B 1 486 ? 22.75 -21.797 8.281 1 94.31 486 CYS B O 1
ATOM 11347 N N . ILE B 1 487 ? 21.203 -22.047 6.742 1 95.25 487 ILE B N 1
ATOM 11348 C CA . ILE B 1 487 ? 20.516 -23.172 7.383 1 95.25 487 ILE B CA 1
ATOM 11349 C C . ILE B 1 487 ? 21.453 -24.359 7.457 1 95.25 487 ILE B C 1
ATOM 11351 O O . ILE B 1 487 ? 21.406 -25.125 8.43 1 95.25 487 ILE B O 1
ATOM 11355 N N . GLY B 1 488 ? 22.266 -24.469 6.418 1 95.25 488 GLY B N 1
ATOM 11356 C CA . GLY B 1 488 ? 23.156 -25.625 6.352 1 95.25 488 GLY B CA 1
ATOM 11357 C C . GLY B 1 488 ? 24.422 -25.438 7.176 1 95.25 488 GLY B C 1
ATOM 11358 O O . GLY B 1 488 ? 25.172 -26.391 7.383 1 95.25 488 GLY B O 1
ATOM 11359 N N . GLY B 1 489 ? 24.672 -24.219 7.691 1 93.81 489 GLY B N 1
ATOM 11360 C CA . GLY B 1 489 ? 25.875 -23.953 8.445 1 93.81 489 GLY B CA 1
ATOM 11361 C C . GLY B 1 489 ? 27.094 -23.734 7.562 1 93.81 489 GLY B C 1
ATOM 11362 O O . GLY B 1 489 ? 28.234 -23.953 7.996 1 93.81 489 GLY B O 1
ATOM 11363 N N . PHE B 1 490 ? 26.906 -23.453 6.359 1 94.31 490 PHE B N 1
ATOM 11364 C CA . PHE B 1 490 ? 27.984 -23.219 5.406 1 94.31 490 PHE B CA 1
ATOM 11365 C C . PHE B 1 490 ? 28.391 -21.75 5.414 1 94.31 490 PHE B C 1
ATOM 11367 O O . PHE B 1 490 ? 27.672 -20.906 5.969 1 94.31 490 PHE B O 1
ATOM 11374 N N . CYS B 1 491 ? 29.484 -21.469 4.801 1 92.5 491 CYS B N 1
ATOM 11375 C CA . CYS B 1 491 ? 29.953 -20.094 4.688 1 92.5 491 CYS B CA 1
ATOM 11376 C C . CYS B 1 491 ? 29.047 -19.281 3.783 1 92.5 491 CYS B C 1
ATOM 11378 O O . CYS B 1 491 ? 28.656 -19.734 2.707 1 92.5 491 CYS B O 1
ATOM 11380 N N . GLN B 1 492 ? 28.719 -18.094 4.219 1 89.56 492 GLN B N 1
ATOM 11381 C CA . GLN B 1 492 ? 27.766 -17.266 3.512 1 89.56 492 GLN B CA 1
ATOM 11382 C C . GLN B 1 492 ? 28.469 -16.25 2.605 1 89.56 492 GLN B C 1
ATOM 11384 O O . GLN B 1 492 ? 27.812 -15.422 1.973 1 89.56 492 GLN B O 1
ATOM 11389 N N . ASN B 1 493 ? 29.672 -16.312 2.465 1 87.5 493 ASN B N 1
ATOM 11390 C CA . ASN B 1 493 ? 30.438 -15.445 1.574 1 87.5 493 ASN B CA 1
ATOM 11391 C C . ASN B 1 493 ? 30.797 -16.156 0.276 1 87.5 493 ASN B C 1
ATOM 11393 O O . ASN B 1 493 ? 31.578 -17.125 0.287 1 87.5 493 ASN B O 1
ATOM 11397 N N . PHE B 1 494 ? 30.359 -15.656 -0.77 1 87.94 494 PHE B N 1
ATOM 11398 C CA . PHE B 1 494 ? 30.547 -16.344 -2.047 1 87.94 494 PHE B CA 1
ATOM 11399 C C . PHE B 1 494 ? 31.688 -15.711 -2.83 1 87.94 494 PHE B C 1
ATOM 11401 O O . PHE B 1 494 ? 32.062 -16.219 -3.889 1 87.94 494 PHE B O 1
ATOM 11408 N N . SER B 1 495 ? 32.281 -14.578 -2.346 1 84.5 495 SER B N 1
ATOM 11409 C CA . SER B 1 495 ? 33.25 -13.852 -3.129 1 84.5 495 SER B CA 1
ATOM 11410 C C . SER B 1 495 ? 34.688 -14.164 -2.652 1 84.5 495 SER B C 1
ATOM 11412 O O . SER B 1 495 ? 35.562 -14.406 -3.465 1 84.5 495 SER B O 1
ATOM 11414 N N . SER B 1 496 ? 34.875 -14.203 -1.38 1 83.38 496 SER B N 1
ATOM 11415 C CA . SER B 1 496 ? 36.25 -14.227 -0.885 1 83.38 496 SER B CA 1
ATOM 11416 C C . SER B 1 496 ? 36.594 -15.586 -0.3 1 83.38 496 SER B C 1
ATOM 11418 O O . SER B 1 496 ? 37.781 -15.984 -0.311 1 83.38 496 SER B O 1
ATOM 11420 N N . HIS B 1 497 ? 35.688 -16.328 0.108 1 86.81 497 HIS B N 1
ATOM 11421 C CA . HIS B 1 497 ? 36.031 -17.594 0.74 1 86.81 497 HIS B CA 1
ATOM 11422 C C . HIS B 1 497 ? 36.375 -18.641 -0.302 1 86.81 497 HIS B C 1
ATOM 11424 O O . HIS B 1 497 ? 35.781 -18.703 -1.372 1 86.81 497 HIS B O 1
ATOM 11430 N N . PRO B 1 498 ? 37.219 -19.469 0.032 1 89.31 498 PRO B N 1
ATOM 11431 C CA . PRO B 1 498 ? 37.688 -20.453 -0.947 1 89.31 498 PRO B CA 1
ATOM 11432 C C . PRO B 1 498 ? 36.625 -21.484 -1.305 1 89.31 498 PRO B C 1
ATOM 11434 O O . PRO B 1 498 ? 36.5 -21.875 -2.471 1 89.31 498 PRO B O 1
ATOM 11437 N N . PHE B 1 499 ? 35.875 -22.016 -0.285 1 92.25 499 PHE B N 1
ATOM 11438 C CA . PHE B 1 499 ? 34.844 -22.984 -0.546 1 92.25 499 PHE B CA 1
ATOM 11439 C C . PHE B 1 499 ? 33.5 -22.312 -0.748 1 92.25 499 PHE B C 1
ATOM 11441 O O . PHE B 1 499 ? 32.969 -21.672 0.171 1 92.25 499 PHE B O 1
ATOM 11448 N N . ILE B 1 500 ? 32.875 -22.5 -1.874 1 90.94 500 ILE B N 1
ATOM 11449 C CA . ILE B 1 500 ? 31.703 -21.672 -2.203 1 90.94 500 ILE B CA 1
ATOM 11450 C C . ILE B 1 500 ? 30.484 -22.562 -2.4 1 90.94 500 ILE B C 1
ATOM 11452 O O . ILE B 1 500 ? 29.344 -22.078 -2.418 1 90.94 500 ILE B O 1
ATOM 11456 N N . CYS B 1 501 ? 30.641 -23.875 -2.502 1 94 501 CYS B N 1
ATOM 11457 C CA . CYS B 1 501 ? 29.547 -24.75 -2.898 1 94 501 CYS B CA 1
ATOM 11458 C C . CYS B 1 501 ? 29.062 -25.594 -1.725 1 94 501 CYS B C 1
ATOM 11460 O O . CYS B 1 501 ? 29.875 -26.109 -0.947 1 94 501 CYS B O 1
ATOM 11462 N N . ARG B 1 502 ? 27.812 -25.75 -1.536 1 93.75 502 ARG B N 1
ATOM 11463 C CA . ARG B 1 502 ? 27.281 -26.562 -0.444 1 93.75 502 ARG B CA 1
ATOM 11464 C C . ARG B 1 502 ? 27.109 -28.016 -0.869 1 93.75 502 ARG B C 1
ATOM 11466 O O . ARG B 1 502 ? 26.875 -28.891 -0.032 1 93.75 502 ARG B O 1
ATOM 11473 N N . PHE B 1 503 ? 27.328 -28.359 -2.178 1 95.19 503 PHE B N 1
ATOM 11474 C CA . PHE B 1 503 ? 27.141 -29.719 -2.66 1 95.19 503 PHE B CA 1
ATOM 11475 C C . PHE B 1 503 ? 28.484 -30.438 -2.789 1 95.19 503 PHE B C 1
ATOM 11477 O O . PHE B 1 503 ? 28.531 -31.672 -2.838 1 95.19 503 PHE B O 1
ATOM 11484 N N . CYS B 1 504 ? 29.531 -29.625 -2.979 1 94.88 504 CYS B N 1
ATOM 11485 C CA . CYS B 1 504 ? 30.844 -30.25 -3.137 1 94.88 504 CYS B CA 1
ATOM 11486 C C . CYS B 1 504 ? 31.938 -29.391 -2.498 1 94.88 504 CYS B C 1
ATOM 11488 O O . CYS B 1 504 ? 31.641 -28.344 -1.917 1 94.88 504 CYS B O 1
ATOM 11490 N N . LEU B 1 505 ? 33.219 -29.875 -2.545 1 94.75 505 LEU B N 1
ATOM 11491 C CA . LEU B 1 505 ? 34.344 -29.203 -1.893 1 94.75 505 LEU B CA 1
ATOM 11492 C C . LEU B 1 505 ? 35.188 -28.469 -2.914 1 94.75 505 LEU B C 1
ATOM 11494 O O . LEU B 1 505 ? 36.406 -28.422 -2.773 1 94.75 505 LEU B O 1
ATOM 11498 N N . ILE B 1 506 ? 34.531 -27.922 -3.895 1 93.69 506 ILE B N 1
ATOM 11499 C CA . ILE B 1 506 ? 35.281 -27.203 -4.914 1 93.69 506 ILE B CA 1
ATOM 11500 C C . ILE B 1 506 ? 35.781 -25.875 -4.34 1 93.69 506 ILE B C 1
ATOM 11502 O O . ILE B 1 506 ? 35.094 -25.25 -3.518 1 93.69 506 ILE B O 1
ATOM 11506 N N . THR B 1 507 ? 36.969 -25.422 -4.723 1 92.5 507 THR B N 1
ATOM 11507 C CA . THR B 1 507 ? 37.5 -24.125 -4.316 1 92.5 507 THR B CA 1
ATOM 11508 C C . THR B 1 507 ? 37.406 -23.125 -5.457 1 92.5 507 THR B C 1
ATOM 11510 O O . THR B 1 507 ? 37.281 -23.5 -6.621 1 92.5 507 THR B O 1
ATOM 11513 N N . HIS B 1 508 ? 37.438 -21.891 -5.121 1 91.19 508 HIS B N 1
ATOM 11514 C CA . HIS B 1 508 ? 37.406 -20.812 -6.105 1 91.19 508 HIS B CA 1
ATOM 11515 C C . HIS B 1 508 ? 38.531 -20.938 -7.113 1 91.19 508 HIS B C 1
ATOM 11517 O O . HIS B 1 508 ? 38.344 -20.703 -8.305 1 91.19 508 HIS B O 1
ATOM 11523 N N . ALA B 1 509 ? 39.656 -21.297 -6.629 1 91.31 509 ALA B N 1
ATOM 11524 C CA . ALA B 1 509 ? 40.875 -21.406 -7.465 1 91.31 509 ALA B CA 1
ATOM 11525 C C . ALA B 1 509 ? 40.719 -22.531 -8.477 1 91.31 509 ALA B C 1
ATOM 11527 O O . ALA B 1 509 ? 41.031 -22.359 -9.656 1 91.31 509 ALA B O 1
ATOM 11528 N N . ASP B 1 510 ? 40.219 -23.656 -8.008 1 93.19 510 ASP B N 1
ATOM 11529 C CA . ASP B 1 510 ? 40 -24.797 -8.898 1 93.19 510 ASP B CA 1
ATOM 11530 C C . ASP B 1 510 ? 39 -24.453 -9.992 1 93.19 510 ASP B C 1
ATOM 11532 O O . ASP B 1 510 ? 39.156 -24.844 -11.148 1 93.19 510 ASP B O 1
ATOM 11536 N N . PHE B 1 511 ? 37.938 -23.781 -9.625 1 92.56 511 PHE B N 1
ATOM 11537 C CA . PHE B 1 511 ? 36.875 -23.453 -10.555 1 92.56 511 PHE B CA 1
ATOM 11538 C C . PHE B 1 511 ? 37.375 -22.469 -11.609 1 92.56 511 PHE B C 1
ATOM 11540 O O . PHE B 1 511 ? 36.969 -22.547 -12.773 1 92.56 511 PHE B O 1
ATOM 11547 N N . ARG B 1 512 ? 38.219 -21.531 -11.211 1 89.44 512 ARG B N 1
ATOM 11548 C CA . ARG B 1 512 ? 38.75 -20.531 -12.125 1 89.44 512 ARG B CA 1
ATOM 11549 C C . ARG B 1 512 ? 39.688 -21.156 -13.133 1 89.44 512 ARG B C 1
ATOM 11551 O O . ARG B 1 512 ? 39.781 -20.734 -14.289 1 89.44 512 ARG B O 1
ATOM 11558 N N . GLU B 1 513 ? 40.406 -22.188 -12.664 1 91.25 513 GLU B N 1
ATOM 11559 C CA . GLU B 1 513 ? 41.344 -22.859 -13.539 1 91.25 513 GLU B CA 1
ATOM 11560 C C . GLU B 1 513 ? 40.656 -23.766 -14.539 1 91.25 513 GLU B C 1
ATOM 11562 O O . GLU B 1 513 ? 40.938 -23.719 -15.742 1 91.25 513 GLU B O 1
ATOM 11567 N N . ASN B 1 514 ? 39.719 -24.594 -13.992 1 93.19 514 ASN B N 1
ATOM 11568 C CA . ASN B 1 514 ? 38.938 -25.5 -14.836 1 93.19 514 ASN B CA 1
ATOM 11569 C C . ASN B 1 514 ? 37.5 -25.594 -14.375 1 93.19 514 ASN B C 1
ATOM 11571 O O . ASN B 1 514 ? 37.219 -26.234 -13.359 1 93.19 514 ASN B O 1
ATOM 11575 N N . PRO B 1 515 ? 36.625 -25.062 -15.227 1 92.94 515 PRO B N 1
ATOM 11576 C CA . PRO B 1 515 ? 35.219 -25.062 -14.828 1 92.94 515 PRO B CA 1
ATOM 11577 C C . PRO B 1 515 ? 34.625 -26.469 -14.758 1 92.94 515 PRO B C 1
ATOM 11579 O O . PRO B 1 515 ? 33.562 -26.656 -14.148 1 92.94 515 PRO B O 1
ATOM 11582 N N . LEU B 1 516 ? 35.25 -27.5 -15.336 1 93.38 516 LEU B N 1
ATOM 11583 C CA . LEU B 1 516 ? 34.688 -28.859 -15.375 1 93.38 516 LEU B CA 1
ATOM 11584 C C . LEU B 1 516 ? 35.344 -29.734 -14.312 1 93.38 516 LEU B C 1
ATOM 11586 O O . LEU B 1 516 ? 35.125 -30.953 -14.281 1 93.38 516 LEU B O 1
ATOM 11590 N N . THR B 1 517 ? 36 -29.109 -13.383 1 90.94 517 THR B N 1
ATOM 11591 C CA . THR B 1 517 ? 36.656 -29.875 -12.328 1 90.94 517 THR B CA 1
ATOM 11592 C C . THR B 1 517 ? 35.625 -30.547 -11.43 1 90.94 517 THR B C 1
ATOM 11594 O O . THR B 1 517 ? 34.625 -29.922 -11.031 1 90.94 517 THR B O 1
ATOM 11597 N N . ASN B 1 518 ? 35.781 -31.812 -11.258 1 89.69 518 ASN B N 1
ATOM 11598 C CA . ASN B 1 518 ? 34.906 -32.562 -10.344 1 89.69 518 ASN B CA 1
ATOM 11599 C C . ASN B 1 518 ? 35.531 -32.625 -8.945 1 89.69 518 ASN B C 1
ATOM 11601 O O . ASN B 1 518 ? 36.531 -33.312 -8.734 1 89.69 518 ASN B O 1
ATOM 11605 N N . ALA B 1 519 ? 34.938 -31.969 -8.094 1 92.31 519 ALA B N 1
ATOM 11606 C CA . ALA B 1 519 ? 35.375 -32 -6.699 1 92.31 519 ALA B CA 1
ATOM 11607 C C . ALA B 1 519 ? 34.625 -33.062 -5.91 1 92.31 519 ALA B C 1
ATOM 11609 O O . ALA B 1 519 ? 33.625 -33.625 -6.387 1 92.31 519 ALA B O 1
ATOM 11610 N N . GLU B 1 520 ? 35.156 -33.375 -4.75 1 93.69 520 GLU B N 1
ATOM 11611 C CA . GLU B 1 520 ? 34.531 -34.344 -3.865 1 93.69 520 GLU B CA 1
ATOM 11612 C C . GLU B 1 520 ? 33.156 -33.812 -3.383 1 93.69 520 GLU B C 1
ATOM 11614 O O . GLU B 1 520 ? 33.031 -32.656 -2.984 1 93.69 520 GLU B O 1
ATOM 11619 N N . LEU B 1 521 ? 32.219 -34.719 -3.529 1 94.12 521 LEU B N 1
ATOM 11620 C CA . LEU B 1 521 ? 30.875 -34.344 -3.105 1 94.12 521 LEU B CA 1
ATOM 11621 C C . LEU B 1 521 ? 30.797 -34.281 -1.584 1 94.12 521 LEU B C 1
ATOM 11623 O O . LEU B 1 521 ? 31.5 -35 -0.884 1 94.12 521 LEU B O 1
ATOM 11627 N N . ARG B 1 522 ? 30.016 -33.438 -1.142 1 93.81 522 ARG B N 1
ATOM 11628 C CA . ARG B 1 522 ? 29.766 -33.344 0.294 1 93.81 522 ARG B CA 1
ATOM 11629 C C . ARG B 1 522 ? 28.859 -34.5 0.745 1 93.81 522 ARG B C 1
ATOM 11631 O O . ARG B 1 522 ? 27.844 -34.781 0.113 1 93.81 522 ARG B O 1
ATOM 11638 N N . THR B 1 523 ? 29.281 -35.25 1.692 1 93.56 523 THR B N 1
ATOM 11639 C CA . THR B 1 523 ? 28.531 -36.344 2.293 1 93.56 523 THR B CA 1
ATOM 11640 C C . THR B 1 523 ? 28.328 -36.094 3.787 1 93.56 523 THR B C 1
ATOM 11642 O O . THR B 1 523 ? 28.906 -35.188 4.359 1 93.56 523 THR B O 1
ATOM 11645 N N . VAL B 1 524 ? 27.453 -36.906 4.367 1 94.81 524 VAL B N 1
ATOM 11646 C CA . VAL B 1 524 ? 27.188 -36.812 5.797 1 94.81 524 VAL B CA 1
ATOM 11647 C C . VAL B 1 524 ? 28.469 -37.031 6.578 1 94.81 524 VAL B C 1
ATOM 11649 O O . VAL B 1 524 ? 28.75 -36.312 7.547 1 94.81 524 VAL B O 1
ATOM 11652 N N . ASP B 1 525 ? 29.297 -37.875 6.051 1 93.94 525 ASP B N 1
ATOM 11653 C CA . ASP B 1 525 ? 30.547 -38.25 6.73 1 93.94 525 ASP B CA 1
ATOM 11654 C C . ASP B 1 525 ? 31.547 -37.094 6.691 1 93.94 525 ASP B C 1
ATOM 11656 O O . ASP B 1 525 ? 32.156 -36.75 7.707 1 93.94 525 ASP B O 1
ATOM 11660 N N . ASN B 1 526 ? 31.719 -36.562 5.547 1 93.81 526 ASN B N 1
ATOM 11661 C CA . ASN B 1 526 ? 32.656 -35.438 5.441 1 93.81 526 ASN B CA 1
ATOM 11662 C C . ASN B 1 526 ? 32.188 -34.219 6.234 1 93.81 526 ASN B C 1
ATOM 11664 O O . ASN B 1 526 ? 33 -33.438 6.711 1 93.81 526 ASN B O 1
ATOM 11668 N N . TYR B 1 527 ? 30.891 -34.062 6.25 1 95.06 527 TYR B N 1
ATOM 11669 C CA . TYR B 1 527 ? 30.328 -32.969 7.039 1 95.06 527 TYR B CA 1
ATOM 11670 C C . TYR B 1 527 ? 30.609 -33.188 8.523 1 95.06 527 TYR B C 1
ATOM 11672 O O . TYR B 1 527 ? 31.031 -32.25 9.203 1 95.06 527 TYR B O 1
ATOM 11680 N N . GLU B 1 528 ? 30.406 -34.375 9.039 1 94.56 528 GLU B N 1
ATOM 11681 C CA . GLU B 1 528 ? 30.625 -34.688 10.445 1 94.56 528 GLU B CA 1
ATOM 11682 C C . GLU B 1 528 ? 32.094 -34.594 10.805 1 94.56 528 GLU B C 1
ATOM 11684 O O . GLU B 1 528 ? 32.438 -34.188 11.914 1 94.56 528 GLU B O 1
ATOM 11689 N N . GLU B 1 529 ? 32.906 -34.969 9.867 1 93.25 529 GLU B N 1
ATOM 11690 C CA . GLU B 1 529 ? 34.344 -34.844 10.086 1 93.25 529 GLU B CA 1
ATOM 11691 C C . GLU B 1 529 ? 34.781 -33.375 10.234 1 93.25 529 GLU B C 1
ATOM 11693 O O . GLU B 1 529 ? 35.625 -33.062 11.078 1 93.25 529 GLU B O 1
ATOM 11698 N N . ALA B 1 530 ? 34.188 -32.625 9.375 1 93.06 530 ALA B N 1
ATOM 11699 C CA . ALA B 1 530 ? 34.5 -31.188 9.438 1 93.06 530 ALA B CA 1
ATOM 11700 C C . ALA B 1 530 ? 34 -30.578 10.758 1 93.06 530 ALA B C 1
ATOM 11702 O O . ALA B 1 530 ? 34.688 -29.719 11.336 1 93.06 530 ALA B O 1
ATOM 11703 N N . ILE B 1 531 ? 32.875 -30.984 11.211 1 93.38 531 ILE B N 1
ATOM 11704 C CA . ILE B 1 531 ? 32.312 -30.5 12.469 1 93.38 531 ILE B CA 1
ATOM 11705 C C . ILE B 1 531 ? 33.219 -30.953 13.633 1 93.38 531 ILE B C 1
ATOM 11707 O O . ILE B 1 531 ? 33.469 -30.172 14.555 1 93.38 531 ILE B O 1
ATOM 11711 N N . ALA B 1 532 ? 33.625 -32.188 13.609 1 92.06 532 ALA B N 1
ATOM 11712 C CA . ALA B 1 532 ? 34.531 -32.688 14.641 1 92.06 532 ALA B CA 1
ATOM 11713 C C . ALA B 1 532 ? 35.812 -31.906 14.695 1 92.06 532 ALA B C 1
ATOM 11715 O O . ALA B 1 532 ? 36.344 -31.625 15.773 1 92.06 532 ALA B O 1
ATOM 11716 N N . HIS B 1 533 ? 36.25 -31.609 13.539 1 91.75 533 HIS B N 1
ATOM 11717 C CA . HIS B 1 533 ? 37.469 -30.797 13.453 1 91.75 533 HIS B CA 1
ATOM 11718 C C . HIS B 1 533 ? 37.25 -29.422 14.062 1 91.75 533 HIS B C 1
ATOM 11720 O O . HIS B 1 533 ? 38.125 -28.906 14.758 1 91.75 533 HIS B O 1
ATOM 11726 N N . LEU B 1 534 ? 36.156 -28.781 13.781 1 90.5 534 LEU B N 1
ATOM 11727 C CA . LEU B 1 534 ? 35.844 -27.453 14.289 1 90.5 534 LEU B CA 1
ATOM 11728 C C . LEU B 1 534 ? 35.688 -27.469 15.812 1 90.5 534 LEU B C 1
ATOM 11730 O O . LEU B 1 534 ? 36.062 -26.516 16.484 1 90.5 534 LEU B O 1
ATOM 11734 N N . GLU B 1 535 ? 35.062 -28.484 16.344 1 86.56 535 GLU B N 1
ATOM 11735 C CA . GLU B 1 535 ? 34.875 -28.609 17.781 1 86.56 535 GLU B CA 1
ATOM 11736 C C . GLU B 1 535 ? 36.188 -28.828 18.5 1 86.56 535 GLU B C 1
ATOM 11738 O O . GLU B 1 535 ? 36.375 -28.359 19.625 1 86.56 535 GLU B O 1
ATOM 11743 N N . THR B 1 536 ? 37.125 -29.562 17.938 1 84.56 536 THR B N 1
ATOM 11744 C CA . THR B 1 536 ? 38.406 -29.875 18.562 1 84.56 536 THR B CA 1
ATOM 11745 C C . THR B 1 536 ? 39.344 -28.672 18.5 1 84.56 536 THR B C 1
ATOM 11747 O O . THR B 1 536 ? 40.188 -28.484 19.375 1 84.56 536 THR B O 1
ATOM 11750 N N . HIS B 1 537 ? 39.188 -27.828 17.438 1 78.19 537 HIS B N 1
ATOM 11751 C CA . HIS B 1 537 ? 40.094 -26.688 17.281 1 78.19 537 HIS B CA 1
ATOM 11752 C C . HIS B 1 537 ? 39.375 -25.375 17.578 1 78.19 537 HIS B C 1
ATOM 11754 O O . HIS B 1 537 ? 39.688 -24.344 16.953 1 78.19 537 HIS B O 1
ATOM 11760 N N . LEU B 1 538 ? 38.375 -25.375 18.375 1 66.62 538 LEU B N 1
ATOM 11761 C CA . LEU B 1 538 ? 37.562 -24.203 18.719 1 66.62 538 LEU B CA 1
ATOM 11762 C C . LEU B 1 538 ? 38.438 -23.016 19.078 1 66.62 538 LEU B C 1
ATOM 11764 O O . LEU B 1 538 ? 38.125 -21.875 18.781 1 66.62 538 LEU B O 1
ATOM 11768 N N . GLU B 1 539 ? 39.594 -23.156 19.766 1 58.69 539 GLU B N 1
ATOM 11769 C CA . GLU B 1 539 ? 40.438 -22.094 20.297 1 58.69 539 GLU B CA 1
ATOM 11770 C C . GLU B 1 539 ? 41.125 -21.328 19.172 1 58.69 539 GLU B C 1
ATOM 11772 O O . GLU B 1 539 ? 41.5 -20.156 19.328 1 58.69 539 GLU B O 1
ATOM 11777 N N . LYS B 1 540 ? 41.438 -22 18.016 1 54.03 540 LYS B N 1
ATOM 11778 C CA . LYS B 1 540 ? 42.344 -21.375 17.047 1 54.03 540 LYS B CA 1
ATOM 11779 C C . LYS B 1 540 ? 41.531 -20.5 16.062 1 54.03 540 LYS B C 1
ATOM 11781 O O . LYS B 1 540 ? 42.125 -19.953 15.117 1 54.03 540 LYS B O 1
ATOM 11786 N N . HIS B 1 541 ? 40.469 -20 16.391 1 60.56 541 HIS B N 1
ATOM 11787 C CA . HIS B 1 541 ? 39.656 -19.078 15.578 1 60.56 541 HIS B CA 1
ATOM 11788 C C . HIS B 1 541 ? 39.688 -19.516 14.117 1 60.56 541 HIS B C 1
ATOM 11790 O O . HIS B 1 541 ? 39.875 -18.688 13.227 1 60.56 541 HIS B O 1
ATOM 11796 N N . GLU B 1 542 ? 39.781 -20.812 13.828 1 65.38 542 GLU B N 1
ATOM 11797 C CA . GLU B 1 542 ? 39.875 -21.328 12.469 1 65.38 542 GLU B CA 1
ATOM 11798 C C . GLU B 1 542 ? 38.5 -21.406 11.805 1 65.38 542 GLU B C 1
ATOM 11800 O O . GLU B 1 542 ? 38.281 -22.219 10.898 1 65.38 542 GLU B O 1
ATOM 11805 N N . LYS B 1 543 ? 37.531 -20.734 12.289 1 71.81 543 LYS B N 1
ATOM 11806 C CA . LYS B 1 543 ? 36.281 -20.641 11.547 1 71.81 543 LYS B CA 1
ATOM 11807 C C . LYS B 1 543 ? 36.406 -19.703 10.352 1 71.81 543 LYS B C 1
ATOM 11809 O O . LYS B 1 543 ? 37 -18.625 10.469 1 71.81 543 LYS B O 1
ATOM 11814 N N . PRO B 1 544 ? 36.031 -20.469 9.156 1 85.38 544 PRO B N 1
ATOM 11815 C CA . PRO B 1 544 ? 35.375 -21.672 8.656 1 85.38 544 PRO B CA 1
ATOM 11816 C C . PRO B 1 544 ? 36.344 -22.766 8.242 1 85.38 544 PRO B C 1
ATOM 11818 O O . PRO B 1 544 ? 37.5 -22.469 7.879 1 85.38 544 PRO B O 1
ATOM 11821 N N . PHE B 1 545 ? 35.906 -24.047 8.438 1 89.25 545 PHE B N 1
ATOM 11822 C CA . PHE B 1 545 ? 36.719 -25.172 7.977 1 89.25 545 PHE B CA 1
ATOM 11823 C C . PHE B 1 545 ? 36.031 -25.859 6.801 1 89.25 545 PHE B C 1
ATOM 11825 O O . PHE B 1 545 ? 34.875 -26.297 6.898 1 89.25 545 PHE B O 1
ATOM 11832 N N . LYS B 1 546 ? 36.688 -26 5.672 1 91.38 546 LYS B N 1
ATOM 11833 C CA . LYS B 1 546 ? 36.188 -26.578 4.43 1 91.38 546 LYS B CA 1
ATOM 11834 C C . LYS B 1 546 ? 34.812 -26.016 4.074 1 91.38 546 LYS B C 1
ATOM 11836 O O . LYS B 1 546 ? 33.906 -26.766 3.689 1 91.38 546 LYS B O 1
ATOM 11841 N N . GLY B 1 547 ? 34.594 -24.781 4.375 1 91.44 547 GLY B N 1
ATOM 11842 C CA . GLY B 1 547 ? 33.375 -24.078 4.02 1 91.44 547 GLY B CA 1
ATOM 11843 C C . GLY B 1 547 ? 32.281 -24.234 5.062 1 91.44 547 GLY B C 1
ATOM 11844 O O . GLY B 1 547 ? 31.172 -23.734 4.879 1 91.44 547 GLY B O 1
ATOM 11845 N N . ILE B 1 548 ? 32.531 -24.922 6.172 1 94.19 548 ILE B N 1
ATOM 11846 C CA . ILE B 1 548 ? 31.516 -25.125 7.215 1 94.19 548 ILE B CA 1
ATOM 11847 C C . ILE B 1 548 ? 31.844 -24.234 8.422 1 94.19 548 ILE B C 1
ATOM 11849 O O . ILE B 1 548 ? 33 -24.203 8.875 1 94.19 548 ILE B O 1
ATOM 11853 N N . VAL B 1 549 ? 30.859 -23.5 8.867 1 92 549 VAL B N 1
ATOM 11854 C CA . VAL B 1 549 ? 31.031 -22.562 9.977 1 92 549 VAL B CA 1
ATOM 11855 C C . VAL B 1 549 ? 30.547 -23.203 11.273 1 92 549 VAL B C 1
ATOM 11857 O O . VAL B 1 549 ? 31.188 -23.078 12.312 1 92 549 VAL B O 1
ATOM 11860 N N . SER B 1 550 ? 29.359 -23.828 11.219 1 91.5 550 SER B N 1
ATOM 11861 C CA . SER B 1 550 ? 28.766 -24.453 12.398 1 91.5 550 SER B CA 1
ATOM 11862 C C . SER B 1 550 ? 27.797 -25.578 12 1 91.5 550 SER B C 1
ATOM 11864 O O . SER B 1 550 ? 27.422 -25.688 10.836 1 91.5 550 SER B O 1
ATOM 11866 N N . ASN B 1 551 ? 27.547 -26.422 12.93 1 93.75 551 ASN B N 1
ATOM 11867 C CA . ASN B 1 551 ? 26.594 -27.5 12.695 1 93.75 551 ASN B CA 1
ATOM 11868 C C . ASN B 1 551 ? 25.156 -26.984 12.617 1 93.75 551 ASN B C 1
ATOM 11870 O O . ASN B 1 551 ? 24.766 -26.141 13.422 1 93.75 551 ASN B O 1
ATOM 11874 N N . SER B 1 552 ? 24.453 -27.422 11.617 1 95.81 552 SER B N 1
ATOM 11875 C CA . SER B 1 552 ? 23.062 -27.016 11.469 1 95.81 552 SER B CA 1
ATOM 11876 C C . SER B 1 552 ? 22.188 -27.625 12.562 1 95.81 552 SER B C 1
ATOM 11878 O O . SER B 1 552 ? 22.328 -28.812 12.883 1 95.81 552 SER B O 1
ATOM 11880 N N . ILE B 1 553 ? 21.312 -26.906 13.117 1 96.25 553 ILE B N 1
ATOM 11881 C CA . ILE B 1 553 ? 20.422 -27.359 14.172 1 96.25 553 ILE B CA 1
ATOM 11882 C C . ILE B 1 553 ? 19.469 -28.422 13.609 1 96.25 553 ILE B C 1
ATOM 11884 O O . ILE B 1 553 ? 18.969 -29.266 14.352 1 96.25 553 ILE B O 1
ATOM 11888 N N . PHE B 1 554 ? 19.203 -28.469 12.328 1 96.94 554 PHE B N 1
ATOM 11889 C CA . PHE B 1 554 ? 18.234 -29.375 11.711 1 96.94 554 PHE B CA 1
ATOM 11890 C C . PHE B 1 554 ? 18.812 -30.797 11.602 1 96.94 554 PHE B C 1
ATOM 11892 O O . PHE B 1 554 ? 18.078 -31.75 11.367 1 96.94 554 PHE B O 1
ATOM 11899 N N . ASN B 1 555 ? 20.125 -30.922 11.719 1 96.31 555 ASN B N 1
ATOM 11900 C CA . ASN B 1 555 ? 20.766 -32.25 11.695 1 96.31 555 ASN B CA 1
ATOM 11901 C C . ASN B 1 555 ? 20.422 -33.031 12.953 1 96.31 555 ASN B C 1
ATOM 11903 O O . ASN B 1 555 ? 20.734 -34.219 13.039 1 96.31 555 ASN B O 1
ATOM 11907 N N . ARG B 1 556 ? 19.719 -32.406 13.891 1 95.44 556 ARG B N 1
ATOM 11908 C CA . ARG B 1 556 ? 19.25 -33.125 15.086 1 95.44 556 ARG B CA 1
ATOM 11909 C C . ARG B 1 556 ? 18.062 -34 14.773 1 95.44 556 ARG B C 1
ATOM 11911 O O . ARG B 1 556 ? 17.703 -34.875 15.578 1 95.44 556 ARG B O 1
ATOM 11918 N N . LEU B 1 557 ? 17.438 -33.781 13.68 1 96.06 557 LEU B N 1
ATOM 11919 C CA . LEU B 1 557 ? 16.328 -34.625 13.258 1 96.06 557 LEU B CA 1
ATOM 11920 C C . LEU B 1 557 ? 16.828 -36.031 12.844 1 96.06 557 LEU B C 1
ATOM 11922 O O . LEU B 1 557 ? 17.922 -36.156 12.289 1 96.06 557 LEU B O 1
ATOM 11926 N N . ARG B 1 558 ? 16.016 -36.938 13.062 1 94.31 558 ARG B N 1
ATOM 11927 C CA . ARG B 1 558 ? 16.422 -38.344 12.82 1 94.31 558 ARG B CA 1
ATOM 11928 C C . ARG B 1 558 ? 16.453 -38.656 11.328 1 94.31 558 ARG B C 1
ATOM 11930 O O . ARG B 1 558 ? 17.312 -39.375 10.867 1 94.31 558 ARG B O 1
ATOM 11937 N N . TYR B 1 559 ? 15.562 -38.125 10.594 1 94.38 559 TYR B N 1
ATOM 11938 C CA . TYR B 1 559 ? 15.383 -38.562 9.211 1 94.38 559 TYR B CA 1
ATOM 11939 C C . TYR B 1 559 ? 15.82 -37.469 8.242 1 94.38 559 TYR B C 1
ATOM 11941 O O . TYR B 1 559 ? 15.461 -37.5 7.062 1 94.38 559 TYR B O 1
ATOM 11949 N N . PHE B 1 560 ? 16.5 -36.406 8.711 1 95.38 560 PHE B N 1
ATOM 11950 C CA . PHE B 1 560 ? 16.891 -35.312 7.855 1 95.38 560 PHE B CA 1
ATOM 11951 C C . PHE B 1 560 ? 18.359 -34.969 8.07 1 95.38 560 PHE B C 1
ATOM 11953 O O . PHE B 1 560 ? 18.859 -35 9.195 1 95.38 560 PHE B O 1
ATOM 11960 N N . HIS B 1 561 ? 19.031 -34.625 6.996 1 95.31 561 HIS B N 1
ATOM 11961 C CA . HIS B 1 561 ? 20.391 -34.094 7.047 1 95.31 561 HIS B CA 1
ATOM 11962 C C . HIS B 1 561 ? 20.625 -33.094 5.922 1 95.31 561 HIS B C 1
ATOM 11964 O O . HIS B 1 561 ? 20.141 -33.281 4.805 1 95.31 561 HIS B O 1
ATOM 11970 N N . VAL B 1 562 ? 21.375 -32.062 6.148 1 94.88 562 VAL B N 1
ATOM 11971 C CA . VAL B 1 562 ? 21.594 -30.969 5.219 1 94.88 562 VAL B CA 1
ATOM 11972 C C . VAL B 1 562 ? 22.391 -31.453 4.008 1 94.88 562 VAL B C 1
ATOM 11974 O O . VAL B 1 562 ? 22.266 -30.906 2.912 1 94.88 562 VAL B O 1
ATOM 11977 N N . CYS B 1 563 ? 23.203 -32.531 4.07 1 93.25 563 CYS B N 1
ATOM 11978 C CA . CYS B 1 563 ? 24.047 -33.031 2.984 1 93.25 563 CYS B CA 1
ATOM 11979 C C . CYS B 1 563 ? 23.438 -34.25 2.32 1 93.25 563 CYS B C 1
ATOM 11981 O O . CYS B 1 563 ? 24.062 -34.875 1.46 1 93.25 563 CYS B O 1
ATOM 11983 N N . SER B 1 564 ? 22.328 -34.812 2.557 1 82.19 564 SER B N 1
ATOM 11984 C CA . SER B 1 564 ? 21.688 -35.938 1.926 1 82.19 564 SER B CA 1
ATOM 11985 C C . SER B 1 564 ? 20.438 -35.531 1.15 1 82.19 564 SER B C 1
ATOM 11987 O O . SER B 1 564 ? 19.359 -36.094 1.352 1 82.19 564 SER B O 1
ATOM 11989 N N . PRO B 1 565 ? 20.688 -34.781 0.335 1 72.5 565 PRO B N 1
ATOM 11990 C CA . PRO B 1 565 ? 20.625 -33.344 0.2 1 72.5 565 PRO B CA 1
ATOM 11991 C C . PRO B 1 565 ? 19.312 -32.75 0.694 1 72.5 565 PRO B C 1
ATOM 11993 O O . PRO B 1 565 ? 18.281 -32.844 0.002 1 72.5 565 PRO B O 1
ATOM 11996 N N . GLY B 1 566 ? 19.297 -32.281 1.717 1 88.12 566 GLY B N 1
ATOM 11997 C CA . GLY B 1 566 ? 18.125 -31.688 2.346 1 88.12 566 GLY B CA 1
ATOM 11998 C C . GLY B 1 566 ? 17.891 -30.25 1.91 1 88.12 566 GLY B C 1
ATOM 11999 O O . GLY B 1 566 ? 16.828 -29.688 2.191 1 88.12 566 GLY B O 1
ATOM 12000 N N . LEU B 1 567 ? 18.812 -29.703 1.11 1 95.06 567 LEU B N 1
ATOM 12001 C CA . LEU B 1 567 ? 18.734 -28.312 0.675 1 95.06 567 LEU B CA 1
ATOM 12002 C C . LEU B 1 567 ? 18.828 -28.219 -0.844 1 95.06 567 LEU B C 1
ATOM 12004 O O . LEU B 1 567 ? 19.891 -27.906 -1.387 1 95.06 567 LEU B O 1
ATOM 12008 N N . PRO B 1 568 ? 17.734 -28.422 -1.557 1 94.88 568 PRO B N 1
ATOM 12009 C CA . PRO B 1 568 ? 17.75 -28.344 -3.02 1 94.88 568 PRO B CA 1
ATOM 12010 C C . PRO B 1 568 ? 18.156 -26.969 -3.539 1 94.88 568 PRO B C 1
ATOM 12012 O O . PRO B 1 568 ? 18.125 -25.984 -2.791 1 94.88 568 PRO B O 1
ATOM 12015 N N . PRO B 1 569 ? 18.578 -26.891 -4.797 1 94 569 PRO B N 1
ATOM 12016 C CA . PRO B 1 569 ? 19.016 -25.609 -5.363 1 94 569 PRO B CA 1
ATOM 12017 C C . PRO B 1 569 ? 17.828 -24.688 -5.691 1 94 569 PRO B C 1
ATOM 12019 O O . PRO B 1 569 ? 16.688 -25.156 -5.781 1 94 569 PRO B O 1
ATOM 12022 N N . CYS B 1 570 ? 18.125 -23.5 -5.797 1 92 570 CYS B N 1
ATOM 12023 C CA . CYS B 1 570 ? 17.094 -22.516 -6.156 1 92 570 CYS B CA 1
ATOM 12024 C C . CYS B 1 570 ? 17.219 -22.109 -7.617 1 92 570 CYS B C 1
ATOM 12026 O O . CYS B 1 570 ? 18 -21.219 -7.957 1 92 570 CYS B O 1
ATOM 12028 N N . LEU B 1 571 ? 16.438 -22.688 -8.383 1 94 571 LEU B N 1
ATOM 12029 C CA . LEU B 1 571 ? 16.484 -22.469 -9.828 1 94 571 LEU B CA 1
ATOM 12030 C C . LEU B 1 571 ? 16.281 -21 -10.164 1 94 571 LEU B C 1
ATOM 12032 O O . LEU B 1 571 ? 16.922 -20.469 -11.062 1 94 571 LEU B O 1
ATOM 12036 N N . GLY B 1 572 ? 15.445 -20.25 -9.492 1 93.12 572 GLY B N 1
ATOM 12037 C CA . GLY B 1 572 ? 15.172 -18.844 -9.766 1 93.12 572 GLY B CA 1
ATOM 12038 C C . GLY B 1 572 ? 16.375 -17.953 -9.57 1 93.12 572 GLY B C 1
ATOM 12039 O O . GLY B 1 572 ? 16.688 -17.125 -10.422 1 93.12 572 GLY B O 1
ATOM 12040 N N . HIS B 1 573 ? 17.109 -18.141 -8.539 1 93 573 HIS B N 1
ATOM 12041 C CA . HIS B 1 573 ? 18.25 -17.297 -8.203 1 93 573 HIS B CA 1
ATOM 12042 C C . HIS B 1 573 ? 19.5 -17.719 -8.969 1 93 573 HIS B C 1
ATOM 12044 O O . HIS B 1 573 ? 20.359 -16.891 -9.273 1 93 573 HIS B O 1
ATOM 12050 N N . ASP B 1 574 ? 19.594 -18.969 -9.297 1 95.81 574 ASP B N 1
ATOM 12051 C CA . ASP B 1 574 ? 20.781 -19.469 -10 1 95.81 574 ASP B CA 1
ATOM 12052 C C . ASP B 1 574 ? 20.688 -19.188 -11.492 1 95.81 574 ASP B C 1
ATOM 12054 O O . ASP B 1 574 ? 21.672 -18.766 -12.109 1 95.81 574 ASP B O 1
ATOM 12058 N N . LEU B 1 575 ? 19.5 -19.422 -12.016 1 95.88 575 LEU B N 1
ATOM 12059 C CA . LEU B 1 575 ? 19.359 -19.328 -13.469 1 95.88 575 LEU B CA 1
ATOM 12060 C C . LEU B 1 575 ? 18.766 -17.984 -13.875 1 95.88 575 LEU B C 1
ATOM 12062 O O . LEU B 1 575 ? 19.469 -17.125 -14.406 1 95.88 575 LEU B O 1
ATOM 12066 N N . PHE B 1 576 ? 17.578 -17.656 -13.523 1 95.44 576 PHE B N 1
ATOM 12067 C CA . PHE B 1 576 ? 16.859 -16.5 -14.047 1 95.44 576 PHE B CA 1
ATOM 12068 C C . PHE B 1 576 ? 17.484 -15.211 -13.547 1 95.44 576 PHE B C 1
ATOM 12070 O O . PHE B 1 576 ? 17.641 -14.258 -14.32 1 95.44 576 PHE B O 1
ATOM 12077 N N . GLU B 1 577 ? 17.828 -15.164 -12.297 1 92.94 577 GLU B N 1
ATOM 12078 C CA . GLU B 1 577 ? 18.438 -13.953 -11.734 1 92.94 577 GLU B CA 1
ATOM 12079 C C . GLU B 1 577 ? 19.953 -14.086 -11.648 1 92.94 577 GLU B C 1
ATOM 12081 O O . GLU B 1 577 ? 20.641 -13.18 -11.164 1 92.94 577 GLU B O 1
ATOM 12086 N N . GLY B 1 578 ? 20.469 -15.156 -12.062 1 94.94 578 GLY B N 1
ATOM 12087 C CA . GLY B 1 578 ? 21.906 -15.406 -12.039 1 94.94 578 GLY B CA 1
ATOM 12088 C C . GLY B 1 578 ? 22.531 -15.477 -13.422 1 94.94 578 GLY B C 1
ATOM 12089 O O . GLY B 1 578 ? 22.844 -14.445 -14.008 1 94.94 578 GLY B O 1
ATOM 12090 N N . ILE B 1 579 ? 22.516 -16.672 -13.945 1 96.94 579 ILE B N 1
ATOM 12091 C CA . ILE B 1 579 ? 23.203 -16.922 -15.203 1 96.94 579 ILE B CA 1
ATOM 12092 C C . ILE B 1 579 ? 22.5 -16.203 -16.344 1 96.94 579 ILE B C 1
ATOM 12094 O O . ILE B 1 579 ? 23.125 -15.469 -17.109 1 96.94 579 ILE B O 1
ATOM 12098 N N . VAL B 1 580 ? 21.203 -16.328 -16.469 1 97.06 580 VAL B N 1
ATOM 12099 C CA . VAL B 1 580 ? 20.453 -15.734 -17.562 1 97.06 580 VAL B CA 1
ATOM 12100 C C . VAL B 1 580 ? 20.547 -14.211 -17.5 1 97.06 580 VAL B C 1
ATOM 12102 O O . VAL B 1 580 ? 20.75 -13.547 -18.516 1 97.06 580 VAL B O 1
ATOM 12105 N N . ARG B 1 581 ? 20.406 -13.672 -16.359 1 95.12 581 ARG B N 1
ATOM 12106 C CA . ARG B 1 581 ? 20.438 -12.227 -16.156 1 95.12 581 ARG B CA 1
ATOM 12107 C C . ARG B 1 581 ? 21.734 -11.625 -16.656 1 95.12 581 ARG B C 1
ATOM 12109 O O . ARG B 1 581 ? 21.734 -10.594 -17.344 1 95.12 581 ARG B O 1
ATOM 12116 N N . TYR B 1 582 ? 22.891 -12.25 -16.406 1 96.25 582 TYR B N 1
ATOM 12117 C CA . TYR B 1 582 ? 24.188 -11.68 -16.719 1 96.25 582 TYR B CA 1
ATOM 12118 C C . TYR B 1 582 ? 24.672 -12.125 -18.094 1 96.25 582 TYR B C 1
ATOM 12120 O O . TYR B 1 582 ? 25.172 -11.32 -18.891 1 96.25 582 TYR B O 1
ATOM 12128 N N . ASP B 1 583 ? 24.531 -13.391 -18.406 1 97.19 583 ASP B N 1
ATOM 12129 C CA . ASP B 1 583 ? 25.047 -13.922 -19.672 1 97.19 583 ASP B CA 1
ATOM 12130 C C . ASP B 1 583 ? 24.234 -13.414 -20.844 1 97.19 583 ASP B C 1
ATOM 12132 O O . ASP B 1 583 ? 24.781 -13.141 -21.922 1 97.19 583 ASP B O 1
ATOM 12136 N N . LEU B 1 584 ? 22.922 -13.383 -20.688 1 96.31 584 LEU B N 1
ATOM 12137 C CA . LEU B 1 584 ? 22.094 -12.883 -21.781 1 96.31 584 LEU B CA 1
ATOM 12138 C C . LEU B 1 584 ? 22.453 -11.43 -22.109 1 96.31 584 LEU B C 1
ATOM 12140 O O . LEU B 1 584 ? 22.438 -11.039 -23.281 1 96.31 584 LEU B O 1
ATOM 12144 N N . ALA B 1 585 ? 22.672 -10.609 -21.062 1 95.62 585 ALA B N 1
ATOM 12145 C CA . ALA B 1 585 ? 23.094 -9.227 -21.266 1 95.62 585 ALA B CA 1
ATOM 12146 C C . ALA B 1 585 ? 24.422 -9.172 -22.031 1 95.62 585 ALA B C 1
ATOM 12148 O O . ALA B 1 585 ? 24.594 -8.32 -22.906 1 95.62 585 ALA B O 1
ATOM 12149 N N . LEU B 1 586 ? 25.344 -10.086 -21.703 1 95.44 586 LEU B N 1
ATOM 12150 C CA . LEU B 1 586 ? 26.656 -10.172 -22.359 1 95.44 586 LEU B CA 1
ATOM 12151 C C . LEU B 1 586 ? 26.484 -10.516 -23.844 1 95.44 586 LEU B C 1
ATOM 12153 O O . LEU B 1 586 ? 27.141 -9.914 -24.688 1 95.44 586 LEU B O 1
ATOM 12157 N N . TYR B 1 587 ? 25.656 -11.484 -24.188 1 96.88 587 TYR B N 1
ATOM 12158 C CA . TYR B 1 587 ? 25.453 -11.93 -25.562 1 96.88 587 TYR B CA 1
ATOM 12159 C C . TYR B 1 587 ? 24.781 -10.844 -26.391 1 96.88 587 TYR B C 1
ATOM 12161 O O . TYR B 1 587 ? 25.172 -10.609 -27.531 1 96.88 587 TYR B O 1
ATOM 12169 N N . ILE B 1 588 ? 23.766 -10.195 -25.812 1 95.62 588 ILE B N 1
ATOM 12170 C CA . ILE B 1 588 ? 23.078 -9.125 -26.531 1 95.62 588 ILE B CA 1
ATOM 12171 C C . ILE B 1 588 ? 24.047 -7.988 -26.812 1 95.62 588 ILE B C 1
ATOM 12173 O O . ILE B 1 588 ? 24.047 -7.426 -27.922 1 95.62 588 ILE B O 1
ATOM 12177 N N . LYS B 1 589 ? 24.844 -7.664 -25.828 1 95.06 589 LYS B N 1
ATOM 12178 C CA . LYS B 1 589 ? 25.844 -6.609 -26.016 1 95.06 589 LYS B CA 1
ATOM 12179 C C . LYS B 1 589 ? 26.812 -6.961 -27.141 1 95.06 589 LYS B C 1
ATOM 12181 O O . LYS B 1 589 ? 27.172 -6.094 -27.953 1 95.06 589 LYS B O 1
ATOM 12186 N N . ASP B 1 590 ? 27.25 -8.195 -27.203 1 95.12 590 ASP B N 1
ATOM 12187 C CA . ASP B 1 590 ? 28.172 -8.648 -28.25 1 95.12 590 ASP B CA 1
ATOM 12188 C C . ASP B 1 590 ? 27.5 -8.578 -29.625 1 95.12 590 ASP B C 1
ATOM 12190 O O . ASP B 1 590 ? 28.141 -8.195 -30.609 1 95.12 590 ASP B O 1
ATOM 12194 N N . LEU B 1 591 ? 26.281 -8.945 -29.734 1 95.94 591 LEU B N 1
ATOM 12195 C CA . LEU B 1 591 ? 25.562 -8.922 -31.016 1 95.94 591 LEU B CA 1
ATOM 12196 C C . LEU B 1 591 ? 25.328 -7.488 -31.469 1 95.94 591 LEU B C 1
ATOM 12198 O O . LEU B 1 591 ? 25.328 -7.211 -32.688 1 95.94 591 LEU B O 1
ATOM 12202 N N . VAL B 1 592 ? 25.062 -6.609 -30.516 1 95.12 592 VAL B N 1
ATOM 12203 C CA . VAL B 1 592 ? 24.891 -5.199 -30.844 1 95.12 592 VAL B CA 1
ATOM 12204 C C . VAL B 1 592 ? 26.219 -4.621 -31.344 1 95.12 592 VAL B C 1
ATOM 12206 O O . VAL B 1 592 ? 26.25 -3.814 -32.281 1 95.12 592 VAL B O 1
ATOM 12209 N N . LYS B 1 593 ? 27.328 -5 -30.703 1 94 593 LYS B N 1
ATOM 12210 C CA . LYS B 1 593 ? 28.656 -4.555 -31.125 1 94 593 LYS B CA 1
ATOM 12211 C C . LYS B 1 593 ? 28.969 -5.016 -32.531 1 94 593 LYS B C 1
ATOM 12213 O O . LYS B 1 593 ? 29.656 -4.316 -33.281 1 94 593 LYS B O 1
ATOM 12218 N N . LYS B 1 594 ? 28.469 -6.199 -32.906 1 94.69 594 LYS B N 1
ATOM 12219 C CA . LYS B 1 594 ? 28.656 -6.738 -34.25 1 94.69 594 LYS B CA 1
ATOM 12220 C C . LYS B 1 594 ? 27.734 -6.035 -35.25 1 94.69 594 LYS B C 1
ATOM 12222 O O . LYS B 1 594 ? 27.75 -6.355 -36.438 1 94.69 594 LYS B O 1
ATOM 12227 N N . LYS B 1 595 ? 26.859 -5.102 -34.781 1 93.06 595 LYS B N 1
ATOM 12228 C CA . LYS B 1 595 ? 26 -4.234 -35.562 1 93.06 595 LYS B CA 1
ATOM 12229 C C . LYS B 1 595 ? 24.906 -5.031 -36.25 1 93.06 595 LYS B C 1
ATOM 12231 O O . LYS B 1 595 ? 24.562 -4.762 -37.406 1 93.0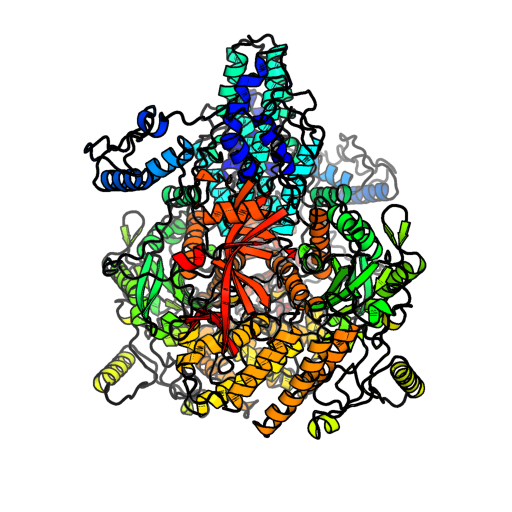6 595 LYS B O 1
ATOM 12236 N N . TRP B 1 596 ? 24.5 -6.117 -35.625 1 94.69 596 TRP B N 1
ATOM 12237 C CA . TRP B 1 596 ? 23.344 -6.852 -36.156 1 94.69 596 TRP B CA 1
ATOM 12238 C C . TRP B 1 596 ? 22.062 -6.055 -35.938 1 94.69 596 TRP B C 1
ATOM 12240 O O . TRP B 1 596 ? 21.172 -6.066 -36.812 1 94.69 596 TRP B O 1
ATOM 12250 N N . PHE B 1 597 ? 21.938 -5.426 -34.812 1 94.69 597 PHE B N 1
ATOM 12251 C CA . PHE B 1 597 ? 20.797 -4.594 -34.438 1 94.69 597 PHE B CA 1
ATOM 12252 C C . PHE B 1 597 ? 21.188 -3.6 -33.344 1 94.69 597 PHE B C 1
ATOM 12254 O O . PHE B 1 597 ? 22.312 -3.646 -32.812 1 94.69 597 PHE B O 1
ATOM 12261 N N . SER B 1 598 ? 20.328 -2.66 -33.031 1 94 598 SER B N 1
ATOM 12262 C CA . SER B 1 598 ? 20.531 -1.681 -31.969 1 94 598 SER B CA 1
ATOM 12263 C C . SER B 1 598 ? 19.594 -1.947 -30.781 1 94 598 SER B C 1
ATOM 12265 O O . SER B 1 598 ? 18.641 -2.715 -30.906 1 94 598 SER B O 1
ATOM 12267 N N . TYR B 1 599 ? 20 -1.442 -29.688 1 93.12 599 TYR B N 1
ATOM 12268 C CA . TYR B 1 599 ? 19.156 -1.566 -28.5 1 93.12 599 TYR B CA 1
ATOM 12269 C C . TYR B 1 599 ? 17.781 -0.958 -28.766 1 93.12 599 TYR B C 1
ATOM 12271 O O . TYR B 1 599 ? 16.766 -1.476 -28.297 1 93.12 599 TYR B O 1
ATOM 12279 N N . GLU B 1 600 ? 17.703 0.049 -29.453 1 89.81 600 GLU B N 1
ATOM 12280 C CA . GLU B 1 600 ? 16.438 0.694 -29.797 1 89.81 600 GLU B CA 1
ATOM 12281 C C . GLU B 1 600 ? 15.562 -0.219 -30.641 1 89.81 600 GLU B C 1
ATOM 12283 O O . GLU B 1 600 ? 14.344 -0.273 -30.453 1 89.81 600 GLU B O 1
ATOM 12288 N N . TYR B 1 601 ? 16.266 -0.903 -31.531 1 91.88 601 TYR B N 1
ATOM 12289 C CA . TYR B 1 601 ? 15.531 -1.846 -32.375 1 91.88 601 TYR B CA 1
ATOM 12290 C C . TYR B 1 601 ? 14.906 -2.955 -31.547 1 91.88 601 TYR B C 1
ATOM 12292 O O . TYR B 1 601 ? 13.727 -3.273 -31.703 1 91.88 601 TYR B O 1
ATOM 12300 N N . LEU B 1 602 ? 15.703 -3.506 -30.719 1 93.88 602 LEU B N 1
ATOM 12301 C CA . LEU B 1 602 ? 15.242 -4.605 -29.891 1 93.88 602 LEU B CA 1
ATOM 12302 C C . LEU B 1 602 ? 14.094 -4.16 -28.984 1 93.88 602 LEU B C 1
ATOM 12304 O O . LEU B 1 602 ? 13.078 -4.852 -28.891 1 93.88 602 LEU B O 1
ATOM 12308 N N . ASN B 1 603 ? 14.234 -3.047 -28.328 1 90.81 603 ASN B N 1
ATOM 12309 C CA . ASN B 1 603 ? 13.211 -2.535 -27.422 1 90.81 603 ASN B CA 1
ATOM 12310 C C . ASN B 1 603 ? 11.93 -2.189 -28.172 1 90.81 603 ASN B C 1
ATOM 12312 O O . ASN B 1 603 ? 10.828 -2.404 -27.672 1 90.81 603 ASN B O 1
ATOM 12316 N N . ARG B 1 604 ? 12.023 -1.704 -29.344 1 88 604 ARG B N 1
ATOM 12317 C CA . ARG B 1 604 ? 10.867 -1.387 -30.156 1 88 604 ARG B CA 1
ATOM 12318 C C . ARG B 1 604 ? 10.133 -2.654 -30.594 1 88 604 ARG B C 1
ATOM 12320 O O . ARG B 1 604 ? 8.906 -2.709 -30.547 1 88 604 ARG B O 1
ATOM 12327 N N . THR B 1 605 ? 10.906 -3.639 -30.984 1 90.94 605 THR B N 1
ATOM 12328 C CA . THR B 1 605 ? 10.305 -4.898 -31.406 1 90.94 605 THR B CA 1
ATOM 12329 C C . THR B 1 605 ? 9.609 -5.59 -30.234 1 90.94 605 THR B C 1
ATOM 12331 O O . THR B 1 605 ? 8.547 -6.188 -30.406 1 90.94 605 THR B O 1
ATOM 12334 N N . MET B 1 606 ? 10.211 -5.555 -29.109 1 91.06 606 MET B N 1
ATOM 12335 C CA . MET B 1 606 ? 9.625 -6.152 -27.922 1 91.06 606 MET B CA 1
ATOM 12336 C C . MET B 1 606 ? 8.328 -5.453 -27.531 1 91.06 606 MET B C 1
ATOM 12338 O O . MET B 1 606 ? 7.359 -6.102 -27.125 1 91.06 606 MET B O 1
ATOM 12342 N N . LYS B 1 607 ? 8.32 -4.18 -27.625 1 84.62 607 LYS B N 1
ATOM 12343 C CA . LYS B 1 607 ? 7.145 -3.393 -27.281 1 84.62 607 LYS B CA 1
ATOM 12344 C C . LYS B 1 607 ? 6 -3.646 -28.25 1 84.62 607 LYS B C 1
ATOM 12346 O O . LYS B 1 607 ? 4.836 -3.715 -27.859 1 84.62 607 LYS B O 1
ATOM 12351 N N . ASN B 1 608 ? 6.316 -3.809 -29.516 1 84.38 608 ASN B N 1
ATOM 12352 C CA . ASN B 1 608 ? 5.305 -3.961 -30.547 1 84.38 608 ASN B CA 1
ATOM 12353 C C . ASN B 1 608 ? 4.832 -5.406 -30.672 1 84.38 608 ASN B C 1
ATOM 12355 O O . ASN B 1 608 ? 3.816 -5.684 -31.312 1 84.38 608 ASN B O 1
ATOM 12359 N N . ALA B 1 609 ? 5.586 -6.262 -30 1 87.12 609 ALA B N 1
ATOM 12360 C CA . ALA B 1 609 ? 5.203 -7.668 -30.078 1 87.12 609 ALA B CA 1
ATOM 12361 C C . ALA B 1 609 ? 3.949 -7.941 -29.25 1 87.12 609 ALA B C 1
ATOM 12363 O O . ALA B 1 609 ? 3.818 -7.445 -28.125 1 87.12 609 ALA B O 1
ATOM 12364 N N . HIS B 1 610 ? 2.943 -8.43 -29.812 1 86.38 610 HIS B N 1
ATOM 12365 C CA . HIS B 1 610 ? 1.718 -8.805 -29.125 1 86.38 610 HIS B CA 1
ATOM 12366 C C . HIS B 1 610 ? 1.843 -10.195 -28.5 1 86.38 610 HIS B C 1
ATOM 12368 O O . HIS B 1 610 ? 1.335 -11.172 -29.047 1 86.38 610 HIS B O 1
ATOM 12374 N N . LEU B 1 611 ? 2.475 -10.227 -27.406 1 90.94 611 LEU B N 1
ATOM 12375 C CA . LEU B 1 611 ? 2.605 -11.484 -26.688 1 90.94 611 LEU B CA 1
ATOM 12376 C C . LEU B 1 611 ? 1.261 -11.93 -26.109 1 90.94 611 LEU B C 1
ATOM 12378 O O . LEU B 1 611 ? 0.406 -11.102 -25.797 1 90.94 611 LEU B O 1
ATOM 12382 N N . LYS B 1 612 ? 1.07 -13.188 -26.031 1 90.75 612 LYS B N 1
ATOM 12383 C CA . LYS B 1 612 ? -0.207 -13.742 -25.594 1 90.75 612 LYS B CA 1
ATOM 12384 C C . LYS B 1 612 ? -0.044 -14.555 -24.297 1 90.75 612 LYS B C 1
ATOM 12386 O O . LYS B 1 612 ? 1.053 -15.023 -24 1 90.75 612 LYS B O 1
ATOM 12391 N N . GLY B 1 613 ? -1.131 -14.609 -23.562 1 87.88 613 GLY B N 1
ATOM 12392 C CA . GLY B 1 613 ? -1.211 -15.5 -22.406 1 87.88 613 GLY B CA 1
ATOM 12393 C C . GLY B 1 613 ? -0.216 -15.156 -21.312 1 87.88 613 GLY B C 1
ATOM 12394 O O . GLY B 1 613 ? -0.137 -14 -20.891 1 87.88 613 GLY B O 1
ATOM 12395 N N . PHE B 1 614 ? 0.583 -16.234 -20.875 1 85.81 614 PHE B N 1
ATOM 12396 C CA . PHE B 1 614 ? 1.526 -16.078 -19.781 1 85.81 614 PHE B CA 1
ATOM 12397 C C . PHE B 1 614 ? 2.697 -15.203 -20.188 1 85.81 614 PHE B C 1
ATOM 12399 O O . PHE B 1 614 ? 3.354 -14.594 -19.344 1 85.81 614 PHE B O 1
ATOM 12406 N N . ASP B 1 615 ? 2.916 -15.102 -21.453 1 89.62 615 ASP B N 1
ATOM 12407 C CA . ASP B 1 615 ? 3.998 -14.242 -21.922 1 89.62 615 ASP B CA 1
ATOM 12408 C C . ASP B 1 615 ? 3.617 -12.766 -21.812 1 89.62 615 ASP B C 1
ATOM 12410 O O . ASP B 1 615 ? 4.484 -11.914 -21.625 1 89.62 615 ASP B O 1
ATOM 12414 N N . ALA B 1 616 ? 2.314 -12.539 -21.969 1 88.94 616 ALA B N 1
ATOM 12415 C CA . ALA B 1 616 ? 1.831 -11.164 -21.875 1 88.94 616 ALA B CA 1
ATOM 12416 C C . ALA B 1 616 ? 1.851 -10.672 -20.422 1 88.94 616 ALA B C 1
ATOM 12418 O O . ALA B 1 616 ? 2.082 -9.492 -20.172 1 88.94 616 ALA B O 1
ATOM 12419 N N . ASN B 1 617 ? 1.635 -11.562 -19.516 1 85.19 617 ASN B N 1
ATOM 12420 C CA . ASN B 1 617 ? 1.598 -11.211 -18.094 1 85.19 617 ASN B CA 1
ATOM 12421 C C . ASN B 1 617 ? 2.986 -10.867 -17.562 1 85.19 617 ASN B C 1
ATOM 12423 O O . ASN B 1 617 ? 3.119 -10.109 -16.609 1 85.19 617 ASN B O 1
ATOM 12427 N N . ASP B 1 618 ? 3.996 -11.461 -18.156 1 89.06 618 ASP B N 1
ATOM 12428 C CA . ASP B 1 618 ? 5.371 -11.242 -17.703 1 89.06 618 ASP B CA 1
ATOM 12429 C C . ASP B 1 618 ? 6.227 -10.664 -18.828 1 89.06 618 ASP B C 1
ATOM 12431 O O . ASP B 1 618 ? 7.32 -11.164 -19.109 1 89.06 618 ASP B O 1
ATOM 12435 N N . LYS B 1 619 ? 5.73 -9.625 -19.406 1 88.38 619 LYS B N 1
ATOM 12436 C CA . LYS B 1 619 ? 6.457 -8.992 -20.5 1 88.38 619 LYS B CA 1
ATOM 12437 C C . LYS B 1 619 ? 7.805 -8.453 -20.016 1 88.38 619 LYS B C 1
ATOM 12439 O O . LYS B 1 619 ? 7.895 -7.848 -18.953 1 88.38 619 LYS B O 1
ATOM 12444 N N . PRO B 1 620 ? 8.844 -8.742 -20.734 1 89.75 620 PRO B N 1
ATOM 12445 C CA . PRO B 1 620 ? 10.18 -8.273 -20.344 1 89.75 620 PRO B CA 1
ATOM 12446 C C . PRO B 1 620 ? 10.305 -6.75 -20.375 1 89.75 620 PRO B C 1
ATOM 12448 O O . PRO B 1 620 ? 9.719 -6.102 -21.25 1 89.75 620 PRO B O 1
ATOM 12451 N N . PRO B 1 621 ? 11.016 -6.176 -19.469 1 88.25 621 PRO B N 1
ATOM 12452 C CA . PRO B 1 621 ? 11.25 -4.73 -19.484 1 88.25 621 PRO B CA 1
ATOM 12453 C C . PRO B 1 621 ? 12.273 -4.305 -20.531 1 88.25 621 PRO B C 1
ATOM 12455 O O . PRO B 1 621 ? 12.922 -5.156 -21.141 1 88.25 621 PRO B O 1
ATOM 12458 N N . GLU B 1 622 ? 12.375 -3.023 -20.688 1 88 622 GLU B N 1
ATOM 12459 C CA . GLU B 1 622 ? 13.328 -2.48 -21.656 1 88 622 GLU B CA 1
ATOM 12460 C C . GLU B 1 622 ? 14.766 -2.748 -21.219 1 88 622 GLU B C 1
ATOM 12462 O O . GLU B 1 622 ? 15.07 -2.721 -20.031 1 88 622 GLU B O 1
ATOM 12467 N N . ILE B 1 623 ? 15.57 -3.057 -22.188 1 90.94 623 ILE B N 1
ATOM 12468 C CA . ILE B 1 623 ? 16.969 -3.357 -21.922 1 90.94 623 ILE B CA 1
ATOM 12469 C C . ILE B 1 623 ? 17.828 -2.111 -22.156 1 90.94 623 ILE B C 1
ATOM 12471 O O . ILE B 1 623 ? 17.734 -1.482 -23.219 1 90.94 623 ILE B O 1
ATOM 12475 N N . SER B 1 624 ? 18.531 -1.76 -21.156 1 86 624 SER B N 1
ATOM 12476 C CA . SER B 1 624 ? 19.391 -0.578 -21.25 1 86 624 SER B CA 1
ATOM 12477 C C . SER B 1 624 ? 20.766 -0.929 -21.797 1 86 624 SER B C 1
ATOM 12479 O O . SER B 1 624 ? 21.234 -2.057 -21.641 1 86 624 SER B O 1
ATOM 12481 N N . SER B 1 625 ? 21.422 0.055 -22.469 1 83.81 625 SER B N 1
ATOM 12482 C CA . SER B 1 625 ? 22.734 -0.143 -23.078 1 83.81 625 SER B CA 1
ATOM 12483 C C . SER B 1 625 ? 23.844 -0.099 -22.031 1 83.81 625 SER B C 1
ATOM 12485 O O . SER B 1 625 ? 24.922 -0.684 -22.219 1 83.81 625 SER B O 1
ATOM 12487 N N . SER B 1 626 ? 23.562 0.59 -20.984 1 76.69 626 SER B N 1
ATOM 12488 C CA . SER B 1 626 ? 24.641 0.835 -20.031 1 76.69 626 SER B CA 1
ATOM 12489 C C . SER B 1 626 ? 24.719 -0.282 -19 1 76.69 626 SER B C 1
ATOM 12491 O O . SER B 1 626 ? 25.75 -0.449 -18.328 1 76.69 626 SER B O 1
ATOM 12493 N N . GLY B 1 627 ? 23.891 -1.177 -19.047 1 75 627 GLY B N 1
ATOM 12494 C CA . GLY B 1 627 ? 23.891 -2.076 -17.906 1 75 627 GLY B CA 1
ATOM 12495 C C . GLY B 1 627 ? 24.578 -3.398 -18.188 1 75 627 GLY B C 1
ATOM 12496 O O . GLY B 1 627 ? 24.672 -3.828 -19.328 1 75 627 GLY B O 1
ATOM 12497 N N . GLU B 1 628 ? 25.297 -3.967 -17.094 1 86.38 628 GLU B N 1
ATOM 12498 C CA . GLU B 1 628 ? 25.906 -5.289 -17.141 1 86.38 628 GLU B CA 1
ATOM 12499 C C . GLU B 1 628 ? 24.875 -6.387 -16.875 1 86.38 628 GLU B C 1
ATOM 12501 O O . GLU B 1 628 ? 25.156 -7.57 -17.094 1 86.38 628 GLU B O 1
ATOM 12506 N N . LYS B 1 629 ? 23.781 -6 -16.516 1 90.38 629 LYS B N 1
ATOM 12507 C CA . LYS B 1 629 ? 22.734 -6.973 -16.203 1 90.38 629 LYS B CA 1
ATOM 12508 C C . LYS B 1 629 ? 21.391 -6.527 -16.766 1 90.38 629 LYS B C 1
ATOM 12510 O O . LYS B 1 629 ? 21.172 -5.336 -17.031 1 90.38 629 LYS B O 1
ATOM 12515 N N . ILE B 1 630 ? 20.547 -7.523 -17.031 1 91.19 630 ILE B N 1
ATOM 12516 C CA . ILE B 1 630 ? 19.188 -7.238 -17.469 1 91.19 630 ILE B CA 1
ATOM 12517 C C . ILE B 1 630 ? 18.328 -6.844 -16.266 1 91.19 630 ILE B C 1
ATOM 12519 O O . ILE B 1 630 ? 18.484 -7.402 -15.172 1 91.19 630 ILE B O 1
ATOM 12523 N N . SER B 1 631 ? 17.469 -5.93 -16.359 1 85.88 631 SER B N 1
ATOM 12524 C CA . SER B 1 631 ? 16.734 -5.328 -15.25 1 85.88 631 SER B CA 1
ATOM 12525 C C . SER B 1 631 ? 15.453 -6.098 -14.945 1 85.88 631 SER B C 1
ATOM 12527 O O . SER B 1 631 ? 14.75 -5.789 -13.984 1 85.88 631 SER B O 1
ATOM 12529 N N . GLY B 1 632 ? 15.156 -7.199 -15.555 1 87.06 632 GLY B N 1
ATOM 12530 C CA . GLY B 1 632 ? 13.906 -7.91 -15.344 1 87.06 632 GLY B CA 1
ATOM 12531 C C . GLY B 1 632 ? 13.93 -8.781 -14.102 1 87.06 632 GLY B C 1
ATOM 12532 O O . GLY B 1 632 ? 14.992 -9.188 -13.641 1 87.06 632 GLY B O 1
ATOM 12533 N N . HIS B 1 633 ? 12.695 -9.102 -13.547 1 89.12 633 HIS B N 1
ATOM 12534 C CA . HIS B 1 633 ? 12.547 -10.102 -12.492 1 89.12 633 HIS B CA 1
ATOM 12535 C C . HIS B 1 633 ? 12.773 -11.508 -13.031 1 89.12 633 HIS B C 1
ATOM 12537 O O . HIS B 1 633 ? 12.945 -11.695 -14.234 1 89.12 633 HIS B O 1
ATOM 12543 N N . ALA B 1 634 ? 12.758 -12.438 -12.141 1 92 634 ALA B N 1
ATOM 12544 C CA . ALA B 1 634 ? 13.094 -13.805 -12.5 1 92 634 ALA B CA 1
ATOM 12545 C C . ALA B 1 634 ? 12.227 -14.312 -13.641 1 92 634 ALA B C 1
ATOM 12547 O O . ALA B 1 634 ? 12.734 -14.734 -14.68 1 92 634 ALA B O 1
ATOM 12548 N N . VAL B 1 635 ? 10.922 -14.18 -13.578 1 92.56 635 VAL B N 1
ATOM 12549 C CA . VAL B 1 635 ? 10.023 -14.734 -14.578 1 92.56 635 VAL B CA 1
ATOM 12550 C C . VAL B 1 635 ? 10.094 -13.906 -15.859 1 92.56 635 VAL B C 1
ATOM 12552 O O . VAL B 1 635 ? 9.953 -14.438 -16.953 1 92.56 635 VAL B O 1
ATOM 12555 N N . GLN B 1 636 ? 10.328 -12.633 -15.75 1 92.69 636 GLN B N 1
ATOM 12556 C CA . GLN B 1 636 ? 10.469 -11.781 -16.922 1 92.69 636 GLN B CA 1
ATOM 12557 C C . GLN B 1 636 ? 11.727 -12.133 -17.719 1 92.69 636 GLN B C 1
ATOM 12559 O O . GLN B 1 636 ? 11.719 -12.094 -18.938 1 92.69 636 GLN B O 1
ATOM 12564 N N . ASN B 1 637 ? 12.789 -12.461 -16.953 1 95.12 637 ASN B N 1
ATOM 12565 C CA . ASN B 1 637 ? 14.008 -12.891 -17.625 1 95.12 637 ASN B CA 1
ATOM 12566 C C . ASN B 1 637 ? 13.82 -14.227 -18.328 1 95.12 637 ASN B C 1
ATOM 12568 O O . ASN B 1 637 ? 14.367 -14.453 -19.406 1 95.12 637 ASN B O 1
ATOM 12572 N N . TRP B 1 638 ? 13.078 -15.086 -17.688 1 95.5 638 TRP B N 1
ATOM 12573 C CA . TRP B 1 638 ? 12.734 -16.359 -18.297 1 95.5 638 TRP B CA 1
ATOM 12574 C C . TRP B 1 638 ? 11.945 -16.141 -19.594 1 95.5 638 TRP B C 1
ATOM 12576 O O . TRP B 1 638 ? 12.234 -16.781 -20.609 1 95.5 638 TRP B O 1
ATOM 12586 N N . CYS B 1 639 ? 10.992 -15.234 -19.5 1 95.12 639 CYS B N 1
ATOM 12587 C CA . CYS B 1 639 ? 10.172 -14.922 -20.672 1 95.12 639 CYS B CA 1
ATOM 12588 C C . CYS B 1 639 ? 11.016 -14.32 -21.781 1 95.12 639 CYS B C 1
ATOM 12590 O O . CYS B 1 639 ? 10.859 -14.68 -22.953 1 95.12 639 CYS B O 1
ATOM 12592 N N . LEU B 1 640 ? 11.953 -13.477 -21.438 1 95.62 640 LEU B N 1
ATOM 12593 C CA . LEU B 1 640 ? 12.812 -12.844 -22.438 1 95.62 640 LEU B CA 1
ATOM 12594 C C . LEU B 1 640 ? 13.68 -13.891 -23.141 1 95.62 640 LEU B C 1
ATOM 12596 O O . LEU B 1 640 ? 13.82 -13.859 -24.359 1 95.62 640 LEU B O 1
ATOM 12600 N N . LEU B 1 641 ? 14.25 -14.789 -22.375 1 96.88 641 LEU B N 1
ATOM 12601 C CA . LEU B 1 641 ? 15.102 -15.828 -22.953 1 96.88 641 LEU B CA 1
ATOM 12602 C C . LEU B 1 641 ? 14.312 -16.688 -23.938 1 96.88 641 LEU B C 1
ATOM 12604 O O . LEU B 1 641 ? 14.82 -17.016 -25.016 1 96.88 641 LEU B O 1
ATOM 12608 N N . ARG B 1 642 ? 13.125 -16.984 -23.609 1 95.38 642 ARG B N 1
ATOM 12609 C CA . ARG B 1 642 ? 12.297 -17.859 -24.438 1 95.38 642 ARG B CA 1
ATOM 12610 C C . ARG B 1 642 ? 11.828 -17.156 -25.703 1 95.38 642 ARG B C 1
ATOM 12612 O O . ARG B 1 642 ? 11.773 -17.75 -26.781 1 95.38 642 ARG B O 1
ATOM 12619 N N . THR B 1 643 ? 11.508 -15.867 -25.625 1 95.06 643 THR B N 1
ATOM 12620 C CA . THR B 1 643 ? 10.844 -15.156 -26.719 1 95.06 643 THR B CA 1
ATOM 12621 C C . THR B 1 643 ? 11.852 -14.352 -27.516 1 95.06 643 THR B C 1
ATOM 12623 O O . THR B 1 643 ? 11.5 -13.766 -28.547 1 95.06 643 THR B O 1
ATOM 12626 N N . LEU B 1 644 ? 13.062 -14.359 -27.141 1 95.81 644 LEU B N 1
ATOM 12627 C CA . LEU B 1 644 ? 14.086 -13.531 -27.766 1 95.81 644 LEU B CA 1
ATOM 12628 C C . LEU B 1 644 ? 14.188 -13.82 -29.25 1 95.81 644 LEU B C 1
ATOM 12630 O O . LEU B 1 644 ? 14.305 -12.898 -30.062 1 95.81 644 LEU B O 1
ATOM 12634 N N . PRO B 1 645 ? 14.125 -15.102 -29.719 1 95.25 645 PRO B N 1
ATOM 12635 C CA . PRO B 1 645 ? 14.234 -15.391 -31.156 1 95.25 645 PRO B CA 1
ATOM 12636 C C . PRO B 1 645 ? 13.109 -14.766 -31.969 1 95.25 645 PRO B C 1
ATOM 12638 O O . PRO B 1 645 ? 13.289 -14.469 -33.156 1 95.25 645 PRO B O 1
ATOM 12641 N N . PHE B 1 646 ? 11.961 -14.578 -31.391 1 94.19 646 PHE B N 1
ATOM 12642 C CA . PHE B 1 646 ? 10.844 -13.961 -32.094 1 94.19 646 PHE B CA 1
ATOM 12643 C C . PHE B 1 646 ? 11.141 -12.492 -32.406 1 94.19 646 PHE B C 1
ATOM 12645 O O . PHE B 1 646 ? 10.672 -11.953 -33.406 1 94.19 646 PHE B O 1
ATOM 12652 N N . PHE B 1 647 ? 11.953 -11.898 -31.5 1 94.12 647 PHE B N 1
ATOM 12653 C CA . PHE B 1 647 ? 12.25 -10.477 -31.672 1 94.12 647 PHE B CA 1
ATOM 12654 C C . PHE B 1 647 ? 13.414 -10.281 -32.625 1 94.12 647 PHE B C 1
ATOM 12656 O O . PHE B 1 647 ? 13.508 -9.242 -33.312 1 94.12 647 PHE B O 1
ATOM 12663 N N . LEU B 1 648 ? 14.297 -11.289 -32.781 1 94.38 648 LEU B N 1
ATOM 12664 C CA . LEU B 1 648 ? 15.547 -11.086 -33.5 1 94.38 648 LEU B CA 1
ATOM 12665 C C . LEU B 1 648 ? 15.586 -11.938 -34.781 1 94.38 648 LEU B C 1
ATOM 12667 O O . LEU B 1 648 ? 16.594 -11.953 -35.469 1 94.38 648 LEU B O 1
ATOM 12671 N N . HIS B 1 649 ? 14.586 -12.602 -35.094 1 92.31 649 HIS B N 1
ATOM 12672 C CA . HIS B 1 649 ? 14.594 -13.539 -36.219 1 92.31 649 HIS B CA 1
ATOM 12673 C C . HIS B 1 649 ? 14.961 -12.836 -37.5 1 92.31 649 HIS B C 1
ATOM 12675 O O . HIS B 1 649 ? 15.609 -13.43 -38.375 1 92.31 649 HIS B O 1
ATOM 12681 N N . ALA B 1 650 ? 14.664 -11.562 -37.656 1 90.19 650 ALA B N 1
ATOM 12682 C CA . ALA B 1 650 ? 14.875 -10.836 -38.906 1 90.19 650 ALA B CA 1
ATOM 12683 C C . ALA B 1 650 ? 16.297 -10.289 -39 1 90.19 650 ALA B C 1
ATOM 12685 O O . ALA B 1 650 ? 16.797 -10.008 -40.094 1 90.19 650 ALA B O 1
ATOM 12686 N N . VAL B 1 651 ? 16.953 -10.195 -37.938 1 92.5 651 VAL B N 1
ATOM 12687 C CA . VAL B 1 651 ? 18.234 -9.477 -37.938 1 92.5 651 VAL B CA 1
ATOM 12688 C C . VAL B 1 651 ? 19.375 -10.461 -37.719 1 92.5 651 VAL B C 1
ATOM 12690 O O . VAL B 1 651 ? 20.547 -10.062 -37.719 1 92.5 651 VAL B O 1
ATOM 12693 N N . ILE B 1 652 ? 19.094 -11.695 -37.594 1 91.12 652 ILE B N 1
ATOM 12694 C CA . ILE B 1 652 ? 20.141 -12.68 -37.406 1 91.12 652 ILE B CA 1
ATOM 12695 C C . ILE B 1 652 ? 20.891 -12.875 -38.75 1 91.12 652 ILE B C 1
ATOM 12697 O O . ILE B 1 652 ? 20.312 -13.352 -39.719 1 91.12 652 ILE B O 1
ATOM 12701 N N . GLN B 1 653 ? 22.094 -12.586 -38.781 1 88.06 653 GLN B N 1
ATOM 12702 C CA . GLN B 1 653 ? 22.891 -12.641 -40 1 88.06 653 GLN B CA 1
ATOM 12703 C C . GLN B 1 653 ? 23.578 -13.992 -40.156 1 88.06 653 GLN B C 1
ATOM 12705 O O . GLN B 1 653 ? 23.641 -14.555 -41.25 1 88.06 653 GLN B O 1
ATOM 12710 N N . ASP B 1 654 ? 24.109 -14.477 -39 1 92.25 654 ASP B N 1
ATOM 12711 C CA . ASP B 1 654 ? 24.797 -15.773 -39 1 92.25 654 ASP B CA 1
ATOM 12712 C C . ASP B 1 654 ? 24.25 -16.656 -37.875 1 92.25 654 ASP B C 1
ATOM 12714 O O . ASP B 1 654 ? 24.578 -16.469 -36.688 1 92.25 654 ASP B O 1
ATOM 12718 N N . PRO B 1 655 ? 23.516 -17.656 -38.25 1 92.62 655 PRO B N 1
ATOM 12719 C CA . PRO B 1 655 ? 22.969 -18.547 -37.219 1 92.62 655 PRO B CA 1
ATOM 12720 C C . PRO B 1 655 ? 24.031 -19.344 -36.5 1 92.62 655 PRO B C 1
ATOM 12722 O O . PRO B 1 655 ? 23.781 -19.891 -35.406 1 92.62 655 PRO B O 1
ATOM 12725 N N . GLU B 1 656 ? 25.25 -19.344 -37.031 1 92.81 656 GLU B N 1
ATOM 12726 C CA . GLU B 1 656 ? 26.312 -20.125 -36.406 1 92.81 656 GLU B CA 1
ATOM 12727 C C . GLU B 1 656 ? 27.219 -19.25 -35.531 1 92.81 656 GLU B C 1
ATOM 12729 O O . GLU B 1 656 ? 28.203 -19.719 -34.969 1 92.81 656 GLU B O 1
ATOM 12734 N N . ASP B 1 657 ? 26.812 -18.016 -35.438 1 94.5 657 ASP B N 1
ATOM 12735 C CA . ASP B 1 657 ? 27.562 -17.109 -34.562 1 94.5 657 ASP B CA 1
ATOM 12736 C C . ASP B 1 657 ? 27.672 -17.672 -33.156 1 94.5 657 ASP B C 1
ATOM 12738 O O . ASP B 1 657 ? 26.719 -18.266 -32.625 1 94.5 657 ASP B O 1
ATOM 12742 N N . GLN B 1 658 ? 28.766 -17.438 -32.531 1 94.62 658 GLN B N 1
ATOM 12743 C CA . GLN B 1 658 ? 29.047 -18.031 -31.219 1 94.62 658 GLN B CA 1
ATOM 12744 C C . GLN B 1 658 ? 28.062 -17.531 -30.156 1 94.62 658 GLN B C 1
ATOM 12746 O O . GLN B 1 658 ? 27.531 -18.312 -29.375 1 94.62 658 GLN B O 1
ATOM 12751 N N . SER B 1 659 ? 27.875 -16.203 -30.078 1 96 659 SER B N 1
ATOM 12752 C CA . SER B 1 659 ? 26.984 -15.633 -29.094 1 96 659 SER B CA 1
ATOM 12753 C C . SER B 1 659 ? 25.547 -16.094 -29.312 1 96 659 SER B C 1
ATOM 12755 O O . SER B 1 659 ? 24.812 -16.359 -28.359 1 96 659 SER B O 1
ATOM 12757 N N . TRP B 1 660 ? 25.125 -16.188 -30.516 1 96.81 660 TRP B N 1
ATOM 12758 C CA . TRP B 1 660 ? 23.781 -16.641 -30.828 1 96.81 660 TRP B CA 1
ATOM 12759 C C . TRP B 1 660 ? 23.594 -18.109 -30.453 1 96.81 660 TRP B C 1
ATOM 12761 O O . TRP B 1 660 ? 22.578 -18.5 -29.891 1 96.81 660 TRP B O 1
ATOM 12771 N N . GLN B 1 661 ? 24.609 -18.906 -30.734 1 96.19 661 GLN B N 1
ATOM 12772 C CA . GLN B 1 661 ? 24.547 -20.328 -30.359 1 96.19 661 GLN B CA 1
ATOM 12773 C C . GLN B 1 661 ? 24.516 -20.5 -28.859 1 96.19 661 GLN B C 1
ATOM 12775 O O . GLN B 1 661 ? 23.875 -21.422 -28.344 1 96.19 661 GLN B O 1
ATOM 12780 N N . LEU B 1 662 ? 25.234 -19.625 -28.203 1 97.69 662 LEU B N 1
ATOM 12781 C CA . LEU B 1 662 ? 25.234 -19.688 -26.75 1 97.69 662 LEU B CA 1
ATOM 12782 C C . LEU B 1 662 ? 23.844 -19.359 -26.203 1 97.69 662 LEU B C 1
ATOM 12784 O O . LEU B 1 662 ? 23.406 -19.938 -25.203 1 97.69 662 LEU B O 1
ATOM 12788 N N . ILE B 1 663 ? 23.156 -18.422 -26.844 1 97.62 663 ILE B N 1
ATOM 12789 C CA . ILE B 1 663 ? 21.797 -18.078 -26.453 1 97.62 663 ILE B CA 1
ATOM 12790 C C . ILE B 1 663 ? 20.875 -19.281 -26.641 1 97.62 663 ILE B C 1
ATOM 12792 O O . ILE B 1 663 ? 20.094 -19.625 -25.766 1 97.62 663 ILE B O 1
ATOM 12796 N N . LEU B 1 664 ? 20.984 -19.938 -27.734 1 96.81 664 LEU B N 1
ATOM 12797 C CA . LEU B 1 664 ? 20.141 -21.094 -28.047 1 96.81 664 LEU B CA 1
ATOM 12798 C C . LEU B 1 664 ? 20.453 -22.25 -27.094 1 96.81 664 LEU B C 1
ATOM 12800 O O . LEU B 1 664 ? 19.547 -22.969 -26.672 1 96.81 664 LEU B O 1
ATOM 12804 N N . ARG B 1 665 ? 21.703 -22.438 -26.766 1 96.75 665 ARG B N 1
ATOM 12805 C CA . ARG B 1 665 ? 22.094 -23.5 -25.844 1 96.75 665 ARG B CA 1
ATOM 12806 C C . ARG B 1 665 ? 21.562 -23.219 -24.438 1 96.75 665 ARG B C 1
ATOM 12808 O O . ARG B 1 665 ? 21.109 -24.125 -23.75 1 96.75 665 ARG B O 1
ATOM 12815 N N . LEU B 1 666 ? 21.75 -21.984 -24.016 1 97.69 666 LEU B N 1
ATOM 12816 C CA . LEU B 1 666 ? 21.219 -21.594 -22.719 1 97.69 666 LEU B CA 1
ATOM 12817 C C . LEU B 1 666 ? 19.719 -21.812 -22.656 1 97.69 666 LEU B C 1
ATOM 12819 O O . LEU B 1 666 ? 19.188 -22.25 -21.625 1 97.69 666 LEU B O 1
ATOM 12823 N N . ARG B 1 667 ? 19.047 -21.453 -23.703 1 97.19 667 ARG B N 1
ATOM 12824 C CA . ARG B 1 667 ? 17.594 -21.672 -23.797 1 97.19 667 ARG B CA 1
ATOM 12825 C C . ARG B 1 667 ? 17.25 -23.141 -23.672 1 97.19 667 ARG B C 1
ATOM 12827 O O . ARG B 1 667 ? 16.297 -23.5 -22.984 1 97.19 667 ARG B O 1
ATOM 12834 N N . GLU B 1 668 ? 17.953 -23.969 -24.297 1 95.56 668 GLU B N 1
ATOM 12835 C CA . GLU B 1 668 ? 17.734 -25.406 -24.25 1 95.56 668 GLU B CA 1
ATOM 12836 C C . GLU B 1 668 ? 17.984 -25.953 -22.844 1 95.56 668 GLU B C 1
ATOM 12838 O O . GLU B 1 668 ? 17.203 -26.781 -22.359 1 95.56 668 GLU B O 1
ATOM 12843 N N . ILE B 1 669 ? 19.047 -25.5 -22.25 1 97.44 669 ILE B N 1
ATOM 12844 C CA . ILE B 1 669 ? 19.359 -25.922 -20.875 1 97.44 669 ILE B CA 1
ATOM 12845 C C . ILE B 1 669 ? 18.203 -25.562 -19.953 1 97.44 669 ILE B C 1
ATOM 12847 O O . ILE B 1 669 ? 17.766 -26.391 -19.156 1 97.44 669 ILE B O 1
ATOM 12851 N N . VAL B 1 670 ? 17.75 -24.312 -20.062 1 97.44 670 VAL B N 1
ATOM 12852 C CA . VAL B 1 670 ? 16.672 -23.844 -19.203 1 97.44 670 VAL B CA 1
ATOM 12853 C C . VAL B 1 670 ? 15.406 -24.656 -19.469 1 97.44 670 VAL B C 1
ATOM 12855 O O . VAL B 1 670 ? 14.633 -24.938 -18.547 1 97.44 670 VAL B O 1
ATOM 12858 N N . GLN B 1 671 ? 15.18 -25.094 -20.672 1 95.62 671 GLN B N 1
ATOM 12859 C CA . GLN B 1 671 ? 14.016 -25.922 -21.016 1 95.62 671 GLN B CA 1
ATOM 12860 C C . GLN B 1 671 ? 14.07 -27.266 -20.297 1 95.62 671 GLN B C 1
ATOM 12862 O O . GLN B 1 671 ? 13.047 -27.75 -19.797 1 95.62 671 GLN B O 1
ATOM 12867 N N . PHE B 1 672 ? 15.234 -27.812 -20.266 1 95.69 672 PHE B N 1
ATOM 12868 C CA . PHE B 1 672 ? 15.391 -29.094 -19.578 1 95.69 672 PHE B CA 1
ATOM 12869 C C . PHE B 1 672 ? 15.203 -28.938 -18.078 1 95.69 672 PHE B C 1
ATOM 12871 O O . PHE B 1 672 ? 14.516 -29.734 -17.453 1 95.69 672 PHE B O 1
ATOM 12878 N N . VAL B 1 673 ? 15.75 -27.875 -17.547 1 96.69 673 VAL B N 1
ATOM 12879 C CA . VAL B 1 673 ? 15.711 -27.672 -16.094 1 96.69 673 VAL B CA 1
ATOM 12880 C C . VAL B 1 673 ? 14.273 -27.375 -15.656 1 96.69 673 VAL B C 1
ATOM 12882 O O . VAL B 1 673 ? 13.852 -27.797 -14.578 1 96.69 673 VAL B O 1
ATOM 12885 N N . CYS B 1 674 ? 13.508 -26.703 -16.469 1 95.31 674 CYS B N 1
ATOM 12886 C CA . CYS B 1 674 ? 12.164 -26.281 -16.109 1 95.31 674 CYS B CA 1
ATOM 12887 C C . CYS B 1 674 ? 11.133 -27.312 -16.516 1 95.31 674 CYS B C 1
ATOM 12889 O O . CYS B 1 674 ? 9.93 -27.062 -16.453 1 95.31 674 CYS B O 1
ATOM 12891 N N . SER B 1 675 ? 11.562 -28.469 -16.859 1 93.38 675 SER B N 1
ATOM 12892 C CA . SER B 1 675 ? 10.641 -29.531 -17.266 1 93.38 675 SER B CA 1
ATOM 12893 C C . SER B 1 675 ? 9.859 -30.062 -16.078 1 93.38 675 SER B C 1
ATOM 12895 O O . SER B 1 675 ? 10.422 -30.234 -14.992 1 93.38 675 SER B O 1
ATOM 12897 N N . GLN B 1 676 ? 8.633 -30.344 -16.312 1 90.25 676 GLN B N 1
ATOM 12898 C CA . GLN B 1 676 ? 7.793 -30.938 -15.266 1 90.25 676 GLN B CA 1
ATOM 12899 C C . GLN B 1 676 ? 7.988 -32.438 -15.18 1 90.25 676 GLN B C 1
ATOM 12901 O O . GLN B 1 676 ? 7.836 -33.031 -14.109 1 90.25 676 GLN B O 1
ATOM 12906 N N . ARG B 1 677 ? 8.25 -32.969 -16.312 1 90.94 677 ARG B N 1
ATOM 12907 C CA . ARG B 1 677 ? 8.594 -34.406 -16.453 1 90.94 677 ARG B CA 1
ATOM 12908 C C . ARG B 1 677 ? 9.898 -34.562 -17.219 1 90.94 677 ARG B C 1
ATOM 12910 O O . ARG B 1 677 ? 10.086 -33.969 -18.297 1 90.94 677 ARG B O 1
ATOM 12917 N N . ILE B 1 678 ? 10.766 -35.312 -16.641 1 93.31 678 ILE B N 1
ATOM 12918 C CA . ILE B 1 678 ? 12.055 -35.469 -17.297 1 93.31 678 ILE B CA 1
ATOM 12919 C C . ILE B 1 678 ? 12.5 -36.938 -17.203 1 93.31 678 ILE B C 1
ATOM 12921 O O . ILE B 1 678 ? 12.344 -37.562 -16.156 1 93.31 678 ILE B O 1
ATOM 12925 N N . SER B 1 679 ? 12.969 -37.438 -18.297 1 91.69 679 SER B N 1
ATOM 12926 C CA . SER B 1 679 ? 13.453 -38.844 -18.328 1 91.69 679 SER B CA 1
ATOM 12927 C C . SER B 1 679 ? 14.922 -38.906 -17.938 1 91.69 679 SER B C 1
ATOM 12929 O O . SER B 1 679 ? 15.625 -37.906 -17.906 1 91.69 679 SER B O 1
ATOM 12931 N N . HIS B 1 680 ? 15.359 -40.094 -17.609 1 92.62 680 HIS B N 1
ATOM 12932 C CA . HIS B 1 680 ? 16.75 -40.312 -17.25 1 92.62 680 HIS B CA 1
ATOM 12933 C C . HIS B 1 680 ? 17.672 -39.938 -18.406 1 92.62 680 HIS B C 1
ATOM 12935 O O . HIS B 1 680 ? 18.75 -39.344 -18.188 1 92.62 680 HIS B O 1
ATOM 12941 N N . GLY B 1 681 ? 17.25 -40.25 -19.641 1 90.31 681 GLY B N 1
ATOM 12942 C CA . GLY B 1 681 ? 18.031 -39.906 -20.812 1 90.31 681 GLY B CA 1
ATOM 12943 C C . GLY B 1 681 ? 18.172 -38.406 -21 1 90.31 681 GLY B C 1
ATOM 12944 O O . GLY B 1 681 ? 19.25 -37.906 -21.391 1 90.31 681 GLY B O 1
ATOM 12945 N N . GLN B 1 682 ? 17.172 -37.781 -20.766 1 93.06 682 GLN B N 1
ATOM 12946 C CA . GLN B 1 682 ? 17.203 -36.312 -20.891 1 93.06 682 GLN B CA 1
ATOM 12947 C C . GLN B 1 682 ? 18.125 -35.688 -19.844 1 93.06 682 GLN B C 1
ATOM 12949 O O . GLN B 1 682 ? 18.75 -34.656 -20.094 1 93.06 682 GLN B O 1
ATOM 12954 N N . VAL B 1 683 ? 18.188 -36.25 -18.641 1 96 683 VAL B N 1
ATOM 12955 C CA . VAL B 1 683 ? 19.062 -35.75 -17.594 1 96 683 VAL B CA 1
ATOM 12956 C C . VAL B 1 683 ? 20.516 -35.875 -18.031 1 96 683 VAL B C 1
ATOM 12958 O O . VAL B 1 683 ? 21.344 -35 -17.797 1 96 683 VAL B O 1
ATOM 12961 N N . LEU B 1 684 ? 20.828 -36.938 -18.688 1 95.06 684 LEU B N 1
ATOM 12962 C CA . LEU B 1 684 ? 22.188 -37.156 -19.188 1 95.06 684 LEU B CA 1
ATOM 12963 C C . LEU B 1 684 ? 22.516 -36.156 -20.297 1 95.06 684 LEU B C 1
ATOM 12965 O O . LEU B 1 684 ? 23.641 -35.656 -20.359 1 95.06 684 LEU B O 1
ATOM 12969 N N . THR B 1 685 ? 21.531 -35.938 -21.156 1 94.5 685 THR B N 1
ATOM 12970 C CA . THR B 1 685 ? 21.719 -34.938 -22.188 1 94.5 685 THR B CA 1
ATOM 12971 C C . THR B 1 685 ? 21.969 -33.562 -21.578 1 94.5 685 THR B C 1
ATOM 12973 O O . THR B 1 685 ? 22.797 -32.812 -22.078 1 94.5 685 THR B O 1
ATOM 12976 N N . LEU B 1 686 ? 21.234 -33.281 -20.531 1 97 686 LEU B N 1
ATOM 12977 C CA . LEU B 1 686 ? 21.391 -32.031 -19.828 1 97 686 LEU B CA 1
ATOM 12978 C C . LEU B 1 686 ? 22.797 -31.875 -19.297 1 97 686 LEU B C 1
ATOM 12980 O O . LEU B 1 686 ? 23.375 -30.781 -19.359 1 97 686 LEU B O 1
ATOM 12984 N N . ARG B 1 687 ? 23.391 -32.938 -18.766 1 97.25 687 ARG B N 1
ATOM 12985 C CA . ARG B 1 687 ? 24.75 -32.906 -18.234 1 97.25 687 ARG B CA 1
ATOM 12986 C C . ARG B 1 687 ? 25.75 -32.5 -19.312 1 97.25 687 ARG B C 1
ATOM 12988 O O . ARG B 1 687 ? 26.609 -31.641 -19.094 1 97.25 687 ARG B O 1
ATOM 12995 N N . VAL B 1 688 ? 25.578 -33.031 -20.453 1 96.81 688 VAL B N 1
ATOM 12996 C CA . VAL B 1 688 ? 26.484 -32.781 -21.562 1 96.81 688 VAL B CA 1
ATOM 12997 C C . VAL B 1 688 ? 26.297 -31.328 -22.047 1 96.81 688 VAL B C 1
ATOM 12999 O O . VAL B 1 688 ? 27.266 -30.625 -22.312 1 96.81 688 VAL B O 1
ATOM 13002 N N . LEU B 1 689 ? 25.078 -30.953 -22.156 1 97 689 LEU B N 1
ATOM 13003 C CA . LEU B 1 689 ? 24.781 -29.609 -22.625 1 97 689 LEU B CA 1
ATOM 13004 C C . LEU B 1 689 ? 25.375 -28.562 -21.688 1 97 689 LEU B C 1
ATOM 13006 O O . LEU B 1 689 ? 25.875 -27.531 -22.156 1 97 689 LEU B O 1
ATOM 13010 N N . ILE B 1 690 ? 25.281 -28.766 -20.359 1 97.94 690 ILE B N 1
ATOM 13011 C CA . ILE B 1 690 ? 25.812 -27.812 -19.375 1 97.94 690 ILE B CA 1
ATOM 13012 C C . ILE B 1 690 ? 27.328 -27.719 -19.516 1 97.94 690 ILE B C 1
ATOM 13014 O O . ILE B 1 690 ? 27.891 -26.625 -19.516 1 97.94 690 ILE B O 1
ATOM 13018 N N . ASP B 1 691 ? 28.016 -28.844 -19.656 1 97 691 ASP B N 1
ATOM 13019 C CA . ASP B 1 691 ? 29.469 -28.859 -19.797 1 97 691 ASP B CA 1
ATOM 13020 C C . ASP B 1 691 ? 29.891 -28.125 -21.062 1 97 691 ASP B C 1
ATOM 13022 O O . ASP B 1 691 ? 30.844 -27.328 -21.047 1 97 691 ASP B O 1
ATOM 13026 N N . GLU B 1 692 ? 29.203 -28.406 -22.125 1 97.06 692 GLU B N 1
ATOM 13027 C CA . GLU B 1 692 ? 29.516 -27.734 -23.391 1 97.06 692 GLU B CA 1
ATOM 13028 C C . GLU B 1 692 ? 29.281 -26.234 -23.281 1 97.06 692 GLU B C 1
ATOM 13030 O O . GLU B 1 692 ? 30.078 -25.438 -23.812 1 97.06 692 GLU B O 1
ATOM 13035 N N . TYR B 1 693 ? 28.25 -25.906 -22.656 1 97.81 693 TYR B N 1
ATOM 13036 C CA . TYR B 1 693 ? 27.938 -24.5 -22.5 1 97.81 693 TYR B CA 1
ATOM 13037 C C . TYR B 1 693 ? 29.031 -23.781 -21.734 1 97.81 693 TYR B C 1
ATOM 13039 O O . TYR B 1 693 ? 29.438 -22.672 -22.094 1 97.81 693 TYR B O 1
ATOM 13047 N N . LEU B 1 694 ? 29.484 -24.328 -20.609 1 97.06 694 LEU B N 1
ATOM 13048 C CA . LEU B 1 694 ? 30.5 -23.703 -19.766 1 97.06 694 LEU B CA 1
ATOM 13049 C C . LEU B 1 694 ? 31.812 -23.531 -20.531 1 97.06 694 LEU B C 1
ATOM 13051 O O . LEU B 1 694 ? 32.469 -22.484 -20.422 1 97.06 694 LEU B O 1
ATOM 13055 N N . ILE B 1 695 ? 32.156 -24.5 -21.359 1 95.88 695 ILE B N 1
ATOM 13056 C CA . ILE B 1 695 ? 33.375 -24.422 -22.156 1 95.88 695 ILE B CA 1
ATOM 13057 C C . ILE B 1 695 ? 33.25 -23.344 -23.219 1 95.88 695 ILE B C 1
ATOM 13059 O O . ILE B 1 695 ? 34.125 -22.5 -23.375 1 95.88 695 ILE B O 1
ATOM 13063 N N . ASP B 1 696 ? 32.125 -23.391 -23.922 1 96.62 696 ASP B N 1
ATOM 13064 C CA . ASP B 1 696 ? 31.906 -22.422 -25 1 96.62 696 ASP B CA 1
ATOM 13065 C C . ASP B 1 696 ? 31.844 -21 -24.453 1 96.62 696 ASP B C 1
ATOM 13067 O O . ASP B 1 696 ? 32.344 -20.062 -25.109 1 96.62 696 ASP B O 1
ATOM 13071 N N . ARG B 1 697 ? 31.172 -20.797 -23.297 1 97.12 697 ARG B N 1
ATOM 13072 C CA . ARG B 1 697 ? 31.062 -19.484 -22.688 1 97.12 697 ARG B CA 1
ATOM 13073 C C . ARG B 1 697 ? 32.438 -18.938 -22.297 1 97.12 697 ARG B C 1
ATOM 13075 O O . ARG B 1 697 ? 32.688 -17.734 -22.469 1 97.12 697 ARG B O 1
ATOM 13082 N N . ARG B 1 698 ? 33.25 -19.734 -21.766 1 95.5 698 ARG B N 1
ATOM 13083 C CA . ARG B 1 698 ? 34.594 -19.312 -21.375 1 95.5 698 ARG B CA 1
ATOM 13084 C C . ARG B 1 698 ? 35.438 -18.969 -22.609 1 95.5 698 ARG B C 1
ATOM 13086 O O . ARG B 1 698 ? 36.219 -18.016 -22.578 1 95.5 698 ARG B O 1
ATOM 13093 N N . GLU B 1 699 ? 35.312 -19.734 -23.641 1 94.88 699 GLU B N 1
ATOM 13094 C CA . GLU B 1 699 ? 36.062 -19.5 -24.875 1 94.88 699 GLU B CA 1
ATOM 13095 C C . GLU B 1 699 ? 35.625 -18.219 -25.562 1 94.88 699 GLU B C 1
ATOM 13097 O O . GLU B 1 699 ? 36.438 -17.469 -26.094 1 94.88 699 GLU B O 1
ATOM 13102 N N . ALA B 1 700 ? 34.312 -18 -25.625 1 95.94 700 ALA B N 1
ATOM 13103 C CA . ALA B 1 700 ? 33.781 -16.844 -26.312 1 95.94 700 ALA B CA 1
ATOM 13104 C C . ALA B 1 700 ? 34.125 -15.555 -25.578 1 95.94 700 ALA B C 1
ATOM 13106 O O . ALA B 1 700 ? 34.344 -14.516 -26.203 1 95.94 700 ALA B O 1
ATOM 13107 N N . PHE B 1 701 ? 34.125 -15.594 -24.297 1 95.81 701 PHE B N 1
ATOM 13108 C CA . PHE B 1 701 ? 34.406 -14.398 -23.5 1 95.81 701 PHE B CA 1
ATOM 13109 C C . PHE B 1 701 ? 35.438 -14.695 -22.422 1 95.81 701 PHE B C 1
ATOM 13111 O O . PHE B 1 701 ? 35.125 -14.703 -21.234 1 95.81 701 PHE B O 1
ATOM 13118 N N . PRO B 1 702 ? 36.656 -14.742 -22.734 1 92.88 702 PRO B N 1
ATOM 13119 C CA . PRO B 1 702 ? 37.688 -15.133 -21.797 1 92.88 702 PRO B CA 1
ATOM 13120 C C . PRO B 1 702 ? 37.969 -14.078 -20.734 1 92.88 702 PRO B C 1
ATOM 13122 O O . PRO B 1 702 ? 38.469 -14.406 -19.656 1 92.88 702 PRO B O 1
ATOM 13125 N N . LEU B 1 703 ? 37.562 -12.805 -20.938 1 92.38 703 LEU B N 1
ATOM 13126 C CA . LEU B 1 703 ? 37.875 -11.727 -20.016 1 92.38 703 LEU B CA 1
ATOM 13127 C C . LEU B 1 703 ? 36.812 -11.633 -18.922 1 92.38 703 LEU B C 1
ATOM 13129 O O . LEU B 1 703 ? 37.031 -11 -17.891 1 92.38 703 LEU B O 1
ATOM 13133 N N . ILE B 1 704 ? 35.688 -12.227 -19.188 1 94.06 704 ILE B N 1
ATOM 13134 C CA . ILE B 1 704 ? 34.625 -12.195 -18.203 1 94.06 704 ILE B CA 1
ATOM 13135 C C . ILE B 1 704 ? 34.594 -13.5 -17.406 1 94.06 704 ILE B C 1
ATOM 13137 O O . ILE B 1 704 ? 34.312 -14.562 -17.969 1 94.06 704 ILE B O 1
ATOM 13141 N N . LYS B 1 705 ? 34.844 -13.398 -16.188 1 91.5 705 LYS B N 1
ATOM 13142 C CA . LYS B 1 705 ? 34.938 -14.57 -15.312 1 91.5 705 LYS B CA 1
ATOM 13143 C C . LYS B 1 705 ? 33.562 -15.211 -15.109 1 91.5 705 LYS B C 1
ATOM 13145 O O . LYS B 1 705 ? 32.562 -14.523 -15.109 1 91.5 705 LYS B O 1
ATOM 13150 N N . LEU B 1 706 ? 33.625 -16.578 -14.969 1 94.5 706 LEU B N 1
ATOM 13151 C CA . LEU B 1 706 ? 32.375 -17.297 -14.625 1 94.5 706 LEU B CA 1
ATOM 13152 C C . LEU B 1 706 ? 32 -17.047 -13.172 1 94.5 706 LEU B C 1
ATOM 13154 O O . LEU B 1 706 ? 32.875 -16.953 -12.305 1 94.5 706 LEU B O 1
ATOM 13158 N N . ARG B 1 707 ? 30.781 -16.938 -12.938 1 93.38 707 ARG B N 1
ATOM 13159 C CA . ARG B 1 707 ? 30.266 -16.75 -11.586 1 93.38 707 ARG B CA 1
ATOM 13160 C C . ARG B 1 707 ? 30.031 -18.078 -10.891 1 93.38 707 ARG B C 1
ATOM 13162 O O . ARG B 1 707 ? 29.875 -19.109 -11.539 1 93.38 707 ARG B O 1
ATOM 13169 N N . PRO B 1 708 ? 29.969 -18.125 -9.555 1 93.44 708 PRO B N 1
ATOM 13170 C CA . PRO B 1 708 ? 29.75 -19.359 -8.805 1 93.44 708 PRO B CA 1
ATOM 13171 C C . PRO B 1 708 ? 28.469 -20.078 -9.219 1 93.44 708 PRO B C 1
ATOM 13173 O O . PRO B 1 708 ? 28.391 -21.312 -9.141 1 93.44 708 PRO B O 1
ATOM 13176 N N . LYS B 1 709 ? 27.5 -19.391 -9.664 1 95.69 709 LYS B N 1
ATOM 13177 C CA . LYS B 1 709 ? 26.219 -19.984 -10.047 1 95.69 709 LYS B CA 1
ATOM 13178 C C . LYS B 1 709 ? 26.375 -20.906 -11.25 1 95.69 709 LYS B C 1
ATOM 13180 O O . LYS B 1 709 ? 25.578 -21.828 -11.438 1 95.69 709 LYS B O 1
ATOM 13185 N N . HIS B 1 710 ? 27.438 -20.672 -12.086 1 96.69 710 HIS B N 1
ATOM 13186 C CA . HIS B 1 710 ? 27.734 -21.562 -13.195 1 96.69 710 HIS B CA 1
ATOM 13187 C C . HIS B 1 710 ? 28.172 -22.938 -12.695 1 96.69 710 HIS B C 1
ATOM 13189 O O . HIS B 1 710 ? 27.844 -23.953 -13.312 1 96.69 710 HIS B O 1
ATOM 13195 N N . HIS B 1 711 ? 28.844 -22.875 -11.586 1 95.25 711 HIS B N 1
ATOM 13196 C CA . HIS B 1 711 ? 29.25 -24.156 -10.984 1 95.25 711 HIS B CA 1
ATOM 13197 C C . HIS B 1 711 ? 28.047 -24.875 -10.383 1 95.25 711 HIS B C 1
ATOM 13199 O O . HIS B 1 711 ? 27.922 -26.094 -10.5 1 95.25 711 HIS B O 1
ATOM 13205 N N . PHE B 1 712 ? 27.234 -24.156 -9.703 1 96.25 712 PHE B N 1
ATOM 13206 C CA . PHE B 1 712 ? 26.047 -24.766 -9.133 1 96.25 712 PHE B CA 1
ATOM 13207 C C . PHE B 1 712 ? 25.234 -25.484 -10.203 1 96.25 712 PHE B C 1
ATOM 13209 O O . PHE B 1 712 ? 24.672 -26.547 -9.953 1 96.25 712 PHE B O 1
ATOM 13216 N N . LEU B 1 713 ? 25.156 -24.844 -11.336 1 96.62 713 LEU B N 1
ATOM 13217 C CA . LEU B 1 713 ? 24.391 -25.406 -12.453 1 96.62 713 LEU B CA 1
ATOM 13218 C C . LEU B 1 713 ? 24.906 -26.781 -12.836 1 96.62 713 LEU B C 1
ATOM 13220 O O . LEU B 1 713 ? 24.141 -27.641 -13.281 1 96.62 713 LEU B O 1
ATOM 13224 N N . ARG B 1 714 ? 26.109 -27.062 -12.656 1 95.69 714 ARG B N 1
ATOM 13225 C CA . ARG B 1 714 ? 26.703 -28.344 -13.008 1 95.69 714 ARG B CA 1
ATOM 13226 C C . ARG B 1 714 ? 26.141 -29.469 -12.141 1 95.69 714 ARG B C 1
ATOM 13228 O O . ARG B 1 714 ? 26.172 -30.625 -12.531 1 95.69 714 ARG B O 1
ATOM 13235 N N . HIS B 1 715 ? 25.688 -29.125 -10.984 1 96.06 715 HIS B N 1
ATOM 13236 C CA . HIS B 1 715 ? 25.141 -30.125 -10.07 1 96.06 715 HIS B CA 1
ATOM 13237 C C . HIS B 1 715 ? 23.688 -30.438 -10.383 1 96.06 715 HIS B C 1
ATOM 13239 O O . HIS B 1 715 ? 23.125 -31.406 -9.867 1 96.06 715 HIS B O 1
ATOM 13245 N N . TYR B 1 716 ? 23.016 -29.672 -11.258 1 97.5 716 TYR B N 1
ATOM 13246 C CA . TYR B 1 716 ? 21.578 -29.734 -11.477 1 97.5 716 TYR B CA 1
ATOM 13247 C C . TYR B 1 716 ? 21.172 -31.125 -11.984 1 97.5 716 TYR B C 1
ATOM 13249 O O . TYR B 1 716 ? 20.172 -31.688 -11.516 1 97.5 716 TYR B O 1
ATOM 13257 N N . PRO B 1 717 ? 21.906 -31.75 -12.953 1 96.81 717 PRO B N 1
ATOM 13258 C CA . PRO B 1 717 ? 21.5 -33.094 -13.406 1 96.81 717 PRO B CA 1
ATOM 13259 C C . PRO B 1 717 ? 21.469 -34.094 -12.273 1 96.81 717 PRO B C 1
ATOM 13261 O O . PRO B 1 717 ? 20.5 -34.844 -12.133 1 96.81 717 PRO B O 1
ATOM 13264 N N . GLU B 1 718 ? 22.484 -34.062 -11.43 1 95.25 718 GLU B N 1
ATOM 13265 C CA . GLU B 1 718 ? 22.516 -34.969 -10.305 1 95.25 718 GLU B CA 1
ATOM 13266 C C . GLU B 1 718 ? 21.422 -34.656 -9.297 1 95.25 718 GLU B C 1
ATOM 13268 O O . GLU B 1 718 ? 20.844 -35.594 -8.703 1 95.25 718 GLU B O 1
ATOM 13273 N N . LEU B 1 719 ? 21.234 -33.469 -9.102 1 96.06 719 LEU B N 1
ATOM 13274 C CA . LEU B 1 719 ? 20.219 -33.062 -8.141 1 96.06 719 LEU B CA 1
ATOM 13275 C C . LEU B 1 719 ? 18.812 -33.406 -8.641 1 96.06 719 LEU B C 1
ATOM 13277 O O . LEU B 1 719 ? 17.906 -33.656 -7.848 1 96.06 719 LEU B O 1
ATOM 13281 N N . ILE B 1 720 ? 18.547 -33.375 -9.961 1 96.06 720 ILE B N 1
ATOM 13282 C CA . ILE B 1 720 ? 17.266 -33.812 -10.523 1 96.06 720 ILE B CA 1
ATOM 13283 C C . ILE B 1 720 ? 17.047 -35.312 -10.234 1 96.06 720 ILE B C 1
ATOM 13285 O O . ILE B 1 720 ? 15.945 -35.719 -9.883 1 96.06 720 ILE B O 1
ATOM 13289 N N . LEU B 1 721 ? 18.109 -36.094 -10.352 1 94.44 721 LEU B N 1
ATOM 13290 C CA . LEU B 1 721 ? 18 -37.5 -10.078 1 94.44 721 LEU B CA 1
ATOM 13291 C C . LEU B 1 721 ? 17.703 -37.75 -8.602 1 94.44 721 LEU B C 1
ATOM 13293 O O . LEU B 1 721 ? 16.984 -38.719 -8.266 1 94.44 721 LEU B O 1
ATOM 13297 N N . LYS B 1 722 ? 18.188 -36.906 -7.785 1 94.12 722 LYS B N 1
ATOM 13298 C CA . LYS B 1 722 ? 18.062 -37.094 -6.344 1 94.12 722 LYS B CA 1
ATOM 13299 C C . LYS B 1 722 ? 16.75 -36.531 -5.816 1 94.12 722 LYS B C 1
ATOM 13301 O O . LYS B 1 722 ? 16.094 -37.125 -4.977 1 94.12 722 LYS B O 1
ATOM 13306 N N . CYS B 1 723 ? 16.344 -35.375 -6.227 1 93.62 723 CYS B N 1
ATOM 13307 C CA . CYS B 1 723 ? 15.219 -34.656 -5.652 1 93.62 723 CYS B CA 1
ATOM 13308 C C . CYS B 1 723 ? 14 -34.75 -6.57 1 93.62 723 CYS B C 1
ATOM 13310 O O . CYS B 1 723 ? 12.875 -34.469 -6.141 1 93.62 723 CYS B O 1
ATOM 13312 N N . GLY B 1 724 ? 14.125 -35.156 -7.777 1 92.31 724 GLY B N 1
ATOM 13313 C CA . GLY B 1 724 ? 13.086 -35 -8.781 1 92.31 724 GLY B CA 1
ATOM 13314 C C . GLY B 1 724 ? 13.195 -33.719 -9.57 1 92.31 724 GLY B C 1
ATOM 13315 O O . GLY B 1 724 ? 14.164 -32.969 -9.414 1 92.31 724 GLY B O 1
ATOM 13316 N N . PRO B 1 725 ? 12.25 -33.438 -10.461 1 93.88 725 PRO B N 1
ATOM 13317 C CA . PRO B 1 725 ? 12.312 -32.188 -11.219 1 93.88 725 PRO B CA 1
ATOM 13318 C C . PRO B 1 725 ? 12.422 -30.969 -10.328 1 93.88 725 PRO B C 1
ATOM 13320 O O . PRO B 1 725 ? 11.672 -30.828 -9.352 1 93.88 725 PRO B O 1
ATOM 13323 N N . LEU B 1 726 ? 13.258 -30.078 -10.633 1 94.12 726 LEU B N 1
ATOM 13324 C CA . LEU B 1 726 ? 13.609 -28.984 -9.75 1 94.12 726 LEU B CA 1
ATOM 13325 C C . LEU B 1 726 ? 12.539 -27.891 -9.766 1 94.12 726 LEU B C 1
ATOM 13327 O O . LEU B 1 726 ? 12.516 -27.016 -8.898 1 94.12 726 LEU B O 1
ATOM 13331 N N . MET B 1 727 ? 11.633 -27.969 -10.742 1 92.06 727 MET B N 1
ATOM 13332 C CA . MET B 1 727 ? 10.5 -27.047 -10.781 1 92.06 727 MET B CA 1
ATOM 13333 C C . MET B 1 727 ? 9.547 -27.312 -9.617 1 92.06 727 MET B C 1
ATOM 13335 O O . MET B 1 727 ? 8.734 -26.453 -9.266 1 92.06 727 MET B O 1
ATOM 13339 N N . ARG B 1 728 ? 9.672 -28.484 -9.062 1 92.25 728 ARG B N 1
ATOM 13340 C CA . ARG B 1 728 ? 8.789 -28.875 -7.961 1 92.25 728 ARG B CA 1
ATOM 13341 C C . ARG B 1 728 ? 9.352 -28.406 -6.621 1 92.25 728 ARG B C 1
ATOM 13343 O O . ARG B 1 728 ? 8.656 -28.438 -5.605 1 92.25 728 ARG B O 1
ATOM 13350 N N . SER B 1 729 ? 10.578 -27.953 -6.578 1 91 729 SER B N 1
ATOM 13351 C CA . SER B 1 729 ? 11.211 -27.453 -5.355 1 91 729 SER B CA 1
ATOM 13352 C C . SER B 1 729 ? 11.672 -26.016 -5.516 1 91 729 SER B C 1
ATOM 13354 O O . SER B 1 729 ? 12.562 -25.562 -4.801 1 91 729 SER B O 1
ATOM 13356 N N . TRP B 1 730 ? 11.117 -25.328 -6.441 1 87.56 730 TRP B N 1
ATOM 13357 C CA . TRP B 1 730 ? 11.547 -23.953 -6.676 1 87.56 730 TRP B CA 1
ATOM 13358 C C . TRP B 1 730 ? 10.961 -23.016 -5.629 1 87.56 730 TRP B C 1
ATOM 13360 O O . TRP B 1 730 ? 10.008 -23.375 -4.93 1 87.56 730 TRP B O 1
ATOM 13370 N N . THR B 1 731 ? 11.531 -21.859 -5.406 1 91.06 731 THR B N 1
ATOM 13371 C CA . THR B 1 731 ? 11.227 -20.969 -4.289 1 91.06 731 THR B CA 1
ATOM 13372 C C . THR B 1 731 ? 10.32 -19.828 -4.738 1 91.06 731 THR B C 1
ATOM 13374 O O . THR B 1 731 ? 9.781 -19.094 -3.908 1 91.06 731 THR B O 1
ATOM 13377 N N . MET B 1 732 ? 10.055 -19.641 -5.984 1 89.44 732 MET B N 1
ATOM 13378 C CA . MET B 1 732 ? 9.422 -18.438 -6.527 1 89.44 732 MET B CA 1
ATOM 13379 C C . MET B 1 732 ? 8.008 -18.281 -5.984 1 89.44 732 MET B C 1
ATOM 13381 O O . MET B 1 732 ? 7.586 -17.156 -5.664 1 89.44 732 MET B O 1
ATOM 13385 N N . ARG B 1 733 ? 7.23 -19.281 -5.848 1 88 733 ARG B N 1
ATOM 13386 C CA . ARG B 1 733 ? 5.859 -19.188 -5.359 1 88 733 ARG B CA 1
ATOM 13387 C C . ARG B 1 733 ? 5.836 -18.875 -3.863 1 88 733 ARG B C 1
ATOM 13389 O O . ARG B 1 733 ? 4.922 -18.203 -3.375 1 88 733 ARG B O 1
ATOM 13396 N N . PHE B 1 734 ? 6.84 -19.359 -3.131 1 91.56 734 PHE B N 1
ATOM 13397 C CA . PHE B 1 734 ? 6.938 -19.016 -1.716 1 91.56 734 PHE B CA 1
ATOM 13398 C C . PHE B 1 734 ? 7.246 -17.531 -1.533 1 91.56 734 PHE B C 1
ATOM 13400 O O . PHE B 1 734 ? 6.754 -16.906 -0.595 1 91.56 734 PHE B O 1
ATOM 13407 N N . GLU B 1 735 ? 8.016 -17.016 -2.479 1 90.75 735 GLU B N 1
ATOM 13408 C CA . GLU B 1 735 ? 8.336 -15.586 -2.432 1 90.75 735 GLU B CA 1
ATOM 13409 C C . GLU B 1 735 ? 7.094 -14.742 -2.688 1 90.75 735 GLU B C 1
ATOM 13411 O O . GLU B 1 735 ? 6.973 -13.633 -2.156 1 90.75 735 GLU B O 1
ATOM 13416 N N . SER B 1 736 ? 6.203 -15.289 -3.498 1 91.69 736 SER B N 1
ATOM 13417 C CA . SER B 1 736 ? 4.957 -14.578 -3.777 1 91.69 736 SER B CA 1
ATOM 13418 C C . SER B 1 736 ? 4.102 -14.453 -2.521 1 91.69 736 SER B C 1
ATOM 13420 O O . SER B 1 736 ? 3.277 -13.539 -2.416 1 91.69 736 SER B O 1
ATOM 13422 N N . LYS B 1 737 ? 4.254 -15.383 -1.583 1 95 737 LYS B N 1
ATOM 13423 C CA . LYS B 1 737 ? 3.504 -15.344 -0.331 1 95 737 LYS B CA 1
ATOM 13424 C C . LYS B 1 737 ? 3.869 -14.109 0.49 1 95 737 LYS B C 1
ATOM 13426 O O . LYS B 1 737 ? 3.064 -13.625 1.29 1 95 737 LYS B O 1
ATOM 13431 N N . HIS B 1 738 ? 5.023 -13.5 0.297 1 93.62 738 HIS B N 1
ATOM 13432 C CA . HIS B 1 738 ? 5.457 -12.297 0.999 1 93.62 738 HIS B CA 1
ATOM 13433 C C . HIS B 1 738 ? 4.523 -11.125 0.704 1 93.62 738 HIS B C 1
ATOM 13435 O O . HIS B 1 738 ? 4.355 -10.234 1.54 1 93.62 738 HIS B O 1
ATOM 13441 N N . SER B 1 739 ? 3.984 -11.148 -0.521 1 91.19 739 SER B N 1
ATOM 13442 C CA . SER B 1 739 ? 3.133 -10.047 -0.944 1 91.19 739 SER B CA 1
ATOM 13443 C C . SER B 1 739 ? 1.935 -9.883 -0.016 1 91.19 739 SER B C 1
ATOM 13445 O O . SER B 1 739 ? 1.469 -8.766 0.215 1 91.19 739 SER B O 1
ATOM 13447 N N . TYR B 1 740 ? 1.389 -10.977 0.53 1 94.31 740 TYR B N 1
ATOM 13448 C CA . TYR B 1 740 ? 0.284 -10.898 1.479 1 94.31 740 TYR B CA 1
ATOM 13449 C C . TYR B 1 740 ? 0.68 -10.086 2.709 1 94.31 740 TYR B C 1
ATOM 13451 O O . TYR B 1 740 ? -0.058 -9.195 3.137 1 94.31 740 TYR B O 1
ATOM 13459 N N . PHE B 1 741 ? 1.816 -10.414 3.254 1 94.44 741 PHE B N 1
ATOM 13460 C CA . PHE B 1 741 ? 2.279 -9.766 4.477 1 94.44 741 PHE B CA 1
ATOM 13461 C C . PHE B 1 741 ? 2.643 -8.305 4.211 1 94.44 741 PHE B C 1
ATOM 13463 O O . PHE B 1 741 ? 2.361 -7.434 5.035 1 94.44 741 PHE B O 1
ATOM 13470 N N . LYS B 1 742 ? 3.281 -8.062 3.094 1 90.62 742 LYS B N 1
ATOM 13471 C CA . LYS B 1 742 ? 3.652 -6.699 2.742 1 90.62 742 LYS B CA 1
ATOM 13472 C C . LYS B 1 742 ? 2.416 -5.82 2.578 1 90.62 742 LYS B C 1
ATOM 13474 O O . LYS B 1 742 ? 2.4 -4.672 3.029 1 90.62 742 LYS B O 1
ATOM 13479 N N . SER B 1 743 ? 1.396 -6.355 1.95 1 89.25 743 SER B N 1
ATOM 13480 C CA . SER B 1 743 ? 0.155 -5.617 1.745 1 89.25 743 SER B CA 1
ATOM 13481 C C . SER B 1 743 ? -0.521 -5.293 3.074 1 89.25 743 SER B C 1
ATOM 13483 O O . SER B 1 743 ? -1.012 -4.18 3.27 1 89.25 743 SER B O 1
ATOM 13485 N N . HIS B 1 744 ? -0.56 -6.25 3.91 1 90.56 744 HIS B N 1
ATOM 13486 C CA . HIS B 1 744 ? -1.184 -6.027 5.207 1 90.56 744 HIS B CA 1
ATOM 13487 C C . HIS B 1 744 ? -0.419 -4.98 6.012 1 90.56 744 HIS B C 1
ATOM 13489 O O . HIS B 1 744 ? -1.024 -4.16 6.703 1 90.56 744 HIS B O 1
ATOM 13495 N N . ALA B 1 745 ? 0.857 -5.051 6.008 1 89.31 745 ALA B N 1
ATOM 13496 C CA . ALA B 1 745 ? 1.678 -4.094 6.742 1 89.31 745 ALA B CA 1
ATOM 13497 C C . ALA B 1 745 ? 1.469 -2.676 6.215 1 89.31 745 ALA B C 1
ATOM 13499 O O . ALA B 1 745 ? 1.442 -1.716 6.988 1 89.31 745 ALA B O 1
ATOM 13500 N N . ARG B 1 746 ? 1.316 -2.533 4.965 1 84.06 746 ARG B N 1
ATOM 13501 C CA . ARG B 1 746 ? 1.12 -1.227 4.348 1 84.06 746 ARG B CA 1
ATOM 13502 C C . ARG B 1 746 ? -0.243 -0.647 4.711 1 84.06 746 ARG B C 1
ATOM 13504 O O . ARG B 1 746 ? -0.379 0.564 4.895 1 84.06 746 ARG B O 1
ATOM 13511 N N . HIS B 1 747 ? -1.191 -1.476 4.828 1 83.5 747 HIS B N 1
ATOM 13512 C CA . HIS B 1 747 ? -2.547 -1.018 5.113 1 83.5 747 HIS B CA 1
ATOM 13513 C C . HIS B 1 747 ? -2.705 -0.66 6.59 1 83.5 747 HIS B C 1
ATOM 13515 O O . HIS B 1 747 ? -3.393 0.307 6.926 1 83.5 747 HIS B O 1
ATOM 13521 N N . CYS B 1 748 ? -2.127 -1.371 7.461 1 81 748 CYS B N 1
ATOM 13522 C CA . CYS B 1 748 ? -2.277 -1.148 8.898 1 81 748 CYS B CA 1
ATOM 13523 C C . CYS B 1 748 ? -1.315 -0.071 9.383 1 81 748 CYS B C 1
ATOM 13525 O O . CYS B 1 748 ? -1.656 0.715 10.266 1 81 748 CYS B O 1
ATOM 13527 N N . ALA B 1 749 ? -0.209 0.098 8.836 1 76.25 749 ALA B N 1
ATOM 13528 C CA . ALA B 1 749 ? 0.811 1.094 9.156 1 76.25 749 ALA B CA 1
ATOM 13529 C C . ALA B 1 749 ? 1.133 1.086 10.648 1 76.25 749 ALA B C 1
ATOM 13531 O O . ALA B 1 749 ? 1.297 2.145 11.258 1 76.25 749 ALA B O 1
ATOM 13532 N N . ASN B 1 750 ? 1.046 -0.069 11.406 1 77.06 750 ASN B N 1
ATOM 13533 C CA . ASN B 1 750 ? 1.425 -0.249 12.805 1 77.06 750 ASN B CA 1
ATOM 13534 C C . ASN B 1 750 ? 2.643 -1.159 12.945 1 77.06 750 ASN B C 1
ATOM 13536 O O . ASN B 1 750 ? 2.57 -2.35 12.641 1 77.06 750 ASN B O 1
ATOM 13540 N N . PHE B 1 751 ? 3.732 -0.599 13.461 1 79.19 751 PHE B N 1
ATOM 13541 C CA . PHE B 1 751 ? 4.984 -1.345 13.469 1 79.19 751 PHE B CA 1
ATOM 13542 C C . PHE B 1 751 ? 5.449 -1.604 14.898 1 79.19 751 PHE B C 1
ATOM 13544 O O . PHE B 1 751 ? 6.617 -1.936 15.125 1 79.19 751 PHE B O 1
ATOM 13551 N N . ILE B 1 752 ? 4.523 -1.419 15.953 1 79.38 752 ILE B N 1
ATOM 13552 C CA . ILE B 1 752 ? 4.902 -1.648 17.344 1 79.38 752 ILE B CA 1
ATOM 13553 C C . ILE B 1 752 ? 5.281 -3.115 17.531 1 79.38 752 ILE B C 1
ATOM 13555 O O . ILE B 1 752 ? 6.395 -3.424 17.969 1 79.38 752 ILE B O 1
ATOM 13559 N N . ASN B 1 753 ? 4.406 -4.012 17.281 1 88.5 753 ASN B N 1
ATOM 13560 C CA . ASN B 1 753 ? 4.641 -5.453 17.25 1 88.5 753 ASN B CA 1
ATOM 13561 C C . ASN B 1 753 ? 4.176 -6.074 15.938 1 88.5 753 ASN B C 1
ATOM 13563 O O . ASN B 1 753 ? 3.205 -6.832 15.922 1 88.5 753 ASN B O 1
ATOM 13567 N N . ILE B 1 754 ? 5.039 -5.875 14.984 1 91.81 754 ILE B N 1
ATOM 13568 C CA . ILE B 1 754 ? 4.645 -6.188 13.617 1 91.81 754 ILE B CA 1
ATOM 13569 C C . ILE B 1 754 ? 4.59 -7.699 13.43 1 91.81 754 ILE B C 1
ATOM 13571 O O . ILE B 1 754 ? 3.717 -8.211 12.727 1 91.81 754 ILE B O 1
ATOM 13575 N N . THR B 1 755 ? 5.539 -8.492 13.977 1 94.94 755 THR B N 1
ATOM 13576 C CA . THR B 1 755 ? 5.547 -9.938 13.805 1 94.94 755 THR B CA 1
ATOM 13577 C C . THR B 1 755 ? 4.301 -10.562 14.422 1 94.94 755 THR B C 1
ATOM 13579 O O . THR B 1 755 ? 3.707 -11.477 13.844 1 94.94 755 THR B O 1
ATOM 13582 N N . LYS B 1 756 ? 3.893 -10.031 15.578 1 94.75 756 LYS B N 1
ATOM 13583 C CA . LYS B 1 756 ? 2.697 -10.547 16.234 1 94.75 756 LYS B CA 1
ATOM 13584 C C . LYS B 1 756 ? 1.443 -10.234 15.43 1 94.75 756 LYS B C 1
ATOM 13586 O O . LYS B 1 756 ? 0.607 -11.109 15.203 1 94.75 756 LYS B O 1
ATOM 13591 N N . SER B 1 757 ? 1.345 -8.984 14.992 1 93.69 757 SER B N 1
ATOM 13592 C CA . SER B 1 757 ? 0.18 -8.555 14.219 1 93.69 757 SER B CA 1
ATOM 13593 C C . SER B 1 757 ? 0.049 -9.359 12.93 1 93.69 757 SER B C 1
ATOM 13595 O O . SER B 1 757 ? -1.049 -9.789 12.57 1 93.69 757 SER B O 1
ATOM 13597 N N . LEU B 1 758 ? 1.146 -9.633 12.242 1 95.88 758 LEU B N 1
ATOM 13598 C CA . LEU B 1 758 ? 1.116 -10.336 10.961 1 95.88 758 LEU B CA 1
ATOM 13599 C C . LEU B 1 758 ? 0.802 -11.812 11.164 1 95.88 758 LEU B C 1
ATOM 13601 O O . LEU B 1 758 ? 0.069 -12.414 10.375 1 95.88 758 LEU B O 1
ATOM 13605 N N . ALA B 1 759 ? 1.375 -12.391 12.195 1 97.5 759 ALA B N 1
ATOM 13606 C CA . ALA B 1 759 ? 1.108 -13.797 12.469 1 97.5 759 ALA B CA 1
ATOM 13607 C C . ALA B 1 759 ? -0.363 -14.023 12.805 1 97.5 759 ALA B C 1
ATOM 13609 O O . ALA B 1 759 ? -0.976 -14.977 12.328 1 97.5 759 ALA B O 1
ATOM 13610 N N . GLU B 1 760 ? -0.9 -13.148 13.609 1 95.31 760 GLU B N 1
ATOM 13611 C CA . GLU B 1 760 ? -2.309 -13.258 13.969 1 95.31 760 GLU B CA 1
ATOM 13612 C C . GLU B 1 760 ? -3.209 -13.109 12.75 1 95.31 760 GLU B C 1
ATOM 13614 O O . GLU B 1 760 ? -4.176 -13.859 12.586 1 95.31 760 GLU B O 1
ATOM 13619 N N . LYS B 1 761 ? -2.916 -12.164 11.977 1 94.94 761 LYS B N 1
ATOM 13620 C CA . LYS B 1 761 ? -3.723 -11.93 10.781 1 94.94 761 LYS B CA 1
ATOM 13621 C C . LYS B 1 761 ? -3.646 -13.117 9.828 1 94.94 761 LYS B C 1
ATOM 13623 O O . LYS B 1 761 ? -4.641 -13.477 9.188 1 94.94 761 LYS B O 1
ATOM 13628 N N . HIS B 1 762 ? -2.48 -13.664 9.633 1 97.31 762 HIS B N 1
ATOM 13629 C CA . HIS B 1 762 ? -2.334 -14.812 8.742 1 97.31 762 HIS B CA 1
ATOM 13630 C C . HIS B 1 762 ? -3.137 -16 9.258 1 97.31 762 HIS B C 1
ATOM 13632 O O . HIS B 1 762 ? -3.76 -16.719 8.469 1 97.31 762 HIS B O 1
ATOM 13638 N N . GLN B 1 763 ? -3.094 -16.203 10.562 1 97.19 763 GLN B N 1
ATOM 13639 C CA . GLN B 1 763 ? -3.824 -17.328 11.125 1 97.19 763 GLN B CA 1
ATOM 13640 C C . GLN B 1 763 ? -5.332 -17.125 10.992 1 97.19 763 GLN B C 1
ATOM 13642 O O . GLN B 1 763 ? -6.086 -18.094 10.859 1 97.19 763 GLN B O 1
ATOM 13647 N N . LEU B 1 764 ? -5.723 -15.898 11.055 1 96.38 764 LEU B N 1
ATOM 13648 C CA . LEU B 1 764 ? -7.129 -15.625 10.781 1 96.38 764 LEU B CA 1
ATOM 13649 C C . LEU B 1 764 ? -7.477 -15.969 9.344 1 96.38 764 LEU B C 1
ATOM 13651 O O . LEU B 1 764 ? -8.547 -16.516 9.07 1 96.38 764 LEU B O 1
ATOM 13655 N N . LEU B 1 765 ? -6.613 -15.656 8.414 1 96.62 765 LEU B N 1
ATOM 13656 C CA . LEU B 1 765 ? -6.809 -16.047 7.023 1 96.62 765 LEU B CA 1
ATOM 13657 C C . LEU B 1 765 ? -6.906 -17.562 6.883 1 96.62 765 LEU B C 1
ATOM 13659 O O . LEU B 1 765 ? -7.77 -18.062 6.16 1 96.62 765 LEU B O 1
ATOM 13663 N N . GLN B 1 766 ? -6.004 -18.266 7.582 1 96.94 766 GLN B N 1
ATOM 13664 C CA . GLN B 1 766 ? -6.008 -19.719 7.504 1 96.94 766 GLN B CA 1
ATOM 13665 C C . GLN B 1 766 ? -7.289 -20.297 8.094 1 96.94 766 GLN B C 1
ATOM 13667 O O . GLN B 1 766 ? -7.82 -21.281 7.586 1 96.94 766 GLN B O 1
ATOM 13672 N N . ALA B 1 767 ? -7.754 -19.703 9.203 1 95.94 767 ALA B N 1
ATOM 13673 C CA . ALA B 1 767 ? -9.023 -20.141 9.781 1 95.94 767 ALA B CA 1
ATOM 13674 C C . ALA B 1 767 ? -10.172 -19.953 8.797 1 95.94 767 ALA B C 1
ATOM 13676 O O . ALA B 1 767 ? -11.055 -20.812 8.695 1 95.94 767 ALA B O 1
ATOM 13677 N N . PHE B 1 768 ? -10.148 -18.844 8.07 1 95.75 768 PHE B N 1
ATOM 13678 C CA . PHE B 1 768 ? -11.141 -18.562 7.043 1 95.75 768 PHE B CA 1
ATOM 13679 C C . PHE B 1 768 ? -11.086 -19.609 5.938 1 95.75 768 PHE B C 1
ATOM 13681 O O . PHE B 1 768 ? -12.117 -20.141 5.516 1 95.75 768 PHE B O 1
ATOM 13688 N N . CYS B 1 769 ? -9.883 -20 5.5 1 94.69 769 CYS B N 1
ATOM 13689 C CA . CYS B 1 769 ? -9.695 -20.953 4.422 1 94.69 769 CYS B CA 1
ATOM 13690 C C . CYS B 1 769 ? -10.117 -22.359 4.863 1 94.69 769 CYS B C 1
ATOM 13692 O O . CYS B 1 769 ? -10.727 -23.094 4.094 1 94.69 769 CYS B O 1
ATOM 13694 N N . ARG B 1 770 ? -9.883 -22.734 6.133 1 92.38 770 ARG B N 1
ATOM 13695 C CA . ARG B 1 770 ? -10.18 -24.062 6.656 1 92.38 770 ARG B CA 1
ATOM 13696 C C . ARG B 1 770 ? -11.688 -24.25 6.82 1 92.38 770 ARG B C 1
ATOM 13698 O O . ARG B 1 770 ? -12.18 -25.391 6.781 1 92.38 770 ARG B O 1
ATOM 13705 N N . HIS B 1 771 ? -12.312 -23.141 7.102 1 92.12 771 HIS B N 1
ATOM 13706 C CA . HIS B 1 771 ? -13.758 -23.25 7.27 1 92.12 771 HIS B CA 1
ATOM 13707 C C . HIS B 1 771 ? -14.422 -23.703 5.977 1 92.12 771 HIS B C 1
ATOM 13709 O O . HIS B 1 771 ? -15.445 -24.391 6.008 1 92.12 771 HIS B O 1
ATOM 13715 N N . GLY B 1 772 ? -13.898 -23.344 4.863 1 89.94 772 GLY B N 1
ATOM 13716 C CA . GLY B 1 772 ? -14.328 -23.859 3.576 1 89.94 772 GLY B CA 1
ATOM 13717 C C . GLY B 1 772 ? -13.453 -25 3.072 1 89.94 772 GLY B C 1
ATOM 13718 O O . GLY B 1 772 ? -13.242 -25.984 3.777 1 89.94 772 GLY B O 1
ATOM 13719 N N . GLN B 1 773 ? -12.922 -24.797 1.97 1 89.44 773 GLN B N 1
ATOM 13720 C CA . GLN B 1 773 ? -11.961 -25.734 1.39 1 89.44 773 GLN B CA 1
ATOM 13721 C C . GLN B 1 773 ? -10.781 -24.984 0.763 1 89.44 773 GLN B C 1
ATOM 13723 O O . GLN B 1 773 ? -10.953 -23.922 0.183 1 89.44 773 GLN B O 1
ATOM 13728 N N . TYR B 1 774 ? -9.625 -25.594 0.956 1 91.12 774 TYR B N 1
ATOM 13729 C CA . TYR B 1 774 ? -8.445 -24.969 0.373 1 91.12 774 TYR B CA 1
ATOM 13730 C C . TYR B 1 774 ? -8.492 -25.016 -1.148 1 91.12 774 TYR B C 1
ATOM 13732 O O . TYR B 1 774 ? -8.164 -24.047 -1.823 1 91.12 774 TYR B O 1
ATOM 13740 N N . PHE B 1 775 ? -8.891 -26.219 -1.59 1 89.38 775 PHE B N 1
ATOM 13741 C CA . PHE B 1 775 ? -8.766 -26.453 -3.021 1 89.38 775 PHE B CA 1
ATOM 13742 C C . PHE B 1 775 ? -10.109 -26.812 -3.635 1 89.38 775 PHE B C 1
ATOM 13744 O O . PHE B 1 775 ? -10.914 -27.516 -3.018 1 89.38 775 PHE B O 1
ATOM 13751 N N . SER B 1 776 ? -10.359 -26.078 -4.75 1 75.69 776 SER B N 1
ATOM 13752 C CA . SER B 1 776 ? -11.609 -26.328 -5.469 1 75.69 776 SER B CA 1
ATOM 13753 C C . SER B 1 776 ? -11.5 -27.578 -6.324 1 75.69 776 SER B C 1
ATOM 13755 O O . SER B 1 776 ? -10.461 -28.25 -6.352 1 75.69 776 SER B O 1
ATOM 13757 N N . VAL B 1 777 ? -12.562 -27.656 -7.16 1 69.75 777 VAL B N 1
ATOM 13758 C CA . VAL B 1 777 ? -12.75 -28.875 -7.961 1 69.75 777 VAL B CA 1
ATOM 13759 C C . VAL B 1 777 ? -11.727 -28.891 -9.102 1 69.75 777 VAL B C 1
ATOM 13761 O O . VAL B 1 777 ? -11.211 -27.844 -9.5 1 69.75 777 VAL B O 1
ATOM 13764 N N . GLY B 1 778 ? -11.406 -30.125 -9.547 1 73.19 778 GLY B N 1
ATOM 13765 C CA . GLY B 1 778 ? -10.375 -30.391 -10.539 1 73.19 778 GLY B CA 1
ATOM 13766 C C . GLY B 1 778 ? -10.68 -29.781 -11.891 1 73.19 778 GLY B C 1
ATOM 13767 O O . GLY B 1 778 ? -9.766 -29.328 -12.594 1 73.19 778 GLY B O 1
ATOM 13768 N N . ILE B 1 779 ? -12.023 -29.609 -12.289 1 84.75 779 ILE B N 1
ATOM 13769 C CA . ILE B 1 779 ? -12.359 -29.078 -13.609 1 84.75 779 ILE B CA 1
ATOM 13770 C C . ILE B 1 779 ? -13.43 -28 -13.484 1 84.75 779 ILE B C 1
ATOM 13772 O O . ILE B 1 779 ? -14.422 -28.188 -12.773 1 84.75 779 ILE B O 1
ATOM 13776 N N . SER B 1 780 ? -13.164 -26.859 -14 1 87.38 780 SER B N 1
ATOM 13777 C CA . SER B 1 780 ? -14.141 -25.781 -14.07 1 87.38 780 SER B CA 1
ATOM 13778 C C . SER B 1 780 ? -14.203 -25.172 -15.469 1 87.38 780 SER B C 1
ATOM 13780 O O . SER B 1 780 ? -13.172 -25 -16.109 1 87.38 780 SER B O 1
ATOM 13782 N N . ALA B 1 781 ? -15.398 -25.016 -15.953 1 88.75 781 ALA B N 1
ATOM 13783 C CA . ALA B 1 781 ? -15.594 -24.469 -17.297 1 88.75 781 ALA B CA 1
ATOM 13784 C C . ALA B 1 781 ? -16.328 -23.125 -17.234 1 88.75 781 ALA B C 1
ATOM 13786 O O . ALA B 1 781 ? -17.125 -22.891 -16.328 1 88.75 781 ALA B O 1
ATOM 13787 N N . GLU B 1 782 ? -15.984 -22.344 -18.125 1 85.06 782 GLU B N 1
ATOM 13788 C CA . GLU B 1 782 ? -16.656 -21.047 -18.234 1 85.06 782 GLU B CA 1
ATOM 13789 C C . GLU B 1 782 ? -17.641 -21.047 -19.391 1 85.06 782 GLU B C 1
ATOM 13791 O O . GLU B 1 782 ? -17.359 -21.578 -20.469 1 85.06 782 GLU B O 1
ATOM 13796 N N . ARG B 1 783 ? -18.828 -20.656 -19.422 1 76.25 783 ARG B N 1
ATOM 13797 C CA . ARG B 1 783 ? -19.859 -20.438 -20.453 1 76.25 783 ARG B CA 1
ATOM 13798 C C . ARG B 1 783 ? -20.094 -21.703 -21.266 1 76.25 783 ARG B C 1
ATOM 13800 O O . ARG B 1 783 ? -20.016 -21.672 -22.5 1 76.25 783 ARG B O 1
ATOM 13807 N N . SER B 1 784 ? -20.297 -22.641 -20.5 1 82.56 784 SER B N 1
ATOM 13808 C CA . SER B 1 784 ? -20.531 -23.922 -21.172 1 82.56 784 SER B CA 1
ATOM 13809 C C . SER B 1 784 ? -21.922 -23.984 -21.781 1 82.56 784 SER B C 1
ATOM 13811 O O . SER B 1 784 ? -22.891 -23.531 -21.156 1 82.56 784 SER B O 1
ATOM 13813 N N . VAL B 1 785 ? -22 -24.422 -23.078 1 76.69 785 VAL B N 1
ATOM 13814 C CA . VAL B 1 785 ? -23.25 -24.562 -23.797 1 76.69 785 VAL B CA 1
ATOM 13815 C C . VAL B 1 785 ? -23.484 -26.031 -24.156 1 76.69 785 VAL B C 1
ATOM 13817 O O . VAL B 1 785 ? -22.516 -26.781 -24.359 1 76.69 785 VAL B O 1
ATOM 13820 N N . PRO B 1 786 ? -24.719 -26.438 -24.156 1 75.75 786 PRO B N 1
ATOM 13821 C CA . PRO B 1 786 ? -24.984 -27.812 -24.562 1 75.75 786 PRO B CA 1
ATOM 13822 C C . PRO B 1 786 ? -24.562 -28.094 -26.016 1 75.75 786 PRO B C 1
ATOM 13824 O O . PRO B 1 786 ? -24.75 -27.234 -26.875 1 75.75 786 PRO B O 1
ATOM 13827 N N . PHE B 1 787 ? -23.984 -29.234 -26.188 1 81.94 787 PHE B N 1
ATOM 13828 C CA . PHE B 1 787 ? -23.516 -29.625 -27.516 1 81.94 787 PHE B CA 1
ATOM 13829 C C . PHE B 1 787 ? -24.625 -30.297 -28.312 1 81.94 787 PHE B C 1
ATOM 13831 O O . PHE B 1 787 ? -25.141 -31.344 -27.922 1 81.94 787 PHE B O 1
ATOM 13838 N N . HIS B 1 788 ? -25.031 -29.609 -29.375 1 74.12 788 HIS B N 1
ATOM 13839 C CA . HIS B 1 788 ? -25.984 -30.188 -30.328 1 74.1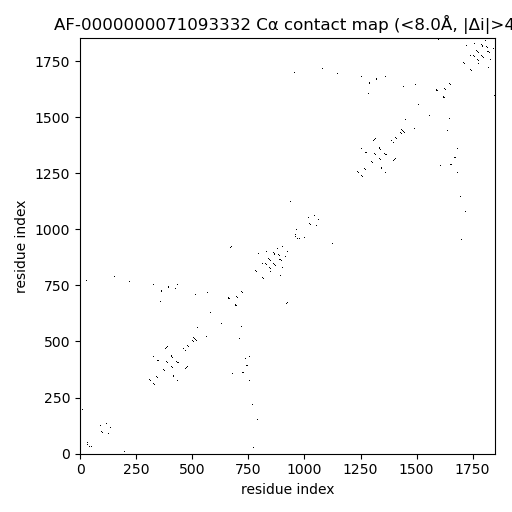2 788 HIS B CA 1
ATOM 13840 C C . HIS B 1 788 ? -25.297 -30.625 -31.609 1 74.12 788 HIS B C 1
ATOM 13842 O O . HIS B 1 788 ? -24.891 -29.781 -32.406 1 74.12 788 HIS B O 1
ATOM 13848 N N . SER B 1 789 ? -25.188 -31.891 -31.859 1 76.06 789 SER B N 1
ATOM 13849 C CA . SER B 1 789 ? -24.406 -32.469 -32.938 1 76.06 789 SER B CA 1
ATOM 13850 C C . SER B 1 789 ? -24.859 -31.938 -34.281 1 76.06 789 SER B C 1
ATOM 13852 O O . SER B 1 789 ? -24.047 -31.781 -35.219 1 76.06 789 SER B O 1
ATOM 13854 N N . ASN B 1 790 ? -26.109 -31.578 -34.438 1 67.88 790 ASN B N 1
ATOM 13855 C CA . ASN B 1 790 ? -26.672 -31.156 -35.719 1 67.88 790 ASN B CA 1
ATOM 13856 C C . ASN B 1 790 ? -26.203 -29.766 -36.094 1 67.88 790 ASN B C 1
ATOM 13858 O O . ASN B 1 790 ? -26.281 -29.375 -37.25 1 67.88 790 ASN B O 1
ATOM 13862 N N . LEU B 1 791 ? -25.672 -29.109 -35.094 1 70.69 791 LEU B N 1
ATOM 13863 C CA . LEU B 1 791 ? -25.266 -27.719 -35.344 1 70.69 791 LEU B CA 1
ATOM 13864 C C . LEU B 1 791 ? -23.812 -27.656 -35.812 1 70.69 791 LEU B C 1
ATOM 13866 O O . LEU B 1 791 ? -23.344 -26.594 -36.219 1 70.69 791 LEU B O 1
ATOM 13870 N N . TYR B 1 792 ? -23.219 -28.781 -35.812 1 78.5 792 TYR B N 1
ATOM 13871 C CA . TYR B 1 792 ? -21.781 -28.781 -36.125 1 78.5 792 TYR B CA 1
ATOM 13872 C C . TYR B 1 792 ? -21.484 -29.594 -37.375 1 78.5 792 TYR B C 1
ATOM 13874 O O . TYR B 1 792 ? -22.312 -30.406 -37.812 1 78.5 792 TYR B O 1
ATOM 13882 N N . ALA B 1 793 ? -20.359 -29.297 -37.969 1 78.5 793 ALA B N 1
ATOM 13883 C CA . ALA B 1 793 ? -19.922 -30.016 -39.156 1 78.5 793 ALA B CA 1
ATOM 13884 C C . ALA B 1 793 ? -19.734 -31.5 -38.906 1 78.5 793 ALA B C 1
ATOM 13886 O O . ALA B 1 793 ? -19.625 -31.906 -37.75 1 78.5 793 ALA B O 1
ATOM 13887 N N . THR B 1 794 ? -19.75 -32.188 -39.906 1 79.69 794 THR B N 1
ATOM 13888 C CA . THR B 1 794 ? -19.641 -33.656 -39.812 1 79.69 794 THR B CA 1
ATOM 13889 C C . THR B 1 794 ? -18.281 -34.062 -39.25 1 79.69 794 THR B C 1
ATOM 13891 O O . THR B 1 794 ? -18.172 -35.062 -38.562 1 79.69 794 THR B O 1
ATOM 13894 N N . SER B 1 795 ? -17.359 -33.219 -39.469 1 81.5 795 SER B N 1
ATOM 13895 C CA . SER B 1 795 ? -16.031 -33.531 -38.969 1 81.5 795 SER B CA 1
ATOM 13896 C C . SER B 1 795 ? -16.016 -33.438 -37.438 1 81.5 795 SER B C 1
ATOM 13898 O O . SER B 1 795 ? -15.391 -34.281 -36.781 1 81.5 795 SER B O 1
ATOM 13900 N N . VAL B 1 796 ? -16.703 -32.469 -36.938 1 85.19 796 VAL B N 1
ATOM 13901 C CA . VAL B 1 796 ? -16.781 -32.281 -35.5 1 85.19 796 VAL B CA 1
ATOM 13902 C C . VAL B 1 796 ? -17.609 -33.406 -34.875 1 85.19 796 VAL B C 1
ATOM 13904 O O . VAL B 1 796 ? -17.234 -33.969 -33.844 1 85.19 796 VAL B O 1
ATOM 13907 N N . LYS B 1 797 ? -18.625 -33.781 -35.594 1 82 797 LYS B N 1
ATOM 13908 C CA . LYS B 1 797 ? -19.5 -34.844 -35.094 1 82 797 LYS B CA 1
ATOM 13909 C C . LYS B 1 797 ? -18.734 -36.188 -35.031 1 82 797 LYS B C 1
ATOM 13911 O O . LYS B 1 797 ? -18.844 -36.906 -34.031 1 82 797 LYS B O 1
ATOM 13916 N N . SER B 1 798 ? -18.016 -36.344 -36.062 1 83.12 798 SER B N 1
ATOM 13917 C CA . SER B 1 798 ? -17.266 -37.594 -36.094 1 83.12 798 SER B CA 1
ATOM 13918 C C . SER B 1 798 ? -16.188 -37.656 -35.031 1 83.12 798 SER B C 1
ATOM 13920 O O . SER B 1 798 ? -15.961 -38.688 -34.406 1 83.12 798 SER B O 1
ATOM 13922 N N . ALA B 1 799 ? -15.547 -36.562 -34.781 1 86.12 799 ALA B N 1
ATOM 13923 C CA . ALA B 1 799 ? -14.492 -36.5 -33.75 1 86.12 799 ALA B CA 1
ATOM 13924 C C . ALA B 1 799 ? -15.062 -36.719 -32.375 1 86.12 799 ALA B C 1
ATOM 13926 O O . ALA B 1 799 ? -14.453 -37.375 -31.531 1 86.12 799 ALA B O 1
ATOM 13927 N N . VAL B 1 800 ? -16.156 -36.125 -32.062 1 86.06 800 VAL B N 1
ATOM 13928 C CA . VAL B 1 800 ? -16.766 -36.219 -30.766 1 86.06 800 VAL B CA 1
ATOM 13929 C C . VAL B 1 800 ? -17.328 -37.625 -30.531 1 86.06 800 VAL B C 1
ATOM 13931 O O . VAL B 1 800 ? -17.25 -38.156 -29.422 1 86.06 800 VAL B O 1
ATOM 13934 N N . ASP B 1 801 ? -17.812 -38.219 -31.594 1 81.56 801 ASP B N 1
ATOM 13935 C CA . ASP B 1 801 ? -18.328 -39.562 -31.5 1 81.56 801 ASP B CA 1
ATOM 13936 C C . ASP B 1 801 ? -17.219 -40.562 -31.219 1 81.56 801 ASP B C 1
ATOM 13938 O O . ASP B 1 801 ? -17.422 -41.562 -30.5 1 81.56 801 ASP B O 1
ATOM 13942 N N . LYS B 1 802 ? -16.125 -40.312 -31.766 1 81.38 802 LYS B N 1
ATOM 13943 C CA . LYS B 1 802 ? -15 -41.219 -31.594 1 81.38 802 LYS B CA 1
ATOM 13944 C C . LYS B 1 802 ? -14.5 -41.188 -30.141 1 81.38 802 LYS B C 1
ATOM 13946 O O . LYS B 1 802 ? -13.875 -42.156 -29.688 1 81.38 802 LYS B O 1
ATOM 13951 N N . CYS B 1 803 ? -14.719 -40.094 -29.484 1 81.12 803 CYS B N 1
ATOM 13952 C CA . CYS B 1 803 ? -14.258 -40.031 -28.109 1 81.12 803 CYS B CA 1
ATOM 13953 C C . CYS B 1 803 ? -15.312 -40.594 -27.156 1 81.12 803 CYS B C 1
ATOM 13955 O O . CYS B 1 803 ? -15.117 -40.562 -25.938 1 81.12 803 CYS B O 1
ATOM 13957 N N . GLY B 1 804 ? -16.281 -41.125 -27.641 1 73.88 804 GLY B N 1
ATOM 13958 C CA . GLY B 1 804 ? -17.281 -41.812 -26.828 1 73.88 804 GLY B CA 1
ATOM 13959 C C . GLY B 1 804 ? -18.391 -40.875 -26.359 1 73.88 804 GLY B C 1
ATOM 13960 O O . GLY B 1 804 ? -19.203 -41.281 -25.516 1 73.88 804 GLY B O 1
ATOM 13961 N N . MET B 1 805 ? -18.312 -39.656 -26.719 1 72.94 805 MET B N 1
ATOM 13962 C CA . MET B 1 805 ? -19.344 -38.75 -26.25 1 72.94 805 MET B CA 1
ATOM 13963 C C . MET B 1 805 ? -20.5 -38.688 -27.234 1 72.94 805 MET B C 1
ATOM 13965 O O . MET B 1 805 ? -20.312 -38.375 -28.422 1 72.94 805 MET B O 1
ATOM 13969 N N . HIS B 1 806 ? -21.453 -39.562 -27.062 1 61.66 806 HIS B N 1
ATOM 13970 C CA . HIS B 1 806 ? -22.562 -39.656 -28 1 61.66 806 HIS B CA 1
ATOM 13971 C C . HIS B 1 806 ? -23.5 -38.469 -27.828 1 61.66 806 HIS B C 1
ATOM 13973 O O . HIS B 1 806 ? -23.656 -37.906 -26.734 1 61.66 806 HIS B O 1
ATOM 13979 N N . SER B 1 807 ? -23.891 -37.781 -28.984 1 55.25 807 SER B N 1
ATOM 13980 C CA . SER B 1 807 ? -24.781 -36.625 -29.109 1 55.25 807 SER B CA 1
ATOM 13981 C C . SER B 1 807 ? -25.984 -36.75 -28.188 1 55.25 807 SER B C 1
ATOM 13983 O O . SER B 1 807 ? -26.578 -35.75 -27.781 1 55.25 807 SER B O 1
ATOM 13985 N N . GLY B 1 808 ? -26.531 -37.844 -28 1 53.38 808 GLY B N 1
ATOM 13986 C CA . GLY B 1 808 ? -27.781 -37.969 -27.266 1 53.38 808 GLY B CA 1
ATOM 13987 C C . GLY B 1 808 ? -27.625 -37.719 -25.781 1 53.38 808 GLY B C 1
ATOM 13988 O O . GLY B 1 808 ? -28.609 -37.562 -25.062 1 53.38 808 GLY B O 1
ATOM 13989 N N . GLY B 1 809 ? -26.359 -37.562 -25.25 1 58.19 809 GLY B N 1
ATOM 13990 C CA . GLY B 1 809 ? -26.219 -37.375 -23.828 1 58.19 809 GLY B CA 1
ATOM 13991 C C . GLY B 1 809 ? -26.016 -35.906 -23.438 1 58.19 809 GLY B C 1
ATOM 13992 O O . GLY B 1 809 ? -26.109 -35.031 -24.297 1 58.19 809 GLY B O 1
ATOM 13993 N N . ASP B 1 810 ? -26.016 -35.594 -22.094 1 70.88 810 ASP B N 1
ATOM 13994 C CA . ASP B 1 810 ? -25.766 -34.25 -21.547 1 70.88 810 ASP B CA 1
ATOM 13995 C C . ASP B 1 810 ? -24.328 -33.812 -21.766 1 70.88 810 ASP B C 1
ATOM 13997 O O . ASP B 1 810 ? -23.484 -33.938 -20.875 1 70.88 810 ASP B O 1
ATOM 14001 N N . VAL B 1 811 ? -23.953 -33.594 -23.062 1 79.19 811 VAL B N 1
ATOM 14002 C CA . VAL B 1 811 ? -22.609 -33.156 -23.438 1 79.19 811 VAL B CA 1
ATOM 14003 C C . VAL B 1 811 ? -22.625 -31.625 -23.594 1 79.19 811 VAL B C 1
ATOM 14005 O O . VAL B 1 811 ? -23.578 -31.062 -24.141 1 79.19 811 VAL B O 1
ATOM 14008 N N . HIS B 1 812 ? -21.562 -31.016 -23.016 1 83.5 812 HIS B N 1
ATOM 14009 C CA . HIS B 1 812 ? -21.438 -29.578 -23.109 1 83.5 812 HIS B CA 1
ATOM 14010 C C . HIS B 1 812 ? -20.141 -29.172 -23.812 1 83.5 812 HIS B C 1
ATOM 14012 O O . HIS B 1 812 ? -19.188 -29.953 -23.859 1 83.5 812 HIS B O 1
ATOM 14018 N N . ILE B 1 813 ? -20.188 -28.031 -24.438 1 85.75 813 ILE B N 1
ATOM 14019 C CA . ILE B 1 813 ? -19.016 -27.484 -25.141 1 85.75 813 ILE B CA 1
ATOM 14020 C C . ILE B 1 813 ? -18.672 -26.125 -24.547 1 85.75 813 ILE B C 1
ATOM 14022 O O . ILE B 1 813 ? -19.562 -25.344 -24.172 1 85.75 813 ILE B O 1
ATOM 14026 N N . SER B 1 814 ? -17.375 -25.875 -24.312 1 91.44 814 SER B N 1
ATOM 14027 C CA . SER B 1 814 ? -16.891 -24.609 -23.781 1 91.44 814 SER B CA 1
ATOM 14028 C C . SER B 1 814 ? -15.641 -24.141 -24.5 1 91.44 814 SER B C 1
ATOM 14030 O O . SER B 1 814 ? -14.938 -24.953 -25.109 1 91.44 814 SER B O 1
ATOM 14032 N N . ASP B 1 815 ? -15.391 -22.828 -24.438 1 92.5 815 ASP B N 1
ATOM 14033 C CA . ASP B 1 815 ? -14.211 -22.266 -25.078 1 92.5 815 ASP B CA 1
ATOM 14034 C C . ASP B 1 815 ? -13.086 -22.062 -24.062 1 92.5 815 ASP B C 1
ATOM 14036 O O . ASP B 1 815 ? -11.945 -21.781 -24.438 1 92.5 815 ASP B O 1
ATOM 14040 N N . SER B 1 816 ? -13.328 -22.156 -22.891 1 93.75 816 SER B N 1
ATOM 14041 C CA . SER B 1 816 ? -12.32 -21.969 -21.844 1 93.75 816 SER B CA 1
ATOM 14042 C C . SER B 1 816 ? -12.578 -22.906 -20.656 1 93.75 816 SER B C 1
ATOM 14044 O O . SER B 1 816 ? -13.711 -23.047 -20.203 1 93.75 816 SER B O 1
ATOM 14046 N N . VAL B 1 817 ? -11.531 -23.562 -20.266 1 92.44 817 VAL B N 1
ATOM 14047 C CA . VAL B 1 817 ? -11.672 -24.5 -19.156 1 92.44 817 VAL B CA 1
ATOM 14048 C C . VAL B 1 817 ? -10.461 -24.391 -18.234 1 92.44 817 VAL B C 1
ATOM 14050 O O . VAL B 1 817 ? -9.367 -24.016 -18.672 1 92.44 817 VAL B O 1
ATOM 14053 N N . ASP B 1 818 ? -10.703 -24.578 -16.969 1 90.69 818 ASP B N 1
ATOM 14054 C CA . ASP B 1 818 ? -9.641 -24.703 -15.984 1 90.69 818 ASP B CA 1
ATOM 14055 C C . ASP B 1 818 ? -9.523 -26.141 -15.477 1 90.69 818 ASP B C 1
ATOM 14057 O O . ASP B 1 818 ? -10.484 -26.703 -14.945 1 90.69 818 ASP B O 1
ATOM 14061 N N . ILE B 1 819 ? -8.367 -26.703 -15.773 1 90.06 819 ILE B N 1
ATOM 14062 C CA . ILE B 1 819 ? -8.148 -28.078 -15.344 1 90.06 819 ILE B CA 1
ATOM 14063 C C . ILE B 1 819 ? -6.945 -28.141 -14.398 1 90.06 819 ILE B C 1
ATOM 14065 O O . ILE B 1 819 ? -5.816 -27.844 -14.805 1 90.06 819 ILE B O 1
ATOM 14069 N N . ASP B 1 820 ? -7.117 -28.5 -13.188 1 82.06 820 ASP B N 1
ATOM 14070 C CA . ASP B 1 820 ? -6.07 -28.703 -12.195 1 82.06 820 ASP B CA 1
ATOM 14071 C C . ASP B 1 820 ? -5.18 -27.469 -12.07 1 82.06 820 ASP B C 1
ATOM 14073 O O . ASP B 1 820 ? -3.951 -27.594 -12.055 1 82.06 820 ASP B O 1
ATOM 14077 N N . GLY B 1 821 ? -5.762 -26.375 -12.164 1 79.81 821 GLY B N 1
ATOM 14078 C CA . GLY B 1 821 ? -5.027 -25.141 -11.953 1 79.81 821 GLY B CA 1
ATOM 14079 C C . GLY B 1 821 ? -4.484 -24.531 -13.234 1 79.81 821 GLY B C 1
ATOM 14080 O O . GLY B 1 821 ? -3.887 -23.453 -13.211 1 79.81 821 GLY B O 1
ATOM 14081 N N . ILE B 1 822 ? -4.652 -25.234 -14.352 1 88.69 822 ILE B N 1
ATOM 14082 C CA . ILE B 1 822 ? -4.203 -24.719 -15.641 1 88.69 822 ILE B CA 1
ATOM 14083 C C . ILE B 1 822 ? -5.402 -24.203 -16.438 1 88.69 822 ILE B C 1
ATOM 14085 O O . ILE B 1 822 ? -6.398 -24.922 -16.594 1 88.69 822 ILE B O 1
ATOM 14089 N N . HIS B 1 823 ? -5.262 -23 -16.875 1 91.19 823 HIS B N 1
ATOM 14090 C CA . HIS B 1 823 ? -6.328 -22.391 -17.656 1 91.19 823 HIS B CA 1
ATOM 14091 C C . HIS B 1 823 ? -6.098 -22.578 -19.156 1 91.19 823 HIS B C 1
ATOM 14093 O O . HIS B 1 823 ? -5.055 -22.172 -19.688 1 91.19 823 HIS B O 1
ATOM 14099 N N . TYR B 1 824 ? -6.992 -23.266 -19.812 1 94.12 824 TYR B N 1
ATOM 14100 C CA . TYR B 1 824 ? -6.938 -23.5 -21.25 1 94.12 824 TYR B CA 1
ATOM 14101 C C . TYR B 1 824 ? -7.949 -22.625 -21.984 1 94.12 824 TYR B C 1
ATOM 14103 O O . TYR B 1 824 ? -9.062 -22.406 -21.5 1 94.12 824 TYR B O 1
ATOM 14111 N N . MET B 1 825 ? -7.598 -22.141 -23.125 1 94.94 825 MET B N 1
ATOM 14112 C CA . MET B 1 825 ? -8.484 -21.312 -23.938 1 94.94 825 MET B CA 1
ATOM 14113 C C . MET B 1 825 ? -8.438 -21.75 -25.391 1 94.94 825 MET B C 1
ATOM 14115 O O . MET B 1 825 ? -7.422 -22.266 -25.859 1 94.94 825 MET B O 1
ATOM 14119 N N . LYS B 1 826 ? -9.547 -21.469 -26.031 1 93.44 826 LYS B N 1
ATOM 14120 C CA . LYS B 1 826 ? -9.586 -21.703 -27.469 1 93.44 826 LYS B CA 1
ATOM 14121 C C . LYS B 1 826 ? -8.508 -20.891 -28.188 1 93.44 826 LYS B C 1
ATOM 14123 O O . LYS B 1 826 ? -8.266 -19.734 -27.844 1 93.44 826 LYS B O 1
ATOM 14128 N N . GLY B 1 827 ? -7.836 -21.516 -29.062 1 91.62 827 GLY B N 1
ATOM 14129 C CA . GLY B 1 827 ? -6.809 -20.828 -29.828 1 91.62 827 GLY B CA 1
ATOM 14130 C C . GLY B 1 827 ? -5.402 -21.125 -29.344 1 91.62 827 GLY B C 1
ATOM 14131 O O . GLY B 1 827 ? -4.426 -20.766 -30 1 91.62 827 GLY B O 1
ATOM 14132 N N . GLU B 1 828 ? -5.324 -21.797 -28.234 1 95.5 828 GLU B N 1
ATOM 14133 C CA . GLU B 1 828 ? -4.016 -22.203 -27.719 1 95.5 828 GLU B CA 1
ATOM 14134 C C . GLU B 1 828 ? -3.564 -23.531 -28.328 1 95.5 828 GLU B C 1
ATOM 14136 O O . GLU B 1 828 ? -4.359 -24.234 -28.953 1 95.5 828 GLU B O 1
ATOM 14141 N N . TYR B 1 829 ? -2.305 -23.766 -28.25 1 94.81 829 TYR B N 1
ATOM 14142 C CA . TYR B 1 829 ? -1.737 -24.984 -28.797 1 94.81 829 TYR B CA 1
ATOM 14143 C C . TYR B 1 829 ? -1.306 -25.938 -27.703 1 94.81 829 TYR B C 1
ATOM 14145 O O . TYR B 1 829 ? -0.853 -25.5 -26.641 1 94.81 829 TYR B O 1
ATOM 14153 N N . ILE B 1 830 ? -1.477 -27.188 -27.938 1 94.81 830 ILE B N 1
ATOM 14154 C CA . ILE B 1 830 ? -1.003 -28.234 -27.031 1 94.81 830 ILE B CA 1
ATOM 14155 C C . ILE B 1 830 ? -0.189 -29.266 -27.812 1 94.81 830 ILE B C 1
ATOM 14157 O O . ILE B 1 830 ? -0.318 -29.375 -29.047 1 94.81 830 ILE B O 1
ATOM 14161 N N . ILE B 1 831 ? 0.651 -29.938 -27.156 1 93.12 831 ILE B N 1
ATOM 14162 C CA . ILE B 1 831 ? 1.484 -30.938 -27.812 1 93.12 831 ILE B CA 1
ATOM 14163 C C . ILE B 1 831 ? 0.805 -32.312 -27.734 1 93.12 831 ILE B C 1
ATOM 14165 O O . ILE B 1 831 ? 0.46 -32.781 -26.641 1 93.12 831 ILE B O 1
ATOM 14169 N N . ILE B 1 832 ? 0.624 -32.938 -28.797 1 89.19 832 ILE B N 1
ATOM 14170 C CA . ILE B 1 832 ? -0.145 -34.188 -28.875 1 89.19 832 ILE B CA 1
ATOM 14171 C C . ILE B 1 832 ? 0.804 -35.375 -29 1 89.19 832 ILE B C 1
ATOM 14173 O O . ILE B 1 832 ? 0.604 -36.406 -28.359 1 89.19 832 ILE B O 1
ATOM 14177 N N . ASN B 1 833 ? 1.673 -35.281 -29.953 1 82.94 833 ASN B N 1
ATOM 14178 C CA . ASN B 1 833 ? 2.512 -36.438 -30.203 1 82.94 833 ASN B CA 1
ATOM 14179 C C . ASN B 1 833 ? 3.898 -36.031 -30.703 1 82.94 833 ASN B C 1
ATOM 14181 O O . ASN B 1 833 ? 4.113 -34.875 -31.094 1 82.94 833 ASN B O 1
ATOM 14185 N N . GLN B 1 834 ? 4.801 -36.938 -30.344 1 77.19 834 GLN B N 1
ATOM 14186 C CA . GLN B 1 834 ? 6.148 -36.844 -30.875 1 77.19 834 GLN B CA 1
ATOM 14187 C C . GLN B 1 834 ? 6.473 -38.031 -31.781 1 77.19 834 GLN B C 1
ATOM 14189 O O . GLN B 1 834 ? 6.234 -39.188 -31.422 1 77.19 834 GLN B O 1
ATOM 14194 N N . THR B 1 835 ? 6.66 -37.719 -33.031 1 65.81 835 THR B N 1
ATOM 14195 C CA . THR B 1 835 ? 6.969 -38.812 -33.938 1 65.81 835 THR B CA 1
ATOM 14196 C C . THR B 1 835 ? 8.281 -39.5 -33.531 1 65.81 835 THR B C 1
ATOM 14198 O O . THR B 1 835 ? 9.164 -38.844 -32.969 1 65.81 835 THR B O 1
ATOM 14201 N N . VAL B 1 836 ? 8.344 -40.844 -33.469 1 57.41 836 VAL B N 1
ATOM 14202 C CA . VAL B 1 836 ? 9.344 -41.781 -32.969 1 57.41 836 VAL B CA 1
ATOM 14203 C C . VAL B 1 836 ? 10.711 -41.438 -33.562 1 57.41 836 VAL B C 1
ATOM 14205 O O . VAL B 1 836 ? 11.742 -41.688 -32.906 1 57.41 836 VAL B O 1
ATOM 14208 N N . VAL B 1 837 ? 10.812 -40.875 -34.75 1 51.38 837 VAL B N 1
ATOM 14209 C CA . VAL B 1 837 ? 12.109 -40.906 -35.406 1 51.38 837 VAL B CA 1
ATOM 14210 C C . VAL B 1 837 ? 13.008 -39.812 -34.812 1 51.38 837 VAL B C 1
ATOM 14212 O O . VAL B 1 837 ? 14.195 -40.062 -34.562 1 51.38 837 VAL B O 1
ATOM 14215 N N . ASP B 1 838 ? 12.492 -38.625 -34.562 1 62.78 838 ASP B N 1
ATOM 14216 C CA . ASP B 1 838 ? 13.328 -37.469 -34.188 1 62.78 838 ASP B CA 1
ATOM 14217 C C . ASP B 1 838 ? 12.648 -36.625 -33.125 1 62.78 838 ASP B C 1
ATOM 14219 O O . ASP B 1 838 ? 11.445 -36.406 -33.188 1 62.78 838 ASP B O 1
ATOM 14223 N N . ARG B 1 839 ? 13.391 -36.375 -31.953 1 69.62 839 ARG B N 1
ATOM 14224 C CA . ARG B 1 839 ? 12.938 -35.562 -30.844 1 69.62 839 ARG B CA 1
ATOM 14225 C C . ARG B 1 839 ? 12.391 -34.25 -31.312 1 69.62 839 ARG B C 1
ATOM 14227 O O . ARG B 1 839 ? 11.648 -33.562 -30.594 1 69.62 839 ARG B O 1
ATOM 14234 N N . PHE B 1 840 ? 12.617 -33.906 -32.5 1 79.44 840 PHE B N 1
ATOM 14235 C CA . PHE B 1 840 ? 12.273 -32.562 -32.938 1 79.44 840 PHE B CA 1
ATOM 14236 C C . PHE B 1 840 ? 11 -32.562 -33.781 1 79.44 840 PHE B C 1
ATOM 14238 O O . PHE B 1 840 ? 10.523 -31.531 -34.219 1 79.44 840 PHE B O 1
ATOM 14245 N N . HIS B 1 841 ? 10.445 -33.75 -33.906 1 83.06 841 HIS B N 1
ATOM 14246 C CA . HIS B 1 841 ? 9.203 -33.812 -34.688 1 83.06 841 HIS B CA 1
ATOM 14247 C C . HIS B 1 841 ? 7.992 -33.906 -33.75 1 83.06 841 HIS B C 1
ATOM 14249 O O . HIS B 1 841 ? 7.582 -34.969 -33.344 1 83.06 841 HIS B O 1
ATOM 14255 N N . LEU B 1 842 ? 7.488 -32.719 -33.531 1 89.25 842 LEU B N 1
ATOM 14256 C CA . LEU B 1 842 ? 6.332 -32.625 -32.656 1 89.25 842 LEU B CA 1
ATOM 14257 C C . LEU B 1 842 ? 5.074 -32.281 -33.438 1 89.25 842 LEU B C 1
ATOM 14259 O O . LEU B 1 842 ? 5.145 -31.609 -34.469 1 89.25 842 LEU B O 1
ATOM 14263 N N . SER B 1 843 ? 4.008 -32.875 -33.031 1 90.06 843 SER B N 1
ATOM 14264 C CA . SER B 1 843 ? 2.693 -32.5 -33.531 1 90.06 843 SER B CA 1
ATOM 14265 C C . SER B 1 843 ? 1.927 -31.656 -32.531 1 90.06 843 SER B C 1
ATOM 14267 O O . SER B 1 843 ? 1.863 -32.031 -31.344 1 90.06 843 SER B O 1
ATOM 14269 N N . PHE B 1 844 ? 1.464 -30.531 -33 1 92.69 844 PHE B N 1
ATOM 14270 C CA . PHE B 1 844 ? 0.728 -29.625 -32.125 1 92.69 844 PHE B CA 1
ATOM 14271 C C . PHE B 1 844 ? -0.769 -29.703 -32.406 1 92.69 844 PHE B C 1
ATOM 14273 O O . PHE B 1 844 ? -1.183 -30.031 -33.531 1 92.69 844 PHE B O 1
ATOM 14280 N N . GLY B 1 845 ? -1.566 -29.641 -31.375 1 92.75 845 GLY B N 1
ATOM 14281 C CA . GLY B 1 845 ? -3.012 -29.531 -31.5 1 92.75 845 GLY B CA 1
ATOM 14282 C C . GLY B 1 845 ? -3.529 -28.125 -31.203 1 92.75 845 GLY B C 1
ATOM 14283 O O . GLY B 1 845 ? -3.355 -27.609 -30.109 1 92.75 845 GLY B O 1
ATOM 14284 N N . LEU B 1 846 ? -4.047 -27.484 -32.219 1 93.56 846 LEU B N 1
ATOM 14285 C CA . LEU B 1 846 ? -4.734 -26.219 -32.031 1 93.56 846 LEU B CA 1
ATOM 14286 C C . LEU B 1 846 ? -6.098 -26.438 -31.359 1 93.56 846 LEU B C 1
ATOM 14288 O O . LEU B 1 846 ? -6.969 -27.094 -31.938 1 93.56 846 LEU B O 1
ATOM 14292 N N . ILE B 1 847 ? -6.285 -25.922 -30.203 1 94.69 847 ILE B N 1
ATOM 14293 C CA . ILE B 1 847 ? -7.52 -26.156 -29.453 1 94.69 847 ILE B CA 1
ATOM 14294 C C . ILE B 1 847 ? -8.672 -25.391 -30.125 1 94.69 847 ILE B C 1
ATOM 14296 O O . ILE B 1 847 ? -8.609 -24.172 -30.266 1 94.69 847 ILE B O 1
ATOM 14300 N N . GLN B 1 848 ? -9.656 -26.094 -30.422 1 91.56 848 GLN B N 1
ATOM 14301 C CA . GLN B 1 848 ? -10.844 -25.484 -31.016 1 91.56 848 GLN B CA 1
ATOM 14302 C C . GLN B 1 848 ? -11.953 -25.297 -29.984 1 91.56 848 GLN B C 1
ATOM 14304 O O . GLN B 1 848 ? -12.703 -24.328 -30.031 1 91.56 848 GLN B O 1
ATOM 14309 N N . SER B 1 849 ? -12.102 -26.25 -29.203 1 91.94 849 SER B N 1
ATOM 14310 C CA . SER B 1 849 ? -13.102 -26.203 -28.141 1 91.94 849 SER B CA 1
ATOM 14311 C C . SER B 1 849 ? -12.875 -27.312 -27.125 1 91.94 849 SER B C 1
ATOM 14313 O O . SER B 1 849 ? -11.969 -28.141 -27.281 1 91.94 849 SER B O 1
ATOM 14315 N N . PHE B 1 850 ? -13.641 -27.297 -26.109 1 93.06 850 PHE B N 1
ATOM 14316 C CA . PHE B 1 850 ? -13.594 -28.312 -25.062 1 93.06 850 PHE B CA 1
ATOM 14317 C C . PHE B 1 850 ? -14.938 -29.016 -24.938 1 93.06 850 PHE B C 1
ATOM 14319 O O . PHE B 1 850 ? -15.984 -28.375 -24.953 1 93.06 850 PHE B O 1
ATOM 14326 N N . ILE B 1 851 ? -14.891 -30.281 -24.875 1 89.62 851 ILE B N 1
ATOM 14327 C CA . ILE B 1 851 ? -16.109 -31.078 -24.766 1 89.62 851 ILE B CA 1
ATOM 14328 C C . ILE B 1 851 ? -16.219 -31.672 -23.359 1 89.62 851 ILE B C 1
ATOM 14330 O O . ILE B 1 851 ? -15.312 -32.406 -22.922 1 89.62 851 ILE B O 1
ATOM 14334 N N . LEU B 1 852 ? -17.234 -31.297 -22.703 1 87.12 852 LEU B N 1
ATOM 14335 C CA . LEU B 1 852 ? -17.438 -31.781 -21.344 1 87.12 852 LEU B CA 1
ATOM 14336 C C . LEU B 1 852 ? -18.562 -32.812 -21.312 1 87.12 852 LEU B C 1
ATOM 14338 O O . LEU B 1 852 ? -19.625 -32.625 -21.891 1 87.12 852 LEU B O 1
ATOM 14342 N N . GLY B 1 853 ? -18.25 -33.969 -20.812 1 74.75 853 GLY B N 1
ATOM 14343 C CA . GLY B 1 853 ? -19.234 -35.031 -20.703 1 74.75 853 GLY B CA 1
ATOM 14344 C C . GLY B 1 853 ? -19.969 -35.031 -19.359 1 74.75 853 GLY B C 1
ATOM 14345 O O . GLY B 1 853 ? -19.453 -34.469 -18.391 1 74.75 853 GLY B O 1
ATOM 14346 N N . SER B 1 854 ? -21.297 -35.219 -19.406 1 61.88 854 SER B N 1
ATOM 14347 C CA . SER B 1 854 ? -22.172 -35.25 -18.234 1 61.88 854 SER B CA 1
ATOM 14348 C C . SER B 1 854 ? -21.797 -36.406 -17.297 1 61.88 854 SER B C 1
ATOM 14350 O O . SER B 1 854 ? -22.344 -36.5 -16.203 1 61.88 854 SER B O 1
ATOM 14352 N N . ASP B 1 855 ? -21.062 -37.438 -17.875 1 52.25 855 ASP B N 1
ATOM 14353 C CA . ASP B 1 855 ? -20.938 -38.562 -16.969 1 52.25 855 ASP B CA 1
ATOM 14354 C C . ASP B 1 855 ? -20.25 -38.156 -15.672 1 52.25 855 ASP B C 1
ATOM 14356 O O . ASP B 1 855 ? -19.531 -37.156 -15.625 1 52.25 855 ASP B O 1
ATOM 14360 N N . ASN B 1 856 ? -20.781 -38.656 -14.578 1 46.75 856 ASN B N 1
ATOM 14361 C CA . ASN B 1 856 ? -20.312 -38.531 -13.203 1 46.75 856 ASN B CA 1
ATOM 14362 C C . ASN B 1 856 ? -18.797 -38.344 -13.141 1 46.75 856 ASN B C 1
ATOM 14364 O O . ASN B 1 856 ? -18.25 -38.094 -12.07 1 46.75 856 ASN B O 1
ATOM 14368 N N . SER B 1 857 ? -18.219 -38.812 -14.211 1 50.56 857 SER B N 1
ATOM 14369 C CA . SER B 1 857 ? -16.781 -38.844 -14.016 1 50.56 857 SER B CA 1
ATOM 14370 C C . SER B 1 857 ? -16.125 -37.531 -14.383 1 50.56 857 SER B C 1
ATOM 14372 O O . SER B 1 857 ? -14.961 -37.281 -14.047 1 50.56 857 SER B O 1
ATOM 14374 N N . GLY B 1 858 ? -16.938 -36.438 -14.648 1 61.25 858 GLY B N 1
ATOM 14375 C CA . GLY B 1 858 ? -16.312 -35.125 -14.812 1 61.25 858 GLY B CA 1
ATOM 14376 C C . GLY B 1 858 ? -15.164 -35.125 -15.812 1 61.25 858 GLY B C 1
ATOM 14377 O O . GLY B 1 858 ? -14.094 -34.594 -15.523 1 61.25 858 GLY B O 1
ATOM 14378 N N . THR B 1 859 ? -15.219 -35.75 -16.969 1 75 859 THR B N 1
ATOM 14379 C CA . THR B 1 859 ? -14.125 -35.844 -17.938 1 75 859 THR B CA 1
ATOM 14380 C C . THR B 1 859 ? -14.188 -34.688 -18.938 1 75 859 THR B C 1
ATOM 14382 O O . THR B 1 859 ? -15.273 -34.219 -19.297 1 75 859 THR B O 1
ATOM 14385 N N . CYS B 1 860 ? -13.094 -34.062 -19.172 1 87.31 860 CYS B N 1
ATOM 14386 C CA . CYS B 1 860 ? -12.93 -32.969 -20.141 1 87.31 860 CYS B CA 1
ATOM 14387 C C . CYS B 1 860 ? -12.047 -33.406 -21.297 1 87.31 860 CYS B C 1
ATOM 14389 O O . CYS B 1 860 ? -10.945 -33.938 -21.094 1 87.31 860 CYS B O 1
ATOM 14391 N N . HIS B 1 861 ? -12.672 -33.344 -22.547 1 90.94 861 HIS B N 1
ATOM 14392 C CA . HIS B 1 861 ? -11.906 -33.688 -23.75 1 90.94 861 HIS B CA 1
ATOM 14393 C C . HIS B 1 861 ? -11.539 -32.438 -24.531 1 90.94 861 HIS B C 1
ATOM 14395 O O . HIS B 1 861 ? -12.289 -31.453 -24.531 1 90.94 861 HIS B O 1
ATOM 14401 N N . PHE B 1 862 ? -10.43 -32.531 -25.172 1 93.44 862 PHE B N 1
ATOM 14402 C CA . PHE B 1 862 ? -9.93 -31.422 -26 1 93.44 862 PHE B CA 1
ATOM 14403 C C . PHE B 1 862 ? -10.242 -31.688 -27.484 1 93.44 862 PHE B C 1
ATOM 14405 O O . PHE B 1 862 ? -9.805 -32.688 -28.047 1 93.44 862 PHE B O 1
ATOM 14412 N N . LEU B 1 863 ? -11.055 -30.859 -28.047 1 92.56 863 LEU B N 1
ATOM 14413 C CA . LEU B 1 863 ? -11.211 -30.875 -29.484 1 92.56 863 LEU B CA 1
ATOM 14414 C C . LEU B 1 863 ? -10.102 -30.078 -30.172 1 92.56 863 LEU B C 1
ATOM 14416 O O . LEU B 1 863 ? -10.047 -28.859 -30.047 1 92.56 863 LEU B O 1
ATOM 14420 N N . VAL B 1 864 ? -9.211 -30.812 -30.859 1 93.38 864 VAL B N 1
ATOM 14421 C CA . VAL B 1 864 ? -8.031 -30.141 -31.375 1 93.38 864 VAL B CA 1
ATOM 14422 C C . VAL B 1 864 ? -7.863 -30.438 -32.844 1 93.38 864 VAL B C 1
ATOM 14424 O O . VAL B 1 864 ? -8.312 -31.484 -33.344 1 93.38 864 VAL B O 1
ATOM 14427 N N . SER B 1 865 ? -7.332 -29.484 -33.625 1 91.62 865 SER B N 1
ATOM 14428 C CA . SER B 1 865 ? -6.84 -29.688 -34.969 1 91.62 865 SER B CA 1
ATOM 14429 C C . SER B 1 865 ? -5.352 -30.016 -34.969 1 91.62 865 SER B C 1
ATOM 14431 O O . SER B 1 865 ? -4.527 -29.203 -34.562 1 91.62 865 SER B O 1
ATOM 14433 N N . VAL B 1 866 ? -4.973 -31.156 -35.438 1 90.88 866 VAL B N 1
ATOM 14434 C CA . VAL B 1 866 ? -3.586 -31.609 -35.375 1 90.88 866 VAL B CA 1
ATOM 14435 C C . VAL B 1 866 ? -2.775 -30.938 -36.5 1 90.88 866 VAL B C 1
ATOM 14437 O O . VAL B 1 866 ? -3.17 -30.953 -37.656 1 90.88 866 VAL B O 1
ATOM 14440 N N . ILE B 1 867 ? -1.718 -30.359 -36.094 1 90.25 867 ILE B N 1
ATOM 14441 C CA . ILE B 1 867 ? -0.829 -29.672 -37.031 1 90.25 867 ILE B CA 1
ATOM 14442 C C . ILE B 1 867 ? 0.591 -30.219 -36.875 1 90.25 867 ILE B C 1
ATOM 14444 O O . ILE B 1 867 ? 1.127 -30.281 -35.75 1 90.25 867 ILE B O 1
ATOM 14448 N N . ARG B 1 868 ? 1.195 -30.531 -37.938 1 87.69 868 ARG B N 1
ATOM 14449 C CA . ARG B 1 868 ? 2.584 -30.969 -37.938 1 87.69 868 ARG B CA 1
ATOM 14450 C C . ARG B 1 868 ? 3.541 -29.781 -37.938 1 87.69 868 ARG B C 1
ATOM 14452 O O . ARG B 1 868 ? 3.154 -28.672 -38.281 1 87.69 868 ARG B O 1
ATOM 14459 N N . SER B 1 869 ? 4.672 -30.031 -37.312 1 90.62 869 SER B N 1
ATOM 14460 C CA . SER B 1 869 ? 5.641 -28.953 -37.219 1 90.62 869 SER B CA 1
ATOM 14461 C C . SER B 1 869 ? 7.027 -29.406 -37.656 1 90.62 869 SER B C 1
ATOM 14463 O O . SER B 1 869 ? 7.285 -30.609 -37.75 1 90.62 869 SER B O 1
ATOM 14465 N N . SER B 1 870 ? 7.812 -28.438 -38.062 1 89.62 870 SER B N 1
ATOM 14466 C CA . SER B 1 870 ? 9.227 -28.656 -38.344 1 89.62 870 SER B CA 1
ATOM 14467 C C . SER B 1 870 ? 10.109 -27.781 -37.469 1 89.62 870 SER B C 1
ATOM 14469 O O . SER B 1 870 ? 9.781 -26.625 -37.188 1 89.62 870 SER B O 1
ATOM 14471 N N . TYR B 1 871 ? 11.133 -28.406 -36.938 1 92 871 TYR B N 1
ATOM 14472 C CA . TYR B 1 871 ? 12.016 -27.688 -36.031 1 92 871 TYR B CA 1
ATOM 14473 C C . TYR B 1 871 ? 13.047 -26.859 -36.812 1 92 871 TYR B C 1
ATOM 14475 O O . TYR B 1 871 ? 13.734 -27.391 -37.688 1 92 871 TYR B O 1
ATOM 14483 N N . ASN B 1 872 ? 13.102 -25.562 -36.562 1 91.62 872 ASN B N 1
ATOM 14484 C CA . ASN B 1 872 ? 14.117 -24.688 -37.125 1 91.62 872 ASN B CA 1
ATOM 14485 C C . ASN B 1 872 ? 15.305 -24.531 -36.188 1 91.62 872 ASN B C 1
ATOM 14487 O O . ASN B 1 872 ? 15.234 -23.75 -35.219 1 91.62 872 ASN B O 1
ATOM 14491 N N . PRO B 1 873 ? 16.406 -25.125 -36.375 1 91.31 873 PRO B N 1
ATOM 14492 C CA . PRO B 1 873 ? 17.531 -25.078 -35.469 1 91.31 873 PRO B CA 1
ATOM 14493 C C . PRO B 1 873 ? 18.203 -23.703 -35.438 1 91.31 873 PRO B C 1
ATOM 14495 O O . PRO B 1 873 ? 18.906 -23.375 -34.469 1 91.31 873 PRO B O 1
ATOM 14498 N N . ALA B 1 874 ? 18.047 -22.906 -36.438 1 92.62 874 ALA B N 1
ATOM 14499 C CA . ALA B 1 874 ? 18.672 -21.594 -36.5 1 92.62 874 ALA B CA 1
ATOM 14500 C C . ALA B 1 874 ? 18.031 -20.641 -35.469 1 92.62 874 ALA B C 1
ATOM 14502 O O . ALA B 1 874 ? 18.703 -19.766 -34.938 1 92.62 874 ALA B O 1
ATOM 14503 N N . LEU B 1 875 ? 16.797 -20.875 -35.188 1 94 875 LEU B N 1
ATOM 14504 C CA . LEU B 1 875 ? 16.094 -19.984 -34.281 1 94 875 LEU B CA 1
ATOM 14505 C C . LEU B 1 875 ? 15.68 -20.719 -33.031 1 94 875 LEU B C 1
ATOM 14507 O O . LEU B 1 875 ? 15.336 -20.094 -32 1 94 875 LEU B O 1
ATOM 14511 N N . GLY B 1 876 ? 15.781 -22.016 -33.062 1 92.56 876 GLY B N 1
ATOM 14512 C CA . GLY B 1 876 ? 15.328 -22.828 -31.922 1 92.56 876 GLY B CA 1
ATOM 14513 C C . GLY B 1 876 ? 13.828 -22.812 -31.75 1 92.56 876 GLY B C 1
ATOM 14514 O O . GLY B 1 876 ? 13.328 -22.797 -30.609 1 92.56 876 GLY B O 1
ATOM 14515 N N . LEU B 1 877 ? 13.07 -22.672 -32.844 1 94.81 877 LEU B N 1
ATOM 14516 C CA . LEU B 1 877 ? 11.617 -22.578 -32.844 1 94.81 877 LEU B CA 1
ATOM 14517 C C . LEU B 1 877 ? 10.992 -23.703 -33.656 1 94.81 877 LEU B C 1
ATOM 14519 O O . LEU B 1 877 ? 11.656 -24.281 -34.531 1 94.81 877 LEU B O 1
ATOM 14523 N N . TYR B 1 878 ? 9.789 -24.031 -33.344 1 93.38 878 TYR B N 1
ATOM 14524 C CA . TYR B 1 878 ? 9.023 -24.984 -34.125 1 93.38 878 TYR B CA 1
ATOM 14525 C C . TYR B 1 878 ? 8.109 -24.266 -35.125 1 93.38 878 TYR B C 1
ATOM 14527 O O . TYR B 1 878 ? 7.25 -23.469 -34.719 1 93.38 878 TYR B O 1
ATOM 14535 N N . GLU B 1 879 ? 8.312 -24.531 -36.312 1 93 879 GLU B N 1
ATOM 14536 C CA . GLU B 1 879 ? 7.504 -23.922 -37.375 1 93 879 GLU B CA 1
ATOM 14537 C C . GLU B 1 879 ? 6.316 -24.812 -37.75 1 93 879 GLU B C 1
ATOM 14539 O O . GLU B 1 879 ? 6.484 -26 -38.031 1 93 879 GLU B O 1
ATOM 14544 N N . LEU B 1 880 ? 5.191 -24.203 -37.594 1 90.88 880 LEU B N 1
ATOM 14545 C CA . LEU B 1 880 ? 3.979 -24.938 -37.906 1 90.88 880 LEU B CA 1
ATOM 14546 C C . LEU B 1 880 ? 3.781 -25.062 -39.406 1 90.88 880 LEU B C 1
ATOM 14548 O O . LEU B 1 880 ? 3.916 -24.078 -40.125 1 90.88 880 LEU B O 1
ATOM 14552 N N . LEU B 1 881 ? 3.752 -26.234 -39.781 1 80.94 881 LEU B N 1
ATOM 14553 C CA . LEU B 1 881 ? 3.611 -26.5 -41.219 1 80.94 881 LEU B CA 1
ATOM 14554 C C . LEU B 1 881 ? 2.174 -26.266 -41.656 1 80.94 881 LEU B C 1
ATOM 14556 O O . LEU B 1 881 ? 1.237 -26.406 -40.875 1 80.94 881 LEU B O 1
ATOM 14560 N N . GLU B 1 882 ? 1.75 -25.391 -42.594 1 60.69 882 GLU B N 1
ATOM 14561 C CA . GLU B 1 882 ? 0.547 -24.781 -43.156 1 60.69 882 GLU B CA 1
ATOM 14562 C C . GLU B 1 882 ? -0.644 -25.734 -43.062 1 60.69 882 GLU B C 1
ATOM 14564 O O . GLU B 1 882 ? -0.59 -26.859 -43.562 1 60.69 882 GLU B O 1
ATOM 14569 N N . ALA B 1 883 ? -1.312 -25.969 -42 1 56.94 883 ALA B N 1
ATOM 14570 C CA . ALA B 1 883 ? -2.699 -26.312 -42.312 1 56.94 883 ALA B CA 1
ATOM 14571 C C . ALA B 1 883 ? -3.457 -25.094 -42.844 1 56.94 883 ALA B C 1
ATOM 14573 O O . ALA B 1 883 ? -4.121 -24.391 -42.094 1 56.94 883 ALA B O 1
ATOM 14574 N N . SER B 1 884 ? -2.768 -24.219 -43.531 1 50.38 884 SER B N 1
ATOM 14575 C CA . SER B 1 884 ? -3.326 -22.906 -43.875 1 50.38 884 SER B CA 1
ATOM 14576 C C . SER B 1 884 ? -4.797 -23.016 -44.25 1 50.38 884 SER B C 1
ATOM 14578 O O . SER B 1 884 ? -5.531 -22.031 -44.219 1 50.38 884 SER B O 1
ATOM 14580 N N . ASN B 1 885 ? -5.137 -24 -44.906 1 54.03 885 ASN B N 1
ATOM 14581 C CA . ASN B 1 885 ? -6.5 -23.984 -45.438 1 54.03 885 ASN B CA 1
ATOM 14582 C C . ASN B 1 885 ? -7.5 -24.5 -44.375 1 54.03 885 ASN B C 1
ATOM 14584 O O . ASN B 1 885 ? -7.227 -25.484 -43.688 1 54.03 885 ASN B O 1
ATOM 14588 N N . GLN B 1 886 ? -8.375 -23.656 -43.906 1 56.56 886 GLN B N 1
ATOM 14589 C CA . GLN B 1 886 ? -9.477 -23.969 -43 1 56.56 886 GLN B CA 1
ATOM 14590 C C . GLN B 1 886 ? -9.992 -25.391 -43.219 1 56.56 886 GLN B C 1
ATOM 14592 O O . GLN B 1 886 ? -10.32 -26.094 -42.25 1 56.56 886 GLN B O 1
ATOM 14597 N N . GLU B 1 887 ? -9.906 -25.734 -44.469 1 57.12 887 GLU B N 1
ATOM 14598 C CA . GLU B 1 887 ? -10.398 -27.078 -44.812 1 57.12 887 GLU B CA 1
ATOM 14599 C C . GLU B 1 887 ? -9.484 -28.156 -44.219 1 57.12 887 GLU B C 1
ATOM 14601 O O . GLU B 1 887 ? -9.961 -29.172 -43.719 1 57.12 887 GLU B O 1
ATOM 14606 N N . ALA B 1 888 ? -8.242 -27.859 -44.156 1 60.91 888 ALA B N 1
ATOM 14607 C CA . ALA B 1 888 ? -7.285 -28.844 -43.656 1 60.91 888 ALA B CA 1
ATOM 14608 C C . ALA B 1 888 ? -7.387 -28.953 -42.125 1 60.91 888 ALA B C 1
ATOM 14610 O O . ALA B 1 888 ? -7.262 -30.047 -41.594 1 60.91 888 ALA B O 1
ATOM 14611 N N . LEU B 1 889 ? -7.633 -27.906 -41.531 1 68.88 889 LEU B N 1
ATOM 14612 C CA . LEU B 1 889 ? -7.785 -27.922 -40.094 1 68.88 889 LEU B CA 1
ATOM 14613 C C . LEU B 1 889 ? -9.016 -28.719 -39.688 1 68.88 889 LEU B C 1
ATOM 14615 O O . LEU B 1 889 ? -9.016 -29.406 -38.656 1 68.88 889 LEU B O 1
ATOM 14619 N N . GLU B 1 890 ? -9.984 -28.688 -40.531 1 65.69 890 GLU B N 1
ATOM 14620 C CA . GLU B 1 890 ? -11.227 -29.406 -40.25 1 65.69 890 GLU B CA 1
ATOM 14621 C C . GLU B 1 890 ? -11.094 -30.891 -40.531 1 65.69 890 GLU B C 1
ATOM 14623 O O . GLU B 1 890 ? -11.797 -31.703 -39.938 1 65.69 890 GLU B O 1
ATOM 14628 N N . CYS B 1 891 ? -10.203 -31.094 -41.438 1 64.69 891 CYS B N 1
ATOM 14629 C CA . CYS B 1 891 ? -10.039 -32.5 -41.781 1 64.69 891 CYS B CA 1
ATOM 14630 C C . CYS B 1 891 ? -9.203 -33.25 -40.75 1 64.69 891 CYS B C 1
ATOM 14632 O O . CYS B 1 891 ? -9.32 -34.469 -40.594 1 64.69 891 CYS B O 1
ATOM 14634 N N . ASN B 1 892 ? -8.492 -32.531 -39.938 1 82.94 892 ASN B N 1
ATOM 14635 C CA . ASN B 1 892 ? -7.605 -33.188 -38.969 1 82.94 892 ASN B CA 1
ATOM 14636 C C . ASN B 1 892 ? -8.047 -32.906 -37.531 1 82.94 892 ASN B C 1
ATOM 14638 O O . ASN B 1 892 ? -7.215 -32.656 -36.688 1 82.94 892 ASN B O 1
ATOM 14642 N N . LEU B 1 893 ? -9.367 -33 -37.375 1 88.75 893 LEU B N 1
ATOM 14643 C CA . LEU B 1 893 ? -9.914 -32.781 -36.031 1 88.75 893 LEU B CA 1
ATOM 14644 C C . LEU B 1 893 ? -9.898 -34.062 -35.219 1 88.75 893 LEU B C 1
ATOM 14646 O O . LEU B 1 893 ? -10.227 -35.125 -35.719 1 88.75 893 LEU B O 1
ATOM 14650 N N . ARG B 1 894 ? -9.391 -33.969 -34 1 89.62 894 ARG B N 1
ATOM 14651 C CA . ARG B 1 894 ? -9.367 -35.062 -33.094 1 89.62 894 ARG B CA 1
ATOM 14652 C C . ARG B 1 894 ? -9.852 -34.656 -31.703 1 89.62 894 ARG B C 1
ATOM 14654 O O . ARG B 1 894 ? -9.68 -33.5 -31.312 1 89.62 894 ARG B O 1
ATOM 14661 N N . CYS B 1 895 ? -10.484 -35.469 -31.047 1 90.94 895 CYS B N 1
ATOM 14662 C CA . CYS B 1 895 ? -10.914 -35.281 -29.656 1 90.94 895 CYS B CA 1
ATOM 14663 C C . CYS B 1 895 ? -10.062 -36.125 -28.703 1 90.94 895 CYS B C 1
ATOM 14665 O O . CYS B 1 895 ? -10.055 -37.344 -28.781 1 90.94 895 CYS B O 1
ATOM 14667 N N . LEU B 1 896 ? -9.32 -35.438 -27.891 1 91.38 896 LEU B N 1
ATOM 14668 C CA . LEU B 1 896 ? -8.344 -36.125 -27.047 1 91.38 896 LEU B CA 1
ATOM 14669 C C . LEU B 1 896 ? -8.656 -35.906 -25.562 1 91.38 896 LEU B C 1
ATOM 14671 O O . LEU B 1 896 ? -9.117 -34.812 -25.172 1 91.38 896 LEU B O 1
ATOM 14675 N N . ASP B 1 897 ? -8.352 -36.875 -24.875 1 88.06 897 ASP B N 1
ATOM 14676 C CA . ASP B 1 897 ? -8.422 -36.75 -23.422 1 88.06 897 ASP B CA 1
ATOM 14677 C C . ASP B 1 897 ? -7.129 -36.188 -22.859 1 88.06 897 ASP B C 1
ATOM 14679 O O . ASP B 1 897 ? -6.094 -36.188 -23.531 1 88.06 897 ASP B O 1
ATOM 14683 N N . ARG B 1 898 ? -7.215 -35.719 -21.688 1 85.81 898 ARG B N 1
ATOM 14684 C CA . ARG B 1 898 ? -6.066 -35.062 -21.047 1 85.81 898 ARG B CA 1
ATOM 14685 C C . ARG B 1 898 ? -4.898 -36.031 -20.922 1 85.81 898 ARG B C 1
ATOM 14687 O O . ARG B 1 898 ? -3.738 -35.656 -21.047 1 85.81 898 ARG B O 1
ATOM 14694 N N . GLN B 1 899 ? -5.234 -37.312 -20.766 1 82.75 899 GLN B N 1
ATOM 14695 C CA . GLN B 1 899 ? -4.203 -38.312 -20.578 1 82.75 899 GLN B CA 1
ATOM 14696 C C . GLN B 1 899 ? -3.498 -38.625 -21.891 1 82.75 899 GLN B C 1
ATOM 14698 O O . GLN B 1 899 ? -2.385 -39.156 -21.891 1 82.75 899 GLN B O 1
ATOM 14703 N N . GLN B 1 900 ? -4.16 -38.219 -22.938 1 86.5 900 GLN B N 1
ATOM 14704 C CA . GLN B 1 900 ? -3.594 -38.5 -24.25 1 86.5 900 GLN B CA 1
ATOM 14705 C C . GLN B 1 900 ? -2.662 -37.406 -24.703 1 86.5 900 GLN B C 1
ATOM 14707 O O . GLN B 1 900 ? -1.965 -37.531 -25.703 1 86.5 900 GLN B O 1
ATOM 14712 N N . LEU B 1 901 ? -2.637 -36.406 -23.938 1 89.25 901 LEU B N 1
ATOM 14713 C CA . LEU B 1 901 ? -1.742 -35.312 -24.266 1 89.25 901 LEU B CA 1
ATOM 14714 C C . LEU B 1 901 ? -0.313 -35.625 -23.844 1 89.25 901 LEU B C 1
ATOM 14716 O O . LEU B 1 901 ? -0.094 -36.219 -22.781 1 89.25 901 LEU B O 1
ATOM 14720 N N . LEU B 1 902 ? 0.588 -35.281 -24.688 1 88.38 902 LEU B N 1
ATOM 14721 C CA . LEU B 1 902 ? 1.991 -35.469 -24.344 1 88.38 902 LEU B CA 1
ATOM 14722 C C . LEU B 1 902 ? 2.43 -34.5 -23.266 1 88.38 902 LEU B C 1
ATOM 14724 O O . LEU B 1 902 ? 3.266 -34.812 -22.422 1 88.38 902 LEU B O 1
ATOM 14728 N N . ASP B 1 903 ? 1.929 -33.281 -23.375 1 90.25 903 ASP B N 1
ATOM 14729 C CA . ASP B 1 903 ? 2.215 -32.219 -22.406 1 90.25 903 ASP B CA 1
ATOM 14730 C C . ASP B 1 903 ? 0.982 -31.344 -22.156 1 90.25 903 ASP B C 1
ATOM 14732 O O . ASP B 1 903 ? 0.218 -31.062 -23.078 1 90.25 903 ASP B O 1
ATOM 14736 N N . THR B 1 904 ? 0.834 -30.969 -20.953 1 88.69 904 THR B N 1
ATOM 14737 C CA . THR B 1 904 ? -0.394 -30.281 -20.562 1 88.69 904 THR B CA 1
ATOM 14738 C C . THR B 1 904 ? -0.204 -28.766 -20.625 1 88.69 904 THR B C 1
ATOM 14740 O O . THR B 1 904 ? -1.156 -28.016 -20.438 1 88.69 904 THR B O 1
ATOM 14743 N N . GLN B 1 905 ? 0.945 -28.266 -20.938 1 91.38 905 GLN B N 1
ATOM 14744 C CA . GLN B 1 905 ? 1.203 -26.828 -20.938 1 91.38 905 GLN B CA 1
ATOM 14745 C C . GLN B 1 905 ? 0.67 -26.188 -22.219 1 91.38 905 GLN B C 1
ATOM 14747 O O . GLN B 1 905 ? 1.075 -26.562 -23.328 1 91.38 905 GLN B O 1
ATOM 14752 N N . PRO B 1 906 ? -0.278 -25.25 -22.047 1 94.62 906 PRO B N 1
ATOM 14753 C CA . PRO B 1 906 ? -0.721 -24.531 -23.234 1 94.62 906 PRO B CA 1
ATOM 14754 C C . PRO B 1 906 ? 0.351 -23.594 -23.797 1 94.62 906 PRO B C 1
ATOM 14756 O O . PRO B 1 906 ? 1.096 -22.984 -23.016 1 94.62 906 PRO B O 1
ATOM 14759 N N . LEU B 1 907 ? 0.409 -23.5 -25.078 1 95.81 907 LEU B N 1
ATOM 14760 C CA . LEU B 1 907 ? 1.416 -22.672 -25.734 1 95.81 907 LEU B CA 1
ATOM 14761 C C . LEU B 1 907 ? 0.766 -21.719 -26.734 1 95.81 907 LEU B C 1
ATOM 14763 O O . LEU B 1 907 ? -0.411 -21.859 -27.062 1 95.81 907 LEU B O 1
ATOM 14767 N N . HIS B 1 908 ? 1.534 -20.734 -27.156 1 94.56 908 HIS B N 1
ATOM 14768 C CA . HIS B 1 908 ? 1.075 -19.734 -28.109 1 94.56 908 HIS B CA 1
ATOM 14769 C C . HIS B 1 908 ? 1.999 -19.672 -29.328 1 94.56 908 HIS B C 1
ATOM 14771 O O . HIS B 1 908 ? 3.199 -19.938 -29.219 1 94.56 908 HIS B O 1
ATOM 14777 N N . ALA B 1 909 ? 1.398 -19.375 -30.391 1 94 909 ALA B N 1
ATOM 14778 C CA . ALA B 1 909 ? 2.176 -19.234 -31.625 1 94 909 ALA B CA 1
ATOM 14779 C C . ALA B 1 909 ? 2.355 -17.766 -32 1 94 909 ALA B C 1
ATOM 14781 O O . ALA B 1 909 ? 1.467 -16.953 -31.766 1 94 909 ALA B O 1
ATOM 14782 N N . TYR B 1 910 ? 3.52 -17.5 -32.5 1 93.19 910 TYR B N 1
ATOM 14783 C CA . TYR B 1 910 ? 3.836 -16.172 -33 1 93.19 910 TYR B CA 1
ATOM 14784 C C . TYR B 1 910 ? 4.316 -16.219 -34.438 1 93.19 910 TYR B C 1
ATOM 14786 O O . TYR B 1 910 ? 4.875 -17.234 -34.875 1 93.19 910 TYR B O 1
ATOM 14794 N N . THR B 1 911 ? 4.094 -15.172 -35.188 1 89.19 911 THR B N 1
ATOM 14795 C CA . THR B 1 911 ? 4.414 -15.172 -36.594 1 89.19 911 THR B CA 1
ATOM 14796 C C . THR B 1 911 ? 5.855 -14.727 -36.844 1 89.19 911 THR B C 1
ATOM 14798 O O . THR B 1 911 ? 6.266 -13.672 -36.344 1 89.19 911 THR B O 1
ATOM 14801 N N . VAL B 1 912 ? 6.609 -15.602 -37.5 1 87.12 912 VAL B N 1
ATOM 14802 C CA . VAL B 1 912 ? 7.984 -15.344 -37.906 1 87.12 912 VAL B CA 1
ATOM 14803 C C . VAL B 1 912 ? 8.102 -15.531 -39.438 1 87.12 912 VAL B C 1
ATOM 14805 O O . VAL B 1 912 ? 7.863 -16.625 -39.938 1 87.12 912 VAL B O 1
ATOM 14808 N N . HIS B 1 913 ? 8.539 -14.602 -40.125 1 82.38 913 HIS B N 1
ATOM 14809 C CA . HIS B 1 913 ? 8.68 -14.672 -41.594 1 82.38 913 HIS B CA 1
ATOM 14810 C C . HIS B 1 913 ? 7.434 -15.266 -42.25 1 82.38 913 HIS B C 1
ATOM 14812 O O . HIS B 1 913 ? 7.523 -16.219 -43 1 82.38 913 HIS B O 1
ATOM 14818 N N . ARG B 1 914 ? 6.23 -14.945 -41.812 1 80.56 914 ARG B N 1
ATOM 14819 C CA . ARG B 1 914 ? 4.93 -15.289 -42.375 1 80.56 914 ARG B CA 1
ATOM 14820 C C . ARG B 1 914 ? 4.527 -16.703 -42 1 80.56 914 ARG B C 1
ATOM 14822 O O . ARG B 1 914 ? 3.625 -17.297 -42.594 1 80.56 914 ARG B O 1
ATOM 14829 N N . ARG B 1 915 ? 5.293 -17.312 -41.125 1 87.12 915 ARG B N 1
ATOM 14830 C CA . ARG B 1 915 ? 4.93 -18.609 -40.594 1 87.12 915 ARG B CA 1
ATOM 14831 C C . ARG B 1 915 ? 4.711 -18.547 -39.062 1 87.12 915 ARG B C 1
ATOM 14833 O O . ARG B 1 915 ? 5.355 -17.75 -38.375 1 87.12 915 ARG B O 1
ATOM 14840 N N . ASN B 1 916 ? 3.809 -19.328 -38.688 1 91.5 916 ASN B N 1
ATOM 14841 C CA . ASN B 1 916 ? 3.572 -19.406 -37.25 1 91.5 916 ASN B CA 1
ATOM 14842 C C . ASN B 1 916 ? 4.566 -20.344 -36.562 1 91.5 916 ASN B C 1
ATOM 14844 O O . ASN B 1 916 ? 4.793 -21.453 -37.031 1 91.5 916 ASN B O 1
ATOM 14848 N N . CYS B 1 917 ? 5.211 -19.844 -35.594 1 94.38 917 CYS B N 1
ATOM 14849 C CA . CYS B 1 917 ? 6.211 -20.609 -34.875 1 94.38 917 CYS B CA 1
ATOM 14850 C C . CYS B 1 917 ? 5.871 -20.672 -33.375 1 94.38 917 CYS B C 1
ATOM 14852 O O . CYS B 1 917 ? 5.184 -19.797 -32.844 1 94.38 917 CYS B O 1
ATOM 14854 N N . ILE B 1 918 ? 6.281 -21.734 -32.75 1 94.81 918 ILE B N 1
ATOM 14855 C CA . ILE B 1 918 ? 6.023 -21.938 -31.328 1 94.81 918 ILE B CA 1
ATOM 14856 C C . ILE B 1 918 ? 7.34 -22.172 -30.578 1 94.81 918 ILE B C 1
ATOM 14858 O O . ILE B 1 918 ? 8.227 -22.859 -31.094 1 94.81 918 ILE B O 1
ATOM 14862 N N . ALA B 1 919 ? 7.492 -21.5 -29.516 1 94.31 919 ALA B N 1
ATOM 14863 C CA . ALA B 1 919 ? 8.594 -21.766 -28.594 1 94.31 919 ALA B CA 1
ATOM 14864 C C . ALA B 1 919 ? 8.109 -22.562 -27.391 1 94.31 919 ALA B C 1
ATOM 14866 O O . ALA B 1 919 ? 7.094 -22.219 -26.781 1 94.31 919 ALA B O 1
ATOM 14867 N N . LEU B 1 920 ? 8.797 -23.578 -27.062 1 92.69 920 LEU B N 1
ATOM 14868 C CA . LEU B 1 920 ? 8.422 -24.391 -25.922 1 92.69 920 LEU B CA 1
ATOM 14869 C C . LEU B 1 920 ? 8.742 -23.688 -24.609 1 92.69 920 LEU B C 1
ATOM 14871 O O . LEU B 1 920 ? 9.672 -22.891 -24.547 1 92.69 920 LEU B O 1
ATOM 14875 N N . LYS B 1 921 ? 7.965 -23.938 -23.641 1 92.19 921 LYS B N 1
ATOM 14876 C CA . LYS B 1 921 ? 8.227 -23.422 -22.312 1 92.19 921 LYS B CA 1
ATOM 14877 C C . LYS B 1 921 ? 9.219 -24.312 -21.562 1 92.19 921 LYS B C 1
ATOM 14879 O O . LYS B 1 921 ? 10.016 -23.812 -20.75 1 92.19 921 LYS B O 1
ATOM 14884 N N . HIS B 1 922 ? 9.102 -25.609 -21.766 1 93 922 HIS B N 1
ATOM 14885 C CA . HIS B 1 922 ? 9.992 -26.609 -21.203 1 93 922 HIS B CA 1
ATOM 14886 C C . HIS B 1 922 ? 10.148 -27.797 -22.141 1 93 922 HIS B C 1
ATOM 14888 O O . HIS B 1 922 ? 9.438 -27.906 -23.141 1 93 922 HIS B O 1
ATOM 14894 N N . SER B 1 923 ? 11.117 -28.531 -21.828 1 90.06 923 SER B N 1
ATOM 14895 C CA . SER B 1 923 ? 11.375 -29.703 -22.688 1 90.06 923 SER B CA 1
ATOM 14896 C C . SER B 1 923 ? 10.297 -30.766 -22.5 1 90.06 923 SER B C 1
ATOM 14898 O O . SER B 1 923 ? 9.711 -30.875 -21.422 1 90.06 923 SER B O 1
ATOM 14900 N N . ILE B 1 924 ? 10.031 -31.516 -23.547 1 89.06 924 ILE B N 1
ATOM 14901 C CA . ILE B 1 924 ? 8.961 -32.5 -23.547 1 89.06 924 ILE B CA 1
ATOM 14902 C C . ILE B 1 924 ? 9.547 -33.906 -23.359 1 89.06 924 ILE B C 1
ATOM 14904 O O . ILE B 1 924 ? 10.578 -34.25 -23.938 1 89.06 924 ILE B O 1
ATOM 14908 N N . CYS B 1 925 ? 8.93 -34.594 -22.391 1 83.94 925 CYS B N 1
ATOM 14909 C CA . CYS B 1 925 ? 9.383 -35.938 -22.078 1 83.94 925 CYS B CA 1
ATOM 14910 C C . CYS B 1 925 ? 8.609 -36.969 -22.891 1 83.94 925 CYS B C 1
ATOM 14912 O O . CYS B 1 925 ? 7.383 -36.906 -22.969 1 83.94 925 CYS B O 1
ATOM 14914 N N . VAL B 1 926 ? 9.242 -37.781 -23.75 1 70.44 926 VAL B N 1
ATOM 14915 C CA . VAL B 1 926 ? 8.594 -38.875 -24.469 1 70.44 926 VAL B CA 1
ATOM 14916 C C . VAL B 1 926 ? 8.828 -40.188 -23.75 1 70.44 926 VAL B C 1
ATOM 14918 O O . VAL B 1 926 ? 9.914 -40.438 -23.203 1 70.44 926 VAL B O 1
#

Solvent-accessible surface area (backbone atoms only — not comparable to full-atom values): 103493 Å² total; per-residue (Å²): 115,34,59,48,92,90,54,88,52,56,33,82,43,68,57,60,46,54,58,55,48,61,54,51,60,53,42,33,76,40,72,42,63,68,47,47,74,87,49,86,53,70,26,78,43,70,69,59,37,50,47,44,51,48,66,75,46,58,69,71,65,69,70,72,71,67,75,85,78,69,69,78,75,62,60,60,69,71,75,53,81,78,54,84,64,70,51,71,66,70,41,37,48,42,35,40,86,82,80,61,49,74,29,95,39,66,63,54,32,51,53,50,47,43,49,39,20,73,72,70,36,78,37,63,47,55,40,65,90,42,88,53,72,32,62,46,57,69,57,41,52,49,43,42,56,68,74,49,46,82,67,68,59,64,70,71,77,70,70,80,79,79,76,81,82,79,66,78,67,73,83,81,74,81,78,81,68,77,76,64,72,65,74,63,75,69,73,64,68,69,66,71,56,77,82,66,81,80,65,76,67,60,79,80,62,83,48,69,62,55,54,47,49,29,52,50,36,44,55,47,44,41,39,51,75,68,48,45,41,70,70,57,50,50,51,5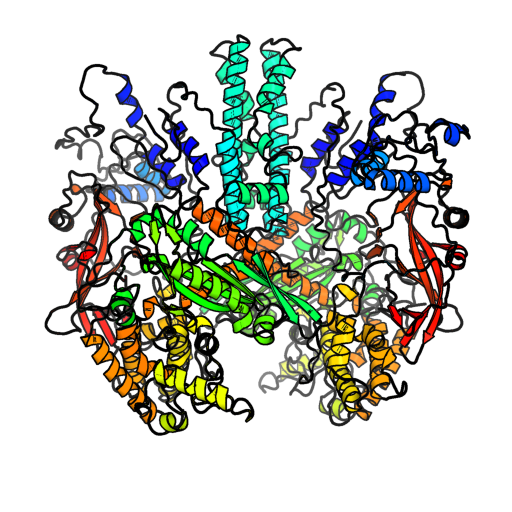1,52,53,52,51,50,51,49,51,51,53,24,50,52,48,31,50,54,46,43,50,52,52,42,55,73,74,64,53,56,79,82,51,48,61,55,53,51,50,60,29,61,68,54,29,51,59,53,55,37,47,29,81,80,74,18,62,52,46,42,73,68,39,36,52,54,49,46,53,70,76,36,78,47,65,74,61,41,80,43,79,78,47,62,48,102,84,68,44,82,40,66,34,29,34,33,59,62,69,62,49,54,38,58,54,56,63,27,66,56,47,40,55,39,59,68,51,78,84,79,73,67,93,66,45,24,60,38,45,74,59,3,48,49,34,56,69,28,86,55,59,45,71,35,82,76,41,44,38,32,35,35,35,42,52,72,50,70,59,62,59,78,90,43,70,60,44,79,71,64,25,33,30,39,30,35,36,46,52,64,55,45,51,74,67,61,61,59,37,55,84,69,50,37,72,37,36,33,31,46,42,70,55,44,69,70,68,31,66,59,65,72,44,40,64,59,51,52,53,45,46,46,24,51,74,64,24,45,59,55,91,95,42,64,34,41,29,48,56,59,38,41,35,27,47,71,61,47,40,22,54,60,48,15,32,52,73,48,75,83,78,45,50,38,63,50,88,61,30,67,42,36,52,66,54,44,72,74,34,78,80,65,82,52,59,65,48,36,65,63,59,50,51,51,44,48,52,51,49,65,74,43,56,86,69,69,56,78,58,48,96,30,36,60,49,83,32,67,64,54,74,37,89,82,35,39,62,46,71,64,18,51,60,68,32,56,52,60,36,39,26,60,33,49,50,22,35,51,50,36,51,36,52,50,52,43,37,73,71,64,52,51,50,65,66,54,51,44,48,41,57,68,69,48,82,59,59,71,74,49,44,76,33,56,55,62,76,68,68,87,84,51,73,48,51,66,47,54,41,64,17,36,48,40,38,60,61,47,43,46,78,63,40,62,87,46,63,84,54,66,79,37,66,55,57,42,49,51,53,50,52,44,51,51,52,15,56,53,52,10,62,40,44,34,65,68,54,38,53,51,48,47,51,50,51,54,51,46,56,52,50,51,43,68,76,37,72,86,58,78,84,56,72,49,63,56,56,56,66,47,45,46,61,45,30,53,31,48,6,30,51,61,78,54,44,50,66,53,63,58,56,47,48,54,60,56,37,51,44,49,62,60,59,70,62,75,87,56,43,50,56,54,51,50,51,47,48,29,52,36,49,19,49,34,60,74,34,34,81,55,75,76,57,68,46,70,49,81,65,39,77,45,57,52,88,70,46,55,67,51,57,40,53,24,39,44,71,60,65,50,56,62,91,50,70,30,30,33,25,51,33,39,32,50,63,88,43,77,46,48,51,73,28,30,31,38,45,44,64,53,87,88,41,98,58,33,42,29,35,21,39,29,65,34,33,41,34,46,59,58,92,74,69,51,61,31,40,32,21,26,61,34,51,37,44,60,38,80,73,63,66,33,32,34,48,49,77,59,74,46,62,64,48,39,49,71,36,45,40,48,38,46,71,83,62,37,61,45,88,64,74,39,61,69,45,76,52,96,92,32,45,28,34,57,72,85,37,45,81,54,132,117,36,58,47,91,88,54,89,52,56,34,84,42,69,58,58,48,54,56,54,48,60,53,50,60,53,40,34,76,40,72,41,64,66,47,50,72,83,49,86,54,67,26,76,44,68,68,60,37,50,48,43,49,48,66,75,46,59,70,70,66,70,71,71,72,66,76,86,80,68,71,78,75,61,56,60,69,72,76,54,82,76,53,84,63,71,50,69,67,68,39,37,48,44,36,39,88,81,80,61,49,72,29,94,42,67,62,54,33,51,52,50,47,42,50,40,19,72,72,69,36,76,39,62,48,54,40,64,91,41,86,52,73,33,61,46,56,70,57,42,53,51,44,42,56,69,75,49,45,82,69,66,61,66,73,73,76,72,64,76,76,79,76,78,81,77,66,76,67,71,83,82,75,82,77,80,67,74,77,60,78,57,78,62,77,69,72,61,69,69,66,72,56,76,81,67,82,82,64,77,66,61,79,79,62,84,49,70,60,54,55,48,50,29,52,49,36,44,54,48,45,40,40,51,74,67,47,45,42,70,70,58,50,50,51,50,51,54,51,51,49,51,50,51,50,53,24,50,52,48,31,50,54,46,42,50,53,52,41,55,72,72,64,53,57,79,80,50,48,62,53,53,51,51,60,30,61,69,54,29,51,59,53,56,38,48,30,82,81,75,18,61,53,46,41,73,67,40,37,52,52,47,46,53,69,74,35,79,49,66,75,61,41,80,42,79,77,48,62,48,100,83,68,44,82,42,66,34,28,36,33,58,61,69,64,48,54,38,57,53,56,65,28,67,55,46,39,55,38,58,68,50,78,85,78,73,68,94,68,47,24,60,38,45,73,60,4,48,48,35,55,69,27,86,55,60,43,70,36,82,75,41,46,38,31,34,35,36,44,53,71,50,72,59,65,60,78,88,46,71,62,45,80,72,66,24,33,31,38,32,35,36,45,53,65,56,46,52,75,68,60,62,58,36,55,86,68,48,39,73,36,34,33,31,46,42,69,54,43,69,70,67,30,66,59,65,71,43,41,64,60,51,52,53,44,47,46,23,51,73,64,24,44,60,56,91,94,41,65,35,41,28,48,57,59,38,40,36,26,46,72,61,49,40,22,55,59,49,15,32,53,74,47,75,82,80,46,50,36,62,51,88,62,31,66,41,36,53,68,54,44,72,74,36,78,79,65,83,51,58,65,48,36,65,64,60,51,50,51,45,49,52,50,50,67,75,43,58,88,68,68,57,79,56,48,96,30,37,61,48,83,33,67,64,54,73,37,90,84,35,40,60,46,71,67,19,51,59,69,32,55,52,60,36,38,28,60,32,48,49,23,37,51,50,37,51,35,51,50,53,42,38,72,72,64,52,51,50,65,66,53,53,45,50,41,56,68,70,48,81,58,59,72,76,49,46,76,33,57,56,62,75,66,66,88,85,50,73,50,50,65,45,53,41,66,18,36,47,40,39,61,60,47,43,45,77,62,40,62,86,47,64,82,53,65,79,36,66,56,57,42,50,51,53,49,53,46,50,50,50,14,56,53,53,10,61,40,43,34,63,68,55,37,53,51,48,47,51,52,52,55,50,46,56,53,50,52,42,69,76,37,71,87,58,77,84,57,73,49,63,56,55,54,67,46,46,44,61,45,31,53,32,51,5,30,51,61,79,53,44,52,67,55,64,57,55,46,48,53,60,55,35,51,44,49,62,59,58,70,62,75,87,57,43,50,56,55,51,51,49,46,50,30,51,37,49,18,48,32,59,73,34,33,80,55,75,77,58,68,47,70,48,80,64,38,75,47,56,53,86,73,47,54,67,50,58,41,52,23,41,46,71,60,67,50,56,61,90,48,70,31,29,32,25,52,33,37,33,49,64,86,42,79,47,48,53,73,28,31,31,39,45,45,64,54,88,88,42,98,58,32,40,28,35,22,40,29,64,33,32,41,33,47,60,56,91,75,68,51,61,31,41,32,21,25,61,35,51,36,44,60,40,78,72,64,66,32,33,34,48,50,78,59,73,48,59,62,49,40,49,71,35,45,41,47,38,45,71,85,60,36,61,44,89,64,74,39,63,72,46,78,52,96,91,32,44,26,34,56,73,82,38,44,82,52,130

Sequence (1852 aa):
MYKCHHCHYRSNSPKNYSQHYTIHKYINNASFPCGVPGCTREFRVYESFTSHLSRDHVNYRVSCITDETSAPCSSQGDIGNLEEVGLEDELLDLTCTRCKMPCKEYNMLLSHLKEHIRNGDVVTCPFNDCTSEYRVVSSLTSHLYRIHPTLKCKPVIPISATGMDSSVLPPSLGGTSNDCNKDTEDIEMQQQLPEVEEDEPSDESLSSDMFLESVALFYLGLESKQHIPQSTLQKIITGVCNFHDVSQEQLQLQLKKHLEEEGIALDRIPIILNEVFSSDLFHLVNNSQSGPLRSNYCRKKFYTKHLNYISPVSVRLGRDGKNSERHYQYVPIRETVESFFQDPSVEKQYKMKQNAPSEIYEDFHCGEIFKEHELFGKDPEAVPIILYQDAFEVVNPLGSAKNKHKILAVYATFGNLLPQNRTKIEAMQLVLLCKEKDFKYFGMDVVFLRLVSDLQELEQNGVKIGCKNVPTSVLFILGDNLGSHCIGGFCQNFSSHPFICRFCLITHADFRENPLTNAELRTVDNYEEAIAHLETHLEKHEKPFKGIVSNSIFNRLRYFHVCSPGLPPCLGHDLFEGIVRYDLALYIKDLVKKKWFSYEYLNRTMKNAHLKGFDANDKPPEISSSGEKISGHAVQNWCLLRTLPFFLHAVIQDPEDQSWQLILRLREIVQFVCSQRISHGQVLTLRVLIDEYLIDRREAFPLIKLRPKHHFLRHYPELILKCGPLMRSWTMRFESKHSYFKSHARHCANFINITKSLAEKHQLLQAFCRHGQYFSVGISAERSVPFHSNLYATSVKSAVDKCGMHSGGDVHISDSVDIDGIHYMKGEYIIINQTVVDRFHLSFGLIQSFILGSDNSGTCHFLVSVIRSSYNPALGLYELLEASNQEALECNLRCLDRQQLLDTQPLHAYTVHRRNCIALKHSICVMYKCHHCHYRSNSPKNYSQHYTIHKYINNASFPCGVPGCTREFRVYESFTSHLSRDHVNYRVSCITDETSAPCSSQGDIGNLEEVGLEDELLDLTCTRCKMPCKEYNMLLSHLKEHIRNGDVVTCPFNDCTSEYRVVSSLTSHLYRIHPTLKCKPVIPISATGMDSSVLPPSLGGTSNDCNKDTEDIEMQQQLPEVEEDEPSDESLSSDMFLESVALFYLGLESKQHIPQSTLQKIITGVCNFHDVSQEQLQLQLKKHLEEEGIALDRIPIILNEVFSSDLFHLVNNSQSGPLRSNYCRKKFYTKHLNYISPVSVRLGRDGKNSERHYQYVPIRETVESFFQDPSVEKQYKMKQNAPSEIYEDFHCGEIFKEHELFGKDPEAVPIILYQDAFEVVNPLGSAKNKHKILAVYATFGNLLPQNRTKIEAMQLVLLCKEKDFKYFGMDVVFLRLVSDLQELEQNGVKIGCKNVPTSVLFILGDNLGSHCIGGFCQNFSSHPFICRFCLITHADFRENPLTNAELRTVDNYEEAIAHLETHLEKHEKPFKGIVSNSIFNRLRYFHVCSPGLPPCLGHDLFEGIVRYDLALYIKDLVKKKWFSYEYLNRTMKNAHLKGFDANDKPPEISSSGEKISGHAVQNWCLLRTLPFFLHAVIQDPEDQSWQLILRLREIVQFVCSQRISHGQVLTLRVLIDEYLIDRREAFPLIKLRPKHHFLRHYPELILKCGPLMRSWTMRFESKHSYFKSHARHCANFINITKSLAEKHQLLQAFCRHGQYFSVGISAERSVPFHSNLYATSVKSAVDKCGMHSGGDVHISDSVDIDGIHYMKGEYIIINQTVVDRFHLSFGLIQSFILGSDNSGTCHFLVSVIRSSYNPALGLYELLEASNQEALECNLRCLDRQQLLDTQPLHAYTVHRRNCIALKHSICV